Protein 9C13 (pdb70)

Structure (mmCIF, N/CA/C/O backbone):
data_9C13
#
_entry.id   9C13
#
_cell.length_a   1.00
_cell.length_b   1.00
_cell.length_c   1.00
_cell.angle_alpha   90.00
_cell.angle_beta   90.00
_cell.angle_gamma   90.00
#
_symmetry.space_group_name_H-M   'P 1'
#
loop_
_entity.id
_entity.type
_entity.pdbx_description
1 polymer 'Tubulin beta-2B chain'
2 polymer 'Tubulin alpha chain'
3 polymer 'Cytoskeleton-associated protein 5-A,Cytoskeleton-associated protein 5-A,Green fluorescent protein'
4 non-polymer 'PHOSPHOMETHYLPHOSPHONIC ACID GUANYLATE ESTER'
5 non-polymer 'MAGNESIUM ION'
6 non-polymer "GUANOSINE-5'-TRIPHOSPHATE"
#
loop_
_atom_site.group_PDB
_atom_site.id
_atom_site.type_symbol
_atom_site.label_atom_id
_atom_site.label_alt_id
_atom_site.label_comp_id
_atom_site.label_asym_id
_atom_site.label_entity_id
_atom_site.label_seq_id
_atom_site.pdbx_PDB_ins_code
_atom_site.Cartn_x
_atom_site.Cartn_y
_atom_site.Cartn_z
_atom_site.occupancy
_atom_site.B_iso_or_equiv
_atom_site.auth_seq_id
_atom_site.auth_comp_id
_atom_site.auth_asym_id
_atom_site.auth_atom_id
_atom_site.pdbx_PDB_model_num
ATOM 1 N N . MET A 1 1 ? 268.130 391.535 279.713 1.00 111.29 1 MET B N 1
ATOM 2 C CA . MET A 1 1 ? 268.926 392.258 280.694 1.00 109.34 1 MET B CA 1
ATOM 3 C C . MET A 1 1 ? 270.158 392.869 280.037 1.00 109.00 1 MET B C 1
ATOM 4 O O . MET A 1 1 ? 271.081 392.144 279.665 1.00 117.57 1 MET B O 1
ATOM 9 N N . ARG A 1 2 ? 270.150 394.199 279.912 1.00 103.64 2 ARG B N 1
ATOM 10 C CA . ARG A 1 2 ? 271.234 394.976 279.300 1.00 101.47 2 ARG B CA 1
ATOM 11 C C . ARG A 1 2 ? 271.537 394.496 277.883 1.00 99.95 2 ARG B C 1
ATOM 12 O O . ARG A 1 2 ? 272.684 394.247 277.517 1.00 100.10 2 ARG B O 1
ATOM 20 N N . GLU A 1 3 ? 270.483 394.379 277.080 1.00 99.29 3 GLU B N 1
ATOM 21 C CA . GLU A 1 3 ? 270.605 393.837 275.734 1.00 87.44 3 GLU B CA 1
ATOM 22 C C . GLU A 1 3 ? 271.341 394.799 274.810 1.00 86.04 3 GLU B C 1
ATOM 23 O O . GLU A 1 3 ? 271.302 396.019 274.982 1.00 95.27 3 GLU B O 1
ATOM 29 N N . ILE A 1 4 ? 272.020 394.229 273.817 1.00 81.31 4 ILE B N 1
ATOM 30 C CA . ILE A 1 4 ? 272.753 394.980 272.806 1.00 79.45 4 ILE B CA 1
ATOM 31 C C . ILE A 1 4 ? 272.164 394.641 271.445 1.00 79.61 4 ILE B C 1
ATOM 32 O O . ILE A 1 4 ? 272.050 393.463 271.091 1.00 81.33 4 ILE B O 1
ATOM 37 N N . VAL A 1 5 ? 271.788 395.667 270.691 1.00 77.59 5 VAL B N 1
ATOM 38 C CA . VAL A 1 5 ? 271.271 395.490 269.340 1.00 67.81 5 VAL B CA 1
ATOM 39 C C . VAL A 1 5 ? 272.422 395.707 268.367 1.00 72.51 5 VAL B C 1
ATOM 40 O O . VAL A 1 5 ? 273.094 396.742 268.409 1.00 85.07 5 VAL B O 1
ATOM 44 N N . HIS A 1 6 ? 272.661 394.731 267.499 1.00 72.90 6 HIS B N 1
ATOM 45 C CA . HIS A 1 6 ? 273.783 394.762 266.571 1.00 72.52 6 HIS B CA 1
ATOM 46 C C . HIS A 1 6 ? 273.281 395.093 265.173 1.00 74.21 6 HIS B C 1
ATOM 47 O O . HIS A 1 6 ? 272.279 394.534 264.722 1.00 82.19 6 HIS B O 1
ATOM 54 N N . ILE A 1 7 ? 273.960 396.017 264.499 1.00 71.61 7 ILE B N 1
ATOM 55 C CA . ILE A 1 7 ? 273.600 396.423 263.146 1.00 66.20 7 ILE B CA 1
ATOM 56 C C . ILE A 1 7 ? 274.830 396.294 262.259 1.00 67.54 7 ILE B C 1
ATOM 57 O O . ILE A 1 7 ? 275.934 396.677 262.656 1.00 77.28 7 ILE B O 1
ATOM 62 N N . GLN A 1 8 ? 274.641 395.738 261.066 1.00 68.37 8 GLN B N 1
ATOM 63 C CA . GLN A 1 8 ? 275.706 395.570 260.087 1.00 67.18 8 GLN B CA 1
ATOM 64 C C . GLN A 1 8 ? 275.353 396.346 258.830 1.00 74.29 8 GLN B C 1
ATOM 65 O O . GLN A 1 8 ? 274.260 396.176 258.284 1.00 89.73 8 GLN B O 1
ATOM 71 N N . ALA A 1 9 ? 276.274 397.182 258.364 1.00 66.63 9 ALA B N 1
ATOM 72 C CA . ALA A 1 9 ? 276.054 397.977 257.165 1.00 64.80 9 ALA B CA 1
ATOM 73 C C . ALA A 1 9 ? 277.222 397.802 256.210 1.00 74.01 9 ALA B C 1
ATOM 74 O O . ALA A 1 9 ? 278.382 397.798 256.628 1.00 86.76 9 ALA B O 1
ATOM 76 N N . GLY A 1 10 ? 276.913 397.657 254.926 1.00 76.06 10 GLY B N 1
ATOM 77 C CA . GLY A 1 10 ? 277.932 397.515 253.911 1.00 77.85 10 GLY B CA 1
ATOM 78 C C . GLY A 1 10 ? 278.515 396.116 253.866 1.00 78.45 10 GLY B C 1
ATOM 79 O O . GLY A 1 10 ? 278.228 395.254 254.696 1.00 85.09 10 GLY B O 1
ATOM 80 N N . GLN A 1 11 ? 279.369 395.894 252.866 1.00 76.73 11 GLN B N 1
ATOM 81 C CA . GLN A 1 11 ? 279.984 394.582 252.689 1.00 77.98 11 GLN B CA 1
ATOM 82 C C . GLN A 1 11 ? 280.988 394.285 253.795 1.00 80.78 11 GLN B C 1
ATOM 83 O O . GLN A 1 11 ? 280.992 393.186 254.363 1.00 88.95 11 GLN B O 1
ATOM 89 N N . CYS A 1 12 ? 281.857 395.251 254.103 1.00 72.37 12 CYS B N 1
ATOM 90 C CA . CYS A 1 12 ? 282.837 395.059 255.167 1.00 70.09 12 CYS B CA 1
ATOM 91 C C . CYS A 1 12 ? 282.157 394.898 256.517 1.00 73.02 12 CYS B C 1
ATOM 92 O O . CYS A 1 12 ? 282.547 394.043 257.320 1.00 81.43 12 CYS B O 1
ATOM 95 N N . GLY A 1 13 ? 281.129 395.707 256.775 1.00 69.42 13 GLY B N 1
ATOM 96 C CA . GLY A 1 13 ? 280.386 395.575 258.014 1.00 64.34 13 GLY B CA 1
ATOM 97 C C . GLY A 1 13 ? 279.672 394.244 258.128 1.00 70.68 13 GLY B C 1
ATOM 98 O O . GLY A 1 13 ? 279.655 393.633 259.195 1.00 79.70 13 GLY B O 1
ATOM 99 N N . ASN A 1 14 ? 279.105 393.761 257.021 1.00 69.48 14 ASN B N 1
ATOM 100 C CA . ASN A 1 14 ? 278.425 392.471 257.039 1.00 67.28 14 ASN B CA 1
ATOM 101 C C . ASN A 1 14 ? 279.404 391.324 257.248 1.00 70.30 14 ASN B C 1
ATOM 102 O O . ASN A 1 14 ? 279.097 390.368 257.965 1.00 77.00 14 ASN B O 1
ATOM 107 N N . GLN A 1 15 ? 280.594 391.406 256.650 1.00 68.46 15 GLN B N 1
ATOM 108 C CA . GLN A 1 15 ? 281.572 390.335 256.819 1.00 68.37 15 GLN B CA 1
ATOM 109 C C . GLN A 1 15 ? 282.146 390.316 258.233 1.00 68.06 15 GLN B C 1
ATOM 110 O O . GLN A 1 15 ? 282.290 389.242 258.839 1.00 73.87 15 GLN B O 1
ATOM 116 N N . ILE A 1 16 ? 282.465 391.494 258.781 1.00 60.50 16 ILE B N 1
ATOM 117 C CA . ILE A 1 16 ? 282.946 391.560 260.157 1.00 57.84 16 ILE B CA 1
ATOM 118 C C . ILE A 1 16 ? 281.849 391.126 261.120 1.00 68.05 16 ILE B C 1
ATOM 119 O O . ILE A 1 16 ? 282.116 390.452 262.118 1.00 80.51 16 ILE B O 1
ATOM 124 N N . GLY A 1 17 ? 280.594 391.464 260.815 1.00 64.98 17 GLY B N 1
ATOM 125 C CA . GLY A 1 17 ? 279.493 391.008 261.644 1.00 69.32 17 GLY B CA 1
ATOM 126 C C . GLY A 1 17 ? 279.292 389.507 261.591 1.00 75.15 17 GLY B C 1
ATOM 127 O O . GLY A 1 17 ? 278.961 388.887 262.602 1.00 81.12 17 GLY B O 1
ATOM 128 N N . ALA A 1 18 ? 279.484 388.904 260.416 1.00 69.84 18 ALA B N 1
ATOM 129 C CA . ALA A 1 18 ? 279.384 387.453 260.306 1.00 65.55 18 ALA B CA 1
ATOM 130 C C . ALA A 1 18 ? 280.464 386.765 261.129 1.00 70.22 18 ALA B C 1
ATOM 131 O O . ALA A 1 18 ? 280.182 385.811 261.866 1.00 80.40 18 ALA B O 1
ATOM 133 N N . LYS A 1 19 ? 281.700 387.263 261.042 1.00 64.96 19 LYS B N 1
ATOM 134 C CA . LYS A 1 19 ? 282.776 386.698 261.854 1.00 65.52 19 LYS B CA 1
ATOM 135 C C . LYS A 1 19 ? 282.533 386.931 263.343 1.00 68.95 19 LYS B C 1
ATOM 136 O O . LYS A 1 19 ? 282.826 386.059 264.172 1.00 79.92 19 LYS B O 1
ATOM 142 N N . PHE A 1 20 ? 281.986 388.097 263.695 1.00 65.86 20 PHE B N 1
ATOM 143 C CA . PHE A 1 20 ? 281.697 388.416 265.088 1.00 64.50 20 PHE B CA 1
ATOM 144 C C . PHE A 1 20 ? 280.622 387.505 265.655 1.00 70.86 20 PHE B C 1
ATOM 145 O O . PHE A 1 20 ? 280.739 387.029 266.788 1.00 74.22 20 PHE B O 1
ATOM 153 N N . TRP A 1 21 ? 279.567 387.250 264.887 1.00 70.75 21 TRP B N 1
ATOM 154 C CA . TRP A 1 21 ? 278.521 386.365 265.373 1.00 66.62 21 TRP B CA 1
ATOM 155 C C . TRP A 1 21 ? 279.004 384.927 265.433 1.00 71.57 21 TRP B C 1
ATOM 156 O O . TRP A 1 21 ? 278.589 384.178 266.323 1.00 80.71 21 TRP B O 1
ATOM 167 N N . GLU A 1 22 ? 279.910 384.541 264.531 1.00 70.15 22 GLU B N 1
ATOM 168 C CA . GLU A 1 22 ? 280.523 383.220 264.614 1.00 71.29 22 GLU B CA 1
ATOM 169 C C . GLU A 1 22 ? 281.325 383.057 265.901 1.00 75.60 22 GLU B C 1
ATOM 170 O O . GLU A 1 22 ? 281.175 382.058 266.615 1.00 85.75 22 GLU B O 1
ATOM 176 N N . VAL A 1 23 ? 282.161 384.045 266.234 1.00 74.86 23 VAL B N 1
ATOM 177 C CA . VAL A 1 23 ? 282.989 383.905 267.431 1.00 76.04 23 VAL B CA 1
ATOM 178 C C . VAL A 1 23 ? 282.150 384.053 268.702 1.00 76.80 23 VAL B C 1
ATOM 179 O O . VAL A 1 23 ? 282.449 383.424 269.727 1.00 82.82 23 VAL B O 1
ATOM 183 N N . ILE A 1 24 ? 281.066 384.835 268.655 1.00 72.27 24 ILE B N 1
ATOM 184 C CA . ILE A 1 24 ? 280.191 384.957 269.817 1.00 70.53 24 ILE B CA 1
ATOM 185 C C . ILE A 1 24 ? 279.431 383.658 270.052 1.00 77.91 24 ILE B C 1
ATOM 186 O O . ILE A 1 24 ? 279.318 383.189 271.191 1.00 86.72 24 ILE B O 1
ATOM 191 N N . SER A 1 25 ? 278.920 383.044 268.981 1.00 75.10 25 SER B N 1
ATOM 192 C CA . SER A 1 25 ? 278.250 381.757 269.107 1.00 78.96 25 SER B CA 1
ATOM 193 C C . SER A 1 25 ? 279.209 380.666 269.554 1.00 85.67 25 SER B C 1
ATOM 194 O O . SER A 1 25 ? 278.799 379.729 270.247 1.00 90.37 25 SER B O 1
ATOM 197 N N . ASP A 1 26 ? 280.480 380.760 269.160 1.00 87.36 26 ASP B N 1
ATOM 198 C CA . ASP A 1 26 ? 281.474 379.826 269.675 1.00 86.23 26 ASP B CA 1
ATOM 199 C C . ASP A 1 26 ? 281.720 380.045 271.163 1.00 86.25 26 ASP B C 1
ATOM 200 O O . ASP A 1 26 ? 281.948 379.084 271.905 1.00 87.09 26 ASP B O 1
ATOM 205 N N . GLU A 1 27 ? 281.686 381.302 271.617 1.00 88.86 27 GLU B N 1
ATOM 206 C CA . GLU A 1 27 ? 281.904 381.573 273.036 1.00 85.69 27 GLU B CA 1
ATOM 207 C C . GLU A 1 27 ? 280.728 381.111 273.888 1.00 83.33 27 GLU B C 1
ATOM 208 O O . GLU A 1 27 ? 280.923 380.602 274.996 1.00 92.07 27 GLU B O 1
ATOM 214 N N . HIS A 1 28 ? 279.505 381.289 273.399 1.00 80.58 28 HIS B N 1
ATOM 215 C CA . HIS A 1 28 ? 278.315 380.892 274.139 1.00 77.69 28 HIS B CA 1
ATOM 216 C C . HIS A 1 28 ? 277.839 379.488 273.802 1.00 81.87 28 HIS B C 1
ATOM 217 O O . HIS A 1 28 ? 276.780 379.080 274.285 1.00 89.22 28 HIS B O 1
ATOM 224 N N . GLY A 1 29 ? 278.588 378.743 272.997 1.00 82.24 29 GLY B N 1
ATOM 225 C CA . GLY A 1 29 ? 278.222 377.374 272.674 1.00 79.87 29 GLY B CA 1
ATOM 226 C C . GLY A 1 29 ? 276.961 377.233 271.850 1.00 83.03 29 GLY B C 1
ATOM 227 O O . GLY A 1 29 ? 276.131 376.364 272.140 1.00 92.38 29 GLY B O 1
ATOM 228 N N . ILE A 1 30 ? 276.796 378.068 270.831 1.00 85.82 30 ILE B N 1
ATOM 229 C CA . ILE A 1 30 ? 275.641 378.025 269.944 1.00 79.04 30 ILE B CA 1
ATOM 230 C C . ILE A 1 30 ? 276.098 377.428 268.621 1.00 83.83 30 ILE B C 1
ATOM 231 O O . ILE A 1 30 ? 277.041 377.930 267.998 1.00 90.79 30 ILE B O 1
ATOM 236 N N . ASP A 1 31 ? 275.438 376.358 268.198 1.00 88.75 31 ASP B N 1
ATOM 237 C CA . ASP A 1 31 ? 275.757 375.698 266.942 1.00 91.20 31 ASP B CA 1
ATOM 238 C C . ASP A 1 31 ? 275.193 376.510 265.779 1.00 91.35 31 ASP B C 1
ATOM 239 O O . ASP A 1 31 ? 274.392 377.423 265.982 1.00 95.82 31 ASP B O 1
ATOM 244 N N . PRO A 1 32 ? 275.603 376.217 264.538 1.00 84.43 32 PRO B N 1
ATOM 245 C CA . PRO A 1 32 ? 274.992 376.903 263.385 1.00 87.70 32 PRO B CA 1
ATOM 246 C C . PRO A 1 32 ? 273.498 376.651 263.202 1.00 96.71 32 PRO B C 1
ATOM 247 O O . PRO A 1 32 ? 272.883 377.330 262.372 1.00 100.13 32 PRO B O 1
ATOM 251 N N . THR A 1 33 ? 272.897 375.707 263.920 1.00 100.54 33 THR B N 1
ATOM 252 C CA . THR A 1 33 ? 271.449 375.559 263.917 1.00 98.96 33 THR B CA 1
ATOM 253 C C . THR A 1 33 ? 270.772 376.410 264.982 1.00 97.66 33 THR B C 1
ATOM 254 O O . THR A 1 33 ? 269.539 376.458 265.025 1.00 100.64 33 THR B O 1
ATOM 258 N N . GLY A 1 34 ? 271.542 377.080 265.835 1.00 92.70 34 GLY B N 1
ATOM 259 C CA . GLY A 1 34 ? 270.992 377.978 266.827 1.00 91.14 34 GLY B CA 1
ATOM 260 C C . GLY A 1 34 ? 270.634 377.360 268.159 1.00 93.53 34 GLY B C 1
ATOM 261 O O . GLY A 1 34 ? 269.993 378.030 268.975 1.00 98.11 34 GLY B O 1
ATOM 262 N N . SER A 1 35 ? 271.020 376.114 268.411 1.00 94.47 35 SER B N 1
ATOM 263 C CA . SER A 1 35 ? 270.686 375.433 269.654 1.00 98.01 35 SER B CA 1
ATOM 264 C C . SER A 1 35 ? 271.902 375.372 270.569 1.00 97.83 35 SER B C 1
ATOM 265 O O . SER A 1 35 ? 273.032 375.202 270.108 1.00 100.73 35 SER B O 1
ATOM 268 N N . TYR A 1 36 ? 271.664 375.514 271.868 1.00 93.34 36 TYR B N 1
ATOM 269 C CA . TYR A 1 36 ? 272.761 375.536 272.824 1.00 91.99 36 TYR B CA 1
ATOM 270 C C . TYR A 1 36 ? 273.328 374.136 273.018 1.00 99.96 36 TYR B C 1
ATOM 271 O O . TYR A 1 36 ? 272.602 373.203 273.369 1.00 104.96 36 TYR B O 1
ATOM 280 N N . HIS A 1 37 ? 274.635 373.992 272.787 1.00 101.69 37 HIS B N 1
ATOM 281 C CA . HIS A 1 37 ? 275.330 372.727 272.989 1.00 104.85 37 HIS B CA 1
ATOM 282 C C . HIS A 1 37 ? 276.585 372.911 273.830 1.00 104.77 37 HIS B C 1
ATOM 283 O O . HIS A 1 37 ? 277.556 372.163 273.674 1.00 112.44 37 HIS B O 1
ATOM 290 N N . GLY A 1 38 ? 276.586 373.896 274.720 1.00 101.69 38 GLY B N 1
ATOM 291 C CA . GLY A 1 38 ? 277.728 374.155 275.567 1.00 105.24 38 GLY B CA 1
ATOM 292 C C . GLY A 1 38 ? 277.741 373.264 276.792 1.00 114.25 38 GLY B C 1
ATOM 293 O O . GLY A 1 38 ? 276.936 372.346 276.951 1.00 117.68 38 GLY B O 1
ATOM 294 N N . ASP A 1 39 ? 278.689 373.553 277.678 1.00 116.71 39 ASP B N 1
ATOM 295 C CA . ASP A 1 39 ? 278.901 372.765 278.885 1.00 120.97 39 ASP B CA 1
ATOM 296 C C . ASP A 1 39 ? 278.700 373.546 280.173 1.00 121.10 39 ASP B C 1
ATOM 297 O O . ASP A 1 39 ? 278.182 372.995 281.145 1.00 124.05 39 ASP B O 1
ATOM 302 N N . SER A 1 40 ? 279.092 374.814 280.208 1.00 114.22 40 SER B N 1
ATOM 303 C CA . SER A 1 40 ? 278.997 375.609 281.421 1.00 113.04 40 SER B CA 1
ATOM 304 C C . SER A 1 40 ? 277.655 376.323 281.497 1.00 113.62 40 SER B C 1
ATOM 305 O O . SER A 1 40 ? 277.061 376.685 280.479 1.00 112.53 40 SER B O 1
ATOM 308 N N . ASP A 1 41 ? 277.177 376.520 282.727 1.00 114.82 41 ASP B N 1
ATOM 309 C CA . ASP A 1 41 ? 275.936 377.253 282.931 1.00 120.65 41 ASP B CA 1
ATOM 310 C C . ASP A 1 41 ? 276.119 378.752 282.757 1.00 116.27 41 ASP B C 1
ATOM 311 O O . ASP A 1 41 ? 275.127 379.469 282.588 1.00 116.29 41 ASP B O 1
ATOM 316 N N . LEU A 1 42 ? 277.360 379.239 282.795 1.00 112.27 42 LEU B N 1
ATOM 317 C CA . LEU A 1 42 ? 277.622 380.659 282.603 1.00 107.63 42 LEU B CA 1
ATOM 318 C C . LEU A 1 42 ? 277.345 381.108 281.177 1.00 107.10 42 LEU B C 1
ATOM 319 O O . LEU A 1 42 ? 277.123 382.301 280.947 1.00 111.59 42 LEU B O 1
ATOM 324 N N . GLN A 1 43 ? 277.356 380.179 280.220 1.00 97.21 43 GLN B N 1
ATOM 325 C CA . GLN A 1 43 ? 277.127 380.534 278.826 1.00 89.94 43 GLN B CA 1
ATOM 326 C C . GLN A 1 43 ? 275.674 380.910 278.568 1.00 92.39 43 GLN B C 1
ATOM 327 O O . GLN A 1 43 ? 275.393 381.686 277.649 1.00 93.56 43 GLN B O 1
ATOM 333 N N . LEU A 1 44 ? 274.743 380.378 279.357 1.00 94.53 44 LEU B N 1
ATOM 334 C CA . LEU A 1 44 ? 273.331 380.706 279.217 1.00 95.50 44 LEU B CA 1
ATOM 335 C C . LEU A 1 44 ? 272.864 381.794 280.168 1.00 96.12 44 LEU B C 1
ATOM 336 O O . LEU A 1 44 ? 271.750 382.298 279.998 1.00 99.00 44 LEU B O 1
ATOM 341 N N . GLU A 1 45 ? 273.674 382.149 281.167 1.00 95.87 45 GLU B N 1
ATOM 342 C CA . GLU A 1 45 ? 273.227 383.086 282.192 1.00 96.17 45 GLU B CA 1
ATOM 343 C C . GLU A 1 45 ? 273.011 384.479 281.617 1.00 96.71 45 GLU B C 1
ATOM 344 O O . GLU A 1 45 ? 272.049 385.164 281.978 1.00 94.97 45 GLU B O 1
ATOM 350 N N . ARG A 1 46 ? 273.884 384.907 280.710 1.00 92.12 46 ARG B N 1
ATOM 351 C CA . ARG A 1 46 ? 273.732 386.202 280.064 1.00 87.99 46 ARG B CA 1
ATOM 352 C C . ARG A 1 46 ? 273.617 386.027 278.558 1.00 89.80 46 ARG B C 1
ATOM 353 O O . ARG A 1 46 ? 274.243 386.761 277.792 1.00 93.95 46 ARG B O 1
ATOM 361 N N . ILE A 1 47 ? 272.825 385.047 278.125 1.00 88.54 47 ILE B N 1
ATOM 362 C CA . ILE A 1 47 ? 272.641 384.811 276.699 1.00 78.97 47 ILE B CA 1
ATOM 363 C C . ILE A 1 47 ? 271.773 385.887 276.057 1.00 76.45 47 ILE B C 1
ATOM 364 O O . ILE A 1 47 ? 271.861 386.105 274.843 1.00 77.09 47 ILE B O 1
ATOM 369 N N . ASN A 1 48 ? 270.970 386.602 276.844 1.00 78.50 48 ASN B N 1
ATOM 370 C CA . ASN A 1 48 ? 269.990 387.529 276.296 1.00 79.07 48 ASN B CA 1
ATOM 371 C C . ASN A 1 48 ? 270.602 388.818 275.771 1.00 87.69 48 ASN B C 1
ATOM 372 O O . ASN A 1 48 ? 269.921 389.541 275.040 1.00 96.95 48 ASN B O 1
ATOM 377 N N . VAL A 1 49 ? 271.857 389.119 276.117 1.00 81.25 49 VAL B N 1
ATOM 378 C CA . VAL A 1 49 ? 272.483 390.368 275.690 1.00 81.22 49 VAL B CA 1
ATOM 379 C C . VAL A 1 49 ? 272.655 390.412 274.173 1.00 83.83 49 VAL B C 1
ATOM 380 O O . VAL A 1 49 ? 272.593 391.487 273.565 1.00 91.61 49 VAL B O 1
ATOM 384 N N . TYR A 1 50 ? 272.826 389.257 273.531 1.00 74.22 50 TYR B N 1
ATOM 385 C CA . TYR A 1 50 ? 273.003 389.195 272.092 1.00 69.81 50 TYR B CA 1
ATOM 386 C C . TYR A 1 50 ? 271.989 388.315 271.385 1.00 76.52 50 TYR B C 1
ATOM 387 O O . TYR A 1 50 ? 271.853 388.426 270.163 1.00 82.16 50 TYR B O 1
ATOM 396 N N . TYR A 1 51 ? 271.268 387.462 272.106 1.00 78.18 51 TYR B N 1
ATOM 397 C CA . TYR A 1 51 ? 270.413 386.458 271.495 1.00 75.26 51 TYR B CA 1
ATOM 398 C C . TYR A 1 51 ? 268.992 386.578 272.018 1.00 77.55 51 TYR B C 1
ATOM 399 O O . TYR A 1 51 ? 268.774 386.916 273.184 1.00 80.69 51 TYR B O 1
ATOM 408 N N . ASN A 1 52 ? 268.029 386.299 271.146 1.00 77.05 52 ASN B N 1
ATOM 409 C CA . ASN A 1 52 ? 266.626 386.204 271.520 1.00 78.51 52 ASN B CA 1
ATOM 410 C C . ASN A 1 52 ? 266.225 384.738 271.587 1.00 86.33 52 ASN B C 1
ATOM 411 O O . ASN A 1 52 ? 266.616 383.943 270.727 1.00 90.94 52 ASN B O 1
ATOM 416 N N . GLU A 1 53 ? 265.464 384.383 272.616 1.00 93.02 53 GLU B N 1
ATOM 417 C CA . GLU A 1 53 ? 264.925 383.036 272.742 1.00 100.26 53 GLU B CA 1
ATOM 418 C C . GLU A 1 53 ? 263.899 382.776 271.647 1.00 102.19 53 GLU B C 1
ATOM 419 O O . GLU A 1 53 ? 263.083 383.646 271.330 1.00 97.56 53 GLU B O 1
ATOM 425 N N . ALA A 1 54 ? 263.951 381.586 271.060 1.00 105.81 54 ALA B N 1
ATOM 426 C CA . ALA A 1 54 ? 262.932 381.105 270.140 1.00 105.33 54 ALA B CA 1
ATOM 427 C C . ALA A 1 54 ? 262.346 379.802 270.674 1.00 115.59 54 ALA B C 1
ATOM 428 O O . ALA A 1 54 ? 262.734 379.306 271.734 1.00 119.11 54 ALA B O 1
ATOM 430 N N . THR A 1 55 ? 261.393 379.248 269.931 1.00 121.87 55 THR B N 1
ATOM 431 C CA . THR A 1 55 ? 260.764 378.003 270.344 1.00 129.56 55 THR B CA 1
ATOM 432 C C . THR A 1 55 ? 261.706 376.822 270.151 1.00 123.90 55 THR B C 1
ATOM 433 O O . THR A 1 55 ? 262.563 376.817 269.263 1.00 122.89 55 THR B O 1
ATOM 437 N N . GLY A 1 56 ? 261.528 375.810 270.995 1.00 121.57 56 GLY B N 1
ATOM 438 C CA . GLY A 1 56 ? 262.321 374.602 270.902 1.00 125.80 56 GLY B CA 1
ATOM 439 C C . GLY A 1 56 ? 263.784 374.771 271.229 1.00 128.62 56 GLY B C 1
ATOM 440 O O . GLY A 1 56 ? 264.620 374.091 270.623 1.00 129.68 56 GLY B O 1
ATOM 441 N N . ASN A 1 57 ? 264.110 375.659 272.177 1.00 123.27 57 ASN B N 1
ATOM 442 C CA . ASN A 1 57 ? 265.481 375.926 272.624 1.00 121.88 57 ASN B CA 1
ATOM 443 C C . ASN A 1 57 ? 266.360 376.350 271.444 1.00 114.68 57 ASN B C 1
ATOM 444 O O . ASN A 1 57 ? 267.271 375.639 271.018 1.00 113.47 57 ASN B O 1
ATOM 449 N N . LYS A 1 58 ? 266.030 377.501 270.870 1.00 107.85 58 LYS B N 1
ATOM 450 C CA . LYS A 1 58 ? 266.774 378.054 269.749 1.00 101.38 58 LYS B CA 1
ATOM 451 C C . LYS A 1 58 ? 267.057 379.519 270.031 1.00 101.44 58 LYS B C 1
ATOM 452 O O . LYS A 1 58 ? 266.174 380.245 270.495 1.00 107.69 58 LYS B O 1
ATOM 458 N N . TYR A 1 59 ? 268.286 379.945 269.769 1.00 90.37 59 TYR B N 1
ATOM 459 C CA . TYR A 1 59 ? 268.714 381.314 270.008 1.00 81.82 59 TYR B CA 1
ATOM 460 C C . TYR A 1 59 ? 269.011 381.991 268.681 1.00 83.63 59 TYR B C 1
ATOM 461 O O . TYR A 1 59 ? 269.786 381.470 267.874 1.00 91.32 59 TYR B O 1
ATOM 470 N N . VAL A 1 60 ? 268.397 383.147 268.460 1.00 79.78 60 VAL B N 1
ATOM 471 C CA . VAL A 1 60 ? 268.620 383.899 267.231 1.00 76.52 60 VAL B CA 1
ATOM 472 C C . VAL A 1 60 ? 269.361 385.181 267.588 1.00 75.88 60 VAL B C 1
ATOM 473 O O . VAL A 1 60 ? 269.077 385.789 268.628 1.00 83.23 60 VAL B O 1
ATOM 477 N N . PRO A 1 61 ? 270.350 385.591 266.798 1.00 69.38 61 PRO B N 1
ATOM 478 C CA . PRO A 1 61 ? 271.066 386.831 267.098 1.00 70.44 61 PRO B CA 1
ATOM 479 C C . PRO A 1 61 ? 270.162 388.046 267.000 1.00 74.57 61 PRO B C 1
ATOM 480 O O . PRO A 1 61 ? 269.260 388.117 266.164 1.00 83.77 61 PRO B O 1
ATOM 484 N N . ARG A 1 62 ? 270.417 389.014 267.876 1.00 70.96 62 ARG B N 1
ATOM 485 C CA . ARG A 1 62 ? 269.734 390.303 267.819 1.00 71.14 62 ARG B CA 1
ATOM 486 C C . ARG A 1 62 ? 270.469 391.231 266.852 1.00 76.26 62 ARG B C 1
ATOM 487 O O . ARG A 1 62 ? 270.999 392.278 267.215 1.00 87.72 62 ARG B O 1
ATOM 495 N N . ALA A 1 63 ? 270.494 390.813 265.591 1.00 72.13 63 ALA B N 1
ATOM 496 C CA . ALA A 1 63 ? 271.294 391.457 264.564 1.00 68.37 63 ALA B CA 1
ATOM 497 C C . ALA A 1 63 ? 270.408 391.931 263.425 1.00 73.06 63 ALA B C 1
ATOM 498 O O . ALA A 1 63 ? 269.457 391.248 263.040 1.00 85.97 63 ALA B O 1
ATOM 500 N N . ILE A 1 64 ? 270.730 393.103 262.892 1.00 66.25 64 ILE B N 1
ATOM 501 C CA . ILE A 1 64 ? 270.070 393.650 261.714 1.00 63.68 64 ILE B CA 1
ATOM 502 C C . ILE A 1 64 ? 271.125 393.772 260.628 1.00 71.00 64 ILE B C 1
ATOM 503 O O . ILE A 1 64 ? 272.137 394.457 260.815 1.00 77.87 64 ILE B O 1
ATOM 508 N N . LEU A 1 65 ? 270.892 393.112 259.501 1.00 73.85 65 LEU B N 1
ATOM 509 C CA . LEU A 1 65 ? 271.863 393.031 258.417 1.00 69.28 65 LEU B CA 1
ATOM 510 C C . LEU A 1 65 ? 271.380 393.924 257.285 1.00 76.40 65 LEU B C 1
ATOM 511 O O . LEU A 1 65 ? 270.330 393.667 256.689 1.00 87.20 65 LEU B O 1
ATOM 516 N N . VAL A 1 66 ? 272.148 394.967 256.986 1.00 75.48 66 VAL B N 1
ATOM 517 C CA . VAL A 1 66 ? 271.731 396.023 256.074 1.00 72.79 66 VAL B CA 1
ATOM 518 C C . VAL A 1 66 ? 272.771 396.163 254.975 1.00 78.04 66 VAL B C 1
ATOM 519 O O . VAL A 1 66 ? 273.969 396.267 255.257 1.00 86.55 66 VAL B O 1
ATOM 523 N N . ASP A 1 67 ? 272.312 396.163 253.727 1.00 80.26 67 ASP B N 1
ATOM 524 C CA . ASP A 1 67 ? 273.161 396.491 252.593 1.00 85.23 67 ASP B CA 1
ATOM 525 C C . ASP A 1 67 ? 272.278 396.999 251.467 1.00 87.50 67 ASP B C 1
ATOM 526 O O . ASP A 1 67 ? 271.064 396.798 251.467 1.00 93.92 67 ASP B O 1
ATOM 531 N N . LEU A 1 68 ? 272.900 397.679 250.514 1.00 84.22 68 LEU B N 1
ATOM 532 C CA . LEU A 1 68 ? 272.213 398.083 249.299 1.00 84.16 68 LEU B CA 1
ATOM 533 C C . LEU A 1 68 ? 272.465 397.120 248.147 1.00 97.37 68 LEU B C 1
ATOM 534 O O . LEU A 1 68 ? 271.997 397.368 247.032 1.00 107.34 68 LEU B O 1
ATOM 539 N N . GLU A 1 69 ? 273.190 396.033 248.396 1.00 97.13 69 GLU B N 1
ATOM 540 C CA . GLU A 1 69 ? 273.422 394.948 247.458 1.00 97.51 69 GLU B CA 1
ATOM 541 C C . GLU A 1 69 ? 272.865 393.655 248.026 1.00 105.29 69 GLU B C 1
ATOM 542 O O . GLU A 1 69 ? 273.244 393.267 249.139 1.00 117.16 69 GLU B O 1
ATOM 548 N N . PRO A 1 70 ? 271.976 392.959 247.312 1.00 101.73 70 PRO B N 1
ATOM 549 C CA . PRO A 1 70 ? 271.511 391.649 247.794 1.00 103.34 70 PRO B CA 1
ATOM 550 C C . PRO A 1 70 ? 272.570 390.560 247.724 1.00 102.42 70 PRO B C 1
ATOM 551 O O . PRO A 1 70 ? 272.389 389.505 248.353 1.00 108.69 70 PRO B O 1
ATOM 555 N N . GLY A 1 71 ? 273.657 390.780 246.983 1.00 95.29 71 GLY B N 1
ATOM 556 C CA . GLY A 1 71 ? 274.699 389.772 246.886 1.00 98.17 71 GLY B CA 1
ATOM 557 C C . GLY A 1 71 ? 275.405 389.522 248.203 1.00 99.64 71 GLY B C 1
ATOM 558 O O . GLY A 1 71 ? 275.750 388.383 248.523 1.00 102.55 71 GLY B O 1
ATOM 559 N N . THR A 1 72 ? 275.625 390.579 248.988 1.00 99.25 72 THR B N 1
ATOM 560 C CA . THR A 1 72 ? 276.223 390.399 250.307 1.00 101.90 72 THR B CA 1
ATOM 561 C C . THR A 1 72 ? 275.286 389.654 251.245 1.00 98.23 72 THR B C 1
ATOM 562 O O . THR A 1 72 ? 275.745 388.843 252.055 1.00 103.44 72 THR B O 1
ATOM 566 N N . MET A 1 73 ? 273.980 389.911 251.146 1.00 96.79 73 MET B N 1
ATOM 567 C CA . MET A 1 73 ? 273.008 389.158 251.930 1.00 101.76 73 MET B CA 1
ATOM 568 C C . MET A 1 73 ? 273.025 387.681 251.567 1.00 102.12 73 MET B C 1
ATOM 569 O O . MET A 1 73 ? 273.001 386.823 252.459 1.00 103.87 73 MET B O 1
ATOM 574 N N . ASP A 1 74 ? 273.090 387.370 250.269 1.00 103.53 74 ASP B N 1
ATOM 575 C CA . ASP A 1 74 ? 273.188 385.979 249.839 1.00 99.68 74 ASP B CA 1
ATOM 576 C C . ASP A 1 74 ? 274.490 385.335 250.299 1.00 97.70 74 ASP B C 1
ATOM 577 O O . ASP A 1 74 ? 274.493 384.163 250.689 1.00 103.67 74 ASP B O 1
ATOM 582 N N . SER A 1 75 ? 275.596 386.082 250.260 1.00 96.27 75 SER B N 1
ATOM 583 C CA . SER A 1 75 ? 276.883 385.545 250.691 1.00 97.26 75 SER B CA 1
ATOM 584 C C . SER A 1 75 ? 276.904 385.267 252.189 1.00 97.80 75 SER B C 1
ATOM 585 O O . SER A 1 75 ? 277.494 384.276 252.631 1.00 101.02 75 SER B O 1
ATOM 588 N N . VAL A 1 76 ? 276.288 386.142 252.987 1.00 99.34 76 VAL B N 1
ATOM 589 C CA . VAL A 1 76 ? 276.222 385.907 254.427 1.00 95.82 76 VAL B CA 1
ATOM 590 C C . VAL A 1 76 ? 275.313 384.725 254.737 1.00 96.02 76 VAL B C 1
ATOM 591 O O . VAL A 1 76 ? 275.653 383.864 255.558 1.00 97.50 76 VAL B O 1
ATOM 595 N N . ARG A 1 77 ? 274.154 384.652 254.075 1.00 102.11 77 ARG B N 1
ATOM 596 C CA . ARG A 1 77 ? 273.211 383.573 254.347 1.00 101.61 77 ARG B CA 1
ATOM 597 C C . ARG A 1 77 ? 273.768 382.221 253.914 1.00 103.22 77 ARG B C 1
ATOM 598 O O . ARG A 1 77 ? 273.519 381.203 254.570 1.00 104.56 77 ARG B O 1
ATOM 606 N N . SER A 1 78 ? 274.532 382.188 252.824 1.00 104.59 78 SER B N 1
ATOM 607 C CA . SER A 1 78 ? 275.100 380.937 252.342 1.00 107.44 78 SER B CA 1
ATOM 608 C C . SER A 1 78 ? 276.342 380.504 253.109 1.00 110.09 78 SER B C 1
ATOM 609 O O . SER A 1 78 ? 276.776 379.358 252.952 1.00 121.63 78 SER B O 1
ATOM 612 N N . GLY A 1 79 ? 276.923 381.377 253.927 1.00 105.73 79 GLY B N 1
ATOM 613 C CA . GLY A 1 79 ? 278.128 381.041 254.645 1.00 107.35 79 GLY B CA 1
ATOM 614 C C . GLY A 1 79 ? 277.843 380.268 255.913 1.00 107.83 79 GLY B C 1
ATOM 615 O O . GLY A 1 79 ? 276.696 379.939 256.243 1.00 102.54 79 GLY B O 1
ATOM 616 N N . PRO A 1 80 ? 278.911 379.946 256.642 1.00 115.44 80 PRO B N 1
ATOM 617 C CA . PRO A 1 80 ? 278.742 379.291 257.943 1.00 113.28 80 PRO B CA 1
ATOM 618 C C . PRO A 1 80 ? 278.101 380.232 258.946 1.00 110.16 80 PRO B C 1
ATOM 619 O O . PRO A 1 80 ? 278.294 381.449 258.896 1.00 105.54 80 PRO B O 1
ATOM 623 N N . PHE A 1 81 ? 277.321 379.640 259.858 1.00 107.40 81 PHE B N 1
ATOM 624 C CA . PHE A 1 81 ? 276.528 380.362 260.859 1.00 98.89 81 PHE B CA 1
ATOM 625 C C . PHE A 1 81 ? 275.574 381.367 260.218 1.00 93.53 81 PHE B C 1
ATOM 626 O O . PHE A 1 81 ? 275.253 382.395 260.813 1.00 96.33 81 PHE B O 1
ATOM 634 N N . GLY A 1 82 ? 275.119 381.087 259.001 1.00 89.25 82 GLY B N 1
ATOM 635 C CA . GLY A 1 82 ? 274.225 381.996 258.318 1.00 90.85 82 GLY B CA 1
ATOM 636 C C . GLY A 1 82 ? 272.775 381.621 258.516 1.00 99.17 82 GLY B C 1
ATOM 637 O O . GLY A 1 82 ? 271.871 382.405 258.215 1.00 109.24 82 GLY B O 1
ATOM 638 N N . GLN A 1 83 ? 272.542 380.418 259.030 1.00 96.44 83 GLN B N 1
ATOM 639 C CA . GLN A 1 83 ? 271.189 379.933 259.245 1.00 95.84 83 GLN B CA 1
ATOM 640 C C . GLN A 1 83 ? 270.625 380.330 260.600 1.00 93.21 83 GLN B C 1
ATOM 641 O O . GLN A 1 83 ? 269.481 379.975 260.899 1.00 100.72 83 GLN B O 1
ATOM 647 N N . ILE A 1 84 ? 271.392 381.041 261.425 1.00 86.86 84 ILE B N 1
ATOM 648 C CA . ILE A 1 84 ? 270.878 381.493 262.711 1.00 87.73 84 ILE B CA 1
ATOM 649 C C . ILE A 1 84 ? 270.205 382.857 262.631 1.00 89.44 84 ILE B C 1
ATOM 650 O O . ILE A 1 84 ? 269.359 383.166 263.479 1.00 101.68 84 ILE B O 1
ATOM 655 N N . PHE A 1 85 ? 270.538 383.669 261.632 1.00 79.09 85 PHE B N 1
ATOM 656 C CA . PHE A 1 85 ? 269.985 385.012 261.545 1.00 81.53 85 PHE B CA 1
ATOM 657 C C . PHE A 1 85 ? 268.517 384.967 261.148 1.00 89.41 85 PHE B C 1
ATOM 658 O O . PHE A 1 85 ? 268.091 384.105 260.376 1.00 92.95 85 PHE B O 1
ATOM 666 N N . ARG A 1 86 ? 267.746 385.899 261.684 1.00 84.13 86 ARG B N 1
ATOM 667 C CA . ARG A 1 86 ? 266.331 385.977 261.359 1.00 87.45 86 ARG B CA 1
ATOM 668 C C . ARG A 1 86 ? 266.160 386.495 259.935 1.00 93.09 86 ARG B C 1
ATOM 669 O O . ARG A 1 86 ? 266.739 387.531 259.589 1.00 98.18 86 ARG B O 1
ATOM 677 N N . PRO A 1 87 ? 265.403 385.799 259.082 1.00 91.07 87 PRO B N 1
ATOM 678 C CA . PRO A 1 87 ? 265.230 386.265 257.696 1.00 90.79 87 PRO B CA 1
ATOM 679 C C . PRO A 1 87 ? 264.520 387.599 257.585 1.00 90.91 87 PRO B C 1
ATOM 680 O O . PRO A 1 87 ? 264.709 388.311 256.592 1.00 91.74 87 PRO B O 1
ATOM 684 N N . ASP A 1 88 ? 263.702 387.960 258.574 1.00 96.00 88 ASP B N 1
ATOM 685 C CA . ASP A 1 88 ? 263.065 389.269 258.569 1.00 100.36 88 ASP B CA 1
ATOM 686 C C . ASP A 1 88 ? 264.053 390.387 258.864 1.00 97.60 88 ASP B C 1
ATOM 687 O O . ASP A 1 88 ? 263.767 391.547 258.556 1.00 100.06 88 ASP B O 1
ATOM 692 N N . ASN A 1 89 ? 265.203 390.065 259.454 1.00 93.65 89 ASN B N 1
ATOM 693 C CA . ASN A 1 89 ? 266.216 391.064 259.757 1.00 86.77 89 ASN B CA 1
ATOM 694 C C . ASN A 1 89 ? 267.114 391.377 258.571 1.00 87.69 89 ASN B C 1
ATOM 695 O O . ASN A 1 89 ? 267.915 392.312 258.654 1.00 91.91 89 ASN B O 1
ATOM 700 N N . PHE A 1 90 ? 267.013 390.622 257.482 1.00 88.42 90 PHE B N 1
ATOM 701 C CA . PHE A 1 90 ? 267.783 390.907 256.275 1.00 81.41 90 PH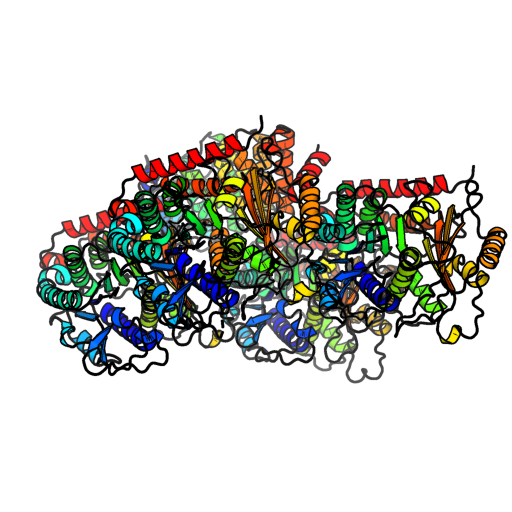E B CA 1
ATOM 702 C C . PHE A 1 90 ? 267.071 392.020 255.523 1.00 86.97 90 PHE B C 1
ATOM 703 O O . PHE A 1 90 ? 266.058 391.789 254.861 1.00 94.76 90 PHE B O 1
ATOM 711 N N . VAL A 1 91 ? 267.595 393.233 255.622 1.00 84.45 91 VAL B N 1
ATOM 712 C CA . VAL A 1 91 ? 267.031 394.390 254.940 1.00 83.01 91 VAL B CA 1
ATOM 713 C C . VAL A 1 91 ? 268.005 394.777 253.839 1.00 82.24 91 VAL B C 1
ATOM 714 O O . VAL A 1 91 ? 269.133 395.200 254.119 1.00 83.63 91 VAL B O 1
ATOM 718 N N . PHE A 1 92 ? 267.580 394.637 252.587 1.00 86.05 92 PHE B N 1
ATOM 719 C CA . PHE A 1 92 ? 268.472 394.851 251.459 1.00 86.99 92 PHE B CA 1
ATOM 720 C C . PHE A 1 92 ? 267.799 395.694 250.389 1.00 94.92 92 PHE B C 1
ATOM 721 O O . PHE A 1 92 ? 266.574 395.676 250.247 1.00 99.60 92 PHE B O 1
ATOM 729 N N . GLY A 1 93 ? 268.612 396.432 249.647 1.00 95.72 93 GLY B N 1
ATOM 730 C CA . GLY A 1 93 ? 268.174 397.115 248.451 1.00 95.90 93 GLY B CA 1
ATOM 731 C C . GLY A 1 93 ? 268.401 396.251 247.232 1.00 103.10 93 GLY B C 1
ATOM 732 O O . GLY A 1 93 ? 268.529 395.027 247.319 1.00 106.38 93 GLY B O 1
ATOM 733 N N . GLN A 1 94 ? 268.445 396.899 246.073 1.00 107.20 94 GLN B N 1
ATOM 734 C CA . GLN A 1 94 ? 268.710 396.196 244.825 1.00 108.35 94 GLN B CA 1
ATOM 735 C C . GLN A 1 94 ? 269.704 396.891 243.912 1.00 110.58 94 GLN B C 1
ATOM 736 O O . GLN A 1 94 ? 270.170 396.261 242.956 1.00 116.52 94 GLN B O 1
ATOM 742 N N . SER A 1 95 ? 270.051 398.151 244.165 1.00 107.89 95 SER B N 1
ATOM 743 C CA . SER A 1 95 ? 270.900 398.915 243.261 1.00 112.62 95 SER B CA 1
ATOM 744 C C . SER A 1 95 ? 272.350 398.986 243.724 1.00 117.00 95 SER B C 1
ATOM 745 O O . SER A 1 95 ? 273.263 398.719 242.938 1.00 120.13 95 SER B O 1
ATOM 748 N N . GLY A 1 96 ? 272.579 399.340 244.981 1.00 107.51 96 GLY B N 1
ATOM 749 C CA . GLY A 1 96 ? 273.912 399.583 245.489 1.00 95.23 96 GLY B CA 1
ATOM 750 C C . GLY A 1 96 ? 274.258 401.061 245.488 1.00 101.24 96 GLY B C 1
ATOM 751 O O . GLY A 1 96 ? 273.817 401.844 244.644 1.00 105.56 96 GLY B O 1
ATOM 752 N N . ALA A 1 97 ? 275.074 401.443 246.465 1.00 97.34 97 ALA B N 1
ATOM 753 C CA . ALA A 1 97 ? 275.419 402.843 246.656 1.00 89.77 97 ALA B CA 1
ATOM 754 C C . ALA A 1 97 ? 276.449 403.348 245.659 1.00 89.99 97 ALA B C 1
ATOM 755 O O . ALA A 1 97 ? 276.550 404.562 245.464 1.00 93.18 97 ALA B O 1
ATOM 757 N N . GLY A 1 98 ? 277.204 402.457 245.024 1.00 85.23 98 GLY B N 1
ATOM 758 C CA . GLY A 1 98 ? 278.161 402.869 244.017 1.00 81.15 98 GLY B CA 1
ATOM 759 C C . GLY A 1 98 ? 279.332 403.677 244.526 1.00 78.74 98 GLY B C 1
ATOM 760 O O . GLY A 1 98 ? 279.816 404.556 243.809 1.00 87.47 98 GLY B O 1
ATOM 761 N N . ASN A 1 99 ? 279.807 403.390 245.744 1.00 78.83 99 ASN B N 1
ATOM 762 C CA . ASN A 1 99 ? 280.832 404.178 246.443 1.00 84.23 99 ASN B CA 1
ATOM 763 C C . ASN A 1 99 ? 280.484 405.661 246.499 1.00 83.56 99 ASN B C 1
ATOM 764 O O . ASN A 1 99 ? 281.365 406.518 246.427 1.00 84.93 99 ASN B O 1
ATOM 769 N N . ASN A 1 100 ? 279.202 405.975 246.631 1.00 82.34 100 ASN B N 1
ATOM 770 C CA . ASN A 1 100 ? 278.728 407.349 246.679 1.00 78.78 100 ASN B CA 1
ATOM 771 C C . ASN A 1 100 ? 278.114 407.585 248.047 1.00 83.48 100 ASN B C 1
ATOM 772 O O . ASN A 1 100 ? 277.180 406.879 248.439 1.00 89.11 100 ASN B O 1
ATOM 777 N N . TRP A 1 101 ? 278.642 408.569 248.773 1.00 83.82 101 TRP B N 1
ATOM 778 C CA . TRP A 1 101 ? 278.062 408.916 250.063 1.00 81.78 101 TRP B CA 1
ATOM 779 C C . TRP A 1 101 ? 276.688 409.542 249.884 1.00 88.78 101 TRP B C 1
ATOM 780 O O . TRP A 1 101 ? 275.809 409.368 250.735 1.00 92.69 101 TRP B O 1
ATOM 791 N N . ALA A 1 102 ? 276.489 410.260 248.775 1.00 88.06 102 ALA B N 1
ATOM 792 C CA . ALA A 1 102 ? 275.199 410.875 248.484 1.00 82.37 102 ALA B CA 1
ATOM 793 C C . ALA A 1 102 ? 274.119 409.831 248.246 1.00 87.43 102 ALA B C 1
ATOM 794 O O . ALA A 1 102 ? 272.996 409.977 248.736 1.00 94.26 102 ALA B O 1
ATOM 796 N N . LYS A 1 103 ? 274.433 408.781 247.485 1.00 86.64 103 LYS B N 1
ATOM 797 C CA . LYS A 1 103 ? 273.440 407.749 247.206 1.00 90.00 103 LYS B CA 1
ATOM 798 C C . LYS A 1 103 ? 273.094 406.962 248.461 1.00 93.19 103 LYS B C 1
ATOM 799 O O . LYS A 1 103 ? 271.949 406.534 248.638 1.00 102.23 103 LYS B O 1
ATOM 805 N N . GLY A 1 104 ? 274.072 406.756 249.340 1.00 87.27 104 GLY B N 1
ATOM 806 C CA . GLY A 1 104 ? 273.792 406.063 250.584 1.00 89.85 104 GLY B CA 1
ATOM 807 C C . GLY A 1 104 ? 272.999 406.907 251.562 1.00 91.37 104 GLY B C 1
ATOM 808 O O . GLY A 1 104 ? 272.110 406.402 252.250 1.00 91.16 104 GLY B O 1
ATOM 809 N N . HIS A 1 105 ? 273.296 408.202 251.632 1.00 91.85 105 HIS B N 1
ATOM 810 C CA . HIS A 1 105 ? 272.737 409.038 252.686 1.00 87.28 105 HIS B CA 1
ATOM 811 C C . HIS A 1 105 ? 271.444 409.736 252.285 1.00 94.86 105 HIS B C 1
ATOM 812 O O . HIS A 1 105 ? 270.632 410.060 253.158 1.00 101.41 105 HIS B O 1
ATOM 819 N N . TYR A 1 106 ? 271.226 409.972 250.996 1.00 93.89 106 TYR B N 1
ATOM 820 C CA . TYR A 1 106 ? 270.151 410.844 250.542 1.00 95.90 106 TYR B CA 1
ATOM 821 C C . TYR A 1 106 ? 269.224 410.207 249.521 1.00 101.36 106 TYR B C 1
ATOM 822 O O . TYR A 1 106 ? 268.050 410.577 249.453 1.00 111.95 106 TYR B O 1
ATOM 831 N N . THR A 1 107 ? 269.717 409.281 248.700 1.00 97.83 107 THR B N 1
ATOM 832 C CA . THR A 1 107 ? 268.987 408.850 247.512 1.00 104.30 107 THR B CA 1
ATOM 833 C C . THR A 1 107 ? 268.337 407.479 247.666 1.00 110.55 107 THR B C 1
ATOM 834 O O . THR A 1 107 ? 267.178 407.303 247.289 1.00 120.70 107 THR B O 1
ATOM 838 N N . GLU A 1 108 ? 269.076 406.495 248.176 1.00 106.12 108 GLU B N 1
ATOM 839 C CA . GLU A 1 108 ? 268.593 405.118 248.244 1.00 105.47 108 GLU B CA 1
ATOM 840 C C . GLU A 1 108 ? 268.487 404.614 249.679 1.00 105.61 108 GLU B C 1
ATOM 841 O O . GLU A 1 108 ? 267.493 403.969 250.061 1.00 114.06 108 GLU B O 1
ATOM 847 N N . GLY A 1 109 ? 269.502 404.917 250.485 1.00 100.76 109 GLY B N 1
ATOM 848 C CA . GLY A 1 109 ? 269.402 404.659 251.904 1.00 103.07 109 GLY B CA 1
ATOM 849 C C . GLY A 1 109 ? 268.290 405.443 252.563 1.00 111.52 109 GLY B C 1
ATOM 850 O O . GLY A 1 109 ? 267.775 405.023 253.596 1.00 118.13 109 GLY B O 1
ATOM 851 N N . ALA A 1 110 ? 267.873 406.558 251.952 1.00 107.20 110 ALA B N 1
ATOM 852 C CA . ALA A 1 110 ? 266.769 407.347 252.486 1.00 108.46 110 ALA B CA 1
ATOM 853 C C . ALA A 1 110 ? 265.454 406.578 252.489 1.00 112.77 110 ALA B C 1
ATOM 854 O O . ALA A 1 110 ? 264.695 406.675 253.457 1.00 122.15 110 ALA B O 1
ATOM 856 N N . GLU A 1 111 ? 265.149 405.818 251.435 1.00 107.07 111 GLU B N 1
ATOM 857 C CA . GLU A 1 111 ? 263.932 405.017 251.512 1.00 113.32 111 GLU B CA 1
ATOM 858 C C . GLU A 1 111 ? 264.169 403.673 252.180 1.00 117.09 111 GLU B C 1
ATOM 859 O O . GLU A 1 111 ? 263.230 403.104 252.745 1.00 121.91 111 GLU B O 1
ATOM 865 N N . LEU A 1 112 ? 265.385 403.125 252.117 1.00 113.60 112 LEU B N 1
ATOM 866 C CA . LEU A 1 112 ? 265.567 401.826 252.760 1.00 110.30 112 LEU B CA 1
ATOM 867 C C . LEU A 1 112 ? 265.698 401.937 254.285 1.00 107.69 112 LEU B C 1
ATOM 868 O O . LEU A 1 112 ? 265.418 400.964 255.011 1.00 108.35 112 LEU B O 1
ATOM 873 N N . VAL A 1 113 ? 266.047 403.124 254.795 1.00 104.64 113 VAL B N 1
ATOM 874 C CA . VAL A 1 113 ? 266.266 403.301 256.223 1.00 103.62 113 VAL B CA 1
ATOM 875 C C . VAL A 1 113 ? 264.958 403.236 256.994 1.00 105.31 113 VAL B C 1
ATOM 876 O O . VAL A 1 113 ? 264.971 402.976 258.195 1.00 108.44 113 VAL B O 1
ATOM 880 N N . ASP A 1 114 ? 263.816 403.429 256.331 1.00 104.18 114 ASP B N 1
ATOM 881 C CA . ASP A 1 114 ? 262.538 403.273 257.018 1.00 109.67 114 ASP B CA 1
ATOM 882 C C . ASP A 1 114 ? 262.287 401.815 257.385 1.00 106.69 114 ASP B C 1
ATOM 883 O O . ASP A 1 114 ? 261.878 401.513 258.513 1.00 112.79 114 ASP B O 1
ATOM 888 N N . SER A 1 115 ? 262.549 400.897 256.452 1.00 99.61 115 SER B N 1
ATOM 889 C CA . SER A 1 115 ? 262.448 399.476 256.762 1.00 102.40 115 SER B CA 1
ATOM 890 C C . SER A 1 115 ? 263.492 399.055 257.785 1.00 102.74 115 SER B C 1
ATOM 891 O O . SER A 1 115 ? 263.193 398.249 258.684 1.00 106.32 115 SER B O 1
ATOM 894 N N . VAL A 1 116 ? 264.710 399.599 257.674 1.00 100.70 116 VAL B N 1
ATOM 895 C CA . VAL A 1 116 ? 265.728 399.317 258.685 1.00 97.24 116 VAL B CA 1
ATOM 896 C C . VAL A 1 116 ? 265.271 399.783 260.064 1.00 98.92 116 VAL B C 1
ATOM 897 O O . VAL A 1 116 ? 265.408 399.053 261.050 1.00 100.71 116 VAL B O 1
ATOM 901 N N . LEU A 1 117 ? 264.701 400.987 260.148 1.00 99.49 117 LEU B N 1
ATOM 902 C CA . LEU A 1 117 ? 264.227 401.521 261.419 1.00 92.94 117 LEU B CA 1
ATOM 903 C C . LEU A 1 117 ? 263.074 400.708 261.977 1.00 98.78 117 LEU B C 1
ATOM 904 O O . LEU A 1 117 ? 262.953 400.568 263.197 1.00 103.06 117 LEU B O 1
ATOM 909 N N . ASP A 1 118 ? 262.211 400.182 261.106 1.00 101.84 118 ASP B N 1
ATOM 910 C CA . ASP A 1 118 ? 261.146 399.300 261.572 1.00 104.58 118 ASP B CA 1
ATOM 911 C C . ASP A 1 118 ? 261.715 398.039 262.209 1.00 101.43 118 ASP B C 1
ATOM 912 O O . ASP A 1 118 ? 261.259 397.617 263.281 1.00 103.15 118 ASP B O 1
ATOM 917 N N . VAL A 1 119 ? 262.735 397.445 261.583 1.00 100.95 119 VAL B N 1
ATOM 918 C CA . VAL A 1 119 ? 263.342 396.243 262.154 1.00 92.80 119 VAL B CA 1
ATOM 919 C C . VAL A 1 119 ? 264.060 396.564 263.467 1.00 94.42 119 VAL B C 1
ATOM 920 O O . VAL A 1 119 ? 263.994 395.791 264.434 1.00 100.91 119 VAL B O 1
ATOM 924 N N . VAL A 1 120 ? 264.737 397.715 263.530 1.00 92.63 120 VAL B N 1
ATOM 925 C CA . VAL A 1 120 ? 265.414 398.125 264.761 1.00 85.99 120 VAL B CA 1
ATOM 926 C C . VAL A 1 120 ? 264.414 398.392 265.881 1.00 94.23 120 VAL B C 1
ATOM 927 O O . VAL A 1 120 ? 264.665 398.030 267.033 1.00 100.97 120 VAL B O 1
ATOM 931 N N . ARG A 1 121 ? 263.270 399.006 265.573 1.00 97.04 121 ARG B N 1
ATOM 932 C CA . ARG A 1 121 ? 262.241 399.220 266.587 1.00 94.39 121 ARG B CA 1
ATOM 933 C C . ARG A 1 121 ? 261.668 397.895 267.074 1.00 101.07 121 ARG B C 1
ATOM 934 O O . ARG A 1 121 ? 261.367 397.737 268.266 1.00 108.89 121 ARG B O 1
ATOM 942 N N . LYS A 1 122 ? 261.508 396.934 266.156 1.00 101.51 122 LYS B N 1
ATOM 943 C CA . LYS A 1 122 ? 261.065 395.596 266.533 1.00 100.76 122 LYS B CA 1
ATOM 944 C C . LYS A 1 122 ? 262.034 394.942 267.510 1.00 104.81 122 LYS B C 1
ATOM 945 O O . LYS A 1 122 ? 261.618 394.408 268.545 1.00 110.58 122 LYS B O 1
ATOM 951 N N . GLU A 1 123 ? 263.334 394.996 267.210 1.00 101.85 123 GLU B N 1
ATOM 952 C CA . GLU A 1 123 ? 264.321 394.433 268.129 1.00 102.00 123 GLU B CA 1
ATOM 953 C C . GLU A 1 123 ? 264.467 395.246 269.408 1.00 104.08 123 GLU B C 1
ATOM 954 O O . GLU A 1 123 ? 264.880 394.695 270.433 1.00 109.52 123 GLU B O 1
ATOM 960 N N . SER A 1 124 ? 264.150 396.540 269.371 1.00 104.01 124 SER B N 1
ATOM 961 C CA . SER A 1 124 ? 264.288 397.375 270.556 1.00 105.69 124 SER B CA 1
ATOM 962 C C . SER A 1 124 ? 263.172 397.107 271.555 1.00 113.08 124 SER B C 1
ATOM 963 O O . SER A 1 124 ? 263.420 397.028 272.762 1.00 114.03 124 SER B O 1
ATOM 966 N N . GLU A 1 125 ? 261.935 396.983 271.080 1.00 113.75 125 GLU B N 1
ATOM 967 C CA . GLU A 1 125 ? 260.856 396.645 271.998 1.00 118.70 125 GLU B CA 1
ATOM 968 C C . GLU A 1 125 ? 260.654 395.146 272.153 1.00 122.76 125 GLU B C 1
ATOM 969 O O . GLU A 1 125 ? 259.776 394.730 272.916 1.00 130.60 125 GLU B O 1
ATOM 975 N N . SER A 1 126 ? 261.443 394.326 271.458 1.00 123.11 126 SER B N 1
ATOM 976 C CA . SER A 1 126 ? 261.441 392.900 271.756 1.00 124.28 126 SER B CA 1
ATOM 977 C C . SER A 1 126 ? 262.236 392.594 273.017 1.00 126.40 126 SER B C 1
ATOM 978 O O . SER A 1 126 ? 261.968 391.593 273.690 1.00 127.48 126 SER B O 1
ATOM 981 N N . CYS A 1 127 ? 263.207 393.438 273.353 1.00 128.00 127 CYS B N 1
ATOM 982 C CA . CYS A 1 127 ? 264.106 393.176 274.466 1.00 124.32 127 CYS B CA 1
ATOM 983 C C . CYS A 1 127 ? 263.635 393.887 275.728 1.00 125.03 127 CYS B C 1
ATOM 984 O O . CYS A 1 127 ? 262.852 394.839 275.677 1.00 126.64 127 CYS B O 1
ATOM 987 N N . ASP A 1 128 ? 264.133 393.413 276.871 1.00 124.10 128 ASP B N 1
ATOM 988 C CA . ASP A 1 128 ? 263.627 393.880 278.157 1.00 125.24 128 ASP B CA 1
ATOM 989 C C . ASP A 1 128 ? 264.201 395.248 278.508 1.00 118.81 128 ASP B C 1
ATOM 990 O O . ASP A 1 128 ? 263.461 396.231 278.625 1.00 123.21 128 ASP B O 1
ATOM 995 N N . CYS A 1 129 ? 265.519 395.330 278.683 1.00 110.87 129 CYS B N 1
ATOM 996 C CA . CYS A 1 129 ? 266.181 396.567 279.105 1.00 110.12 129 CYS B CA 1
ATOM 997 C C . CYS A 1 129 ? 267.347 396.819 278.154 1.00 105.59 129 CYS B C 1
ATOM 998 O O . CYS A 1 129 ? 268.454 396.324 278.369 1.00 105.51 129 CYS B O 1
ATOM 1001 N N . LEU A 1 130 ? 267.085 397.583 277.101 1.00 104.80 130 LEU B N 1
ATOM 1002 C CA . LEU A 1 130 ? 268.124 397.923 276.142 1.00 100.08 130 LEU B CA 1
ATOM 1003 C C . LEU A 1 130 ? 269.137 398.868 276.774 1.00 104.70 130 LEU B C 1
ATOM 1004 O O . LEU A 1 130 ? 268.789 399.703 277.610 1.00 118.34 130 LEU B O 1
ATOM 1009 N N . GLN A 1 131 ? 270.405 398.723 276.386 1.00 96.89 131 GLN B N 1
ATOM 1010 C CA . GLN A 1 131 ? 271.435 399.642 276.842 1.00 105.70 131 GLN B CA 1
ATOM 1011 C C . GLN A 1 131 ? 272.171 400.357 275.722 1.00 107.45 131 GLN B C 1
ATOM 1012 O O . GLN A 1 131 ? 272.735 401.427 275.969 1.00 114.37 131 GLN B O 1
ATOM 1018 N N . GLY A 1 132 ? 272.192 399.810 274.513 1.00 95.98 132 GLY B N 1
ATOM 1019 C CA . GLY A 1 132 ? 272.932 400.452 273.450 1.00 90.98 132 GLY B CA 1
ATOM 1020 C C . GLY A 1 132 ? 272.879 399.652 272.166 1.00 82.07 132 GLY B C 1
ATOM 1021 O O . GLY A 1 132 ? 272.207 398.624 272.071 1.00 80.72 132 GLY B O 1
ATOM 1022 N N . PHE A 1 133 ? 273.621 400.153 271.182 1.00 82.04 133 PHE B N 1
ATOM 1023 C CA . PHE A 1 133 ? 273.635 399.619 269.831 1.00 75.13 133 PHE B CA 1
ATOM 1024 C C . PHE A 1 133 ? 275.071 399.451 269.364 1.00 74.73 133 PHE B C 1
ATOM 1025 O O . PHE A 1 133 ? 275.976 400.142 269.833 1.00 80.43 133 PHE B O 1
ATOM 1033 N N . GLN A 1 134 ? 275.268 398.531 268.426 1.00 71.88 134 GLN B N 1
ATOM 1034 C CA . GLN A 1 134 ? 276.569 398.302 267.811 1.00 68.05 134 GLN B CA 1
ATOM 1035 C C . GLN A 1 134 ? 276.403 398.361 266.303 1.00 75.02 134 GLN B C 1
ATOM 1036 O O . GLN A 1 134 ? 275.591 397.622 265.739 1.00 83.03 134 GLN B O 1
ATOM 1042 N N . LEU A 1 135 ? 277.167 399.230 265.654 1.00 70.85 135 LEU B N 1
ATOM 1043 C CA . LEU A 1 135 ? 277.207 399.303 264.201 1.00 66.04 135 LEU B CA 1
ATOM 1044 C C . LEU A 1 135 ? 278.602 398.956 263.716 1.00 70.02 135 LEU B C 1
ATOM 1045 O O . LEU A 1 135 ? 279.590 399.515 264.199 1.00 76.19 135 LEU B O 1
ATOM 1050 N N . THR A 1 136 ? 278.677 398.032 262.767 1.00 67.34 136 THR B N 1
ATOM 1051 C CA . THR A 1 136 ? 279.917 397.712 262.080 1.00 67.39 136 THR B CA 1
ATOM 1052 C C . THR A 1 136 ? 279.782 398.126 260.625 1.00 71.43 136 THR B C 1
ATOM 1053 O O . THR A 1 136 ? 278.845 397.702 259.944 1.00 81.57 136 THR B O 1
ATOM 1057 N N . HIS A 1 137 ? 280.712 398.952 260.157 1.00 62.30 137 HIS B N 1
ATOM 1058 C CA . HIS A 1 137 ? 280.677 399.459 258.793 1.00 66.37 137 HIS B CA 1
ATOM 1059 C C . HIS A 1 137 ? 282.063 399.973 258.435 1.00 75.38 137 HIS B C 1
ATOM 1060 O O . HIS A 1 137 ? 282.989 399.941 259.247 1.00 82.64 137 HIS B O 1
ATOM 1067 N N . SER A 1 138 ? 282.196 400.444 257.202 1.00 72.78 138 SER B N 1
ATOM 1068 C CA . SER A 1 138 ? 283.408 401.082 256.722 1.00 70.95 138 SER B CA 1
ATOM 1069 C C . SER A 1 138 ? 283.073 402.484 256.236 1.00 79.30 138 SER B C 1
ATOM 1070 O O . SER A 1 138 ? 281.929 402.796 255.904 1.00 88.91 138 SER B O 1
ATOM 1073 N N . LEU A 1 139 ? 284.093 403.333 256.190 1.00 79.24 139 LEU B N 1
ATOM 1074 C CA . LEU A 1 139 ? 283.919 404.726 255.813 1.00 77.02 139 LEU B CA 1
ATOM 1075 C C . LEU A 1 139 ? 284.361 405.030 254.392 1.00 82.31 139 LEU B C 1
ATOM 1076 O O . LEU A 1 139 ? 284.204 406.170 253.944 1.00 92.59 139 LEU B O 1
ATOM 1081 N N . GLY A 1 140 ? 284.902 404.056 253.671 1.00 81.22 140 GLY B N 1
ATOM 1082 C CA . GLY A 1 140 ? 285.366 404.305 252.322 1.00 85.42 140 GLY B CA 1
ATOM 1083 C C . GLY A 1 140 ? 284.307 404.105 251.259 1.00 87.13 140 GLY B C 1
ATOM 1084 O O . GLY A 1 140 ? 284.443 404.608 250.141 1.00 89.86 140 GLY B O 1
ATOM 1085 N N . GLY A 1 141 ? 283.248 403.380 251.591 1.00 87.82 141 GLY B N 1
ATOM 1086 C CA . GLY A 1 141 ? 282.207 403.050 250.642 1.00 91.92 141 GLY B CA 1
ATOM 1087 C C . GLY A 1 141 ? 281.074 404.049 250.639 1.00 87.59 141 GLY B C 1
ATOM 1088 O O . GLY A 1 141 ? 281.226 405.208 251.029 1.00 84.13 141 GLY B O 1
ATOM 1089 N N . GLY A 1 142 ? 279.918 403.590 250.173 1.00 85.93 142 GLY B N 1
ATOM 1090 C CA . GLY A 1 142 ? 278.744 404.435 250.143 1.00 81.95 142 GLY B CA 1
ATOM 1091 C C . GLY A 1 142 ? 277.623 403.925 251.021 1.00 82.17 142 GLY B C 1
ATOM 1092 O O . GLY A 1 142 ? 276.838 404.713 251.553 1.00 80.52 142 GLY B O 1
ATOM 1093 N N . THR A 1 143 ? 277.532 402.605 251.179 1.00 86.47 143 THR B N 1
ATOM 1094 C CA . THR A 1 143 ? 276.463 402.029 251.988 1.00 82.30 143 THR B CA 1
ATOM 1095 C C . THR A 1 143 ? 276.762 402.170 253.474 1.00 83.12 143 THR B C 1
ATOM 1096 O O . THR A 1 143 ? 276.004 402.807 254.208 1.00 92.07 143 THR B O 1
ATOM 1100 N N . GLY A 1 144 ? 277.872 401.589 253.930 1.00 82.51 144 GLY B N 1
ATOM 1101 C CA . GLY A 1 144 ? 278.223 401.698 255.336 1.00 74.04 144 GLY B CA 1
ATOM 1102 C C . GLY A 1 144 ? 278.586 403.112 255.739 1.00 79.98 144 GLY B C 1
ATOM 1103 O O . GLY A 1 144 ? 278.243 403.563 256.834 1.00 85.42 144 GLY B O 1
ATOM 1104 N N . SER A 1 145 ? 279.274 403.834 254.858 1.00 83.27 145 SER B N 1
ATOM 1105 C CA . SER A 1 145 ? 279.690 405.195 255.169 1.00 85.93 145 SER B CA 1
ATOM 1106 C C . SER A 1 145 ? 278.525 406.172 255.116 1.00 84.51 145 SER B C 1
ATOM 1107 O O . SER A 1 145 ? 278.399 407.035 255.989 1.00 86.12 145 SER B O 1
ATOM 1110 N N . GLY A 1 146 ? 277.671 406.060 254.106 1.00 83.58 146 GLY B N 1
ATOM 1111 C CA . GLY A 1 146 ? 276.607 407.023 253.926 1.00 80.95 146 GLY B CA 1
ATOM 1112 C C . GLY A 1 146 ? 275.319 406.643 254.615 1.00 85.39 146 GLY B C 1
ATOM 1113 O O . GLY A 1 146 ? 274.764 407.429 255.387 1.00 92.11 146 GLY B O 1
ATOM 1114 N N . MET A 1 147 ? 274.826 405.437 254.339 1.00 84.54 147 MET B N 1
ATOM 1115 C CA . MET A 1 147 ? 273.582 404.999 254.952 1.00 74.89 147 MET B CA 1
ATOM 1116 C C . MET A 1 147 ? 273.774 404.657 256.422 1.00 82.20 147 MET B C 1
ATOM 1117 O O . MET A 1 147 ? 272.894 404.935 257.244 1.00 97.42 147 MET B O 1
ATOM 1122 N N . GLY A 1 148 ? 274.909 404.046 256.770 1.00 75.59 148 GLY B N 1
ATOM 1123 C CA . GLY A 1 148 ? 275.170 403.714 258.161 1.00 73.40 148 GLY B CA 1
ATOM 1124 C C . GLY A 1 148 ? 275.250 404.934 259.054 1.00 75.56 148 GLY B C 1
ATOM 1125 O O . GLY A 1 148 ? 274.811 404.896 260.204 1.00 82.17 148 GLY B O 1
ATOM 1126 N N . THR A 1 149 ? 275.783 406.034 258.530 1.00 75.08 149 THR B N 1
ATOM 1127 C CA . THR A 1 149 ? 275.807 407.288 259.273 1.00 75.03 149 THR B CA 1
ATOM 1128 C C . THR A 1 149 ? 274.407 407.878 259.412 1.00 76.74 149 THR B C 1
ATOM 1129 O O . THR A 1 149 ? 274.022 408.351 260.493 1.00 85.00 149 THR B O 1
ATOM 1133 N N . LEU A 1 150 ? 273.628 407.849 258.328 1.00 76.55 150 LEU B N 1
ATOM 1134 C CA . LEU A 1 150 ? 272.231 408.267 258.393 1.00 82.31 150 LEU B CA 1
ATOM 1135 C C . LEU A 1 150 ? 271.447 407.394 259.358 1.00 86.83 150 LEU B C 1
ATOM 1136 O O . LEU A 1 150 ? 270.620 407.895 260.129 1.00 95.50 150 LEU B O 1
ATOM 1141 N N . LEU A 1 151 ? 271.716 406.090 259.339 1.00 83.42 151 LEU B N 1
ATOM 1142 C CA . LEU A 1 151 ? 271.096 405.175 260.285 1.00 77.58 151 LEU B CA 1
ATOM 1143 C C . LEU A 1 151 ? 271.453 405.533 261.720 1.00 80.40 151 LEU B C 1
ATOM 1144 O O . LEU A 1 151 ? 270.574 405.536 262.588 1.00 90.04 151 LEU B O 1
ATOM 1149 N N . ILE A 1 152 ? 272.726 405.856 261.971 1.00 82.78 152 ILE B N 1
ATOM 1150 C CA . ILE A 1 152 ? 273.172 406.292 263.291 1.00 82.73 152 ILE B CA 1
ATOM 1151 C C . ILE A 1 152 ? 272.383 407.511 263.741 1.00 90.71 152 ILE B C 1
ATOM 1152 O O . ILE A 1 152 ? 271.931 407.587 264.891 1.00 101.68 152 ILE B O 1
ATOM 1157 N N . SER A 1 153 ? 272.177 408.464 262.828 1.00 88.52 153 SER B N 1
ATOM 1158 C CA . SER A 1 153 ? 271.375 409.645 263.141 1.00 86.68 153 SER B CA 1
ATOM 1159 C C . SER A 1 153 ? 269.936 409.275 263.493 1.00 90.60 153 SER B C 1
ATOM 1160 O O . SER A 1 153 ? 269.366 409.826 264.442 1.00 100.02 153 SER B O 1
ATOM 1163 N N . LYS A 1 154 ? 269.335 408.342 262.749 1.00 91.70 154 LYS B N 1
ATOM 1164 C CA . LYS A 1 154 ? 267.937 408.004 263.013 1.00 92.19 154 LYS B CA 1
ATOM 1165 C C . LYS A 1 154 ? 267.744 407.255 264.330 1.00 95.00 154 LYS B C 1
ATOM 1166 O O . LYS A 1 154 ? 266.738 407.484 265.010 1.00 105.63 154 LYS B O 1
ATOM 1172 N N . ILE A 1 155 ? 268.656 406.350 264.705 1.00 93.09 155 ILE B N 1
ATOM 1173 C CA . ILE A 1 155 ? 268.583 405.810 266.068 1.00 92.36 155 ILE B CA 1
ATOM 1174 C C . ILE A 1 155 ? 268.828 406.893 267.117 1.00 98.88 155 ILE B C 1
ATOM 1175 O O . ILE A 1 155 ? 268.066 407.002 268.086 1.00 107.88 155 ILE B O 1
ATOM 1180 N N . ARG A 1 156 ? 269.859 407.723 266.943 1.00 96.99 156 ARG B N 1
ATOM 1181 C CA . ARG A 1 156 ? 270.193 408.683 267.993 1.00 97.62 156 ARG B CA 1
ATOM 1182 C C . ARG A 1 156 ? 269.142 409.766 268.179 1.00 108.17 156 ARG B C 1
ATOM 1183 O O . ARG A 1 156 ? 269.091 410.379 269.249 1.00 112.48 156 ARG B O 1
ATOM 1191 N N . GLU A 1 157 ? 268.304 410.019 267.175 1.00 115.29 157 GLU B N 1
ATOM 1192 C CA . GLU A 1 157 ? 267.173 410.902 267.420 1.00 122.84 157 GLU B CA 1
ATOM 1193 C C . GLU A 1 157 ? 266.076 410.191 268.204 1.00 121.65 157 GLU B C 1
ATOM 1194 O O . GLU A 1 157 ? 265.276 410.847 268.877 1.00 136.02 157 GLU B O 1
ATOM 1200 N N . GLU A 1 158 ? 266.040 408.859 268.154 1.00 111.43 158 GLU B N 1
ATOM 1201 C CA . GLU A 1 158 ? 264.974 408.094 268.791 1.00 113.69 158 GLU B CA 1
ATOM 1202 C C . GLU A 1 158 ? 265.397 407.472 270.116 1.00 112.08 158 GLU B C 1
ATOM 1203 O O . GLU A 1 158 ? 264.628 407.499 271.081 1.00 114.02 158 GLU B O 1
ATOM 1209 N N . TYR A 1 159 ? 266.601 406.907 270.186 1.00 112.03 159 TYR B N 1
ATOM 1210 C CA . TYR A 1 159 ? 267.128 406.296 271.406 1.00 104.03 159 TYR B CA 1
ATOM 1211 C C . TYR A 1 159 ? 268.405 407.032 271.779 1.00 112.04 159 TYR B C 1
ATOM 1212 O O . TYR A 1 159 ? 269.515 406.569 271.485 1.00 117.66 159 TYR B O 1
ATOM 1221 N N . PRO A 1 160 ? 268.285 408.182 272.435 1.00 112.41 160 PRO B N 1
ATOM 1222 C CA . PRO A 1 160 ? 269.456 409.041 272.646 1.00 116.37 160 PRO B CA 1
ATOM 1223 C C . PRO A 1 160 ? 270.225 408.736 273.920 1.00 116.92 160 PRO B C 1
ATOM 1224 O O . PRO A 1 160 ? 271.390 409.121 274.053 1.00 113.38 160 PRO B O 1
ATOM 1228 N N . ASP A 1 161 ? 269.587 408.053 274.864 1.00 116.73 161 ASP B N 1
ATOM 1229 C CA . ASP A 1 161 ? 270.200 407.740 276.144 1.00 117.79 161 ASP B CA 1
ATOM 1230 C C . ASP A 1 161 ? 270.999 406.448 276.116 1.00 122.46 161 ASP B C 1
ATOM 1231 O O . ASP A 1 161 ? 271.590 406.082 277.135 1.00 130.35 161 ASP B O 1
ATOM 1236 N N . ARG A 1 162 ? 271.031 405.754 274.986 1.00 115.76 162 ARG B N 1
ATOM 1237 C CA . ARG A 1 162 ? 271.726 404.484 274.867 1.00 104.09 162 ARG B CA 1
ATOM 1238 C C . ARG A 1 162 ? 273.112 404.693 274.270 1.00 101.64 162 ARG B C 1
ATOM 1239 O O . ARG A 1 162 ? 273.438 405.764 273.755 1.00 105.76 162 ARG B O 1
ATOM 1247 N N . ILE A 1 163 ? 273.930 403.652 274.351 1.00 93.46 163 ILE B N 1
ATOM 1248 C CA . ILE A 1 163 ? 275.325 403.750 273.943 1.00 92.34 163 ILE B CA 1
ATOM 1249 C C . ILE A 1 163 ? 275.445 403.442 272.457 1.00 91.07 163 ILE B C 1
ATOM 1250 O O . ILE A 1 163 ? 275.093 402.349 272.003 1.00 90.12 163 ILE B O 1
ATOM 1255 N N . MET A 1 164 ? 275.952 404.406 271.698 1.00 90.69 164 MET B N 1
ATOM 1256 C CA . MET A 1 164 ? 276.199 404.246 270.270 1.00 81.43 164 MET B CA 1
ATOM 1257 C C . MET A 1 164 ? 277.629 403.756 270.081 1.00 87.37 164 MET B C 1
ATOM 1258 O O . MET A 1 164 ? 278.580 404.531 270.219 1.00 100.84 164 MET B O 1
ATOM 1263 N N . ASN A 1 165 ? 277.782 402.475 269.767 1.00 79.52 165 ASN B N 1
ATOM 1264 C CA . ASN A 1 165 ? 279.084 401.866 269.538 1.00 75.93 165 ASN B CA 1
ATOM 1265 C C . ASN A 1 165 ? 279.284 401.688 268.044 1.00 78.57 165 ASN B C 1
ATOM 1266 O O . ASN A 1 165 ? 278.399 401.168 267.357 1.00 90.81 165 ASN B O 1
ATOM 1271 N N . THR A 1 166 ? 280.435 402.116 267.540 1.00 69.39 166 THR B N 1
ATOM 1272 C CA . THR A 1 166 ? 280.766 401.934 266.135 1.00 70.33 166 THR B CA 1
ATOM 1273 C C . THR A 1 166 ? 282.167 401.365 266.017 1.00 73.82 166 THR B C 1
ATOM 1274 O O . THR A 1 166 ? 283.114 401.909 266.591 1.00 76.51 166 THR B O 1
ATOM 1278 N N . PHE A 1 167 ? 282.288 400.269 265.280 1.00 70.99 167 PHE B N 1
ATOM 1279 C CA . PHE A 1 167 ? 283.571 399.673 264.930 1.00 66.50 167 PHE B CA 1
ATOM 1280 C C . PHE A 1 167 ? 283.806 400.040 263.471 1.00 72.17 167 PHE B C 1
ATOM 1281 O O . PHE A 1 167 ? 283.514 399.266 262.560 1.00 81.48 167 PHE B O 1
ATOM 1289 N N . SER A 1 168 ? 284.337 401.236 263.261 1.00 74.27 168 SER B N 1
ATOM 1290 C CA . SER A 1 168 ? 284.403 401.855 261.947 1.00 73.41 168 SER B CA 1
ATOM 1291 C C . SER A 1 168 ? 285.753 401.563 261.312 1.00 75.77 168 SER B C 1
ATOM 1292 O O . SER A 1 168 ? 286.796 401.865 261.899 1.00 83.66 168 SER B O 1
ATOM 1295 N N . VAL A 1 169 ? 285.731 400.988 260.116 1.00 71.33 169 VAL B N 1
ATOM 1296 C CA . VAL A 1 169 ? 286.953 400.680 259.386 1.00 70.08 169 VAL B CA 1
ATOM 1297 C C . VAL A 1 169 ? 287.330 401.909 258.570 1.00 79.15 169 VAL B C 1
ATOM 1298 O O . VAL A 1 169 ? 286.729 402.188 257.530 1.00 87.24 169 VAL B O 1
ATOM 1302 N N . MET A 1 170 ? 288.322 402.646 259.046 1.00 80.66 170 MET B N 1
ATOM 1303 C CA . MET A 1 170 ? 288.769 403.871 258.402 1.00 82.98 170 MET B CA 1
ATOM 1304 C C . MET A 1 170 ? 289.642 403.544 257.193 1.00 89.40 170 MET B C 1
ATOM 1305 O O . MET A 1 170 ? 290.327 402.519 257.183 1.00 92.81 170 MET B O 1
ATOM 1310 N N . PRO A 1 171 ? 289.636 404.385 256.164 1.00 87.63 171 PRO B N 1
ATOM 1311 C CA . PRO A 1 171 ? 290.555 404.178 255.044 1.00 93.40 171 PRO B CA 1
ATOM 1312 C C . PRO A 1 171 ? 291.941 404.721 255.344 1.00 98.22 171 PRO B C 1
ATOM 1313 O O . PRO A 1 171 ? 292.118 405.648 256.136 1.00 98.40 171 PRO B O 1
ATOM 1317 N N . SER A 1 172 ? 292.931 404.124 254.693 1.00 103.27 172 SER B N 1
ATOM 1318 C CA . SER A 1 172 ? 294.319 404.531 254.827 1.00 106.61 172 SER B CA 1
ATOM 1319 C C . SER A 1 172 ? 294.945 404.676 253.449 1.00 116.13 172 SER B C 1
ATOM 1320 O O . SER A 1 172 ? 294.559 403.970 252.513 1.00 115.13 172 SER B O 1
ATOM 1323 N N . PRO A 1 173 ? 295.906 405.594 253.290 1.00 119.30 173 PRO B N 1
ATOM 1324 C CA . PRO A 1 173 ? 296.510 405.796 251.963 1.00 117.84 173 PRO B CA 1
ATOM 1325 C C . PRO A 1 173 ? 297.371 404.640 251.488 1.00 113.49 173 PRO B C 1
ATOM 1326 O O . PRO A 1 173 ? 297.585 404.516 250.276 1.00 115.29 173 PRO B O 1
ATOM 1330 N N . LYS A 1 174 ? 297.876 403.795 252.388 1.00 111.97 174 LYS B N 1
ATOM 1331 C CA . LYS A 1 174 ? 298.718 402.683 251.957 1.00 118.44 174 LYS B CA 1
ATOM 1332 C C . LYS A 1 174 ? 297.893 401.596 251.279 1.00 115.52 174 LYS B C 1
ATOM 1333 O O . LYS A 1 174 ? 298.086 401.306 250.094 1.00 120.53 174 LYS B O 1
ATOM 1339 N N . VAL A 1 175 ? 296.968 400.982 252.009 1.00 109.60 175 VAL B N 1
ATOM 1340 C CA . VAL A 1 175 ? 295.994 400.067 251.390 1.00 106.82 175 VAL B CA 1
ATOM 1341 C C . VAL A 1 175 ? 294.776 400.914 251.027 1.00 110.93 175 VAL B C 1
ATOM 1342 O O . VAL A 1 175 ? 293.730 400.918 251.681 1.00 113.94 175 VAL B O 1
ATOM 1346 N N . SER A 1 176 ? 294.903 401.623 249.914 1.00 114.24 176 SER B N 1
ATOM 1347 C CA . SER A 1 176 ? 293.847 402.488 249.408 1.00 115.76 176 SER B CA 1
ATOM 1348 C C . SER A 1 176 ? 293.177 401.759 248.255 1.00 107.33 176 SER B C 1
ATOM 1349 O O . SER A 1 176 ? 293.810 401.491 247.230 1.00 106.78 176 SER B O 1
ATOM 1352 N N . ASP A 1 177 ? 291.899 401.439 248.422 1.00 100.56 177 ASP B N 1
ATOM 1353 C CA . ASP A 1 177 ? 291.245 400.498 247.528 1.00 96.18 177 ASP B CA 1
ATOM 1354 C C . ASP A 1 177 ? 290.337 401.157 246.504 1.00 94.95 177 ASP B C 1
ATOM 1355 O O . ASP A 1 177 ? 290.189 400.626 245.400 1.00 97.31 177 ASP B O 1
ATOM 1360 N N . THR A 1 178 ? 289.715 402.283 246.833 1.00 96.27 178 THR B N 1
ATOM 1361 C CA . THR A 1 178 ? 288.907 403.024 245.876 1.00 99.29 178 THR B CA 1
ATOM 1362 C C . THR A 1 178 ? 289.476 404.431 245.725 1.00 93.66 178 THR B C 1
ATOM 1363 O O . THR A 1 178 ? 290.472 404.794 246.352 1.00 96.43 178 THR B O 1
ATOM 1367 N N . VAL A 1 179 ? 288.829 405.225 244.880 1.00 87.57 179 VAL B N 1
ATOM 1368 C CA . VAL A 1 179 ? 289.297 406.565 244.560 1.00 83.43 179 VAL B CA 1
ATOM 1369 C C . VAL A 1 179 ? 288.633 407.618 245.438 1.00 86.61 179 VAL B C 1
ATOM 1370 O O . VAL A 1 179 ? 289.270 408.599 245.823 1.00 91.85 179 VAL B O 1
ATOM 1374 N N . VAL A 1 180 ? 287.368 407.421 245.787 1.00 84.02 180 VAL B N 1
ATOM 1375 C CA . VAL A 1 180 ? 286.604 408.423 246.511 1.00 76.70 180 VAL B CA 1
ATOM 1376 C C . VAL A 1 180 ? 286.538 408.109 248.007 1.00 81.55 180 VAL B C 1
ATOM 1377 O O . VAL A 1 180 ? 285.584 408.501 248.675 1.00 85.90 180 VAL B O 1
ATOM 1381 N N . GLU A 1 181 ? 287.518 407.375 248.531 1.00 84.03 181 GLU B N 1
ATOM 1382 C CA . GLU A 1 181 ? 287.662 407.230 249.979 1.00 82.64 181 GLU B CA 1
ATOM 1383 C C . GLU A 1 181 ? 287.729 408.545 250.759 1.00 80.74 181 GLU B C 1
ATOM 1384 O O . GLU A 1 181 ? 287.079 408.615 251.817 1.00 85.03 181 GLU B O 1
ATOM 1390 N N . PRO A 1 182 ? 288.487 409.584 250.356 1.00 74.50 182 PRO B N 1
ATOM 1391 C CA . PRO A 1 182 ? 288.494 410.812 251.170 1.00 75.98 182 PRO B CA 1
ATOM 1392 C C . PRO A 1 182 ? 287.146 411.497 251.279 1.00 80.37 182 PRO B C 1
ATOM 1393 O O . PRO A 1 182 ? 286.799 411.962 252.370 1.00 90.49 182 PRO B O 1
ATOM 1397 N N . TYR A 1 183 ? 286.367 411.542 250.193 1.00 77.81 183 TYR B N 1
ATOM 1398 C CA . TYR A 1 183 ? 285.060 412.189 250.236 1.00 77.76 183 TYR B CA 1
ATOM 1399 C C . TYR A 1 183 ? 284.124 411.484 251.206 1.00 76.82 183 TYR B C 1
ATOM 1400 O O . TYR A 1 183 ? 283.534 412.123 252.085 1.00 79.56 183 TYR B O 1
ATOM 1409 N N . ASN A 1 184 ? 283.999 410.163 251.072 1.00 74.74 184 ASN B N 1
ATOM 1410 C CA . ASN A 1 184 ? 283.104 409.396 251.928 1.00 73.82 184 ASN B CA 1
ATOM 1411 C C . ASN A 1 184 ? 283.564 409.402 253.377 1.00 77.48 184 ASN B C 1
ATOM 1412 O O . ASN A 1 184 ? 282.737 409.545 254.285 1.00 85.01 184 ASN B O 1
ATOM 1417 N N . ALA A 1 185 ? 284.873 409.274 253.612 1.00 75.08 185 ALA B N 1
ATOM 1418 C CA . ALA A 1 185 ? 285.390 409.292 254.975 1.00 74.02 185 ALA B CA 1
ATOM 1419 C C . ALA A 1 185 ? 285.159 410.642 255.640 1.00 79.48 185 ALA B C 1
ATOM 1420 O O . ALA A 1 185 ? 284.743 410.704 256.801 1.00 85.71 185 ALA B O 1
ATOM 1422 N N . THR A 1 186 ? 285.406 411.737 254.915 1.00 74.82 186 THR B N 1
ATOM 1423 C CA . THR A 1 186 ? 285.216 413.063 255.492 1.00 73.45 186 THR B CA 1
ATOM 1424 C C . THR A 1 186 ? 283.744 413.350 255.748 1.00 80.37 186 THR B C 1
ATOM 1425 O O . THR A 1 186 ? 283.390 413.919 256.787 1.00 92.29 186 THR B O 1
ATOM 1429 N N . LEU A 1 187 ? 282.867 412.953 254.825 1.00 77.76 187 LEU B N 1
ATOM 1430 C CA . LEU A 1 187 ? 281.445 413.183 255.043 1.00 78.21 187 LEU B CA 1
ATOM 1431 C C . LEU A 1 187 ? 280.873 412.263 256.111 1.00 81.01 187 LEU B C 1
ATOM 1432 O O . LEU A 1 187 ? 279.810 412.555 256.662 1.00 86.91 187 LEU B O 1
ATOM 1437 N N . SER A 1 188 ? 281.545 411.153 256.420 1.00 82.90 188 SER B N 1
ATOM 1438 C CA . SER A 1 188 ? 281.032 410.284 257.472 1.00 83.66 188 SER B CA 1
ATOM 1439 C C . SER A 1 188 ? 281.574 410.641 258.848 1.00 85.86 188 SER B C 1
ATOM 1440 O O . SER A 1 188 ? 280.877 410.430 259.844 1.00 87.71 188 SER B O 1
ATOM 1443 N N . VAL A 1 189 ? 282.800 411.169 258.926 1.00 84.70 189 VAL B N 1
ATOM 1444 C CA . VAL A 1 189 ? 283.407 411.493 260.218 1.00 81.84 189 VAL B CA 1
ATOM 1445 C C . VAL A 1 189 ? 282.617 412.585 260.934 1.00 86.83 189 VAL B C 1
ATOM 1446 O O . VAL A 1 189 ? 282.471 412.558 262.163 1.00 97.25 189 VAL B O 1
ATOM 1450 N N . HIS A 1 190 ? 282.044 413.524 260.173 1.00 90.15 190 HIS B N 1
ATOM 1451 C CA . HIS A 1 190 ? 281.394 414.683 260.782 1.00 98.38 190 HIS B CA 1
ATOM 1452 C C . HIS A 1 190 ? 280.175 414.298 261.614 1.00 100.07 190 HIS B C 1
ATOM 1453 O O . HIS A 1 190 ? 279.958 414.871 262.685 1.00 105.79 190 HIS B O 1
ATOM 1460 N N . GLN A 1 191 ? 279.359 413.348 261.159 1.00 94.86 191 GLN B N 1
ATOM 1461 C CA . GLN A 1 191 ? 278.218 412.986 261.994 1.00 97.13 191 GLN B CA 1
ATOM 1462 C C . GLN A 1 191 ? 278.564 411.892 262.995 1.00 95.30 191 GLN B C 1
ATOM 1463 O O . GLN A 1 191 ? 277.717 411.527 263.815 1.00 102.27 191 GLN B O 1
ATOM 1469 N N . LEU A 1 192 ? 279.780 411.346 262.950 1.00 91.60 192 LEU B N 1
ATOM 1470 C CA . LEU A 1 192 ? 280.173 410.411 263.999 1.00 83.80 192 LEU B CA 1
ATOM 1471 C C . LEU A 1 192 ? 280.508 411.128 265.298 1.00 89.84 192 LEU B C 1
ATOM 1472 O O . LEU A 1 192 ? 280.334 410.556 266.379 1.00 95.94 192 LEU B O 1
ATOM 1477 N N . VAL A 1 193 ? 280.988 412.370 265.222 1.00 89.71 193 VAL B N 1
ATOM 1478 C CA . VAL A 1 193 ? 281.507 413.025 266.416 1.00 88.42 193 VAL B CA 1
ATOM 1479 C C . VAL A 1 193 ? 280.388 413.540 267.321 1.00 94.21 193 VAL B C 1
ATOM 1480 O O . VAL A 1 193 ? 280.597 413.684 268.531 1.00 99.25 193 VAL B O 1
ATOM 1484 N N . GLU A 1 194 ? 279.190 413.793 266.792 1.00 88.67 194 GLU B N 1
ATOM 1485 C CA . GLU A 1 194 ? 278.082 414.199 267.644 1.00 98.59 194 GLU B CA 1
ATOM 1486 C C . GLU A 1 194 ? 277.034 413.118 267.853 1.00 96.29 194 GLU B C 1
ATOM 1487 O O . GLU A 1 194 ? 276.106 413.332 268.640 1.00 105.17 194 GLU B O 1
ATOM 1493 N N . ASN A 1 195 ? 277.144 411.973 267.187 1.00 88.00 195 ASN B N 1
ATOM 1494 C CA . ASN A 1 195 ? 276.121 410.948 267.303 1.00 90.70 195 ASN B CA 1
ATOM 1495 C C . ASN A 1 195 ? 276.624 409.612 267.829 1.00 93.28 195 ASN B C 1
ATOM 1496 O O . ASN A 1 195 ? 275.809 408.716 268.048 1.00 98.91 195 ASN B O 1
ATOM 1501 N N . THR A 1 196 ? 277.921 409.439 268.040 1.00 93.54 196 THR B N 1
ATOM 1502 C CA . THR A 1 196 ? 278.439 408.194 268.588 1.00 85.26 196 THR B CA 1
ATOM 1503 C C . THR A 1 196 ? 279.013 408.451 269.970 1.00 85.16 196 THR B C 1
ATOM 1504 O O . THR A 1 196 ? 279.817 409.371 270.152 1.00 90.01 196 THR B O 1
ATOM 1508 N N . ASP A 1 197 ? 278.588 407.642 270.943 1.00 84.35 197 ASP B N 1
ATOM 1509 C CA . ASP A 1 197 ? 279.150 407.749 272.283 1.00 87.85 197 ASP B CA 1
ATOM 1510 C C . ASP A 1 197 ? 280.604 407.308 272.311 1.00 89.04 197 ASP B C 1
ATOM 1511 O O . ASP A 1 197 ? 281.397 407.854 273.085 1.00 98.59 197 ASP B O 1
ATOM 1516 N N . GLU A 1 198 ? 280.969 406.332 271.483 1.00 83.09 198 GLU B N 1
ATOM 1517 C CA . GLU A 1 198 ? 282.360 405.940 271.321 1.00 77.59 198 GLU B CA 1
ATOM 1518 C C . GLU A 1 198 ? 282.525 405.250 269.975 1.00 73.47 198 GLU B C 1
ATOM 1519 O O . GLU A 1 198 ? 281.610 404.584 269.486 1.00 81.75 198 GLU B O 1
ATOM 1525 N N . THR A 1 199 ? 283.697 405.439 269.375 1.00 68.19 199 THR B N 1
ATOM 1526 C CA . THR A 1 199 ? 283.987 404.964 268.030 1.00 67.26 199 THR B CA 1
ATOM 1527 C C . THR A 1 199 ? 285.343 404.280 268.026 1.00 72.41 199 THR B C 1
ATOM 1528 O O . THR A 1 199 ? 286.328 404.855 268.496 1.00 78.81 199 THR B O 1
ATOM 1532 N N . TYR A 1 200 ? 285.396 403.064 267.491 1.00 70.32 200 TYR B N 1
ATOM 1533 C CA . TYR A 1 200 ? 286.627 402.285 267.439 1.00 69.01 200 TYR B CA 1
ATOM 1534 C C . TYR A 1 200 ? 287.180 402.378 266.024 1.00 74.53 200 TYR B C 1
ATOM 1535 O O . TYR A 1 200 ? 286.545 401.916 265.072 1.00 77.61 200 TYR B O 1
ATOM 1544 N N . CYS A 1 201 ? 288.359 402.975 265.885 1.00 75.66 201 CYS B N 1
ATOM 1545 C CA . CYS A 1 201 ? 288.942 403.230 264.572 1.00 71.94 201 CYS B CA 1
ATOM 1546 C C . CYS A 1 201 ? 289.742 402.011 264.137 1.00 74.63 201 CYS B C 1
ATOM 1547 O O . CYS A 1 201 ? 290.877 401.807 264.571 1.00 78.05 201 CYS B O 1
ATOM 1550 N N . ILE A 1 202 ? 289.152 401.207 263.276 1.00 77.22 202 ILE B N 1
ATOM 1551 C CA . ILE A 1 202 ? 289.818 400.063 262.668 1.00 75.62 202 ILE B CA 1
ATOM 1552 C C . ILE A 1 202 ? 290.465 400.531 261.374 1.00 79.17 202 ILE B C 1
ATOM 1553 O O . ILE A 1 202 ? 289.881 401.321 260.628 1.00 88.08 202 ILE B O 1
ATOM 1558 N N . ASP A 1 203 ? 291.685 400.077 261.113 1.00 75.08 203 ASP B N 1
ATOM 1559 C CA . ASP A 1 203 ? 292.367 400.389 259.865 1.00 79.04 203 ASP B CA 1
ATOM 1560 C C . ASP A 1 203 ? 292.884 399.102 259.247 1.00 84.45 203 ASP B C 1
ATOM 1561 O O . ASP A 1 203 ? 293.529 398.302 259.931 1.00 93.50 203 ASP B O 1
ATOM 1566 N N . ASN A 1 204 ? 292.602 398.903 257.955 1.00 78.04 204 ASN B N 1
ATOM 1567 C CA . ASN A 1 204 ? 293.070 397.699 257.274 1.00 74.45 204 ASN B CA 1
ATOM 1568 C C . ASN A 1 204 ? 294.585 397.661 257.159 1.00 84.45 204 ASN B C 1
ATOM 1569 O O . ASN A 1 204 ? 295.167 396.573 257.102 1.00 94.92 204 ASN B O 1
ATOM 1574 N N . GLU A 1 205 ? 295.236 398.825 257.108 1.00 87.14 205 GLU B N 1
ATOM 1575 C CA . GLU A 1 205 ? 296.694 398.855 257.068 1.00 89.72 205 GLU B CA 1
ATOM 1576 C C . GLU A 1 205 ? 297.288 398.268 258.338 1.00 89.89 205 GLU B C 1
ATOM 1577 O O . GLU A 1 205 ? 298.204 397.439 258.278 1.00 96.97 205 GLU B O 1
ATOM 1583 N N . ALA A 1 206 ? 296.747 398.651 259.495 1.00 84.94 206 ALA B N 1
ATOM 1584 C CA . ALA A 1 206 ? 297.227 398.100 260.754 1.00 84.86 206 ALA B CA 1
ATOM 1585 C C . ALA A 1 206 ? 296.868 396.629 260.898 1.00 83.13 206 ALA B C 1
ATOM 1586 O O . ALA A 1 206 ? 297.641 395.864 261.479 1.00 94.66 206 ALA B O 1
ATOM 1588 N N . LEU A 1 207 ? 295.713 396.215 260.374 1.00 76.67 207 LEU B N 1
ATOM 1589 C CA . LEU A 1 207 ? 295.334 394.806 260.428 1.00 71.84 207 LEU B CA 1
ATOM 1590 C C . LEU A 1 207 ? 296.274 393.945 259.594 1.00 80.90 207 LEU B C 1
ATOM 1591 O O . LEU A 1 207 ? 296.709 392.875 260.040 1.00 90.15 207 LEU B O 1
ATOM 1596 N N . TYR A 1 208 ? 296.602 394.401 258.383 1.00 81.61 208 TYR B N 1
ATOM 1597 C CA . TYR A 1 208 ? 297.585 393.704 257.564 1.00 81.12 208 TYR B CA 1
ATOM 1598 C C . TYR A 1 208 ? 298.955 393.713 258.221 1.00 84.72 208 TYR B C 1
ATOM 1599 O O . TYR A 1 208 ? 299.680 392.719 258.139 1.00 90.78 208 TYR B O 1
ATOM 1608 N N . ASP A 1 209 ? 299.317 394.817 258.880 1.00 83.45 209 ASP B N 1
ATOM 1609 C CA . ASP A 1 209 ? 300.595 394.912 259.577 1.00 89.73 209 ASP B CA 1
ATOM 1610 C C . ASP A 1 209 ? 300.663 393.885 260.707 1.00 93.55 209 ASP B C 1
ATOM 1611 O O . ASP A 1 209 ? 301.697 393.226 260.880 1.00 102.30 209 ASP B O 1
ATOM 1616 N N . ILE A 1 210 ? 299.576 393.728 261.467 1.00 88.18 210 ILE B N 1
ATOM 1617 C CA . ILE A 1 210 ? 299.544 392.729 262.531 1.00 81.54 210 ILE B CA 1
ATOM 1618 C C . ILE A 1 210 ? 299.637 391.324 261.952 1.00 81.58 210 ILE B C 1
ATOM 1619 O O . ILE A 1 210 ? 300.422 390.498 262.432 1.00 91.62 210 ILE B O 1
ATOM 1624 N N . CYS A 1 211 ? 298.875 391.043 260.890 1.00 81.58 211 CYS B N 1
ATOM 1625 C CA . CYS A 1 211 ? 298.903 389.707 260.298 1.00 83.14 211 CYS B CA 1
ATOM 1626 C C . CYS A 1 211 ? 300.257 389.394 259.672 1.00 86.31 211 CYS B C 1
ATOM 1627 O O . CYS A 1 211 ? 300.655 388.228 259.595 1.00 99.18 211 CYS B O 1
ATOM 1630 N N . PHE A 1 212 ? 300.986 390.418 259.231 1.00 86.93 212 PHE B N 1
ATOM 1631 C CA . PHE A 1 212 ? 302.301 390.179 258.652 1.00 91.68 212 PHE B CA 1
ATOM 1632 C C . PHE A 1 212 ? 303.364 389.989 259.726 1.00 94.61 212 PHE B C 1
ATOM 1633 O O . PHE A 1 212 ? 304.018 388.943 259.775 1.00 97.41 212 PHE B O 1
ATOM 1641 N N . ARG A 1 213 ? 303.559 390.983 260.593 1.00 96.05 213 ARG B N 1
ATOM 1642 C CA . ARG A 1 213 ? 304.731 390.914 261.458 1.00 96.95 213 ARG B CA 1
ATOM 1643 C C . ARG A 1 213 ? 304.445 390.244 262.798 1.00 96.43 213 ARG B C 1
ATOM 1644 O O . ARG A 1 213 ? 305.366 389.724 263.434 1.00 101.55 213 ARG B O 1
ATOM 1652 N N . THR A 1 214 ? 303.191 390.241 263.250 1.00 95.13 214 THR B N 1
ATOM 1653 C CA . THR A 1 214 ? 302.892 389.632 264.541 1.00 90.05 214 THR B CA 1
ATOM 1654 C C . THR A 1 214 ? 302.516 388.163 264.394 1.00 91.10 214 THR B C 1
ATOM 1655 O O . THR A 1 214 ? 303.166 387.290 264.978 1.00 101.46 214 THR B O 1
ATOM 1659 N N . LEU A 1 215 ? 301.472 387.869 263.620 1.00 87.90 215 LEU B N 1
ATOM 1660 C CA . LEU A 1 215 ? 301.030 386.492 263.445 1.00 87.28 215 LEU B CA 1
ATOM 1661 C C . LEU A 1 215 ? 301.882 385.708 262.460 1.00 94.44 215 LEU B C 1
ATOM 1662 O O . LEU A 1 215 ? 301.722 384.484 262.385 1.00 99.29 215 LEU B O 1
ATOM 1667 N N . LYS A 1 216 ? 302.766 386.383 261.716 1.00 95.15 216 LYS B N 1
ATOM 1668 C CA . LYS A 1 216 ? 303.636 385.766 260.708 1.00 98.60 216 LYS B CA 1
ATOM 1669 C C . LYS A 1 216 ? 302.829 384.992 259.668 1.00 95.33 216 LYS B C 1
ATOM 1670 O O . LYS A 1 216 ? 303.225 383.915 259.221 1.00 98.59 216 LYS B O 1
ATOM 1676 N N . LEU A 1 217 ? 301.687 385.547 259.283 1.00 96.05 217 LEU B N 1
ATOM 1677 C CA . LEU A 1 217 ? 300.791 384.908 258.331 1.00 95.72 217 LEU B CA 1
ATOM 1678 C C . LEU A 1 217 ? 301.259 385.242 256.921 1.00 104.18 217 LEU B C 1
ATOM 1679 O O . LEU A 1 217 ? 301.333 386.418 256.550 1.00 108.27 217 LEU B O 1
ATOM 1684 N N . THR A 1 218 ? 301.577 384.210 256.139 1.00 109.54 218 THR B N 1
ATOM 1685 C CA . THR A 1 218 ? 302.196 384.438 254.838 1.00 116.43 218 THR B CA 1
ATOM 1686 C C . THR A 1 218 ? 301.188 384.893 253.789 1.00 115.96 218 THR B C 1
ATOM 1687 O O . THR A 1 218 ? 301.576 385.480 252.773 1.00 117.02 218 THR B O 1
ATOM 1691 N N . THR A 1 219 ? 299.898 384.644 254.011 1.00 113.81 219 THR B N 1
ATOM 1692 C CA . THR A 1 219 ? 298.846 385.011 253.060 1.00 111.78 219 THR B CA 1
ATOM 1693 C C . THR A 1 219 ? 297.526 385.302 253.774 1.00 108.31 219 THR B C 1
ATOM 1694 O O . THR A 1 219 ? 296.562 384.528 253.691 1.00 108.98 219 THR B O 1
ATOM 1698 N N . PRO A 1 220 ? 297.430 386.442 254.461 1.00 101.69 220 PRO B N 1
ATOM 1699 C CA . PRO A 1 220 ? 296.177 386.769 255.146 1.00 100.08 220 PRO B CA 1
ATOM 1700 C C . PRO A 1 220 ? 295.094 387.187 254.166 1.00 100.10 220 PRO B C 1
ATOM 1701 O O . PRO A 1 220 ? 295.323 387.985 253.255 1.00 104.85 220 PRO B O 1
ATOM 1705 N N . THR A 1 221 ? 293.906 386.630 254.359 1.00 97.67 221 THR B N 1
ATOM 1706 C CA . THR A 1 221 ? 292.734 387.008 253.592 1.00 95.61 221 THR B CA 1
ATOM 1707 C C . THR A 1 221 ? 291.900 387.988 254.406 1.00 93.77 221 THR B C 1
ATOM 1708 O O . THR A 1 221 ? 292.305 388.450 255.474 1.00 92.25 221 THR B O 1
ATOM 1712 N N . TYR A 1 222 ? 290.713 388.311 253.892 1.00 92.93 222 TYR B N 1
ATOM 1713 C CA . TYR A 1 222 ? 289.817 389.186 254.637 1.00 83.77 222 TYR B CA 1
ATOM 1714 C C . TYR A 1 222 ? 289.241 388.488 255.859 1.00 82.92 222 TYR B C 1
ATOM 1715 O O . TYR A 1 222 ? 288.866 389.156 256.827 1.00 84.76 222 TYR B O 1
ATOM 1724 N N . GLY A 1 223 ? 289.163 387.157 255.838 1.00 79.10 223 GLY B N 1
ATOM 1725 C CA . GLY A 1 223 ? 288.689 386.435 257.007 1.00 73.84 223 GLY B CA 1
ATOM 1726 C C . GLY A 1 223 ? 289.635 386.544 258.187 1.00 88.16 223 GLY B C 1
ATOM 1727 O O . GLY A 1 223 ? 289.201 386.723 259.328 1.00 92.75 223 GLY B O 1
ATOM 1728 N N . ASP A 1 224 ? 290.942 386.453 257.928 1.00 91.88 224 ASP B N 1
ATOM 1729 C CA . ASP A 1 224 ? 291.924 386.620 258.992 1.00 89.49 224 ASP B CA 1
ATOM 1730 C C . ASP A 1 224 ? 291.936 388.045 259.522 1.00 87.55 224 ASP B C 1
ATOM 1731 O O . ASP A 1 224 ? 292.197 388.261 260.710 1.00 91.94 224 ASP B O 1
ATOM 1736 N N . LEU A 1 225 ? 291.668 389.023 258.658 1.00 85.08 225 LEU B N 1
ATOM 1737 C CA . LEU A 1 225 ? 291.561 390.405 259.109 1.00 76.18 225 LEU B CA 1
ATOM 1738 C C . LEU A 1 225 ? 290.326 390.609 259.976 1.00 77.88 225 LEU B C 1
ATOM 1739 O O . LEU A 1 225 ? 290.391 391.281 261.010 1.00 81.82 225 LEU B O 1
ATOM 1744 N N . ASN A 1 226 ? 289.193 390.033 259.571 1.00 75.99 226 ASN B N 1
ATOM 1745 C CA . ASN A 1 226 ? 287.961 390.194 260.330 1.00 68.44 226 ASN B CA 1
ATOM 1746 C C . ASN A 1 226 ? 287.966 389.397 261.625 1.00 78.93 226 ASN B C 1
ATOM 1747 O O . ASN A 1 226 ? 287.213 389.735 262.541 1.00 87.66 226 ASN B O 1
ATOM 1752 N N . HIS A 1 227 ? 288.783 388.345 261.717 1.00 79.05 227 HIS B N 1
ATOM 1753 C CA . HIS A 1 227 ? 288.890 387.598 262.966 1.00 79.61 227 HIS B CA 1
ATOM 1754 C C . HIS A 1 227 ? 289.453 388.452 264.094 1.00 80.53 227 HIS B C 1
ATOM 1755 O O . HIS A 1 227 ? 288.981 388.362 265.233 1.00 90.94 227 HIS B O 1
ATOM 1762 N N . LEU A 1 228 ? 290.448 389.287 263.792 1.00 74.55 228 LEU B N 1
ATOM 1763 C CA . LEU A 1 228 ? 291.014 390.190 264.788 1.00 74.23 228 LEU B CA 1
ATOM 1764 C C . LEU A 1 228 ? 289.982 391.201 265.267 1.00 74.30 228 LEU B C 1
ATOM 1765 O O . LEU A 1 228 ? 289.861 391.459 266.474 1.00 81.59 228 LEU B O 1
ATOM 1770 N N . VAL A 1 229 ? 289.216 391.766 264.333 1.00 71.37 229 VAL B N 1
ATOM 1771 C CA . VAL A 1 229 ? 288.190 392.736 264.691 1.00 71.86 229 VAL B CA 1
ATOM 1772 C C . VAL A 1 229 ? 287.094 392.075 265.512 1.00 72.32 229 VAL B C 1
ATOM 1773 O O . VAL A 1 229 ? 286.592 392.658 266.475 1.00 73.90 229 VAL B O 1
ATOM 1777 N N . SER A 1 230 ? 286.710 390.849 265.149 1.00 68.07 230 SER B N 1
ATOM 1778 C CA . SER A 1 230 ? 285.694 390.123 265.902 1.00 67.80 230 SER B CA 1
ATOM 1779 C C . SER A 1 230 ? 286.161 389.804 267.313 1.00 71.04 230 SER B C 1
ATOM 1780 O O . SER A 1 230 ? 285.369 389.893 268.258 1.00 78.87 230 SER B O 1
ATOM 1783 N N . ALA A 1 231 ? 287.436 389.437 267.473 1.00 71.81 231 ALA B N 1
ATOM 1784 C CA . ALA A 1 231 ? 287.996 389.249 268.806 1.00 74.09 231 ALA B CA 1
ATOM 1785 C C . ALA A 1 231 ? 287.971 390.540 269.610 1.00 73.94 231 ALA B C 1
ATOM 1786 O O . ALA A 1 231 ? 287.723 390.510 270.821 1.00 76.53 231 ALA B O 1
ATOM 1788 N N . THR A 1 232 ? 288.215 391.677 268.956 1.00 74.61 232 THR B N 1
ATOM 1789 C CA . THR A 1 232 ? 288.141 392.957 269.656 1.00 69.27 232 THR B CA 1
ATOM 1790 C C . THR A 1 232 ? 286.716 393.284 270.101 1.00 71.63 232 THR B C 1
ATOM 1791 O O . THR A 1 232 ? 286.502 393.675 271.253 1.00 73.98 232 THR B O 1
ATOM 1795 N N . MET A 1 233 ? 285.731 393.129 269.207 1.00 72.01 233 MET B N 1
ATOM 1796 C CA . MET A 1 233 ? 284.341 393.419 269.570 1.00 65.06 233 MET B CA 1
ATOM 1797 C C . MET A 1 233 ? 283.837 392.477 270.654 1.00 74.59 233 MET B C 1
ATOM 1798 O O . MET A 1 233 ? 283.053 392.882 271.519 1.00 85.54 233 MET B O 1
ATOM 1803 N N . SER A 1 234 ? 284.250 391.210 270.611 1.00 71.47 234 SER B N 1
ATOM 1804 C CA . SER A 1 234 ? 283.887 390.297 271.685 1.00 74.07 234 SER B CA 1
ATOM 1805 C C . SER A 1 234 ? 284.593 390.656 272.985 1.00 75.84 234 SER B C 1
ATOM 1806 O O . SER A 1 234 ? 284.052 390.415 274.069 1.00 77.97 234 SER B O 1
ATOM 1809 N N . GLY A 1 235 ? 285.796 391.227 272.896 1.00 75.91 235 GLY B N 1
ATOM 1810 C CA . GLY A 1 235 ? 286.522 391.606 274.095 1.00 71.59 235 GLY B CA 1
ATOM 1811 C C . GLY A 1 235 ? 285.888 392.747 274.865 1.00 68.55 235 GLY B C 1
ATOM 1812 O O . GLY A 1 235 ? 285.989 392.796 276.093 1.00 69.14 235 GLY B O 1
ATOM 1813 N N . VAL A 1 236 ? 285.240 393.679 274.164 1.00 65.47 236 VAL B N 1
ATOM 1814 C CA . VAL A 1 236 ? 284.713 394.876 274.815 1.00 62.01 236 VAL B CA 1
ATOM 1815 C C . VAL A 1 236 ? 283.525 394.532 275.705 1.00 69.66 236 VAL B C 1
ATOM 1816 O O . VAL A 1 236 ? 283.440 394.977 276.855 1.00 86.34 236 VAL B O 1
ATOM 1820 N N . THR A 1 237 ? 282.599 393.720 275.197 1.00 66.27 237 THR B N 1
ATOM 1821 C CA . THR A 1 237 ? 281.362 393.410 275.902 1.00 73.28 237 THR B CA 1
ATOM 1822 C C . THR A 1 237 ? 281.463 392.146 276.742 1.00 78.49 237 THR B C 1
ATOM 1823 O O . THR A 1 237 ? 280.453 391.461 276.941 1.00 85.80 237 THR B O 1
ATOM 1827 N N . THR A 1 238 ? 282.655 391.814 277.238 1.00 81.24 238 THR B N 1
ATOM 1828 C CA . THR A 1 238 ? 282.825 390.561 277.965 1.00 74.28 238 THR B CA 1
ATOM 1829 C C . THR A 1 238 ? 282.213 390.629 279.356 1.00 78.70 238 THR B C 1
ATOM 1830 O O . THR A 1 238 ? 281.592 389.662 279.811 1.00 82.75 238 THR B O 1
ATOM 1834 N N . CYS A 1 239 ? 282.372 391.759 280.045 1.00 81.23 239 CYS B N 1
ATOM 1835 C CA . CYS A 1 239 ? 281.853 391.881 281.402 1.00 86.83 239 CYS B CA 1
ATOM 1836 C C . CYS A 1 239 ? 280.333 391.925 281.440 1.00 83.24 239 CYS B C 1
ATOM 1837 O O . CYS A 1 239 ? 279.745 391.733 282.508 1.00 85.51 239 CYS B O 1
ATOM 1840 N N . LEU A 1 240 ? 279.688 392.186 280.306 1.00 79.55 240 LEU B N 1
ATOM 1841 C CA . LEU A 1 240 ? 278.239 392.078 280.223 1.00 78.26 240 LEU B CA 1
ATOM 1842 C C . LEU A 1 240 ? 277.781 390.632 280.109 1.00 80.72 240 LEU B C 1
ATOM 1843 O O . LEU A 1 240 ? 276.700 390.289 280.599 1.00 83.74 240 LEU B O 1
ATOM 1848 N N . ARG A 1 241 ? 278.580 389.779 279.471 1.00 74.66 241 ARG B N 1
ATOM 1849 C CA . ARG A 1 241 ? 278.178 388.412 279.184 1.00 71.08 241 ARG B CA 1
ATOM 1850 C C . ARG A 1 241 ? 278.686 387.401 280.197 1.00 78.90 241 ARG B C 1
ATOM 1851 O O . ARG A 1 241 ? 278.091 386.327 280.326 1.00 90.05 241 ARG B O 1
ATOM 1859 N N . PHE A 1 242 ? 279.763 387.705 280.908 1.00 77.78 242 PHE B N 1
ATOM 1860 C CA . PHE A 1 242 ? 280.367 386.746 281.813 1.00 73.50 242 PHE B CA 1
ATOM 1861 C C . PHE A 1 242 ? 280.733 387.442 283.112 1.00 76.75 242 PHE B C 1
ATOM 1862 O O . PHE A 1 242 ? 281.057 388.635 283.110 1.00 84.43 242 PHE B O 1
ATOM 1870 N N . PRO A 1 243 ? 280.682 386.731 284.234 1.00 74.82 243 PRO B N 1
ATOM 1871 C CA . PRO A 1 243 ? 281.069 387.340 285.507 1.00 75.96 243 PRO B CA 1
ATOM 1872 C C . PRO A 1 243 ? 282.572 387.540 285.593 1.00 87.02 243 PRO B C 1
ATOM 1873 O O . PRO A 1 243 ? 283.358 386.891 284.902 1.00 93.87 243 PRO B O 1
ATOM 1877 N N . GLY A 1 244 ? 282.966 388.456 286.470 1.00 82.21 244 GLY B N 1
ATOM 1878 C CA . GLY A 1 244 ? 284.376 388.739 286.642 1.00 77.96 244 GLY B CA 1
ATOM 1879 C C . GLY A 1 244 ? 284.644 389.333 288.004 1.00 80.53 244 GLY B C 1
ATOM 1880 O O . GLY A 1 244 ? 283.729 389.664 288.759 1.00 87.24 244 GLY B O 1
ATOM 1881 N N . GLN A 1 245 ? 285.935 389.453 288.311 1.00 84.18 245 GLN B N 1
ATOM 1882 C CA . GLN A 1 245 ? 286.341 390.076 289.563 1.00 80.14 245 GLN B CA 1
ATOM 1883 C C . GLN A 1 245 ? 286.059 391.570 289.562 1.00 80.62 245 GLN B C 1
ATOM 1884 O O . GLN A 1 245 ? 285.739 392.140 290.610 1.00 83.18 245 GLN B O 1
ATOM 1890 N N . LEU A 1 246 ? 286.172 392.217 288.407 1.00 78.39 246 LEU B N 1
ATOM 1891 C CA . LEU A 1 246 ? 285.894 393.643 288.278 1.00 72.34 246 LEU B CA 1
ATOM 1892 C C . LEU A 1 246 ? 285.138 393.852 286.975 1.00 80.34 246 LEU B C 1
ATOM 1893 O O . LEU A 1 246 ? 285.720 393.740 285.894 1.00 90.15 246 LEU B O 1
ATOM 1898 N N . ASN A 1 247 ? 283.848 394.154 287.078 1.00 78.97 247 ASN B N 1
ATOM 1899 C CA . ASN A 1 247 ? 282.971 394.257 285.923 1.00 82.79 247 ASN B CA 1
ATOM 1900 C C . ASN A 1 247 ? 282.972 395.677 285.379 1.00 87.25 247 ASN B C 1
ATOM 1901 O O . ASN A 1 247 ? 283.136 396.642 286.131 1.00 94.08 247 ASN B O 1
ATOM 1906 N N . ALA A 1 248 ? 282.785 395.798 284.067 1.00 83.71 248 ALA B N 1
ATOM 1907 C CA . ALA A 1 248 ? 282.702 397.100 283.417 1.00 87.66 248 ALA B CA 1
ATOM 1908 C C . ALA A 1 248 ? 281.926 396.955 282.121 1.00 93.17 248 ALA B C 1
ATOM 1909 O O . ALA A 1 248 ? 282.394 396.296 281.189 1.00 90.17 248 ALA B O 1
ATOM 1911 N N . ASP A 1 249 ? 280.759 397.582 282.058 1.00 94.91 249 ASP B N 1
ATOM 1912 C CA . ASP A 1 249 ? 279.914 397.511 280.879 1.00 87.38 249 ASP B CA 1
ATOM 1913 C C . ASP A 1 249 ? 280.344 398.579 279.875 1.00 86.90 249 ASP B C 1
ATOM 1914 O O . ASP A 1 249 ? 281.421 399.171 279.981 1.00 90.67 249 ASP B O 1
ATOM 1919 N N . LEU A 1 250 ? 279.503 398.815 278.868 1.00 85.15 250 LEU B N 1
ATOM 1920 C CA . LEU A 1 250 ? 279.821 399.790 277.832 1.00 85.21 250 LEU B CA 1
ATOM 1921 C C . LEU A 1 250 ? 279.805 401.211 278.382 1.00 88.85 250 LEU B C 1
ATOM 1922 O O . LEU A 1 250 ? 280.664 402.031 278.032 1.00 90.05 250 LEU B O 1
ATOM 1927 N N . ARG A 1 251 ? 278.841 401.515 279.253 1.00 87.70 251 ARG B N 1
ATOM 1928 C CA . ARG A 1 251 ? 278.745 402.853 279.823 1.00 81.67 251 ARG B CA 1
ATOM 1929 C C . ARG A 1 251 ? 279.900 403.143 280.768 1.00 78.70 251 ARG B C 1
ATOM 1930 O O . ARG A 1 251 ? 280.330 404.294 280.877 1.00 82.16 251 ARG B O 1
ATOM 1938 N N . LYS A 1 252 ? 280.411 402.120 281.455 1.00 78.53 252 LYS B N 1
ATOM 1939 C CA . LYS A 1 252 ? 281.545 402.314 282.352 1.00 76.39 252 LYS B CA 1
ATOM 1940 C C . LYS A 1 252 ? 282.801 402.682 281.573 1.00 74.48 252 LYS B C 1
ATOM 1941 O O . LYS A 1 252 ? 283.538 403.596 281.964 1.00 79.17 252 LYS B O 1
ATOM 1947 N N . LEU A 1 253 ? 283.042 401.995 280.454 1.00 72.82 253 LEU B N 1
ATOM 1948 C CA . LEU A 1 253 ? 284.152 402.350 279.577 1.00 71.17 253 LEU B CA 1
ATOM 1949 C C . LEU A 1 253 ? 283.956 403.727 278.959 1.00 74.09 253 LEU B C 1
ATOM 1950 O O . LEU A 1 253 ? 284.919 404.489 278.820 1.00 81.45 253 LEU B O 1
ATOM 1955 N N . ALA A 1 254 ? 282.721 404.062 278.576 1.00 76.15 254 ALA B N 1
ATOM 1956 C CA . ALA A 1 254 ? 282.461 405.385 278.020 1.00 76.92 254 ALA B CA 1
ATOM 1957 C C . ALA A 1 254 ? 282.705 406.488 279.041 1.00 77.48 254 ALA B C 1
ATOM 1958 O O . ALA A 1 254 ? 283.245 407.542 278.691 1.00 82.71 254 ALA B O 1
ATOM 1960 N N . VAL A 1 255 ? 282.323 406.266 280.299 1.00 73.29 255 VAL B N 1
ATOM 1961 C CA . VAL A 1 255 ? 282.541 407.268 281.337 1.00 69.44 255 VAL B CA 1
ATOM 1962 C C . VAL A 1 255 ? 284.028 407.414 281.633 1.00 70.98 255 VAL B C 1
ATOM 1963 O O . VAL A 1 255 ? 284.560 408.528 281.683 1.00 79.56 255 VAL B O 1
ATOM 1967 N N . ASN A 1 256 ? 284.730 406.293 281.804 1.00 64.37 256 ASN B N 1
ATOM 1968 C CA . ASN A 1 256 ? 286.138 406.365 282.167 1.00 61.14 256 ASN B CA 1
ATOM 1969 C C . ASN A 1 256 ? 287.046 406.714 280.999 1.00 70.49 256 ASN B C 1
ATOM 1970 O O . ASN A 1 256 ? 288.228 406.991 281.221 1.00 80.72 256 ASN B O 1
ATOM 1975 N N . MET A 1 257 ? 286.541 406.704 279.768 1.00 68.03 257 MET B N 1
ATOM 1976 C CA . MET A 1 257 ? 287.424 406.858 278.624 1.00 70.24 257 MET B CA 1
ATOM 1977 C C . MET A 1 257 ? 287.197 408.139 277.834 1.00 75.36 257 MET B C 1
ATOM 1978 O O . MET A 1 257 ? 288.046 408.494 277.011 1.00 79.63 257 MET B O 1
ATOM 1983 N N . VAL A 1 258 ? 286.092 408.837 278.056 1.00 74.38 258 VAL B N 1
ATOM 1984 C CA . VAL A 1 258 ? 285.738 410.028 277.298 1.00 65.94 258 VAL B CA 1
ATOM 1985 C C . VAL A 1 258 ? 285.735 411.218 278.249 1.00 71.29 258 VAL B C 1
ATOM 1986 O O . VAL A 1 258 ? 284.754 411.464 278.950 1.00 78.36 258 VAL B O 1
ATOM 1990 N N . PRO A 1 259 ? 286.825 411.985 278.302 1.00 69.65 259 PRO B N 1
ATOM 1991 C CA . PRO A 1 259 ? 286.874 413.128 279.223 1.00 71.32 259 PRO B CA 1
ATOM 1992 C C . PRO A 1 259 ? 286.080 414.323 278.725 1.00 73.84 259 PRO B C 1
ATOM 1993 O O . PRO A 1 259 ? 285.510 415.073 279.523 1.00 80.42 259 PRO B O 1
ATOM 1997 N N . PHE A 1 260 ? 286.038 414.509 277.409 1.00 75.38 260 PHE B N 1
ATOM 1998 C CA . PHE A 1 260 ? 285.273 415.561 276.765 1.00 76.50 260 PHE B CA 1
ATOM 1999 C C . PHE A 1 260 ? 284.490 414.945 275.615 1.00 78.33 260 PHE B C 1
ATOM 2000 O O . PHE A 1 260 ? 285.009 414.058 274.932 1.00 85.27 260 PHE B O 1
ATOM 2008 N N . PRO A 1 261 ? 283.256 415.403 275.367 1.00 71.92 261 PRO B N 1
ATOM 2009 C CA . PRO A 1 261 ? 282.309 414.600 274.567 1.00 71.83 261 PRO B CA 1
ATOM 2010 C C . PRO A 1 261 ? 282.718 414.358 273.125 1.00 85.32 261 PRO B C 1
ATOM 2011 O O . PRO A 1 261 ? 282.213 413.411 272.512 1.00 95.32 261 PRO B O 1
ATOM 2015 N N . ARG A 1 262 ? 283.608 415.165 272.560 1.00 78.58 262 ARG B N 1
ATOM 2016 C CA . ARG A 1 262 ? 284.029 414.960 271.183 1.00 78.60 262 ARG B CA 1
ATOM 2017 C C . ARG A 1 262 ? 285.255 414.067 271.056 1.00 78.43 262 ARG B C 1
ATOM 2018 O O . ARG A 1 262 ? 285.661 413.762 269.931 1.00 90.76 262 ARG B O 1
ATOM 2026 N N . LEU A 1 263 ? 285.850 413.641 272.168 1.00 76.28 263 LEU B N 1
ATOM 2027 C CA . LEU A 1 263 ? 287.021 412.767 272.142 1.00 75.41 263 LEU B CA 1
ATOM 2028 C C . LEU A 1 263 ? 286.581 411.350 272.491 1.00 75.30 263 LEU B C 1
ATOM 2029 O O . LEU A 1 263 ? 286.681 410.900 273.631 1.00 79.86 263 LEU B O 1
ATOM 2034 N N . HIS A 1 264 ? 286.089 410.634 271.484 1.00 76.41 264 HIS B N 1
ATOM 2035 C CA . HIS A 1 264 ? 285.644 409.259 271.680 1.00 74.79 264 HIS B CA 1
ATOM 2036 C C . HIS A 1 264 ? 286.059 408.389 270.507 1.00 74.68 264 HIS B C 1
ATOM 2037 O O . HIS A 1 264 ? 285.364 407.436 270.142 1.00 85.84 264 HIS B O 1
ATOM 2044 N N . PHE A 1 265 ? 287.191 408.703 269.895 1.00 69.83 265 PHE B N 1
ATOM 2045 C CA . PHE A 1 265 ? 287.749 407.899 268.816 1.00 70.63 265 PHE B CA 1
ATOM 2046 C C . PHE A 1 265 ? 288.894 407.086 269.399 1.00 78.05 265 PHE B C 1
ATOM 2047 O O . PHE A 1 265 ? 289.930 407.643 269.775 1.00 88.55 265 PHE B O 1
ATOM 2055 N N . PHE A 1 266 ? 288.705 405.774 269.481 1.00 74.67 266 PHE B N 1
ATOM 2056 C CA . PHE A 1 266 ? 289.628 404.897 270.181 1.00 70.33 266 PHE B CA 1
ATOM 2057 C C . PHE A 1 266 ? 290.343 403.987 269.197 1.00 76.88 266 PHE B C 1
ATOM 2058 O O . PHE A 1 266 ? 289.723 403.437 268.283 1.00 86.99 266 PHE B O 1
ATOM 2066 N N . MET A 1 267 ? 291.647 403.826 269.389 1.00 72.65 267 MET B N 1
ATOM 2067 C CA . MET A 1 267 ? 292.375 402.780 268.691 1.00 72.99 267 MET B CA 1
ATOM 2068 C C . MET A 1 267 ? 292.361 401.513 269.538 1.00 74.99 267 MET B C 1
ATOM 2069 O O . MET A 1 267 ? 292.711 401.567 270.724 1.00 82.40 267 MET B O 1
ATOM 2074 N N . PRO A 1 268 ? 291.871 400.397 269.018 1.00 69.81 268 PRO B N 1
ATOM 2075 C CA . PRO A 1 268 ? 291.785 399.173 269.812 1.00 69.03 268 PRO B CA 1
ATOM 2076 C C . PRO A 1 268 ? 292.978 398.249 269.595 1.00 77.82 268 PRO B C 1
ATOM 2077 O O . PRO A 1 268 ? 293.824 398.466 268.727 1.00 86.56 268 PRO B O 1
ATOM 2081 N N . GLY A 1 269 ? 293.023 397.202 270.412 1.00 72.86 269 GLY B N 1
ATOM 2082 C CA . GLY A 1 269 ? 294.077 396.211 270.317 1.00 66.92 269 GLY B CA 1
ATOM 2083 C C . GLY A 1 269 ? 293.681 394.949 271.044 1.00 69.92 269 GLY B C 1
ATOM 2084 O O . GLY A 1 269 ? 292.792 394.955 271.900 1.00 74.97 269 GLY B O 1
ATOM 2085 N N . PHE A 1 270 ? 294.349 393.857 270.689 1.00 69.74 270 PHE B N 1
ATOM 2086 C CA . PHE A 1 270 ? 294.063 392.551 271.260 1.00 73.67 270 PHE B CA 1
ATOM 2087 C C . PHE A 1 270 ? 295.365 391.881 271.663 1.00 77.47 270 PHE B C 1
ATOM 2088 O O . PHE A 1 270 ? 296.399 392.079 271.021 1.00 84.04 270 PHE B O 1
ATOM 2096 N N . ALA A 1 271 ? 295.310 391.090 272.728 1.00 78.22 271 ALA B N 1
ATOM 2097 C CA . ALA A 1 271 ? 296.453 390.342 273.221 1.00 76.67 271 ALA B CA 1
ATOM 2098 C C . ALA A 1 271 ? 295.955 389.076 273.898 1.00 82.24 271 ALA B C 1
ATOM 2099 O O . ALA A 1 271 ? 294.913 389.098 274.563 1.00 90.23 271 ALA B O 1
ATOM 2101 N N . PRO A 1 272 ? 296.672 387.956 273.749 1.00 80.40 272 PRO B N 1
ATOM 2102 C CA . PRO A 1 272 ? 297.903 387.754 272.979 1.00 79.54 272 PRO B CA 1
ATOM 2103 C C . PRO A 1 272 ? 297.646 387.468 271.507 1.00 86.96 272 PRO B C 1
ATOM 2104 O O . PRO A 1 272 ? 296.594 386.962 271.130 1.00 88.66 272 PRO B O 1
ATOM 2108 N N . LEU A 1 273 ? 298.609 387.785 270.649 1.00 88.22 273 LEU B N 1
ATOM 2109 C CA . LEU A 1 273 ? 298.561 387.429 269.237 1.00 85.28 273 LEU B CA 1
ATOM 2110 C C . LEU A 1 273 ? 299.890 386.774 268.898 1.00 92.73 273 LEU B C 1
ATOM 2111 O O . LEU A 1 273 ? 300.911 387.457 268.784 1.00 101.20 273 LEU B O 1
ATOM 2116 N N . THR A 1 274 ? 299.882 385.453 268.757 1.00 98.46 274 THR B N 1
ATOM 2117 C CA . THR A 1 274 ? 301.103 384.679 268.607 1.00 101.90 274 THR B CA 1
ATOM 2118 C C . THR A 1 274 ? 301.085 383.922 267.290 1.00 107.07 274 THR B C 1
ATOM 2119 O O . THR A 1 274 ? 300.033 383.481 266.821 1.00 110.74 274 THR B O 1
ATOM 2123 N N . SER A 1 275 ? 302.264 383.774 266.699 1.00 102.43 275 SER B N 1
ATOM 2124 C CA . SER A 1 275 ? 302.413 382.915 265.540 1.00 108.41 275 SER B CA 1
ATOM 2125 C C . SER A 1 275 ? 302.359 381.453 265.967 1.00 116.79 275 SER B C 1
ATOM 2126 O O . SER A 1 275 ? 302.512 381.115 267.143 1.00 121.63 275 SER B O 1
ATOM 2129 N N . ARG A 1 276 ? 302.121 380.575 264.992 1.00 115.40 276 ARG B N 1
ATOM 2130 C CA . ARG A 1 276 ? 302.093 379.146 265.284 1.00 122.89 276 ARG B CA 1
ATOM 2131 C C . ARG A 1 276 ? 303.476 378.627 265.656 1.00 120.94 276 ARG B C 1
ATOM 2132 O O . ARG A 1 276 ? 303.611 377.807 266.571 1.00 122.30 276 ARG B O 1
ATOM 2140 N N . GLY A 1 277 ? 304.512 379.091 264.958 1.00 114.15 277 GLY B N 1
ATOM 2141 C CA . GLY A 1 277 ? 305.862 378.666 265.287 1.00 111.20 277 GLY B CA 1
ATOM 2142 C C . GLY A 1 277 ? 306.342 379.199 266.623 1.00 116.55 277 GLY B C 1
ATOM 2143 O O . GLY A 1 277 ? 307.045 378.506 267.362 1.00 122.26 277 GLY B O 1
ATOM 2144 N N . SER A 1 278 ? 305.965 380.429 266.955 1.00 114.56 278 SER B N 1
ATOM 2145 C CA . SER A 1 278 ? 306.460 381.111 268.140 1.00 117.28 278 SER B CA 1
ATOM 2146 C C . SER A 1 278 ? 305.546 380.958 269.347 1.00 117.48 278 SER B C 1
ATOM 2147 O O . SER A 1 278 ? 305.758 381.637 270.354 1.00 124.03 278 SER B O 1
ATOM 2150 N N . GLN A 1 279 ? 304.535 380.093 269.270 1.00 115.05 279 GLN B N 1
ATOM 2151 C CA . GLN A 1 279 ? 303.574 379.994 270.364 1.00 116.33 279 GLN B CA 1
ATOM 2152 C C . GLN A 1 279 ? 304.165 379.277 271.571 1.00 115.15 279 GLN B C 1
ATOM 2153 O O . GLN A 1 279 ? 303.942 379.691 272.714 1.00 121.49 279 GLN B O 1
ATOM 2159 N N . GLN A 1 280 ? 304.925 378.207 271.343 1.00 113.65 280 GLN B N 1
ATOM 2160 C CA . GLN A 1 280 ? 305.429 377.398 272.445 1.00 111.38 280 GLN B CA 1
ATOM 2161 C C . GLN A 1 280 ? 306.605 378.035 273.172 1.00 107.73 280 GLN B C 1
ATOM 2162 O O . GLN A 1 280 ? 306.993 377.536 274.233 1.00 113.35 280 GLN B O 1
ATOM 2168 N N . TYR A 1 281 ? 307.177 379.114 272.641 1.00 101.59 281 TYR B N 1
ATOM 2169 C CA . TYR A 1 281 ? 308.299 379.799 273.269 1.00 98.91 281 TYR B CA 1
ATOM 2170 C C . TYR A 1 281 ? 307.868 381.048 274.024 1.00 107.39 281 TYR B C 1
ATOM 2171 O O . TYR A 1 281 ? 308.667 381.973 274.198 1.00 115.63 281 TYR B O 1
ATOM 2180 N N . ARG A 1 282 ? 306.621 381.096 274.478 1.00 109.48 282 ARG B N 1
ATOM 2181 C CA . ARG A 1 282 ? 306.089 382.269 275.150 1.00 112.64 282 ARG B CA 1
ATOM 2182 C C . ARG A 1 282 ? 305.426 381.863 276.455 1.00 113.94 282 ARG B C 1
ATOM 2183 O O . ARG A 1 282 ? 304.863 380.773 276.574 1.00 117.46 282 ARG B O 1
ATOM 2191 N N . ALA A 1 283 ? 305.503 382.756 277.433 1.00 111.29 283 ALA B N 1
ATOM 2192 C CA . ALA A 1 283 ? 304.909 382.539 278.742 1.00 109.82 283 ALA B CA 1
ATOM 2193 C C . ALA A 1 283 ? 303.543 383.206 278.790 1.00 113.30 283 ALA B C 1
ATOM 2194 O O . ALA A 1 283 ? 303.408 384.381 278.434 1.00 117.33 283 ALA B O 1
ATOM 2196 N N . LEU A 1 284 ? 302.535 382.453 279.222 1.00 111.73 284 LEU B N 1
ATOM 2197 C CA . LEU A 1 284 ? 301.177 382.980 279.354 1.00 112.96 284 LEU B CA 1
ATOM 2198 C C . LEU A 1 284 ? 301.025 383.645 280.721 1.00 116.54 284 LEU B C 1
ATOM 2199 O O . LEU A 1 284 ? 300.389 383.132 281.643 1.00 122.89 284 LEU B O 1
ATOM 2204 N N . THR A 1 285 ? 301.639 384.818 280.837 1.00 112.66 285 THR B N 1
ATOM 2205 C CA . THR A 1 285 ? 301.632 385.590 282.067 1.00 107.04 285 THR B CA 1
ATOM 2206 C C . THR A 1 285 ? 301.038 386.966 281.812 1.00 100.15 285 THR B C 1
ATOM 2207 O O . THR A 1 285 ? 300.987 387.444 280.677 1.00 102.92 285 THR B O 1
ATOM 2211 N N . VAL A 1 286 ? 300.578 387.590 282.900 1.00 91.66 286 VAL B N 1
ATOM 2212 C CA . VAL A 1 286 ? 300.058 388.958 282.811 1.00 86.17 286 VAL B CA 1
ATOM 2213 C C . VAL A 1 286 ? 301.081 389.964 282.295 1.00 89.93 286 VAL B C 1
ATOM 2214 O O . VAL A 1 286 ? 300.698 390.831 281.496 1.00 98.64 286 VAL B O 1
ATOM 2218 N N . PRO A 1 287 ? 302.362 389.958 282.716 1.00 91.96 287 PRO B N 1
ATOM 2219 C CA . PRO A 1 287 ? 303.308 390.912 282.108 1.00 92.47 287 PRO B CA 1
ATOM 2220 C C . PRO A 1 287 ? 303.495 390.747 280.610 1.00 95.35 287 PRO B C 1
ATOM 2221 O O . PRO A 1 287 ? 303.707 391.749 279.921 1.00 93.45 287 PRO B O 1
ATOM 2225 N N . GLU A 1 288 ? 303.400 389.525 280.081 1.00 97.94 288 GLU B N 1
ATOM 2226 C CA . GLU A 1 288 ? 303.545 389.337 278.640 1.00 99.85 288 GLU B CA 1
ATOM 2227 C C . GLU A 1 288 ? 302.383 389.965 277.881 1.00 95.14 288 GLU B C 1
ATOM 2228 O O . GLU A 1 288 ? 302.592 390.678 276.889 1.00 100.85 288 GLU B O 1
ATOM 2234 N N . LEU A 1 289 ? 301.154 389.724 278.345 1.00 88.46 289 LEU B N 1
ATOM 2235 C CA . LEU A 1 289 ? 299.983 390.361 277.749 1.00 86.30 289 LEU B CA 1
ATOM 2236 C C . LEU A 1 289 ? 300.042 391.875 277.882 1.00 90.30 289 LEU B C 1
ATOM 2237 O O . LEU A 1 289 ? 299.687 392.596 276.945 1.00 95.01 289 LEU B O 1
ATOM 2242 N N . THR A 1 290 ? 300.488 392.370 279.038 1.00 92.34 290 THR B N 1
ATOM 2243 C CA . THR A 1 290 ? 300.587 393.809 279.255 1.00 85.38 290 THR B CA 1
ATOM 2244 C C . THR A 1 290 ? 301.617 394.445 278.328 1.00 88.18 290 THR B C 1
ATOM 2245 O O . THR A 1 290 ? 301.385 395.532 277.786 1.00 86.13 290 THR B O 1
ATOM 2249 N N . GLN A 1 291 ? 302.752 393.776 278.123 1.00 93.09 291 GLN B N 1
ATOM 2250 C CA . GLN A 1 291 ? 303.770 394.297 277.221 1.00 92.68 291 GLN B CA 1
ATOM 2251 C C . GLN A 1 291 ? 303.291 394.261 275.777 1.00 94.54 291 GLN B C 1
ATOM 2252 O O . GLN A 1 291 ? 303.618 395.152 274.986 1.00 94.04 291 GLN B O 1
ATOM 2258 N N . GLN A 1 292 ? 302.514 393.239 275.413 1.00 93.86 292 GLN B N 1
ATOM 2259 C CA . GLN A 1 292 ? 302.032 393.149 274.039 1.00 85.13 292 GLN B CA 1
ATOM 2260 C C . GLN A 1 292 ? 300.957 394.190 273.746 1.00 85.93 292 GLN B C 1
ATOM 2261 O O . GLN A 1 292 ? 301.008 394.863 272.711 1.00 92.16 292 GLN B O 1
ATOM 2267 N N . MET A 1 293 ? 299.985 394.352 274.648 1.00 88.59 293 MET B N 1
ATOM 2268 C CA . MET A 1 293 ? 298.820 395.177 274.345 1.00 86.88 293 MET B CA 1
ATOM 2269 C C . MET A 1 293 ? 299.136 396.666 274.342 1.00 88.07 293 MET B C 1
ATOM 2270 O O . MET A 1 293 ? 298.361 397.447 273.785 1.00 89.56 293 MET B O 1
ATOM 2275 N N . PHE A 1 294 ? 300.243 397.080 274.951 1.00 86.70 294 PHE B N 1
ATOM 2276 C CA . PHE A 1 294 ? 300.652 398.476 274.941 1.00 86.26 294 PHE B CA 1
ATOM 2277 C C . PHE A 1 294 ? 301.684 398.779 273.868 1.00 93.46 294 PHE B C 1
ATOM 2278 O O . PHE A 1 294 ? 302.145 399.920 273.776 1.00 95.95 294 PHE B O 1
ATOM 2286 N N . ASP A 1 295 ? 302.060 397.792 273.064 1.00 93.77 295 ASP B N 1
ATOM 2287 C CA . ASP A 1 295 ? 302.997 398.026 271.978 1.00 95.20 295 ASP B CA 1
ATOM 2288 C C . ASP A 1 295 ? 302.299 398.705 270.807 1.00 97.23 295 ASP B C 1
ATOM 2289 O O . ASP A 1 295 ? 301.124 398.460 270.528 1.00 100.24 295 ASP B O 1
ATOM 2294 N N . SER A 1 296 ? 303.044 399.569 270.113 1.00 98.00 296 SER B N 1
ATOM 2295 C CA . SER A 1 296 ? 302.512 400.225 268.924 1.00 100.35 296 SER B CA 1
ATOM 2296 C C . SER A 1 296 ? 302.313 399.252 267.771 1.00 101.89 296 SER B C 1
ATOM 2297 O O . SER A 1 296 ? 301.552 399.553 266.846 1.00 97.88 296 SER B O 1
ATOM 2300 N N . LYS A 1 297 ? 302.991 398.104 267.804 1.00 101.27 297 LYS B N 1
ATOM 2301 C CA . LYS A 1 297 ? 302.774 397.061 266.810 1.00 97.41 297 LYS B CA 1
ATOM 2302 C C . LYS A 1 297 ? 301.369 396.484 266.892 1.00 98.63 297 LYS B C 1
ATOM 2303 O O . LYS A 1 297 ? 300.780 396.138 265.863 1.00 103.38 297 LYS B O 1
ATOM 2309 N N . ASN A 1 298 ? 300.820 396.373 268.097 1.00 92.59 298 ASN B N 1
ATOM 2310 C CA . ASN A 1 298 ? 299.555 395.688 268.317 1.00 89.78 298 ASN B CA 1
ATOM 2311 C C . ASN A 1 298 ? 298.341 396.571 268.066 1.00 94.70 298 ASN B C 1
ATOM 2312 O O . ASN A 1 298 ? 297.212 396.085 268.186 1.00 96.85 298 ASN B O 1
ATOM 2317 N N . MET A 1 299 ? 298.535 397.842 267.731 1.00 90.70 299 MET B N 1
ATOM 2318 C CA . MET A 1 299 ? 297.407 398.735 267.510 1.00 85.12 299 MET B CA 1
ATOM 2319 C C . MET A 1 299 ? 296.682 398.370 266.221 1.00 87.52 299 MET B C 1
ATOM 2320 O O . MET A 1 299 ? 297.304 397.990 265.226 1.00 96.17 299 MET B O 1
ATOM 2325 N N . MET A 1 300 ? 295.357 398.486 266.242 1.00 82.35 300 MET B N 1
ATOM 2326 C CA . MET A 1 300 ? 294.533 398.192 265.079 1.00 74.06 300 MET B CA 1
ATOM 2327 C C . MET A 1 300 ? 294.156 399.440 264.294 1.00 78.95 300 MET B C 1
ATOM 2328 O O . MET A 1 300 ? 293.276 399.375 263.433 1.00 86.71 300 MET B O 1
ATOM 2333 N N . ALA A 1 301 ? 294.800 400.567 264.572 1.00 82.10 301 ALA B N 1
ATOM 2334 C CA . ALA A 1 301 ? 294.690 401.764 263.757 1.00 84.37 301 ALA B CA 1
ATOM 2335 C C . ALA A 1 301 ? 296.081 402.170 263.294 1.00 94.56 301 ALA B C 1
ATOM 2336 O O . ALA A 1 301 ? 297.075 401.916 263.978 1.00 101.25 301 ALA B O 1
ATOM 2338 N N . ALA A 1 302 ? 296.150 402.807 262.124 1.00 99.63 302 ALA B N 1
ATOM 2339 C CA . ALA A 1 302 ? 297.432 403.203 261.538 1.00 103.14 302 ALA B CA 1
ATOM 2340 C C . ALA A 1 302 ? 297.884 404.533 262.142 1.00 107.58 302 ALA B C 1
ATOM 2341 O O . ALA A 1 302 ? 298.006 405.561 261.473 1.00 114.90 302 ALA B O 1
ATOM 2343 N N . CYS A 1 303 ? 298.138 404.493 263.446 1.00 104.07 303 CYS B N 1
ATOM 2344 C CA . CYS A 1 303 ? 298.616 405.644 264.192 1.00 108.34 303 CYS B CA 1
ATOM 2345 C C . CYS A 1 303 ? 299.692 405.179 265.157 1.00 110.48 303 CYS B C 1
ATOM 2346 O O . CYS A 1 303 ? 299.554 404.129 265.789 1.00 113.75 303 CYS B O 1
ATOM 2349 N N . ASP A 1 304 ? 300.762 405.960 265.266 1.00 108.76 304 ASP B N 1
ATOM 2350 C CA . ASP A 1 304 ? 301.827 405.650 266.205 1.00 106.62 304 ASP B CA 1
ATOM 2351 C C . ASP A 1 304 ? 301.549 406.383 267.507 1.00 101.51 304 ASP B C 1
ATOM 2352 O O . ASP A 1 304 ? 301.589 407.622 267.525 1.00 104.38 304 ASP B O 1
ATOM 2357 N N . PRO A 1 305 ? 301.260 405.679 268.606 1.00 98.82 305 PRO B N 1
ATOM 2358 C CA . PRO A 1 305 ? 300.976 406.368 269.874 1.00 98.98 305 PRO B CA 1
ATOM 2359 C C . PRO A 1 305 ? 302.159 407.128 270.441 1.00 104.23 305 PRO B C 1
ATOM 2360 O O . PRO A 1 305 ? 301.958 408.000 271.294 1.00 103.15 305 PRO B O 1
ATOM 2364 N N . ARG A 1 306 ? 303.382 406.827 270.002 1.00 107.43 306 ARG B N 1
ATOM 2365 C CA . ARG A 1 306 ? 304.540 407.605 270.420 1.00 103.83 306 ARG B CA 1
ATOM 2366 C C . ARG A 1 306 ? 304.530 409.010 269.835 1.00 102.93 306 ARG B C 1
ATOM 2367 O O . ARG A 1 306 ? 305.267 409.874 270.320 1.00 110.64 306 ARG B O 1
ATOM 2375 N N . HIS A 1 307 ? 303.720 409.256 268.811 1.00 97.59 307 HIS B N 1
ATOM 2376 C CA . HIS A 1 307 ? 303.582 410.576 268.218 1.00 99.17 307 HIS B CA 1
ATOM 2377 C C . HIS A 1 307 ? 302.536 411.429 268.920 1.00 97.72 307 HIS B C 1
ATOM 2378 O O . HIS A 1 307 ? 302.325 412.578 268.521 1.00 107.57 307 HIS B O 1
ATOM 2385 N N . GLY A 1 308 ? 301.877 410.897 269.944 1.00 92.47 308 GLY B N 1
ATOM 2386 C CA . GLY A 1 308 ? 300.904 411.654 270.702 1.00 89.19 308 GLY B CA 1
ATOM 2387 C C . GLY A 1 308 ? 300.901 411.264 272.164 1.00 94.34 308 GLY B C 1
ATOM 2388 O O . GLY A 1 308 ? 301.858 410.656 272.648 1.00 102.36 308 GLY B O 1
ATOM 2389 N N . ARG A 1 309 ? 299.832 411.603 272.877 1.00 89.27 309 ARG B N 1
ATOM 2390 C CA . ARG A 1 309 ? 299.696 411.267 274.285 1.00 82.21 309 ARG B CA 1
ATOM 2391 C C . ARG A 1 309 ? 298.403 410.503 274.506 1.00 79.80 309 ARG B C 1
ATOM 2392 O O . ARG A 1 309 ? 297.368 410.838 273.927 1.00 82.72 309 ARG B O 1
ATOM 2400 N N . TYR A 1 310 ? 298.469 409.476 275.347 1.00 77.30 310 TYR B N 1
ATOM 2401 C CA . TYR A 1 310 ? 297.267 408.761 275.750 1.00 70.90 310 TYR B CA 1
ATOM 2402 C C . TYR A 1 310 ? 296.462 409.623 276.709 1.00 70.57 310 TYR B C 1
ATOM 2403 O O . TYR A 1 310 ? 296.960 410.008 277.771 1.00 79.78 310 TYR B O 1
ATOM 2412 N N . LEU A 1 311 ? 295.220 409.930 276.345 1.00 69.53 311 LEU B N 1
ATOM 2413 C CA . LEU A 1 311 ? 294.330 410.577 277.300 1.00 69.08 311 LEU B CA 1
ATOM 2414 C C . LEU A 1 311 ? 293.825 409.568 278.322 1.00 73.97 311 LEU B C 1
ATOM 2415 O O . LEU A 1 311 ? 294.056 409.716 279.525 1.00 84.90 311 LEU B O 1
ATOM 2420 N N . THR A 1 312 ? 293.134 408.534 277.855 1.00 74.93 312 THR B N 1
ATOM 2421 C CA . THR A 1 312 ? 292.666 407.450 278.702 1.00 73.28 312 THR B CA 1
ATOM 2422 C C . THR A 1 312 ? 292.900 406.130 277.985 1.00 75.50 312 THR B C 1
ATOM 2423 O O . THR A 1 312 ? 292.951 406.076 276.755 1.00 84.79 312 THR B O 1
ATOM 2427 N N . VAL A 1 313 ? 293.044 405.066 278.767 1.00 70.51 313 VAL B N 1
ATOM 2428 C CA . VAL A 1 313 ? 293.301 403.727 278.252 1.00 68.00 313 VAL B CA 1
ATOM 2429 C C . VAL A 1 313 ? 292.392 402.755 278.991 1.00 67.72 313 VAL B C 1
ATOM 2430 O O . VAL A 1 313 ? 292.303 402.800 280.221 1.00 78.00 313 VAL B O 1
ATOM 2434 N N . ALA A 1 314 ? 291.704 401.893 278.250 1.00 65.28 314 ALA B N 1
ATOM 2435 C CA . ALA A 1 314 ? 290.883 400.845 278.839 1.00 67.86 314 ALA B CA 1
ATOM 2436 C C . ALA A 1 314 ? 291.548 399.497 278.609 1.00 70.25 314 ALA B C 1
ATOM 2437 O O . ALA A 1 314 ? 291.929 399.173 277.480 1.00 79.85 314 ALA B O 1
ATOM 2439 N N . ALA A 1 315 ? 291.693 398.722 279.678 1.00 66.86 315 ALA B N 1
ATOM 2440 C CA . ALA A 1 315 ? 292.310 397.402 279.624 1.00 61.72 315 ALA B CA 1
ATOM 2441 C C . ALA A 1 315 ? 291.306 396.381 280.138 1.00 72.91 315 ALA B C 1
ATOM 2442 O O . ALA A 1 315 ? 291.037 396.321 281.342 1.00 86.75 315 ALA B O 1
ATOM 2444 N N . ILE A 1 316 ? 290.761 395.577 279.233 1.00 64.70 316 ILE B N 1
ATOM 2445 C CA . ILE A 1 316 ? 289.779 394.554 279.566 1.00 66.44 316 ILE B CA 1
ATOM 2446 C C . ILE A 1 316 ? 290.519 393.229 279.628 1.00 69.44 316 ILE B C 1
ATOM 2447 O O . ILE A 1 316 ? 291.079 392.783 278.621 1.00 78.78 316 ILE B O 1
ATOM 2452 N N . PHE A 1 317 ? 290.515 392.590 280.790 1.00 63.84 317 PHE B N 1
ATOM 2453 C CA . PHE A 1 317 ? 291.234 391.340 280.983 1.00 64.98 317 PHE B CA 1
ATOM 2454 C C . PHE A 1 317 ? 290.251 390.191 281.148 1.00 77.81 317 PHE B C 1
ATOM 2455 O O . PHE A 1 317 ? 289.181 390.357 281.740 1.00 88.95 317 PHE B O 1
ATOM 2463 N N . ARG A 1 318 ? 290.612 389.031 280.606 1.00 73.72 318 ARG B N 1
ATOM 2464 C CA . ARG A 1 318 ? 289.784 387.836 280.680 1.00 70.56 318 ARG B CA 1
ATOM 2465 C C . ARG A 1 318 ? 290.620 386.688 281.222 1.00 79.78 318 ARG B C 1
ATOM 2466 O O . ARG A 1 318 ? 291.788 386.543 280.855 1.00 91.81 318 ARG B O 1
ATOM 2474 N N . GLY A 1 319 ? 290.027 385.883 282.091 1.00 82.38 319 GLY B N 1
ATOM 2475 C CA . GLY A 1 319 ? 290.684 384.717 282.644 1.00 86.90 319 GLY B CA 1
ATOM 2476 C C . GLY A 1 319 ? 290.896 384.837 284.142 1.00 96.44 319 GLY B C 1
ATOM 2477 O O . GLY A 1 319 ? 290.774 385.904 284.739 1.00 100.43 319 GLY B O 1
ATOM 2478 N N . ARG A 1 320 ? 291.219 383.693 284.741 1.00 99.64 320 ARG B N 1
ATOM 2479 C CA . ARG A 1 320 ? 291.521 383.629 286.167 1.00 99.82 320 ARG B CA 1
ATOM 2480 C C . ARG A 1 320 ? 292.848 384.333 286.405 1.00 103.52 320 ARG B C 1
ATOM 2481 O O . ARG A 1 320 ? 293.915 383.780 286.122 1.00 107.82 320 ARG B O 1
ATOM 2489 N N . MET A 1 321 ? 292.782 385.556 286.920 1.00 99.69 321 MET B N 1
ATOM 2490 C CA . MET A 1 321 ? 293.933 386.437 286.989 1.00 85.22 321 MET B CA 1
ATOM 2491 C C . MET A 1 321 ? 294.021 387.059 288.373 1.00 88.48 321 MET B C 1
ATOM 2492 O O . MET A 1 321 ? 293.019 387.216 289.074 1.00 96.58 321 MET B O 1
ATOM 2497 N N . SER A 1 322 ? 295.241 387.412 288.761 1.00 82.37 322 SER B N 1
ATOM 2498 C CA . SER A 1 322 ? 295.471 388.066 290.038 1.00 80.96 322 SER B CA 1
ATOM 2499 C C . SER A 1 322 ? 295.342 389.572 289.891 1.00 82.46 322 SER B C 1
ATOM 2500 O O . SER A 1 322 ? 295.893 390.165 288.963 1.00 91.42 322 SER B O 1
ATOM 2503 N N . MET A 1 323 ? 294.608 390.192 290.817 1.00 89.48 323 MET B N 1
ATOM 2504 C CA . MET A 1 323 ? 294.370 391.627 290.723 1.00 89.86 323 MET B CA 1
ATOM 2505 C C . MET A 1 323 ? 295.636 392.435 290.972 1.00 87.04 323 MET B C 1
ATOM 2506 O O . MET A 1 323 ? 295.848 393.459 290.312 1.00 94.35 323 MET B O 1
ATOM 2511 N N . LYS A 1 324 ? 296.481 391.995 291.909 1.00 82.93 324 LYS B N 1
ATOM 2512 C CA . LYS A 1 324 ? 297.705 392.733 292.206 1.00 83.49 324 LYS B CA 1
ATOM 2513 C C . LYS A 1 324 ? 298.646 392.770 291.014 1.00 94.57 324 LYS B C 1
ATOM 2514 O O . LYS A 1 324 ? 299.239 393.814 290.723 1.00 101.80 324 LYS B O 1
ATOM 2520 N N . GLU A 1 325 ? 298.808 391.639 290.326 1.00 90.69 325 GLU B N 1
ATOM 2521 C CA . GLU A 1 325 ? 299.713 391.591 289.184 1.00 90.42 325 GLU B CA 1
ATOM 2522 C C . GLU A 1 325 ? 299.235 392.507 288.068 1.00 85.81 325 GLU B C 1
ATOM 2523 O O . GLU A 1 325 ? 300.033 393.239 287.471 1.00 97.33 325 GLU B O 1
ATOM 2529 N N . VAL A 1 326 ? 297.926 392.516 287.812 1.00 78.36 326 VAL B N 1
ATOM 2530 C CA . VAL A 1 326 ? 297.357 393.394 286.796 1.00 82.41 326 VAL B CA 1
ATOM 2531 C C . VAL A 1 326 ? 297.565 394.857 287.163 1.00 85.19 326 VAL B C 1
ATOM 2532 O O . VAL A 1 326 ? 298.006 395.664 286.331 1.00 90.84 326 VAL B O 1
ATOM 2536 N N . ASP A 1 327 ? 297.270 395.219 288.414 1.00 87.59 327 ASP B N 1
ATOM 2537 C CA . ASP A 1 327 ? 297.396 396.612 288.829 1.00 85.87 327 ASP B CA 1
ATOM 2538 C C . ASP A 1 327 ? 298.847 397.077 288.831 1.00 91.58 327 ASP B C 1
ATOM 2539 O O . ASP A 1 327 ? 299.137 398.210 288.429 1.00 99.39 327 ASP B O 1
ATOM 2544 N N . GLU A 1 328 ? 299.773 396.223 289.269 1.00 89.43 328 GLU B N 1
ATOM 2545 C CA . GLU A 1 328 ? 301.174 396.621 289.266 1.00 94.54 328 GLU B CA 1
ATOM 2546 C C . GLU A 1 328 ? 301.724 396.701 287.849 1.00 98.17 328 GLU B C 1
ATOM 2547 O O . GLU A 1 328 ? 302.583 397.544 287.577 1.00 99.25 328 GLU B O 1
ATOM 2553 N N . GLN A 1 329 ? 301.217 395.878 286.922 1.00 93.67 329 GLN B N 1
ATOM 2554 C CA . GLN A 1 329 ? 301.612 396.031 285.527 1.00 85.15 329 GLN B CA 1
ATOM 2555 C C . GLN A 1 329 ? 301.098 397.334 284.932 1.00 86.10 329 GLN B C 1
ATOM 2556 O O . GLN A 1 329 ? 301.836 398.005 284.199 1.00 93.39 329 GLN B O 1
ATOM 2562 N N . MET A 1 330 ? 299.854 397.710 285.246 1.00 82.52 330 MET B N 1
ATOM 2563 C CA . MET A 1 330 ? 299.322 398.982 284.761 1.00 80.94 330 MET B CA 1
ATOM 2564 C C . MET A 1 330 ? 300.111 400.158 285.329 1.00 92.28 330 MET B C 1
ATOM 2565 O O . MET A 1 330 ? 300.431 401.116 284.608 1.00 102.15 330 MET B O 1
ATOM 2570 N N . LEU A 1 331 ? 300.449 400.087 286.619 1.00 92.18 331 LEU B N 1
ATOM 2571 C CA . LEU A 1 331 ? 301.241 401.132 287.253 1.00 92.39 331 LEU B CA 1
ATOM 2572 C C . LEU A 1 331 ? 302.644 401.219 286.665 1.00 98.01 331 LEU B C 1
ATOM 2573 O O . LEU A 1 331 ? 303.155 402.325 286.466 1.00 104.97 331 LEU B O 1
ATOM 2578 N N . ASN A 1 332 ? 303.276 400.077 286.378 1.00 91.99 332 ASN B N 1
ATOM 2579 C CA . ASN A 1 332 ? 304.597 400.092 285.755 1.00 92.87 332 ASN B CA 1
ATOM 2580 C C . ASN A 1 332 ? 304.546 400.678 284.352 1.00 97.31 332 ASN B C 1
ATOM 2581 O O . ASN A 1 332 ? 305.463 401.402 283.946 1.00 102.72 332 ASN B O 1
ATOM 2586 N N . VAL A 1 333 ? 303.490 400.366 283.595 1.00 93.12 333 VAL B N 1
ATOM 2587 C CA . VAL A 1 333 ? 303.328 400.942 282.263 1.00 92.24 333 VAL B CA 1
ATOM 2588 C C . VAL A 1 333 ? 303.192 402.456 282.345 1.00 93.25 333 VAL B C 1
ATOM 2589 O O . VAL A 1 333 ? 303.826 403.190 281.577 1.00 101.07 333 VAL B O 1
ATOM 2593 N N . GLN A 1 334 ? 302.395 402.952 283.291 1.00 93.43 334 GLN B N 1
ATOM 2594 C CA . GLN A 1 334 ? 302.228 404.399 283.384 1.00 93.69 334 GLN B CA 1
ATOM 2595 C C . GLN A 1 334 ? 303.467 405.089 283.945 1.00 95.57 334 GLN B C 1
ATOM 2596 O O . GLN A 1 334 ? 303.734 406.245 283.600 1.00 102.24 334 GLN B O 1
ATOM 2602 N N . ASN A 1 335 ? 304.224 404.415 284.810 1.00 95.35 335 ASN B N 1
ATOM 2603 C CA . ASN A 1 335 ? 305.419 405.030 285.377 1.00 97.83 335 ASN B CA 1
ATOM 2604 C C . ASN A 1 335 ? 306.567 405.072 284.378 1.00 102.45 335 ASN B C 1
ATOM 2605 O O . ASN A 1 335 ? 307.256 406.092 284.268 1.00 105.92 335 ASN B O 1
ATOM 2610 N N . LYS A 1 336 ? 306.792 403.982 283.646 1.00 100.00 336 LYS B N 1
ATOM 2611 C CA . LYS A 1 336 ? 307.921 403.927 282.728 1.00 105.23 336 LYS B CA 1
ATOM 2612 C C . LYS A 1 336 ? 307.689 404.759 281.474 1.00 106.09 336 LYS B C 1
ATOM 2613 O O . LYS A 1 336 ? 308.648 405.304 280.916 1.00 105.04 336 LYS B O 1
ATOM 2619 N N . ASN A 1 337 ? 306.440 404.909 281.047 1.00 105.96 337 ASN B N 1
ATOM 2620 C CA . ASN A 1 337 ? 306.088 405.645 279.839 1.00 105.52 337 ASN B CA 1
ATOM 2621 C C . ASN A 1 337 ? 305.295 406.903 280.173 1.00 102.73 337 ASN B C 1
ATOM 2622 O O . ASN A 1 337 ? 304.279 407.200 279.543 1.00 102.03 337 ASN B O 1
ATOM 2627 N N . SER A 1 338 ? 305.751 407.647 281.183 1.00 100.96 338 SER B N 1
ATOM 2628 C CA . SER A 1 338 ? 305.035 408.831 281.643 1.00 103.26 338 SER B CA 1
ATOM 2629 C C . SER A 1 338 ? 305.022 409.950 280.611 1.00 103.82 338 SER B C 1
ATOM 2630 O O . SER A 1 338 ? 304.143 410.816 280.669 1.00 101.55 338 SER B O 1
ATOM 2633 N N . SER A 1 339 ? 305.972 409.959 279.676 1.00 109.41 339 SER B N 1
ATOM 2634 C CA . SER A 1 339 ? 305.962 410.962 278.620 1.00 104.03 339 SER B CA 1
ATOM 2635 C C . SER A 1 339 ? 304.866 410.709 277.596 1.00 100.36 339 SER B C 1
ATOM 2636 O O . SER A 1 339 ? 304.471 411.640 276.888 1.00 99.57 339 SER B O 1
ATOM 2639 N N . TYR A 1 340 ? 304.369 409.478 277.500 1.00 99.72 340 TYR B N 1
ATOM 2640 C CA . TYR A 1 340 ? 303.316 409.128 276.558 1.00 95.55 340 TYR B CA 1
ATOM 2641 C C . TYR A 1 340 ? 301.927 409.195 277.172 1.00 90.54 340 TYR B C 1
ATOM 2642 O O . TYR A 1 340 ? 300.943 408.929 276.478 1.00 92.02 340 TYR B O 1
ATOM 2651 N N . PHE A 1 341 ? 301.822 409.546 278.448 1.00 90.03 341 PHE B N 1
ATOM 2652 C CA . PHE A 1 341 ? 300.544 409.705 279.122 1.00 80.30 341 PHE B CA 1
ATOM 2653 C C . PHE A 1 341 ? 300.361 411.161 279.515 1.00 85.14 341 PHE B C 1
ATOM 2654 O O . PHE A 1 341 ? 301.320 411.836 279.899 1.00 101.22 341 PHE B O 1
ATOM 2662 N N . VAL A 1 342 ? 299.124 411.643 279.413 1.00 80.71 342 VAL B N 1
ATOM 2663 C CA . VAL A 1 342 ? 298.859 413.050 279.667 1.00 90.78 342 VAL B CA 1
ATOM 2664 C C . VAL A 1 342 ? 298.867 413.299 281.174 1.00 95.39 342 VAL B C 1
ATOM 2665 O O . VAL A 1 342 ? 298.492 412.433 281.977 1.00 95.05 342 VAL B O 1
ATOM 2669 N N . GLU A 1 343 ? 299.344 414.479 281.570 1.00 97.37 343 GLU B N 1
ATOM 2670 C CA . GLU A 1 343 ? 299.731 414.710 282.956 1.00 98.77 343 GLU B CA 1
ATOM 2671 C C . GLU A 1 343 ? 298.602 415.204 283.850 1.00 94.27 343 GLU B C 1
ATOM 2672 O O . GLU A 1 343 ? 298.700 415.052 285.072 1.00 97.88 343 GLU B O 1
ATOM 2678 N N . TRP A 1 344 ? 297.539 415.784 283.297 1.00 87.75 344 TRP B N 1
ATOM 2679 C CA . TRP A 1 344 ? 296.454 416.285 284.129 1.00 84.80 344 TRP B CA 1
ATOM 2680 C C . TRP A 1 344 ? 295.362 415.251 284.369 1.00 84.97 344 TRP B C 1
ATOM 2681 O O . TRP A 1 344 ? 294.338 415.582 284.972 1.00 88.54 344 TRP B O 1
ATOM 2692 N N . ILE A 1 345 ? 295.549 414.022 283.911 1.00 87.40 345 ILE B N 1
ATOM 2693 C CA . ILE A 1 345 ? 294.735 412.887 284.323 1.00 82.73 345 ILE B CA 1
ATOM 2694 C C . ILE A 1 345 ? 295.633 411.909 285.067 1.00 90.51 345 ILE B C 1
ATOM 2695 O O . ILE A 1 345 ? 296.444 411.209 284.461 1.00 93.71 345 ILE B O 1
ATOM 2700 N N . PRO A 1 346 ? 295.540 411.855 286.392 1.00 85.28 346 PRO B N 1
ATOM 2701 C CA . PRO A 1 346 ? 296.314 410.858 287.135 1.00 81.14 346 PRO B CA 1
ATOM 2702 C C . PRO A 1 346 ? 295.711 409.472 286.975 1.00 88.46 346 PRO B C 1
ATOM 2703 O O . PRO A 1 346 ? 294.503 409.279 287.134 1.00 83.32 346 PRO B O 1
ATOM 2707 N N . ASN A 1 347 ? 296.579 408.506 286.666 1.00 89.54 347 ASN B N 1
ATOM 2708 C CA . ASN A 1 347 ? 296.216 407.117 286.374 1.00 94.18 347 ASN B CA 1
ATOM 2709 C C . ASN A 1 347 ? 295.184 407.059 285.241 1.00 88.63 347 ASN B C 1
ATOM 2710 O O . ASN A 1 347 ? 293.998 406.794 285.434 1.00 83.45 347 ASN B O 1
ATOM 2715 N N . ASN A 1 348 ? 295.692 407.356 284.045 1.00 84.43 348 ASN B N 1
ATOM 2716 C CA . ASN A 1 348 ? 294.926 407.375 282.806 1.00 77.68 348 ASN B CA 1
ATOM 2717 C C . ASN A 1 348 ? 294.266 406.041 282.473 1.00 80.29 348 ASN B C 1
ATOM 2718 O O . ASN A 1 348 ? 293.306 406.028 281.697 1.00 86.86 348 ASN B O 1
ATOM 2723 N N . VAL A 1 349 ? 294.741 404.932 283.033 1.00 75.12 349 VAL B N 1
ATOM 2724 C CA . VAL A 1 349 ? 294.349 403.595 282.602 1.00 72.63 349 VAL B CA 1
ATOM 2725 C C . VAL A 1 349 ? 293.214 403.078 283.475 1.00 69.80 349 VAL B C 1
ATOM 2726 O O . VAL A 1 349 ? 293.281 403.156 284.707 1.00 77.90 349 VAL B O 1
ATOM 2730 N N . LYS A 1 350 ? 292.169 402.553 282.834 1.00 67.09 350 LYS B N 1
ATOM 2731 C CA . LYS A 1 350 ? 291.107 401.817 283.503 1.00 60.46 350 LYS B CA 1
ATOM 2732 C C . LYS A 1 350 ? 291.336 400.320 283.339 1.00 67.71 350 LYS B C 1
ATOM 2733 O O . LYS A 1 350 ? 291.718 399.855 282.263 1.00 77.04 350 LYS B O 1
ATOM 2739 N N . THR A 1 351 ? 291.093 399.569 284.409 1.00 75.08 351 THR B N 1
ATOM 2740 C CA . THR A 1 351 ? 291.226 398.121 284.418 1.00 69.39 351 THR B CA 1
ATOM 2741 C C . THR A 1 351 ? 289.869 397.466 284.638 1.00 68.13 351 THR B C 1
ATOM 2742 O O . THR A 1 351 ? 289.083 397.917 285.475 1.00 76.73 351 THR B O 1
ATOM 2746 N N . ALA A 1 352 ? 289.587 396.413 283.871 1.00 71.95 352 ALA B N 1
ATOM 2747 C CA . ALA A 1 352 ? 288.470 395.522 284.145 1.00 71.12 352 ALA B CA 1
ATOM 2748 C C . ALA A 1 352 ? 288.909 394.089 283.889 1.00 75.81 352 ALA B C 1
ATOM 2749 O O . ALA A 1 352 ? 289.596 393.813 282.904 1.00 83.74 352 ALA B O 1
ATOM 2751 N N . VAL A 1 353 ? 288.514 393.183 284.780 1.00 71.01 353 VAL B N 1
ATOM 2752 C CA . VAL A 1 353 ? 288.947 391.791 284.740 1.00 69.65 353 VAL B CA 1
ATOM 2753 C C . VAL A 1 353 ? 287.718 390.895 284.719 1.00 71.64 353 VAL B C 1
ATOM 2754 O O . VAL A 1 353 ? 286.828 391.034 285.564 1.00 80.95 353 VAL B O 1
ATOM 2758 N N . CYS A 1 354 ? 287.671 389.979 283.756 1.00 74.44 354 CYS B N 1
ATOM 2759 C CA . CYS A 1 354 ? 286.593 389.010 283.634 1.00 79.50 354 CYS B CA 1
ATOM 2760 C C . CYS A 1 354 ? 287.126 387.606 283.889 1.00 84.74 354 CYS B C 1
ATOM 2761 O O . CYS A 1 354 ? 288.280 387.303 283.576 1.00 91.85 354 CYS B O 1
ATOM 2764 N N . ASP A 1 355 ? 286.281 386.751 284.467 1.00 83.79 355 ASP B N 1
ATOM 2765 C CA . ASP A 1 355 ? 286.725 385.417 284.854 1.00 85.60 355 ASP B CA 1
ATOM 2766 C C . ASP A 1 355 ? 286.844 384.466 283.673 1.00 88.13 355 ASP B C 1
ATOM 2767 O O . ASP A 1 355 ? 287.692 383.568 283.694 1.00 95.60 355 ASP B O 1
ATOM 2772 N N . ILE A 1 356 ? 286.017 384.630 282.648 1.00 85.46 356 ILE B N 1
ATOM 2773 C CA . ILE A 1 356 ? 285.909 383.658 281.565 1.00 86.27 356 ILE B CA 1
ATOM 2774 C C . ILE A 1 356 ? 286.841 384.087 280.436 1.00 89.30 356 ILE B C 1
ATOM 2775 O O . ILE A 1 356 ? 286.638 385.167 279.861 1.00 91.95 356 ILE B O 1
ATOM 2780 N N . PRO A 1 357 ? 287.848 383.292 280.092 1.00 88.94 357 PRO B N 1
ATOM 2781 C CA . PRO A 1 357 ? 288.719 383.630 278.974 1.00 84.37 357 PRO B CA 1
ATOM 2782 C C . PRO A 1 357 ? 288.098 383.195 277.659 1.00 87.72 357 PRO B C 1
ATOM 2783 O O . PRO A 1 357 ? 287.100 382.459 277.655 1.00 92.29 357 PRO B O 1
ATOM 2787 N N . PRO A 1 358 ? 288.642 383.633 276.525 1.00 90.03 358 PRO B N 1
ATOM 2788 C CA . PRO A 1 358 ? 288.174 383.121 275.232 1.00 95.58 358 PRO B CA 1
ATOM 2789 C C . PRO A 1 358 ? 288.504 381.646 275.064 1.00 109.21 358 PRO B C 1
ATOM 2790 O O . PRO A 1 358 ? 289.278 381.052 275.818 1.00 111.46 358 PRO B O 1
ATOM 2794 N N . ARG A 1 359 ? 287.894 381.054 274.041 1.00 112.32 359 ARG B N 1
ATOM 2795 C CA . ARG A 1 359 ? 288.044 379.626 273.799 1.00 113.93 359 ARG B CA 1
ATOM 2796 C C . ARG A 1 359 ? 289.458 379.308 273.334 1.00 111.39 359 ARG B C 1
ATOM 2797 O O . ARG A 1 359 ? 289.996 379.970 272.442 1.00 114.25 359 ARG B O 1
ATOM 2805 N N . GLY A 1 360 ? 290.059 378.290 273.943 1.00 108.62 360 GLY B N 1
ATOM 2806 C CA . GLY A 1 360 ? 291.406 377.895 273.582 1.00 112.18 360 GLY B CA 1
ATOM 2807 C C . GLY A 1 360 ? 292.487 378.825 274.079 1.00 111.09 360 GLY B C 1
ATOM 2808 O O . GLY A 1 360 ? 293.607 378.794 273.561 1.00 112.00 360 GLY B O 1
ATOM 2809 N N . LEU A 1 361 ? 292.185 379.656 275.074 1.00 106.42 361 LEU B N 1
ATOM 2810 C CA . LEU A 1 361 ? 293.158 380.586 275.629 1.00 96.80 361 LEU B CA 1
ATOM 2811 C C . LEU A 1 361 ? 293.010 380.621 277.139 1.00 97.98 361 LEU B C 1
ATOM 2812 O O . LEU A 1 361 ? 291.890 380.680 277.652 1.00 103.75 361 LEU B O 1
ATOM 2817 N N . LYS A 1 362 ? 294.140 380.575 277.847 1.00 99.74 362 LYS B N 1
ATOM 2818 C CA . LYS A 1 362 ? 294.098 380.658 279.303 1.00 101.54 362 LYS B CA 1
ATOM 2819 C C . LYS A 1 362 ? 293.713 382.055 279.766 1.00 100.65 362 LYS B C 1
ATOM 2820 O O . LYS A 1 362 ? 292.953 382.208 280.729 1.00 105.11 362 LYS B O 1
ATOM 2826 N N . MET A 1 363 ? 294.228 383.084 279.101 1.00 92.04 363 MET B N 1
ATOM 2827 C CA . MET A 1 363 ? 293.908 384.456 279.453 1.00 88.96 363 MET B CA 1
ATOM 2828 C C . MET A 1 363 ? 294.054 385.328 278.218 1.00 85.21 363 MET B C 1
ATOM 2829 O O . MET A 1 363 ? 294.764 384.983 277.271 1.00 93.35 363 MET B O 1
ATOM 2834 N N . SER A 1 364 ? 293.372 386.469 278.238 1.00 78.55 364 SER B N 1
ATOM 2835 C CA . SER A 1 364 ? 293.399 387.384 277.109 1.00 74.78 364 SER B CA 1
ATOM 2836 C C . SER A 1 364 ? 293.169 388.802 277.603 1.00 76.19 364 SER B C 1
ATOM 2837 O O . SER A 1 364 ? 292.607 389.024 278.678 1.00 78.79 364 SER B O 1
ATOM 2840 N N . ALA A 1 365 ? 293.610 389.763 276.797 1.00 74.26 365 ALA B N 1
ATOM 2841 C CA . ALA A 1 365 ? 293.475 391.173 277.118 1.00 66.79 365 ALA B CA 1
ATOM 2842 C C . ALA A 1 365 ? 292.971 391.936 275.904 1.00 67.43 365 ALA B C 1
ATOM 2843 O O . ALA A 1 365 ? 293.287 391.596 274.762 1.00 78.91 365 ALA B O 1
ATOM 2845 N N . THR A 1 366 ? 292.184 392.973 276.163 1.00 67.86 366 THR B N 1
ATOM 2846 C CA . THR A 1 366 ? 291.679 393.861 275.127 1.00 66.94 366 THR B CA 1
ATOM 2847 C C . THR A 1 366 ? 292.113 395.283 275.440 1.00 67.48 366 THR B C 1
ATOM 2848 O O . THR A 1 366 ? 291.821 395.801 276.521 1.00 76.04 366 THR B O 1
ATOM 2852 N N . PHE A 1 367 ? 292.802 395.909 274.496 1.00 66.77 367 PHE B N 1
ATOM 2853 C CA . PHE A 1 367 ? 293.269 397.278 274.644 1.00 65.14 367 PHE B CA 1
ATOM 2854 C C . PHE A 1 367 ? 292.282 398.212 273.968 1.00 73.07 367 PHE B C 1
ATOM 2855 O O . PHE A 1 367 ? 291.878 397.972 272.828 1.00 84.01 367 PHE B O 1
ATOM 2863 N N . ILE A 1 368 ? 291.879 399.261 274.676 1.00 66.30 368 ILE B N 1
ATOM 2864 C CA . ILE A 1 368 ? 291.100 400.349 274.103 1.00 65.86 368 ILE B CA 1
ATOM 2865 C C . ILE A 1 368 ? 291.767 401.641 274.542 1.00 74.97 368 ILE B C 1
ATOM 2866 O O . ILE A 1 368 ? 291.786 401.956 275.737 1.00 78.83 368 ILE B O 1
ATOM 2871 N N . GLY A 1 369 ? 292.315 402.384 273.589 1.00 71.59 369 GLY B N 1
ATOM 2872 C CA . GLY A 1 369 ? 293.085 403.558 273.940 1.00 67.05 369 GLY B CA 1
ATOM 2873 C C . GLY A 1 369 ? 292.587 404.832 273.299 1.00 72.92 369 GLY B C 1
ATOM 2874 O O . GLY A 1 369 ? 292.313 404.868 272.098 1.00 79.30 369 GLY B O 1
ATOM 2875 N N . ASN A 1 370 ? 292.466 405.887 274.097 1.00 72.49 370 ASN B N 1
ATOM 2876 C CA . ASN A 1 370 ? 292.059 407.202 273.612 1.00 69.71 370 ASN B CA 1
ATOM 2877 C C . ASN A 1 370 ? 293.316 408.057 273.535 1.00 70.17 370 ASN B C 1
ATOM 2878 O O . ASN A 1 370 ? 293.691 408.733 274.491 1.00 79.48 370 ASN B O 1
ATOM 2883 N N . SER A 1 371 ? 293.970 408.025 272.382 1.00 68.76 371 SER B N 1
ATOM 2884 C CA . SER A 1 371 ? 295.228 408.720 272.177 1.00 72.02 371 SER B CA 1
ATOM 2885 C C . SER A 1 371 ? 295.019 409.951 271.310 1.00 77.80 371 SER B C 1
ATOM 2886 O O . SER A 1 371 ? 294.123 409.990 270.464 1.00 84.14 371 SER B O 1
ATOM 2889 N N . THR A 1 372 ? 295.859 410.960 271.531 1.00 80.28 372 THR B N 1
ATOM 2890 C CA . THR A 1 372 ? 295.870 412.133 270.672 1.00 76.80 372 THR B CA 1
ATOM 2891 C C . THR A 1 372 ? 296.568 411.874 269.348 1.00 85.85 372 THR B C 1
ATOM 2892 O O . THR A 1 372 ? 296.527 412.735 268.465 1.00 93.71 372 THR B O 1
ATOM 2896 N N . ALA A 1 373 ? 297.206 410.714 269.193 1.00 86.83 373 ALA B N 1
ATOM 2897 C CA . ALA A 1 373 ? 297.809 410.323 267.928 1.00 85.68 373 ALA B CA 1
ATOM 2898 C C . ALA A 1 373 ? 296.779 409.933 266.881 1.00 84.69 373 ALA B C 1
ATOM 2899 O O . ALA A 1 373 ? 297.150 409.731 265.721 1.00 96.28 373 ALA B O 1
ATOM 2901 N N . ILE A 1 374 ? 295.502 409.818 267.256 1.00 82.44 374 ILE B N 1
ATOM 2902 C CA . ILE A 1 374 ? 294.445 409.522 266.297 1.00 83.60 374 ILE B CA 1
ATOM 2903 C C . ILE A 1 374 ? 294.187 410.675 265.339 1.00 87.04 374 ILE B C 1
ATOM 2904 O O . ILE A 1 374 ? 293.503 410.487 264.328 1.00 95.55 374 ILE B O 1
ATOM 2909 N N . GLN A 1 375 ? 294.726 411.865 265.621 1.00 82.49 375 GLN B N 1
ATOM 2910 C CA . GLN A 1 375 ? 294.588 412.986 264.704 1.00 86.30 375 GLN B CA 1
ATOM 2911 C C . GLN A 1 375 ? 295.352 412.772 263.404 1.00 95.81 375 GLN B C 1
ATOM 2912 O O . GLN A 1 375 ? 294.979 413.359 262.386 1.00 103.68 375 GLN B O 1
ATOM 2918 N N . GLU A 1 376 ? 296.402 411.941 263.415 1.00 91.27 376 GLU B N 1
ATOM 2919 C CA . GLU A 1 376 ? 297.169 411.677 262.202 1.00 92.59 376 GLU B CA 1
ATOM 2920 C C . GLU A 1 376 ? 296.325 410.976 261.150 1.00 95.27 376 GLU B C 1
ATOM 2921 O O . GLU A 1 376 ? 296.420 411.300 259.957 1.00 104.63 376 GLU B O 1
ATOM 2927 N N . LEU A 1 377 ? 295.495 410.023 261.581 1.00 91.16 377 LEU B N 1
ATOM 2928 C CA . LEU A 1 377 ? 294.551 409.370 260.683 1.00 93.28 377 LEU B CA 1
ATOM 2929 C C . LEU A 1 377 ? 293.578 410.377 260.090 1.00 93.41 377 LEU B C 1
ATOM 2930 O O . LEU A 1 377 ? 293.190 410.261 258.923 1.00 96.16 377 LEU B O 1
ATOM 2935 N N . PHE A 1 378 ? 293.174 411.374 260.874 1.00 89.96 378 PHE B N 1
ATOM 2936 C CA . PHE A 1 378 ? 292.296 412.405 260.342 1.00 85.82 378 PHE B CA 1
ATOM 2937 C C . PHE A 1 378 ? 293.042 413.419 259.487 1.00 91.33 378 PHE B C 1
ATOM 2938 O O . PHE A 1 378 ? 292.472 413.926 258.521 1.00 95.24 378 PHE B O 1
ATOM 2946 N N . LYS A 1 379 ? 294.303 413.729 259.808 1.00 92.12 379 LYS B N 1
ATOM 2947 C CA . LYS A 1 379 ? 295.057 414.660 258.969 1.00 91.42 379 LYS B CA 1
ATOM 2948 C C . LYS A 1 379 ? 295.342 414.075 257.593 1.00 96.26 379 LYS B C 1
ATOM 2949 O O . LYS A 1 379 ? 295.349 414.808 256.596 1.00 101.14 379 LYS B O 1
ATOM 2955 N N . ARG A 1 380 ? 295.597 412.766 257.518 1.00 94.22 380 ARG B N 1
ATOM 2956 C CA . ARG A 1 380 ? 295.814 412.135 256.219 1.00 92.07 380 ARG B CA 1
ATOM 2957 C C . ARG A 1 380 ? 294.566 412.205 255.344 1.00 93.04 380 ARG B C 1
ATOM 2958 O O . ARG A 1 380 ? 294.653 412.571 254.161 1.00 98.16 380 ARG B O 1
ATOM 2966 N N . ILE A 1 381 ? 293.399 411.904 255.918 1.00 85.74 381 ILE B N 1
ATOM 2967 C CA . ILE A 1 381 ? 292.144 412.030 255.186 1.00 82.20 381 ILE B CA 1
ATOM 2968 C C . ILE A 1 381 ? 291.868 413.489 254.842 1.00 85.85 381 ILE B C 1
ATOM 2969 O O . ILE A 1 381 ? 291.329 413.792 253.776 1.00 92.29 381 ILE B O 1
ATOM 2974 N N . SER A 1 382 ? 292.260 414.416 255.719 1.00 86.69 382 SER B N 1
ATOM 2975 C CA . SER A 1 382 ? 292.023 415.835 255.467 1.00 89.50 382 SER B CA 1
ATOM 2976 C C . SER A 1 382 ? 292.839 416.338 254.284 1.00 90.86 382 SER B C 1
ATOM 2977 O O . SER A 1 382 ? 292.319 417.058 253.425 1.00 97.57 382 SER B O 1
ATOM 2980 N N . GLU A 1 383 ? 294.120 415.968 254.216 1.00 88.34 383 GLU B N 1
ATOM 2981 C CA . GLU A 1 383 ? 294.930 416.418 253.087 1.00 91.87 383 GLU B CA 1
ATOM 2982 C C . GLU A 1 383 ? 294.520 415.720 251.795 1.00 88.99 383 GLU B C 1
ATOM 2983 O O . GLU A 1 383 ? 294.526 416.350 250.725 1.00 90.18 383 GLU B O 1
ATOM 2989 N N . GLN A 1 384 ? 294.113 414.447 251.874 1.00 88.95 384 GLN B N 1
ATOM 2990 C CA . GLN A 1 384 ? 293.616 413.764 250.685 1.00 84.59 384 GLN B CA 1
ATOM 2991 C C . GLN A 1 384 ? 292.303 414.376 250.206 1.00 85.01 384 GLN B C 1
ATOM 2992 O O . GLN A 1 384 ? 292.062 414.469 248.998 1.00 95.21 384 GLN B O 1
ATOM 2998 N N . PHE A 1 385 ? 291.446 414.794 251.140 1.00 80.12 385 PHE B N 1
ATOM 2999 C CA . PHE A 1 385 ? 290.214 415.492 250.788 1.00 77.47 385 PHE B CA 1
ATOM 3000 C C . PHE A 1 385 ? 290.509 416.835 250.145 1.00 82.78 385 PHE B C 1
ATOM 3001 O O . PHE A 1 385 ? 289.843 417.223 249.182 1.00 92.27 385 PHE B O 1
ATOM 3009 N N . THR A 1 386 ? 291.465 417.582 250.701 1.00 82.90 386 THR B N 1
ATOM 3010 C CA . THR A 1 386 ? 291.754 418.916 250.188 1.00 83.00 386 THR B CA 1
ATOM 3011 C C . THR A 1 386 ? 292.346 418.857 248.790 1.00 88.62 386 THR B C 1
ATOM 3012 O O . THR A 1 386 ? 292.036 419.715 247.954 1.00 96.74 386 THR B O 1
ATOM 3016 N N . ALA A 1 387 ? 293.179 417.849 248.517 1.00 87.54 387 ALA B N 1
ATOM 3017 C CA . ALA A 1 387 ? 293.718 417.682 247.171 1.00 89.10 387 ALA B CA 1
ATOM 3018 C C . ALA A 1 387 ? 292.614 417.404 246.156 1.00 84.18 387 ALA B C 1
ATOM 3019 O O . ALA A 1 387 ? 292.638 417.941 245.044 1.00 87.90 387 ALA B O 1
ATOM 3021 N N . MET A 1 388 ? 291.628 416.585 246.526 1.00 82.45 388 MET B N 1
ATOM 3022 C CA . MET A 1 388 ? 290.549 416.256 245.600 1.00 80.53 388 MET B CA 1
ATOM 3023 C C . MET A 1 388 ? 289.568 417.413 245.455 1.00 86.82 388 MET B C 1
ATOM 3024 O O . MET A 1 388 ? 289.023 417.640 244.370 1.00 92.96 388 MET B O 1
ATOM 3029 N N . PHE A 1 389 ? 289.335 418.156 246.537 1.00 87.52 389 PHE B N 1
ATOM 3030 C CA . PHE A 1 389 ? 288.297 419.175 246.576 1.00 82.99 389 PHE B CA 1
ATOM 3031 C C . PHE A 1 389 ? 288.765 420.519 246.045 1.00 90.34 389 PHE B C 1
ATOM 3032 O O . PHE A 1 389 ? 287.927 421.334 245.645 1.00 92.96 389 PHE B O 1
ATOM 3040 N N . ARG A 1 390 ? 290.077 420.775 246.044 1.00 92.54 390 ARG B N 1
ATOM 3041 C CA . ARG A 1 390 ? 290.582 422.037 245.514 1.00 89.73 390 ARG B CA 1
ATOM 3042 C C . ARG A 1 390 ? 290.307 422.155 244.020 1.00 95.06 390 ARG B C 1
ATOM 3043 O O . ARG A 1 390 ? 290.038 423.251 243.516 1.00 97.25 390 ARG B O 1
ATOM 3051 N N . ARG A 1 391 ? 290.352 421.036 243.302 1.00 92.62 391 ARG B N 1
ATOM 3052 C CA . ARG A 1 391 ? 290.098 421.004 241.870 1.00 85.72 391 ARG B CA 1
ATOM 3053 C C . ARG A 1 391 ? 288.702 420.496 241.531 1.00 86.08 391 ARG B C 1
ATOM 3054 O O . ARG A 1 391 ? 288.442 420.184 240.366 1.00 93.61 391 ARG B O 1
ATOM 3062 N N . LYS A 1 392 ? 287.814 420.395 242.528 1.00 83.20 392 LYS B N 1
ATOM 3063 C CA . LYS A 1 392 ? 286.403 420.028 242.354 1.00 84.92 392 LYS B CA 1
ATOM 3064 C C . LYS A 1 392 ? 286.233 418.653 241.712 1.00 87.33 392 LYS B C 1
ATOM 3065 O O . LYS A 1 392 ? 285.276 418.419 240.973 1.00 90.50 392 LYS B O 1
ATOM 3071 N N . ALA A 1 393 ? 287.151 417.736 241.998 1.00 86.69 393 ALA B N 1
ATOM 3072 C CA . ALA A 1 393 ? 287.141 416.430 241.355 1.00 79.15 393 ALA B CA 1
ATOM 3073 C C . ALA A 1 393 ? 286.015 415.557 241.888 1.00 76.24 393 ALA B C 1
ATOM 3074 O O . ALA A 1 393 ? 285.684 415.604 243.075 1.00 85.47 393 ALA B O 1
ATOM 3076 N N . PHE A 1 394 ? 285.415 414.772 240.989 1.00 72.56 394 PHE B N 1
ATOM 3077 C CA . PHE A 1 394 ? 284.392 413.767 241.290 1.00 74.52 394 PHE B CA 1
ATOM 3078 C C . PHE A 1 394 ? 283.169 414.346 241.992 1.00 83.27 394 PHE B C 1
ATOM 3079 O O . PHE A 1 394 ? 282.419 413.610 242.635 1.00 89.21 394 PHE B O 1
ATOM 3087 N N . LEU A 1 395 ? 282.943 415.654 241.890 1.00 85.65 395 LEU B N 1
ATOM 3088 C CA . LEU A 1 395 ? 281.861 416.274 242.639 1.00 83.64 395 LEU B CA 1
ATOM 3089 C C . LEU A 1 395 ? 280.521 416.176 241.935 1.00 88.18 395 LEU B C 1
ATOM 3090 O O . LEU A 1 395 ? 279.485 416.271 242.600 1.00 98.09 395 LEU B O 1
ATOM 3095 N N . HIS A 1 396 ? 280.516 415.992 240.616 1.00 82.82 396 HIS B N 1
ATOM 3096 C CA . HIS A 1 396 ? 279.259 415.905 239.887 1.00 86.04 396 HIS B CA 1
ATOM 3097 C C . HIS A 1 396 ? 278.486 414.640 240.224 1.00 89.52 396 HIS B C 1
ATOM 3098 O O . HIS A 1 396 ? 277.267 414.605 240.030 1.00 100.19 396 HIS B O 1
ATOM 3105 N N . TRP A 1 397 ? 279.163 413.601 240.716 1.00 84.60 397 TRP B N 1
ATOM 3106 C CA . TRP A 1 397 ? 278.449 412.441 241.234 1.00 82.10 397 TRP B CA 1
ATOM 3107 C C . TRP A 1 397 ? 277.713 412.783 242.520 1.00 91.03 397 TRP B C 1
ATOM 3108 O O . TRP A 1 397 ? 276.563 412.374 242.712 1.00 105.59 397 TRP B O 1
ATOM 3119 N N . TYR A 1 398 ? 278.362 413.525 243.416 1.00 88.19 398 TYR B N 1
ATOM 3120 C CA . TYR A 1 398 ? 277.731 413.901 244.674 1.00 91.37 398 TYR B CA 1
ATOM 3121 C C . TYR A 1 398 ? 276.703 415.008 244.481 1.00 100.93 398 TYR B C 1
ATOM 3122 O O . TYR A 1 398 ? 275.616 414.954 245.065 1.00 106.03 398 TYR B O 1
ATOM 3131 N N . THR A 1 399 ? 277.034 416.019 243.674 1.00 101.04 399 THR B N 1
ATOM 3132 C CA . THR A 1 399 ? 276.113 417.127 243.445 1.00 97.58 399 THR B CA 1
ATOM 3133 C C . THR A 1 399 ? 274.877 416.679 242.679 1.00 102.35 399 THR B C 1
ATOM 3134 O O . THR A 1 399 ? 273.771 417.154 242.957 1.00 113.81 399 THR B O 1
ATOM 3138 N N . GLY A 1 400 ? 275.039 415.759 241.729 1.00 98.29 400 GLY B N 1
ATOM 3139 C CA . GLY A 1 400 ? 273.918 415.283 240.943 1.00 107.37 400 GLY B CA 1
ATOM 3140 C C . GLY A 1 400 ? 272.943 414.407 241.698 1.00 112.47 400 GLY B C 1
ATOM 3141 O O . GLY A 1 400 ? 271.841 414.165 241.193 1.00 122.15 400 GLY B O 1
ATOM 3142 N N . GLU A 1 401 ? 273.312 413.929 242.882 1.00 108.56 401 GLU B N 1
ATOM 3143 C CA . GLU A 1 401 ? 272.418 413.129 243.705 1.00 114.27 401 GLU B CA 1
ATOM 3144 C C . GLU A 1 401 ? 271.761 413.936 244.813 1.00 118.77 401 GLU B C 1
ATOM 3145 O O . GLU A 1 401 ? 271.081 413.355 245.663 1.00 119.41 401 GLU B O 1
ATOM 3151 N N . GLY A 1 402 ? 271.943 415.251 244.827 1.00 121.04 402 GLY B N 1
ATOM 3152 C CA . GLY A 1 402 ? 271.296 416.112 245.798 1.00 126.57 402 GLY B CA 1
ATOM 3153 C C . GLY A 1 402 ? 272.228 416.919 246.672 1.00 120.00 402 GLY B C 1
ATOM 3154 O O . GLY A 1 402 ? 271.749 417.797 247.403 1.00 132.95 402 GLY B O 1
ATOM 3155 N N . MET A 1 403 ? 273.534 416.685 246.644 1.00 112.69 403 MET B N 1
ATOM 3156 C CA . MET A 1 403 ? 274.392 417.421 247.554 1.00 107.93 403 MET B CA 1
ATOM 3157 C C . MET A 1 403 ? 274.876 418.728 246.930 1.00 113.48 403 MET B C 1
ATOM 3158 O O . MET A 1 403 ? 274.531 419.083 245.800 1.00 118.63 403 MET B O 1
ATOM 3163 N N . ASP A 1 404 ? 275.690 419.446 247.697 1.00 117.72 404 ASP B N 1
ATOM 3164 C CA . ASP A 1 404 ? 276.193 420.766 247.353 1.00 124.32 404 ASP B CA 1
ATOM 3165 C C . ASP A 1 404 ? 277.614 420.892 247.897 1.00 126.23 404 ASP B C 1
ATOM 3166 O O . ASP A 1 404 ? 278.050 420.103 248.734 1.00 130.09 404 ASP B O 1
ATOM 3171 N N . GLU A 1 405 ? 278.349 421.893 247.404 1.00 126.78 405 GLU B N 1
ATOM 3172 C CA . GLU A 1 405 ? 279.715 422.123 247.869 1.00 127.21 405 GLU B CA 1
ATOM 3173 C C . GLU A 1 405 ? 279.762 422.569 249.326 1.00 127.08 405 GLU B C 1
ATOM 3174 O O . GLU A 1 405 ? 280.797 422.410 249.997 1.00 129.25 405 GLU B O 1
ATOM 3180 N N . MET A 1 406 ? 278.660 423.131 249.828 1.00 125.22 406 MET B N 1
ATOM 3181 C CA . MET A 1 406 ? 278.687 423.790 251.127 1.00 127.54 406 MET B CA 1
ATOM 3182 C C . MET A 1 406 ? 278.934 422.790 252.247 1.00 128.08 406 MET B C 1
ATOM 3183 O O . MET A 1 406 ? 279.839 422.985 253.062 1.00 129.69 406 MET B O 1
ATOM 3188 N N . GLU A 1 407 ? 278.181 421.689 252.273 1.00 123.30 407 GLU B N 1
ATOM 3189 C CA . GLU A 1 407 ? 278.368 420.700 253.330 1.00 121.07 407 GLU B CA 1
ATOM 3190 C C . GLU A 1 407 ? 279.694 419.957 253.211 1.00 114.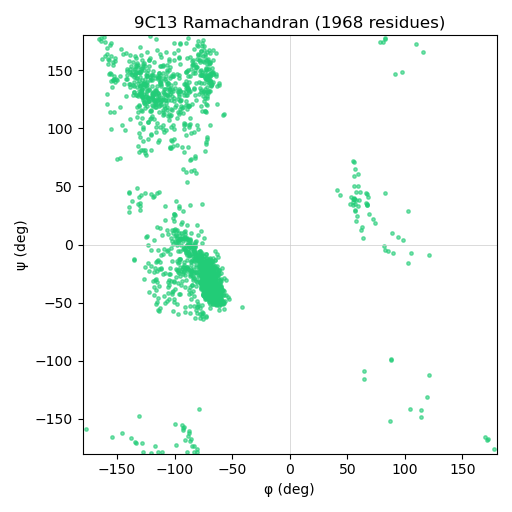44 407 GLU B C 1
ATOM 3191 O O . GLU A 1 407 ? 280.210 419.479 254.225 1.00 120.25 407 GLU B O 1
ATOM 3197 N N . PHE A 1 408 ? 280.294 419.903 252.017 1.00 105.06 408 PHE B N 1
ATOM 3198 C CA . PHE A 1 408 ? 281.705 419.531 251.946 1.00 104.26 408 PHE B CA 1
ATOM 3199 C C . PHE A 1 408 ? 282.575 420.523 252.705 1.00 109.03 408 PHE B C 1
ATOM 3200 O O . PHE A 1 408 ? 283.506 420.121 253.420 1.00 115.93 408 PHE B O 1
ATOM 3208 N N . THR A 1 409 ? 282.286 421.823 252.564 1.00 108.99 409 THR B N 1
ATOM 3209 C CA . THR A 1 409 ? 283.078 422.820 253.281 1.00 109.86 409 THR B CA 1
ATOM 3210 C C . THR A 1 409 ? 282.910 422.697 254.796 1.00 111.86 409 THR B C 1
ATOM 3211 O O . THR A 1 409 ? 283.906 422.743 255.529 1.00 113.76 409 THR B O 1
ATOM 3215 N N . GLU A 1 410 ? 281.673 422.515 255.290 1.00 107.28 410 GLU B N 1
ATOM 3216 C CA . GLU A 1 410 ? 281.530 422.310 256.737 1.00 112.29 410 GLU B CA 1
ATOM 3217 C C . GLU A 1 410 ? 282.157 420.997 257.192 1.00 115.37 410 GLU B C 1
ATOM 3218 O O . GLU A 1 410 ? 282.690 420.930 258.301 1.00 119.14 410 GLU B O 1
ATOM 3224 N N . ALA A 1 411 ? 282.085 419.937 256.377 1.00 111.31 411 ALA B N 1
ATOM 3225 C CA . ALA A 1 411 ? 282.687 418.670 256.784 1.00 104.37 411 ALA B CA 1
ATOM 3226 C C . ALA A 1 411 ? 284.195 418.792 256.958 1.00 106.75 411 ALA B C 1
ATOM 3227 O O . ALA A 1 411 ? 284.734 418.365 257.990 1.00 110.39 411 ALA B O 1
ATOM 3229 N N . GLU A 1 412 ? 284.876 419.421 255.995 1.00 104.00 412 GLU B N 1
ATOM 3230 C CA . GLU A 1 412 ? 286.301 419.691 256.164 1.00 103.39 412 GLU B CA 1
ATOM 3231 C C . GLU A 1 412 ? 286.564 420.612 257.349 1.00 112.46 412 GLU B C 1
ATOM 3232 O O . GLU A 1 412 ? 287.516 420.388 258.110 1.00 115.56 412 GLU B O 1
ATOM 3238 N N . SER A 1 413 ? 285.711 421.625 257.546 1.00 112.38 413 SER B N 1
ATOM 3239 C CA . SER A 1 413 ? 285.923 422.587 258.623 1.00 110.19 413 SER B CA 1
ATOM 3240 C C . SER A 1 413 ? 285.849 421.926 259.995 1.00 109.73 413 SER B C 1
ATOM 3241 O O . SER A 1 413 ? 286.756 422.087 260.818 1.00 115.29 413 SER B O 1
ATOM 3244 N N . ASN A 1 414 ? 284.800 421.146 260.254 1.00 106.69 414 ASN B N 1
ATOM 3245 C CA . ASN A 1 414 ? 284.684 420.583 261.595 1.00 114.23 414 ASN B CA 1
ATOM 3246 C C . ASN A 1 414 ? 285.550 419.346 261.779 1.00 110.98 414 ASN B C 1
ATOM 3247 O O . ASN A 1 414 ? 285.887 419.005 262.917 1.00 111.82 414 ASN B O 1
ATOM 3252 N N . MET A 1 415 ? 285.972 418.683 260.700 1.00 103.92 415 MET B N 1
ATOM 3253 C CA . MET A 1 415 ? 286.936 417.608 260.894 1.00 99.66 415 MET B CA 1
ATOM 3254 C C . MET A 1 415 ? 288.320 418.175 261.206 1.00 103.81 415 MET B C 1
ATOM 3255 O O . MET A 1 415 ? 289.049 417.631 262.049 1.00 109.51 415 MET B O 1
ATOM 3260 N N . ASN A 1 416 ? 288.672 419.308 260.587 1.00 103.62 416 ASN B N 1
ATOM 3261 C CA . ASN A 1 416 ? 289.856 420.044 261.021 1.00 104.84 416 ASN B CA 1
ATOM 3262 C C . ASN A 1 416 ? 289.700 420.570 262.442 1.00 106.44 416 ASN B C 1
ATOM 3263 O O . ASN A 1 416 ? 290.687 420.658 263.179 1.00 105.09 416 ASN B O 1
ATOM 3268 N N . ASP A 1 417 ? 288.478 420.929 262.840 1.00 105.87 417 ASP B N 1
ATOM 3269 C CA . ASP A 1 417 ? 288.232 421.332 264.222 1.00 107.20 417 ASP B CA 1
ATOM 3270 C C . ASP A 1 417 ? 288.460 420.184 265.197 1.00 105.05 417 ASP B C 1
ATOM 3271 O O . ASP A 1 417 ? 288.981 420.400 266.295 1.00 105.31 417 ASP B O 1
ATOM 3276 N N . LEU A 1 418 ? 288.064 418.968 264.819 1.00 97.36 418 LEU B N 1
ATOM 3277 C CA . LEU A 1 418 ? 288.348 417.793 265.639 1.00 93.20 418 LEU B CA 1
ATOM 3278 C C . LEU A 1 418 ? 289.847 417.542 265.750 1.00 94.52 418 LEU B C 1
ATOM 3279 O O . LEU A 1 418 ? 290.351 417.199 266.832 1.00 104.14 418 LEU B O 1
ATOM 3284 N N . VAL A 1 419 ? 290.570 417.710 264.638 1.00 91.90 419 VAL B N 1
ATOM 3285 C CA . VAL A 1 419 ? 292.029 417.614 264.667 1.00 88.43 419 VAL B CA 1
ATOM 3286 C C . VAL A 1 419 ? 292.619 418.655 265.614 1.00 94.69 419 VAL B C 1
ATOM 3287 O O . VAL A 1 419 ? 293.518 418.353 266.409 1.00 97.78 419 VAL B O 1
ATOM 3291 N N . SER A 1 420 ? 292.106 419.886 265.564 1.00 96.97 420 SER B N 1
ATOM 3292 C CA . SER A 1 420 ? 292.598 420.945 266.439 1.00 100.06 420 SER B CA 1
ATOM 3293 C C . SER A 1 420 ? 292.274 420.676 267.903 1.00 101.27 420 SER B C 1
ATOM 3294 O O . SER A 1 420 ? 293.060 421.038 268.783 1.00 106.85 420 SER B O 1
ATOM 3297 N N . GLU A 1 421 ? 291.125 420.058 268.182 1.00 98.35 421 GLU B N 1
ATOM 3298 C CA . GLU A 1 421 ? 290.781 419.698 269.555 1.00 100.47 421 GLU B CA 1
ATOM 3299 C C . GLU A 1 421 ? 291.728 418.637 270.104 1.00 97.21 421 GLU B C 1
ATOM 3300 O O . GLU A 1 421 ? 292.222 418.753 271.237 1.00 98.50 421 GLU B O 1
ATOM 3306 N N . TYR A 1 422 ? 292.004 417.601 269.308 1.00 91.33 422 TYR B N 1
ATOM 3307 C CA . TYR A 1 422 ? 292.976 416.602 269.738 1.00 79.71 422 TYR B CA 1
ATOM 3308 C C . TYR A 1 422 ? 294.368 417.205 269.885 1.00 89.00 422 TYR B C 1
ATOM 3309 O O . TYR A 1 422 ? 295.123 416.807 270.779 1.00 98.48 422 TYR B O 1
ATOM 3318 N N . GLN A 1 423 ? 294.708 418.187 269.048 1.00 92.82 423 GLN B N 1
ATOM 3319 C CA . GLN A 1 423 ? 296.005 418.842 269.165 1.00 95.07 423 GLN B CA 1
ATOM 3320 C C . GLN A 1 423 ? 296.108 419.697 270.421 1.00 98.76 423 GLN B C 1
ATOM 3321 O O . GLN A 1 423 ? 297.149 419.681 271.087 1.00 104.43 423 GLN B O 1
ATOM 3327 N N . GLN A 1 424 ? 295.056 420.448 270.762 1.00 100.42 424 GLN B N 1
ATOM 3328 C CA . GLN A 1 424 ? 295.131 421.303 271.942 1.00 102.08 424 GLN B CA 1
ATOM 3329 C C . GLN A 1 424 ? 295.129 420.464 273.210 1.00 101.02 424 GLN B C 1
ATOM 3330 O O . GLN A 1 424 ? 295.693 420.868 274.232 1.00 106.84 424 GLN B O 1
ATOM 3336 N N . TYR A 1 425 ? 294.495 419.290 273.171 1.00 101.47 425 TYR B N 1
ATOM 3337 C CA . TYR A 1 425 ? 294.569 418.444 274.353 1.00 97.55 425 TYR B CA 1
ATOM 3338 C C . TYR A 1 425 ? 295.793 417.539 274.350 1.00 96.02 425 TYR B C 1
ATOM 3339 O O . TYR A 1 425 ? 296.057 416.879 275.359 1.00 90.89 425 TYR B O 1
ATOM 3348 N N . GLN A 1 426 ? 296.546 417.501 273.248 1.00 100.09 426 GLN B N 1
ATOM 3349 C CA . GLN A 1 426 ? 297.844 416.835 273.263 1.00 98.24 426 GLN B CA 1
ATOM 3350 C C . GLN A 1 426 ? 298.878 417.650 274.028 1.00 112.94 426 GLN B C 1
ATOM 3351 O O . GLN A 1 426 ? 299.672 417.088 274.791 1.00 118.49 426 GLN B O 1
ATOM 3357 N N . ASP A 1 427 ? 298.868 418.971 273.838 1.00 117.87 427 ASP B N 1
ATOM 3358 C CA . ASP A 1 427 ? 299.876 419.906 274.357 1.00 126.33 427 ASP B CA 1
ATOM 3359 C C . ASP A 1 427 ? 301.296 419.491 273.977 1.00 127.28 427 ASP B C 1
ATOM 3360 O O . ASP A 1 427 ? 302.064 419.027 274.819 1.00 126.56 427 ASP B O 1
ATOM 3365 N N . MET B 1 1 ? 221.019 375.488 271.155 1.00 110.24 1 MET D N 1
ATOM 3366 C CA . MET B 1 1 ? 221.808 376.330 272.040 1.00 106.23 1 MET D CA 1
ATOM 3367 C C . MET B 1 1 ? 222.756 377.232 271.258 1.00 102.97 1 MET D C 1
ATOM 3368 O O . MET B 1 1 ? 223.852 376.808 270.891 1.00 103.20 1 MET D O 1
ATOM 3373 N N . ARG B 1 2 ? 222.311 378.471 271.021 1.00 99.65 2 ARG D N 1
ATOM 3374 C CA . ARG B 1 2 ? 223.102 379.522 270.371 1.00 92.01 2 ARG D CA 1
ATOM 3375 C C . ARG B 1 2 ? 223.587 379.103 268.984 1.00 86.70 2 ARG D C 1
ATOM 3376 O O . ARG B 1 2 ? 224.743 379.313 268.619 1.00 88.99 2 ARG D O 1
ATOM 3384 N N . GLU B 1 3 ? 222.683 378.521 268.201 1.00 88.35 3 GLU D N 1
ATOM 3385 C CA . GLU B 1 3 ? 223.022 378.055 266.865 1.00 80.83 3 GLU D CA 1
ATOM 3386 C C . GLU B 1 3 ? 223.247 379.221 265.911 1.00 79.35 3 GLU D C 1
ATOM 3387 O O . GLU B 1 3 ? 222.670 380.300 266.063 1.00 87.37 3 GLU D O 1
ATOM 3393 N N . ILE B 1 4 ? 224.097 378.988 264.915 1.00 68.99 4 ILE D N 1
ATOM 3394 C CA . ILE B 1 4 ? 224.420 379.974 263.893 1.00 67.40 4 ILE D CA 1
ATOM 3395 C C . ILE B 1 4 ? 224.016 379.407 262.542 1.00 70.10 4 ILE D C 1
ATOM 3396 O O . ILE B 1 4 ? 224.432 378.302 262.180 1.00 76.06 4 ILE D O 1
ATOM 3401 N N . VAL B 1 5 ? 223.209 380.159 261.805 1.00 66.47 5 VAL D N 1
ATOM 3402 C CA . VAL B 1 5 ? 222.812 379.787 260.454 1.00 59.55 5 VAL D CA 1
ATOM 3403 C C . VAL B 1 5 ? 223.751 380.487 259.481 1.00 65.78 5 VAL D C 1
ATOM 3404 O O . VAL B 1 5 ? 223.880 381.714 259.507 1.00 76.48 5 VAL D O 1
ATOM 3408 N N . HIS B 1 6 ? 224.408 379.712 258.627 1.00 63.57 6 HIS D N 1
ATOM 3409 C CA . HIS B 1 6 ? 225.418 380.227 257.714 1.00 60.56 6 HIS D CA 1
ATOM 3410 C C . HIS B 1 6 ? 224.848 380.289 256.305 1.00 62.49 6 HIS D C 1
ATOM 3411 O O . HIS B 1 6 ? 224.233 379.327 255.839 1.00 75.39 6 HIS D O 1
ATOM 3418 N N . ILE B 1 7 ? 225.034 381.425 255.637 1.00 62.78 7 ILE D N 1
ATOM 3419 C CA . ILE B 1 7 ? 224.514 381.645 254.293 1.00 62.26 7 ILE D CA 1
ATOM 3420 C C . ILE B 1 7 ? 225.671 382.067 253.398 1.00 65.36 7 ILE D C 1
ATOM 3421 O O . ILE B 1 7 ? 226.573 382.787 253.837 1.00 70.79 7 ILE D O 1
ATOM 3426 N N . GLN B 1 8 ? 225.661 381.600 252.152 1.00 67.42 8 GLN D N 1
ATOM 3427 C CA . GLN B 1 8 ? 226.767 381.801 251.227 1.00 65.16 8 GLN D CA 1
ATOM 3428 C C . GLN B 1 8 ? 226.207 382.318 249.913 1.00 76.43 8 GLN D C 1
ATOM 3429 O O . GLN B 1 8 ? 225.404 381.635 249.273 1.00 86.70 8 GLN D O 1
ATOM 3435 N N . ALA B 1 9 ? 226.635 383.507 249.498 1.00 70.83 9 ALA D N 1
ATOM 3436 C CA . ALA B 1 9 ? 226.075 384.151 248.319 1.00 66.38 9 ALA D CA 1
ATOM 3437 C C . ALA B 1 9 ? 227.178 384.483 247.328 1.00 77.48 9 ALA D C 1
ATOM 3438 O O . ALA B 1 9 ? 228.205 385.053 247.705 1.00 86.12 9 ALA D O 1
ATOM 3440 N N . GLY B 1 10 ? 226.959 384.134 246.064 1.00 77.43 10 GLY D N 1
ATOM 3441 C CA . GLY B 1 10 ? 227.903 384.441 245.011 1.00 79.93 10 GLY D CA 1
ATOM 3442 C C . GLY B 1 10 ? 229.046 383.449 244.958 1.00 79.12 10 GLY D C 1
ATOM 3443 O O . GLY B 1 10 ? 229.188 382.565 245.799 1.00 80.55 10 GLY D O 1
ATOM 3444 N N . GLN B 1 11 ? 229.882 383.604 243.929 1.00 77.53 11 GLN D N 1
ATOM 3445 C CA . GLN B 1 11 ? 231.023 382.708 243.760 1.00 71.57 11 GLN D CA 1
ATOM 3446 C C . GLN B 1 11 ? 232.054 382.915 244.859 1.00 71.94 11 GLN D C 1
ATOM 3447 O O . GLN B 1 11 ? 232.571 381.947 245.431 1.00 82.30 11 GLN D O 1
ATOM 3453 N N . CYS B 1 12 ? 232.367 384.177 245.162 1.00 72.38 12 CYS D N 1
ATOM 3454 C CA . CYS B 1 12 ? 233.324 384.479 246.219 1.00 75.18 12 CYS D CA 1
ATOM 3455 C C . CYS B 1 12 ? 232.814 384.013 247.573 1.00 78.63 12 CYS D C 1
ATOM 3456 O O . CYS B 1 12 ? 233.563 383.413 248.354 1.00 84.04 12 CYS D O 1
ATOM 3459 N N . GLY B 1 13 ? 231.534 384.261 247.855 1.00 75.03 13 GLY D N 1
ATOM 3460 C CA . GLY B 1 13 ? 230.959 383.805 249.107 1.00 67.80 13 GLY D CA 1
ATOM 3461 C C . GLY B 1 13 ? 230.929 382.295 249.218 1.00 73.50 13 GLY D C 1
ATOM 3462 O O . GLY B 1 13 ? 231.215 381.740 250.278 1.00 80.31 13 GLY D O 1
ATOM 3463 N N . ASN B 1 14 ? 230.617 381.612 248.114 1.00 72.78 14 ASN D N 1
ATOM 3464 C CA . ASN B 1 14 ? 230.589 380.154 248.113 1.00 68.92 14 ASN D CA 1
ATOM 3465 C C . ASN B 1 14 ? 231.973 379.564 248.342 1.00 74.58 14 ASN D C 1
ATOM 3466 O O . ASN B 1 14 ? 232.120 378.614 249.115 1.00 83.28 14 ASN D O 1
ATOM 3471 N N . GLN B 1 15 ? 233.002 380.119 247.697 1.00 67.64 15 GLN D N 1
ATOM 3472 C CA . GLN B 1 15 ? 234.347 379.578 247.876 1.00 68.52 15 GLN D CA 1
ATOM 3473 C C . GLN B 1 15 ? 234.889 379.862 249.275 1.00 74.41 15 GLN D C 1
ATOM 3474 O O . GLN B 1 15 ? 235.484 378.973 249.907 1.00 83.62 15 GLN D O 1
ATOM 3480 N N . ILE B 1 16 ? 234.684 381.086 249.779 1.00 70.17 16 ILE D N 1
ATOM 3481 C CA . ILE B 1 16 ? 235.120 381.413 251.135 1.00 64.50 16 ILE D CA 1
ATOM 3482 C C . ILE B 1 16 ? 234.394 380.547 252.152 1.00 71.63 16 ILE D C 1
ATOM 3483 O O . ILE B 1 16 ? 235.007 380.017 253.084 1.00 83.20 16 ILE D O 1
ATOM 3488 N N . GLY B 1 17 ? 233.087 380.361 251.975 1.00 66.69 17 GLY D N 1
ATOM 3489 C CA . GLY B 1 17 ? 232.345 379.525 252.893 1.00 71.81 17 GLY D CA 1
ATOM 3490 C C . GLY B 1 17 ? 232.697 378.056 252.799 1.00 75.09 17 GLY D C 1
ATOM 3491 O O . GLY B 1 17 ? 232.623 377.341 253.797 1.00 79.67 17 GLY D O 1
ATOM 3492 N N . ALA B 1 18 ? 233.081 377.582 251.612 1.00 64.80 18 ALA D N 1
ATOM 3493 C CA . ALA B 1 18 ? 233.547 376.206 251.490 1.00 71.62 18 ALA D CA 1
ATOM 3494 C C . ALA B 1 18 ? 234.842 375.997 252.261 1.00 76.33 18 ALA D C 1
ATOM 3495 O O . ALA B 1 18 ? 234.991 375.003 252.986 1.00 85.48 18 ALA D O 1
ATOM 3497 N N . LYS B 1 19 ? 235.779 376.941 252.141 1.00 65.46 19 LYS D N 1
ATOM 3498 C CA . LYS B 1 19 ? 237.011 376.849 252.921 1.00 65.62 19 LYS D CA 1
ATOM 3499 C C . LYS B 1 19 ? 236.725 376.985 254.416 1.00 69.36 19 LYS D C 1
ATOM 3500 O O . LYS B 1 19 ? 237.360 376.319 255.247 1.00 80.03 19 LYS D O 1
ATOM 3506 N N . PHE B 1 20 ? 235.750 377.825 254.770 1.00 66.82 20 PHE D N 1
ATOM 3507 C CA . PHE B 1 20 ? 235.356 377.994 256.165 1.00 66.45 20 PHE D CA 1
ATOM 3508 C C . PHE B 1 20 ? 234.762 376.716 256.737 1.00 70.55 20 PHE D C 1
ATOM 3509 O O . PHE B 1 20 ? 235.063 376.337 257.872 1.00 78.25 20 PHE D O 1
ATOM 3517 N N . TRP B 1 21 ? 233.910 376.042 255.972 1.00 67.23 21 TRP D N 1
ATOM 3518 C CA . TRP B 1 21 ? 233.336 374.798 256.461 1.00 63.16 21 TRP D CA 1
ATOM 3519 C C . TRP B 1 21 ? 234.381 373.703 256.530 1.00 72.41 21 TRP D C 1
ATOM 3520 O O . TRP B 1 21 ? 234.314 372.846 257.417 1.00 82.28 21 TRP D O 1
ATOM 3531 N N . GLU B 1 22 ? 235.372 373.740 255.638 1.00 73.80 22 GLU D N 1
ATOM 3532 C CA . GLU B 1 22 ? 236.487 372.806 255.739 1.00 77.22 22 GLU D CA 1
ATOM 3533 C C . GLU B 1 22 ? 237.271 373.020 257.031 1.00 74.26 22 GLU D C 1
ATOM 3534 O O . GLU B 1 22 ? 237.611 372.058 257.728 1.00 82.38 22 GLU D O 1
ATOM 3540 N N . VAL B 1 23 ? 237.526 374.280 257.396 1.00 72.66 23 VAL D N 1
ATOM 3541 C CA . VAL B 1 23 ? 238.336 374.506 258.594 1.00 74.13 23 VAL D CA 1
ATOM 3542 C C . VAL B 1 23 ? 237.521 374.269 259.870 1.00 75.88 23 VAL D C 1
ATOM 3543 O O . VAL B 1 23 ? 238.075 373.836 260.888 1.00 79.34 23 VAL D O 1
ATOM 3547 N N . ILE B 1 24 ? 236.204 374.498 259.841 1.00 75.71 24 ILE D N 1
ATOM 3548 C CA . ILE B 1 24 ? 235.377 374.148 260.997 1.00 73.13 24 ILE D CA 1
ATOM 3549 C C . ILE B 1 24 ? 235.273 372.636 261.152 1.00 81.04 24 ILE D C 1
ATOM 3550 O O . ILE B 1 24 ? 235.339 372.112 262.271 1.00 88.44 24 ILE D O 1
ATOM 3555 N N . SER B 1 25 ? 235.126 371.908 260.042 1.00 75.39 25 SER D N 1
ATOM 3556 C CA . SER B 1 25 ? 235.087 370.453 260.120 1.00 77.23 25 SER D CA 1
ATOM 3557 C C . SER B 1 25 ? 236.422 369.881 260.573 1.00 85.45 25 SER D C 1
ATOM 3558 O O . SER B 1 25 ? 236.454 368.843 261.241 1.00 89.03 25 SER D O 1
ATOM 3561 N N . ASP B 1 26 ? 237.526 370.542 260.226 1.00 85.35 26 ASP D N 1
ATOM 3562 C CA . ASP B 1 26 ? 238.817 370.152 260.777 1.00 86.67 26 ASP D CA 1
ATOM 3563 C C . ASP B 1 26 ? 238.892 370.458 262.268 1.00 86.86 26 ASP D C 1
ATOM 3564 O O . ASP B 1 26 ? 239.511 369.708 263.031 1.00 94.56 26 ASP D O 1
ATOM 3569 N N . GLU B 1 27 ? 238.267 371.556 262.701 1.00 83.98 27 GLU D N 1
ATOM 3570 C CA . GLU B 1 27 ? 238.330 371.942 264.107 1.00 85.99 27 GLU D CA 1
ATOM 3571 C C . GLU B 1 27 ? 237.495 371.019 264.986 1.00 82.68 27 GLU D C 1
ATOM 3572 O O . GLU B 1 27 ? 237.910 370.673 266.097 1.00 86.67 27 GLU D O 1
ATOM 3578 N N . HIS B 1 28 ? 236.318 370.621 264.519 1.00 82.18 28 HIS D N 1
ATOM 3579 C CA . HIS B 1 28 ? 235.442 369.743 265.281 1.00 78.21 28 HIS D CA 1
ATOM 3580 C C . HIS B 1 28 ? 235.668 368.270 264.983 1.00 87.17 28 HIS D C 1
ATOM 3581 O O . HIS B 1 28 ? 234.926 367.431 265.501 1.00 94.84 28 HIS D O 1
ATOM 3588 N N . GLY B 1 29 ? 236.665 367.938 264.172 1.00 87.64 29 GLY D N 1
ATOM 3589 C CA . GLY B 1 29 ? 236.944 366.551 263.849 1.00 84.98 29 GLY D CA 1
ATOM 3590 C C . GLY B 1 29 ? 235.889 365.873 263.003 1.00 87.01 29 GLY D C 1
ATOM 3591 O O . GLY B 1 29 ? 235.552 364.711 263.257 1.00 95.03 29 GLY D O 1
ATOM 3592 N N . ILE B 1 30 ? 235.358 366.569 262.005 1.00 85.92 30 ILE D N 1
ATOM 3593 C CA . ILE B 1 30 ? 234.365 366.015 261.093 1.00 82.61 30 ILE D CA 1
ATOM 3594 C C . ILE B 1 30 ? 235.066 365.616 259.803 1.00 85.69 30 ILE D C 1
ATOM 3595 O O . ILE B 1 30 ? 235.764 366.431 259.188 1.00 90.22 30 ILE D O 1
ATOM 3600 N N . ASP B 1 31 ? 234.888 364.365 259.395 1.00 88.75 31 ASP D N 1
ATOM 3601 C CA . ASP B 1 31 ? 235.504 363.852 258.181 1.00 93.14 31 ASP D CA 1
ATOM 3602 C C . ASP B 1 31 ? 234.742 364.365 256.962 1.00 93.07 31 ASP D C 1
ATOM 3603 O O . ASP B 1 31 ? 233.643 364.905 257.090 1.00 97.08 31 ASP D O 1
ATOM 3608 N N . PRO B 1 32 ? 235.305 364.234 255.754 1.00 89.07 32 PRO D N 1
ATOM 3609 C CA . PRO B 1 32 ? 234.545 364.603 254.548 1.00 90.88 32 PRO D CA 1
ATOM 3610 C C . PRO B 1 32 ? 233.294 363.771 254.295 1.00 99.32 32 PRO D C 1
ATOM 3611 O O . PRO B 1 32 ? 232.531 364.111 253.384 1.00 104.03 32 PRO D O 1
ATOM 3615 N N . THR B 1 33 ? 233.053 362.692 255.037 1.00 96.72 33 THR D N 1
ATOM 3616 C CA . THR B 1 33 ? 231.793 361.969 254.954 1.00 96.19 33 THR D CA 1
ATOM 3617 C C . THR B 1 33 ? 230.776 362.445 255.981 1.00 95.17 33 THR D C 1
ATOM 3618 O O . THR B 1 33 ? 229.639 361.966 255.973 1.00 99.20 33 THR D O 1
ATOM 3622 N N . GLY B 1 34 ? 231.154 363.371 256.861 1.00 92.29 34 GLY D N 1
ATOM 3623 C CA . GLY B 1 34 ? 230.228 363.974 257.796 1.00 88.31 34 GLY D CA 1
ATOM 3624 C C . GLY B 1 34 ? 230.138 363.332 259.164 1.00 91.75 34 GLY D C 1
ATOM 3625 O O . GLY B 1 34 ? 229.281 363.738 259.958 1.00 96.41 34 GLY D O 1
ATOM 3626 N N . SER B 1 35 ? 230.983 362.356 259.476 1.00 92.35 35 SER D N 1
ATOM 3627 C CA . SER B 1 35 ? 230.935 361.674 260.761 1.00 93.24 35 SER D CA 1
ATOM 3628 C C . SER B 1 35 ? 232.057 362.159 261.671 1.00 94.44 35 SER D C 1
ATOM 3629 O O . SER B 1 35 ? 233.114 362.592 261.210 1.00 96.64 35 SER D O 1
ATOM 3632 N N . TYR B 1 36 ? 231.817 362.080 262.975 1.00 93.90 36 TYR D N 1
ATOM 3633 C CA . TYR B 1 36 ? 232.784 362.562 263.950 1.00 91.65 36 TYR D CA 1
ATOM 3634 C C . TYR B 1 36 ? 233.940 361.580 264.076 1.00 96.05 36 TYR D C 1
ATOM 3635 O O . TYR B 1 36 ? 233.729 360.373 264.224 1.00 97.70 36 TYR D O 1
ATOM 3644 N N . HIS B 1 37 ? 235.166 362.100 264.013 1.00 100.06 37 HIS D N 1
ATOM 3645 C CA . HIS B 1 37 ? 236.370 361.292 264.161 1.00 100.06 37 HIS D CA 1
ATOM 3646 C C . HIS B 1 37 ? 237.423 362.014 264.991 1.00 104.14 37 HIS D C 1
ATOM 3647 O O . HIS B 1 37 ? 238.622 361.782 264.820 1.00 104.48 37 HIS D O 1
ATOM 3654 N N . GLY B 1 38 ? 236.993 362.891 265.890 1.00 105.26 38 GLY D N 1
ATOM 3655 C CA . GLY B 1 38 ? 237.908 363.622 266.735 1.00 104.55 38 GLY D CA 1
ATOM 3656 C C . GLY B 1 38 ? 238.366 362.797 267.920 1.00 117.05 38 GLY D C 1
ATOM 3657 O O . GLY B 1 38 ? 238.042 361.618 268.070 1.00 116.40 38 GLY D O 1
ATOM 3658 N N . ASP B 1 39 ? 239.141 363.446 268.784 1.00 125.16 39 ASP D N 1
ATOM 3659 C CA . ASP B 1 39 ? 239.696 362.810 269.969 1.00 128.67 39 ASP D CA 1
ATOM 3660 C C . ASP B 1 39 ? 239.186 363.408 271.273 1.00 125.86 39 ASP D C 1
ATOM 3661 O O . ASP B 1 39 ? 238.940 362.673 272.233 1.00 122.11 39 ASP D O 1
ATOM 3666 N N . SER B 1 40 ? 239.019 364.725 271.333 1.00 123.08 40 SER D N 1
ATOM 3667 C CA . SER B 1 40 ? 238.576 365.374 272.556 1.00 121.02 40 SER D CA 1
ATOM 3668 C C . SER B 1 40 ? 237.057 365.374 272.653 1.00 119.61 40 SER D C 1
ATOM 3669 O O . SER B 1 40 ? 236.347 365.377 271.645 1.00 121.43 40 SER D O 1
ATOM 3672 N N . ASP B 1 41 ? 236.560 365.367 273.891 1.00 121.17 41 ASP D N 1
ATOM 3673 C CA . ASP B 1 41 ? 235.123 365.454 274.112 1.00 124.13 41 ASP D CA 1
ATOM 3674 C C . ASP B 1 41 ? 234.608 366.880 273.988 1.00 116.03 41 ASP D C 1
ATOM 3675 O O . ASP B 1 41 ? 233.394 367.081 273.889 1.00 114.17 41 ASP D O 1
ATOM 3680 N N . LEU B 1 42 ? 235.500 367.872 273.994 1.00 112.20 42 LEU D N 1
ATOM 3681 C CA . LEU B 1 42 ? 235.082 369.252 273.795 1.00 109.13 42 LEU D CA 1
ATOM 3682 C C . LEU B 1 42 ? 234.677 369.532 272.356 1.00 107.46 42 LEU D C 1
ATOM 3683 O O . LEU B 1 42 ? 234.023 370.545 272.095 1.00 111.34 42 LEU D O 1
ATOM 3688 N N . GLN B 1 43 ? 235.050 368.660 271.419 1.00 103.37 43 GLN D N 1
ATOM 3689 C CA . GLN B 1 43 ? 234.688 368.860 270.024 1.00 95.43 43 GLN D CA 1
ATOM 3690 C C . GLN B 1 43 ? 233.232 368.518 269.747 1.00 96.48 43 GLN D C 1
ATOM 3691 O O . GLN B 1 43 ? 232.716 368.884 268.688 1.00 101.90 43 GLN D O 1
ATOM 3697 N N . LEU B 1 44 ? 232.561 367.826 270.665 1.00 95.57 44 LEU D N 1
ATOM 3698 C CA . LEU B 1 44 ? 231.177 367.427 270.470 1.00 96.19 44 LEU D CA 1
ATOM 3699 C C . LEU B 1 44 ? 230.200 368.131 271.398 1.00 100.93 44 LEU D C 1
ATOM 3700 O O . LEU B 1 44 ? 228.988 367.976 271.216 1.00 101.16 44 LEU D O 1
ATOM 3705 N N . GLU B 1 45 ? 230.686 368.874 272.396 1.00 101.48 45 GLU D N 1
ATOM 3706 C CA . GLU B 1 45 ? 229.785 369.552 273.322 1.00 99.27 45 GLU D CA 1
ATOM 3707 C C . GLU B 1 45 ? 228.997 370.650 272.625 1.00 94.77 45 GLU D C 1
ATOM 3708 O O . GLU B 1 45 ? 227.796 370.809 272.865 1.00 97.37 45 GLU D O 1
ATOM 3714 N N . ARG B 1 46 ? 229.652 371.410 271.759 1.00 86.96 46 ARG D N 1
ATOM 3715 C CA . ARG B 1 46 ? 229.027 372.501 271.029 1.00 87.11 46 ARG D CA 1
ATOM 3716 C C . ARG B 1 46 ? 229.081 372.246 269.532 1.00 86.26 46 ARG D C 1
ATOM 3717 O O . ARG B 1 46 ? 229.365 373.141 268.741 1.00 87.13 46 ARG D O 1
ATOM 3725 N N . ILE B 1 47 ? 228.824 371.002 269.126 1.00 84.01 47 ILE D N 1
ATOM 3726 C CA . ILE B 1 47 ? 228.759 370.682 267.708 1.00 79.27 47 ILE D CA 1
ATOM 3727 C C . ILE B 1 47 ? 227.509 371.276 267.069 1.00 76.71 47 ILE D C 1
ATOM 3728 O O . ILE B 1 47 ? 227.483 371.505 265.856 1.00 78.44 47 ILE D O 1
ATOM 3733 N N . ASN B 1 48 ? 226.485 371.581 267.866 1.00 74.10 48 ASN D N 1
ATOM 3734 C CA . ASN B 1 48 ? 225.198 372.000 267.333 1.00 69.18 48 ASN D CA 1
ATOM 3735 C C . ASN B 1 48 ? 225.173 373.449 266.872 1.00 77.06 48 ASN D C 1
ATOM 3736 O O . ASN B 1 48 ? 224.211 373.841 266.208 1.00 90.23 48 ASN D O 1
ATOM 3741 N N . VAL B 1 49 ? 226.197 374.243 267.193 1.00 74.86 49 VAL D N 1
ATOM 3742 C CA . VAL B 1 49 ? 226.210 375.649 266.796 1.00 77.43 49 VAL D CA 1
ATOM 3743 C C . VAL B 1 49 ? 226.309 375.794 265.279 1.00 78.53 49 VAL D C 1
ATOM 3744 O O . VAL B 1 49 ? 225.733 376.723 264.699 1.00 85.25 49 VAL D O 1
ATOM 3748 N N . TYR B 1 50 ? 226.997 374.873 264.606 1.00 68.14 50 TYR D N 1
ATOM 3749 C CA . TYR B 1 50 ? 227.154 374.918 263.165 1.00 63.12 50 TYR D CA 1
ATOM 3750 C C . TYR B 1 50 ? 226.605 373.694 262.456 1.00 70.71 50 TYR D C 1
ATOM 3751 O O . TYR B 1 50 ? 226.351 373.768 261.250 1.00 78.13 50 TYR D O 1
ATOM 3760 N N . TYR B 1 51 ? 226.403 372.588 263.161 1.00 67.88 51 TYR D N 1
ATOM 3761 C CA . TYR B 1 51 ? 226.028 371.325 262.550 1.00 64.88 51 TYR D CA 1
ATOM 3762 C C . TYR B 1 51 ? 224.699 370.838 263.100 1.00 70.64 51 TYR D C 1
ATOM 3763 O O . TYR B 1 51 ? 224.407 370.998 264.287 1.00 80.89 51 TYR D O 1
ATOM 3772 N N . ASN B 1 52 ? 223.899 370.243 262.227 1.00 72.01 52 ASN D N 1
ATOM 3773 C CA . ASN B 1 52 ? 222.688 369.544 262.617 1.00 74.41 52 ASN D CA 1
ATOM 3774 C C . ASN B 1 52 ? 222.985 368.060 262.774 1.00 87.26 52 ASN D C 1
ATOM 3775 O O . ASN B 1 52 ? 223.922 367.526 262.181 1.00 89.54 52 ASN D O 1
ATOM 3780 N N . GLU B 1 53 ? 222.170 367.395 263.581 1.00 98.01 53 GLU D N 1
ATOM 3781 C CA . GLU B 1 53 ? 222.323 365.967 263.817 1.00 96.11 53 GLU D CA 1
ATOM 3782 C C . GLU B 1 53 ? 221.498 365.200 262.794 1.00 101.70 53 GLU D C 1
ATOM 3783 O O . GLU B 1 53 ? 220.308 365.474 262.617 1.00 107.19 53 GLU D O 1
ATOM 3789 N N . ALA B 1 54 ? 222.131 364.251 262.118 1.00 105.43 54 ALA D N 1
ATOM 3790 C CA . ALA B 1 54 ? 221.448 363.338 261.218 1.00 107.89 54 ALA D CA 1
ATOM 3791 C C . ALA B 1 54 ? 221.556 361.918 261.754 1.00 114.62 54 ALA D C 1
ATOM 3792 O O . ALA B 1 54 ? 222.331 361.629 262.669 1.00 116.45 54 ALA D O 1
ATOM 3794 N N . THR B 1 55 ? 220.754 361.028 261.178 1.00 119.18 55 THR D N 1
ATOM 3795 C CA . THR B 1 55 ? 220.750 359.640 261.614 1.00 123.91 55 THR D CA 1
ATOM 3796 C C . THR B 1 55 ? 222.042 358.953 261.195 1.00 119.25 55 THR D C 1
ATOM 3797 O O . THR B 1 55 ? 222.453 359.033 260.034 1.00 121.20 55 THR D O 1
ATOM 3801 N N . GLY B 1 56 ? 222.683 358.282 262.142 1.00 115.33 56 GLY D N 1
ATOM 3802 C CA . GLY B 1 56 ? 223.915 357.578 261.887 1.00 122.87 56 GLY D CA 1
ATOM 3803 C C . GLY B 1 56 ? 225.169 358.269 262.363 1.00 126.33 56 GLY D C 1
ATOM 3804 O O . GLY B 1 56 ? 226.229 358.058 261.760 1.00 127.45 56 GLY D O 1
ATOM 3805 N N . ASN B 1 57 ? 225.081 359.080 263.425 1.00 128.22 57 ASN D N 1
ATOM 3806 C CA . ASN B 1 57 ? 226.207 359.841 263.983 1.00 129.49 57 ASN D CA 1
ATOM 3807 C C . ASN B 1 57 ? 226.861 360.728 262.927 1.00 117.54 57 ASN D C 1
ATOM 3808 O O . ASN B 1 57 ? 228.083 360.875 262.879 1.00 116.88 57 ASN D O 1
ATOM 3813 N N . LYS B 1 58 ? 226.036 361.324 262.073 1.00 108.54 58 LYS D N 1
ATOM 3814 C CA . LYS B 1 58 ? 226.498 362.142 260.964 1.00 98.91 58 LYS D CA 1
ATOM 3815 C C . LYS B 1 58 ? 226.014 363.572 261.151 1.00 98.54 58 LYS D C 1
ATOM 3816 O O . LYS B 1 58 ? 224.840 363.804 261.454 1.00 109.19 58 LYS D O 1
ATOM 3822 N N . TYR B 1 59 ? 226.920 364.527 260.974 1.00 84.56 59 TYR D N 1
ATOM 3823 C CA . TYR B 1 59 ? 226.633 365.936 261.198 1.00 78.30 59 TYR D CA 1
ATOM 3824 C C . TYR B 1 59 ? 226.639 366.679 259.872 1.00 80.22 59 TYR D C 1
ATOM 3825 O O . TYR B 1 59 ? 227.627 366.630 259.134 1.00 87.54 59 TYR D O 1
ATOM 3834 N N . VAL B 1 60 ? 225.546 367.364 259.576 1.00 78.50 60 VAL D N 1
ATOM 3835 C CA . VAL B 1 60 ? 225.407 368.155 258.357 1.00 68.19 60 VAL D CA 1
ATOM 3836 C C . VAL B 1 60 ? 225.490 369.628 258.732 1.00 70.11 60 VAL D C 1
ATOM 3837 O O . VAL B 1 60 ? 224.965 370.018 259.781 1.00 81.12 60 VAL D O 1
ATOM 3841 N N . PRO B 1 61 ? 226.188 370.453 257.959 1.00 66.93 61 PRO D N 1
ATOM 3842 C CA . PRO B 1 61 ? 226.290 371.874 258.297 1.00 67.31 61 PRO D CA 1
ATOM 3843 C C . PRO B 1 61 ? 224.959 372.591 258.167 1.00 75.83 61 PRO D C 1
ATOM 3844 O O . PRO B 1 61 ? 224.091 372.210 257.379 1.00 82.51 61 PRO D O 1
ATOM 3848 N N . ARG B 1 62 ? 224.808 373.650 258.956 1.00 70.67 62 ARG D N 1
ATOM 3849 C CA . ARG B 1 62 ? 223.633 374.515 258.877 1.00 68.36 62 ARG D CA 1
ATOM 3850 C C . ARG B 1 62 ? 223.881 375.637 257.869 1.00 70.01 62 ARG D C 1
ATOM 3851 O O . ARG B 1 62 ? 223.732 376.824 258.151 1.00 76.14 62 ARG D O 1
ATOM 3859 N N . ALA B 1 63 ? 224.266 375.229 256.664 1.00 65.77 63 ALA D N 1
ATOM 3860 C CA . ALA B 1 63 ? 224.695 376.140 255.618 1.00 60.53 63 ALA D CA 1
ATOM 3861 C C . ALA B 1 63 ? 223.661 376.186 254.506 1.00 72.40 63 ALA D C 1
ATOM 3862 O O . ALA B 1 63 ? 222.988 375.193 254.227 1.00 84.40 63 ALA D O 1
ATOM 3864 N N . ILE B 1 64 ? 223.540 377.350 253.874 1.00 64.16 64 ILE D N 1
ATOM 3865 C CA . ILE B 1 64 ? 222.665 377.541 252.725 1.00 57.87 64 ILE D CA 1
ATOM 3866 C C . ILE B 1 64 ? 223.512 378.026 251.559 1.00 66.08 64 ILE D C 1
ATOM 3867 O O . ILE B 1 64 ? 224.196 379.049 251.662 1.00 71.12 64 ILE D O 1
ATOM 3872 N N . LEU B 1 65 ? 223.459 377.291 250.455 1.00 75.46 65 LEU D N 1
ATOM 3873 C CA . LEU B 1 65 ? 224.264 377.552 249.267 1.00 76.50 65 LEU D CA 1
ATOM 3874 C C . LEU B 1 65 ? 223.420 378.336 248.270 1.00 81.13 65 LEU D C 1
ATOM 3875 O O . LEU B 1 65 ? 222.490 377.787 247.673 1.00 90.60 65 LEU D O 1
ATOM 3880 N N . VAL B 1 66 ? 223.744 379.612 248.083 1.00 75.84 66 VAL D N 1
ATOM 3881 C CA . VAL B 1 66 ? 222.986 380.492 247.201 1.00 67.07 66 VAL D CA 1
ATOM 3882 C C . VAL B 1 66 ? 223.901 380.984 246.093 1.00 72.66 66 VAL D C 1
ATOM 3883 O O . VAL B 1 66 ? 225.001 381.477 246.363 1.00 81.45 66 VAL D O 1
ATOM 3887 N N . ASP B 1 67 ? 223.443 380.848 244.852 1.00 76.87 67 ASP D N 1
ATOM 3888 C CA . ASP B 1 67 ? 224.073 381.495 243.711 1.00 81.41 67 ASP D CA 1
ATOM 3889 C C . ASP B 1 67 ? 223.049 381.582 242.594 1.00 86.01 67 ASP D C 1
ATOM 3890 O O . ASP B 1 67 ? 222.009 380.924 242.632 1.00 95.27 67 ASP D O 1
ATOM 3895 N N . LEU B 1 68 ? 223.343 382.420 241.609 1.00 81.63 68 LEU D N 1
ATOM 3896 C CA . LEU B 1 68 ? 222.546 382.479 240.395 1.00 85.30 68 LEU D CA 1
ATOM 3897 C C . LEU B 1 68 ? 223.179 381.705 239.249 1.00 101.12 68 LEU D C 1
ATOM 3898 O O . LEU B 1 68 ? 222.643 381.716 238.138 1.00 112.08 68 LEU D O 1
ATOM 3903 N N . GLU B 1 69 ? 224.302 381.038 239.496 1.00 99.83 69 GLU D N 1
ATOM 3904 C CA . GLU B 1 69 ? 224.973 380.188 238.530 1.00 102.00 69 GLU D CA 1
ATOM 3905 C C . GLU B 1 69 ? 225.122 378.788 239.096 1.00 108.76 69 GLU D C 1
ATOM 3906 O O . GLU B 1 69 ? 225.707 378.626 240.175 1.00 116.90 69 GLU D O 1
ATOM 3912 N N . PRO B 1 70 ? 224.616 377.757 238.415 1.00 102.31 70 PRO D N 1
ATOM 3913 C CA . PRO B 1 70 ? 224.783 376.385 238.922 1.00 105.55 70 PRO D CA 1
ATOM 3914 C C . PRO B 1 70 ? 226.207 375.858 238.830 1.00 110.14 70 PRO D C 1
ATOM 3915 O O . PRO B 1 70 ? 226.504 374.821 239.446 1.00 116.31 70 PRO D O 1
ATOM 3919 N N . GLY B 1 71 ? 227.089 376.528 238.085 1.00 102.15 71 GLY D N 1
ATOM 3920 C CA . GLY B 1 71 ? 228.470 376.082 238.004 1.00 97.78 71 GLY D CA 1
ATOM 3921 C C . GLY B 1 71 ? 229.193 376.174 239.333 1.00 103.45 71 GLY D C 1
ATOM 3922 O O . GLY B 1 71 ? 230.007 375.309 239.668 1.00 107.20 71 GLY D O 1
ATOM 3923 N N . THR B 1 72 ? 228.898 377.216 240.112 1.00 103.79 72 THR D N 1
ATOM 3924 C CA . THR B 1 72 ? 229.463 377.320 241.452 1.00 101.89 72 THR D CA 1
ATOM 3925 C C . THR B 1 72 ? 228.936 376.225 242.368 1.00 97.03 72 THR D C 1
ATOM 3926 O O . THR B 1 72 ? 229.681 375.719 243.212 1.00 100.37 72 THR D O 1
ATOM 3930 N N . MET B 1 73 ? 227.662 375.851 242.215 1.00 93.57 73 MET D N 1
ATOM 3931 C CA . MET B 1 73 ? 227.117 374.732 242.977 1.00 96.95 73 MET D CA 1
ATOM 3932 C C . MET B 1 73 ? 227.834 373.436 242.636 1.00 101.20 73 MET D C 1
ATOM 3933 O O . MET B 1 73 ? 228.166 372.648 243.530 1.00 106.45 73 MET D O 1
ATOM 3938 N N . ASP B 1 74 ? 228.091 373.205 241.345 1.00 102.85 74 ASP D N 1
ATOM 3939 C CA . ASP B 1 74 ? 228.825 372.011 240.936 1.00 100.13 74 ASP D CA 1
ATOM 3940 C C . ASP B 1 74 ? 230.255 372.024 241.464 1.00 96.56 74 ASP D C 1
ATOM 3941 O O . ASP B 1 74 ? 230.773 370.985 241.888 1.00 101.09 74 ASP D O 1
ATOM 3946 N N . SER B 1 75 ? 230.904 373.190 241.443 1.00 91.53 75 SER D N 1
ATOM 3947 C CA . SER B 1 75 ? 232.274 373.291 241.936 1.00 90.41 75 SER D CA 1
ATOM 3948 C C . SER B 1 75 ? 232.346 373.066 243.441 1.00 96.00 75 SER D C 1
ATOM 3949 O O . SER B 1 75 ? 233.294 372.445 243.935 1.00 102.57 75 SER D O 1
ATOM 3952 N N . VAL B 1 76 ? 231.364 373.577 244.186 1.00 96.77 76 VAL D N 1
ATOM 3953 C CA . VAL B 1 76 ? 231.336 373.371 245.630 1.00 94.41 76 VAL D CA 1
ATOM 3954 C C . VAL B 1 76 ? 231.057 371.910 245.958 1.00 93.55 76 VAL D C 1
ATOM 3955 O O . VAL B 1 76 ? 231.712 371.319 246.826 1.00 97.54 76 VAL D O 1
ATOM 3959 N N . ARG B 1 77 ? 230.096 371.299 245.260 1.00 96.39 77 ARG D N 1
ATOM 3960 C CA . ARG B 1 77 ? 229.740 369.910 245.532 1.00 97.08 77 ARG D CA 1
ATOM 3961 C C . ARG B 1 77 ? 230.870 368.954 245.167 1.00 102.48 77 ARG D C 1
ATOM 3962 O O . ARG B 1 77 ? 231.138 367.996 245.900 1.00 106.42 77 ARG D O 1
ATOM 3970 N N . SER B 1 78 ? 231.552 369.199 244.049 1.00 103.96 78 SER D N 1
ATOM 3971 C CA . SER B 1 78 ? 232.604 368.297 243.603 1.00 106.57 78 SER D CA 1
ATOM 3972 C C . SER B 1 78 ? 233.925 368.501 244.332 1.00 106.41 78 SER D C 1
ATOM 3973 O O . SER B 1 78 ? 234.828 367.673 244.180 1.00 117.64 78 SER D O 1
ATOM 3976 N N . GLY B 1 79 ? 234.065 369.569 245.112 1.00 103.09 79 GLY D N 1
ATOM 3977 C CA . GLY B 1 79 ? 235.294 369.815 245.824 1.00 106.74 79 GLY D CA 1
ATOM 3978 C C . GLY B 1 79 ? 235.390 368.999 247.094 1.00 111.33 79 GLY D C 1
ATOM 3979 O O . GLY B 1 79 ? 234.516 368.187 247.424 1.00 104.32 79 GLY D O 1
ATOM 3980 N N . PRO B 1 80 ? 236.490 369.193 247.820 1.00 116.80 80 PRO D N 1
ATOM 3981 C CA . PRO B 1 80 ? 236.624 368.548 249.130 1.00 110.40 80 PRO D CA 1
ATOM 3982 C C . PRO B 1 80 ? 235.619 369.111 250.118 1.00 108.30 80 PRO D C 1
ATOM 3983 O O . PRO B 1 80 ? 235.257 370.289 250.061 1.00 114.00 80 PRO D O 1
ATOM 3987 N N . PHE B 1 81 ? 235.162 368.236 251.020 1.00 99.83 81 PHE D N 1
ATOM 3988 C CA . PHE B 1 81 ? 234.115 368.534 252.004 1.00 96.23 81 PHE D CA 1
ATOM 3989 C C . PHE B 1 81 ? 232.823 369.005 251.341 1.00 93.57 81 PHE D C 1
ATOM 3990 O O . PHE B 1 81 ? 232.053 369.763 251.931 1.00 95.12 81 PHE D O 1
ATOM 3998 N N . GLY B 1 82 ? 232.573 368.561 250.114 1.00 90.12 82 GLY D N 1
ATOM 3999 C CA . GLY B 1 82 ? 231.392 368.983 249.392 1.00 94.16 82 GLY D CA 1
ATOM 4000 C C . GLY B 1 82 ? 230.254 368.000 249.537 1.00 100.75 82 GLY D C 1
ATOM 4001 O O . GLY B 1 82 ? 229.111 368.300 249.182 1.00 107.78 82 GLY D O 1
ATOM 4002 N N . GLN B 1 83 ? 230.557 366.819 250.059 1.00 96.97 83 GLN D N 1
ATOM 4003 C CA . GLN B 1 83 ? 229.555 365.784 250.253 1.00 95.50 83 GLN D CA 1
ATOM 4004 C C . GLN B 1 83 ? 228.882 365.865 251.613 1.00 91.79 83 GLN D C 1
ATOM 4005 O O . GLN B 1 83 ? 227.998 365.053 251.897 1.00 97.28 83 GLN D O 1
ATOM 4011 N N . ILE B 1 84 ? 229.276 366.817 252.459 1.00 86.75 84 ILE D N 1
ATOM 4012 C CA . ILE B 1 84 ? 228.636 366.970 253.759 1.00 86.25 84 ILE D CA 1
ATOM 4013 C C . ILE B 1 84 ? 227.449 367.924 253.725 1.00 87.94 84 ILE D C 1
ATOM 4014 O O . ILE B 1 84 ? 226.586 367.850 254.610 1.00 98.41 84 ILE D O 1
ATOM 4019 N N . PHE B 1 85 ? 227.368 368.799 252.729 1.00 79.17 85 PHE D N 1
ATOM 4020 C CA . PHE B 1 85 ? 226.291 369.772 252.667 1.00 73.50 85 PHE D CA 1
ATOM 4021 C C . PHE B 1 85 ? 224.986 369.107 252.250 1.00 81.74 85 PHE D C 1
ATOM 4022 O O . PHE B 1 85 ? 224.968 368.173 251.445 1.00 87.21 85 PHE D O 1
ATOM 4030 N N . ARG B 1 86 ? 223.893 369.600 252.808 1.00 80.71 86 ARG D N 1
ATOM 4031 C CA . ARG B 1 86 ? 222.579 369.067 252.478 1.00 86.07 86 ARG D CA 1
ATOM 4032 C C . ARG B 1 86 ? 222.190 369.485 251.065 1.00 89.36 86 ARG D C 1
ATOM 4033 O O . ARG B 1 86 ? 222.228 370.679 250.749 1.00 97.95 86 ARG D O 1
ATOM 4041 N N . PRO B 1 87 ? 221.833 368.541 250.188 1.00 85.45 87 PRO D N 1
ATOM 4042 C CA . PRO B 1 87 ? 221.479 368.905 248.805 1.00 83.57 87 PRO D CA 1
ATOM 4043 C C . PRO B 1 87 ? 220.246 369.776 248.697 1.00 83.64 87 PRO D C 1
ATOM 4044 O O . PRO B 1 87 ? 220.093 370.496 247.704 1.00 87.70 87 PRO D O 1
ATOM 4048 N N . ASP B 1 88 ? 219.357 369.736 249.688 1.00 82.82 88 ASP D N 1
ATOM 4049 C CA . ASP B 1 88 ? 218.213 370.634 249.694 1.00 90.10 88 ASP D CA 1
ATOM 4050 C C . ASP B 1 88 ? 218.603 372.074 249.991 1.00 91.22 88 ASP D C 1
ATOM 4051 O O . ASP B 1 88 ? 217.790 372.975 249.762 1.00 94.46 88 ASP D O 1
ATOM 4056 N N . ASN B 1 89 ? 219.812 372.311 250.493 1.00 87.72 89 ASN D N 1
ATOM 4057 C CA . ASN B 1 89 ? 220.278 373.657 250.785 1.00 80.94 89 ASN D CA 1
ATOM 4058 C C . ASN B 1 89 ? 220.980 374.314 249.606 1.00 83.06 89 ASN D C 1
ATOM 4059 O O . ASN B 1 89 ? 221.275 375.511 249.674 1.00 87.57 89 ASN D O 1
ATOM 4064 N N . PHE B 1 90 ? 221.256 373.573 248.538 1.00 83.98 90 PHE D N 1
ATOM 4065 C CA . PHE B 1 90 ? 221.851 374.144 247.333 1.00 78.09 90 PHE D CA 1
ATOM 4066 C C . PHE B 1 90 ? 220.737 374.811 246.544 1.00 82.78 90 PHE D C 1
ATOM 4067 O O . PHE B 1 90 ? 219.984 374.149 245.828 1.00 88.61 90 PHE D O 1
ATOM 4075 N N . VAL B 1 91 ? 220.621 376.127 246.673 1.00 81.84 91 VAL D N 1
ATOM 4076 C CA . VAL B 1 91 ? 219.595 376.894 245.981 1.00 78.50 91 VAL D CA 1
ATOM 4077 C C . VAL B 1 91 ? 220.280 377.696 244.888 1.00 85.80 91 VAL D C 1
ATOM 4078 O O . VAL B 1 91 ? 221.125 378.551 245.174 1.00 92.47 91 VAL D O 1
ATOM 4082 N N . PHE B 1 92 ? 219.921 377.423 243.637 1.00 87.16 92 PHE D N 1
ATOM 4083 C CA . PHE B 1 92 ? 220.604 378.026 242.506 1.00 87.47 92 PHE D CA 1
ATOM 4084 C C . PHE B 1 92 ? 219.604 378.444 241.443 1.00 92.12 92 PHE D C 1
ATOM 4085 O O . PHE B 1 92 ? 218.533 377.850 241.302 1.00 98.65 92 PHE D O 1
ATOM 4093 N N . GLY B 1 93 ? 219.969 379.479 240.699 1.00 91.05 93 GLY D N 1
ATOM 4094 C CA . GLY B 1 93 ? 219.270 379.859 239.493 1.00 95.03 93 GLY D CA 1
ATOM 4095 C C . GLY B 1 93 ? 219.909 379.212 238.287 1.00 107.29 93 GLY D C 1
ATOM 4096 O O . GLY B 1 93 ? 220.608 378.200 238.388 1.00 111.82 93 GLY D O 1
ATOM 4097 N N . GLN B 1 94 ? 219.673 379.810 237.123 1.00 111.33 94 GLN D N 1
ATOM 4098 C CA . GLN B 1 94 ? 220.230 379.287 235.884 1.00 115.80 94 GLN D CA 1
ATOM 4099 C C . GLN B 1 94 ? 220.840 380.338 234.973 1.00 117.64 94 GLN D C 1
ATOM 4100 O O . GLN B 1 94 ? 221.561 379.965 234.042 1.00 127.10 94 GLN D O 1
ATOM 4106 N N . SER B 1 95 ? 220.593 381.625 235.203 1.00 120.31 95 SER D N 1
ATOM 4107 C CA . SER B 1 95 ? 221.040 382.667 234.288 1.00 128.34 95 SER D CA 1
ATOM 4108 C C . SER B 1 95 ? 222.291 383.388 234.773 1.00 124.67 95 SER D C 1
ATOM 4109 O O . SER B 1 95 ? 223.175 383.697 233.971 1.00 130.29 95 SER D O 1
ATOM 4112 N N . GLY B 1 96 ? 222.382 383.668 236.062 1.00 107.76 96 GLY D N 1
ATOM 4113 C CA . GLY B 1 96 ? 223.480 384.496 236.530 1.00 96.04 96 GLY D CA 1
ATOM 4114 C C . GLY B 1 96 ? 223.108 385.964 236.557 1.00 99.05 96 GLY D C 1
ATOM 4115 O O . GLY B 1 96 ? 222.336 386.460 235.738 1.00 106.57 96 GLY D O 1
ATOM 4116 N N . ALA B 1 97 ? 223.675 386.677 237.530 1.00 89.90 97 ALA D N 1
ATOM 4117 C CA . ALA B 1 97 ? 223.327 388.077 237.725 1.00 86.94 97 ALA D CA 1
ATOM 4118 C C . ALA B 1 97 ? 223.943 388.993 236.682 1.00 88.24 97 ALA D C 1
ATOM 4119 O O . ALA B 1 97 ? 223.437 390.100 236.476 1.00 93.18 97 ALA D O 1
ATOM 4121 N N . GLY B 1 98 ? 225.008 388.558 236.017 1.00 84.34 98 GLY D N 1
ATOM 4122 C CA . GLY B 1 98 ? 225.645 389.377 235.006 1.00 82.93 98 GLY D CA 1
ATOM 4123 C C . GLY B 1 98 ? 226.325 390.619 235.531 1.00 80.58 98 GLY D C 1
ATOM 4124 O O . GLY B 1 98 ? 226.324 391.645 234.845 1.00 90.33 98 GLY D O 1
ATOM 4125 N N . ASN B 1 99 ? 226.913 390.544 236.732 1.00 79.46 99 ASN D N 1
ATOM 4126 C CA . ASN B 1 99 ? 227.566 391.674 237.410 1.00 82.21 99 ASN D CA 1
ATOM 4127 C C . ASN B 1 99 ? 226.635 392.872 237.550 1.00 82.02 99 ASN D C 1
ATOM 4128 O O . ASN B 1 99 ? 227.068 394.022 237.495 1.00 79.88 99 ASN D O 1
ATOM 4133 N N . ASN B 1 100 ? 225.349 392.613 237.742 1.00 81.30 100 ASN D N 1
ATOM 4134 C CA . ASN B 1 100 ? 224.339 393.656 237.812 1.00 71.97 100 ASN D CA 1
ATOM 4135 C C . ASN B 1 100 ? 223.670 393.600 239.177 1.00 76.62 100 ASN D C 1
ATOM 4136 O O . ASN B 1 100 ? 223.089 392.574 239.544 1.00 88.92 100 ASN D O 1
ATOM 4141 N N . TRP B 1 101 ? 223.763 394.700 239.928 1.00 72.59 101 TRP D N 1
ATOM 4142 C CA . TRP B 1 101 ? 223.085 394.782 241.215 1.00 74.29 101 TRP D CA 1
ATOM 4143 C C . TRP B 1 101 ? 221.576 394.780 241.039 1.00 81.02 101 TRP D C 1
ATOM 4144 O O . TRP B 1 101 ? 220.856 394.201 241.859 1.00 92.68 101 TRP D O 1
ATOM 4155 N N . ALA B 1 102 ? 221.089 395.419 239.973 1.00 75.46 102 ALA D N 1
ATOM 4156 C CA . ALA B 1 102 ? 219.656 395.467 239.712 1.00 79.52 102 ALA D CA 1
ATOM 4157 C C . ALA B 1 102 ? 219.096 394.084 239.419 1.00 83.35 102 ALA D C 1
ATOM 4158 O O . ALA B 1 102 ? 218.027 393.729 239.922 1.00 86.62 102 ALA D O 1
ATOM 4160 N N . LYS B 1 103 ? 219.800 393.287 238.613 1.00 84.68 103 LYS D N 1
ATOM 4161 C CA . LYS B 1 103 ? 219.331 391.935 238.332 1.00 85.93 103 LYS D CA 1
ATOM 4162 C C . LYS B 1 103 ? 219.391 391.060 239.575 1.00 89.76 103 LYS D C 1
ATOM 4163 O O . LYS B 1 103 ? 218.477 390.270 239.828 1.00 100.04 103 LYS D O 1
ATOM 4169 N N . GLY B 1 104 ? 220.446 391.203 240.375 1.00 86.43 104 GLY D N 1
ATOM 4170 C CA . GLY B 1 104 ? 220.559 390.401 241.577 1.00 89.07 104 GLY D CA 1
ATOM 4171 C C . GLY B 1 104 ? 219.569 390.788 242.655 1.00 90.75 104 GLY D C 1
ATOM 4172 O O . GLY B 1 104 ? 219.250 389.976 243.526 1.00 93.40 104 GLY D O 1
ATOM 4173 N N . HIS B 1 105 ? 219.060 392.017 242.611 1.00 87.31 105 HIS D N 1
ATOM 4174 C CA . HIS B 1 105 ? 218.211 392.519 243.682 1.00 82.71 105 HIS D CA 1
ATOM 4175 C C . HIS B 1 105 ? 216.730 392.569 243.333 1.00 85.92 105 HIS D C 1
ATOM 4176 O O . HIS B 1 105 ? 215.895 392.339 244.211 1.00 90.06 105 HIS D O 1
ATOM 4183 N N . TYR B 1 106 ? 216.367 392.860 242.085 1.00 81.98 106 TYR D N 1
ATOM 4184 C CA . TYR B 1 106 ? 214.989 393.187 241.748 1.00 85.32 106 TYR D CA 1
ATOM 4185 C C . TYR B 1 106 ? 214.335 392.155 240.838 1.00 90.76 106 TYR D C 1
ATOM 4186 O O . TYR B 1 106 ? 213.284 391.610 241.184 1.00 97.49 106 TYR D O 1
ATOM 4195 N N . THR B 1 107 ? 214.919 391.873 239.676 1.00 90.80 107 THR D N 1
ATOM 4196 C CA . THR B 1 107 ? 214.205 391.139 238.639 1.00 103.21 107 THR D CA 1
ATOM 4197 C C . THR B 1 107 ? 214.576 389.663 238.565 1.00 105.19 107 THR D C 1
ATOM 4198 O O . THR B 1 107 ? 213.730 388.837 238.215 1.00 116.87 107 THR D O 1
ATOM 4202 N N . GLU B 1 108 ? 215.818 389.304 238.878 1.00 97.94 108 GLU D N 1
ATOM 4203 C CA . GLU B 1 108 ? 216.215 387.903 238.833 1.00 100.33 108 GLU D CA 1
ATOM 4204 C C . GLU B 1 108 ? 216.336 387.297 240.222 1.00 100.76 108 GLU D C 1
ATOM 4205 O O . GLU B 1 108 ? 216.078 386.101 240.398 1.00 107.18 108 GLU D O 1
ATOM 4211 N N . GLY B 1 109 ? 216.691 388.103 241.219 1.00 99.76 109 GLY D N 1
ATOM 4212 C CA . GLY B 1 109 ? 216.796 387.614 242.576 1.00 91.51 109 GLY D CA 1
ATOM 4213 C C . GLY B 1 109 ? 215.488 387.436 243.309 1.00 100.21 109 GLY D C 1
ATOM 4214 O O . GLY B 1 109 ? 215.457 386.728 244.320 1.00 107.58 109 GLY D O 1
ATOM 4215 N N . ALA B 1 110 ? 214.408 388.049 242.821 1.00 99.30 110 ALA D N 1
ATOM 4216 C CA . ALA B 1 110 ? 213.135 387.995 243.532 1.00 99.70 110 ALA D CA 1
ATOM 4217 C C . ALA B 1 110 ? 212.518 386.604 243.467 1.00 106.67 110 ALA D C 1
ATOM 4218 O O . ALA B 1 110 ? 211.860 386.162 244.415 1.00 114.92 110 ALA D O 1
ATOM 4220 N N . GLU B 1 111 ? 212.708 385.901 242.351 1.00 100.63 111 GLU D N 1
ATOM 4221 C CA . GLU B 1 111 ? 212.149 384.561 242.230 1.00 109.75 111 GLU D CA 1
ATOM 4222 C C . GLU B 1 111 ? 212.920 383.542 243.056 1.00 108.85 111 GLU D C 1
ATOM 4223 O O . GLU B 1 111 ? 212.340 382.545 243.498 1.00 116.32 111 GLU D O 1
ATOM 4229 N N . LEU B 1 112 ? 214.212 383.770 243.274 1.00 98.36 112 LEU D N 1
ATOM 4230 C CA . LEU B 1 112 ? 215.042 382.811 243.989 1.00 97.09 112 LEU D CA 1
ATOM 4231 C C . LEU B 1 112 ? 215.078 383.079 245.487 1.00 97.56 112 LEU D C 1
ATOM 4232 O O . LEU B 1 112 ? 215.281 382.144 246.281 1.00 103.27 112 LEU D O 1
ATOM 4237 N N . VAL B 1 113 ? 214.868 384.336 245.888 1.00 94.84 113 VAL D N 1
ATOM 4238 C CA . VAL B 1 113 ? 214.938 384.696 247.296 1.00 91.74 113 VAL D CA 1
ATOM 4239 C C . VAL B 1 113 ? 213.814 384.050 248.098 1.00 94.83 113 VAL D C 1
ATOM 4240 O O . VAL B 1 113 ? 213.982 383.812 249.294 1.00 99.22 113 VAL D O 1
ATOM 4244 N N . ASP B 1 114 ? 212.687 383.709 247.465 1.00 96.86 114 ASP D N 1
ATOM 4245 C CA . ASP B 1 114 ? 211.633 382.999 248.183 1.00 96.51 114 ASP D CA 1
ATOM 4246 C C . ASP B 1 114 ? 212.058 381.583 248.544 1.00 94.43 114 ASP D C 1
ATOM 4247 O O . ASP B 1 114 ? 211.788 381.120 249.659 1.00 99.71 114 ASP D O 1
ATOM 4252 N N . SER B 1 115 ? 212.729 380.888 247.623 1.00 90.62 115 SER D N 1
ATOM 4253 C CA . SER B 1 115 ? 213.268 379.570 247.933 1.00 89.61 115 SER D CA 1
ATOM 4254 C C . SER B 1 115 ? 214.353 379.647 248.997 1.00 89.89 115 SER D C 1
ATOM 4255 O O . SER B 1 115 ? 214.408 378.787 249.889 1.00 94.73 115 SER D O 1
ATOM 4258 N N . VAL B 1 116 ? 215.210 380.670 248.930 1.00 84.11 116 VAL D N 1
ATOM 4259 C CA . VAL B 1 116 ? 216.233 380.826 249.964 1.00 80.75 116 VAL D CA 1
ATOM 4260 C C . VAL B 1 116 ? 215.589 381.108 251.319 1.00 87.16 116 VAL D C 1
ATOM 4261 O O . VAL B 1 116 ? 216.042 380.602 252.352 1.00 92.04 116 VAL D O 1
ATOM 4265 N N . LEU B 1 117 ? 214.520 381.909 251.336 1.00 90.83 117 LEU D N 1
ATOM 4266 C CA . LEU B 1 117 ? 213.805 382.186 252.575 1.00 91.11 117 LEU D CA 1
ATOM 4267 C C . LEU B 1 117 ? 213.149 380.936 253.140 1.00 94.18 117 LEU D C 1
ATOM 4268 O O . LEU B 1 117 ? 213.151 380.741 254.358 1.00 97.53 117 LEU D O 1
ATOM 4273 N N . ASP B 1 118 ? 212.590 380.084 252.278 1.00 93.36 118 ASP D N 1
ATOM 4274 C CA . ASP B 1 118 ? 212.020 378.825 252.748 1.00 90.06 118 ASP D CA 1
ATOM 4275 C C . ASP B 1 118 ? 213.088 377.925 253.359 1.00 86.84 118 ASP D C 1
ATOM 4276 O O . ASP B 1 118 ? 212.867 377.322 254.419 1.00 95.17 118 ASP D O 1
ATOM 4281 N N . VAL B 1 119 ? 214.257 377.842 252.718 1.00 83.59 119 VAL D N 1
ATOM 4282 C CA . VAL B 1 119 ? 215.332 377.004 253.246 1.00 80.74 119 VAL D CA 1
ATOM 4283 C C . VAL B 1 119 ? 215.848 377.549 254.576 1.00 81.08 119 VAL D C 1
ATOM 4284 O O . VAL B 1 119 ? 216.058 376.792 255.533 1.00 90.67 119 VAL D O 1
ATOM 4288 N N . VAL B 1 120 ? 216.037 378.868 254.672 1.00 81.11 120 VAL D N 1
ATOM 4289 C CA . VAL B 1 120 ? 216.564 379.433 255.908 1.00 84.32 120 VAL D CA 1
ATOM 4290 C C . VAL B 1 120 ? 215.513 379.424 257.013 1.00 90.74 120 VAL D C 1
ATOM 4291 O O . VAL B 1 120 ? 215.868 379.418 258.194 1.00 96.76 120 VAL D O 1
ATOM 4295 N N . ARG B 1 121 ? 214.223 379.393 256.666 1.00 93.42 121 ARG D N 1
ATOM 4296 C CA . ARG B 1 121 ? 213.192 379.178 257.675 1.00 89.28 121 ARG D CA 1
ATOM 4297 C C . ARG B 1 121 ? 213.221 377.746 258.183 1.00 92.48 121 ARG D C 1
ATOM 4298 O O . ARG B 1 121 ? 213.051 377.500 259.384 1.00 104.48 121 ARG D O 1
ATOM 4306 N N . LYS B 1 122 ? 213.414 376.785 257.276 1.00 89.43 122 LYS D N 1
ATOM 4307 C CA . LYS B 1 122 ? 213.514 375.394 257.699 1.00 92.79 122 LYS D CA 1
ATOM 4308 C C . LYS B 1 122 ? 214.709 375.181 258.617 1.00 98.48 122 LYS D C 1
ATOM 4309 O O . LYS B 1 122 ? 214.593 374.485 259.631 1.00 110.08 122 LYS D O 1
ATOM 4315 N N . GLU B 1 123 ? 215.844 375.808 258.308 1.00 92.62 123 GLU D N 1
ATOM 4316 C CA . GLU B 1 123 ? 216.969 375.774 259.236 1.00 95.73 123 GLU D CA 1
ATOM 4317 C C . GLU B 1 123 ? 216.714 376.580 260.505 1.00 101.72 123 GLU D C 1
ATOM 4318 O O . GLU B 1 123 ? 217.286 376.254 261.549 1.00 106.29 123 GLU D O 1
ATOM 4324 N N . SER B 1 124 ? 215.880 377.622 260.446 1.00 99.29 124 SER D N 1
ATOM 4325 C CA . SER B 1 124 ? 215.647 378.442 261.633 1.00 99.74 124 SER D CA 1
ATOM 4326 C C . SER B 1 124 ? 214.803 377.716 262.672 1.00 111.16 124 SER D C 1
ATOM 4327 O O . SER B 1 124 ? 215.131 377.742 263.862 1.00 114.52 124 SER D O 1
ATOM 4330 N N . GLU B 1 125 ? 213.709 377.080 262.260 1.00 113.62 125 GLU D N 1
ATOM 4331 C CA . GLU B 1 125 ? 213.008 376.226 263.217 1.00 112.24 125 GLU D CA 1
ATOM 4332 C C . GLU B 1 125 ? 213.542 374.801 263.272 1.00 111.20 125 GLU D C 1
ATOM 4333 O O . GLU B 1 125 ? 212.971 373.977 263.994 1.00 113.25 125 GLU D O 1
ATOM 4339 N N . SER B 1 126 ? 214.615 374.482 262.547 1.00 114.19 126 SER D N 1
ATOM 4340 C CA . SER B 1 126 ? 215.299 373.220 262.805 1.00 121.00 126 SER D CA 1
ATOM 4341 C C . SER B 1 126 ? 216.138 373.284 264.075 1.00 120.57 126 SER D C 1
ATOM 4342 O O . SER B 1 126 ? 216.406 372.247 264.691 1.00 121.24 126 SER D O 1
ATOM 4345 N N . CYS B 1 127 ? 216.562 374.478 264.480 1.00 122.19 127 CYS D N 1
ATOM 4346 C CA . CYS B 1 127 ? 217.446 374.629 265.625 1.00 119.73 127 CYS D CA 1
ATOM 4347 C C . CYS B 1 127 ? 216.668 375.053 266.865 1.00 118.64 127 CYS D C 1
ATOM 4348 O O . CYS B 1 127 ? 215.517 375.490 266.783 1.00 119.02 127 CYS D O 1
ATOM 4351 N N . ASP B 1 128 ? 217.318 374.922 268.023 1.00 116.48 128 ASP D N 1
ATOM 4352 C CA . ASP B 1 128 ? 216.631 375.151 269.290 1.00 121.30 128 ASP D CA 1
ATOM 4353 C C . ASP B 1 128 ? 216.574 376.632 269.639 1.00 120.68 128 ASP D C 1
ATOM 4354 O O . ASP B 1 128 ? 215.489 377.218 269.727 1.00 129.38 128 ASP D O 1
ATOM 4359 N N . CYS B 1 129 ? 217.732 377.257 269.844 1.00 113.35 129 CYS D N 1
ATOM 4360 C CA . CYS B 1 129 ? 217.816 378.661 270.251 1.00 112.97 129 CYS D CA 1
ATOM 4361 C C . CYS B 1 129 ? 218.738 379.378 269.274 1.00 108.73 129 CYS D C 1
ATOM 4362 O O . CYS B 1 129 ? 219.948 379.451 269.492 1.00 108.04 129 CYS D O 1
ATOM 4365 N N . LEU B 1 130 ? 218.160 379.894 268.196 1.00 103.27 130 LEU D N 1
ATOM 4366 C CA . LEU B 1 130 ? 218.926 380.638 267.208 1.00 91.11 130 LEU D CA 1
ATOM 4367 C C . LEU B 1 130 ? 219.405 381.954 267.802 1.00 97.94 130 LEU D C 1
ATOM 4368 O O . LEU B 1 130 ? 218.649 382.642 268.492 1.00 112.15 130 LEU D O 1
ATOM 4373 N N . GLN B 1 131 ? 220.663 382.309 267.542 1.00 86.72 131 GLN D N 1
ATOM 4374 C CA . GLN B 1 131 ? 221.168 383.600 267.981 1.00 97.24 131 GLN D CA 1
ATOM 4375 C C . GLN B 1 131 ? 221.462 384.567 266.848 1.00 97.87 131 GLN D C 1
ATOM 4376 O O . GLN B 1 131 ? 221.544 385.772 267.102 1.00 105.46 131 GLN D O 1
ATOM 4382 N N . GLY B 1 132 ? 221.635 384.089 265.623 1.00 84.70 132 GLY D N 1
ATOM 4383 C CA . GLY B 1 132 ? 221.915 385.002 264.538 1.00 77.68 132 GLY D CA 1
ATOM 4384 C C . GLY B 1 132 ? 222.289 384.271 263.265 1.00 70.79 132 GLY D C 1
ATOM 4385 O O . GLY B 1 132 ? 222.126 383.057 263.145 1.00 69.72 132 GLY D O 1
ATOM 4386 N N . PHE B 1 133 ? 222.800 385.053 262.319 1.00 68.18 133 PHE D N 1
ATOM 4387 C CA . PHE B 1 133 ? 223.079 384.590 260.972 1.00 61.45 133 PHE D CA 1
ATOM 4388 C C . PHE B 1 133 ? 224.463 385.051 260.548 1.00 65.08 133 PHE D C 1
ATOM 4389 O O . PHE B 1 133 ? 224.979 386.056 261.040 1.00 72.64 133 PHE D O 1
ATOM 4397 N N . GLN B 1 134 ? 225.058 384.303 259.625 1.00 61.95 134 GLN D N 1
ATOM 4398 C CA . GLN B 1 134 ? 226.316 384.677 258.994 1.00 58.34 134 GLN D CA 1
ATOM 4399 C C . GLN B 1 134 ? 226.125 384.599 257.491 1.00 69.34 134 GLN D C 1
ATOM 4400 O O . GLN B 1 134 ? 225.681 383.569 256.977 1.00 78.01 134 GLN D O 1
ATOM 4406 N N . LEU B 1 135 ? 226.456 385.675 256.789 1.00 66.41 135 LEU D N 1
ATOM 4407 C CA . LEU B 1 135 ? 226.395 385.693 255.337 1.00 60.98 135 LEU D CA 1
ATOM 4408 C C . LEU B 1 135 ? 227.758 386.068 254.782 1.00 66.66 135 LEU D C 1
ATOM 4409 O O . LEU B 1 135 ? 228.328 387.092 255.164 1.00 73.57 135 LEU D O 1
ATOM 4414 N N . THR B 1 136 ? 228.278 385.236 253.889 1.00 67.31 136 THR D N 1
ATOM 4415 C CA . THR B 1 136 ? 229.541 385.490 253.217 1.00 66.85 136 THR D CA 1
ATOM 4416 C C . THR B 1 136 ? 229.271 385.796 251.754 1.00 75.37 136 THR D C 1
ATOM 4417 O O . THR B 1 136 ? 228.605 385.015 251.069 1.00 83.03 136 THR D O 1
ATOM 4421 N N . HIS B 1 137 ? 229.794 386.922 251.282 1.00 69.46 137 HIS D N 1
ATOM 4422 C CA . HIS B 1 137 ? 229.585 387.356 249.908 1.00 68.95 137 HIS D CA 1
ATOM 4423 C C . HIS B 1 137 ? 230.615 388.423 249.576 1.00 74.91 137 HIS D C 1
ATOM 4424 O O . HIS B 1 137 ? 231.428 388.816 250.416 1.00 78.93 137 HIS D O 1
ATOM 4431 N N . SER B 1 138 ? 230.575 388.887 248.333 1.00 77.63 138 SER D N 1
ATOM 4432 C CA . SER B 1 138 ? 231.409 389.982 247.873 1.00 76.42 138 SER D CA 1
ATOM 4433 C C . SER B 1 138 ? 230.523 391.098 247.344 1.00 80.77 138 SER D C 1
ATOM 4434 O O . SER B 1 138 ? 229.397 390.868 246.898 1.00 85.57 138 SER D O 1
ATOM 4437 N N . LEU B 1 139 ? 231.043 392.319 247.407 1.00 81.85 139 LEU D N 1
ATOM 4438 C CA . LEU B 1 139 ? 230.283 393.495 247.022 1.00 81.33 139 LEU D CA 1
ATOM 4439 C C . LEU B 1 139 ? 230.633 394.008 245.634 1.00 87.01 139 LEU D C 1
ATOM 4440 O O . LEU B 1 139 ? 230.187 395.098 245.263 1.00 91.70 139 LEU D O 1
ATOM 4445 N N . GLY B 1 140 ? 231.408 393.262 244.857 1.00 86.20 140 GLY D N 1
ATOM 4446 C CA . GLY B 1 140 ? 231.762 393.705 243.526 1.00 86.29 140 GLY D CA 1
ATOM 4447 C C . GLY B 1 140 ? 230.908 393.098 242.433 1.00 88.48 140 GLY D C 1
ATOM 4448 O O . GLY B 1 140 ? 230.916 393.576 241.296 1.00 94.89 140 GLY D O 1
ATOM 4449 N N . GLY B 1 141 ? 230.160 392.054 242.762 1.00 82.95 141 GLY D N 1
ATOM 4450 C CA . GLY B 1 141 ? 229.395 391.310 241.784 1.00 84.39 141 GLY D CA 1
ATOM 4451 C C . GLY B 1 141 ? 227.934 391.697 241.745 1.00 81.77 141 GLY D C 1
ATOM 4452 O O . GLY B 1 141 ? 227.547 392.818 242.078 1.00 84.26 141 GLY D O 1
ATOM 4453 N N . GLY B 1 142 ? 227.113 390.749 241.301 1.00 85.53 142 GLY D N 1
ATOM 4454 C CA . GLY B 1 142 ? 225.680 390.945 241.269 1.00 82.35 142 GLY D CA 1
ATOM 4455 C C . GLY B 1 142 ? 224.928 389.955 242.130 1.00 85.94 142 GLY D C 1
ATOM 4456 O O . GLY B 1 142 ? 223.868 390.273 242.672 1.00 84.79 142 GLY D O 1
ATOM 4457 N N . THR B 1 143 ? 225.465 388.742 242.260 1.00 88.40 143 THR D N 1
ATOM 4458 C CA . THR B 1 143 ? 224.833 387.745 243.115 1.00 83.16 143 THR D CA 1
ATOM 4459 C C . THR B 1 143 ? 225.235 387.934 244.569 1.00 80.89 143 THR D C 1
ATOM 4460 O O . THR B 1 143 ? 224.389 387.862 245.463 1.00 85.55 143 THR D O 1
ATOM 4464 N N . GLY B 1 144 ? 226.519 388.173 244.829 1.00 84.23 144 GLY D N 1
ATOM 4465 C CA . GLY B 1 144 ? 226.924 388.523 246.178 1.00 83.95 144 GLY D CA 1
ATOM 4466 C C . GLY B 1 144 ? 226.331 389.844 246.624 1.00 84.74 144 GLY D C 1
ATOM 4467 O O . GLY B 1 144 ? 225.912 389.992 247.773 1.00 83.53 144 GLY D O 1
ATOM 4468 N N . SER B 1 145 ? 226.254 390.808 245.712 1.00 87.91 145 SER D N 1
ATOM 4469 C CA . SER B 1 145 ? 225.738 392.129 246.031 1.00 79.81 145 SER D CA 1
ATOM 4470 C C . SER B 1 145 ? 224.218 392.178 246.063 1.00 80.76 145 SER D C 1
ATOM 4471 O O . SER B 1 145 ? 223.643 392.639 247.049 1.00 81.55 145 SER D O 1
ATOM 4474 N N . GLY B 1 146 ? 223.552 391.719 245.009 1.00 86.32 146 GLY D N 1
ATOM 4475 C CA . GLY B 1 146 ? 222.114 391.871 244.908 1.00 83.15 146 GLY D CA 1
ATOM 4476 C C . GLY B 1 146 ? 221.309 390.867 245.707 1.00 87.50 146 GLY D C 1
ATOM 4477 O O . GLY B 1 146 ? 220.402 391.254 246.448 1.00 90.65 146 GLY D O 1
ATOM 4478 N N . MET B 1 147 ? 221.612 389.576 245.543 1.00 83.19 147 MET D N 1
ATOM 4479 C CA . MET B 1 147 ? 220.914 388.541 246.302 1.00 81.74 147 MET D CA 1
ATOM 4480 C C . MET B 1 147 ? 221.170 388.677 247.795 1.00 87.76 147 MET D C 1
ATOM 4481 O O . MET B 1 147 ? 220.247 388.528 248.602 1.00 97.76 147 MET D O 1
ATOM 4486 N N . GLY B 1 148 ? 222.421 388.941 248.179 1.00 80.44 148 GLY D N 1
ATOM 4487 C CA . GLY B 1 148 ? 222.752 389.024 249.591 1.00 81.50 148 GLY D CA 1
ATOM 4488 C C . GLY B 1 148 ? 222.078 390.190 250.283 1.00 84.80 148 GLY D C 1
ATOM 4489 O O . GLY B 1 148 ? 221.613 390.064 251.416 1.00 91.97 148 GLY D O 1
ATOM 4490 N N . THR B 1 149 ? 222.001 391.331 249.600 1.00 83.30 149 THR D N 1
ATOM 4491 C CA . THR B 1 149 ? 221.300 392.497 250.126 1.00 82.30 149 THR D CA 1
ATOM 4492 C C . THR B 1 149 ? 219.824 392.216 250.375 1.00 82.82 149 THR D C 1
ATOM 4493 O O . THR B 1 149 ? 219.305 392.488 251.468 1.00 85.72 149 THR D O 1
ATOM 4497 N N . LEU B 1 150 ? 219.135 391.685 249.367 1.00 80.87 150 LEU D N 1
ATOM 4498 C CA . LEU B 1 150 ? 217.708 391.416 249.486 1.00 78.87 150 LEU D CA 1
ATOM 4499 C C . LEU B 1 150 ? 217.446 390.341 250.530 1.00 83.14 150 LEU D C 1
ATOM 4500 O O . LEU B 1 150 ? 216.463 390.413 251.280 1.00 95.74 150 LEU D O 1
ATOM 4505 N N . LEU B 1 151 ? 218.339 389.355 250.605 1.00 76.99 151 LEU D N 1
ATOM 4506 C CA . LEU B 1 151 ? 218.253 388.317 251.622 1.00 79.01 151 LEU D CA 1
ATOM 4507 C C . LEU B 1 151 ? 218.405 388.886 253.024 1.00 84.52 151 LEU D C 1
ATOM 4508 O O . LEU B 1 151 ? 217.658 388.507 253.933 1.00 92.25 151 LEU D O 1
ATOM 4513 N N . ILE B 1 152 ? 219.371 389.788 253.215 1.00 80.51 152 ILE D N 1
ATOM 4514 C CA . ILE B 1 152 ? 219.570 390.427 254.512 1.00 77.19 152 ILE D CA 1
ATOM 4515 C C . ILE B 1 152 ? 218.332 391.221 254.902 1.00 83.72 152 ILE D C 1
ATOM 4516 O O . ILE B 1 152 ? 217.880 391.170 256.055 1.00 91.28 152 ILE D O 1
ATOM 4521 N N . SER B 1 153 ? 217.754 391.944 253.939 1.00 79.28 153 SER D N 1
ATOM 4522 C CA . SER B 1 153 ? 216.547 392.723 254.203 1.00 81.32 153 SER D CA 1
ATOM 4523 C C . SER B 1 153 ? 215.385 391.836 254.638 1.00 89.94 153 SER D C 1
ATOM 4524 O O . SER B 1 153 ? 214.737 392.115 255.654 1.00 99.29 153 SER D O 1
ATOM 4527 N N . LYS B 1 154 ? 215.130 390.745 253.906 1.00 86.73 154 LYS D N 1
ATOM 4528 C CA . LYS B 1 154 ? 214.043 389.840 254.281 1.00 87.82 154 LYS D CA 1
ATOM 4529 C C . LYS B 1 154 ? 214.281 389.161 255.625 1.00 87.43 154 LYS D C 1
ATOM 4530 O O . LYS B 1 154 ? 213.338 389.010 256.413 1.00 96.03 154 LYS D O 1
ATOM 4536 N N . ILE B 1 155 ? 215.519 388.753 255.909 1.00 81.01 155 ILE D N 1
ATOM 4537 C CA . ILE B 1 155 ? 215.801 388.084 257.175 1.00 83.87 155 ILE D CA 1
ATOM 4538 C C . ILE B 1 155 ? 215.630 389.047 258.344 1.00 89.71 155 ILE D C 1
ATOM 4539 O O . ILE B 1 155 ? 215.052 388.690 259.378 1.00 101.36 155 ILE D O 1
ATOM 4544 N N . ARG B 1 156 ? 216.092 390.291 258.190 1.00 84.15 156 ARG D N 1
ATOM 4545 C CA . ARG B 1 156 ? 215.909 391.271 259.255 1.00 82.06 156 ARG D CA 1
ATOM 4546 C C . ARG B 1 156 ? 214.449 391.669 259.419 1.00 91.53 156 ARG D C 1
ATOM 4547 O O . ARG B 1 156 ? 214.044 392.070 260.515 1.00 99.16 156 ARG D O 1
ATOM 4555 N N . GLU B 1 157 ? 213.650 391.589 258.352 1.00 92.77 157 GLU D N 1
ATOM 4556 C CA . GLU B 1 157 ? 212.206 391.704 258.533 1.00 98.54 157 GLU D CA 1
ATOM 4557 C C . GLU B 1 157 ? 211.655 390.539 259.344 1.00 97.52 157 GLU D C 1
ATOM 4558 O O . GLU B 1 157 ? 210.775 390.729 260.190 1.00 99.72 157 GLU D O 1
ATOM 4564 N N . GLU B 1 158 ? 212.154 389.327 259.105 1.00 97.05 158 GLU D N 1
ATOM 4565 C CA . GLU B 1 158 ? 211.613 388.170 259.809 1.00 91.43 158 GLU D CA 1
ATOM 4566 C C . GLU B 1 158 ? 212.238 387.941 261.179 1.00 93.00 158 GLU D C 1
ATOM 4567 O O . GLU B 1 158 ? 211.542 387.490 262.094 1.00 97.69 158 GLU D O 1
ATOM 4573 N N . TYR B 1 159 ? 213.524 388.233 261.350 1.00 93.20 159 TYR D N 1
ATOM 4574 C CA . TYR B 1 159 ? 214.231 387.995 262.609 1.00 89.74 159 TYR D CA 1
ATOM 4575 C C . TYR B 1 159 ? 214.947 389.272 263.019 1.00 97.17 159 TYR D C 1
ATOM 4576 O O . TYR B 1 159 ? 216.154 389.424 262.791 1.00 100.50 159 TYR D O 1
ATOM 4585 N N . PRO B 1 160 ? 214.232 390.216 263.637 1.00 98.15 160 PRO D N 1
ATOM 4586 C CA . PRO B 1 160 ? 214.859 391.497 263.982 1.00 102.91 160 PRO D CA 1
ATOM 4587 C C . PRO B 1 160 ? 215.732 391.447 265.221 1.00 106.07 160 PRO D C 1
ATOM 4588 O O . PRO B 1 160 ? 216.559 392.349 265.407 1.00 106.66 160 PRO D O 1
ATOM 4592 N N . ASP B 1 161 ? 215.580 390.437 266.071 1.00 102.89 161 ASP D N 1
ATOM 4593 C CA . ASP B 1 161 ? 216.301 390.366 267.333 1.00 105.81 161 ASP D CA 1
ATOM 4594 C C . ASP B 1 161 ? 217.544 389.491 267.274 1.00 106.18 161 ASP D C 1
ATOM 4595 O O . ASP B 1 161 ? 218.177 389.272 268.310 1.00 111.86 161 ASP D O 1
ATOM 4600 N N . ARG B 1 162 ? 217.911 388.986 266.102 1.00 100.47 162 ARG D N 1
ATOM 4601 C CA . ARG B 1 162 ? 219.072 388.120 265.966 1.00 96.63 162 ARG D CA 1
ATOM 4602 C C . ARG B 1 162 ? 220.257 388.905 265.422 1.00 98.34 162 ARG D C 1
ATOM 4603 O O . ARG B 1 162 ? 220.097 389.961 264.808 1.00 106.56 162 ARG D O 1
ATOM 4611 N N . ILE B 1 163 ? 221.452 388.375 265.655 1.00 88.62 163 ILE D N 1
ATOM 4612 C CA . ILE B 1 163 ? 222.681 389.085 265.322 1.00 86.02 163 ILE D CA 1
ATOM 4613 C C . ILE B 1 163 ? 223.064 388.792 263.879 1.00 86.27 163 ILE D C 1
ATOM 4614 O O . ILE B 1 163 ? 223.332 387.644 263.514 1.00 90.12 163 ILE D O 1
ATOM 4619 N N . MET B 1 164 ? 223.122 389.834 263.059 1.00 86.78 164 MET D N 1
ATOM 4620 C CA . MET B 1 164 ? 223.452 389.712 261.645 1.00 76.54 164 MET D CA 1
ATOM 4621 C C . MET B 1 164 ? 224.943 389.947 261.460 1.00 78.01 164 MET D C 1
ATOM 4622 O O . MET B 1 164 ? 225.448 391.027 261.781 1.00 95.30 164 MET D O 1
ATOM 4627 N N . ASN B 1 165 ? 225.642 388.942 260.946 1.00 68.39 165 ASN D N 1
ATOM 4628 C CA . ASN B 1 165 ? 227.059 389.043 260.636 1.00 71.87 165 ASN D CA 1
ATOM 4629 C C . ASN B 1 165 ? 227.266 388.892 259.139 1.00 79.13 165 ASN D C 1
ATOM 4630 O O . ASN B 1 165 ? 226.710 387.983 258.517 1.00 92.34 165 ASN D O 1
ATOM 4635 N N . THR B 1 166 ? 228.059 389.785 258.562 1.00 67.18 166 THR D N 1
ATOM 4636 C CA . THR B 1 166 ? 228.458 389.669 257.168 1.00 71.94 166 THR D CA 1
ATOM 4637 C C . THR B 1 166 ? 229.968 389.749 257.073 1.00 74.05 166 THR D C 1
ATOM 4638 O O . THR B 1 166 ? 230.577 390.698 257.576 1.00 75.02 166 THR D O 1
ATOM 4642 N N . PHE B 1 167 ? 230.565 388.764 256.425 1.00 73.71 167 PHE D N 1
ATOM 4643 C CA . PHE B 1 167 ? 231.975 388.796 256.068 1.00 69.08 167 PHE D CA 1
ATOM 4644 C C . PHE B 1 167 ? 232.004 389.177 254.591 1.00 80.21 167 PHE D C 1
ATOM 4645 O O . PHE B 1 167 ? 232.043 388.319 253.710 1.00 90.07 167 PHE D O 1
ATOM 4653 N N . SER B 1 168 ? 231.959 390.480 254.333 1.00 80.64 168 SER D N 1
ATOM 4654 C CA . SER B 1 168 ? 231.795 391.020 252.992 1.00 78.69 168 SER D CA 1
ATOM 4655 C C . SER B 1 168 ? 233.148 391.385 252.404 1.00 77.36 168 SER D C 1
ATOM 4656 O O . SER B 1 168 ? 233.957 392.046 253.062 1.00 86.34 168 SER D O 1
ATOM 4659 N N . VAL B 1 169 ? 233.387 390.957 251.172 1.00 75.14 169 VAL D N 1
ATOM 4660 C CA . VAL B 1 169 ? 234.614 391.286 250.460 1.00 77.25 169 VAL D CA 1
ATOM 4661 C C . VAL B 1 169 ? 234.403 392.589 249.702 1.00 85.50 169 VAL D C 1
ATOM 4662 O O . VAL B 1 169 ? 233.567 392.664 248.796 1.00 89.07 169 VAL D O 1
ATOM 4666 N N . MET B 1 170 ? 235.151 393.590 250.059 1.00 89.54 170 MET D N 1
ATOM 4667 C CA . MET B 1 170 ? 235.109 394.919 249.478 1.00 90.46 170 MET D CA 1
ATOM 4668 C C . MET B 1 170 ? 235.825 394.926 248.132 1.00 102.86 170 MET D C 1
ATOM 4669 O O . MET B 1 170 ? 236.748 394.138 247.912 1.00 114.10 170 MET D O 1
ATOM 4674 N N . PRO B 1 171 ? 235.426 395.788 247.197 1.00 97.18 171 PRO D N 1
ATOM 4675 C CA . PRO B 1 171 ? 236.236 395.982 245.988 1.00 105.65 171 PRO D CA 1
ATOM 4676 C C . PRO B 1 171 ? 237.289 397.058 246.214 1.00 110.13 171 PRO D C 1
ATOM 4677 O O . PRO B 1 171 ? 237.025 398.079 246.851 1.00 107.84 171 PRO D O 1
ATOM 4681 N N . SER B 1 172 ? 238.488 396.822 245.691 1.00 118.57 172 SER D N 1
ATOM 4682 C CA . SER B 1 172 ? 239.551 397.808 245.771 1.00 122.69 172 SER D CA 1
ATOM 4683 C C . SER B 1 172 ? 239.994 398.222 244.374 1.00 127.08 172 SER D C 1
ATOM 4684 O O . SER B 1 172 ? 240.052 397.380 243.472 1.00 124.31 172 SER D O 1
ATOM 4687 N N . PRO B 1 173 ? 240.304 399.505 244.163 1.00 134.27 173 PRO D N 1
ATOM 4688 C CA . PRO B 1 173 ? 240.652 399.961 242.808 1.00 136.51 173 PRO D CA 1
ATOM 4689 C C . PRO B 1 173 ? 241.982 399.435 242.301 1.00 130.83 173 PRO D C 1
ATOM 4690 O O . PRO B 1 173 ? 242.190 399.408 241.082 1.00 134.12 173 PRO D O 1
ATOM 4694 N N . LYS B 1 174 ? 242.884 399.013 243.186 1.00 124.93 174 LYS D N 1
ATOM 4695 C CA . LYS B 1 174 ? 244.184 398.519 242.746 1.00 126.50 174 LYS D CA 1
ATOM 4696 C C . LYS B 1 174 ? 244.080 397.118 242.150 1.00 125.86 174 LYS D C 1
ATOM 4697 O O . LYS B 1 174 ? 244.436 396.905 240.987 1.00 130.62 174 LYS D O 1
ATOM 4703 N N . VAL B 1 175 ? 243.600 396.148 242.922 1.00 121.38 175 VAL D N 1
ATOM 4704 C CA . VAL B 1 175 ? 243.302 394.813 242.368 1.00 117.83 175 VAL D CA 1
ATOM 4705 C C . VAL B 1 175 ? 241.827 394.824 241.974 1.00 119.04 175 VAL D C 1
ATOM 4706 O O . VAL B 1 175 ? 240.929 394.377 242.691 1.00 122.32 175 VAL D O 1
ATOM 4710 N N . SER B 1 176 ? 241.574 395.337 240.778 1.00 120.75 176 SER D N 1
ATOM 4711 C CA . SER B 1 176 ? 240.223 395.497 240.268 1.00 120.39 176 SER D CA 1
ATOM 4712 C C . SER B 1 176 ? 239.921 394.393 239.266 1.00 115.51 176 SER D C 1
ATOM 4713 O O . SER B 1 176 ? 240.684 394.181 238.319 1.00 114.99 176 SER D O 1
ATOM 4716 N N . ASP B 1 177 ? 238.810 393.694 239.479 1.00 107.32 177 ASP D N 1
ATOM 4717 C CA . ASP B 1 177 ? 238.427 392.571 238.635 1.00 102.61 177 ASP D CA 1
ATOM 4718 C C . ASP B 1 177 ? 237.413 392.990 237.579 1.00 99.68 177 ASP D C 1
ATOM 4719 O O . ASP B 1 177 ? 237.617 392.713 236.396 1.00 101.68 177 ASP D O 1
ATOM 4724 N N . THR B 1 178 ? 236.329 393.646 237.972 1.00 97.40 178 THR D N 1
ATOM 4725 C CA . THR B 1 178 ? 235.284 394.044 237.040 1.00 98.15 178 THR D CA 1
ATOM 4726 C C . THR B 1 178 ? 235.195 395.570 236.974 1.00 93.38 178 THR D C 1
ATOM 4727 O O . THR B 1 178 ? 235.905 396.288 237.680 1.00 99.44 178 THR D O 1
ATOM 4731 N N . VAL B 1 179 ? 234.319 396.062 236.100 1.00 86.54 179 VAL D N 1
ATOM 4732 C CA . VAL B 1 179 ? 234.236 397.485 235.787 1.00 80.99 179 VAL D CA 1
ATOM 4733 C C . VAL B 1 179 ? 233.195 398.147 236.680 1.00 86.74 179 VAL D C 1
ATOM 4734 O O . VAL B 1 179 ? 233.338 399.311 237.068 1.00 95.63 179 VAL D O 1
ATOM 4738 N N . VAL B 1 180 ? 232.164 397.395 237.047 1.00 86.41 180 VAL D N 1
ATOM 4739 C CA . VAL B 1 180 ? 230.996 397.957 237.712 1.00 79.90 180 VAL D CA 1
ATOM 4740 C C . VAL B 1 180 ? 231.046 397.717 239.216 1.00 88.69 180 VAL D C 1
ATOM 4741 O O . VAL B 1 180 ? 230.001 397.650 239.874 1.00 93.48 180 VAL D O 1
ATOM 4745 N N . GLU B 1 181 ? 232.254 397.573 239.766 1.00 86.19 181 GLU D N 1
ATOM 4746 C CA . GLU B 1 181 ? 232.432 397.565 241.220 1.00 82.98 181 GLU D CA 1
ATOM 4747 C C . GLU B 1 181 ? 231.818 398.759 241.951 1.00 87.42 181 GLU D C 1
ATOM 4748 O O . GLU B 1 181 ? 231.171 398.531 242.985 1.00 91.00 181 GLU D O 1
ATOM 4754 N N . PRO B 1 182 ? 231.995 400.027 241.525 1.00 82.11 182 PRO D N 1
ATOM 4755 C CA . PRO B 1 182 ? 231.454 401.127 242.343 1.00 80.50 182 PRO D CA 1
ATOM 4756 C C . PRO B 1 182 ? 229.943 401.137 242.461 1.00 83.94 182 PRO D C 1
ATOM 4757 O O . PRO B 1 182 ? 229.431 401.409 243.553 1.00 94.28 182 PRO D O 1
ATOM 4761 N N . TYR B 1 183 ? 229.218 400.819 241.386 1.00 75.39 183 TYR D N 1
ATOM 4762 C CA . TYR B 1 183 ? 227.759 400.834 241.436 1.00 79.95 183 TYR D CA 1
ATOM 4763 C C . TYR B 1 183 ? 227.223 399.785 242.399 1.00 83.53 183 TYR D C 1
ATOM 4764 O O . TYR B 1 183 ? 226.412 400.097 243.283 1.00 86.88 183 TYR D O 1
ATOM 4773 N N . ASN B 1 184 ? 227.678 398.541 242.242 1.00 81.92 184 ASN D N 1
ATOM 4774 C CA . ASN B 1 184 ? 227.241 397.453 243.104 1.00 81.42 184 ASN D CA 1
ATOM 4775 C C . ASN B 1 184 ? 227.657 397.687 244.546 1.00 86.85 184 ASN D C 1
ATOM 4776 O O . ASN B 1 184 ? 226.854 397.477 245.466 1.00 94.10 184 ASN D O 1
ATOM 4781 N N . ALA B 1 185 ? 228.892 398.148 244.754 1.00 83.30 185 ALA D N 1
ATOM 4782 C CA . ALA B 1 185 ? 229.387 398.404 246.100 1.00 82.01 185 ALA D CA 1
ATOM 4783 C C . ALA B 1 185 ? 228.587 399.501 246.787 1.00 84.09 185 ALA D C 1
ATOM 4784 O O . ALA B 1 185 ? 228.244 399.376 247.965 1.00 90.13 185 ALA D O 1
ATOM 4786 N N . THR B 1 186 ? 228.264 400.577 246.067 1.00 81.02 186 THR D N 1
ATOM 4787 C CA . THR B 1 186 ? 227.514 401.665 246.683 1.00 81.52 186 THR D CA 1
ATOM 4788 C C . THR B 1 186 ? 226.087 401.243 247.001 1.00 84.90 186 THR D C 1
ATOM 4789 O O . THR B 1 186 ? 225.599 401.466 248.122 1.00 98.21 186 THR D O 1
ATOM 4793 N N . LEU B 1 187 ? 225.416 400.600 246.039 1.00 75.30 187 LEU D N 1
ATOM 4794 C CA . LEU B 1 187 ? 224.045 400.167 246.259 1.00 78.85 187 LEU D CA 1
ATOM 4795 C C . LEU B 1 187 ? 223.947 399.085 247.326 1.00 82.04 187 LEU D C 1
ATOM 4796 O O . LEU B 1 187 ? 222.869 398.898 247.898 1.00 87.54 187 LEU D O 1
ATOM 4801 N N . SER B 1 188 ? 225.040 398.379 247.617 1.00 82.38 188 SER D N 1
ATOM 4802 C CA . SER B 1 188 ? 225.042 397.409 248.704 1.00 81.37 188 SER D CA 1
ATOM 4803 C C . SER B 1 188 ? 225.398 398.003 250.062 1.00 83.16 188 SER D C 1
ATOM 4804 O O . SER B 1 188 ? 224.750 397.648 251.050 1.00 90.91 188 SER D O 1
ATOM 4807 N N . VAL B 1 189 ? 226.404 398.889 250.134 1.00 86.10 189 VAL D N 1
ATOM 4808 C CA . VAL B 1 189 ? 226.761 399.535 251.399 1.00 84.67 189 VAL D CA 1
ATOM 4809 C C . VAL B 1 189 ? 225.588 400.347 251.930 1.00 88.09 189 VAL D C 1
ATOM 4810 O O . VAL B 1 189 ? 225.372 400.417 253.150 1.00 94.05 189 VAL D O 1
ATOM 4814 N N . HIS B 1 190 ? 224.795 400.939 251.017 1.00 91.60 190 HIS D N 1
ATOM 4815 C CA . HIS B 1 190 ? 223.476 401.474 251.366 1.00 93.05 190 HIS D CA 1
ATOM 4816 C C . HIS B 1 190 ? 222.687 400.581 252.309 1.00 93.71 190 HIS D C 1
ATOM 4817 O O . HIS B 1 190 ? 222.263 401.028 253.380 1.00 93.77 190 HIS D O 1
ATOM 4824 N N . GLN B 1 191 ? 222.520 399.315 251.961 1.00 97.77 191 GLN D N 1
ATOM 4825 C CA . GLN B 1 191 ? 221.616 398.490 252.740 1.00 94.83 191 GLN D CA 1
ATOM 4826 C C . GLN B 1 191 ? 222.334 397.746 253.857 1.00 90.82 191 GLN D C 1
ATOM 4827 O O . GLN B 1 191 ? 221.684 397.294 254.803 1.00 94.24 191 GLN D O 1
ATOM 4833 N N . LEU B 1 192 ? 223.657 397.592 253.769 1.00 92.26 192 LEU D N 1
ATOM 4834 C CA . LEU B 1 192 ? 224.382 397.088 254.932 1.00 82.26 192 LEU D CA 1
ATOM 4835 C C . LEU B 1 192 ? 224.576 398.128 256.025 1.00 90.00 192 LEU D C 1
ATOM 4836 O O . LEU B 1 192 ? 225.008 397.751 257.117 1.00 94.11 192 LEU D O 1
ATOM 4841 N N . VAL B 1 193 ? 224.299 399.413 255.775 1.00 92.43 193 VAL D N 1
ATOM 4842 C CA . VAL B 1 193 ? 224.290 400.360 256.892 1.00 87.26 193 VAL D CA 1
ATOM 4843 C C . VAL B 1 193 ? 223.186 400.024 257.893 1.00 90.62 193 VAL D C 1
ATOM 4844 O O . VAL B 1 193 ? 223.444 399.901 259.095 1.00 91.35 193 VAL D O 1
ATOM 4848 N N . GLU B 1 194 ? 221.948 399.860 257.432 1.00 90.04 194 GLU D N 1
ATOM 4849 C CA . GLU B 1 194 ? 220.857 399.770 258.397 1.00 97.23 194 GLU D CA 1
ATOM 4850 C C . GLU B 1 194 ? 220.363 398.354 258.658 1.00 95.60 194 GLU D C 1
ATOM 4851 O O . GLU B 1 194 ? 219.439 398.183 259.460 1.00 105.34 194 GLU D O 1
ATOM 4857 N N . ASN B 1 195 ? 220.936 397.336 258.026 1.00 89.07 195 ASN D N 1
ATOM 4858 C CA . ASN B 1 195 ? 220.392 395.995 258.154 1.00 86.74 195 ASN D CA 1
ATOM 4859 C C . ASN B 1 195 ? 221.379 394.948 258.650 1.00 86.92 195 ASN D C 1
ATOM 4860 O O . ASN B 1 195 ? 221.035 393.764 258.651 1.00 87.34 195 ASN D O 1
ATOM 4865 N N . THR B 1 196 ? 222.584 395.330 259.057 1.00 89.45 196 THR D N 1
ATOM 4866 C CA . THR B 1 196 ? 223.542 394.393 259.627 1.00 78.94 196 THR D CA 1
ATOM 4867 C C . THR B 1 196 ? 223.974 394.868 261.005 1.00 78.63 196 THR D C 1
ATOM 4868 O O . THR B 1 196 ? 224.217 396.060 261.214 1.00 84.58 196 THR D O 1
ATOM 4872 N N . ASP B 1 197 ? 224.061 393.929 261.946 1.00 80.80 197 ASP D N 1
ATOM 4873 C CA . ASP B 1 197 ? 224.509 394.269 263.290 1.00 84.71 197 ASP D CA 1
ATOM 4874 C C . ASP B 1 197 ? 226.019 394.434 263.367 1.00 84.28 197 ASP D C 1
ATOM 4875 O O . ASP B 1 197 ? 226.505 395.243 264.163 1.00 90.28 197 ASP D O 1
ATOM 4880 N N . GLU B 1 198 ? 226.773 393.683 262.569 1.00 83.60 198 GLU D N 1
ATOM 4881 C CA . GLU B 1 198 ? 228.206 393.903 262.451 1.00 78.76 198 GLU D CA 1
ATOM 4882 C C . GLU B 1 198 ? 228.675 393.424 261.086 1.00 77.53 198 GLU D C 1
ATOM 4883 O O . GLU B 1 198 ? 228.194 392.409 260.576 1.00 86.57 198 GLU D O 1
ATOM 4889 N N . THR B 1 199 ? 229.604 394.169 260.497 1.00 70.56 199 THR D N 1
ATOM 4890 C CA . THR B 1 199 ? 230.094 393.909 259.151 1.00 66.84 199 THR D CA 1
ATOM 4891 C C . THR B 1 199 ? 231.612 393.877 259.174 1.00 69.63 199 THR D C 1
ATOM 4892 O O . THR B 1 199 ? 232.245 394.801 259.691 1.00 78.25 199 THR D O 1
ATOM 4896 N N . TYR B 1 200 ? 232.190 392.820 258.616 1.00 71.29 200 TYR D N 1
ATOM 4897 C CA . TYR B 1 200 ? 233.634 392.635 258.590 1.00 70.68 200 TYR D CA 1
ATOM 4898 C C . TYR B 1 200 ? 234.131 392.976 257.192 1.00 79.76 200 TYR D C 1
ATOM 4899 O O . TYR B 1 200 ? 234.018 392.163 256.271 1.00 81.93 200 TYR D O 1
ATOM 4908 N N . CYS B 1 201 ? 234.680 394.177 257.040 1.00 78.57 201 CYS D N 1
ATOM 4909 C CA . CYS B 1 201 ? 235.116 394.668 255.739 1.00 74.95 201 CYS D CA 1
ATOM 4910 C C . CYS B 1 201 ? 236.432 393.998 255.371 1.00 78.32 201 CYS D C 1
ATOM 4911 O O . CYS B 1 201 ? 237.453 394.210 256.030 1.00 88.95 201 CYS D O 1
ATOM 4914 N N . ILE B 1 202 ? 236.410 393.198 254.317 1.00 79.19 202 ILE D N 1
ATOM 4915 C CA . ILE B 1 202 ? 237.561 392.421 253.879 1.00 82.59 202 ILE D CA 1
ATOM 4916 C C . ILE B 1 202 ? 237.919 392.859 252.468 1.00 90.62 202 ILE D C 1
ATOM 4917 O O . ILE B 1 202 ? 237.035 393.067 251.631 1.00 93.29 202 ILE D O 1
ATOM 4922 N N . ASP B 1 203 ? 239.207 393.038 252.206 1.00 92.76 203 ASP D N 1
ATOM 4923 C CA . ASP B 1 203 ? 239.670 393.480 250.902 1.00 91.58 203 ASP D CA 1
ATOM 4924 C C . ASP B 1 203 ? 240.692 392.495 250.359 1.00 92.81 203 ASP D C 1
ATOM 4925 O O . ASP B 1 203 ? 241.579 392.046 251.090 1.00 100.20 203 ASP D O 1
ATOM 4930 N N . ASN B 1 204 ? 240.561 392.159 249.073 1.00 89.30 204 ASN D N 1
ATOM 4931 C CA . ASN B 1 204 ? 241.498 391.227 248.453 1.00 85.18 204 ASN D CA 1
ATOM 4932 C C . ASN B 1 204 ? 242.896 391.814 248.346 1.00 91.55 204 ASN D C 1
ATOM 4933 O O . ASN B 1 204 ? 243.875 391.062 248.320 1.00 99.07 204 ASN D O 1
ATOM 4938 N N . GLU B 1 205 ? 243.009 393.141 248.264 1.00 95.59 205 GLU D N 1
ATOM 4939 C CA . GLU B 1 205 ? 244.322 393.774 248.208 1.00 103.10 205 GLU D CA 1
ATOM 4940 C C . GLU B 1 205 ? 245.106 393.530 249.487 1.00 102.25 205 GLU D C 1
ATOM 4941 O O . GLU B 1 205 ? 246.303 393.229 249.449 1.00 107.46 205 GLU D O 1
ATOM 4947 N N . ALA B 1 206 ? 244.438 393.647 250.633 1.00 92.75 206 ALA D N 1
ATOM 4948 C CA . ALA B 1 206 ? 245.106 393.400 251.902 1.00 87.43 206 ALA D CA 1
ATOM 4949 C C . ALA B 1 206 ? 245.467 391.930 252.057 1.00 94.39 206 ALA D C 1
ATOM 4950 O O . ALA B 1 206 ? 246.514 391.602 252.624 1.00 104.68 206 ALA D O 1
ATOM 4952 N N . LEU B 1 207 ? 244.620 391.032 251.550 1.00 86.79 207 LEU D N 1
ATOM 4953 C CA . LEU B 1 207 ? 244.930 389.607 251.605 1.00 81.63 207 LEU D CA 1
ATOM 4954 C C . LEU B 1 207 ? 246.132 389.268 250.733 1.00 86.53 207 LEU D C 1
ATOM 4955 O O . LEU B 1 207 ? 246.992 388.467 251.125 1.00 96.10 207 LEU D O 1
ATOM 4960 N N . TYR B 1 208 ? 246.210 389.875 249.547 1.00 85.62 208 TYR D N 1
ATOM 4961 C CA . TYR B 1 208 ? 247.384 389.707 248.701 1.00 91.58 208 TYR D CA 1
ATOM 4962 C C . TYR B 1 208 ? 248.624 390.297 249.357 1.00 94.46 208 TYR D C 1
ATOM 4963 O O . TYR B 1 208 ? 249.716 389.736 249.226 1.00 98.54 208 TYR D O 1
ATOM 4972 N N . ASP B 1 209 ? 248.472 391.416 250.072 1.00 96.46 209 ASP D N 1
ATOM 4973 C CA . ASP B 1 209 ? 249.584 391.977 250.831 1.00 98.84 209 ASP D CA 1
ATOM 4974 C C . ASP B 1 209 ? 250.060 391.030 251.921 1.00 100.70 209 ASP D C 1
ATOM 4975 O O . ASP B 1 209 ? 251.269 390.908 252.135 1.00 108.90 209 ASP D O 1
ATOM 4980 N N . ILE B 1 210 ? 249.135 390.364 252.618 1.00 93.98 210 ILE D N 1
ATOM 4981 C CA . ILE B 1 210 ? 249.525 389.356 253.604 1.00 89.98 210 ILE D CA 1
ATOM 4982 C C . ILE B 1 210 ? 250.300 388.231 252.936 1.00 97.50 210 ILE D C 1
ATOM 4983 O O . ILE B 1 210 ? 251.400 387.872 253.371 1.00 104.11 210 ILE D O 1
ATOM 4988 N N . CYS B 1 211 ? 249.751 387.691 251.845 1.00 96.58 211 CYS D N 1
ATOM 4989 C CA . CYS B 1 211 ? 250.356 386.530 251.198 1.00 98.19 211 CYS D CA 1
ATOM 4990 C C . CYS B 1 211 ? 251.705 386.868 250.571 1.00 103.51 211 CYS D C 1
ATOM 4991 O O . CYS B 1 211 ? 252.562 385.991 250.427 1.00 110.98 211 CYS D O 1
ATOM 4994 N N . PHE B 1 212 ? 251.916 388.128 250.196 1.00 102.10 212 PHE D N 1
ATOM 4995 C CA . PHE B 1 212 ? 253.200 388.505 249.618 1.00 101.75 212 PHE D CA 1
ATOM 4996 C C . PHE B 1 212 ? 254.215 388.874 250.693 1.00 101.74 212 PHE D C 1
ATOM 4997 O O . PHE B 1 212 ? 255.321 388.326 250.724 1.00 106.61 212 PHE D O 1
ATOM 5005 N N . ARG B 1 213 ? 253.858 389.796 251.584 1.00 100.26 213 ARG D N 1
ATOM 5006 C CA . ARG B 1 213 ? 254.801 390.376 252.527 1.00 104.49 213 ARG D CA 1
ATOM 5007 C C . ARG B 1 213 ? 254.943 389.540 253.794 1.00 105.92 213 ARG D C 1
ATOM 5008 O O . ARG B 1 213 ? 256.063 389.269 254.236 1.00 113.92 213 ARG D O 1
ATOM 5016 N N . THR B 1 214 ? 253.826 389.122 254.390 1.00 102.27 214 THR D N 1
ATOM 5017 C CA . THR B 1 214 ? 253.898 388.405 255.658 1.00 101.00 214 THR D CA 1
ATOM 5018 C C . THR B 1 214 ? 254.180 386.924 255.448 1.00 99.74 214 THR D C 1
ATOM 5019 O O . THR B 1 214 ? 255.115 386.374 256.039 1.00 113.08 214 THR D O 1
ATOM 5023 N N . LEU B 1 215 ? 253.383 386.263 254.613 1.00 95.03 215 LEU D N 1
ATOM 5024 C CA . LEU B 1 215 ? 253.525 384.828 254.416 1.00 97.39 215 LEU D CA 1
ATOM 5025 C C . LEU B 1 215 ? 254.666 384.459 253.480 1.00 103.89 215 LEU D C 1
ATOM 5026 O O . LEU B 1 215 ? 255.052 383.285 253.456 1.00 105.81 215 LEU D O 1
ATOM 5031 N N . LYS B 1 216 ? 255.199 385.426 252.723 1.00 105.11 216 LYS D N 1
ATOM 5032 C CA . LYS B 1 216 ? 256.260 385.206 251.731 1.00 106.39 216 LYS D CA 1
ATOM 5033 C C . LYS B 1 216 ? 255.873 384.127 250.725 1.00 109.73 216 LYS D C 1
ATOM 5034 O O . LYS B 1 216 ? 256.705 383.337 250.276 1.00 113.78 216 LYS D O 1
ATOM 5040 N N . LEU B 1 217 ? 254.596 384.094 250.366 1.00 108.50 217 LEU D N 1
ATOM 5041 C CA . LEU B 1 217 ? 254.071 383.063 249.484 1.00 110.80 217 LEU D CA 1
ATOM 5042 C C . LEU B 1 217 ? 254.249 383.520 248.043 1.00 117.58 217 LEU D C 1
ATOM 5043 O O . LEU B 1 217 ? 253.717 384.562 247.645 1.00 115.45 217 LEU D O 1
ATOM 5048 N N . THR B 1 218 ? 255.007 382.743 247.266 1.00 121.73 218 THR D N 1
ATOM 5049 C CA . THR B 1 218 ? 255.459 383.216 245.961 1.00 126.68 218 THR D CA 1
ATOM 5050 C C . THR B 1 218 ? 254.346 383.172 244.921 1.00 126.09 218 THR D C 1
ATOM 5051 O O . THR B 1 218 ? 254.428 383.857 243.895 1.00 123.58 218 THR D O 1
ATOM 5055 N N . THR B 1 219 ? 253.301 382.381 245.156 1.00 125.87 219 THR D N 1
ATOM 5056 C CA . THR B 1 219 ? 252.183 382.252 244.220 1.00 122.06 219 THR D CA 1
ATOM 5057 C C . THR B 1 219 ? 250.866 382.012 244.959 1.00 121.65 219 THR D C 1
ATOM 5058 O O . THR B 1 219 ? 250.317 380.901 244.957 1.00 121.96 219 THR D O 1
ATOM 5062 N N . PRO B 1 220 ? 250.311 383.050 245.587 1.00 114.49 220 PRO D N 1
ATOM 5063 C CA . PRO B 1 220 ? 249.008 382.893 246.238 1.00 106.85 220 PRO D CA 1
ATOM 5064 C C . PRO B 1 220 ? 247.893 382.712 245.224 1.00 103.95 220 PRO D C 1
ATOM 5065 O O . PRO B 1 220 ? 247.907 383.299 244.141 1.00 105.37 220 PRO D O 1
ATOM 5069 N N . THR B 1 221 ? 246.923 381.892 245.593 1.00 101.75 221 THR D N 1
ATOM 5070 C CA . THR B 1 221 ? 245.714 381.676 244.818 1.00 105.15 221 THR D CA 1
ATOM 5071 C C . THR B 1 221 ? 244.523 382.144 245.640 1.00 99.26 221 THR D C 1
ATOM 5072 O O . THR B 1 221 ? 244.675 382.723 246.717 1.00 100.51 221 THR D O 1
ATOM 5076 N N . TYR B 1 222 ? 243.321 381.893 245.124 1.00 91.95 222 TYR D N 1
ATOM 5077 C CA . TYR B 1 222 ? 242.134 382.242 245.891 1.00 80.65 222 TYR D CA 1
ATOM 5078 C C . TYR B 1 222 ? 241.948 381.319 247.086 1.00 85.13 222 TYR D C 1
ATOM 5079 O O . TYR B 1 222 ? 241.323 381.717 248.069 1.00 87.85 222 TYR D O 1
ATOM 5088 N N . GLY B 1 223 ? 242.484 380.099 247.030 1.00 86.23 223 GLY D N 1
ATOM 5089 C CA . GLY B 1 223 ? 242.414 379.223 248.189 1.00 87.20 223 GLY D CA 1
ATOM 5090 C C . GLY B 1 223 ? 243.225 379.741 249.362 1.00 93.47 223 GLY D C 1
ATOM 5091 O O . GLY B 1 223 ? 242.766 379.714 250.509 1.00 96.96 223 GLY D O 1
ATOM 5092 N N . ASP B 1 224 ? 244.434 380.238 249.089 1.00 96.45 224 ASP D N 1
ATOM 5093 C CA . ASP B 1 224 ? 245.259 380.815 250.143 1.00 94.90 224 ASP D CA 1
ATOM 5094 C C . ASP B 1 224 ? 244.643 382.098 250.683 1.00 92.95 224 ASP D C 1
ATOM 5095 O O . ASP B 1 224 ? 244.795 382.418 251.866 1.00 99.06 224 ASP D O 1
ATOM 5100 N N . LEU B 1 225 ? 243.952 382.848 249.825 1.00 87.40 225 LEU D N 1
ATOM 5101 C CA . LEU B 1 225 ? 243.266 384.051 250.277 1.00 80.83 225 LEU D CA 1
ATOM 5102 C C . LEU B 1 225 ? 242.063 383.705 251.144 1.00 84.43 225 LEU D C 1
ATOM 5103 O O . LEU B 1 225 ? 241.800 384.377 252.147 1.00 93.46 225 LEU D O 1
ATOM 5108 N N . ASN B 1 226 ? 241.321 382.661 250.774 1.00 79.62 226 ASN D N 1
ATOM 5109 C CA . ASN B 1 226 ? 240.144 382.275 251.537 1.00 72.53 226 ASN D CA 1
ATOM 5110 C C . ASN B 1 226 ? 240.501 381.581 252.838 1.00 79.32 226 ASN D C 1
ATOM 5111 O O . ASN B 1 226 ? 239.679 381.573 253.758 1.00 87.27 226 ASN D O 1
ATOM 5116 N N . HIS B 1 227 ? 241.695 380.991 252.931 1.00 80.21 227 HIS D N 1
ATOM 5117 C CA . HIS B 1 227 ? 242.112 380.377 254.187 1.00 82.07 227 HIS D CA 1
ATOM 5118 C C . HIS B 1 227 ? 242.243 381.404 255.304 1.00 81.85 227 HIS D C 1
ATOM 5119 O O . HIS B 1 227 ? 241.893 381.115 256.453 1.00 84.94 227 HIS D O 1
ATOM 5126 N N . LEU B 1 228 ? 242.726 382.606 254.982 1.00 79.84 228 LEU D N 1
ATOM 5127 C CA . LEU B 1 228 ? 242.838 383.674 255.972 1.00 79.86 228 LEU D CA 1
ATOM 5128 C C . LEU B 1 228 ? 241.471 384.109 256.482 1.00 80.12 228 LEU D C 1
ATOM 5129 O O . LEU B 1 228 ? 241.267 384.266 257.696 1.00 84.78 228 LEU D O 1
ATOM 5134 N N . VAL B 1 229 ? 240.524 384.306 255.565 1.00 71.68 229 VAL D N 1
ATOM 5135 C CA . VAL B 1 229 ? 239.175 384.704 255.944 1.00 74.26 229 VAL D CA 1
ATOM 5136 C C . VAL B 1 229 ? 238.502 383.600 256.745 1.00 78.83 229 VAL D C 1
ATOM 5137 O O . VAL B 1 229 ? 237.768 383.869 257.701 1.00 81.61 229 VAL D O 1
ATOM 5141 N N . SER B 1 230 ? 238.751 382.342 256.380 1.00 72.15 230 SER D N 1
ATOM 5142 C CA . SER B 1 230 ? 238.208 381.220 257.133 1.00 67.95 230 SER D CA 1
ATOM 5143 C C . SER B 1 230 ? 238.784 381.152 258.538 1.00 77.06 230 SER D C 1
ATOM 5144 O O . SER B 1 230 ? 238.056 380.844 259.488 1.00 87.76 230 SER D O 1
ATOM 5147 N N . ALA B 1 231 ? 240.079 381.439 258.685 1.00 76.44 231 ALA D N 1
ATOM 5148 C CA . ALA B 1 231 ? 240.684 381.504 260.010 1.00 79.24 231 ALA D CA 1
ATOM 5149 C C . ALA B 1 231 ? 240.052 382.605 260.848 1.00 79.04 231 ALA D C 1
ATOM 5150 O O . ALA B 1 231 ? 239.783 382.406 262.037 1.00 83.37 231 ALA D O 1
ATOM 5152 N N . THR B 1 232 ? 239.784 383.761 260.237 1.00 76.90 232 THR D N 1
ATOM 5153 C CA . THR B 1 232 ? 239.108 384.838 260.961 1.00 80.38 232 THR D CA 1
ATOM 5154 C C . THR B 1 232 ? 237.695 384.442 261.378 1.00 77.53 232 THR D C 1
ATOM 5155 O O . THR B 1 232 ? 237.311 384.633 262.538 1.00 82.55 232 THR D O 1
ATOM 5159 N N . MET B 1 233 ? 236.920 383.873 260.449 1.00 75.22 233 MET D N 1
ATOM 5160 C CA . MET B 1 233 ? 235.539 383.491 260.733 1.00 72.53 233 MET D CA 1
ATOM 5161 C C . MET B 1 233 ? 235.470 382.420 261.811 1.00 78.30 233 MET D C 1
ATOM 5162 O O . MET B 1 233 ? 234.550 382.418 262.637 1.00 83.79 233 MET D O 1
ATOM 5167 N N . SER B 1 234 ? 236.427 381.493 261.812 1.00 77.49 234 SER D N 1
ATOM 5168 C CA . SER B 1 234 ? 236.511 380.531 262.900 1.00 79.85 234 SER D CA 1
ATOM 5169 C C . SER B 1 234 ? 236.923 381.197 264.204 1.00 78.78 234 SER D C 1
ATOM 5170 O O . SER B 1 234 ? 236.447 380.804 265.274 1.00 81.09 234 SER D O 1
ATOM 5173 N N . GLY B 1 235 ? 237.797 382.203 264.136 1.00 79.24 235 GLY D N 1
ATOM 5174 C CA . GLY B 1 235 ? 238.269 382.848 265.346 1.00 78.15 235 GLY D CA 1
ATOM 5175 C C . GLY B 1 235 ? 237.229 383.709 266.029 1.00 73.06 235 GLY D C 1
ATOM 5176 O O . GLY B 1 235 ? 237.290 383.904 267.246 1.00 71.66 235 GLY D O 1
ATOM 5177 N N . VAL B 1 236 ? 236.274 384.248 265.267 1.00 74.50 236 VAL D N 1
ATOM 5178 C CA . VAL B 1 236 ? 235.260 385.116 265.860 1.00 70.37 236 VAL D CA 1
ATOM 5179 C C . VAL B 1 236 ? 234.327 384.321 266.766 1.00 75.41 236 VAL D C 1
ATOM 5180 O O . VAL B 1 236 ? 234.050 384.725 267.901 1.00 84.59 236 VAL D O 1
ATOM 5184 N N . THR B 1 237 ? 233.842 383.177 266.292 1.00 75.32 237 THR D N 1
ATOM 5185 C CA . THR B 1 237 ? 232.864 382.382 267.019 1.00 76.36 237 THR D CA 1
ATOM 5186 C C . THR B 1 237 ? 233.496 381.266 267.835 1.00 77.08 237 THR D C 1
ATOM 5187 O O . THR B 1 237 ? 232.873 380.214 268.009 1.00 77.76 237 THR D O 1
ATOM 5191 N N . THR B 1 238 ? 234.718 381.463 268.332 1.00 81.86 238 THR D N 1
ATOM 5192 C CA . THR B 1 238 ? 235.397 380.392 269.052 1.00 77.95 238 THR D CA 1
ATOM 5193 C C . THR B 1 238 ? 234.793 380.172 270.430 1.00 76.69 238 THR D C 1
ATOM 5194 O O . THR B 1 238 ? 234.589 379.026 270.846 1.00 81.54 238 THR D O 1
ATOM 5198 N N . CYS B 1 239 ? 234.503 381.255 271.154 1.00 76.43 239 CYS D N 1
ATOM 5199 C CA . CYS B 1 239 ? 233.976 381.137 272.509 1.00 83.73 239 CYS D CA 1
ATOM 5200 C C . CYS B 1 239 ? 232.572 380.551 272.539 1.00 82.21 239 CYS D C 1
ATOM 5201 O O . CYS B 1 239 ? 232.145 380.049 273.583 1.00 84.74 239 CYS D O 1
ATOM 5204 N N . LEU B 1 240 ? 231.846 380.612 271.424 1.00 79.81 240 LEU D N 1
ATOM 5205 C CA . LEU B 1 240 ? 230.578 379.903 271.324 1.00 75.38 240 LEU D CA 1
ATOM 5206 C C . LEU B 1 240 ? 230.782 378.400 271.243 1.00 76.03 240 LEU D C 1
ATOM 5207 O O . LEU B 1 240 ? 229.949 377.635 271.738 1.00 74.38 240 LEU D O 1
ATOM 5212 N N . ARG B 1 241 ? 231.879 377.961 270.631 1.00 78.16 241 ARG D N 1
ATOM 5213 C CA . ARG B 1 241 ? 232.092 376.551 270.351 1.00 71.01 241 ARG D CA 1
ATOM 5214 C C . ARG B 1 241 ? 232.953 375.845 271.385 1.00 77.67 241 ARG D C 1
ATOM 5215 O O . ARG B 1 241 ? 232.881 374.617 271.488 1.00 86.74 241 ARG D O 1
ATOM 5223 N N . PHE B 1 242 ? 233.765 376.573 272.142 1.00 76.79 242 PHE D N 1
ATOM 5224 C CA . PHE B 1 242 ? 234.716 375.943 273.040 1.00 75.26 242 PHE D CA 1
ATOM 5225 C C . PHE B 1 242 ? 234.797 376.731 274.338 1.00 82.78 242 PHE D C 1
ATOM 5226 O O . PHE B 1 242 ? 234.608 377.953 274.336 1.00 91.53 242 PHE D O 1
ATOM 5234 N N . PRO B 1 243 ? 235.069 376.063 275.456 1.00 81.40 243 PRO D N 1
ATOM 5235 C CA . PRO B 1 243 ? 235.178 376.773 276.733 1.00 75.04 243 PRO D CA 1
ATOM 5236 C C . PRO B 1 243 ? 236.436 377.622 276.806 1.00 86.36 243 PRO D C 1
ATOM 5237 O O . PRO B 1 243 ? 237.411 377.411 276.083 1.00 94.13 243 PRO D O 1
ATOM 5241 N N . GLY B 1 244 ? 236.403 378.598 277.706 1.00 85.52 244 GLY D N 1
ATOM 5242 C CA . GLY B 1 244 ? 237.539 379.485 277.875 1.00 84.30 244 GLY D CA 1
ATOM 5243 C C . GLY B 1 244 ? 237.485 380.179 279.216 1.00 83.39 244 GLY D C 1
ATOM 5244 O O . GLY B 1 244 ? 236.516 380.055 279.969 1.00 84.13 244 GLY D O 1
ATOM 5245 N N . GLN B 1 245 ? 238.559 380.917 279.506 1.00 85.27 245 GLN D N 1
ATOM 5246 C CA . GLN B 1 245 ? 238.636 381.650 280.764 1.00 86.54 245 GLN D CA 1
ATOM 5247 C C . GLN B 1 245 ? 237.760 382.895 280.748 1.00 85.60 245 GLN D C 1
ATOM 5248 O O . GLN B 1 245 ? 237.254 383.305 281.797 1.00 92.32 245 GLN D O 1
ATOM 5254 N N . LEU B 1 246 ? 237.574 383.508 279.582 1.00 77.96 246 LEU D N 1
ATOM 5255 C CA . LEU B 1 246 ? 236.750 384.709 279.464 1.00 73.33 246 LEU D CA 1
ATOM 5256 C C . LEU B 1 246 ? 236.006 384.618 278.136 1.00 77.42 246 LEU D C 1
ATOM 5257 O O . LEU B 1 246 ? 236.564 384.949 277.087 1.00 86.04 246 LEU D O 1
ATOM 5262 N N . ASN B 1 247 ? 234.755 384.181 278.193 1.00 72.44 247 ASN D N 1
ATOM 5263 C CA . ASN B 1 247 ? 233.976 383.889 277.000 1.00 75.61 247 ASN D CA 1
ATOM 5264 C C . ASN B 1 247 ? 233.369 385.159 276.424 1.00 84.71 247 ASN D C 1
ATOM 5265 O O . ASN B 1 247 ? 233.069 386.106 277.155 1.00 91.29 247 ASN D O 1
ATOM 5270 N N . ALA B 1 248 ? 233.193 385.172 275.105 1.00 84.58 248 ALA D N 1
ATOM 5271 C CA . ALA B 1 248 ? 232.553 386.295 274.426 1.00 84.31 248 ALA D CA 1
ATOM 5272 C C . ALA B 1 248 ? 231.892 385.775 273.159 1.00 85.72 248 ALA D C 1
ATOM 5273 O O . ALA B 1 248 ? 232.582 385.336 272.235 1.00 86.12 248 ALA D O 1
ATOM 5275 N N . ASP B 1 249 ? 230.567 385.834 273.113 1.00 89.12 249 ASP D N 1
ATOM 5276 C CA . ASP B 1 249 ? 229.820 385.393 271.948 1.00 87.86 249 ASP D CA 1
ATOM 5277 C C . ASP B 1 249 ? 229.705 386.544 270.949 1.00 84.73 249 ASP D C 1
ATOM 5278 O O . ASP B 1 249 ? 230.379 387.570 271.069 1.00 91.42 249 ASP D O 1
ATOM 5283 N N . LEU B 1 250 ? 228.858 386.368 269.933 1.00 79.24 250 LEU D N 1
ATOM 5284 C CA . LEU B 1 250 ? 228.690 387.391 268.905 1.00 80.52 250 LEU D CA 1
ATOM 5285 C C . LEU B 1 250 ? 228.033 388.643 269.466 1.00 80.09 250 LEU D C 1
ATOM 5286 O O . LEU B 1 250 ? 228.440 389.768 269.144 1.00 82.34 250 LEU D O 1
ATOM 5291 N N . ARG B 1 251 ? 227.014 388.465 270.307 1.00 79.65 251 ARG D N 1
ATOM 5292 C CA . ARG B 1 251 ? 226.282 389.603 270.845 1.00 78.15 251 ARG D CA 1
ATOM 5293 C C . ARG B 1 251 ? 227.140 390.421 271.796 1.00 75.18 251 ARG D C 1
ATOM 5294 O O . ARG B 1 251 ? 226.991 391.643 271.859 1.00 77.12 251 ARG D O 1
ATOM 5302 N N . LYS B 1 252 ? 228.046 389.772 272.530 1.00 74.97 252 LYS D N 1
ATOM 5303 C CA . LYS B 1 252 ? 228.956 390.504 273.404 1.00 70.59 252 LYS D CA 1
ATOM 5304 C C . LYS B 1 252 ? 229.926 391.370 272.613 1.00 72.44 252 LYS D C 1
ATOM 5305 O O . LYS B 1 252 ? 230.189 392.515 273.000 1.00 81.29 252 LYS D O 1
ATOM 5311 N N . LEU B 1 253 ? 230.452 390.848 271.504 1.00 72.38 253 LEU D N 1
ATOM 5312 C CA . LEU B 1 253 ? 231.299 391.646 270.624 1.00 72.69 253 LEU D CA 1
ATOM 5313 C C . LEU B 1 253 ? 230.527 392.809 270.019 1.00 75.06 253 LEU D C 1
ATOM 5314 O O . LEU B 1 253 ? 231.058 393.921 269.898 1.00 73.52 253 LEU D O 1
ATOM 5319 N N . ALA B 1 254 ? 229.273 392.568 269.627 1.00 78.11 254 ALA D N 1
ATOM 5320 C CA . ALA B 1 254 ? 228.446 393.642 269.090 1.00 73.40 254 ALA D CA 1
ATOM 5321 C C . ALA B 1 254 ? 228.167 394.719 270.130 1.00 73.41 254 ALA D C 1
ATOM 5322 O O . ALA B 1 254 ? 228.186 395.909 269.802 1.00 76.18 254 ALA D O 1
ATOM 5324 N N . VAL B 1 255 ? 227.899 394.328 271.377 1.00 73.54 255 VAL D N 1
ATOM 5325 C CA . VAL B 1 255 ? 227.680 395.306 272.439 1.00 69.73 255 VAL D CA 1
ATOM 5326 C C . VAL B 1 255 ? 228.946 396.113 272.686 1.00 73.03 255 VAL D C 1
ATOM 5327 O O . VAL B 1 255 ? 228.910 397.345 272.781 1.00 81.69 255 VAL D O 1
ATOM 5331 N N . ASN B 1 256 ? 230.089 395.440 272.753 1.00 70.10 256 ASN D N 1
ATOM 5332 C CA . ASN B 1 256 ? 231.318 396.130 273.110 1.00 65.81 256 ASN D CA 1
ATOM 5333 C C . ASN B 1 256 ? 231.966 396.877 271.955 1.00 75.04 256 ASN D C 1
ATOM 5334 O O . ASN B 1 256 ? 232.907 397.638 272.201 1.00 79.01 256 ASN D O 1
ATOM 5339 N N . MET B 1 257 ? 231.507 396.709 270.714 1.00 74.69 257 MET D N 1
ATOM 5340 C CA . MET B 1 257 ? 232.175 397.425 269.634 1.00 69.74 257 MET D CA 1
ATOM 5341 C C . MET B 1 257 ? 231.284 398.325 268.791 1.00 72.84 257 MET D C 1
ATOM 5342 O O . MET B 1 257 ? 231.793 398.942 267.852 1.00 78.97 257 MET D O 1
ATOM 5347 N N . VAL B 1 258 ? 229.992 398.415 269.064 1.00 72.90 258 VAL D N 1
ATOM 5348 C CA . VAL B 1 258 ? 229.105 399.311 268.338 1.00 67.30 258 VAL D CA 1
ATOM 5349 C C . VAL B 1 258 ? 228.605 400.378 269.303 1.00 73.44 258 VAL D C 1
ATOM 5350 O O . VAL B 1 258 ? 227.554 400.226 269.925 1.00 79.02 258 VAL D O 1
ATOM 5354 N N . PRO B 1 259 ? 229.339 401.486 269.450 1.00 71.79 259 PRO D N 1
ATOM 5355 C CA . PRO B 1 259 ? 228.903 402.544 270.367 1.00 74.81 259 PRO D CA 1
ATOM 5356 C C . PRO B 1 259 ? 227.730 403.333 269.816 1.00 80.46 259 PRO D C 1
ATOM 5357 O O . PRO B 1 259 ? 226.904 403.852 270.571 1.00 87.52 259 PRO D O 1
ATOM 5361 N N . PHE B 1 260 ? 227.650 403.420 268.493 1.00 75.69 260 PHE D N 1
ATOM 5362 C CA . PHE B 1 260 ? 226.551 404.062 267.801 1.00 76.27 260 PHE D CA 1
ATOM 5363 C C . PHE B 1 260 ? 226.135 403.165 266.645 1.00 77.82 260 PHE D C 1
ATOM 5364 O O . PHE B 1 260 ? 227.000 402.600 265.968 1.00 83.79 260 PHE D O 1
ATOM 5372 N N . PRO B 1 261 ? 224.829 403.030 266.388 1.00 72.14 261 PRO D N 1
ATOM 5373 C CA . PRO B 1 261 ? 224.337 401.892 265.587 1.00 74.05 261 PRO D CA 1
ATOM 5374 C C . PRO B 1 261 ? 224.834 401.843 264.152 1.00 85.72 261 PRO D C 1
ATOM 5375 O O . PRO B 1 261 ? 224.809 400.766 263.547 1.00 89.90 261 PRO D O 1
ATOM 5379 N N . ARG B 1 262 ? 225.285 402.958 263.586 1.00 81.79 262 ARG D N 1
ATOM 5380 C CA . ARG B 1 262 ? 225.776 402.942 262.216 1.00 78.93 262 ARG D CA 1
ATOM 5381 C C . ARG B 1 262 ? 227.244 402.555 262.107 1.00 75.30 262 ARG D C 1
ATOM 5382 O O . ARG B 1 262 ? 227.729 402.353 260.991 1.00 88.18 262 ARG D O 1
ATOM 5390 N N . LEU B 1 263 ? 227.961 402.446 263.224 1.00 71.65 263 LEU D N 1
ATOM 5391 C CA . LEU B 1 263 ? 229.396 402.168 263.199 1.00 76.11 263 LEU D CA 1
ATOM 5392 C C . LEU B 1 263 ? 229.623 400.703 263.557 1.00 78.86 263 LEU D C 1
ATOM 5393 O O . LEU B 1 263 ? 229.924 400.351 264.696 1.00 84.52 263 LEU D O 1
ATOM 5398 N N . HIS B 1 264 ? 229.488 399.838 262.557 1.00 78.64 264 HIS D N 1
ATOM 5399 C CA . HIS B 1 264 ? 229.708 398.410 262.751 1.00 74.22 264 HIS D CA 1
ATOM 5400 C C . HIS B 1 264 ? 230.496 397.827 261.591 1.00 73.31 264 HIS D C 1
ATOM 5401 O O . HIS B 1 264 ? 230.252 396.697 261.158 1.00 84.82 264 HIS D O 1
ATOM 5408 N N . PHE B 1 265 ? 231.452 398.585 261.070 1.00 68.48 265 PHE D N 1
ATOM 5409 C CA . PHE B 1 265 ? 232.303 398.133 259.979 1.00 69.72 265 PHE D CA 1
ATOM 5410 C C . PHE B 1 265 ? 233.704 397.933 260.533 1.00 70.99 265 PHE D C 1
ATOM 5411 O O . PHE B 1 265 ? 234.344 398.895 260.967 1.00 83.22 265 PHE D O 1
ATOM 5419 N N . PHE B 1 266 ? 234.176 396.692 260.522 1.00 67.85 266 PHE D N 1
ATOM 5420 C CA . PHE B 1 266 ? 235.381 396.322 261.245 1.00 68.74 266 PHE D CA 1
ATOM 5421 C C . PHE B 1 266 ? 236.510 395.953 260.295 1.00 71.46 266 PHE D C 1
ATOM 5422 O O . PHE B 1 266 ? 236.305 395.699 259.107 1.00 81.55 266 PHE D O 1
ATOM 5430 N N . MET B 1 267 ? 237.715 395.926 260.852 1.00 68.00 267 MET D N 1
ATOM 5431 C CA . MET B 1 267 ? 238.911 395.507 260.137 1.00 77.98 267 MET D CA 1
ATOM 5432 C C . MET B 1 267 ? 239.406 394.210 260.754 1.00 74.74 267 MET D C 1
ATOM 5433 O O . MET B 1 267 ? 240.042 394.244 261.818 1.00 83.79 267 MET D O 1
ATOM 5438 N N . PRO B 1 268 ? 239.142 393.057 260.151 1.00 67.87 268 PRO D N 1
ATOM 5439 C CA . PRO B 1 268 ? 239.587 391.798 260.750 1.00 71.78 268 PRO D CA 1
ATOM 5440 C C . PRO B 1 268 ? 241.084 391.592 260.586 1.00 81.16 268 PRO D C 1
ATOM 5441 O O . PRO B 1 268 ? 241.732 392.158 259.705 1.00 88.26 268 PRO D O 1
ATOM 5445 N N . GLY B 1 269 ? 241.630 390.763 261.468 1.00 81.98 269 GLY D N 1
ATOM 5446 C CA . GLY B 1 269 ? 243.037 390.418 261.416 1.00 79.27 269 GLY D CA 1
ATOM 5447 C C . GLY B 1 269 ? 243.276 389.114 262.135 1.00 80.67 269 GLY D C 1
ATOM 5448 O O . GLY B 1 269 ? 242.469 388.690 262.966 1.00 86.71 269 GLY D O 1
ATOM 5449 N N . PHE B 1 270 ? 244.394 388.471 261.813 1.00 83.10 270 PHE D N 1
ATOM 5450 C CA . PHE B 1 270 ? 244.723 387.176 262.388 1.00 79.12 270 PHE D CA 1
ATOM 5451 C C . PHE B 1 270 ? 246.180 387.168 262.815 1.00 85.13 270 PHE D C 1
ATOM 5452 O O . PHE B 1 270 ? 247.012 387.865 262.230 1.00 94.31 270 PHE D O 1
ATOM 5460 N N . ALA B 1 271 ? 246.480 386.379 263.842 1.00 83.20 271 ALA D N 1
ATOM 5461 C CA . ALA B 1 271 ? 247.836 386.202 264.334 1.00 84.09 271 ALA D CA 1
ATOM 5462 C C . ALA B 1 271 ? 247.921 384.836 264.992 1.00 90.56 271 ALA D C 1
ATOM 5463 O O . ALA B 1 271 ? 246.973 384.422 265.668 1.00 98.02 271 ALA D O 1
ATOM 5465 N N . PRO B 1 272 ? 249.034 384.116 264.824 1.00 90.20 272 PRO D N 1
ATOM 5466 C CA . PRO B 1 272 ? 250.239 384.459 264.064 1.00 88.12 272 PRO D CA 1
ATOM 5467 C C . PRO B 1 272 ? 250.126 384.116 262.586 1.00 95.03 272 PRO D C 1
ATOM 5468 O O . PRO B 1 272 ? 249.334 383.270 262.192 1.00 98.44 272 PRO D O 1
ATOM 5472 N N . LEU B 1 273 ? 250.921 384.765 261.742 1.00 96.11 273 LEU D N 1
ATOM 5473 C CA . LEU B 1 273 ? 251.017 384.422 260.328 1.00 93.94 273 LEU D CA 1
ATOM 5474 C C . LEU B 1 273 ? 252.491 384.243 260.005 1.00 102.02 273 LEU D C 1
ATOM 5475 O O . LEU B 1 273 ? 253.248 385.217 259.979 1.00 108.84 273 LEU D O 1
ATOM 5480 N N . THR B 1 274 ? 252.899 383.002 259.770 1.00 108.00 274 THR D N 1
ATOM 5481 C CA . THR B 1 274 ? 254.305 382.659 259.657 1.00 111.95 274 THR D CA 1
ATOM 5482 C C . THR B 1 274 ? 254.635 382.223 258.239 1.00 117.38 274 THR D C 1
ATOM 5483 O O . THR B 1 274 ? 253.806 381.633 257.542 1.00 120.84 274 THR D O 1
ATOM 5487 N N . SER B 1 275 ? 255.857 382.526 257.823 1.00 113.17 275 SER D N 1
ATOM 5488 C CA . SER B 1 275 ? 256.441 381.921 256.639 1.00 110.58 275 SER D CA 1
ATOM 5489 C C . SER B 1 275 ? 257.044 380.573 257.011 1.00 119.24 275 SER D C 1
ATOM 5490 O O . SER B 1 275 ? 257.342 380.304 258.176 1.00 121.63 275 SER D O 1
ATOM 5493 N N . ARG B 1 276 ? 257.214 379.716 256.002 1.00 120.75 276 ARG D N 1
ATOM 5494 C CA . ARG B 1 276 ? 257.796 378.401 256.256 1.00 124.61 276 ARG D CA 1
ATOM 5495 C C . ARG B 1 276 ? 259.254 378.510 256.682 1.00 121.67 276 ARG D C 1
ATOM 5496 O O . ARG B 1 276 ? 259.699 377.787 257.580 1.00 123.65 276 ARG D O 1
ATOM 5504 N N . GLY B 1 277 ? 260.011 379.413 256.059 1.00 120.02 277 GLY D N 1
ATOM 5505 C CA . GLY B 1 277 ? 261.394 379.600 256.456 1.00 120.63 277 GLY D CA 1
ATOM 5506 C C . GLY B 1 277 ? 261.551 380.428 257.714 1.00 118.56 277 GLY D C 1
ATOM 5507 O O . GLY B 1 277 ? 262.572 380.330 258.400 1.00 117.23 277 GLY D O 1
ATOM 5508 N N . SER B 1 278 ? 260.554 381.245 258.039 1.00 114.07 278 SER D N 1
ATOM 5509 C CA . SER B 1 278 ? 260.630 382.156 259.171 1.00 111.25 278 SER D CA 1
ATOM 5510 C C . SER B 1 278 ? 259.986 381.600 260.434 1.00 108.10 278 SER D C 1
ATOM 5511 O O . SER B 1 278 ? 259.906 382.316 261.436 1.00 112.29 278 SER D O 1
ATOM 5514 N N . GLN B 1 279 ? 259.528 380.349 260.414 1.00 111.13 279 GLN D N 1
ATOM 5515 C CA . GLN B 1 279 ? 258.806 379.812 261.561 1.00 115.56 279 GLN D CA 1
ATOM 5516 C C . GLN B 1 279 ? 259.742 379.423 262.700 1.00 114.84 279 GLN D C 1
ATOM 5517 O O . GLN B 1 279 ? 259.354 379.511 263.870 1.00 115.66 279 GLN D O 1
ATOM 5523 N N . GLN B 1 280 ? 260.969 379.001 262.388 1.00 113.32 280 GLN D N 1
ATOM 5524 C CA . GLN B 1 280 ? 261.902 378.565 263.423 1.00 108.06 280 GLN D CA 1
ATOM 5525 C C . GLN B 1 280 ? 262.464 379.716 264.244 1.00 99.87 280 GLN D C 1
ATOM 5526 O O . GLN B 1 280 ? 262.998 379.480 265.332 1.00 104.35 280 GLN D O 1
ATOM 5532 N N . TYR B 1 281 ? 262.356 380.948 263.755 1.00 97.27 281 TYR D N 1
ATOM 5533 C CA . TYR B 1 281 ? 263.008 382.103 264.355 1.00 95.40 281 TYR D CA 1
ATOM 5534 C C . TYR B 1 281 ? 262.038 382.933 265.189 1.00 103.82 281 TYR D C 1
ATOM 5535 O O . TYR B 1 281 ? 262.257 384.125 265.406 1.00 108.45 281 TYR D O 1
ATOM 5544 N N . ARG B 1 282 ? 260.955 382.313 265.652 1.00 110.18 282 ARG D N 1
ATOM 5545 C CA . ARG B 1 282 ? 259.907 383.003 266.387 1.00 112.98 282 ARG D CA 1
ATOM 5546 C C . ARG B 1 282 ? 259.503 382.189 267.611 1.00 119.00 282 ARG D C 1
ATOM 5547 O O . ARG B 1 282 ? 259.348 380.967 267.542 1.00 120.76 282 ARG D O 1
ATOM 5555 N N . ALA B 1 283 ? 259.341 382.890 268.741 1.00 118.31 283 ALA D N 1
ATOM 5556 C CA . ALA B 1 283 ? 258.994 382.295 270.031 1.00 124.59 283 ALA D CA 1
ATOM 5557 C C . ALA B 1 283 ? 257.537 382.602 270.333 1.00 129.03 283 ALA D C 1
ATOM 5558 O O . ALA B 1 283 ? 257.200 383.740 270.670 1.00 128.82 283 ALA D O 1
ATOM 5560 N N . LEU B 1 284 ? 256.694 381.570 270.295 1.00 133.13 284 LEU D N 1
ATOM 5561 C CA . LEU B 1 284 ? 255.239 381.720 270.269 1.00 128.84 284 LEU D CA 1
ATOM 5562 C C . LEU B 1 284 ? 254.736 382.164 271.640 1.00 125.69 284 LEU D C 1
ATOM 5563 O O . LEU B 1 284 ? 254.395 381.360 272.511 1.00 125.35 284 LEU D O 1
ATOM 5568 N N . THR B 1 285 ? 254.706 383.479 271.836 1.00 123.31 285 THR D N 1
ATOM 5569 C CA . THR B 1 285 ? 254.264 384.090 273.079 1.00 117.62 285 THR D CA 1
ATOM 5570 C C . THR B 1 285 ? 253.133 385.077 272.817 1.00 110.58 285 THR D C 1
ATOM 5571 O O . THR B 1 285 ? 252.859 385.467 271.680 1.00 109.93 285 THR D O 1
ATOM 5575 N N . VAL B 1 286 ? 252.469 385.463 273.909 1.00 105.37 286 VAL D N 1
ATOM 5576 C CA . VAL B 1 286 ? 251.365 386.429 273.838 1.00 102.07 286 VAL D CA 1
ATOM 5577 C C . VAL B 1 286 ? 251.794 387.809 273.309 1.00 104.17 286 VAL D C 1
ATOM 5578 O O . VAL B 1 286 ? 251.091 388.352 272.441 1.00 110.34 286 VAL D O 1
ATOM 5582 N N . PRO B 1 287 ? 252.888 388.434 273.799 1.00 101.99 287 PRO D N 1
ATOM 5583 C CA . PRO B 1 287 ? 253.205 389.793 273.311 1.00 99.04 287 PRO D CA 1
ATOM 5584 C C . PRO B 1 287 ? 253.464 389.898 271.820 1.00 98.59 287 PRO D C 1
ATOM 5585 O O . PRO B 1 287 ? 253.159 390.943 271.226 1.00 102.73 287 PRO D O 1
ATOM 5589 N N . GLU B 1 288 ? 253.995 388.858 271.180 1.00 95.98 288 GLU D N 1
ATOM 5590 C CA . GLU B 1 288 ? 254.183 388.992 269.746 1.00 100.05 288 GLU D CA 1
ATOM 5591 C C . GLU B 1 288 ? 252.871 388.855 268.985 1.00 100.07 288 GLU D C 1
ATOM 5592 O O . GLU B 1 288 ? 252.725 389.484 267.934 1.00 104.77 288 GLU D O 1
ATOM 5598 N N . LEU B 1 289 ? 251.905 388.087 269.503 1.00 95.61 289 LEU D N 1
ATOM 5599 C CA . LEU B 1 289 ? 250.567 388.109 268.924 1.00 93.07 289 LEU D CA 1
ATOM 5600 C C . LEU B 1 289 ? 249.947 389.487 269.079 1.00 95.88 289 LEU D C 1
ATOM 5601 O O . LEU B 1 289 ? 249.271 389.980 268.167 1.00 102.06 289 LEU D O 1
ATOM 5606 N N . THR B 1 290 ? 250.182 390.119 270.231 1.00 99.38 290 THR D N 1
ATOM 5607 C CA . THR B 1 290 ? 249.651 391.453 270.476 1.00 91.36 290 THR D CA 1
ATOM 5608 C C . THR B 1 290 ? 250.233 392.472 269.501 1.00 96.54 290 THR D C 1
ATOM 5609 O O . THR B 1 290 ? 249.501 393.307 268.957 1.00 103.95 290 THR D O 1
ATOM 5613 N N . GLN B 1 291 ? 251.543 392.408 269.245 1.00 96.43 291 GLN D N 1
ATOM 5614 C CA . GLN B 1 291 ? 252.128 393.381 268.325 1.00 100.53 291 GLN D CA 1
ATOM 5615 C C . GLN B 1 291 ? 251.813 393.053 266.869 1.00 106.96 291 GLN D C 1
ATOM 5616 O O . GLN B 1 291 ? 251.714 393.967 266.043 1.00 110.13 291 GLN D O 1
ATOM 5622 N N . GLN B 1 292 ? 251.667 391.769 266.528 1.00 104.08 292 GLN D N 1
ATOM 5623 C CA . GLN B 1 292 ? 251.301 391.400 265.165 1.00 98.86 292 GLN D CA 1
ATOM 5624 C C . GLN B 1 292 ? 249.878 391.828 264.841 1.00 99.40 292 GLN D C 1
ATOM 5625 O O . GLN B 1 292 ? 249.602 392.278 263.725 1.00 106.08 292 GLN D O 1
ATOM 5631 N N . MET B 1 293 ? 248.964 391.692 265.806 1.00 102.13 293 MET D N 1
ATOM 5632 C CA . MET B 1 293 ? 247.563 392.026 265.568 1.00 96.26 293 MET D CA 1
ATOM 5633 C C . MET B 1 293 ? 247.379 393.510 265.290 1.00 96.76 293 MET D C 1
ATOM 5634 O O . MET B 1 293 ? 246.607 393.892 264.404 1.00 97.31 293 MET D O 1
ATOM 5639 N N . PHE B 1 294 ? 248.081 394.358 266.029 1.00 97.61 294 PHE D N 1
ATOM 5640 C CA . PHE B 1 294 ? 247.934 395.797 265.892 1.00 103.14 294 PHE D CA 1
ATOM 5641 C C . PHE B 1 294 ? 248.829 396.379 264.812 1.00 111.45 294 PHE D C 1
ATOM 5642 O O . PHE B 1 294 ? 248.778 397.589 264.572 1.00 116.06 294 PHE D O 1
ATOM 5650 N N . ASP B 1 295 ? 249.643 395.555 264.162 1.00 107.27 295 ASP D N 1
ATOM 5651 C CA . ASP B 1 295 ? 250.435 396.016 263.037 1.00 104.93 295 ASP D CA 1
ATOM 5652 C C . ASP B 1 295 ? 249.535 396.315 261.847 1.00 109.79 295 ASP D C 1
ATOM 5653 O O . ASP B 1 295 ? 248.563 395.605 261.579 1.00 111.96 295 ASP D O 1
ATOM 5658 N N . SER B 1 296 ? 249.870 397.390 261.136 1.00 108.09 296 SER D N 1
ATOM 5659 C CA . SER B 1 296 ? 249.043 397.831 260.020 1.00 108.49 296 SER D CA 1
ATOM 5660 C C . SER B 1 296 ? 249.140 396.887 258.833 1.00 106.23 296 SER D C 1
ATOM 5661 O O . SER B 1 296 ? 248.171 396.735 258.081 1.00 101.21 296 SER D O 1
ATOM 5664 N N . LYS B 1 297 ? 250.293 396.244 258.652 1.00 105.13 297 LYS D N 1
ATOM 5665 C CA . LYS B 1 297 ? 250.486 395.297 257.564 1.00 103.16 297 LYS D CA 1
ATOM 5666 C C . LYS B 1 297 ? 249.680 394.019 257.737 1.00 102.07 297 LYS D C 1
ATOM 5667 O O . LYS B 1 297 ? 249.557 393.257 256.775 1.00 110.09 297 LYS D O 1
ATOM 5673 N N . ASN B 1 298 ? 249.134 393.766 258.925 1.00 95.65 298 ASN D N 1
ATOM 5674 C CA . ASN B 1 298 ? 248.388 392.548 259.202 1.00 99.16 298 ASN D CA 1
ATOM 5675 C C . ASN B 1 298 ? 246.900 392.678 258.904 1.00 103.95 298 ASN D C 1
ATOM 5676 O O . ASN B 1 298 ? 246.180 391.677 258.963 1.00 109.02 298 ASN D O 1
ATOM 5681 N N . MET B 1 299 ? 246.422 393.873 258.579 1.00 98.28 299 MET D N 1
ATOM 5682 C CA . MET B 1 299 ? 244.990 394.089 258.451 1.00 92.54 299 MET D CA 1
ATOM 5683 C C . MET B 1 299 ? 244.462 393.454 257.171 1.00 93.46 299 MET D C 1
ATOM 5684 O O . MET B 1 299 ? 245.164 393.366 256.161 1.00 99.08 299 MET D O 1
ATOM 5689 N N . MET B 1 300 ? 243.212 393.002 257.221 1.00 88.03 300 MET D N 1
ATOM 5690 C CA . MET B 1 300 ? 242.559 392.387 256.075 1.00 86.80 300 MET D CA 1
ATOM 5691 C C . MET B 1 300 ? 241.621 393.337 255.352 1.00 94.04 300 MET D C 1
ATOM 5692 O O . MET B 1 300 ? 240.831 392.897 254.513 1.00 98.65 300 MET D O 1
ATOM 5697 N N . ALA B 1 301 ? 241.692 394.624 255.657 1.00 91.44 301 ALA D N 1
ATOM 5698 C CA . ALA B 1 301 ? 241.097 395.665 254.840 1.00 89.95 301 ALA D CA 1
ATOM 5699 C C . ALA B 1 301 ? 242.213 396.593 254.393 1.00 102.71 301 ALA D C 1
ATOM 5700 O O . ALA B 1 301 ? 243.174 396.815 255.134 1.00 107.53 301 ALA D O 1
ATOM 5702 N N . ALA B 1 302 ? 242.097 397.135 253.180 1.00 109.81 302 ALA D N 1
ATOM 5703 C CA . ALA B 1 302 ? 243.142 398.001 252.632 1.00 110.34 302 ALA D CA 1
ATOM 5704 C C . ALA B 1 302 ? 242.975 399.418 253.183 1.00 113.26 302 ALA D C 1
ATOM 5705 O O . ALA B 1 302 ? 242.743 400.391 252.463 1.00 118.29 302 ALA D O 1
ATOM 5707 N N . CYS B 1 303 ? 243.095 399.514 254.502 1.00 113.83 303 CYS D N 1
ATOM 5708 C CA . CYS B 1 303 ? 243.067 400.774 255.221 1.00 116.66 303 CYS D CA 1
ATOM 5709 C C . CYS B 1 303 ? 244.215 400.783 256.212 1.00 116.22 303 CYS D C 1
ATOM 5710 O O . CYS B 1 303 ? 244.551 399.750 256.797 1.00 117.22 303 CYS D O 1
ATOM 5713 N N . ASP B 1 304 ? 244.818 401.950 256.392 1.00 114.87 304 ASP D N 1
ATOM 5714 C CA . ASP B 1 304 ? 245.864 402.114 257.387 1.00 116.27 304 ASP D CA 1
ATOM 5715 C C . ASP B 1 304 ? 245.226 402.650 258.658 1.00 111.78 304 ASP D C 1
ATOM 5716 O O . ASP B 1 304 ? 244.721 403.782 258.652 1.00 114.27 304 ASP D O 1
ATOM 5721 N N . PRO B 1 305 ? 245.206 401.886 259.753 1.00 104.82 305 PRO D N 1
ATOM 5722 C CA . PRO B 1 305 ? 244.559 402.374 260.980 1.00 103.84 305 PRO D CA 1
ATOM 5723 C C . PRO B 1 305 ? 245.265 403.552 261.618 1.00 111.30 305 PRO D C 1
ATOM 5724 O O . PRO B 1 305 ? 244.659 404.229 262.457 1.00 113.81 305 PRO D O 1
ATOM 5728 N N . ARG B 1 306 ? 246.523 403.817 261.259 1.00 115.02 306 ARG D N 1
ATOM 5729 C CA . ARG B 1 306 ? 247.210 404.992 261.776 1.00 113.67 306 ARG D CA 1
ATOM 5730 C C . ARG B 1 306 ? 246.680 406.291 261.188 1.00 110.41 306 ARG D C 1
ATOM 5731 O O . ARG B 1 306 ? 246.961 407.356 261.746 1.00 114.93 306 ARG D O 1
ATOM 5739 N N . HIS B 1 307 ? 245.927 406.239 260.088 1.00 106.83 307 HIS D N 1
ATOM 5740 C CA . HIS B 1 307 ? 245.352 407.456 259.533 1.00 106.38 307 HIS D CA 1
ATOM 5741 C C . HIS B 1 307 ? 244.200 407.991 260.367 1.00 106.05 307 HIS D C 1
ATOM 5742 O O . HIS B 1 307 ? 243.893 409.184 260.278 1.00 110.59 307 HIS D O 1
ATOM 5749 N N . GLY B 1 308 ? 243.561 407.144 261.167 1.00 100.99 308 GLY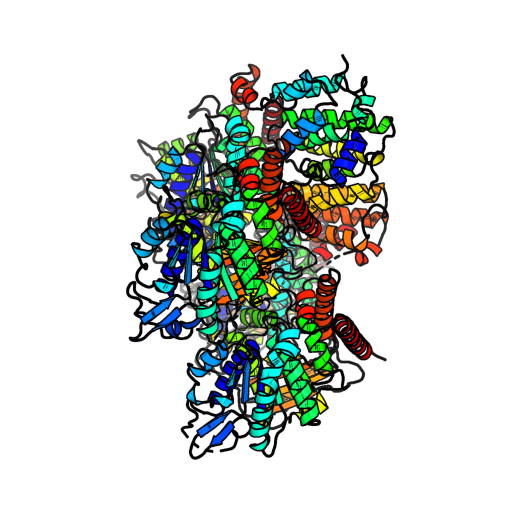 D N 1
ATOM 5750 C CA . GLY B 1 308 ? 242.443 407.566 261.983 1.00 102.12 308 GLY D CA 1
ATOM 5751 C C . GLY B 1 308 ? 242.573 407.128 263.426 1.00 109.97 308 GLY D C 1
ATOM 5752 O O . GLY B 1 308 ? 243.683 407.037 263.959 1.00 114.12 308 GLY D O 1
ATOM 5753 N N . ARG B 1 309 ? 241.444 406.854 264.068 1.00 106.46 309 ARG D N 1
ATOM 5754 C CA . ARG B 1 309 ? 241.410 406.457 265.467 1.00 99.85 309 ARG D CA 1
ATOM 5755 C C . ARG B 1 309 ? 240.644 405.154 265.614 1.00 97.45 309 ARG D C 1
ATOM 5756 O O . ARG B 1 309 ? 239.597 404.966 264.991 1.00 103.49 309 ARG D O 1
ATOM 5764 N N . TYR B 1 310 ? 241.170 404.259 266.445 1.00 89.91 310 TYR D N 1
ATOM 5765 C CA . TYR B 1 310 ? 240.429 403.074 266.853 1.00 81.51 310 TYR D CA 1
ATOM 5766 C C . TYR B 1 310 ? 239.317 403.493 267.800 1.00 83.27 310 TYR D C 1
ATOM 5767 O O . TYR B 1 310 ? 239.588 404.055 268.865 1.00 91.35 310 TYR D O 1
ATOM 5776 N N . LEU B 1 311 ? 238.069 403.222 267.429 1.00 81.78 311 LEU D N 1
ATOM 5777 C CA . LEU B 1 311 ? 236.987 403.385 268.391 1.00 76.58 311 LEU D CA 1
ATOM 5778 C C . LEU B 1 311 ? 237.030 402.273 269.429 1.00 83.87 311 LEU D C 1
ATOM 5779 O O . LEU B 1 311 ? 237.214 402.525 270.624 1.00 92.64 311 LEU D O 1
ATOM 5784 N N . THR B 1 312 ? 236.873 401.032 268.983 1.00 82.79 312 THR D N 1
ATOM 5785 C CA . THR B 1 312 ? 237.014 399.857 269.825 1.00 76.38 312 THR D CA 1
ATOM 5786 C C . THR B 1 312 ? 237.766 398.792 269.047 1.00 79.13 312 THR D C 1
ATOM 5787 O O . THR B 1 312 ? 237.657 398.708 267.822 1.00 90.25 312 THR D O 1
ATOM 5791 N N . VAL B 1 313 ? 238.534 397.979 269.763 1.00 75.56 313 VAL D N 1
ATOM 5792 C CA . VAL B 1 313 ? 239.240 396.851 269.173 1.00 80.10 313 VAL D CA 1
ATOM 5793 C C . VAL B 1 313 ? 238.926 395.607 269.990 1.00 77.15 313 VAL D C 1
ATOM 5794 O O . VAL B 1 313 ? 238.797 395.673 271.216 1.00 82.56 313 VAL D O 1
ATOM 5798 N N . ALA B 1 314 ? 238.760 394.481 269.308 1.00 76.95 314 ALA D N 1
ATOM 5799 C CA . ALA B 1 314 ? 238.493 393.208 269.957 1.00 72.16 314 ALA D CA 1
ATOM 5800 C C . ALA B 1 314 ? 239.705 392.304 269.818 1.00 77.86 314 ALA D C 1
ATOM 5801 O O . ALA B 1 314 ? 240.502 392.456 268.890 1.00 86.86 314 ALA D O 1
ATOM 5803 N N . ALA B 1 315 ? 239.844 391.371 270.749 1.00 70.23 315 ALA D N 1
ATOM 5804 C CA . ALA B 1 315 ? 240.952 390.427 270.752 1.00 66.49 315 ALA D CA 1
ATOM 5805 C C . ALA B 1 315 ? 240.452 389.099 271.297 1.00 75.89 315 ALA D C 1
ATOM 5806 O O . ALA B 1 315 ? 240.288 388.945 272.510 1.00 88.08 315 ALA D O 1
ATOM 5808 N N . ILE B 1 316 ? 240.213 388.144 270.408 1.00 65.84 316 ILE D N 1
ATOM 5809 C CA . ILE B 1 316 ? 239.751 386.818 270.791 1.00 64.60 316 ILE D CA 1
ATOM 5810 C C . ILE B 1 316 ? 240.952 385.886 270.770 1.00 69.49 316 ILE D C 1
ATOM 5811 O O . ILE B 1 316 ? 241.359 385.408 269.705 1.00 76.92 316 ILE D O 1
ATOM 5816 N N . PHE B 1 317 ? 241.517 385.626 271.942 1.00 69.22 317 PHE D N 1
ATOM 5817 C CA . PHE B 1 317 ? 242.690 384.780 272.084 1.00 70.87 317 PHE D CA 1
ATOM 5818 C C . PHE B 1 317 ? 242.271 383.323 272.201 1.00 77.87 317 PHE D C 1
ATOM 5819 O O . PHE B 1 317 ? 241.228 383.010 272.777 1.00 84.29 317 PHE D O 1
ATOM 5827 N N . ARG B 1 318 ? 243.087 382.435 271.643 1.00 74.44 318 ARG D N 1
ATOM 5828 C CA . ARG B 1 318 ? 242.841 381.003 271.703 1.00 71.02 318 ARG D CA 1
ATOM 5829 C C . ARG B 1 318 ? 244.075 380.304 272.245 1.00 80.95 318 ARG D C 1
ATOM 5830 O O . ARG B 1 318 ? 245.202 380.654 271.890 1.00 91.29 318 ARG D O 1
ATOM 5838 N N . GLY B 1 319 ? 243.859 379.321 273.104 1.00 80.79 319 GLY D N 1
ATOM 5839 C CA . GLY B 1 319 ? 244.932 378.543 273.685 1.00 90.16 319 GLY D CA 1
ATOM 5840 C C . GLY B 1 319 ? 245.123 378.847 275.161 1.00 99.65 319 GLY D C 1
ATOM 5841 O O . GLY B 1 319 ? 244.525 379.760 275.729 1.00 100.28 319 GLY D O 1
ATOM 5842 N N . ARG B 1 320 ? 245.987 378.046 275.778 1.00 103.36 320 ARG D N 1
ATOM 5843 C CA . ARG B 1 320 ? 246.291 378.186 277.198 1.00 99.63 320 ARG D CA 1
ATOM 5844 C C . ARG B 1 320 ? 247.170 379.415 277.385 1.00 99.32 320 ARG D C 1
ATOM 5845 O O . ARG B 1 320 ? 248.307 379.453 276.904 1.00 104.26 320 ARG D O 1
ATOM 5853 N N . MET B 1 321 ? 246.646 380.425 278.075 1.00 93.47 321 MET D N 1
ATOM 5854 C CA . MET B 1 321 ? 247.345 381.688 278.241 1.00 87.65 321 MET D CA 1
ATOM 5855 C C . MET B 1 321 ? 247.173 382.197 279.661 1.00 93.86 321 MET D C 1
ATOM 5856 O O . MET B 1 321 ? 246.288 381.763 280.401 1.00 97.44 321 MET D O 1
ATOM 5861 N N . SER B 1 322 ? 248.042 383.130 280.029 1.00 93.60 322 SER D N 1
ATOM 5862 C CA . SER B 1 322 ? 247.914 383.860 281.278 1.00 92.41 322 SER D CA 1
ATOM 5863 C C . SER B 1 322 ? 247.083 385.111 281.043 1.00 91.26 322 SER D C 1
ATOM 5864 O O . SER B 1 322 ? 247.327 385.852 280.087 1.00 97.11 322 SER D O 1
ATOM 5867 N N . MET B 1 323 ? 246.100 385.338 281.913 1.00 94.23 323 MET D N 1
ATOM 5868 C CA . MET B 1 323 ? 245.267 386.525 281.775 1.00 94.44 323 MET D CA 1
ATOM 5869 C C . MET B 1 323 ? 246.044 387.793 282.092 1.00 97.75 323 MET D C 1
ATOM 5870 O O . MET B 1 323 ? 245.780 388.843 281.496 1.00 106.83 323 MET D O 1
ATOM 5875 N N . LYS B 1 324 ? 247.001 387.713 283.020 1.00 93.98 324 LYS D N 1
ATOM 5876 C CA . LYS B 1 324 ? 247.789 388.884 283.389 1.00 99.38 324 LYS D CA 1
ATOM 5877 C C . LYS B 1 324 ? 248.641 389.361 282.220 1.00 105.50 324 LYS D C 1
ATOM 5878 O O . LYS B 1 324 ? 248.722 390.566 281.962 1.00 109.94 324 LYS D O 1
ATOM 5884 N N . GLU B 1 325 ? 249.275 388.428 281.504 1.00 100.98 325 GLU D N 1
ATOM 5885 C CA . GLU B 1 325 ? 250.119 388.794 280.370 1.00 102.63 325 GLU D CA 1
ATOM 5886 C C . GLU B 1 325 ? 249.300 389.413 279.246 1.00 97.47 325 GLU D C 1
ATOM 5887 O O . GLU B 1 325 ? 249.707 390.424 278.657 1.00 101.30 325 GLU D O 1
ATOM 5893 N N . VAL B 1 326 ? 248.134 388.831 278.955 1.00 93.17 326 VAL D N 1
ATOM 5894 C CA . VAL B 1 326 ? 247.244 389.378 277.937 1.00 95.45 326 VAL D CA 1
ATOM 5895 C C . VAL B 1 326 ? 246.793 390.780 278.319 1.00 97.25 326 VAL D C 1
ATOM 5896 O O . VAL B 1 326 ? 246.851 391.710 277.505 1.00 103.22 326 VAL D O 1
ATOM 5900 N N . ASP B 1 327 ? 246.379 390.963 279.574 1.00 99.25 327 ASP D N 1
ATOM 5901 C CA . ASP B 1 327 ? 245.871 392.258 280.007 1.00 98.33 327 ASP D CA 1
ATOM 5902 C C . ASP B 1 327 ? 246.960 393.323 280.021 1.00 100.98 327 ASP D C 1
ATOM 5903 O O . ASP B 1 327 ? 246.703 394.474 279.650 1.00 104.56 327 ASP D O 1
ATOM 5908 N N . GLU B 1 328 ? 248.186 392.969 280.418 1.00 102.41 328 GLU D N 1
ATOM 5909 C CA . GLU B 1 328 ? 249.239 393.979 280.400 1.00 104.43 328 GLU D CA 1
ATOM 5910 C C . GLU B 1 328 ? 249.670 394.300 278.975 1.00 108.48 328 GLU D C 1
ATOM 5911 O O . GLU B 1 328 ? 250.050 395.441 278.695 1.00 112.64 328 GLU D O 1
ATOM 5917 N N . GLN B 1 329 ? 249.590 393.330 278.056 1.00 102.07 329 GLN D N 1
ATOM 5918 C CA . GLN B 1 329 ? 249.867 393.631 276.655 1.00 98.33 329 GLN D CA 1
ATOM 5919 C C . GLN B 1 329 ? 248.835 394.585 276.062 1.00 97.78 329 GLN D C 1
ATOM 5920 O O . GLN B 1 329 ? 249.192 395.528 275.338 1.00 102.55 329 GLN D O 1
ATOM 5926 N N . MET B 1 330 ? 247.552 394.363 276.357 1.00 95.38 330 MET D N 1
ATOM 5927 C CA . MET B 1 330 ? 246.547 395.254 275.787 1.00 91.46 330 MET D CA 1
ATOM 5928 C C . MET B 1 330 ? 246.485 396.577 276.539 1.00 101.03 330 MET D C 1
ATOM 5929 O O . MET B 1 330 ? 245.912 397.547 276.033 1.00 107.23 330 MET D O 1
ATOM 5934 N N . LEU B 1 331 ? 247.057 396.639 277.742 1.00 103.32 331 LEU D N 1
ATOM 5935 C CA . LEU B 1 331 ? 247.317 397.933 278.364 1.00 100.28 331 LEU D CA 1
ATOM 5936 C C . LEU B 1 331 ? 248.466 398.652 277.669 1.00 108.26 331 LEU D C 1
ATOM 5937 O O . LEU B 1 331 ? 248.417 399.874 277.470 1.00 112.48 331 LEU D O 1
ATOM 5942 N N . ASN B 1 332 ? 249.511 397.905 277.301 1.00 108.52 332 ASN D N 1
ATOM 5943 C CA . ASN B 1 332 ? 250.696 398.503 276.699 1.00 110.70 332 ASN D CA 1
ATOM 5944 C C . ASN B 1 332 ? 250.397 399.086 275.326 1.00 112.06 332 ASN D C 1
ATOM 5945 O O . ASN B 1 332 ? 250.919 400.150 274.978 1.00 118.08 332 ASN D O 1
ATOM 5950 N N . VAL B 1 333 ? 249.581 398.398 274.523 1.00 103.63 333 VAL D N 1
ATOM 5951 C CA . VAL B 1 333 ? 249.291 398.943 273.195 1.00 103.12 333 VAL D CA 1
ATOM 5952 C C . VAL B 1 333 ? 248.411 400.184 273.290 1.00 109.03 333 VAL D C 1
ATOM 5953 O O . VAL B 1 333 ? 248.474 401.060 272.420 1.00 118.67 333 VAL D O 1
ATOM 5957 N N . GLN B 1 334 ? 247.579 400.286 274.327 1.00 104.37 334 GLN D N 1
ATOM 5958 C CA . GLN B 1 334 ? 246.791 401.500 274.506 1.00 104.35 334 GLN D CA 1
ATOM 5959 C C . GLN B 1 334 ? 247.654 402.649 275.007 1.00 108.16 334 GLN D C 1
ATOM 5960 O O . GLN B 1 334 ? 247.471 403.797 274.586 1.00 112.81 334 GLN D O 1
ATOM 5966 N N . ASN B 1 335 ? 248.592 402.366 275.911 1.00 110.08 335 ASN D N 1
ATOM 5967 C CA . ASN B 1 335 ? 249.412 403.437 276.466 1.00 114.21 335 ASN D CA 1
ATOM 5968 C C . ASN B 1 335 ? 250.460 403.929 275.475 1.00 115.77 335 ASN D C 1
ATOM 5969 O O . ASN B 1 335 ? 250.716 405.135 275.391 1.00 121.41 335 ASN D O 1
ATOM 5974 N N . LYS B 1 336 ? 251.076 403.019 274.720 1.00 111.33 336 LYS D N 1
ATOM 5975 C CA . LYS B 1 336 ? 252.133 403.418 273.797 1.00 111.90 336 LYS D CA 1
ATOM 5976 C C . LYS B 1 336 ? 251.566 404.106 272.563 1.00 113.85 336 LYS D C 1
ATOM 5977 O O . LYS B 1 336 ? 252.217 404.980 271.979 1.00 115.53 336 LYS D O 1
ATOM 5983 N N . ASN B 1 337 ? 250.361 403.731 272.151 1.00 115.06 337 ASN D N 1
ATOM 5984 C CA . ASN B 1 337 ? 249.730 404.266 270.951 1.00 114.09 337 ASN D CA 1
ATOM 5985 C C . ASN B 1 337 ? 248.469 405.050 271.294 1.00 113.44 337 ASN D C 1
ATOM 5986 O O . ASN B 1 337 ? 247.431 404.903 270.648 1.00 112.69 337 ASN D O 1
ATOM 5991 N N . SER B 1 338 ? 248.554 405.894 272.327 1.00 113.98 338 SER D N 1
ATOM 5992 C CA . SER B 1 338 ? 247.396 406.657 272.781 1.00 112.85 338 SER D CA 1
ATOM 5993 C C . SER B 1 338 ? 246.926 407.677 271.754 1.00 108.82 338 SER D C 1
ATOM 5994 O O . SER B 1 338 ? 245.779 408.128 271.828 1.00 108.58 338 SER D O 1
ATOM 5997 N N . SER B 1 339 ? 247.783 408.059 270.807 1.00 110.83 339 SER D N 1
ATOM 5998 C CA . SER B 1 339 ? 247.352 408.945 269.735 1.00 112.39 339 SER D CA 1
ATOM 5999 C C . SER B 1 339 ? 246.532 408.216 268.679 1.00 113.15 339 SER D C 1
ATOM 6000 O O . SER B 1 339 ? 245.949 408.871 267.809 1.00 112.79 339 SER D O 1
ATOM 6003 N N . TYR B 1 340 ? 246.497 406.885 268.718 1.00 113.00 340 TYR D N 1
ATOM 6004 C CA . TYR B 1 340 ? 245.718 406.091 267.777 1.00 106.90 340 TYR D CA 1
ATOM 6005 C C . TYR B 1 340 ? 244.417 405.557 268.361 1.00 101.20 340 TYR D C 1
ATOM 6006 O O . TYR B 1 340 ? 243.711 404.814 267.675 1.00 99.59 340 TYR D O 1
ATOM 6015 N N . PHE B 1 341 ? 244.084 405.905 269.598 1.00 101.15 341 PHE D N 1
ATOM 6016 C CA . PHE B 1 341 ? 242.847 405.472 270.229 1.00 91.88 341 PHE D CA 1
ATOM 6017 C C . PHE B 1 341 ? 242.000 406.684 270.578 1.00 91.66 341 PHE D C 1
ATOM 6018 O O . PHE B 1 341 ? 242.530 407.744 270.922 1.00 105.34 341 PHE D O 1
ATOM 6026 N N . VAL B 1 342 ? 240.682 406.523 270.485 1.00 86.61 342 VAL D N 1
ATOM 6027 C CA . VAL B 1 342 ? 239.779 407.625 270.777 1.00 98.05 342 VAL D CA 1
ATOM 6028 C C . VAL B 1 342 ? 239.779 407.894 272.281 1.00 106.45 342 VAL D C 1
ATOM 6029 O O . VAL B 1 342 ? 239.942 406.982 273.104 1.00 108.15 342 VAL D O 1
ATOM 6033 N N . GLU B 1 343 ? 239.649 409.169 272.649 1.00 109.05 343 GLU D N 1
ATOM 6034 C CA . GLU B 1 343 ? 239.905 409.582 274.022 1.00 105.72 343 GLU D CA 1
ATOM 6035 C C . GLU B 1 343 ? 238.698 409.456 274.943 1.00 106.86 343 GLU D C 1
ATOM 6036 O O . GLU B 1 343 ? 238.885 409.299 276.154 1.00 115.38 343 GLU D O 1
ATOM 6042 N N . TRP B 1 344 ? 237.475 409.509 274.419 1.00 100.38 344 TRP D N 1
ATOM 6043 C CA . TRP B 1 344 ? 236.295 409.427 275.269 1.00 96.49 344 TRP D CA 1
ATOM 6044 C C . TRP B 1 344 ? 235.798 408.001 275.446 1.00 94.78 344 TRP D C 1
ATOM 6045 O O . TRP B 1 344 ? 234.685 407.801 275.941 1.00 95.94 344 TRP D O 1
ATOM 6056 N N . ILE B 1 345 ? 236.588 407.012 275.044 1.00 96.45 345 ILE D N 1
ATOM 6057 C CA . ILE B 1 345 ? 236.328 405.617 275.383 1.00 88.45 345 ILE D CA 1
ATOM 6058 C C . ILE B 1 345 ? 237.536 405.101 276.152 1.00 91.51 345 ILE D C 1
ATOM 6059 O O . ILE B 1 345 ? 238.547 404.726 275.539 1.00 97.35 345 ILE D O 1
ATOM 6064 N N . PRO B 1 346 ? 237.507 405.116 277.481 1.00 83.73 346 PRO D N 1
ATOM 6065 C CA . PRO B 1 346 ? 238.564 404.444 278.240 1.00 80.18 346 PRO D CA 1
ATOM 6066 C C . PRO B 1 346 ? 238.454 402.939 278.071 1.00 89.31 346 PRO D C 1
ATOM 6067 O O . PRO B 1 346 ? 237.352 402.384 278.060 1.00 88.10 346 PRO D O 1
ATOM 6071 N N . ASN B 1 347 ? 239.613 402.286 277.943 1.00 88.59 347 ASN D N 1
ATOM 6072 C CA . ASN B 1 347 ? 239.722 400.850 277.676 1.00 93.31 347 ASN D CA 1
ATOM 6073 C C . ASN B 1 347 ? 238.955 400.473 276.403 1.00 94.28 347 ASN D C 1
ATOM 6074 O O . ASN B 1 347 ? 237.882 399.869 276.431 1.00 94.62 347 ASN D O 1
ATOM 6079 N N . ASN B 1 348 ? 239.516 400.910 275.275 1.00 90.76 348 ASN D N 1
ATOM 6080 C CA . ASN B 1 348 ? 238.948 400.603 273.967 1.00 88.26 348 ASN D CA 1
ATOM 6081 C C . ASN B 1 348 ? 238.981 399.117 273.628 1.00 90.41 348 ASN D C 1
ATOM 6082 O O . ASN B 1 348 ? 238.314 398.708 272.673 1.00 95.95 348 ASN D O 1
ATOM 6087 N N . VAL B 1 349 ? 239.731 398.308 274.369 1.00 83.72 349 VAL D N 1
ATOM 6088 C CA . VAL B 1 349 ? 239.967 396.910 274.032 1.00 76.85 349 VAL D CA 1
ATOM 6089 C C . VAL B 1 349 ? 238.944 396.023 274.726 1.00 78.84 349 VAL D C 1
ATOM 6090 O O . VAL B 1 349 ? 238.717 396.148 275.936 1.00 85.11 349 VAL D O 1
ATOM 6094 N N . LYS B 1 350 ? 238.334 395.123 273.960 1.00 77.22 350 LYS D N 1
ATOM 6095 C CA . LYS B 1 350 ? 237.604 393.978 274.487 1.00 72.78 350 LYS D CA 1
ATOM 6096 C C . LYS B 1 350 ? 238.478 392.739 274.373 1.00 74.83 350 LYS D C 1
ATOM 6097 O O . LYS B 1 350 ? 239.060 392.481 273.316 1.00 83.71 350 LYS D O 1
ATOM 6103 N N . THR B 1 351 ? 238.562 391.976 275.457 1.00 75.12 351 THR D N 1
ATOM 6104 C CA . THR B 1 351 ? 239.430 390.811 275.544 1.00 73.22 351 THR D CA 1
ATOM 6105 C C . THR B 1 351 ? 238.589 389.556 275.723 1.00 74.26 351 THR D C 1
ATOM 6106 O O . THR B 1 351 ? 237.683 389.525 276.560 1.00 76.87 351 THR D O 1
ATOM 6110 N N . ALA B 1 352 ? 238.882 388.534 274.926 1.00 79.21 352 ALA D N 1
ATOM 6111 C CA . ALA B 1 352 ? 238.283 387.217 275.074 1.00 72.73 352 ALA D CA 1
ATOM 6112 C C . ALA B 1 352 ? 239.373 386.170 274.936 1.00 77.44 352 ALA D C 1
ATOM 6113 O O . ALA B 1 352 ? 240.243 386.285 274.070 1.00 87.90 352 ALA D O 1
ATOM 6115 N N . VAL B 1 353 ? 239.334 385.156 275.795 1.00 72.82 353 VAL D N 1
ATOM 6116 C CA . VAL B 1 353 ? 240.331 384.093 275.795 1.00 73.58 353 VAL D CA 1
ATOM 6117 C C . VAL B 1 353 ? 239.613 382.753 275.754 1.00 78.09 353 VAL D C 1
ATOM 6118 O O . VAL B 1 353 ? 238.745 382.484 276.591 1.00 86.17 353 VAL D O 1
ATOM 6122 N N . CYS B 1 354 ? 239.977 381.915 274.789 1.00 79.31 354 CYS D N 1
ATOM 6123 C CA . CYS B 1 354 ? 239.447 380.566 274.673 1.00 79.61 354 CYS D CA 1
ATOM 6124 C C . CYS B 1 354 ? 240.551 379.556 274.947 1.00 89.00 354 CYS D C 1
ATOM 6125 O O . CYS B 1 354 ? 241.715 379.785 274.605 1.00 96.93 354 CYS D O 1
ATOM 6128 N N . ASP B 1 355 ? 240.180 378.436 275.564 1.00 87.74 355 ASP D N 1
ATOM 6129 C CA . ASP B 1 355 ? 241.172 377.447 275.965 1.00 92.01 355 ASP D CA 1
ATOM 6130 C C . ASP B 1 355 ? 241.685 376.620 274.795 1.00 92.03 355 ASP D C 1
ATOM 6131 O O . ASP B 1 355 ? 242.816 376.125 274.847 1.00 97.16 355 ASP D O 1
ATOM 6136 N N . ILE B 1 356 ? 240.890 376.453 273.745 1.00 87.60 356 ILE D N 1
ATOM 6137 C CA . ILE B 1 356 ? 241.205 375.527 272.662 1.00 88.62 356 ILE D CA 1
ATOM 6138 C C . ILE B 1 356 ? 241.861 376.314 271.531 1.00 88.72 356 ILE D C 1
ATOM 6139 O O . ILE B 1 356 ? 241.192 377.157 270.914 1.00 90.34 356 ILE D O 1
ATOM 6144 N N . PRO B 1 357 ? 243.129 376.068 271.222 1.00 88.29 357 PRO D N 1
ATOM 6145 C CA . PRO B 1 357 ? 243.761 376.725 270.083 1.00 83.03 357 PRO D CA 1
ATOM 6146 C C . PRO B 1 357 ? 243.335 376.066 268.785 1.00 91.35 357 PRO D C 1
ATOM 6147 O O . PRO B 1 357 ? 242.820 374.938 268.798 1.00 98.86 357 PRO D O 1
ATOM 6151 N N . PRO B 1 358 ? 243.524 376.728 267.645 1.00 94.38 358 PRO D N 1
ATOM 6152 C CA . PRO B 1 358 ? 243.251 376.075 266.361 1.00 95.36 358 PRO D CA 1
ATOM 6153 C C . PRO B 1 358 ? 244.278 374.992 266.068 1.00 107.60 358 PRO D C 1
ATOM 6154 O O . PRO B 1 358 ? 245.317 374.881 266.721 1.00 116.50 358 PRO D O 1
ATOM 6158 N N . ARG B 1 359 ? 243.960 374.176 265.067 1.00 111.30 359 ARG D N 1
ATOM 6159 C CA . ARG B 1 359 ? 244.786 373.021 264.743 1.00 119.37 359 ARG D CA 1
ATOM 6160 C C . ARG B 1 359 ? 246.136 373.448 264.183 1.00 121.21 359 ARG D C 1
ATOM 6161 O O . ARG B 1 359 ? 246.227 374.360 263.357 1.00 122.35 359 ARG D O 1
ATOM 6169 N N . GLY B 1 360 ? 247.191 372.781 264.643 1.00 117.22 360 GLY D N 1
ATOM 6170 C CA . GLY B 1 360 ? 248.539 373.079 264.214 1.00 120.80 360 GLY D CA 1
ATOM 6171 C C . GLY B 1 360 ? 249.225 374.188 264.977 1.00 121.02 360 GLY D C 1
ATOM 6172 O O . GLY B 1 360 ? 250.417 374.429 264.747 1.00 125.63 360 GLY D O 1
ATOM 6173 N N . LEU B 1 361 ? 248.522 374.865 265.879 1.00 115.36 361 LEU D N 1
ATOM 6174 C CA . LEU B 1 361 ? 249.086 375.943 266.672 1.00 110.18 361 LEU D CA 1
ATOM 6175 C C . LEU B 1 361 ? 248.736 375.718 268.133 1.00 110.69 361 LEU D C 1
ATOM 6176 O O . LEU B 1 361 ? 247.685 375.158 268.453 1.00 116.53 361 LEU D O 1
ATOM 6181 N N . LYS B 1 362 ? 249.625 376.153 269.024 1.00 106.80 362 LYS D N 1
ATOM 6182 C CA . LYS B 1 362 ? 249.348 376.023 270.446 1.00 109.83 362 LYS D CA 1
ATOM 6183 C C . LYS B 1 362 ? 248.762 377.292 271.047 1.00 108.59 362 LYS D C 1
ATOM 6184 O O . LYS B 1 362 ? 248.222 377.241 272.157 1.00 115.00 362 LYS D O 1
ATOM 6190 N N . MET B 1 363 ? 248.853 378.417 270.343 1.00 98.49 363 MET D N 1
ATOM 6191 C CA . MET B 1 363 ? 248.136 379.623 270.728 1.00 95.07 363 MET D CA 1
ATOM 6192 C C . MET B 1 363 ? 247.954 380.493 269.496 1.00 95.80 363 MET D C 1
ATOM 6193 O O . MET B 1 363 ? 248.798 380.505 268.597 1.00 103.13 363 MET D O 1
ATOM 6198 N N . SER B 1 364 ? 246.840 381.215 269.467 1.00 92.57 364 SER D N 1
ATOM 6199 C CA . SER B 1 364 ? 246.507 382.082 268.346 1.00 86.46 364 SER D CA 1
ATOM 6200 C C . SER B 1 364 ? 245.502 383.117 268.819 1.00 85.94 364 SER D C 1
ATOM 6201 O O . SER B 1 364 ? 244.941 383.014 269.911 1.00 91.55 364 SER D O 1
ATOM 6204 N N . ALA B 1 365 ? 245.276 384.120 267.975 1.00 83.63 365 ALA D N 1
ATOM 6205 C CA . ALA B 1 365 ? 244.339 385.178 268.307 1.00 82.13 365 ALA D CA 1
ATOM 6206 C C . ALA B 1 365 ? 243.772 385.790 267.038 1.00 80.68 365 ALA D C 1
ATOM 6207 O O . ALA B 1 365 ? 244.405 385.764 265.980 1.00 90.75 365 ALA D O 1
ATOM 6209 N N . THR B 1 366 ? 242.576 386.354 267.162 1.00 76.88 366 THR D N 1
ATOM 6210 C CA . THR B 1 366 ? 241.899 387.034 266.069 1.00 76.96 366 THR D CA 1
ATOM 6211 C C . THR B 1 366 ? 241.656 388.479 266.468 1.00 71.45 366 THR D C 1
ATOM 6212 O O . THR B 1 366 ? 241.131 388.747 267.551 1.00 77.15 366 THR D O 1
ATOM 6216 N N . PHE B 1 367 ? 242.026 389.400 265.589 1.00 76.21 367 PHE D N 1
ATOM 6217 C CA . PHE B 1 367 ? 241.861 390.825 265.824 1.00 75.72 367 PHE D CA 1
ATOM 6218 C C . PHE B 1 367 ? 240.654 391.326 265.051 1.00 80.06 367 PHE D C 1
ATOM 6219 O O . PHE B 1 367 ? 240.486 390.995 263.873 1.00 89.15 367 PHE D O 1
ATOM 6227 N N . ILE B 1 368 ? 239.814 392.111 265.717 1.00 74.10 368 ILE D N 1
ATOM 6228 C CA . ILE B 1 368 ? 238.676 392.769 265.091 1.00 70.25 368 ILE D CA 1
ATOM 6229 C C . ILE B 1 368 ? 238.721 394.230 265.509 1.00 76.97 368 ILE D C 1
ATOM 6230 O O . ILE B 1 368 ? 238.641 394.535 266.704 1.00 81.31 368 ILE D O 1
ATOM 6235 N N . GLY B 1 369 ? 238.837 395.130 264.537 1.00 79.92 369 GLY D N 1
ATOM 6236 C CA . GLY B 1 369 ? 239.055 396.527 264.857 1.00 76.28 369 GLY D CA 1
ATOM 6237 C C . GLY B 1 369 ? 238.066 397.503 264.257 1.00 77.83 369 GLY D C 1
ATOM 6238 O O . GLY B 1 369 ? 237.973 397.636 263.034 1.00 85.39 369 GLY D O 1
ATOM 6239 N N . ASN B 1 370 ? 237.326 398.202 265.114 1.00 77.45 370 ASN D N 1
ATOM 6240 C CA . ASN B 1 370 ? 236.402 399.249 264.681 1.00 75.73 370 ASN D CA 1
ATOM 6241 C C . ASN B 1 370 ? 237.165 400.564 264.668 1.00 76.60 370 ASN D C 1
ATOM 6242 O O . ASN B 1 370 ? 237.266 401.258 265.678 1.00 82.13 370 ASN D O 1
ATOM 6247 N N . SER B 1 371 ? 237.704 400.917 263.508 1.00 78.31 371 SER D N 1
ATOM 6248 C CA . SER B 1 371 ? 238.522 402.109 263.363 1.00 85.75 371 SER D CA 1
ATOM 6249 C C . SER B 1 371 ? 237.812 403.147 262.507 1.00 89.65 371 SER D C 1
ATOM 6250 O O . SER B 1 371 ? 236.879 402.842 261.762 1.00 94.87 371 SER D O 1
ATOM 6253 N N . THR B 1 372 ? 238.271 404.390 262.624 1.00 93.37 372 THR D N 1
ATOM 6254 C CA . THR B 1 372 ? 237.767 405.472 261.791 1.00 90.91 372 THR D CA 1
ATOM 6255 C C . THR B 1 372 ? 238.472 405.550 260.447 1.00 97.55 372 THR D C 1
ATOM 6256 O O . THR B 1 372 ? 238.145 406.427 259.644 1.00 102.98 372 THR D O 1
ATOM 6260 N N . ALA B 1 373 ? 239.429 404.663 260.186 1.00 93.20 373 ALA D N 1
ATOM 6261 C CA . ALA B 1 373 ? 240.056 404.554 258.877 1.00 94.32 373 ALA D CA 1
ATOM 6262 C C . ALA B 1 373 ? 239.220 403.749 257.893 1.00 95.81 373 ALA D C 1
ATOM 6263 O O . ALA B 1 373 ? 239.673 403.511 256.769 1.00 108.91 373 ALA D O 1
ATOM 6265 N N . ILE B 1 374 ? 238.028 403.309 258.301 1.00 95.96 374 ILE D N 1
ATOM 6266 C CA . ILE B 1 374 ? 237.085 402.669 257.391 1.00 97.09 374 ILE D CA 1
ATOM 6267 C C . ILE B 1 374 ? 236.648 403.638 256.303 1.00 106.24 374 ILE D C 1
ATOM 6268 O O . ILE B 1 374 ? 236.434 403.237 255.151 1.00 114.20 374 ILE D O 1
ATOM 6273 N N . GLN B 1 375 ? 236.546 404.930 256.634 1.00 102.15 375 GLN D N 1
ATOM 6274 C CA . GLN B 1 375 ? 236.107 405.932 255.670 1.00 104.66 375 GLN D CA 1
ATOM 6275 C C . GLN B 1 375 ? 237.044 406.052 254.475 1.00 111.67 375 GLN D C 1
ATOM 6276 O O . GLN B 1 375 ? 236.589 406.437 253.395 1.00 116.90 375 GLN D O 1
ATOM 6282 N N . GLU B 1 376 ? 238.329 405.715 254.637 1.00 107.85 376 GLU D N 1
ATOM 6283 C CA . GLU B 1 376 ? 239.249 405.702 253.504 1.00 110.51 376 GLU D CA 1
ATOM 6284 C C . GLU B 1 376 ? 238.822 404.678 252.465 1.00 110.21 376 GLU D C 1
ATOM 6285 O O . GLU B 1 376 ? 238.933 404.918 251.257 1.00 113.66 376 GLU D O 1
ATOM 6291 N N . LEU B 1 377 ? 238.325 403.528 252.920 1.00 106.19 377 LEU D N 1
ATOM 6292 C CA . LEU B 1 377 ? 237.796 402.527 252.003 1.00 104.06 377 LEU D CA 1
ATOM 6293 C C . LEU B 1 377 ? 236.542 403.031 251.301 1.00 104.05 377 LEU D C 1
ATOM 6294 O O . LEU B 1 377 ? 236.252 402.623 250.171 1.00 109.71 377 LEU D O 1
ATOM 6299 N N . PHE B 1 378 ? 235.793 403.926 251.941 1.00 101.83 378 PHE D N 1
ATOM 6300 C CA . PHE B 1 378 ? 234.584 404.439 251.316 1.00 99.32 378 PHE D CA 1
ATOM 6301 C C . PHE B 1 378 ? 234.816 405.709 250.508 1.00 102.70 378 PHE D C 1
ATOM 6302 O O . PHE B 1 378 ? 234.023 405.985 249.604 1.00 103.99 378 PHE D O 1
ATOM 6310 N N . LYS B 1 379 ? 235.878 406.476 250.793 1.00 104.23 379 LYS D N 1
ATOM 6311 C CA . LYS B 1 379 ? 236.260 407.568 249.897 1.00 105.65 379 LYS D CA 1
ATOM 6312 C C . LYS B 1 379 ? 236.547 407.063 248.493 1.00 108.23 379 LYS D C 1
ATOM 6313 O O . LYS B 1 379 ? 236.141 407.691 247.510 1.00 114.05 379 LYS D O 1
ATOM 6319 N N . ARG B 1 380 ? 237.260 405.942 248.387 1.00 103.53 380 ARG D N 1
ATOM 6320 C CA . ARG B 1 380 ? 237.638 405.408 247.085 1.00 105.67 380 ARG D CA 1
ATOM 6321 C C . ARG B 1 380 ? 236.416 404.966 246.291 1.00 102.49 380 ARG D C 1
ATOM 6322 O O . ARG B 1 380 ? 236.283 405.301 245.106 1.00 105.89 380 ARG D O 1
ATOM 6330 N N . ILE B 1 381 ? 235.495 404.254 246.942 1.00 95.68 381 ILE D N 1
ATOM 6331 C CA . ILE B 1 381 ? 234.270 403.823 246.280 1.00 95.43 381 ILE D CA 1
ATOM 6332 C C . ILE B 1 381 ? 233.399 405.024 245.933 1.00 97.77 381 ILE D C 1
ATOM 6333 O O . ILE B 1 381 ? 232.768 405.058 244.873 1.00 102.04 381 ILE D O 1
ATOM 6338 N N . SER B 1 382 ? 233.384 406.045 246.795 1.00 98.66 382 SER D N 1
ATOM 6339 C CA . SER B 1 382 ? 232.589 407.240 246.532 1.00 97.86 382 SER D CA 1
ATOM 6340 C C . SER B 1 382 ? 233.107 408.011 245.325 1.00 103.26 382 SER D C 1
ATOM 6341 O O . SER B 1 382 ? 232.321 408.422 244.463 1.00 106.53 382 SER D O 1
ATOM 6344 N N . GLU B 1 383 ? 234.424 408.212 245.236 1.00 103.85 383 GLU D N 1
ATOM 6345 C CA . GLU B 1 383 ? 234.960 408.965 244.107 1.00 101.27 383 GLU D CA 1
ATOM 6346 C C . GLU B 1 383 ? 234.869 408.164 242.816 1.00 97.52 383 GLU D C 1
ATOM 6347 O O . GLU B 1 383 ? 234.598 408.737 241.750 1.00 97.31 383 GLU D O 1
ATOM 6353 N N . GLN B 1 384 ? 235.044 406.840 242.894 1.00 97.13 384 GLN D N 1
ATOM 6354 C CA . GLN B 1 384 ? 234.849 406.012 241.713 1.00 87.53 384 GLN D CA 1
ATOM 6355 C C . GLN B 1 384 ? 233.392 406.001 241.274 1.00 87.52 384 GLN D C 1
ATOM 6356 O O . GLN B 1 384 ? 233.119 405.982 240.074 1.00 96.23 384 GLN D O 1
ATOM 6362 N N . PHE B 1 385 ? 232.452 406.030 242.220 1.00 86.28 385 PHE D N 1
ATOM 6363 C CA . PHE B 1 385 ? 231.037 406.134 241.883 1.00 84.66 385 PHE D CA 1
ATOM 6364 C C . PHE B 1 385 ? 230.736 407.462 241.207 1.00 93.04 385 PHE D C 1
ATOM 6365 O O . PHE B 1 385 ? 229.997 407.511 240.219 1.00 100.41 385 PHE D O 1
ATOM 6373 N N . THR B 1 386 ? 231.296 408.550 241.740 1.00 94.40 386 THR D N 1
ATOM 6374 C CA . THR B 1 386 ? 231.038 409.877 241.194 1.00 95.03 386 THR D CA 1
ATOM 6375 C C . THR B 1 386 ? 231.589 410.019 239.782 1.00 100.55 386 THR D C 1
ATOM 6376 O O . THR B 1 386 ? 230.946 410.648 238.930 1.00 106.27 386 THR D O 1
ATOM 6380 N N . ALA B 1 387 ? 232.763 409.433 239.518 1.00 96.12 387 ALA D N 1
ATOM 6381 C CA . ALA B 1 387 ? 233.344 409.503 238.180 1.00 96.81 387 ALA D CA 1
ATOM 6382 C C . ALA B 1 387 ? 232.455 408.825 237.143 1.00 99.78 387 ALA D C 1
ATOM 6383 O O . ALA B 1 387 ? 232.228 409.374 236.060 1.00 105.07 387 ALA D O 1
ATOM 6385 N N . MET B 1 388 ? 231.927 407.643 237.458 1.00 96.95 388 MET D N 1
ATOM 6386 C CA . MET B 1 388 ? 231.062 406.951 236.509 1.00 95.60 388 MET D CA 1
ATOM 6387 C C . MET B 1 388 ? 229.671 407.561 236.448 1.00 96.84 388 MET D C 1
ATOM 6388 O O . MET B 1 388 ? 229.010 407.481 235.408 1.00 105.19 388 MET D O 1
ATOM 6393 N N . PHE B 1 389 ? 229.212 408.181 237.535 1.00 91.90 389 PHE D N 1
ATOM 6394 C CA . PHE B 1 389 ? 227.838 408.650 237.601 1.00 90.15 389 PHE D CA 1
ATOM 6395 C C . PHE B 1 389 ? 227.667 410.062 237.062 1.00 98.17 389 PHE D C 1
ATOM 6396 O O . PHE B 1 389 ? 226.546 410.436 236.702 1.00 98.92 389 PHE D O 1
ATOM 6404 N N . ARG B 1 390 ? 228.740 410.857 237.000 1.00 100.29 390 ARG D N 1
ATOM 6405 C CA . ARG B 1 390 ? 228.608 412.198 236.440 1.00 100.15 390 ARG D CA 1
ATOM 6406 C C . ARG B 1 390 ? 228.349 412.159 234.939 1.00 104.56 390 ARG D C 1
ATOM 6407 O O . ARG B 1 390 ? 227.698 413.062 234.402 1.00 106.83 390 ARG D O 1
ATOM 6415 N N . ARG B 1 391 ? 228.835 411.128 234.250 1.00 100.57 391 ARG D N 1
ATOM 6416 C CA . ARG B 1 391 ? 228.621 410.973 232.820 1.00 98.17 391 ARG D CA 1
ATOM 6417 C C . ARG B 1 391 ? 227.601 409.894 232.490 1.00 96.36 391 ARG D C 1
ATOM 6418 O O . ARG B 1 391 ? 227.469 409.532 231.317 1.00 101.91 391 ARG D O 1
ATOM 6426 N N . LYS B 1 392 ? 226.899 409.372 233.502 1.00 91.65 392 LYS D N 1
ATOM 6427 C CA . LYS B 1 392 ? 225.776 408.442 233.340 1.00 86.27 392 LYS D CA 1
ATOM 6428 C C . LYS B 1 392 ? 226.198 407.156 232.632 1.00 88.89 392 LYS D C 1
ATOM 6429 O O . LYS B 1 392 ? 225.453 406.597 231.825 1.00 92.70 392 LYS D O 1
ATOM 6435 N N . ALA B 1 393 ? 227.399 406.677 232.940 1.00 90.11 393 ALA D N 1
ATOM 6436 C CA . ALA B 1 393 ? 227.919 405.488 232.279 1.00 86.73 393 ALA D CA 1
ATOM 6437 C C . ALA B 1 393 ? 227.358 404.225 232.915 1.00 83.85 393 ALA D C 1
ATOM 6438 O O . ALA B 1 393 ? 227.226 404.139 234.137 1.00 91.12 393 ALA D O 1
ATOM 6440 N N . PHE B 1 394 ? 227.013 403.250 232.066 1.00 77.85 394 PHE D N 1
ATOM 6441 C CA . PHE B 1 394 ? 226.503 401.931 232.453 1.00 77.41 394 PHE D CA 1
ATOM 6442 C C . PHE B 1 394 ? 225.175 401.994 233.203 1.00 84.23 394 PHE D C 1
ATOM 6443 O O . PHE B 1 394 ? 224.769 401.008 233.823 1.00 90.68 394 PHE D O 1
ATOM 6451 N N . LEU B 1 395 ? 224.472 403.126 233.158 1.00 82.38 395 LEU D N 1
ATOM 6452 C CA . LEU B 1 395 ? 223.163 403.206 233.794 1.00 80.33 395 LEU D CA 1
ATOM 6453 C C . LEU B 1 395 ? 222.100 402.424 233.041 1.00 87.47 395 LEU D C 1
ATOM 6454 O O . LEU B 1 395 ? 221.141 401.953 233.660 1.00 96.71 395 LEU D O 1
ATOM 6459 N N . HIS B 1 396 ? 222.244 402.276 231.722 1.00 82.33 396 HIS D N 1
ATOM 6460 C CA . HIS B 1 396 ? 221.210 401.620 230.932 1.00 79.30 396 HIS D CA 1
ATOM 6461 C C . HIS B 1 396 ? 221.082 400.140 231.258 1.00 82.99 396 HIS D C 1
ATOM 6462 O O . HIS B 1 396 ? 220.019 399.558 231.025 1.00 89.10 396 HIS D O 1
ATOM 6469 N N . TRP B 1 397 ? 222.136 399.520 231.790 1.00 82.83 397 TRP D N 1
ATOM 6470 C CA . TRP B 1 397 ? 222.011 398.152 232.277 1.00 79.58 397 TRP D CA 1
ATOM 6471 C C . TRP B 1 397 ? 221.182 398.100 233.551 1.00 87.21 397 TRP D C 1
ATOM 6472 O O . TRP B 1 397 ? 220.358 397.196 233.727 1.00 95.96 397 TRP D O 1
ATOM 6483 N N . TYR B 1 398 ? 221.392 399.056 234.454 1.00 81.46 398 TYR D N 1
ATOM 6484 C CA . TYR B 1 398 ? 220.635 399.088 235.699 1.00 77.52 398 TYR D CA 1
ATOM 6485 C C . TYR B 1 398 ? 219.227 399.624 235.487 1.00 90.40 398 TYR D C 1
ATOM 6486 O O . TYR B 1 398 ? 218.277 399.139 236.109 1.00 100.78 398 TYR D O 1
ATOM 6495 N N . THR B 1 399 ? 219.074 400.622 234.612 1.00 92.68 399 THR D N 1
ATOM 6496 C CA . THR B 1 399 ? 217.758 401.203 234.368 1.00 92.84 399 THR D CA 1
ATOM 6497 C C . THR B 1 399 ? 216.853 400.242 233.607 1.00 97.27 399 THR D C 1
ATOM 6498 O O . THR B 1 399 ? 215.629 400.286 233.767 1.00 101.37 399 THR D O 1
ATOM 6502 N N . GLY B 1 400 ? 217.432 399.355 232.800 1.00 94.74 400 GLY D N 1
ATOM 6503 C CA . GLY B 1 400 ? 216.640 398.404 232.044 1.00 98.05 400 GLY D CA 1
ATOM 6504 C C . GLY B 1 400 ? 216.014 397.305 232.873 1.00 101.60 400 GLY D C 1
ATOM 6505 O O . GLY B 1 400 ? 215.159 396.578 232.356 1.00 109.92 400 GLY D O 1
ATOM 6506 N N . GLU B 1 401 ? 216.412 397.166 234.135 1.00 101.39 401 GLU D N 1
ATOM 6507 C CA . GLU B 1 401 ? 215.832 396.179 235.032 1.00 105.40 401 GLU D CA 1
ATOM 6508 C C . GLU B 1 401 ? 214.793 396.779 235.967 1.00 108.92 401 GLU D C 1
ATOM 6509 O O . GLU B 1 401 ? 214.397 396.127 236.938 1.00 111.21 401 GLU D O 1
ATOM 6515 N N . GLY B 1 402 ? 214.347 398.004 235.702 1.00 109.26 402 GLY D N 1
ATOM 6516 C CA . GLY B 1 402 ? 213.318 398.637 236.496 1.00 109.33 402 GLY D CA 1
ATOM 6517 C C . GLY B 1 402 ? 213.814 399.606 237.543 1.00 111.81 402 GLY D C 1
ATOM 6518 O O . GLY B 1 402 ? 212.999 400.131 238.310 1.00 123.54 402 GLY D O 1
ATOM 6519 N N . MET B 1 403 ? 215.114 399.862 237.602 1.00 104.32 403 MET D N 1
ATOM 6520 C CA . MET B 1 403 ? 215.678 400.766 238.590 1.00 104.07 403 MET D CA 1
ATOM 6521 C C . MET B 1 403 ? 215.694 402.194 238.060 1.00 114.95 403 MET D C 1
ATOM 6522 O O . MET B 1 403 ? 216.038 402.444 236.903 1.00 118.51 403 MET D O 1
ATOM 6527 N N . ASP B 1 404 ? 215.320 403.133 238.920 1.00 115.11 404 ASP D N 1
ATOM 6528 C CA . ASP B 1 404 ? 215.296 404.543 238.566 1.00 127.27 404 ASP D CA 1
ATOM 6529 C C . ASP B 1 404 ? 216.640 405.187 238.895 1.00 125.21 404 ASP D C 1
ATOM 6530 O O . ASP B 1 404 ? 217.527 404.572 239.489 1.00 122.01 404 ASP D O 1
ATOM 6535 N N . GLU B 1 405 ? 216.788 406.448 238.482 1.00 129.51 405 GLU D N 1
ATOM 6536 C CA . GLU B 1 405 ? 218.035 407.166 238.717 1.00 127.97 405 GLU D CA 1
ATOM 6537 C C . GLU B 1 405 ? 218.190 407.578 240.174 1.00 124.87 405 GLU D C 1
ATOM 6538 O O . GLU B 1 405 ? 219.316 407.784 240.639 1.00 119.49 405 GLU D O 1
ATOM 6544 N N . MET B 1 406 ? 217.081 407.713 240.904 1.00 126.83 406 MET D N 1
ATOM 6545 C CA . MET B 1 406 ? 217.139 408.238 242.263 1.00 123.22 406 MET D CA 1
ATOM 6546 C C . MET B 1 406 ? 217.757 407.259 243.251 1.00 121.38 406 MET D C 1
ATOM 6547 O O . MET B 1 406 ? 218.190 407.684 244.325 1.00 121.24 406 MET D O 1
ATOM 6552 N N . GLU B 1 407 ? 217.805 405.968 242.920 1.00 119.83 407 GLU D N 1
ATOM 6553 C CA . GLU B 1 407 ? 218.418 404.998 243.822 1.00 114.42 407 GLU D CA 1
ATOM 6554 C C . GLU B 1 407 ? 219.924 405.201 243.922 1.00 106.98 407 GLU D C 1
ATOM 6555 O O . GLU B 1 407 ? 220.522 404.924 244.966 1.00 110.38 407 GLU D O 1
ATOM 6561 N N . PHE B 1 408 ? 220.557 405.667 242.845 1.00 100.76 408 PHE D N 1
ATOM 6562 C CA . PHE B 1 408 ? 221.997 405.900 242.880 1.00 97.55 408 PHE D CA 1
ATOM 6563 C C . PHE B 1 408 ? 222.342 407.143 243.692 1.00 106.51 408 PHE D C 1
ATOM 6564 O O . PHE B 1 408 ? 223.271 407.118 244.512 1.00 112.63 408 PHE D O 1
ATOM 6572 N N . THR B 1 409 ? 221.604 408.237 243.474 1.00 108.97 409 THR D N 1
ATOM 6573 C CA . THR B 1 409 ? 221.876 409.492 244.170 1.00 110.89 409 THR D CA 1
ATOM 6574 C C . THR B 1 409 ? 221.648 409.351 245.667 1.00 110.98 409 THR D C 1
ATOM 6575 O O . THR B 1 409 ? 222.461 409.812 246.475 1.00 115.23 409 THR D O 1
ATOM 6579 N N . GLU B 1 410 ? 220.558 408.687 246.043 1.00 104.52 410 GLU D N 1
ATOM 6580 C CA . GLU B 1 410 ? 220.242 408.428 247.443 1.00 104.12 410 GLU D CA 1
ATOM 6581 C C . GLU B 1 410 ? 221.293 407.549 248.121 1.00 110.44 410 GLU D C 1
ATOM 6582 O O . GLU B 1 410 ? 221.674 407.799 249.278 1.00 118.77 410 GLU D O 1
ATOM 6588 N N . ALA B 1 411 ? 221.771 406.515 247.423 1.00 104.86 411 ALA D N 1
ATOM 6589 C CA . ALA B 1 411 ? 222.765 405.624 248.013 1.00 101.49 411 ALA D CA 1
ATOM 6590 C C . ALA B 1 411 ? 224.106 406.322 248.182 1.00 105.10 411 ALA D C 1
ATOM 6591 O O . ALA B 1 411 ? 224.758 406.173 249.223 1.00 111.34 411 ALA D O 1
ATOM 6593 N N . GLU B 1 412 ? 224.527 407.098 247.178 1.00 101.23 412 GLU D N 1
ATOM 6594 C CA . GLU B 1 412 ? 225.732 407.913 247.322 1.00 104.01 412 GLU D CA 1
ATOM 6595 C C . GLU B 1 412 ? 225.585 408.938 248.437 1.00 108.68 412 GLU D C 1
ATOM 6596 O O . GLU B 1 412 ? 226.547 409.201 249.168 1.00 112.19 412 GLU D O 1
ATOM 6602 N N . SER B 1 413 ? 224.382 409.486 248.610 1.00 107.36 413 SER D N 1
ATOM 6603 C CA . SER B 1 413 ? 224.159 410.478 249.653 1.00 106.45 413 SER D CA 1
ATOM 6604 C C . SER B 1 413 ? 224.300 409.883 251.055 1.00 109.72 413 SER D C 1
ATOM 6605 O O . SER B 1 413 ? 225.030 410.442 251.885 1.00 116.47 413 SER D O 1
ATOM 6608 N N . ASN B 1 414 ? 223.654 408.749 251.358 1.00 108.45 414 ASN D N 1
ATOM 6609 C CA . ASN B 1 414 ? 223.842 408.285 252.735 1.00 116.81 414 ASN D CA 1
ATOM 6610 C C . ASN B 1 414 ? 225.148 407.504 252.896 1.00 110.92 414 ASN D C 1
ATOM 6611 O O . ASN B 1 414 ? 225.596 407.301 254.030 1.00 114.31 414 ASN D O 1
ATOM 6616 N N . MET B 1 415 ? 225.801 407.080 251.800 1.00 99.01 415 MET D N 1
ATOM 6617 C CA . MET B 1 415 ? 227.204 406.677 251.949 1.00 98.09 415 MET D CA 1
ATOM 6618 C C . MET B 1 415 ? 228.065 407.848 252.398 1.00 106.05 415 MET D C 1
ATOM 6619 O O . MET B 1 415 ? 228.909 407.694 253.290 1.00 113.58 415 MET D O 1
ATOM 6624 N N . ASN B 1 416 ? 227.858 409.025 251.803 1.00 102.98 416 ASN D N 1
ATOM 6625 C CA . ASN B 1 416 ? 228.565 410.214 252.265 1.00 104.58 416 ASN D CA 1
ATOM 6626 C C . ASN B 1 416 ? 228.189 410.549 253.705 1.00 106.19 416 ASN D C 1
ATOM 6627 O O . ASN B 1 416 ? 229.022 411.039 254.473 1.00 109.73 416 ASN D O 1
ATOM 6632 N N . ASP B 1 417 ? 226.940 410.276 254.089 1.00 104.13 417 ASP D N 1
ATOM 6633 C CA . ASP B 1 417 ? 226.526 410.481 255.477 1.00 107.08 417 ASP D CA 1
ATOM 6634 C C . ASP B 1 417 ? 227.259 409.553 256.442 1.00 106.91 417 ASP D C 1
ATOM 6635 O O . ASP B 1 417 ? 227.674 409.988 257.523 1.00 112.59 417 ASP D O 1
ATOM 6640 N N . LEU B 1 418 ? 227.420 408.279 256.072 1.00 102.18 418 LEU D N 1
ATOM 6641 C CA . LEU B 1 418 ? 228.171 407.337 256.900 1.00 99.57 418 LEU D CA 1
ATOM 6642 C C . LEU B 1 418 ? 229.633 407.753 257.009 1.00 100.60 418 LEU D C 1
ATOM 6643 O O . LEU B 1 418 ? 230.242 407.666 258.088 1.00 107.95 418 LEU D O 1
ATOM 6648 N N . VAL B 1 419 ? 230.200 408.221 255.895 1.00 97.44 419 VAL D N 1
ATOM 6649 C CA . VAL B 1 419 ? 231.568 408.724 255.885 1.00 98.24 419 VAL D CA 1
ATOM 6650 C C . VAL B 1 419 ? 231.708 409.926 256.811 1.00 108.34 419 VAL D C 1
ATOM 6651 O O . VAL B 1 419 ? 232.665 410.020 257.590 1.00 114.35 419 VAL D O 1
ATOM 6655 N N . SER B 1 420 ? 230.752 410.856 256.750 1.00 106.29 420 SER D N 1
ATOM 6656 C CA . SER B 1 420 ? 230.800 412.035 257.606 1.00 104.09 420 SER D CA 1
ATOM 6657 C C . SER B 1 420 ? 230.605 411.673 259.070 1.00 104.04 420 SER D C 1
ATOM 6658 O O . SER B 1 420 ? 231.163 412.339 259.943 1.00 107.55 420 SER D O 1
ATOM 6661 N N . GLU B 1 421 ? 229.833 410.624 259.358 1.00 102.96 421 GLU D N 1
ATOM 6662 C CA . GLU B 1 421 ? 229.687 410.174 260.740 1.00 104.15 421 GLU D CA 1
ATOM 6663 C C . GLU B 1 421 ? 230.993 409.604 261.283 1.00 99.70 421 GLU D C 1
ATOM 6664 O O . GLU B 1 421 ? 231.391 409.909 262.419 1.00 102.00 421 GLU D O 1
ATOM 6670 N N . TYR B 1 422 ? 231.678 408.781 260.482 1.00 96.76 422 TYR D N 1
ATOM 6671 C CA . TYR B 1 422 ? 232.991 408.287 260.894 1.00 95.26 422 TYR D CA 1
ATOM 6672 C C . TYR B 1 422 ? 234.005 409.417 261.042 1.00 101.09 422 TYR D C 1
ATOM 6673 O O . TYR B 1 422 ? 234.827 409.390 261.966 1.00 106.84 422 TYR D O 1
ATOM 6682 N N . GLN B 1 423 ? 233.964 410.409 260.150 1.00 101.17 423 GLN D N 1
ATOM 6683 C CA . GLN B 1 423 ? 234.840 411.569 260.280 1.00 106.01 423 GLN D CA 1
ATOM 6684 C C . GLN B 1 423 ? 234.517 412.382 261.528 1.00 111.59 423 GLN D C 1
ATOM 6685 O O . GLN B 1 423 ? 235.428 412.904 262.179 1.00 117.62 423 GLN D O 1
ATOM 6691 N N . GLN B 1 424 ? 233.230 412.500 261.863 1.00 107.31 424 GLN D N 1
ATOM 6692 C CA . GLN B 1 424 ? 232.812 413.212 263.063 1.00 103.88 424 GLN D CA 1
ATOM 6693 C C . GLN B 1 424 ? 233.349 412.545 264.317 1.00 102.08 424 GLN D C 1
ATOM 6694 O O . GLN B 1 424 ? 233.874 413.218 265.211 1.00 103.14 424 GLN D O 1
ATOM 6700 N N . TYR B 1 425 ? 233.239 411.222 264.398 1.00 105.48 425 TYR D N 1
ATOM 6701 C CA . TYR B 1 425 ? 233.772 410.545 265.574 1.00 101.32 425 TYR D CA 1
ATOM 6702 C C . TYR B 1 425 ? 235.281 410.351 265.520 1.00 102.88 425 TYR D C 1
ATOM 6703 O O . TYR B 1 425 ? 235.873 409.961 266.530 1.00 100.95 425 TYR D O 1
ATOM 6712 N N . GLN B 1 426 ? 235.918 410.620 264.379 1.00 106.50 426 GLN D N 1
ATOM 6713 C CA . GLN B 1 426 ? 237.376 410.624 264.345 1.00 107.38 426 GLN D CA 1
ATOM 6714 C C . GLN B 1 426 ? 237.940 411.863 265.027 1.00 116.43 426 GLN D C 1
ATOM 6715 O O . GLN B 1 426 ? 238.954 411.780 265.730 1.00 117.46 426 GLN D O 1
ATOM 6721 N N . ASP B 1 427 ? 237.286 413.011 264.834 1.00 122.47 427 ASP D N 1
ATOM 6722 C CA . ASP B 1 427 ? 237.728 414.327 265.317 1.00 128.91 427 ASP D CA 1
ATOM 6723 C C . ASP B 1 427 ? 239.157 414.656 264.893 1.00 129.14 427 ASP D C 1
ATOM 6724 O O . ASP B 1 427 ? 240.094 414.524 265.680 1.00 128.47 427 ASP D O 1
ATOM 6729 N N . MET C 2 1 ? 268.881 390.091 321.455 1.00 103.62 1 MET A N 1
ATOM 6730 C CA . MET C 2 1 ? 269.287 391.487 321.363 1.00 100.45 1 MET A CA 1
ATOM 6731 C C . MET C 2 1 ? 270.636 391.618 320.667 1.00 100.62 1 MET A C 1
ATOM 6732 O O . MET C 2 1 ? 271.073 390.688 319.988 1.00 96.93 1 MET A O 1
ATOM 6734 N N . ARG C 2 2 ? 271.272 392.773 320.884 1.00 103.76 2 ARG A N 1
ATOM 6735 C CA . ARG C 2 2 ? 272.573 393.177 320.321 1.00 102.27 2 ARG A CA 1
ATOM 6736 C C . ARG C 2 2 ? 272.743 392.782 318.847 1.00 91.70 2 ARG A C 1
ATOM 6737 O O . ARG C 2 2 ? 273.781 392.282 318.410 1.00 92.33 2 ARG A O 1
ATOM 6745 N N . GLU C 2 3 ? 271.714 393.069 318.056 1.00 88.39 3 GLU A N 1
ATOM 6746 C CA . GLU C 2 3 ? 271.753 392.831 316.621 1.00 85.37 3 GLU A CA 1
ATOM 6747 C C . GLU C 2 3 ? 272.461 393.969 315.898 1.00 85.83 3 GLU A C 1
ATOM 6748 O O . GLU C 2 3 ? 272.526 395.103 316.378 1.00 91.54 3 GLU A O 1
ATOM 6754 N N . CYS C 2 4 ? 272.992 393.647 314.722 1.00 79.60 4 CYS A N 1
ATOM 6755 C CA . CYS C 2 4 ? 273.460 394.647 313.777 1.00 72.39 4 CYS A CA 1
ATOM 6756 C C . CYS C 2 4 ? 273.092 394.187 312.376 1.00 73.01 4 CYS A C 1
ATOM 6757 O O . CYS C 2 4 ? 272.991 392.989 312.108 1.00 82.64 4 CYS A O 1
ATOM 6760 N N . ILE C 2 5 ? 272.889 395.151 311.485 1.00 67.58 5 ILE A N 1
ATOM 6761 C CA . ILE C 2 5 ? 272.442 394.889 310.124 1.00 63.13 5 ILE A CA 1
ATOM 6762 C C . ILE C 2 5 ? 273.567 395.259 309.170 1.00 72.86 5 ILE A C 1
ATOM 6763 O O . ILE C 2 5 ? 274.034 396.403 309.166 1.00 75.83 5 ILE A O 1
ATOM 6768 N N . SER C 2 6 ? 274.000 394.296 308.366 1.00 73.96 6 SER A N 1
ATOM 6769 C CA . SER C 2 6 ? 275.066 394.518 307.404 1.00 69.06 6 SER A CA 1
ATOM 6770 C C . SER C 2 6 ? 274.475 394.972 306.079 1.00 67.50 6 SER A C 1
ATOM 6771 O O . SER C 2 6 ? 273.490 394.401 305.604 1.00 73.95 6 SER A O 1
ATOM 6774 N N . ILE C 2 7 ? 275.071 396.002 305.488 1.00 65.62 7 ILE A N 1
ATOM 6775 C CA . ILE C 2 7 ? 274.646 396.526 304.199 1.00 58.59 7 ILE A CA 1
ATOM 6776 C C . ILE C 2 7 ? 275.839 396.470 303.260 1.00 61.36 7 ILE A C 1
ATOM 6777 O O . ILE C 2 7 ? 276.912 396.989 303.584 1.00 73.03 7 ILE A O 1
ATOM 6782 N N . HIS C 2 8 ? 275.658 395.845 302.103 1.00 59.11 8 HIS A N 1
ATOM 6783 C CA . HIS C 2 8 ? 276.725 395.696 301.122 1.00 63.18 8 HIS A CA 1
ATOM 6784 C C . HIS C 2 8 ? 276.287 396.351 299.824 1.00 68.23 8 HIS A C 1
ATOM 6785 O O . HIS C 2 8 ? 275.328 395.901 299.190 1.00 78.22 8 HIS A O 1
ATOM 6792 N N . VAL C 2 9 ? 276.989 397.410 299.432 1.00 63.84 9 VAL A N 1
ATOM 6793 C CA . VAL C 2 9 ? 276.637 398.211 298.268 1.00 60.09 9 VAL A CA 1
ATOM 6794 C C . VAL C 2 9 ? 277.749 398.084 297.239 1.00 66.37 9 VAL A C 1
ATOM 6795 O O . VAL C 2 9 ? 278.926 398.269 297.564 1.00 73.10 9 VAL A O 1
ATOM 6799 N N . GLY C 2 10 ? 277.375 397.765 296.005 1.00 69.58 10 GLY A N 1
ATOM 6800 C CA . GLY C 2 10 ? 278.331 397.702 294.922 1.00 68.11 10 GLY A CA 1
ATOM 6801 C C . GLY C 2 10 ? 279.072 396.385 294.877 1.00 68.82 10 GLY A C 1
ATOM 6802 O O . GLY C 2 10 ? 278.898 395.499 295.713 1.00 73.67 10 GLY A O 1
ATOM 6803 N N . GLN C 2 11 ? 279.925 396.263 293.856 1.00 70.34 11 GLN A N 1
ATOM 6804 C CA . GLN C 2 11 ? 280.695 395.038 293.668 1.00 67.24 11 GLN A CA 1
ATOM 6805 C C . GLN C 2 11 ? 281.666 394.809 294.815 1.00 71.23 11 GLN A C 1
ATOM 6806 O O . GLN C 2 11 ? 281.793 393.684 295.310 1.00 82.58 11 GLN A O 1
ATOM 6812 N N . ALA C 2 12 ? 282.353 395.865 295.256 1.00 70.34 12 ALA A N 1
ATOM 6813 C CA . ALA C 2 12 ? 283.291 395.728 296.364 1.00 67.32 12 ALA A CA 1
ATOM 6814 C C . ALA C 2 12 ? 282.576 395.348 297.651 1.00 66.89 12 ALA A C 1
ATOM 6815 O O . ALA C 2 12 ? 283.042 394.474 298.388 1.00 72.50 12 ALA A O 1
ATOM 6817 N N . GLY C 2 13 ? 281.431 395.975 297.922 1.00 63.73 13 GLY A N 1
ATOM 6818 C CA . GLY C 2 13 ? 280.676 395.636 299.116 1.00 61.40 13 GLY A CA 1
ATOM 6819 C C . GLY C 2 13 ? 280.145 394.216 299.095 1.00 65.52 13 GLY A C 1
ATOM 6820 O O . GLY C 2 13 ? 280.210 393.510 300.102 1.00 75.76 13 GLY A O 1
ATOM 6821 N N . VAL C 2 14 ? 279.644 393.768 297.943 1.00 62.38 14 VAL A N 1
ATOM 6822 C CA . VAL C 2 14 ? 279.105 392.415 297.841 1.00 65.57 14 VAL A CA 1
ATOM 6823 C C . VAL C 2 14 ? 280.219 391.378 297.948 1.00 69.32 14 VAL A C 1
ATOM 6824 O O . VAL C 2 14 ? 280.070 390.351 298.623 1.00 76.35 14 VAL A O 1
ATOM 6828 N N . GLN C 2 15 ? 281.364 391.638 297.316 1.00 63.29 15 GLN A N 1
ATOM 6829 C CA . GLN C 2 15 ? 282.455 390.674 297.363 1.00 66.85 15 GLN A CA 1
ATOM 6830 C C . GLN C 2 15 ? 283.135 390.653 298.725 1.00 69.29 15 GLN A C 1
ATOM 6831 O O . GLN C 2 15 ? 283.689 389.622 299.119 1.00 76.72 15 GLN A O 1
ATOM 6837 N N . ILE C 2 16 ? 283.122 391.772 299.453 1.00 65.33 16 ILE A N 1
ATOM 6838 C CA . ILE C 2 16 ? 283.581 391.746 300.836 1.00 60.98 16 ILE A CA 1
ATOM 6839 C C . ILE C 2 16 ? 282.584 390.990 301.705 1.00 67.83 16 ILE A C 1
ATOM 6840 O O . ILE C 2 16 ? 282.969 390.181 302.559 1.00 84.37 16 ILE A O 1
ATOM 6845 N N . GLY C 2 17 ? 281.287 391.213 301.475 1.00 61.66 17 GLY A N 1
ATOM 6846 C CA . GLY C 2 17 ? 280.250 390.540 302.231 1.00 70.41 17 GLY A CA 1
ATOM 6847 C C . GLY C 2 17 ? 280.204 389.044 302.033 1.00 72.56 17 GLY A C 1
ATOM 6848 O O . GLY C 2 17 ? 279.790 388.330 302.947 1.00 78.02 17 GLY A O 1
ATOM 6849 N N . ASN C 2 18 ? 280.619 388.554 300.864 1.00 67.75 18 ASN A N 1
ATOM 6850 C CA . ASN C 2 18 ? 280.702 387.110 300.656 1.00 75.46 18 ASN A CA 1
ATOM 6851 C C . ASN C 2 18 ? 281.692 386.470 301.625 1.00 76.35 18 ASN A C 1
ATOM 6852 O O . ASN C 2 18 ? 281.374 385.480 302.301 1.00 84.47 18 ASN A O 1
ATOM 6857 N N . ALA C 2 19 ? 282.891 387.049 301.727 1.00 63.54 19 ALA A N 1
ATOM 6858 C CA . ALA C 2 19 ? 283.886 386.555 302.670 1.00 68.35 19 ALA A CA 1
ATOM 6859 C C . ALA C 2 19 ? 283.442 386.774 304.109 1.00 74.53 19 ALA A C 1
ATOM 6860 O O . ALA C 2 19 ? 283.666 385.914 304.971 1.00 81.88 19 ALA A O 1
ATOM 6862 N N . CYS C 2 20 ? 282.790 387.910 304.378 1.00 70.61 20 CYS A N 1
ATOM 6863 C CA . CYS C 2 20 ? 282.293 388.192 305.721 1.00 67.44 20 CYS A CA 1
ATOM 6864 C C . CYS C 2 20 ? 281.282 387.145 306.162 1.00 70.19 20 CYS A C 1
ATOM 6865 O O . CYS C 2 20 ? 281.338 386.644 307.289 1.00 79.32 20 CYS A O 1
ATOM 6868 N N . TRP C 2 21 ? 280.374 386.766 305.269 1.00 66.28 21 TRP A N 1
ATOM 6869 C CA . TRP C 2 21 ? 279.320 385.850 305.666 1.00 67.69 21 TRP A CA 1
ATOM 6870 C C . TRP C 2 21 ? 279.777 384.402 305.677 1.00 72.94 21 TRP A C 1
ATOM 6871 O O . TRP C 2 21 ? 279.284 383.627 306.504 1.00 79.10 21 TRP A O 1
ATOM 6882 N N . GLU C 2 22 ? 280.742 384.014 304.833 1.00 68.47 22 GLU A N 1
ATOM 6883 C CA . GLU C 2 22 ? 281.306 382.679 305.013 1.00 64.89 22 GLU A CA 1
ATOM 6884 C C . GLU C 2 22 ? 282.092 382.602 306.317 1.00 67.37 22 GLU A C 1
ATOM 6885 O O . GLU C 2 22 ? 282.074 381.569 307.000 1.00 80.01 22 GLU A O 1
ATOM 6891 N N . LEU C 2 23 ? 282.729 383.707 306.718 1.00 66.94 23 LEU A N 1
ATOM 6892 C CA . LEU C 2 23 ? 283.436 383.717 307.992 1.00 70.84 23 LEU A CA 1
ATOM 6893 C C . LEU C 2 23 ? 282.473 383.647 309.170 1.00 74.62 23 LEU A C 1
ATOM 6894 O O . LEU C 2 23 ? 282.738 382.937 310.145 1.00 81.86 23 LEU A O 1
ATOM 6899 N N . TYR C 2 24 ? 281.357 384.378 309.108 1.00 74.57 24 TYR A N 1
ATOM 6900 C CA . TYR C 2 24 ? 280.374 384.309 310.189 1.00 72.26 24 TYR A CA 1
ATOM 6901 C C . TYR C 2 24 ? 279.734 382.931 310.271 1.00 77.63 24 TYR A C 1
ATOM 6902 O O . TYR C 2 24 ? 279.489 382.420 311.371 1.00 89.81 24 TYR A O 1
ATOM 6911 N N . CYS C 2 25 ? 279.456 382.314 309.118 1.00 68.66 25 CYS A N 1
ATOM 6912 C CA . CYS C 2 25 ? 278.889 380.971 309.111 1.00 67.97 25 CYS A CA 1
ATOM 6913 C C . CYS C 2 25 ? 279.863 379.955 309.694 1.00 76.84 25 CYS A C 1
ATOM 6914 O O . CYS C 2 25 ? 279.452 379.031 310.404 1.00 84.25 25 CYS A O 1
ATOM 6917 N N . LEU C 2 26 ? 281.158 380.106 309.407 1.00 76.46 26 LEU A N 1
ATOM 6918 C CA . LEU C 2 26 ? 282.141 379.212 310.012 1.00 74.09 26 LEU A CA 1
ATOM 6919 C C . LEU C 2 26 ? 282.306 379.481 311.502 1.00 78.39 26 LEU A C 1
ATOM 6920 O O . LEU C 2 26 ? 282.530 378.549 312.282 1.00 81.09 26 LEU A O 1
ATOM 6925 N N . GLU C 2 27 ? 282.211 380.747 311.915 1.00 78.51 27 GLU A N 1
ATOM 6926 C CA . GLU C 2 27 ? 282.377 381.086 313.325 1.00 79.26 27 GLU A CA 1
ATOM 6927 C C . GLU C 2 27 ? 281.228 380.558 314.168 1.00 78.39 27 GLU A C 1
ATOM 6928 O O . GLU C 2 27 ? 281.443 380.070 315.283 1.00 86.11 27 GLU A O 1
ATOM 6934 N N . HIS C 2 28 ? 280.004 380.648 313.662 1.00 76.51 28 HIS A N 1
ATOM 6935 C CA . HIS C 2 28 ? 278.840 380.203 314.412 1.00 73.60 28 HIS A CA 1
ATOM 6936 C C . HIS C 2 28 ? 278.414 378.785 314.067 1.00 77.93 28 HIS A C 1
ATOM 6937 O O . HIS C 2 28 ? 277.382 378.326 314.565 1.00 85.00 28 HIS A O 1
ATOM 6944 N N . GLY C 2 29 ? 279.178 378.082 313.237 1.00 79.23 29 GLY A N 1
ATOM 6945 C CA . GLY C 2 29 ? 278.861 376.705 312.920 1.00 77.21 29 GLY A CA 1
ATOM 6946 C C . GLY C 2 29 ? 277.663 376.521 312.023 1.00 77.64 29 GLY A C 1
ATOM 6947 O O . GLY C 2 29 ? 277.063 375.445 312.022 1.00 88.78 29 GLY A O 1
ATOM 6948 N N . ILE C 2 30 ? 277.295 377.537 311.258 1.00 78.20 30 ILE A N 1
ATOM 6949 C CA . ILE C 2 30 ? 276.128 377.471 310.391 1.00 79.19 30 ILE A CA 1
ATOM 6950 C C . ILE C 2 30 ? 276.551 376.925 309.037 1.00 83.99 30 ILE A C 1
ATOM 6951 O O . ILE C 2 30 ? 277.511 377.414 308.430 1.00 87.36 30 ILE A O 1
ATOM 6956 N N . GLN C 2 31 ? 275.842 375.905 308.568 1.00 86.94 31 GLN A N 1
ATOM 6957 C CA . GLN C 2 31 ? 276.085 375.353 307.252 1.00 87.40 31 GLN A CA 1
ATOM 6958 C C . GLN C 2 31 ? 275.630 376.345 306.182 1.00 94.38 31 GLN A C 1
ATOM 6959 O O . GLN C 2 31 ? 274.805 377.220 306.453 1.00 99.20 31 GLN A O 1
ATOM 6965 N N . PRO C 2 32 ? 276.175 376.248 304.962 1.00 93.61 32 PRO A N 1
ATOM 6966 C CA . PRO C 2 32 ? 275.794 377.208 303.909 1.00 90.17 32 PRO A CA 1
ATOM 6967 C C . PRO C 2 32 ? 274.329 377.165 303.502 1.00 95.81 32 PRO A C 1
ATOM 6968 O O . PRO C 2 32 ? 273.853 378.127 302.890 1.00 100.82 32 PRO A O 1
ATOM 6972 N N . ASP C 2 33 ? 273.599 376.096 303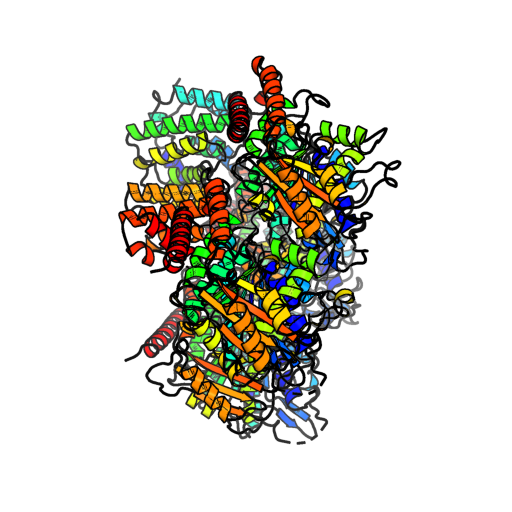.806 1.00 98.86 33 ASP A N 1
ATOM 6973 C CA . ASP C 2 33 ? 272.167 376.072 303.545 1.00 102.55 33 ASP A CA 1
ATOM 6974 C C . ASP C 2 33 ? 271.345 376.620 304.705 1.00 101.22 33 ASP A C 1
ATOM 6975 O O . ASP C 2 33 ? 270.113 376.615 304.630 1.00 107.22 33 ASP A O 1
ATOM 6980 N N . GLY C 2 34 ? 271.992 377.090 305.770 1.00 93.45 34 GLY A N 1
ATOM 6981 C CA . GLY C 2 34 ? 271.315 377.710 306.886 1.00 91.35 34 GLY A CA 1
ATOM 6982 C C . GLY C 2 34 ? 271.168 376.842 308.116 1.00 94.17 34 GLY A C 1
ATOM 6983 O O . GLY C 2 34 ? 270.876 377.372 309.193 1.00 95.79 34 GLY A O 1
ATOM 6984 N N . GLN C 2 35 ? 271.363 375.534 307.995 1.00 96.78 35 GLN A N 1
ATOM 6985 C CA . GLN C 2 35 ? 271.177 374.637 309.123 1.00 102.17 35 GLN A CA 1
ATOM 6986 C C . GLN C 2 35 ? 272.344 374.723 310.097 1.00 100.99 35 GLN A C 1
ATOM 6987 O O . GLN C 2 35 ? 273.488 374.972 309.713 1.00 106.19 35 GLN A O 1
ATOM 6993 N N . MET C 2 36 ? 272.036 374.516 311.374 1.00 99.22 36 MET A N 1
ATOM 6994 C CA . MET C 2 36 ? 273.043 374.443 312.431 1.00 100.33 36 MET A CA 1
ATOM 6995 C C . MET C 2 36 ? 273.019 373.051 313.042 1.00 109.47 36 MET A C 1
ATOM 6996 O O . MET C 2 36 ? 272.139 372.748 313.867 1.00 119.34 36 MET A O 1
ATOM 7001 N N . PRO C 2 37 ? 273.953 372.164 312.676 1.00 110.83 37 PRO A N 1
ATOM 7002 C CA . PRO C 2 37 ? 273.996 370.821 313.258 1.00 113.35 37 PRO A CA 1
ATOM 7003 C C . PRO C 2 37 ? 274.564 370.818 314.673 1.00 112.04 37 PRO A C 1
ATOM 7004 O O . PRO C 2 37 ? 273.818 371.068 315.620 1.00 107.02 37 PRO A O 1
ATOM 7008 N N . ASP C 2 47 ? 271.039 381.690 320.862 1.00 110.49 47 ASP A N 1
ATOM 7009 C CA . ASP C 2 47 ? 272.310 381.554 321.561 1.00 111.72 47 ASP A CA 1
ATOM 7010 C C . ASP C 2 47 ? 273.177 382.788 321.334 1.00 103.60 47 ASP A C 1
ATOM 7011 O O . ASP C 2 47 ? 272.854 383.877 321.804 1.00 97.41 47 ASP A O 1
ATOM 7016 N N . SER C 2 48 ? 274.278 382.610 320.605 1.00 100.27 48 SER A N 1
ATOM 7017 C CA . SER C 2 48 ? 275.216 383.686 320.330 1.00 95.88 48 SER A CA 1
ATOM 7018 C C . SER C 2 48 ? 275.205 384.128 318.876 1.00 95.83 48 SER A C 1
ATOM 7019 O O . SER C 2 48 ? 275.837 385.136 318.544 1.00 94.17 48 SER A O 1
ATOM 7022 N N . PHE C 2 49 ? 274.503 383.407 318.004 1.00 96.25 49 PHE A N 1
ATOM 7023 C CA . PHE C 2 49 ? 274.403 383.753 316.593 1.00 80.12 49 PHE A CA 1
ATOM 7024 C C . PHE C 2 49 ? 273.425 384.887 316.333 1.00 80.23 49 PHE A C 1
ATOM 7025 O O . PHE C 2 49 ? 273.326 385.343 315.191 1.00 84.16 49 PHE A O 1
ATOM 7033 N N . ASN C 2 50 ? 272.703 385.343 317.360 1.00 83.12 50 ASN A N 1
ATOM 7034 C CA . ASN C 2 50 ? 271.604 386.283 317.176 1.00 79.94 50 ASN A CA 1
ATOM 7035 C C . ASN C 2 50 ? 272.075 387.669 316.755 1.00 84.24 50 ASN A C 1
ATOM 7036 O O . ASN C 2 50 ? 271.248 388.497 316.366 1.00 93.70 50 ASN A O 1
ATOM 7041 N N . THR C 2 51 ? 273.376 387.945 316.839 1.00 83.10 51 THR A N 1
ATOM 7042 C CA . THR C 2 51 ? 273.892 389.233 316.392 1.00 77.92 51 THR A CA 1
ATOM 7043 C C . THR C 2 51 ? 273.739 389.398 314.885 1.00 76.45 51 THR A C 1
ATOM 7044 O O . THR C 2 51 ? 273.354 390.471 314.407 1.00 84.41 51 THR A O 1
ATOM 7048 N N . PHE C 2 52 ? 274.008 388.341 314.121 1.00 74.38 52 PHE A N 1
ATOM 7049 C CA . PHE C 2 52 ? 273.995 388.430 312.671 1.00 75.59 52 PHE A CA 1
ATOM 7050 C C . PHE C 2 52 ? 272.923 387.586 311.998 1.00 77.60 52 PHE A C 1
ATOM 7051 O O . PHE C 2 52 ? 272.659 387.796 310.810 1.00 81.22 52 PHE A O 1
ATOM 7059 N N . PHE C 2 53 ? 272.295 386.655 312.709 1.00 75.67 53 PHE A N 1
ATOM 7060 C CA . PHE C 2 53 ? 271.383 385.705 312.091 1.00 70.02 53 PHE A CA 1
ATOM 7061 C C . PHE C 2 53 ? 270.021 385.761 312.763 1.00 75.25 53 PHE A C 1
ATOM 7062 O O . PHE C 2 53 ? 269.920 386.021 313.964 1.00 81.94 53 PHE A O 1
ATOM 7070 N N . SER C 2 54 ? 268.977 385.523 311.977 1.00 78.94 54 SER A N 1
ATOM 7071 C CA . SER C 2 54 ? 267.622 385.371 312.483 1.00 80.87 54 SER A CA 1
ATOM 7072 C C . SER C 2 54 ? 267.196 383.918 312.351 1.00 84.96 54 SER A C 1
ATOM 7073 O O . SER C 2 54 ? 267.335 383.317 311.284 1.00 94.50 54 SER A O 1
ATOM 7076 N N . GLU C 2 55 ? 266.669 383.358 313.432 1.00 85.56 55 GLU A N 1
ATOM 7077 C CA . GLU C 2 55 ? 266.259 381.961 313.460 1.00 98.42 55 GLU A CA 1
ATOM 7078 C C . GLU C 2 55 ? 264.802 381.870 313.028 1.00 103.07 55 GLU A C 1
ATOM 7079 O O . GLU C 2 55 ? 263.924 382.456 313.668 1.00 105.48 55 GLU A O 1
ATOM 7085 N N . THR C 2 56 ? 264.549 381.140 311.944 1.00 103.04 56 THR A N 1
ATOM 7086 C CA . THR C 2 56 ? 263.221 381.031 311.357 1.00 102.77 56 THR A CA 1
ATOM 7087 C C . THR C 2 56 ? 262.763 379.583 311.387 1.00 112.02 56 THR A C 1
ATOM 7088 O O . THR C 2 56 ? 263.449 378.702 310.859 1.00 109.81 56 THR A O 1
ATOM 7092 N N . GLY C 2 57 ? 261.598 379.348 311.983 1.00 121.33 57 GLY A N 1
ATOM 7093 C CA . GLY C 2 57 ? 261.012 378.023 312.026 1.00 127.36 57 GLY A CA 1
ATOM 7094 C C . GLY C 2 57 ? 261.828 377.028 312.822 1.00 127.08 57 GLY A C 1
ATOM 7095 O O . GLY C 2 57 ? 262.006 377.187 314.033 1.00 125.22 57 GLY A O 1
ATOM 7096 N N . ALA C 2 58 ? 262.335 375.999 312.148 1.00 123.86 58 ALA A N 1
ATOM 7097 C CA . ALA C 2 58 ? 263.138 374.970 312.793 1.00 131.17 58 ALA A CA 1
ATOM 7098 C C . ALA C 2 58 ? 264.386 374.729 311.962 1.00 128.67 58 ALA A C 1
ATOM 7099 O O . ALA C 2 58 ? 264.288 374.308 310.805 1.00 123.37 58 ALA A O 1
ATOM 7101 N N . GLY C 2 59 ? 265.548 374.988 312.553 1.00 126.22 59 GLY A N 1
ATOM 7102 C CA . GLY C 2 59 ? 266.816 374.718 311.898 1.00 120.53 59 GLY A CA 1
ATOM 7103 C C . GLY C 2 59 ? 267.095 375.556 310.670 1.00 117.85 59 GLY A C 1
ATOM 7104 O O . GLY C 2 59 ? 267.533 375.018 309.647 1.00 118.87 59 GLY A O 1
ATOM 7105 N N . LYS C 2 60 ? 266.842 376.859 310.739 1.00 108.04 60 LYS A N 1
ATOM 7106 C CA . LYS C 2 60 ? 267.109 377.746 309.614 1.00 102.64 60 LYS A CA 1
ATOM 7107 C C . LYS C 2 60 ? 267.496 379.108 310.158 1.00 104.97 60 LYS A C 1
ATOM 7108 O O . LYS C 2 60 ? 266.696 379.752 310.842 1.00 110.06 60 LYS A O 1
ATOM 7114 N N . HIS C 2 61 ? 268.714 379.543 309.855 1.00 98.84 61 HIS A N 1
ATOM 7115 C CA . HIS C 2 61 ? 269.212 380.840 310.283 1.00 82.75 61 HIS A CA 1
ATOM 7116 C C . HIS C 2 61 ? 269.467 381.691 309.052 1.00 79.98 61 HIS A C 1
ATOM 7117 O O . HIS C 2 61 ? 270.255 381.308 308.183 1.00 94.01 61 HIS A O 1
ATOM 7124 N N . VAL C 2 62 ? 268.800 382.837 308.975 1.00 73.93 62 VAL A N 1
ATOM 7125 C CA . VAL C 2 62 ? 268.965 383.721 307.826 1.00 75.13 62 VAL A CA 1
ATOM 7126 C C . VAL C 2 62 ? 269.801 384.921 308.248 1.00 74.57 62 VAL A C 1
ATOM 7127 O O . VAL C 2 62 ? 269.599 385.468 309.341 1.00 80.03 62 VAL A O 1
ATOM 7131 N N . PRO C 2 63 ? 270.770 385.330 307.437 1.00 71.84 63 PRO A N 1
ATOM 7132 C CA . PRO C 2 63 ? 271.600 386.481 307.794 1.00 71.10 63 PRO A CA 1
ATOM 7133 C C . PRO C 2 63 ? 270.807 387.774 307.817 1.00 76.08 63 PRO A C 1
ATOM 7134 O O . PRO C 2 63 ? 269.866 387.973 307.047 1.00 87.23 63 PRO A O 1
ATOM 7138 N N . ARG C 2 64 ? 271.206 388.660 308.726 1.00 74.79 64 ARG A N 1
ATOM 7139 C CA . ARG C 2 64 ? 270.604 389.987 308.842 1.00 73.35 64 ARG A CA 1
ATOM 7140 C C . ARG C 2 64 ? 271.374 390.964 307.959 1.00 75.32 64 ARG A C 1
ATOM 7141 O O . ARG C 2 64 ? 271.977 391.937 308.411 1.00 84.31 64 ARG A O 1
ATOM 7149 N N . ALA C 2 65 ? 271.335 390.680 306.661 1.00 72.10 65 ALA A N 1
ATOM 7150 C CA . ALA C 2 65 ? 272.099 391.436 305.685 1.00 72.04 65 ALA A CA 1
ATOM 7151 C C . ALA C 2 65 ? 271.215 391.804 304.511 1.00 75.91 65 ALA A C 1
ATOM 7152 O O . ALA C 2 65 ? 270.206 391.155 304.231 1.00 86.70 65 ALA A O 1
ATOM 7154 N N . VAL C 2 66 ? 271.619 392.862 303.821 1.00 66.14 66 VAL A N 1
ATOM 7155 C CA . VAL C 2 66 ? 271.017 393.258 302.559 1.00 65.13 66 VAL A CA 1
ATOM 7156 C C . VAL C 2 66 ? 272.140 393.485 301.552 1.00 68.49 66 VAL A C 1
ATOM 7157 O O . VAL C 2 66 ? 273.138 394.147 301.858 1.00 75.59 66 VAL A O 1
ATOM 7161 N N . PHE C 2 67 ? 272.008 392.877 300.379 1.00 62.19 67 PHE A N 1
ATOM 7162 C CA . PHE C 2 67 ? 272.990 392.984 299.309 1.00 61.05 67 PHE A CA 1
ATOM 7163 C C . PHE C 2 67 ? 272.378 393.827 298.203 1.00 71.85 67 PHE A C 1
ATOM 7164 O O . PHE C 2 67 ? 271.342 393.457 297.644 1.00 83.79 67 PHE A O 1
ATOM 7172 N N . VAL C 2 68 ? 273.006 394.955 297.889 1.00 68.29 68 VAL A N 1
ATOM 7173 C CA . VAL C 2 68 ? 272.474 395.887 296.905 1.00 65.21 68 VAL A CA 1
ATOM 7174 C C . VAL C 2 68 ? 273.541 396.156 295.856 1.00 68.96 68 VAL A C 1
ATOM 7175 O O . VAL C 2 68 ? 274.686 396.473 296.195 1.00 79.63 68 VAL A O 1
ATOM 7179 N N . ASP C 2 69 ? 273.166 396.022 294.587 1.00 65.73 69 ASP A N 1
ATOM 7180 C CA . ASP C 2 69 ? 273.998 396.466 293.482 1.00 75.48 69 ASP A CA 1
ATOM 7181 C C . ASP C 2 69 ? 273.094 396.809 292.311 1.00 79.75 69 ASP A C 1
ATOM 7182 O O . ASP C 2 69 ? 272.086 396.142 292.075 1.00 89.63 69 ASP A O 1
ATOM 7187 N N . LEU C 2 70 ? 273.456 397.862 291.581 1.00 72.57 70 LEU A N 1
ATOM 7188 C CA . LEU C 2 70 ? 272.657 398.260 290.431 1.00 74.52 70 LEU A CA 1
ATOM 7189 C C . LEU C 2 70 ? 272.884 397.364 289.222 1.00 87.97 70 LEU A C 1
ATOM 7190 O O . LEU C 2 70 ? 272.032 397.324 288.330 1.00 101.23 70 LEU A O 1
ATOM 7195 N N . GLU C 2 71 ? 274.004 396.653 289.167 1.00 86.68 71 GLU A N 1
ATOM 7196 C CA . GLU C 2 71 ? 274.191 395.609 288.177 1.00 84.35 71 GLU A CA 1
ATOM 7197 C C . GLU C 2 71 ? 273.953 394.247 288.818 1.00 90.36 71 GLU A C 1
ATOM 7198 O O . GLU C 2 71 ? 274.253 394.051 290.000 1.00 95.17 71 GLU A O 1
ATOM 7204 N N . PRO C 2 72 ? 273.388 393.289 288.086 1.00 86.91 72 PRO A N 1
ATOM 7205 C CA . PRO C 2 72 ? 273.026 392.007 288.698 1.00 90.06 72 PRO A CA 1
ATOM 7206 C C . PRO C 2 72 ? 274.104 390.934 288.683 1.00 93.95 72 PRO A C 1
ATOM 7207 O O . PRO C 2 72 ? 273.812 389.817 289.117 1.00 97.23 72 PRO A O 1
ATOM 7211 N N . THR C 2 73 ? 275.324 391.226 288.225 1.00 93.83 73 THR A N 1
ATOM 7212 C CA . THR C 2 73 ? 276.308 390.167 287.996 1.00 90.03 73 THR A CA 1
ATOM 7213 C C . THR C 2 73 ? 276.801 389.544 289.300 1.00 95.96 73 THR A C 1
ATOM 7214 O O . THR C 2 73 ? 276.742 388.320 289.470 1.00 104.81 73 THR A O 1
ATOM 7218 N N . VAL C 2 74 ? 277.297 390.364 290.231 1.00 91.96 74 VAL A N 1
ATOM 7219 C CA . VAL C 2 74 ? 277.832 389.811 291.473 1.00 93.41 74 VAL A CA 1
ATOM 7220 C C . VAL C 2 74 ? 276.713 389.256 292.347 1.00 88.36 74 VAL A C 1
ATOM 7221 O O . VAL C 2 74 ? 276.897 388.250 293.050 1.00 96.43 74 VAL A O 1
ATOM 7225 N N . ILE C 2 75 ? 275.531 389.868 292.295 1.00 79.17 75 ILE A N 1
ATOM 7226 C CA . ILE C 2 75 ? 274.392 389.327 293.019 1.00 77.28 75 ILE A CA 1
ATOM 7227 C C . ILE C 2 75 ? 273.970 387.992 292.420 1.00 85.22 75 ILE A C 1
ATOM 7228 O O . ILE C 2 75 ? 273.560 387.080 293.141 1.00 83.71 75 ILE A O 1
ATOM 7233 N N . ASP C 2 76 ? 274.086 387.839 291.099 1.00 86.01 76 ASP A N 1
ATOM 7234 C CA . ASP C 2 76 ? 273.795 386.540 290.502 1.00 87.63 76 ASP A CA 1
ATOM 7235 C C . ASP C 2 76 ? 274.868 385.513 290.836 1.00 88.99 76 ASP A C 1
ATOM 7236 O O . ASP C 2 76 ? 274.580 384.313 290.860 1.00 95.82 76 ASP A O 1
ATOM 7241 N N . GLU C 2 77 ? 276.105 385.954 291.081 1.00 88.57 77 GLU A N 1
ATOM 7242 C CA . GLU C 2 77 ? 277.099 385.043 291.645 1.00 91.21 77 GLU A CA 1
ATOM 7243 C C . GLU C 2 77 ? 276.688 384.560 293.027 1.00 90.10 77 GLU A C 1
ATOM 7244 O O . GLU C 2 77 ? 276.874 383.385 293.360 1.00 95.20 77 GLU A O 1
ATOM 7250 N N . VAL C 2 78 ? 276.148 385.458 293.852 1.00 87.69 78 VAL A N 1
ATOM 7251 C CA . VAL C 2 78 ? 275.650 385.041 295.163 1.00 84.03 78 VAL A CA 1
ATOM 7252 C C . VAL C 2 78 ? 274.447 384.112 295.014 1.00 87.55 78 VAL A C 1
ATOM 7253 O O . VAL C 2 78 ? 274.312 383.124 295.745 1.00 90.50 78 VAL A O 1
ATOM 7257 N N . ARG C 2 79 ? 273.567 384.403 294.055 1.00 88.70 79 ARG A N 1
ATOM 7258 C CA . ARG C 2 79 ? 272.342 383.629 293.887 1.00 83.33 79 ARG A CA 1
ATOM 7259 C C . ARG C 2 79 ? 272.604 382.255 293.290 1.00 87.14 79 ARG A C 1
ATOM 7260 O O . ARG C 2 79 ? 271.846 381.320 293.550 1.00 89.23 79 ARG A O 1
ATOM 7268 N N . THR C 2 80 ? 273.633 382.112 292.464 1.00 91.13 80 THR A N 1
ATOM 7269 C CA . THR C 2 80 ? 273.960 380.822 291.875 1.00 92.11 80 THR A CA 1
ATOM 7270 C C . THR C 2 80 ? 275.155 380.160 292.539 1.00 97.92 80 THR A C 1
ATOM 7271 O O . THR C 2 80 ? 275.601 379.108 292.074 1.00 102.98 80 THR A O 1
ATOM 7275 N N . GLY C 2 81 ? 275.678 380.741 293.610 1.00 94.11 81 GLY A N 1
ATOM 7276 C CA . GLY C 2 81 ? 276.851 380.214 294.272 1.00 91.66 81 GLY A CA 1
ATOM 7277 C C . GLY C 2 81 ? 276.505 379.175 295.316 1.00 91.81 81 GLY A C 1
ATOM 7278 O O . GLY C 2 81 ? 275.426 378.579 295.316 1.00 96.13 81 GLY A O 1
ATOM 7279 N N . THR C 2 82 ? 277.459 378.955 296.222 1.00 90.70 82 THR A N 1
ATOM 7280 C CA . THR C 2 82 ? 277.267 377.979 297.288 1.00 92.75 82 THR A CA 1
ATOM 7281 C C . THR C 2 82 ? 276.243 378.459 298.308 1.00 89.58 82 THR A C 1
ATOM 7282 O O . THR C 2 82 ? 275.551 377.643 298.926 1.00 91.14 82 THR A O 1
ATOM 7286 N N . TYR C 2 83 ? 276.113 379.772 298.476 1.00 87.00 83 TYR A N 1
ATOM 7287 C CA . TYR C 2 83 ? 275.258 380.360 299.503 1.00 83.48 83 TYR A CA 1
ATOM 7288 C C . TYR C 2 83 ? 273.916 380.802 298.942 1.00 89.14 83 TYR A C 1
ATOM 7289 O O . TYR C 2 83 ? 273.376 381.840 299.329 1.00 93.42 83 TYR A O 1
ATOM 7298 N N . ARG C 2 84 ? 273.377 380.024 298.001 1.00 86.59 84 ARG A N 1
ATOM 7299 C CA . ARG C 2 84 ? 272.030 380.267 297.496 1.00 85.31 84 ARG A CA 1
ATOM 7300 C C . ARG C 2 84 ? 270.982 380.138 298.590 1.00 94.41 84 ARG A C 1
ATOM 7301 O O . ARG C 2 84 ? 270.099 380.994 298.718 1.00 100.80 84 ARG A O 1
ATOM 7309 N N . GLN C 2 85 ? 271.060 379.079 299.389 1.00 93.74 85 GLN A N 1
ATOM 7310 C CA . GLN C 2 85 ? 270.017 378.811 300.366 1.00 95.76 85 GLN A CA 1
ATOM 7311 C C . GLN C 2 85 ? 270.140 379.665 301.618 1.00 96.32 85 GLN A C 1
ATOM 7312 O O . GLN C 2 85 ? 269.194 379.708 302.410 1.00 103.50 85 GLN A O 1
ATOM 7318 N N . LEU C 2 86 ? 271.274 380.337 301.818 1.00 90.21 86 LEU A N 1
ATOM 7319 C CA . LEU C 2 86 ? 271.449 381.151 303.014 1.00 85.27 86 LEU A CA 1
ATOM 7320 C C . LEU C 2 86 ? 270.613 382.423 302.946 1.00 84.41 86 LEU A C 1
ATOM 7321 O O . LEU C 2 86 ? 269.911 382.768 303.902 1.00 90.30 86 LEU A O 1
ATOM 7326 N N . PHE C 2 87 ? 270.658 383.122 301.818 1.00 83.55 87 PHE A N 1
ATOM 7327 C CA . PHE C 2 87 ? 269.964 384.390 301.650 1.00 87.14 87 PHE A CA 1
ATOM 7328 C C . PHE C 2 87 ? 268.617 384.170 300.979 1.00 100.26 87 PHE A C 1
ATOM 7329 O O . PHE C 2 87 ? 268.484 383.316 300.098 1.00 107.96 87 PHE A O 1
ATOM 7337 N N . HIS C 2 88 ? 267.616 384.951 301.398 1.00 96.49 88 HIS A N 1
ATOM 7338 C CA . HIS C 2 88 ? 266.395 384.840 300.616 1.00 103.00 88 HIS A CA 1
ATOM 7339 C C . HIS C 2 88 ? 266.310 385.967 299.590 1.00 100.70 88 HIS A C 1
ATOM 7340 O O . HIS C 2 88 ? 266.782 387.078 299.851 1.00 99.93 88 HIS A O 1
ATOM 7347 N N . PRO C 2 89 ? 265.712 385.688 298.419 1.00 97.93 89 PRO A N 1
ATOM 7348 C CA . PRO C 2 89 ? 266.003 386.500 297.220 1.00 105.16 89 PRO A CA 1
ATOM 7349 C C . PRO C 2 89 ? 265.643 387.971 297.315 1.00 102.42 89 PRO A C 1
ATOM 7350 O O . PRO C 2 89 ? 266.214 388.770 296.563 1.00 110.97 89 PRO A O 1
ATOM 7354 N N . GLU C 2 90 ? 264.733 388.366 298.195 1.00 94.12 90 GLU A N 1
ATOM 7355 C CA . GLU C 2 90 ? 264.459 389.790 298.324 1.00 94.04 90 GLU A CA 1
ATOM 7356 C C . GLU C 2 90 ? 265.356 390.486 299.341 1.00 93.91 90 GLU A C 1
ATOM 7357 O O . GLU C 2 90 ? 265.158 391.678 299.597 1.00 102.04 90 GLU A O 1
ATOM 7363 N N . GLN C 2 91 ? 266.333 389.786 299.923 1.00 93.25 91 GLN A N 1
ATOM 7364 C CA . GLN C 2 91 ? 267.467 390.463 300.544 1.00 88.45 91 GLN A CA 1
ATOM 7365 C C . GLN C 2 91 ? 268.562 390.799 299.547 1.00 83.77 91 GLN A C 1
ATOM 7366 O O . GLN C 2 91 ? 269.467 391.570 299.879 1.00 85.90 91 GLN A O 1
ATOM 7372 N N . LEU C 2 92 ? 268.513 390.233 298.351 1.00 81.27 92 LEU A N 1
ATOM 7373 C CA . LEU C 2 92 ? 269.516 390.461 297.318 1.00 74.58 92 LEU A CA 1
ATOM 7374 C C . LEU C 2 92 ? 268.850 391.279 296.218 1.00 81.74 92 LEU A C 1
ATOM 7375 O O . LEU C 2 92 ? 268.142 390.732 295.369 1.00 90.13 92 LEU A O 1
ATOM 7380 N N . ILE C 2 93 ? 269.083 392.587 296.231 1.00 77.74 93 ILE A N 1
ATOM 7381 C CA . ILE C 2 93 ? 268.355 393.528 295.388 1.00 79.20 93 ILE A CA 1
ATOM 7382 C C . ILE C 2 93 ? 269.248 393.962 294.234 1.00 83.29 93 ILE A C 1
ATOM 7383 O O . ILE C 2 93 ? 270.395 394.373 294.446 1.00 87.72 93 ILE A O 1
ATOM 7388 N N . THR C 2 94 ? 268.723 393.867 293.013 1.00 82.68 94 THR A N 1
ATOM 7389 C CA . THR C 2 94 ? 269.432 394.249 291.802 1.00 82.43 94 THR A CA 1
ATOM 7390 C C . THR C 2 94 ? 268.701 395.370 291.083 1.00 88.95 94 THR A C 1
ATOM 7391 O O . THR C 2 94 ? 267.473 395.472 291.139 1.00 99.08 94 THR A O 1
ATOM 7395 N N . GLY C 2 95 ? 269.469 396.203 290.397 1.00 84.20 95 GLY A N 1
ATOM 7396 C CA . GLY C 2 95 ? 268.934 397.129 289.425 1.00 87.66 95 GLY A CA 1
ATOM 7397 C C . GLY C 2 95 ? 268.970 396.526 288.038 1.00 95.42 95 GLY A C 1
ATOM 7398 O O . GLY C 2 95 ? 268.971 395.306 287.860 1.00 94.94 95 GLY A O 1
ATOM 7399 N N . LYS C 2 96 ? 269.002 397.401 287.038 1.00 96.91 96 LYS A N 1
ATOM 7400 C CA . LYS C 2 96 ? 269.131 396.985 285.649 1.00 94.89 96 LYS A CA 1
ATOM 7401 C C . LYS C 2 96 ? 270.458 397.403 285.038 1.00 95.55 96 LYS A C 1
ATOM 7402 O O . LYS C 2 96 ? 271.197 396.560 284.524 1.00 97.64 96 LYS A O 1
ATOM 7408 N N . GLU C 2 97 ? 270.783 398.689 285.089 1.00 91.62 97 GLU A N 1
ATOM 7409 C CA . GLU C 2 97 ? 272.050 399.205 284.597 1.00 93.86 97 GLU A CA 1
ATOM 7410 C C . GLU C 2 97 ? 272.880 399.703 285.770 1.00 96.64 97 GLU A C 1
ATOM 7411 O O . GLU C 2 97 ? 272.353 400.342 286.685 1.00 99.02 97 GLU A O 1
ATOM 7417 N N . ASP C 2 98 ? 274.175 399.406 285.740 1.00 96.87 98 ASP A N 1
ATOM 7418 C CA . ASP C 2 98 ? 275.057 399.842 286.808 1.00 88.84 98 ASP A CA 1
ATOM 7419 C C . ASP C 2 98 ? 275.287 401.348 286.731 1.00 86.08 98 ASP A C 1
ATOM 7420 O O . ASP C 2 98 ? 274.984 402.006 285.733 1.00 87.68 98 ASP A O 1
ATOM 7425 N N . ALA C 2 99 ? 275.834 401.895 287.814 1.00 83.14 99 ALA A N 1
ATOM 7426 C CA . ALA C 2 99 ? 276.097 403.324 287.883 1.00 80.64 99 ALA A CA 1
ATOM 7427 C C . ALA C 2 99 ? 277.261 403.761 287.008 1.00 83.09 99 ALA A C 1
ATOM 7428 O O . ALA C 2 99 ? 277.416 404.965 286.794 1.00 84.66 99 ALA A O 1
ATOM 7430 N N . ALA C 2 100 ? 278.079 402.818 286.524 1.00 78.38 100 ALA A N 1
ATOM 7431 C CA . ALA C 2 100 ? 279.128 403.070 285.529 1.00 73.33 100 ALA A CA 1
ATOM 7432 C C . ALA C 2 100 ? 280.148 404.099 286.011 1.00 74.93 100 ALA A C 1
ATOM 7433 O O . ALA C 2 100 ? 280.446 405.069 285.313 1.00 84.40 100 ALA A O 1
ATOM 7435 N N . ASN C 2 101 ? 280.665 403.889 287.227 1.00 73.74 101 ASN A N 1
ATOM 7436 C CA . ASN C 2 101 ? 281.687 404.737 287.857 1.00 75.50 101 ASN A CA 1
ATOM 7437 C C . ASN C 2 101 ? 281.236 406.188 288.005 1.00 77.13 101 ASN A C 1
ATOM 7438 O O . ASN C 2 101 ? 282.062 407.097 288.086 1.00 79.15 101 ASN A O 1
ATOM 7443 N N . ASN C 2 102 ? 279.930 406.423 288.052 1.00 77.37 102 ASN A N 1
ATOM 7444 C CA . ASN C 2 102 ? 279.377 407.768 288.104 1.00 73.42 102 ASN A CA 1
ATOM 7445 C C . ASN C 2 102 ? 278.670 407.950 289.437 1.00 78.64 102 ASN A C 1
ATOM 7446 O O . ASN C 2 102 ? 277.787 407.160 289.785 1.00 89.03 102 ASN A O 1
ATOM 7451 N N . TYR C 2 103 ? 279.071 408.980 290.183 1.00 73.46 103 TYR A N 1
ATOM 7452 C CA . TYR C 2 103 ? 278.360 409.328 291.408 1.00 67.52 103 TYR A CA 1
ATOM 7453 C C . TYR C 2 103 ? 276.940 409.774 291.105 1.00 78.99 103 TYR A C 1
ATOM 7454 O O . TYR C 2 103 ? 276.005 409.435 291.840 1.00 86.44 103 TYR A O 1
ATOM 7463 N N . ALA C 2 104 ? 276.762 410.546 290.031 1.00 76.71 104 ALA A N 1
ATOM 7464 C CA . ALA C 2 104 ? 275.452 411.102 289.719 1.00 78.43 104 ALA A CA 1
ATOM 7465 C C . ALA C 2 104 ? 274.461 410.016 289.327 1.00 82.06 104 ALA A C 1
ATOM 7466 O O . ALA C 2 104 ? 273.294 410.073 289.719 1.00 92.56 104 ALA A O 1
ATOM 7468 N N . ARG C 2 105 ? 274.908 409.018 288.561 1.00 77.20 105 ARG A N 1
ATOM 7469 C CA . ARG C 2 105 ? 274.034 407.902 288.208 1.00 82.96 105 ARG A CA 1
ATOM 7470 C C . ARG C 2 105 ? 273.603 407.116 289.438 1.00 86.63 105 ARG A C 1
ATOM 7471 O O . ARG C 2 105 ? 272.427 406.766 289.577 1.00 94.92 105 ARG A O 1
ATOM 7479 N N . GLY C 2 106 ? 274.537 406.839 290.346 1.00 78.62 106 GLY A N 1
ATOM 7480 C CA . GLY C 2 106 ? 274.193 406.074 291.529 1.00 78.79 106 GLY A CA 1
ATOM 7481 C C . GLY C 2 106 ? 273.379 406.859 292.535 1.00 88.30 106 GLY A C 1
ATOM 7482 O O . GLY C 2 106 ? 272.657 406.272 293.345 1.00 99.04 106 GLY A O 1
ATOM 7483 N N . HIS C 2 107 ? 273.470 408.185 292.496 1.00 81.40 107 HIS A N 1
ATOM 7484 C CA . HIS C 2 107 ? 272.810 409.026 293.484 1.00 75.89 107 HIS A CA 1
ATOM 7485 C C . HIS C 2 107 ? 271.446 409.529 293.034 1.00 89.64 107 HIS A C 1
ATOM 7486 O O . HIS C 2 107 ? 270.506 409.536 293.833 1.00 100.67 107 HIS A O 1
ATOM 7493 N N . TYR C 2 108 ? 271.305 409.953 291.777 1.00 92.50 108 TYR A N 1
ATOM 7494 C CA . TYR C 2 108 ? 270.081 410.573 291.297 1.00 96.61 108 TYR A CA 1
ATOM 7495 C C . TYR C 2 108 ? 269.373 409.726 290.248 1.00 100.79 108 TYR A C 1
ATOM 7496 O O . TYR C 2 108 ? 268.214 409.355 290.432 1.00 112.77 108 TYR A O 1
ATOM 7505 N N . THR C 2 109 ? 270.052 409.400 289.148 1.00 96.70 109 THR A N 1
ATOM 7506 C CA . THR C 2 109 ? 269.363 408.871 287.976 1.00 103.17 109 THR A CA 1
ATOM 7507 C C . THR C 2 109 ? 268.925 407.422 288.153 1.00 106.18 109 THR A C 1
ATOM 7508 O O . THR C 2 109 ? 267.790 407.074 287.812 1.00 116.49 109 THR A O 1
ATOM 7512 N N . ILE C 2 110 ? 269.793 406.566 288.684 1.00 98.85 110 ILE A N 1
ATOM 7513 C CA . ILE C 2 110 ? 269.530 405.137 288.759 1.00 101.97 110 ILE A CA 1
ATOM 7514 C C . ILE C 2 110 ? 269.189 404.697 290.176 1.00 100.87 110 ILE A C 1
ATOM 7515 O O . ILE C 2 110 ? 268.335 403.830 290.370 1.00 107.99 110 ILE A O 1
ATOM 7520 N N . GLY C 2 111 ? 269.827 405.297 291.181 1.00 91.55 111 GLY A N 1
ATOM 7521 C CA . GLY C 2 111 ? 269.623 404.857 292.547 1.00 91.72 111 GLY A CA 1
ATOM 7522 C C . GLY C 2 111 ? 268.278 405.230 293.133 1.00 105.78 111 GLY A C 1
ATOM 7523 O O . GLY C 2 111 ? 267.896 404.681 294.170 1.00 113.87 111 GLY A O 1
ATOM 7524 N N . LYS C 2 112 ? 267.548 406.145 292.497 1.00 106.26 112 LYS A N 1
ATOM 7525 C CA . LYS C 2 112 ? 266.278 406.588 293.057 1.00 112.81 112 LYS A CA 1
ATOM 7526 C C . LYS C 2 112 ? 265.124 405.642 292.753 1.00 118.41 112 LYS A C 1
ATOM 7527 O O . LYS C 2 112 ? 264.094 405.713 293.431 1.00 126.09 112 LYS A O 1
ATOM 7533 N N . GLU C 2 113 ? 265.261 404.763 291.763 1.00 111.55 113 GLU A N 1
ATOM 7534 C CA . GLU C 2 113 ? 264.225 403.776 291.480 1.00 113.97 113 GLU A CA 1
ATOM 7535 C C . GLU C 2 113 ? 264.380 402.511 292.306 1.00 111.35 113 GLU A C 1
ATOM 7536 O O . GLU C 2 113 ? 263.552 401.602 292.187 1.00 121.56 113 GLU A O 1
ATOM 7542 N N . ILE C 2 114 ? 265.419 402.434 293.128 1.00 106.28 114 ILE A N 1
ATOM 7543 C CA . ILE C 2 114 ? 265.708 401.238 293.903 1.00 103.77 114 ILE A CA 1
ATOM 7544 C C . ILE C 2 114 ? 265.824 401.534 295.394 1.00 105.83 114 ILE A C 1
ATOM 7545 O O . ILE C 2 114 ? 265.637 400.616 296.216 1.00 107.30 114 ILE A O 1
ATOM 7550 N N . ILE C 2 115 ? 266.044 402.800 295.770 1.00 103.78 115 ILE A N 1
ATOM 7551 C CA . ILE C 2 115 ? 266.220 403.193 297.163 1.00 95.22 115 ILE A CA 1
ATOM 7552 C C . ILE C 2 115 ? 264.973 402.910 297.989 1.00 101.67 115 ILE A C 1
ATOM 7553 O O . ILE C 2 115 ? 265.083 402.531 299.157 1.00 108.98 115 ILE A O 1
ATOM 7558 N N . ASP C 2 116 ? 263.778 403.036 297.403 1.00 102.63 116 ASP A N 1
ATOM 7559 C CA . ASP C 2 116 ? 262.556 402.793 298.165 1.00 109.77 116 ASP A CA 1
ATOM 7560 C C . ASP C 2 116 ? 262.423 401.327 298.551 1.00 106.69 116 ASP A C 1
ATOM 7561 O O . ASP C 2 116 ? 262.074 401.008 299.693 1.00 107.63 116 ASP A O 1
ATOM 7566 N N . LEU C 2 117 ? 262.715 400.423 297.618 1.00 100.92 117 LEU A N 1
ATOM 7567 C CA . LEU C 2 117 ? 262.619 399.001 297.920 1.00 100.95 117 LEU A CA 1
ATOM 7568 C C . LEU C 2 117 ? 263.744 398.563 298.856 1.00 102.05 117 LEU A C 1
ATOM 7569 O O . LEU C 2 117 ? 263.540 397.691 299.713 1.00 107.84 117 LEU A O 1
ATOM 7574 N N . VAL C 2 118 ? 264.924 399.184 298.733 1.00 99.03 118 VAL A N 1
ATOM 7575 C CA . VAL C 2 118 ? 266.007 398.913 299.681 1.00 93.22 118 VAL A CA 1
ATOM 7576 C C . VAL C 2 118 ? 265.608 399.339 301.090 1.00 94.48 118 VAL A C 1
ATOM 7577 O O . VAL C 2 118 ? 265.832 398.606 302.062 1.00 94.36 118 VAL A O 1
ATOM 7581 N N . LEU C 2 119 ? 264.996 400.520 301.222 1.00 95.60 119 LEU A N 1
ATOM 7582 C CA . LEU C 2 119 ? 264.518 400.982 302.522 1.00 89.80 119 LEU A CA 1
ATOM 7583 C C . LEU C 2 119 ? 263.417 400.088 303.069 1.00 96.74 119 LEU A C 1
ATOM 7584 O O . LEU C 2 119 ? 263.352 399.854 304.279 1.00 100.76 119 LEU A O 1
ATOM 7589 N N . ASP C 2 120 ? 262.524 399.610 302.199 1.00 98.83 120 ASP A N 1
ATOM 7590 C CA . ASP C 2 120 ? 261.465 398.709 302.642 1.00 100.52 120 ASP A CA 1
ATOM 7591 C C . ASP C 2 120 ? 262.046 397.416 303.196 1.00 99.18 120 ASP A C 1
ATOM 7592 O O . ASP C 2 120 ? 261.609 396.926 304.246 1.00 103.01 120 ASP A O 1
ATOM 7597 N N . ARG C 2 121 ? 263.054 396.865 302.519 1.00 98.59 121 ARG A N 1
ATOM 7598 C CA . ARG C 2 121 ? 263.656 395.628 303.003 1.00 92.98 121 ARG A CA 1
ATOM 7599 C C . ARG C 2 121 ? 264.462 395.862 304.276 1.00 90.33 121 ARG A C 1
ATOM 7600 O O . ARG C 2 121 ? 264.463 395.015 305.176 1.00 95.70 121 ARG A O 1
ATOM 7608 N N . ILE C 2 122 ? 265.121 397.018 304.389 1.00 92.72 122 ILE A N 1
ATOM 7609 C CA . ILE C 2 122 ? 265.846 397.350 305.614 1.00 88.34 122 ILE A CA 1
ATOM 7610 C C . ILE C 2 122 ? 264.880 397.519 306.783 1.00 92.43 122 ILE A C 1
ATOM 7611 O O . ILE C 2 122 ? 265.157 397.072 307.902 1.00 94.25 122 ILE A O 1
ATOM 7616 N N . ARG C 2 123 ? 263.726 398.145 306.540 1.00 95.34 123 ARG A N 1
ATOM 7617 C CA . ARG C 2 123 ? 262.716 398.298 307.584 1.00 96.59 123 ARG A CA 1
ATOM 7618 C C . ARG C 2 123 ? 262.153 396.951 308.019 1.00 103.71 123 ARG A C 1
ATOM 7619 O O . ARG C 2 123 ? 261.981 396.707 309.220 1.00 108.76 123 ARG A O 1
ATOM 7627 N N . LYS C 2 124 ? 261.866 396.061 307.063 1.00 106.05 124 LYS A N 1
ATOM 7628 C CA . LYS C 2 124 ? 261.403 394.723 307.423 1.00 100.75 124 LYS A CA 1
ATOM 7629 C C . LYS C 2 124 ? 262.474 393.937 308.165 1.00 96.65 124 LYS A C 1
ATOM 7630 O O . LYS C 2 124 ? 262.152 393.116 309.031 1.00 98.93 124 LYS A O 1
ATOM 7636 N N . LEU C 2 125 ? 263.745 394.172 307.843 1.00 97.52 125 LEU A N 1
ATOM 7637 C CA . LEU C 2 125 ? 264.826 393.462 308.510 1.00 98.13 125 LEU A CA 1
ATOM 7638 C C . LEU C 2 125 ? 265.064 393.997 309.916 1.00 93.72 125 LEU A C 1
ATOM 7639 O O . LEU C 2 125 ? 265.443 393.236 310.812 1.00 96.47 125 LEU A O 1
ATOM 7644 N N . ALA C 2 126 ? 264.851 395.294 310.126 1.00 90.76 126 ALA A N 1
ATOM 7645 C CA . ALA C 2 126 ? 265.033 395.907 311.434 1.00 93.28 126 ALA A CA 1
ATOM 7646 C C . ALA C 2 126 ? 263.807 395.793 312.325 1.00 107.15 126 ALA A C 1
ATOM 7647 O O . ALA C 2 126 ? 263.913 396.038 313.532 1.00 112.22 126 ALA A O 1
ATOM 7649 N N . ASP C 2 127 ? 262.647 395.445 311.766 1.00 111.40 127 ASP A N 1
ATOM 7650 C CA . ASP C 2 127 ? 261.468 395.254 312.602 1.00 109.77 127 ASP A CA 1
ATOM 7651 C C . ASP C 2 127 ? 261.554 393.968 313.410 1.00 109.04 127 ASP A C 1
ATOM 7652 O O . ASP C 2 127 ? 261.060 393.915 314.541 1.00 110.94 127 ASP A O 1
ATOM 7657 N N . GLN C 2 128 ? 262.176 392.927 312.857 1.00 108.39 128 GLN A N 1
ATOM 7658 C CA . GLN C 2 128 ? 262.252 391.649 313.550 1.00 113.43 128 GLN A CA 1
ATOM 7659 C C . GLN C 2 128 ? 263.378 391.592 314.571 1.00 116.28 128 GLN A C 1
ATOM 7660 O O . GLN C 2 128 ? 263.467 390.609 315.313 1.00 123.39 128 GLN A O 1
ATOM 7666 N N . CYS C 2 129 ? 264.233 392.605 314.628 1.00 113.21 129 CYS A N 1
ATOM 7667 C CA . CYS C 2 129 ? 265.263 392.697 315.649 1.00 111.92 129 CYS A CA 1
ATOM 7668 C C . CYS C 2 129 ? 264.827 393.675 316.733 1.00 110.46 129 CYS A C 1
ATOM 7669 O O . CYS C 2 129 ? 264.123 394.652 316.469 1.00 114.80 129 CYS A O 1
ATOM 7672 N N . THR C 2 130 ? 265.236 393.388 317.968 1.00 110.51 130 THR A N 1
ATOM 7673 C CA . THR C 2 130 ? 264.772 394.136 319.125 1.00 115.07 130 THR A CA 1
ATOM 7674 C C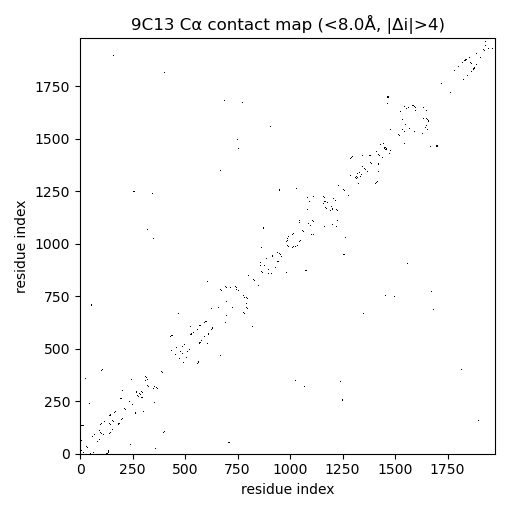 . THR C 2 130 ? 265.866 394.896 319.858 1.00 113.54 130 THR A C 1
ATOM 7675 O O . THR C 2 130 ? 265.545 395.769 320.672 1.00 111.95 130 THR A O 1
ATOM 7679 N N . GLY C 2 131 ? 267.133 394.597 319.602 1.00 112.44 131 GLY A N 1
ATOM 7680 C CA . GLY C 2 131 ? 268.228 395.244 320.293 1.00 107.74 131 GLY A CA 1
ATOM 7681 C C . GLY C 2 131 ? 269.269 395.779 319.335 1.00 106.36 131 GLY A C 1
ATOM 7682 O O . GLY C 2 131 ? 270.469 395.615 319.570 1.00 104.60 131 GLY A O 1
ATOM 7683 N N . LEU C 2 132 ? 268.812 396.391 318.239 1.00 99.68 132 LEU A N 1
ATOM 7684 C CA . LEU C 2 132 ? 269.664 396.825 317.135 1.00 92.20 132 LEU A CA 1
ATOM 7685 C C . LEU C 2 132 ? 270.768 397.779 317.569 1.00 93.24 132 LEU A C 1
ATOM 7686 O O . LEU C 2 132 ? 270.499 398.912 317.977 1.00 96.22 132 LEU A O 1
ATOM 7691 N N . GLN C 2 133 ? 272.018 397.319 317.483 1.00 90.52 133 GLN A N 1
ATOM 7692 C CA . GLN C 2 133 ? 273.148 398.168 317.840 1.00 87.81 133 GLN A CA 1
ATOM 7693 C C . GLN C 2 133 ? 273.407 399.219 316.772 1.00 93.59 133 GLN A C 1
ATOM 7694 O O . GLN C 2 133 ? 273.678 400.382 317.089 1.00 98.18 133 GLN A O 1
ATOM 7700 N N . GLY C 2 134 ? 273.331 398.830 315.504 1.00 92.68 134 GLY A N 1
ATOM 7701 C CA . GLY C 2 134 ? 273.575 399.771 314.430 1.00 87.01 134 GLY A CA 1
ATOM 7702 C C . GLY C 2 134 ? 273.690 399.058 313.099 1.00 73.47 134 GLY A C 1
ATOM 7703 O O . GLY C 2 134 ? 273.332 397.888 312.974 1.00 80.73 134 GLY A O 1
ATOM 7704 N N . PHE C 2 135 ? 274.197 399.789 312.112 1.00 70.25 135 PHE A N 1
ATOM 7705 C CA . PHE C 2 135 ? 274.339 399.296 310.753 1.00 69.16 135 PHE A CA 1
ATOM 7706 C C . PHE C 2 135 ? 275.811 399.173 310.392 1.00 72.13 135 PHE A C 1
ATOM 7707 O O . PHE C 2 135 ? 276.637 399.993 310.800 1.00 79.83 135 PHE A O 1
ATOM 7715 N N . LEU C 2 136 ? 276.131 398.144 309.618 1.00 65.50 136 LEU A N 1
ATOM 7716 C CA . LEU C 2 136 ? 277.451 397.982 309.024 1.00 66.55 136 LEU A CA 1
ATOM 7717 C C . LEU C 2 136 ? 277.309 398.150 307.520 1.00 71.42 136 LEU A C 1
ATOM 7718 O O . LEU C 2 136 ? 276.519 397.443 306.888 1.00 78.58 136 LEU A O 1
ATOM 7723 N N . VAL C 2 137 ? 278.064 399.083 306.949 1.00 67.69 137 VAL A N 1
ATOM 7724 C CA . VAL C 2 137 ? 277.943 399.433 305.541 1.00 64.94 137 VAL A CA 1
ATOM 7725 C C . VAL C 2 137 ? 279.251 399.096 304.845 1.00 64.54 137 VAL A C 1
ATOM 7726 O O . VAL C 2 137 ? 280.318 399.564 305.255 1.00 73.12 137 VAL A O 1
ATOM 7730 N N . PHE C 2 138 ? 279.170 398.287 303.795 1.00 61.70 138 PHE A N 1
ATOM 7731 C CA . PHE C 2 138 ? 280.341 397.862 303.042 1.00 62.12 138 PHE A CA 1
ATOM 7732 C C . PHE C 2 138 ? 280.202 398.359 301.614 1.00 67.79 138 PHE A C 1
ATOM 7733 O O . PHE C 2 138 ? 279.220 398.039 300.937 1.00 74.86 138 PHE A O 1
ATOM 7741 N N . HIS C 2 139 ? 281.186 399.125 301.159 1.00 58.41 139 HIS A N 1
ATOM 7742 C CA . HIS C 2 139 ? 281.154 399.745 299.843 1.00 59.11 139 HIS A CA 1
ATOM 7743 C C . HIS C 2 139 ? 282.555 400.240 299.525 1.00 67.34 139 HIS A C 1
ATOM 7744 O O . HIS C 2 139 ? 283.470 400.138 300.344 1.00 76.96 139 HIS A O 1
ATOM 7751 N N . SER C 2 140 ? 282.712 400.775 298.321 1.00 68.61 140 SER A N 1
ATOM 7752 C CA . SER C 2 140 ? 283.957 401.387 297.892 1.00 67.78 140 SER A CA 1
ATOM 7753 C C . SER C 2 140 ? 283.712 402.838 297.512 1.00 75.53 140 SER A C 1
ATOM 7754 O O . SER C 2 140 ? 282.666 403.182 296.959 1.00 83.50 140 SER A O 1
ATOM 7757 N N . PHE C 2 141 ? 284.689 403.691 297.817 1.00 72.66 141 PHE A N 1
ATOM 7758 C CA . PHE C 2 141 ? 284.563 405.098 297.459 1.00 70.17 141 PHE A CA 1
ATOM 7759 C C . PHE C 2 141 ? 284.678 405.313 295.956 1.00 79.14 141 PHE A C 1
ATOM 7760 O O . PHE C 2 141 ? 284.039 406.219 295.413 1.00 86.91 141 PHE A O 1
ATOM 7768 N N . GLY C 2 142 ? 285.476 404.493 295.270 1.00 81.85 142 GLY A N 1
ATOM 7769 C CA . GLY C 2 142 ? 285.766 404.747 293.870 1.00 79.62 142 GLY A CA 1
ATOM 7770 C C . GLY C 2 142 ? 284.663 404.368 292.906 1.00 77.74 142 GLY A C 1
ATOM 7771 O O . GLY C 2 142 ? 284.515 405.006 291.860 1.00 80.78 142 GLY A O 1
ATOM 7772 N N . GLY C 2 143 ? 283.890 403.334 293.223 1.00 75.97 143 GLY A N 1
ATOM 7773 C CA . GLY C 2 143 ? 282.861 402.884 292.306 1.00 80.92 143 GLY A CA 1
ATOM 7774 C C . GLY C 2 143 ? 281.694 403.849 292.240 1.00 77.83 143 GLY A C 1
ATOM 7775 O O . GLY C 2 143 ? 281.485 404.668 293.128 1.00 77.36 143 GLY A O 1
ATOM 7776 N N . GLY C 2 144 ? 280.936 403.767 291.147 1.00 73.98 144 GLY A N 1
ATOM 7777 C CA . GLY C 2 144 ? 279.782 404.640 291.003 1.00 74.22 144 GLY A CA 1
ATOM 7778 C C . GLY C 2 144 ? 278.660 404.287 291.959 1.00 75.39 144 GLY A C 1
ATOM 7779 O O . GLY C 2 144 ? 278.115 405.157 292.643 1.00 75.51 144 GLY A O 1
ATOM 7780 N N . THR C 2 145 ? 278.299 403.003 292.015 1.00 76.89 145 THR A N 1
ATOM 7781 C CA . THR C 2 145 ? 277.225 402.569 292.901 1.00 69.28 145 THR A CA 1
ATOM 7782 C C . THR C 2 145 ? 277.633 402.718 294.359 1.00 76.54 145 THR A C 1
ATOM 7783 O O . THR C 2 145 ? 276.942 403.383 295.137 1.00 85.14 145 THR A O 1
ATOM 7787 N N . GLY C 2 146 ? 278.800 402.184 294.720 1.00 78.66 146 GLY A N 1
ATOM 7788 C CA . GLY C 2 146 ? 279.275 402.193 296.091 1.00 69.32 146 GLY A CA 1
ATOM 7789 C C . GLY C 2 146 ? 279.599 403.563 296.643 1.00 70.77 146 GLY A C 1
ATOM 7790 O O . GLY C 2 146 ? 279.834 403.681 297.848 1.00 74.59 146 GLY A O 1
ATOM 7791 N N . SER C 2 147 ? 279.655 404.586 295.796 1.00 73.00 147 SER A N 1
ATOM 7792 C CA . SER C 2 147 ? 279.734 405.969 296.247 1.00 72.57 147 SER A CA 1
ATOM 7793 C C . SER C 2 147 ? 278.364 406.637 296.254 1.00 77.53 147 SER A C 1
ATOM 7794 O O . SER C 2 147 ? 277.883 407.065 297.308 1.00 83.48 147 SER A O 1
ATOM 7797 N N . GLY C 2 148 ? 277.709 406.700 295.092 1.00 73.84 148 GLY A N 1
ATOM 7798 C CA . GLY C 2 148 ? 276.483 407.475 294.983 1.00 72.49 148 GLY A CA 1
ATOM 7799 C C . GLY C 2 148 ? 275.315 406.861 295.730 1.00 78.14 148 GLY A C 1
ATOM 7800 O O . GLY C 2 148 ? 274.629 407.543 296.501 1.00 92.90 148 GLY A O 1
ATOM 7801 N N . PHE C 2 149 ? 275.065 405.567 295.511 1.00 74.04 149 PHE A N 1
ATOM 7802 C CA . PHE C 2 149 ? 273.935 404.947 296.180 1.00 68.43 149 PHE A CA 1
ATOM 7803 C C . PHE C 2 149 ? 274.191 404.804 297.668 1.00 75.24 149 PHE A C 1
ATOM 7804 O O . PHE C 2 149 ? 273.250 404.858 298.460 1.00 88.01 149 PHE A O 1
ATOM 7812 N N . THR C 2 150 ? 275.451 404.624 298.066 1.00 72.06 150 THR A N 1
ATOM 7813 C CA . THR C 2 150 ? 275.776 404.607 299.486 1.00 71.69 150 THR A CA 1
ATOM 7814 C C . THR C 2 150 ? 275.516 405.961 300.124 1.00 78.70 150 THR A C 1
ATOM 7815 O O . THR C 2 150 ? 275.000 406.031 301.244 1.00 89.64 150 THR A O 1
ATOM 7819 N N . SER C 2 151 ? 275.855 407.046 299.424 1.00 75.57 151 SER A N 1
ATOM 7820 C CA . SER C 2 151 ? 275.578 408.381 299.943 1.00 76.41 151 SER A CA 1
ATOM 7821 C C . SER C 2 151 ? 274.081 408.616 300.087 1.00 81.63 151 SER A C 1
ATOM 7822 O O . SER C 2 151 ? 273.618 409.136 301.110 1.00 93.43 151 SER A O 1
ATOM 7825 N N . LEU C 2 152 ? 273.307 408.219 299.073 1.00 76.36 152 LEU A N 1
ATOM 7826 C CA . LEU C 2 152 ? 271.857 408.389 299.129 1.00 80.68 152 LEU A CA 1
ATOM 7827 C C . LEU C 2 152 ? 271.238 407.538 300.233 1.00 85.66 152 LEU A C 1
ATOM 7828 O O . LEU C 2 152 ? 270.388 408.015 300.999 1.00 95.25 152 LEU A O 1
ATOM 7833 N N . LEU C 2 153 ? 271.682 406.286 300.351 1.00 83.25 153 LEU A N 1
ATOM 7834 C CA . LEU C 2 153 ? 271.174 405.389 301.378 1.00 82.08 153 LEU A CA 1
ATOM 7835 C C . LEU C 2 153 ? 271.518 405.889 302.771 1.00 83.76 153 LEU A C 1
ATOM 7836 O O . LEU C 2 153 ? 270.693 405.803 303.682 1.00 87.62 153 LEU A O 1
ATOM 7841 N N . MET C 2 154 ? 272.721 406.436 302.954 1.00 83.26 154 MET A N 1
ATOM 7842 C CA . MET C 2 154 ? 273.106 406.914 304.275 1.00 85.71 154 MET A CA 1
ATOM 7843 C C . MET C 2 154 ? 272.367 408.191 304.646 1.00 92.43 154 MET A C 1
ATOM 7844 O O . MET C 2 154 ? 271.921 408.338 305.790 1.00 100.96 154 MET A O 1
ATOM 7849 N N . GLU C 2 155 ? 272.203 409.122 303.697 1.00 94.30 155 GLU A N 1
ATOM 7850 C CA . GLU C 2 155 ? 271.471 410.339 304.032 1.00 97.45 155 GLU A CA 1
ATOM 7851 C C . GLU C 2 155 ? 269.985 410.074 304.217 1.00 97.40 155 GLU A C 1
ATOM 7852 O O . GLU C 2 155 ? 269.305 410.874 304.865 1.00 102.86 155 GLU A O 1
ATOM 7858 N N . ARG C 2 156 ? 269.465 408.974 303.671 1.00 94.19 156 ARG A N 1
ATOM 7859 C CA . ARG C 2 156 ? 268.084 408.623 303.967 1.00 96.90 156 ARG A CA 1
ATOM 7860 C C . ARG C 2 156 ? 267.953 407.835 305.268 1.00 97.74 156 ARG A C 1
ATOM 7861 O O . ARG C 2 156 ? 266.972 408.001 306.002 1.00 106.73 156 ARG A O 1
ATOM 7869 N N . LEU C 2 157 ? 268.932 406.982 305.574 1.00 94.03 157 LEU A N 1
ATOM 7870 C CA . LEU C 2 157 ? 268.914 406.230 306.822 1.00 91.27 157 LEU A CA 1
ATOM 7871 C C . LEU C 2 157 ? 269.099 407.142 308.024 1.00 98.27 157 LEU A C 1
ATOM 7872 O O . LEU C 2 157 ? 268.572 406.852 309.104 1.00 105.84 157 LEU A O 1
ATOM 7877 N N . SER C 2 158 ? 269.839 408.240 307.852 1.00 99.88 158 SER A N 1
ATOM 7878 C CA . SER C 2 158 ? 270.080 409.163 308.956 1.00 103.00 158 SER A CA 1
ATOM 7879 C C . SER C 2 158 ? 268.791 409.839 309.407 1.00 106.46 158 SER A C 1
ATOM 7880 O O . SER C 2 158 ? 268.630 410.165 310.588 1.00 110.23 158 SER A O 1
ATOM 7883 N N . VAL C 2 159 ? 267.861 410.073 308.479 1.00 105.18 159 VAL A N 1
ATOM 7884 C CA . VAL C 2 159 ? 266.588 410.659 308.881 1.00 104.68 159 VAL A CA 1
ATOM 7885 C C . VAL C 2 159 ? 265.532 409.600 309.165 1.00 104.74 159 VAL A C 1
ATOM 7886 O O . VAL C 2 159 ? 264.564 409.885 309.878 1.00 108.63 159 VAL A O 1
ATOM 7890 N N . ASP C 2 160 ? 265.681 408.383 308.634 1.00 109.22 160 ASP A N 1
ATOM 7891 C CA . ASP C 2 160 ? 264.716 407.340 308.966 1.00 109.07 160 ASP A CA 1
ATOM 7892 C C . ASP C 2 160 ? 264.956 406.759 310.355 1.00 111.64 160 ASP A C 1
ATOM 7893 O O . ASP C 2 160 ? 264.001 406.370 311.035 1.00 113.79 160 ASP A O 1
ATOM 7898 N N . TYR C 2 161 ? 266.212 406.681 310.795 1.00 111.47 161 TYR A N 1
ATOM 7899 C CA . TYR C 2 161 ? 266.528 406.055 312.071 1.00 106.90 161 TYR A CA 1
ATOM 7900 C C . TYR C 2 161 ? 267.106 407.004 313.106 1.00 109.30 161 TYR A C 1
ATOM 7901 O O . TYR C 2 161 ? 266.868 406.810 314.299 1.00 113.17 161 TYR A O 1
ATOM 7910 N N . GLY C 2 162 ? 267.861 408.014 312.691 1.00 108.27 162 GLY A N 1
ATOM 7911 C CA . GLY C 2 162 ? 268.303 409.029 313.624 1.00 119.36 162 GLY A CA 1
ATOM 7912 C C . GLY C 2 162 ? 269.602 408.720 314.336 1.00 125.78 162 GLY A C 1
ATOM 7913 O O . GLY C 2 162 ? 270.686 408.920 313.782 1.00 126.21 162 GLY A O 1
ATOM 7914 N N . LYS C 2 163 ? 269.504 408.230 315.569 1.00 123.58 163 LYS A N 1
ATOM 7915 C CA . LYS C 2 163 ? 270.658 408.075 316.442 1.00 120.78 163 LYS A CA 1
ATOM 7916 C C . LYS C 2 163 ? 271.246 406.671 316.414 1.00 122.21 163 LYS A C 1
ATOM 7917 O O . LYS C 2 163 ? 272.100 406.356 317.248 1.00 128.85 163 LYS A O 1
ATOM 7923 N N . LYS C 2 164 ? 270.805 405.821 315.493 1.00 118.19 164 LYS A N 1
ATOM 7924 C CA . LYS C 2 164 ? 271.444 404.525 315.317 1.00 110.96 164 LYS A CA 1
ATOM 7925 C C . LYS C 2 164 ? 272.849 404.711 314.760 1.00 109.58 164 LYS A C 1
ATOM 7926 O O . LYS C 2 164 ? 273.084 405.561 313.897 1.00 112.97 164 LYS A O 1
ATOM 7932 N N . SER C 2 165 ? 273.788 403.917 315.265 1.00 98.98 165 SER A N 1
ATOM 7933 C CA . SER C 2 165 ? 275.175 404.045 314.844 1.00 96.58 165 SER A CA 1
ATOM 7934 C C . SER C 2 165 ? 275.356 403.491 313.438 1.00 92.87 165 SER A C 1
ATOM 7935 O O . SER C 2 165 ? 274.924 402.377 313.138 1.00 97.11 165 SER A O 1
ATOM 7938 N N . LYS C 2 166 ? 275.996 404.270 312.575 1.00 94.05 166 LYS A N 1
ATOM 7939 C CA . LYS C 2 166 ? 276.239 403.878 311.193 1.00 89.58 166 LYS A CA 1
ATOM 7940 C C . LYS C 2 166 ? 277.739 403.712 310.998 1.00 90.46 166 LYS A C 1
ATOM 7941 O O . LYS C 2 166 ? 278.432 404.667 310.636 1.00 97.88 166 LYS A O 1
ATOM 7947 N N . LEU C 2 167 ? 278.233 402.504 311.234 1.00 80.77 167 LEU A N 1
ATOM 7948 C CA . LEU C 2 167 ? 279.630 402.168 311.005 1.00 78.73 167 LEU A CA 1
ATOM 7949 C C . LEU C 2 167 ? 279.776 401.688 309.572 1.00 80.96 167 LEU A C 1
ATOM 7950 O O . LEU C 2 167 ? 278.955 400.902 309.094 1.00 87.83 167 LEU A O 1
ATOM 7955 N N . GLU C 2 168 ? 280.808 402.161 308.884 1.00 71.55 168 GLU A N 1
ATOM 7956 C CA . GLU C 2 168 ? 281.017 401.781 307.498 1.00 70.14 168 GLU A CA 1
ATOM 7957 C C . GLU C 2 168 ? 282.468 401.399 307.249 1.00 73.06 168 GLU A C 1
ATOM 7958 O O . GLU C 2 168 ? 283.384 401.914 307.897 1.00 73.50 168 GLU A O 1
ATOM 7964 N N . PHE C 2 169 ? 282.655 400.469 306.320 1.00 73.92 169 PHE A N 1
ATOM 7965 C CA . PHE C 2 169 ? 283.960 399.946 305.941 1.00 66.82 169 PHE A CA 1
ATOM 7966 C C . PHE C 2 169 ? 284.138 400.226 304.457 1.00 74.20 169 PHE A C 1
ATOM 7967 O O . PHE C 2 169 ? 283.484 399.596 303.621 1.00 88.37 169 PHE A O 1
ATOM 7975 N N . SER C 2 170 ? 285.022 401.159 304.129 1.00 66.55 170 SER A N 1
ATOM 7976 C CA . SER C 2 170 ? 285.140 401.674 302.776 1.00 68.43 170 SER A CA 1
ATOM 7977 C C . SER C 2 170 ? 286.481 401.298 302.165 1.00 73.13 170 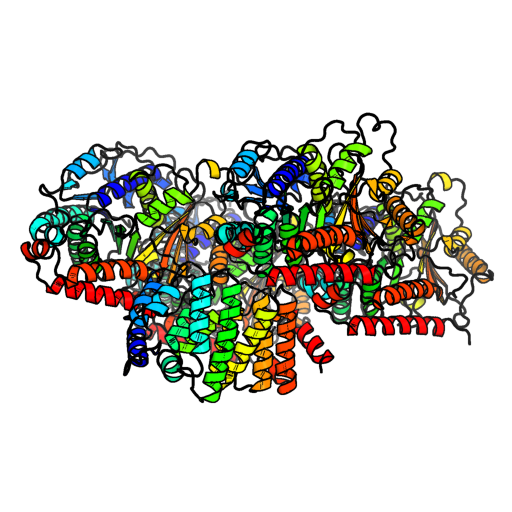SER A C 1
ATOM 7978 O O . SER C 2 170 ? 287.506 401.261 302.849 1.00 79.01 170 SER A O 1
ATOM 7981 N N . ILE C 2 171 ? 286.461 401.020 300.867 1.00 71.14 171 ILE A N 1
ATOM 7982 C CA . ILE C 2 171 ? 287.665 400.729 300.101 1.00 69.18 171 ILE A CA 1
ATOM 7983 C C . ILE C 2 171 ? 288.151 402.055 299.531 1.00 76.65 171 ILE A C 1
ATOM 7984 O O . ILE C 2 171 ? 287.634 402.547 298.525 1.00 84.37 171 ILE A O 1
ATOM 7989 N N . TYR C 2 172 ? 289.130 402.632 300.183 1.00 75.40 172 TYR A N 1
ATOM 7990 C CA . TYR C 2 172 ? 289.680 403.916 299.791 1.00 73.88 172 TYR A CA 1
ATOM 7991 C C . TYR C 2 172 ? 290.711 403.718 298.679 1.00 86.69 172 TYR A C 1
ATOM 7992 O O . TYR C 2 172 ? 291.551 402.820 298.769 1.00 94.01 172 TYR A O 1
ATOM 8001 N N . PRO C 2 173 ? 290.666 404.531 297.624 1.00 84.11 173 PRO A N 1
ATOM 8002 C CA . PRO C 2 173 ? 291.599 404.343 296.503 1.00 86.74 173 PRO A CA 1
ATOM 8003 C C . PRO C 2 173 ? 293.037 404.675 296.876 1.00 91.10 173 PRO A C 1
ATOM 8004 O O . PRO C 2 173 ? 293.302 405.565 297.686 1.00 92.30 173 PRO A O 1
ATOM 8008 N N . ALA C 2 174 ? 293.969 403.946 296.265 1.00 91.18 174 ALA A N 1
ATOM 8009 C CA . ALA C 2 174 ? 295.386 404.070 296.561 1.00 94.80 174 ALA A CA 1
ATOM 8010 C C . ALA C 2 174 ? 295.990 405.284 295.868 1.00 101.59 174 ALA A C 1
ATOM 8011 O O . ALA C 2 174 ? 295.420 405.809 294.908 1.00 107.59 174 ALA A O 1
ATOM 8013 N N . PRO C 2 175 ? 297.131 405.777 296.366 1.00 100.44 175 PRO A N 1
ATOM 8014 C CA . PRO C 2 175 ? 297.859 406.816 295.615 1.00 110.85 175 PRO A CA 1
ATOM 8015 C C . PRO C 2 175 ? 298.287 406.380 294.226 1.00 107.27 175 PRO A C 1
ATOM 8016 O O . PRO C 2 175 ? 298.291 407.195 293.297 1.00 106.79 175 PRO A O 1
ATOM 8020 N N . GLN C 2 176 ? 298.653 405.113 294.059 1.00 102.94 176 GLN A N 1
ATOM 8021 C CA . GLN C 2 176 ? 299.192 404.622 292.799 1.00 102.89 176 GLN A CA 1
ATOM 8022 C C . GLN C 2 176 ? 298.278 403.609 292.124 1.00 102.01 176 GLN A C 1
ATOM 8023 O O . GLN C 2 176 ? 298.021 403.705 290.922 1.00 112.59 176 GLN A O 1
ATOM 8029 N N . VAL C 2 177 ? 297.774 402.640 292.884 1.00 100.67 177 VAL A N 1
ATOM 8030 C CA . VAL C 2 177 ? 296.957 401.555 292.349 1.00 99.20 177 VAL A CA 1
ATOM 8031 C C . VAL C 2 177 ? 295.508 402.033 292.312 1.00 105.77 177 VAL A C 1
ATOM 8032 O O . VAL C 2 177 ? 294.833 402.097 293.339 1.00 112.02 177 VAL A O 1
ATOM 8036 N N . SER C 2 178 ? 295.015 402.370 291.130 1.00 97.94 178 SER A N 1
ATOM 8037 C CA . SER C 2 178 ? 293.613 402.720 290.982 1.00 103.38 178 SER A CA 1
ATOM 8038 C C . SER C 2 178 ? 293.100 402.164 289.665 1.00 97.32 178 SER A C 1
ATOM 8039 O O . SER C 2 178 ? 293.700 402.384 288.609 1.00 97.52 178 SER A O 1
ATOM 8042 N N . THR C 2 179 ? 291.991 401.436 289.741 1.00 92.69 179 THR A N 1
ATOM 8043 C CA . THR C 2 179 ? 291.471 400.687 288.610 1.00 85.25 179 THR A CA 1
ATOM 8044 C C . THR C 2 179 ? 290.572 401.504 287.698 1.00 89.73 179 THR A C 1
ATOM 8045 O O . THR C 2 179 ? 290.201 401.018 286.626 1.00 94.21 179 THR A O 1
ATOM 8049 N N . ALA C 2 180 ? 290.202 402.715 288.098 1.00 89.70 180 ALA A N 1
ATOM 8050 C CA . ALA C 2 180 ? 289.329 403.563 287.307 1.00 83.77 180 ALA A CA 1
ATOM 8051 C C . ALA C 2 180 ? 289.895 404.973 287.283 1.00 80.47 180 ALA A C 1
ATOM 8052 O O . ALA C 2 180 ? 290.735 405.345 288.104 1.00 87.43 180 ALA A O 1
ATOM 8054 N N . VAL C 2 181 ? 289.422 405.761 286.324 1.00 74.55 181 VAL A N 1
ATOM 8055 C CA . VAL C 2 181 ? 289.933 407.103 286.099 1.00 76.39 181 VAL A CA 1
ATOM 8056 C C . VAL C 2 181 ? 289.209 408.134 286.954 1.00 82.65 181 VAL A C 1
ATOM 8057 O O . VAL C 2 181 ? 289.834 409.044 287.499 1.00 86.51 181 VAL A O 1
ATOM 8061 N N . VAL C 2 182 ? 287.898 407.993 287.115 1.00 83.85 182 VAL A N 1
ATOM 8062 C CA . VAL C 2 182 ? 287.100 409.038 287.744 1.00 76.13 182 VAL A CA 1
ATOM 8063 C C . VAL C 2 182 ? 286.919 408.777 289.234 1.00 79.01 182 VAL A C 1
ATOM 8064 O O . VAL C 2 182 ? 286.020 409.345 289.861 1.00 90.23 182 VAL A O 1
ATOM 8068 N N . GLU C 2 183 ? 287.757 407.915 289.806 1.00 74.42 183 GLU A N 1
ATOM 8069 C CA . GLU C 2 183 ? 287.693 407.649 291.244 1.00 77.72 183 GLU A CA 1
ATOM 8070 C C . GLU C 2 183 ? 287.887 408.857 292.163 1.00 74.90 183 GLU A C 1
ATOM 8071 O O . GLU C 2 183 ? 287.230 408.880 293.218 1.00 84.00 183 GLU A O 1
ATOM 8077 N N . PRO C 2 184 ? 288.786 409.830 291.903 1.00 70.81 184 PRO A N 1
ATOM 8078 C CA . PRO C 2 184 ? 288.830 410.997 292.804 1.00 73.88 184 PRO A CA 1
ATOM 8079 C C . PRO C 2 184 ? 287.524 411.768 292.882 1.00 78.33 184 PRO A C 1
ATOM 8080 O O . PRO C 2 184 ? 287.149 412.216 293.976 1.00 89.79 184 PRO A O 1
ATOM 8084 N N . TYR C 2 185 ? 286.798 411.885 291.765 1.00 71.33 185 TYR A N 1
ATOM 8085 C CA . TYR C 2 185 ? 285.494 412.540 291.783 1.00 72.40 185 TYR A CA 1
ATOM 8086 C C . TYR C 2 185 ? 284.532 411.803 292.704 1.00 78.83 185 TYR A C 1
ATOM 8087 O O . TYR C 2 185 ? 283.889 412.409 293.570 1.00 88.62 185 TYR A O 1
ATOM 8096 N N . ASN C 2 186 ? 284.446 410.483 292.540 1.00 70.71 186 ASN A N 1
ATOM 8097 C CA . ASN C 2 186 ? 283.512 409.686 293.324 1.00 69.47 186 ASN A CA 1
ATOM 8098 C C . ASN C 2 186 ? 283.865 409.716 294.803 1.00 78.73 186 ASN A C 1
ATOM 8099 O O . ASN C 2 186 ? 282.980 409.861 295.654 1.00 92.61 186 ASN A O 1
ATOM 8104 N N . SER C 2 187 ? 285.156 409.615 295.126 1.00 75.02 187 SER A N 1
ATOM 8105 C CA . SER C 2 187 ? 285.569 409.601 296.525 1.00 81.71 187 SER A CA 1
ATOM 8106 C C . SER C 2 187 ? 285.326 410.947 297.200 1.00 87.02 187 SER A C 1
ATOM 8107 O O . SER C 2 187 ? 284.902 410.990 298.361 1.00 100.55 187 SER A O 1
ATOM 8110 N N . ILE C 2 188 ? 285.565 412.056 296.491 1.00 76.67 188 ILE A N 1
ATOM 8111 C CA . ILE C 2 188 ? 285.281 413.369 297.069 1.00 74.85 188 ILE A CA 1
ATOM 8112 C C . ILE C 2 188 ? 283.785 413.553 297.287 1.00 82.95 188 ILE A C 1
ATOM 8113 O O . ILE C 2 188 ? 283.338 414.010 298.352 1.00 94.60 188 ILE A O 1
ATOM 8118 N N . LEU C 2 189 ? 282.983 413.175 296.299 1.00 78.44 189 LEU A N 1
ATOM 8119 C CA . LEU C 2 189 ? 281.555 413.413 296.420 1.00 82.66 189 LEU A CA 1
ATOM 8120 C C . LEU C 2 189 ? 280.863 412.405 297.322 1.00 90.04 189 LEU A C 1
ATOM 8121 O O . LEU C 2 189 ? 279.693 412.606 297.660 1.00 98.15 189 LEU A O 1
ATOM 8126 N N . THR C 2 190 ? 281.547 411.343 297.741 1.00 87.67 190 THR A N 1
ATOM 8127 C CA . THR C 2 190 ? 280.975 410.546 298.816 1.00 90.22 190 THR A CA 1
ATOM 8128 C C . THR C 2 190 ? 281.525 410.917 300.186 1.00 93.82 190 THR A C 1
ATOM 8129 O O . THR C 2 190 ? 280.835 410.695 301.188 1.00 103.97 190 THR A O 1
ATOM 8133 N N . THR C 2 191 ? 282.735 411.485 300.276 1.00 95.69 191 THR A N 1
ATOM 8134 C CA . THR C 2 191 ? 283.194 411.901 301.595 1.00 103.28 191 THR A CA 1
ATOM 8135 C C . THR C 2 191 ? 282.471 413.162 302.039 1.00 97.21 191 THR A C 1
ATOM 8136 O O . THR C 2 191 ? 282.248 413.348 303.244 1.00 100.01 191 THR A O 1
ATOM 8140 N N . HIS C 2 192 ? 282.008 413.969 301.073 1.00 98.70 192 HIS A N 1
ATOM 8141 C CA . HIS C 2 192 ? 281.202 415.148 301.383 1.00 112.87 192 HIS A CA 1
ATOM 8142 C C . HIS C 2 192 ? 279.910 414.792 302.119 1.00 108.75 192 HIS A C 1
ATOM 8143 O O . HIS C 2 192 ? 279.370 415.624 302.855 1.00 109.19 192 HIS A O 1
ATOM 8150 N N . THR C 2 193 ? 279.411 413.568 301.956 1.00 106.17 193 THR A N 1
ATOM 8151 C CA . THR C 2 193 ? 278.209 413.133 302.657 1.00 106.76 193 THR A CA 1
ATOM 8152 C C . THR C 2 193 ? 278.486 412.177 303.808 1.00 100.29 193 THR A C 1
ATOM 8153 O O . THR C 2 193 ? 277.760 412.205 304.811 1.00 106.59 193 THR A O 1
ATOM 8157 N N . THR C 2 194 ? 279.522 411.339 303.711 1.00 98.74 194 THR A N 1
ATOM 8158 C CA . THR C 2 194 ? 279.810 410.449 304.827 1.00 99.19 194 THR A CA 1
ATOM 8159 C C . THR C 2 194 ? 280.529 411.171 305.955 1.00 100.79 194 THR A C 1
ATOM 8160 O O . THR C 2 194 ? 280.765 410.566 307.005 1.00 98.39 194 THR A O 1
ATOM 8164 N N . LEU C 2 195 ? 280.905 412.438 305.757 1.00 103.86 195 LEU A N 1
ATOM 8165 C CA . LEU C 2 195 ? 281.344 413.242 306.889 1.00 95.60 195 LEU A CA 1
ATOM 8166 C C . LEU C 2 195 ? 280.222 413.425 307.904 1.00 97.72 195 LEU A C 1
ATOM 8167 O O . LEU C 2 195 ? 280.432 413.274 309.111 1.00 101.95 195 LEU A O 1
ATOM 8172 N N . GLU C 2 196 ? 279.014 413.734 307.436 1.00 94.68 196 GLU A N 1
ATOM 8173 C CA . GLU C 2 196 ? 277.914 414.019 308.346 1.00 92.82 196 GLU A CA 1
ATOM 8174 C C . GLU C 2 196 ? 276.889 412.899 308.447 1.00 94.56 196 GLU A C 1
ATOM 8175 O O . GLU C 2 196 ? 275.964 413.010 309.257 1.00 100.89 196 GLU A O 1
ATOM 8181 N N . HIS C 2 197 ? 277.015 411.830 307.664 1.00 96.15 197 HIS A N 1
ATOM 8182 C CA . HIS C 2 197 ? 276.065 410.731 307.760 1.00 97.30 197 HIS A CA 1
ATOM 8183 C C . HIS C 2 197 ? 276.678 409.420 308.231 1.00 102.34 197 HIS A C 1
ATOM 8184 O O . HIS C 2 197 ? 276.039 408.373 308.090 1.00 108.70 197 HIS A O 1
ATOM 8191 N N . SER C 2 198 ? 277.884 409.439 308.789 1.00 100.25 198 SER A N 1
ATOM 8192 C CA . SER C 2 198 ? 278.516 408.242 309.329 1.00 89.91 198 SER A CA 1
ATOM 8193 C C . SER C 2 198 ? 278.993 408.510 310.746 1.00 89.91 198 SER A C 1
ATOM 8194 O O . SER C 2 198 ? 279.630 409.535 311.008 1.00 96.26 198 SER A O 1
ATOM 8197 N N . ASP C 2 199 ? 278.694 407.583 311.652 1.00 87.24 199 ASP A N 1
ATOM 8198 C CA . ASP C 2 199 ? 279.184 407.706 313.017 1.00 88.51 199 ASP A CA 1
ATOM 8199 C C . ASP C 2 199 ? 280.653 407.326 313.127 1.00 86.16 199 ASP A C 1
ATOM 8200 O O . ASP C 2 199 ? 281.374 407.896 313.951 1.00 89.30 199 ASP A O 1
ATOM 8205 N N . CYS C 2 200 ? 281.109 406.379 312.309 1.00 85.94 200 CYS A N 1
ATOM 8206 C CA . CYS C 2 200 ? 282.507 405.972 312.286 1.00 81.76 200 CYS A CA 1
ATOM 8207 C C . CYS C 2 200 ? 282.788 405.313 310.947 1.00 76.96 200 CYS A C 1
ATOM 8208 O O . CYS C 2 200 ? 282.054 404.411 310.539 1.00 90.55 200 CYS A O 1
ATOM 8211 N N . ALA C 2 201 ? 283.842 405.757 310.270 1.00 71.53 201 ALA A N 1
ATOM 8212 C CA . ALA C 2 201 ? 284.188 405.254 308.948 1.00 73.50 201 ALA A CA 1
ATOM 8213 C C . ALA C 2 201 ? 285.616 404.736 308.964 1.00 76.89 201 ALA A C 1
ATOM 8214 O O . ALA C 2 201 ? 286.545 405.486 309.276 1.00 83.99 201 ALA A O 1
ATOM 8216 N N . PHE C 2 202 ? 285.792 403.468 308.606 1.00 74.22 202 PHE A N 1
ATOM 8217 C CA . PHE C 2 202 ? 287.109 402.848 308.503 1.00 70.41 202 PHE A CA 1
ATOM 8218 C C . PHE C 2 202 ? 287.515 402.817 307.037 1.00 78.29 202 PHE A C 1
ATOM 8219 O O . PHE C 2 202 ? 286.796 402.263 306.201 1.00 84.23 202 PHE A O 1
ATOM 8227 N N . MET C 2 203 ? 288.668 403.401 306.731 1.00 74.64 203 MET A N 1
ATOM 8228 C CA . MET C 2 203 ? 289.201 403.349 305.381 1.00 70.68 203 MET A CA 1
ATOM 8229 C C . MET C 2 203 ? 290.064 402.109 305.204 1.00 77.91 203 MET A C 1
ATOM 8230 O O . MET C 2 203 ? 290.736 401.655 306.133 1.00 85.00 203 MET A O 1
ATOM 8235 N N . VAL C 2 204 ? 290.017 401.545 304.003 1.00 78.32 204 VAL A N 1
ATOM 8236 C CA . VAL C 2 204 ? 290.834 400.398 303.632 1.00 69.38 204 VAL A CA 1
ATOM 8237 C C . VAL C 2 204 ? 291.472 400.691 302.285 1.00 72.90 204 VAL A C 1
ATOM 8238 O O . VAL C 2 204 ? 290.779 401.070 301.335 1.00 80.51 204 VAL A O 1
ATOM 8242 N N . ASP C 2 205 ? 292.783 400.520 302.203 1.00 78.42 205 ASP A N 1
ATOM 8243 C CA . ASP C 2 205 ? 293.538 400.777 300.988 1.00 78.07 205 ASP A CA 1
ATOM 8244 C C . ASP C 2 205 ? 293.999 399.461 300.385 1.00 77.01 205 ASP A C 1
ATOM 8245 O O . ASP C 2 205 ? 294.699 398.691 301.046 1.00 85.20 205 ASP A O 1
ATOM 8250 N N . ASN C 2 206 ? 293.637 399.230 299.120 1.00 69.03 206 ASN A N 1
ATOM 8251 C CA . ASN C 2 206 ? 293.940 397.960 298.466 1.00 72.26 206 ASN A CA 1
ATOM 8252 C C . ASN C 2 206 ? 295.436 397.748 298.288 1.00 79.34 206 ASN A C 1
ATOM 8253 O O . ASN C 2 206 ? 295.911 396.611 298.389 1.00 88.87 206 ASN A O 1
ATOM 8258 N N . GLU C 2 207 ? 296.188 398.821 298.026 1.00 81.92 207 GLU A N 1
ATOM 8259 C CA . GLU C 2 207 ? 297.639 398.710 297.904 1.00 87.02 207 GLU A CA 1
ATOM 8260 C C . GLU C 2 207 ? 298.271 398.245 299.208 1.00 92.10 207 GLU A C 1
ATOM 8261 O O . GLU C 2 207 ? 299.205 397.433 299.202 1.00 102.58 207 GLU A O 1
ATOM 8267 N N . ALA C 2 208 ? 297.771 398.751 300.336 1.00 81.33 208 ALA A N 1
ATOM 8268 C CA . ALA C 2 208 ? 298.286 398.330 301.632 1.00 77.75 208 ALA A CA 1
ATOM 8269 C C . ALA C 2 208 ? 297.984 396.862 301.903 1.00 84.13 208 ALA A C 1
ATOM 8270 O O . ALA C 2 208 ? 298.829 396.148 302.455 1.00 93.66 208 ALA A O 1
ATOM 8272 N N . ILE C 2 209 ? 296.796 396.388 301.514 1.00 77.56 209 ILE A N 1
ATOM 8273 C CA . ILE C 2 209 ? 296.484 394.975 301.700 1.00 74.19 209 ILE A CA 1
ATOM 8274 C C . ILE C 2 209 ? 297.372 394.124 300.803 1.00 75.70 209 ILE A C 1
ATOM 8275 O O . ILE C 2 209 ? 297.776 393.020 301.179 1.00 86.09 209 ILE A O 1
ATOM 8280 N N . TYR C 2 210 ? 297.674 394.618 299.598 1.00 71.81 210 TYR A N 1
ATOM 8281 C CA . TYR C 2 210 ? 298.569 393.902 298.692 1.00 75.96 210 TYR A CA 1
ATOM 8282 C C . TYR C 2 210 ? 299.961 393.756 299.292 1.00 86.43 210 TYR A C 1
ATOM 8283 O O . TYR C 2 210 ? 300.554 392.669 299.263 1.00 96.79 210 TYR A O 1
ATOM 8292 N N . ASP C 2 211 ? 300.501 394.854 299.831 1.00 85.50 211 ASP A N 1
ATOM 8293 C CA . ASP C 2 211 ? 301.823 394.804 300.450 1.00 89.74 211 ASP A CA 1
ATOM 8294 C C . ASP C 2 211 ? 301.825 393.901 301.675 1.00 92.24 211 ASP A C 1
ATOM 8295 O O . ASP C 2 211 ? 302.780 393.142 301.892 1.00 97.84 211 ASP A O 1
ATOM 8300 N N . ILE C 2 212 ? 300.757 393.960 302.476 1.00 89.50 212 ILE A N 1
ATOM 8301 C CA . ILE C 2 212 ? 300.645 393.101 303.651 1.00 84.99 212 ILE A CA 1
ATOM 8302 C C . ILE C 2 212 ? 300.605 391.637 303.240 1.00 86.43 212 ILE A C 1
ATOM 8303 O O . ILE C 2 212 ? 301.292 390.798 303.831 1.00 96.28 212 ILE A O 1
ATOM 8308 N N . CYS C 2 213 ? 299.837 391.317 302.195 1.00 83.22 213 CYS A N 1
ATOM 8309 C CA . CYS C 2 213 ? 299.751 389.943 301.714 1.00 82.07 213 CYS A CA 1
ATOM 8310 C C . CYS C 2 213 ? 301.101 389.441 301.223 1.00 88.52 213 CYS A C 1
ATOM 8311 O O . CYS C 2 213 ? 301.549 388.360 301.624 1.00 101.59 213 CYS A O 1
ATOM 8314 N N . ARG C 2 214 ? 301.791 390.240 300.399 1.00 87.44 214 ARG A N 1
ATOM 8315 C CA . ARG C 2 214 ? 303.036 389.769 299.796 1.00 95.88 214 ARG A CA 1
ATOM 8316 C C . ARG C 2 214 ? 304.135 389.628 300.843 1.00 95.96 214 ARG A C 1
ATOM 8317 O O . ARG C 2 214 ? 304.903 388.659 300.825 1.00 103.32 214 ARG A O 1
ATOM 8325 N N . ARG C 2 215 ? 304.201 390.560 301.796 1.00 89.48 215 ARG A N 1
ATOM 8326 C CA . ARG C 2 215 ? 305.250 390.489 302.807 1.00 92.69 215 ARG A CA 1
ATOM 8327 C C . ARG C 2 215 ? 304.950 389.415 303.842 1.00 93.56 215 ARG A C 1
ATOM 8328 O O . ARG C 2 215 ? 305.790 388.555 304.125 1.00 102.17 215 ARG A O 1
ATOM 8336 N N . ASN C 2 216 ? 303.754 389.454 304.428 1.00 90.16 216 ASN A N 1
ATOM 8337 C CA . ASN C 2 216 ? 303.451 388.595 305.561 1.00 84.37 216 ASN A CA 1
ATOM 8338 C C . ASN C 2 216 ? 303.086 387.186 305.112 1.00 95.42 216 ASN A C 1
ATOM 8339 O O . ASN C 2 216 ? 303.676 386.206 305.579 1.00 107.24 216 ASN A O 1
ATOM 8344 N N . LEU C 2 217 ? 302.117 387.061 304.209 1.00 88.60 217 LEU A N 1
ATOM 8345 C CA . LEU C 2 217 ? 301.622 385.751 303.816 1.00 91.17 217 LEU A CA 1
ATOM 8346 C C . LEU C 2 217 ? 302.479 385.094 302.747 1.00 100.00 217 LEU A C 1
ATOM 8347 O O . LEU C 2 217 ? 302.228 383.933 302.407 1.00 102.87 217 LEU A O 1
ATOM 8352 N N . ASP C 2 218 ? 303.476 385.814 302.223 1.00 101.22 218 ASP A N 1
ATOM 8353 C CA . ASP C 2 218 ? 304.358 385.348 301.152 1.00 108.00 218 ASP A CA 1
ATOM 8354 C C . ASP C 2 218 ? 303.574 384.898 299.923 1.00 112.43 218 ASP A C 1
ATOM 8355 O O . ASP C 2 218 ? 303.921 383.906 299.279 1.00 120.91 218 ASP A O 1
ATOM 8360 N N . ILE C 2 219 ? 302.507 385.618 299.597 1.00 108.03 219 ILE A N 1
ATOM 8361 C CA . ILE C 2 219 ? 301.708 385.334 298.413 1.00 110.11 219 ILE A CA 1
ATOM 8362 C C . ILE C 2 219 ? 302.238 386.184 297.268 1.00 115.99 219 ILE A C 1
ATOM 8363 O O . ILE C 2 219 ? 302.224 387.418 297.342 1.00 109.53 219 ILE A O 1
ATOM 8368 N N . GLU C 2 220 ? 302.711 385.523 296.212 1.00 122.80 220 GLU A N 1
ATOM 8369 C CA . GLU C 2 220 ? 303.248 386.244 295.065 1.00 127.39 220 GLU A CA 1
ATOM 8370 C C . GLU C 2 220 ? 302.148 386.967 294.299 1.00 118.35 220 GLU A C 1
ATOM 8371 O O . GLU C 2 220 ? 302.310 388.133 293.922 1.00 119.14 220 GLU A O 1
ATOM 8377 N N . ARG C 2 221 ? 301.022 386.296 294.064 1.00 113.16 221 ARG A N 1
ATOM 8378 C CA . ARG C 2 221 ? 299.927 386.831 293.255 1.00 104.79 221 ARG A CA 1
ATOM 8379 C C . ARG C 2 221 ? 298.629 386.774 294.048 1.00 100.48 221 ARG A C 1
ATOM 8380 O O . ARG C 2 221 ? 297.817 385.857 293.864 1.00 99.78 221 ARG A O 1
ATOM 8388 N N . PRO C 2 222 ? 298.394 387.736 294.934 1.00 97.37 222 PRO A N 1
ATOM 8389 C CA . PRO C 2 222 ? 297.109 387.800 295.632 1.00 89.10 222 PRO A CA 1
ATOM 8390 C C . PRO C 2 222 ? 296.044 388.431 294.747 1.00 92.86 222 PRO A C 1
ATOM 8391 O O . PRO C 2 222 ? 296.332 389.087 293.747 1.00 102.54 222 PRO A O 1
ATOM 8395 N N . THR C 2 223 ? 294.791 388.226 295.140 1.00 86.85 223 THR A N 1
ATOM 8396 C CA . THR C 2 223 ? 293.658 388.741 294.385 1.00 85.37 223 THR A CA 1
ATOM 8397 C C . THR C 2 223 ? 292.680 389.381 295.362 1.00 87.71 223 THR A C 1
ATOM 8398 O O . THR C 2 223 ? 292.992 389.580 296.539 1.00 94.55 223 THR A O 1
ATOM 8402 N N . TYR C 2 224 ? 291.487 389.715 294.862 1.00 83.27 224 TYR A N 1
ATOM 8403 C CA . TYR C 2 224 ? 290.482 390.369 295.695 1.00 74.29 224 TYR A CA 1
ATOM 8404 C C . TYR C 2 224 ? 289.951 389.444 296.779 1.00 80.78 224 TYR A C 1
ATOM 8405 O O . TYR C 2 224 ? 289.478 389.923 297.816 1.00 86.64 224 TYR A O 1
ATOM 8414 N N . THR C 2 225 ? 290.011 388.128 296.554 1.00 76.95 225 THR A N 1
ATOM 8415 C CA . THR C 2 225 ? 289.479 387.175 297.523 1.00 69.07 225 THR A CA 1
ATOM 8416 C C . THR C 2 225 ? 290.234 387.239 298.843 1.00 74.31 225 THR A C 1
ATOM 8417 O O . THR C 2 225 ? 289.617 387.295 299.911 1.00 82.45 225 THR A O 1
ATOM 8421 N N . ASN C 2 226 ? 291.568 387.264 298.787 1.00 76.28 226 ASN A N 1
ATOM 8422 C CA . ASN C 2 226 ? 292.370 387.353 300.004 1.00 81.77 226 ASN A CA 1
ATOM 8423 C C . ASN C 2 226 ? 292.137 388.676 300.720 1.00 78.89 226 ASN A C 1
ATOM 8424 O O . ASN C 2 226 ? 292.080 388.726 301.958 1.00 85.82 226 ASN A O 1
ATOM 8429 N N . LEU C 2 227 ? 291.997 389.755 299.947 1.00 70.25 227 LEU A N 1
ATOM 8430 C CA . LEU C 2 227 ? 291.681 391.065 300.502 1.00 68.97 227 LEU A CA 1
ATOM 8431 C C . LEU C 2 227 ? 290.382 391.020 301.292 1.00 72.17 227 LEU A C 1
ATOM 8432 O O . LEU C 2 227 ? 290.321 391.472 302.443 1.00 73.43 227 LEU A O 1
ATOM 8437 N N . ASN C 2 228 ? 289.340 390.436 300.698 1.00 63.41 228 ASN A N 1
ATOM 8438 C CA . ASN C 2 228 ? 288.062 390.327 301.386 1.00 60.87 228 ASN A CA 1
ATOM 8439 C C . ASN C 2 228 ? 288.140 389.396 302.589 1.00 71.11 228 ASN A C 1
ATOM 8440 O O . ASN C 2 228 ? 287.400 389.588 303.555 1.00 83.58 228 ASN A O 1
ATOM 8445 N N . ARG C 2 229 ? 289.028 388.397 302.559 1.00 64.76 229 ARG A N 1
ATOM 8446 C CA . ARG C 2 229 ? 289.200 387.539 303.731 1.00 66.99 229 ARG A CA 1
ATOM 8447 C C . ARG C 2 229 ? 289.772 388.320 304.908 1.00 67.83 229 ARG A C 1
ATOM 8448 O O . ARG C 2 229 ? 289.285 388.197 306.040 1.00 79.18 229 ARG A O 1
ATOM 8456 N N . LEU C 2 230 ? 290.799 389.140 304.658 1.00 61.20 230 LEU A N 1
ATOM 8457 C CA . LEU C 2 230 ? 291.335 389.984 305.730 1.00 64.08 230 LEU A CA 1
ATOM 8458 C C . LEU C 2 230 ? 290.317 391.012 306.218 1.00 69.28 230 LEU A C 1
ATOM 8459 O O . LEU C 2 230 ? 290.239 391.286 307.424 1.00 74.98 230 LEU A O 1
ATOM 8464 N N . ILE C 2 231 ? 289.525 391.588 305.310 1.00 69.78 231 ILE A N 1
ATOM 8465 C CA . ILE C 2 231 ? 288.515 392.553 305.744 1.00 65.06 231 ILE A CA 1
ATOM 8466 C C . ILE C 2 231 ? 287.434 391.873 306.577 1.00 63.38 231 ILE A C 1
ATOM 8467 O O . ILE C 2 231 ? 286.979 392.418 307.592 1.00 68.52 231 ILE A O 1
ATOM 8472 N N . GLY C 2 232 ? 287.017 390.671 306.174 1.00 63.53 232 GLY A N 1
ATOM 8473 C CA . GLY C 2 232 ? 286.064 389.920 306.969 1.00 64.04 232 GLY A CA 1
ATOM 8474 C C . GLY C 2 232 ? 286.605 389.567 308.338 1.00 71.31 232 GLY A C 1
ATOM 8475 O O . GLY C 2 232 ? 285.871 389.584 309.326 1.00 83.55 232 GLY A O 1
ATOM 8476 N N . GLN C 2 233 ? 287.903 389.264 308.416 1.00 71.56 233 GLN A N 1
ATOM 8477 C CA . GLN C 2 233 ? 288.523 389.012 309.713 1.00 69.74 233 GLN A CA 1
ATOM 8478 C C . GLN C 2 233 ? 288.507 390.260 310.586 1.00 72.67 233 GLN A C 1
ATOM 8479 O O . GLN C 2 233 ? 288.264 390.176 311.797 1.00 77.29 233 GLN A O 1
ATOM 8485 N N . ILE C 2 234 ? 288.747 391.428 309.985 1.00 72.87 234 ILE A N 1
ATOM 8486 C CA . ILE C 2 234 ? 288.720 392.677 310.745 1.00 68.79 234 ILE A CA 1
ATOM 8487 C C . ILE C 2 234 ? 287.323 392.942 311.299 1.00 71.23 234 ILE A C 1
ATOM 8488 O O . ILE C 2 234 ? 287.158 393.256 312.483 1.00 73.11 234 ILE A O 1
ATOM 8493 N N . VAL C 2 235 ? 286.292 392.782 310.463 1.00 68.67 235 VAL A N 1
ATOM 8494 C CA . VAL C 2 235 ? 284.925 393.040 310.927 1.00 66.34 235 VAL A CA 1
ATOM 8495 C C . VAL C 2 235 ? 284.476 391.992 311.946 1.00 75.56 235 VAL A C 1
ATOM 8496 O O . VAL C 2 235 ? 283.710 392.299 312.876 1.00 79.90 235 VAL A O 1
ATOM 8500 N N . SER C 2 236 ? 284.945 390.750 311.803 1.00 75.12 236 SER A N 1
ATOM 8501 C CA . SER C 2 236 ? 284.688 389.740 312.821 1.00 73.29 236 SER A CA 1
ATOM 8502 C C . SER C 2 236 ? 285.318 390.133 314.147 1.00 74.75 236 SER A C 1
ATOM 8503 O O . SER C 2 236 ? 284.723 389.929 315.209 1.00 80.84 236 SER A O 1
ATOM 8506 N N . SER C 2 237 ? 286.520 390.708 314.104 1.00 79.59 237 SER A N 1
ATOM 8507 C CA . SER C 2 237 ? 287.135 391.213 315.325 1.00 75.28 237 SER A CA 1
ATOM 8508 C C . SER C 2 237 ? 286.380 392.411 315.889 1.00 72.05 237 SER A C 1
ATOM 8509 O O . SER C 2 237 ? 286.415 392.641 317.101 1.00 75.21 237 SER A O 1
ATOM 8512 N N . ILE C 2 238 ? 285.721 393.194 315.029 1.00 72.75 238 ILE A N 1
ATOM 8513 C CA . ILE C 2 238 ? 284.875 394.286 315.518 1.00 68.07 238 ILE A CA 1
ATOM 8514 C C . ILE C 2 238 ? 283.707 393.732 316.318 1.00 74.03 238 ILE A C 1
ATOM 8515 O O . ILE C 2 238 ? 283.449 394.149 317.453 1.00 75.42 238 ILE A O 1
ATOM 8520 N N . THR C 2 239 ? 282.985 392.781 315.737 1.00 79.77 239 THR A N 1
ATOM 8521 C CA . THR C 2 239 ? 281.712 392.345 316.299 1.00 76.88 239 THR A CA 1
ATOM 8522 C C . THR C 2 239 ? 281.828 391.116 317.191 1.00 80.02 239 THR A C 1
ATOM 8523 O O . THR C 2 239 ? 280.800 390.604 317.652 1.00 86.46 239 THR A O 1
ATOM 8527 N N . ALA C 2 240 ? 283.045 390.632 317.447 1.00 82.62 240 ALA A N 1
ATOM 8528 C CA . ALA C 2 240 ? 283.213 389.463 318.301 1.00 79.04 240 ALA A CA 1
ATOM 8529 C C . ALA C 2 240 ? 282.826 389.746 319.744 1.00 76.65 240 ALA A C 1
ATOM 8530 O O . ALA C 2 240 ? 282.453 388.823 320.475 1.00 85.38 240 ALA A O 1
ATOM 8532 N N . SER C 2 241 ? 282.917 391.002 320.178 1.00 75.33 241 SER A N 1
ATOM 8533 C CA . SER C 2 241 ? 282.481 391.340 321.527 1.00 81.37 241 SER A CA 1
ATOM 8534 C C . SER C 2 241 ? 280.969 391.249 321.667 1.00 78.35 241 SER A C 1
ATOM 8535 O O . SER C 2 241 ? 280.468 390.875 322.733 1.00 80.12 241 SER A O 1
ATOM 8538 N N . LEU C 2 242 ? 280.229 391.599 320.616 1.00 79.98 242 LEU A N 1
ATOM 8539 C CA . LEU C 2 242 ? 278.791 391.364 320.622 1.00 72.63 242 LEU A CA 1
ATOM 8540 C C . LEU C 2 242 ? 278.480 389.880 320.521 1.00 74.97 242 LEU A C 1
ATOM 8541 O O . LEU C 2 242 ? 277.567 389.382 321.187 1.00 81.23 242 LEU A O 1
ATOM 8546 N N . ARG C 2 243 ? 279.230 389.157 319.690 1.00 81.26 243 ARG A N 1
ATOM 8547 C CA . ARG C 2 243 ? 278.889 387.772 319.404 1.00 77.77 243 ARG A CA 1
ATOM 8548 C C . ARG C 2 243 ? 279.325 386.800 320.491 1.00 77.41 243 ARG A C 1
ATOM 8549 O O . ARG C 2 243 ? 278.706 385.744 320.633 1.00 83.83 243 ARG A O 1
ATOM 8557 N N . PHE C 2 244 ? 280.357 387.122 321.264 1.00 76.59 244 PHE A N 1
ATOM 8558 C CA . PHE C 2 244 ? 280.860 386.203 322.276 1.00 78.87 244 PHE A CA 1
ATOM 8559 C C . PHE C 2 244 ? 281.060 386.982 323.568 1.00 85.35 244 PHE A C 1
ATOM 8560 O O . PHE C 2 244 ? 280.644 388.137 323.692 1.00 94.78 244 PHE A O 1
ATOM 8568 N N . ASP C 2 245 ? 281.697 386.345 324.545 1.00 78.49 245 ASP A N 1
ATOM 8569 C CA . ASP C 2 245 ? 281.982 386.987 325.817 1.00 90.64 245 ASP A CA 1
ATOM 8570 C C . ASP C 2 245 ? 283.437 386.774 326.210 1.00 94.53 245 ASP A C 1
ATOM 8571 O O . ASP C 2 245 ? 284.078 385.805 325.797 1.00 94.98 245 ASP A O 1
ATOM 8576 N N . GLY C 2 246 ? 283.957 387.714 326.990 1.00 88.36 246 GLY A N 1
ATOM 8577 C CA . GLY C 2 246 ? 285.340 387.663 327.409 1.00 86.28 246 GLY A CA 1
ATOM 8578 C C . GLY C 2 246 ? 285.567 388.397 328.709 1.00 86.70 246 GLY A C 1
ATOM 8579 O O . GLY C 2 246 ? 284.613 388.706 329.427 1.00 87.08 246 GLY A O 1
ATOM 8580 N N . ALA C 2 247 ? 286.833 388.671 329.028 1.00 88.33 247 ALA A N 1
ATOM 8581 C CA . ALA C 2 247 ? 287.140 389.411 330.246 1.00 87.28 247 ALA A CA 1
ATOM 8582 C C . ALA C 2 247 ? 286.652 390.849 330.153 1.00 88.97 247 ALA A C 1
ATOM 8583 O O . ALA C 2 247 ? 285.986 391.344 331.067 1.00 101.01 247 ALA A O 1
ATOM 8585 N N . LEU C 2 248 ? 286.955 391.524 329.048 1.00 81.34 248 LEU A N 1
ATOM 8586 C CA . LEU C 2 248 ? 286.557 392.906 328.827 1.00 76.22 248 LEU A CA 1
ATOM 8587 C C . LEU C 2 248 ? 285.834 392.996 327.494 1.00 87.82 248 LEU A C 1
ATOM 8588 O O . LEU C 2 248 ? 286.395 392.634 326.456 1.00 95.04 248 LEU A O 1
ATOM 8593 N N . ASN C 2 249 ? 284.598 393.479 327.523 1.00 88.42 249 ASN A N 1
ATOM 8594 C CA . ASN C 2 249 ? 283.747 393.530 326.346 1.00 88.47 249 ASN A CA 1
ATOM 8595 C C . ASN C 2 249 ? 283.602 394.967 325.871 1.00 87.60 249 ASN A C 1
ATOM 8596 O O . ASN C 2 249 ? 283.484 395.889 326.683 1.00 92.51 249 ASN A O 1
ATOM 8601 N N . VAL C 2 250 ? 283.614 395.154 324.555 1.00 86.13 250 VAL A N 1
ATOM 8602 C CA . VAL C 2 250 ? 283.519 396.473 323.941 1.00 88.99 250 VAL A CA 1
ATOM 8603 C C . VAL C 2 250 ? 282.321 396.474 323.003 1.00 96.01 250 VAL A C 1
ATOM 8604 O O . VAL C 2 250 ? 282.382 395.911 321.904 1.00 99.00 250 VAL A O 1
ATOM 8608 N N . ASP C 2 251 ? 281.240 397.126 323.420 1.00 99.54 251 ASP A N 1
ATOM 8609 C CA . ASP C 2 251 ? 280.096 397.323 322.546 1.00 100.61 251 ASP A CA 1
ATOM 8610 C C . ASP C 2 251 ? 280.412 398.409 321.520 1.00 100.46 251 ASP A C 1
ATOM 8611 O O . ASP C 2 251 ? 281.472 399.036 321.544 1.00 106.92 251 ASP A O 1
ATOM 8616 N N . LEU C 2 252 ? 279.473 398.633 320.600 1.00 92.57 252 LEU A N 1
ATOM 8617 C CA . LEU C 2 252 ? 279.670 399.666 319.587 1.00 92.21 252 LEU A CA 1
ATOM 8618 C C . LEU C 2 252 ? 279.611 401.064 320.192 1.00 100.31 252 LEU A C 1
ATOM 8619 O O . LEU C 2 252 ? 280.334 401.966 319.754 1.00 100.28 252 LEU A O 1
ATOM 8624 N N . THR C 2 253 ? 278.750 401.267 321.191 1.00 98.35 253 THR A N 1
ATOM 8625 C CA . THR C 2 253 ? 278.667 402.574 321.835 1.00 93.14 253 THR A CA 1
ATOM 8626 C C . THR C 2 253 ? 279.921 402.875 322.648 1.00 92.89 253 THR A C 1
ATOM 8627 O O . THR C 2 253 ? 280.417 404.008 322.627 1.00 96.01 253 THR A O 1
ATOM 8631 N N . GLU C 2 254 ? 280.448 401.873 323.362 1.00 91.25 254 GLU A N 1
ATOM 8632 C CA . GLU C 2 254 ? 281.717 402.032 324.071 1.00 92.24 254 GLU A CA 1
ATOM 8633 C C . GLU C 2 254 ? 282.836 402.339 323.092 1.00 89.22 254 GLU A C 1
ATOM 8634 O O . GLU C 2 254 ? 283.698 403.192 323.346 1.00 91.41 254 GLU A O 1
ATOM 8640 N N . PHE C 2 255 ? 282.819 401.642 321.958 1.00 86.65 255 PHE A N 1
ATOM 8641 C CA . PHE C 2 255 ? 283.786 401.844 320.889 1.00 86.17 255 PHE A CA 1
ATOM 8642 C C . PHE C 2 255 ? 283.769 403.279 320.377 1.00 87.55 255 PHE A C 1
ATOM 8643 O O . PHE C 2 255 ? 284.816 403.932 320.283 1.00 85.04 255 PHE A O 1
ATOM 8651 N N . GLN C 2 256 ? 282.580 403.788 320.057 1.00 89.94 256 GLN A N 1
ATOM 8652 C CA . GLN C 2 256 ? 282.470 405.134 319.509 1.00 84.60 256 GLN A CA 1
ATOM 8653 C C . GLN C 2 256 ? 282.803 406.186 320.556 1.00 82.19 256 GLN A C 1
ATOM 8654 O O . GLN C 2 256 ? 283.383 407.227 320.231 1.00 84.11 256 GLN A O 1
ATOM 8660 N N . THR C 2 257 ? 282.439 405.934 321.817 1.00 82.11 257 THR A N 1
ATOM 8661 C CA . THR C 2 257 ? 282.769 406.866 322.888 1.00 78.50 257 THR A CA 1
ATOM 8662 C C . THR C 2 257 ? 284.273 406.958 323.095 1.00 79.07 257 THR A C 1
ATOM 8663 O O . THR C 2 257 ? 284.811 408.047 323.322 1.00 87.00 257 THR A O 1
ATOM 8667 N N . ASN C 2 258 ? 284.971 405.830 323.006 1.00 76.00 258 ASN A N 1
ATOM 8668 C CA . ASN C 2 258 ? 286.401 405.822 323.269 1.00 70.95 258 ASN A CA 1
ATOM 8669 C C . ASN C 2 258 ? 287.256 406.080 322.040 1.00 78.21 258 ASN A C 1
ATOM 8670 O O . ASN C 2 258 ? 288.476 406.210 322.177 1.00 84.68 258 ASN A O 1
ATOM 8675 N N . LEU C 2 259 ? 286.667 406.151 320.848 1.00 75.88 259 LEU A N 1
ATOM 8676 C CA . LEU C 2 259 ? 287.475 406.381 319.660 1.00 76.04 259 LEU A CA 1
ATOM 8677 C C . LEU C 2 259 ? 287.241 407.734 319.003 1.00 83.04 259 LEU A C 1
ATOM 8678 O O . LEU C 2 259 ? 288.116 408.205 318.270 1.00 90.69 259 LEU A O 1
ATOM 8683 N N . VAL C 2 260 ? 286.104 408.375 319.247 1.00 81.53 260 VAL A N 1
ATOM 8684 C CA . VAL C 2 260 ? 285.712 409.583 318.534 1.00 71.30 260 VAL A CA 1
ATOM 8685 C C . VAL C 2 260 ? 285.790 410.754 319.513 1.00 77.72 260 VAL A C 1
ATOM 8686 O O . VAL C 2 260 ? 284.899 410.909 320.361 1.00 83.68 260 VAL A O 1
ATOM 8690 N N . PRO C 2 261 ? 286.828 411.594 319.447 1.00 73.96 261 PRO A N 1
ATOM 8691 C CA . PRO C 2 261 ? 286.928 412.716 320.390 1.00 74.87 261 PRO A CA 1
ATOM 8692 C C . PRO C 2 261 ? 286.089 413.917 319.986 1.00 80.48 261 PRO A C 1
ATOM 8693 O O . PRO C 2 261 ? 285.600 414.657 320.844 1.00 86.13 261 PRO A O 1
ATOM 8697 N N . TYR C 2 262 ? 285.918 414.119 318.686 1.00 78.28 262 TYR A N 1
ATOM 8698 C CA . TYR C 2 262 ? 285.137 415.217 318.146 1.00 76.52 262 TYR A CA 1
ATOM 8699 C C . TYR C 2 262 ? 284.238 414.656 317.058 1.00 79.53 262 TYR A C 1
ATOM 8700 O O . TYR C 2 262 ? 284.638 413.725 316.351 1.00 87.86 262 TYR A O 1
ATOM 8709 N N . PRO C 2 263 ? 283.027 415.203 316.894 1.00 77.08 263 PRO A N 1
ATOM 8710 C CA . PRO C 2 263 ? 282.048 414.570 315.989 1.00 82.96 263 PRO A CA 1
ATOM 8711 C C . PRO C 2 263 ? 282.475 414.515 314.531 1.00 93.31 263 PRO A C 1
ATOM 8712 O O . PRO C 2 263 ? 281.995 413.646 313.793 1.00 95.95 263 PRO A O 1
ATOM 8716 N N . ARG C 2 264 ? 283.361 415.405 314.091 1.00 87.85 264 ARG A N 1
ATOM 8717 C CA . ARG C 2 264 ? 283.892 415.307 312.739 1.00 89.43 264 ARG A CA 1
ATOM 8718 C C . ARG C 2 264 ? 285.090 414.374 312.641 1.00 87.61 264 ARG A C 1
ATOM 8719 O O . ARG C 2 264 ? 285.457 413.976 311.532 1.00 93.79 264 ARG A O 1
ATOM 8727 N N . ILE C 2 265 ? 285.705 414.018 313.766 1.00 84.02 265 ILE A N 1
ATOM 8728 C CA . ILE C 2 265 ? 286.916 413.195 313.763 1.00 82.13 265 ILE A CA 1
ATOM 8729 C C . ILE C 2 265 ? 286.474 411.760 314.032 1.00 83.75 265 ILE A C 1
ATOM 8730 O O . ILE C 2 265 ? 286.477 411.289 315.167 1.00 91.32 265 ILE A O 1
ATOM 8735 N N . HIS C 2 266 ? 286.096 411.051 312.971 1.00 82.92 266 HIS A N 1
ATOM 8736 C CA . HIS C 2 266 ? 285.633 409.675 313.106 1.00 82.54 266 HIS A CA 1
ATOM 8737 C C . HIS C 2 266 ? 286.165 408.806 311.976 1.00 83.01 266 HIS A C 1
ATOM 8738 O O . HIS C 2 266 ? 285.435 407.995 311.399 1.00 83.24 266 HIS A O 1
ATOM 8745 N N . PHE C 2 267 ? 287.446 408.948 311.649 1.00 81.23 267 PHE A N 1
ATOM 8746 C CA . PHE C 2 267 ? 288.083 408.163 310.590 1.00 77.55 267 PHE A CA 1
ATOM 8747 C C . PHE C 2 267 ? 289.313 407.464 311.150 1.00 84.21 267 PHE A C 1
ATOM 8748 O O . PHE C 2 267 ? 290.447 407.908 310.930 1.00 92.28 267 PHE A O 1
ATOM 8756 N N . PRO C 2 268 ? 289.130 406.364 311.873 1.00 83.49 268 PRO A N 1
ATOM 8757 C CA . PRO C 2 268 ? 290.277 405.638 312.419 1.00 83.13 268 PRO A CA 1
ATOM 8758 C C . PRO C 2 268 ? 290.936 404.754 311.369 1.00 80.04 268 PRO A C 1
ATOM 8759 O O . PRO C 2 268 ? 290.432 404.560 310.264 1.00 79.77 268 PRO A O 1
ATOM 8763 N N . LEU C 2 269 ? 292.094 404.221 311.742 1.00 80.59 269 LEU A N 1
ATOM 8764 C CA . LEU C 2 269 ? 292.855 403.310 310.900 1.00 77.05 269 LEU A CA 1
ATOM 8765 C C . LEU C 2 269 ? 292.684 401.892 311.415 1.00 85.88 269 LEU A C 1
ATOM 8766 O O . LEU C 2 269 ? 292.796 401.648 312.619 1.00 93.70 269 LEU A O 1
ATOM 8771 N N . ALA C 2 270 ? 292.422 400.963 310.506 1.00 82.34 270 ALA A N 1
ATOM 8772 C CA . ALA C 2 270 ? 292.320 399.559 310.861 1.00 78.44 270 ALA A CA 1
ATOM 8773 C C . ALA C 2 270 ? 293.684 398.894 310.754 1.00 86.17 270 ALA A C 1
ATOM 8774 O O . ALA C 2 270 ? 294.471 399.213 309.862 1.00 96.09 270 ALA A O 1
ATOM 8776 N N . THR C 2 271 ? 293.974 398.006 311.702 1.00 85.05 271 THR A N 1
ATOM 8777 C CA . THR C 2 271 ? 295.127 397.118 311.646 1.00 83.47 271 THR A CA 1
ATOM 8778 C C . THR C 2 271 ? 294.700 395.753 312.157 1.00 81.86 271 THR A C 1
ATOM 8779 O O . THR C 2 271 ? 293.713 395.624 312.883 1.00 86.37 271 THR A O 1
ATOM 8783 N N . TYR C 2 272 ? 295.451 394.729 311.769 1.00 81.01 272 TYR A N 1
ATOM 8784 C CA . TYR C 2 272 ? 295.216 393.381 312.260 1.00 73.91 272 TYR A CA 1
ATOM 8785 C C . TYR C 2 272 ? 296.550 392.688 312.475 1.00 82.31 272 TYR A C 1
ATOM 8786 O O . TYR C 2 272 ? 297.492 392.885 311.704 1.00 95.27 272 TYR A O 1
ATOM 8795 N N . ALA C 2 273 ? 296.626 391.883 313.533 1.00 78.17 273 ALA A N 1
ATOM 8796 C CA . ALA C 2 273 ? 297.826 391.145 313.862 1.00 79.42 273 ALA A CA 1
ATOM 8797 C C . ALA C 2 273 ? 297.416 389.930 314.676 1.00 88.83 273 ALA A C 1
ATOM 8798 O O . ALA C 2 273 ? 296.511 390.038 315.515 1.00 95.45 273 ALA A O 1
ATOM 8800 N N . PRO C 2 274 ? 298.044 388.772 314.458 1.00 85.68 274 PRO A N 1
ATOM 8801 C CA . PRO C 2 274 ? 299.104 388.497 313.487 1.00 81.76 274 PRO A CA 1
ATOM 8802 C C . PRO C 2 274 ? 298.577 388.088 312.119 1.00 89.25 274 PRO A C 1
ATOM 8803 O O . PRO C 2 274 ? 297.679 387.264 311.985 1.00 89.40 274 PRO A O 1
ATOM 8807 N N . VAL C 2 275 ? 299.132 388.687 311.076 1.00 93.40 275 VAL A N 1
ATOM 8808 C CA . VAL C 2 275 ? 298.908 388.270 309.700 1.00 88.35 275 VAL A CA 1
ATOM 8809 C C . VAL C 2 275 ? 300.149 387.484 309.306 1.00 94.21 275 VAL A C 1
ATOM 8810 O O . VAL C 2 275 ? 301.215 388.063 309.084 1.00 105.14 275 VAL A O 1
ATOM 8814 N N . ILE C 2 276 ? 300.041 386.156 309.286 1.00 87.92 276 ILE A N 1
ATOM 8815 C CA . ILE C 2 276 ? 301.170 385.264 309.047 1.00 86.63 276 ILE A CA 1
ATOM 8816 C C . ILE C 2 276 ? 300.707 384.083 308.204 1.00 98.82 276 ILE A C 1
ATOM 8817 O O . ILE C 2 276 ? 299.513 383.815 308.065 1.00 109.41 276 ILE A O 1
ATOM 8822 N N . SER C 2 277 ? 301.679 383.364 307.657 1.00 99.54 277 SER A N 1
ATOM 8823 C CA . SER C 2 277 ? 301.427 382.163 306.880 1.00 101.62 277 SER A CA 1
ATOM 8824 C C . SER C 2 277 ? 301.555 380.929 307.765 1.00 106.64 277 SER A C 1
ATOM 8825 O O . SER C 2 277 ? 301.946 381.005 308.932 1.00 108.15 277 SER A O 1
ATOM 8828 N N . ALA C 2 278 ? 301.214 379.775 307.190 1.00 108.27 278 ALA A N 1
ATOM 8829 C CA . ALA C 2 278 ? 301.239 378.532 307.953 1.00 111.32 278 ALA A CA 1
ATOM 8830 C C . ALA C 2 278 ? 302.664 378.089 308.260 1.00 114.85 278 ALA A C 1
ATOM 8831 O O . ALA C 2 278 ? 302.959 377.669 309.384 1.00 118.23 278 ALA A O 1
ATOM 8833 N N . GLU C 2 279 ? 303.563 378.175 307.278 1.00 112.77 279 GLU A N 1
ATOM 8834 C CA . GLU C 2 279 ? 304.932 377.721 307.495 1.00 117.71 279 GLU A CA 1
ATOM 8835 C C . GLU C 2 279 ? 305.728 378.702 308.347 1.00 114.40 279 GLU A C 1
ATOM 8836 O O . GLU C 2 279 ? 306.750 378.324 308.929 1.00 119.59 279 GLU A O 1
ATOM 8842 N N . LYS C 2 280 ? 305.288 379.953 308.428 1.00 104.78 280 LYS A N 1
ATOM 8843 C CA . LYS C 2 280 ? 305.925 380.927 309.300 1.00 107.13 280 LYS A CA 1
ATOM 8844 C C . LYS C 2 280 ? 305.298 380.966 310.685 1.00 105.99 280 LYS A C 1
ATOM 8845 O O . LYS C 2 280 ? 305.800 381.678 311.560 1.00 106.76 280 LYS A O 1
ATOM 8851 N N . ALA C 2 281 ? 304.219 380.213 310.901 1.00 106.94 281 ALA A N 1
ATOM 8852 C CA . ALA C 2 281 ? 303.546 380.224 312.193 1.00 102.88 281 ALA A CA 1
ATOM 8853 C C . ALA C 2 281 ? 304.325 379.437 313.236 1.00 102.57 281 ALA A C 1
ATOM 8854 O O . ALA C 2 281 ? 304.326 379.797 314.419 1.00 107.95 281 ALA A O 1
ATOM 8856 N N . TYR C 2 282 ? 304.983 378.355 312.817 1.00 102.68 282 TYR A N 1
ATOM 8857 C CA . TYR C 2 282 ? 305.606 377.443 313.769 1.00 104.51 282 TYR A CA 1
ATOM 8858 C C . TYR C 2 282 ? 306.823 378.070 314.431 1.00 107.46 282 TYR A C 1
ATOM 8859 O O . TYR C 2 282 ? 307.128 377.772 315.591 1.00 115.91 282 TYR A O 1
ATOM 8868 N N . HIS C 2 283 ? 307.530 378.937 313.713 1.00 97.04 283 HIS A N 1
ATOM 8869 C CA . HIS C 2 283 ? 308.764 379.495 314.244 1.00 96.67 283 HIS A CA 1
ATOM 8870 C C . HIS C 2 283 ? 308.522 380.679 315.168 1.00 98.69 283 HIS A C 1
ATOM 8871 O O . HIS C 2 283 ? 309.365 380.972 316.020 1.00 107.82 283 HIS A O 1
ATOM 8878 N N . GLU C 2 284 ? 307.401 381.374 315.014 1.00 97.89 284 GLU A N 1
ATOM 8879 C CA . GLU C 2 284 ? 307.158 382.606 315.749 1.00 98.08 284 GLU A CA 1
ATOM 8880 C C . GLU C 2 284 ? 306.427 382.325 317.054 1.00 100.40 284 GLU A C 1
ATOM 8881 O O . GLU C 2 284 ? 305.392 381.653 317.064 1.00 100.54 284 GLU A O 1
ATOM 8883 N N . GLN C 2 285 ? 306.974 382.842 318.153 1.00 102.61 285 GLN A N 1
ATOM 8884 C CA . GLN C 2 285 ? 306.294 382.849 319.448 1.00 99.82 285 GLN A CA 1
ATOM 8885 C C . GLN C 2 285 ? 305.412 384.086 319.489 1.00 102.06 285 GLN A C 1
ATOM 8886 O O . GLN C 2 285 ? 305.858 385.180 319.832 1.00 113.75 285 GLN A O 1
ATOM 8892 N N . LEU C 2 286 ? 304.138 383.915 319.147 1.00 96.99 286 LEU A N 1
ATOM 8893 C CA . LEU C 2 286 ? 303.223 385.047 319.020 1.00 96.18 286 LEU A CA 1
ATOM 8894 C C . LEU C 2 286 ? 302.692 385.419 320.399 1.00 98.65 286 LEU A C 1
ATOM 8895 O O . LEU C 2 286 ? 301.554 385.124 320.771 1.00 100.84 286 LEU A O 1
ATOM 8900 N N . SER C 2 287 ? 303.542 386.088 321.168 1.00 99.50 287 SER A N 1
ATOM 8901 C CA . SER C 2 287 ? 303.122 386.620 322.450 1.00 91.25 287 SER A CA 1
ATOM 8902 C C . SER C 2 287 ? 302.238 387.844 322.237 1.00 94.35 287 SER A C 1
ATOM 8903 O O . SER C 2 287 ? 302.137 388.387 321.136 1.00 100.93 287 SER A O 1
ATOM 8906 N N . VAL C 2 288 ? 301.582 388.270 323.319 1.00 85.95 288 VAL A N 1
ATOM 8907 C CA . VAL C 2 288 ? 300.687 389.423 323.259 1.00 81.94 288 VAL A CA 1
ATOM 8908 C C . VAL C 2 288 ? 301.467 390.691 322.931 1.00 88.50 288 VAL A C 1
ATOM 8909 O O . VAL C 2 288 ? 301.034 391.511 322.109 1.00 93.87 288 VAL A O 1
ATOM 8913 N N . ALA C 2 289 ? 302.642 390.853 323.544 1.00 84.08 289 ALA A N 1
ATOM 8914 C CA . ALA C 2 289 ? 303.448 392.048 323.318 1.00 82.96 289 ALA A CA 1
ATOM 8915 C C . ALA C 2 289 ? 303.942 392.128 321.880 1.00 88.88 289 ALA A C 1
ATOM 8916 O O . ALA C 2 289 ? 304.014 393.218 321.304 1.00 95.09 289 ALA A O 1
ATOM 8918 N N . GLU C 2 290 ? 304.270 390.983 321.277 1.00 88.63 290 GLU A N 1
ATOM 8919 C CA . GLU C 2 290 ? 304.802 390.992 319.918 1.00 95.61 290 GLU A CA 1
ATOM 8920 C C . GLU C 2 290 ? 303.744 391.413 318.904 1.00 94.87 290 GLU A C 1
ATOM 8921 O O . GLU C 2 290 ? 304.004 392.257 318.039 1.00 102.17 290 GLU A O 1
ATOM 8927 N N . ILE C 2 291 ? 302.537 390.853 319.003 1.00 86.12 291 ILE A N 1
ATOM 8928 C CA . ILE C 2 291 ? 301.487 391.245 318.067 1.00 88.58 291 ILE A CA 1
ATOM 8929 C C . ILE C 2 291 ? 300.986 392.654 318.365 1.00 87.80 291 ILE A C 1
ATOM 8930 O O . ILE C 2 291 ? 300.559 393.372 317.450 1.00 89.31 291 ILE A O 1
ATOM 8935 N N . THR C 2 292 ? 301.046 393.084 319.630 1.00 84.11 292 THR A N 1
ATOM 8936 C CA . THR C 2 292 ? 300.724 394.471 319.952 1.00 79.73 292 THR A CA 1
ATOM 8937 C C . THR C 2 292 ? 301.720 395.435 319.318 1.00 86.36 292 THR A C 1
ATOM 8938 O O . THR C 2 292 ? 301.330 396.490 318.806 1.00 92.91 292 THR A O 1
ATOM 8942 N N . ASN C 2 293 ? 303.010 395.092 319.346 1.00 85.79 293 ASN A N 1
ATOM 8943 C CA . ASN C 2 293 ? 304.011 395.916 318.676 1.00 85.55 293 ASN A CA 1
ATOM 8944 C C . ASN C 2 293 ? 303.822 395.892 317.167 1.00 88.86 293 ASN A C 1
ATOM 8945 O O . ASN C 2 293 ? 303.991 396.917 316.498 1.00 95.17 293 ASN A O 1
ATOM 8950 N N . ALA C 2 294 ? 303.476 394.728 316.616 1.00 86.11 294 ALA A N 1
ATOM 8951 C CA . ALA C 2 294 ? 303.249 394.612 315.182 1.00 80.32 294 ALA A CA 1
ATOM 8952 C C . ALA C 2 294 ? 302.010 395.367 314.727 1.00 84.70 294 ALA A C 1
ATOM 8953 O O . ALA C 2 294 ? 301.906 395.696 313.542 1.00 94.23 294 ALA A O 1
ATOM 8955 N N . CYS C 2 295 ? 301.065 395.632 315.632 1.00 86.80 295 CYS A N 1
ATOM 8956 C CA . CYS C 2 295 ? 299.921 396.466 315.277 1.00 86.98 295 CYS A CA 1
ATOM 8957 C C . CYS C 2 295 ? 300.344 397.901 314.983 1.00 88.47 295 CYS A C 1
ATOM 8958 O O . CYS C 2 295 ? 299.818 398.534 314.062 1.00 91.84 295 CYS A O 1
ATOM 8961 N N . PHE C 2 296 ? 301.286 398.431 315.755 1.00 89.56 296 PHE A N 1
ATOM 8962 C CA . PHE C 2 296 ? 301.722 399.813 315.615 1.00 89.09 296 PHE A CA 1
ATOM 8963 C C . PHE C 2 296 ? 302.799 399.998 314.558 1.00 94.49 296 PHE A C 1
ATOM 8964 O O . PHE C 2 296 ? 303.200 401.136 314.299 1.00 97.93 296 PHE A O 1
ATOM 8972 N N . GLU C 2 297 ? 303.281 398.924 313.955 1.00 98.42 297 GLU A N 1
ATOM 8973 C CA . GLU C 2 297 ? 304.335 399.043 312.959 1.00 99.47 297 GLU A CA 1
ATOM 8974 C C . GLU C 2 297 ? 303.723 399.536 311.649 1.00 104.66 297 GLU A C 1
ATOM 8975 O O . GLU C 2 297 ? 302.685 399.016 311.229 1.00 103.94 297 GLU A O 1
ATOM 8981 N N . PRO C 2 298 ? 304.320 400.540 310.996 1.00 105.06 298 PRO A N 1
ATOM 8982 C CA . PRO C 2 298 ? 303.638 401.212 309.873 1.00 106.82 298 PRO A CA 1
ATOM 8983 C C . PRO C 2 298 ? 303.396 400.347 308.650 1.00 104.39 298 PRO A C 1
ATOM 8984 O O . PRO C 2 298 ? 302.487 400.654 307.870 1.00 105.13 298 PRO A O 1
ATOM 8988 N N . ALA C 2 299 ? 304.175 399.290 308.437 1.00 99.45 299 ALA A N 1
ATOM 8989 C CA . ALA C 2 299 ? 303.958 398.482 307.246 1.00 101.00 299 ALA A CA 1
ATOM 8990 C C . ALA C 2 299 ? 302.792 397.514 307.393 1.00 106.21 299 ALA A C 1
ATOM 8991 O O . ALA C 2 299 ? 302.382 396.915 306.394 1.00 112.78 299 ALA A O 1
ATOM 8993 N N . ASN C 2 300 ? 302.253 397.343 308.598 1.00 97.98 300 ASN A N 1
ATOM 8994 C CA . ASN C 2 300 ? 301.061 396.536 308.816 1.00 94.04 300 ASN A CA 1
ATOM 8995 C C . ASN C 2 300 ? 299.785 397.362 308.812 1.00 97.56 300 ASN A C 1
ATOM 8996 O O . ASN C 2 300 ? 298.710 396.821 309.088 1.00 99.75 300 ASN A O 1
ATOM 9001 N N . GLN C 2 301 ? 299.878 398.656 308.521 1.00 93.58 301 GLN A N 1
ATOM 9002 C CA . GLN C 2 301 ? 298.688 399.485 308.415 1.00 91.74 301 GLN A CA 1
ATOM 9003 C C . GLN C 2 301 ? 297.882 399.096 307.185 1.00 91.94 301 GLN A C 1
ATOM 9004 O O . GLN C 2 301 ? 298.441 398.794 306.128 1.00 95.74 301 GLN A O 1
ATOM 9010 N N . MET C 2 302 ? 296.561 399.108 307.323 1.00 90.04 302 MET A N 1
ATOM 9011 C CA . MET C 2 302 ? 295.681 398.733 306.227 1.00 84.50 302 MET A CA 1
ATOM 9012 C C . MET C 2 302 ? 295.453 399.885 305.258 1.00 84.88 302 MET A C 1
ATOM 9013 O O . MET C 2 302 ? 294.757 399.705 304.255 1.00 91.38 302 MET A O 1
ATOM 9018 N N . VAL C 2 303 ? 296.016 401.059 305.540 1.00 85.82 303 VAL A N 1
ATOM 9019 C CA . VAL C 2 303 ? 295.963 402.221 304.662 1.00 84.50 303 VAL A CA 1
ATOM 9020 C C . VAL C 2 303 ? 297.391 402.690 304.422 1.00 93.47 303 VAL A C 1
ATOM 9021 O O . VAL C 2 303 ? 298.198 402.728 305.357 1.00 102.89 303 VAL A O 1
ATOM 9025 N N . LYS C 2 304 ? 297.707 403.043 303.174 1.00 92.58 304 LYS A N 1
ATOM 9026 C CA . LYS C 2 304 ? 299.052 403.493 302.836 1.00 92.63 304 LYS A CA 1
ATOM 9027 C C . LYS C 2 304 ? 299.306 404.890 303.383 1.00 99.30 304 LYS A C 1
ATOM 9028 O O . LYS C 2 304 ? 299.107 405.887 302.683 1.00 103.25 304 LYS A O 1
ATOM 9034 N N . CYS C 2 305 ? 299.757 404.965 304.631 1.00 106.79 305 CYS A N 1
ATOM 9035 C CA . CYS C 2 305 ? 300.093 406.232 305.262 1.00 114.24 305 CYS A CA 1
ATOM 9036 C C . CYS C 2 305 ? 301.079 405.956 306.385 1.00 116.14 305 CYS A C 1
ATOM 9037 O O . CYS C 2 305 ? 301.165 404.837 306.895 1.00 117.61 305 CYS A O 1
ATOM 9040 N N . ASP C 2 306 ? 301.821 406.991 306.765 1.00 116.28 306 ASP A N 1
ATOM 9041 C CA . ASP C 2 306 ? 302.856 406.847 307.783 1.00 116.61 306 ASP A CA 1
ATOM 9042 C C . ASP C 2 306 ? 302.442 407.424 309.135 1.00 121.62 306 ASP A C 1
ATOM 9043 O O . ASP C 2 306 ? 302.301 408.648 309.277 1.00 126.86 306 ASP A O 1
ATOM 9048 N N . PRO C 2 307 ? 302.221 406.585 310.150 1.00 115.64 307 PRO A N 1
ATOM 9049 C CA . PRO C 2 307 ? 301.855 407.108 311.474 1.00 112.27 307 PRO A CA 1
ATOM 9050 C C . PRO C 2 307 ? 302.979 407.845 312.185 1.00 116.72 307 PRO A C 1
ATOM 9051 O O . PRO C 2 307 ? 302.698 408.536 313.172 1.00 120.82 307 PRO A O 1
ATOM 9055 N N . ARG C 2 308 ? 304.232 407.710 311.739 1.00 114.07 308 ARG A N 1
ATOM 9056 C CA . ARG C 2 308 ? 305.319 408.471 312.349 1.00 117.17 308 ARG A CA 1
ATOM 9057 C C . ARG C 2 308 ? 305.150 409.965 312.124 1.00 123.53 308 ARG A C 1
ATOM 9058 O O . ARG C 2 308 ? 305.420 410.770 313.022 1.00 128.39 308 ARG A O 1
ATOM 9066 N N . HIS C 2 309 ? 304.710 410.358 310.935 1.00 121.73 309 HIS A N 1
ATOM 9067 C CA . HIS C 2 309 ? 304.491 411.765 310.640 1.00 128.98 309 HIS A CA 1
ATOM 9068 C C . HIS C 2 309 ? 303.103 412.237 311.042 1.00 123.30 309 HIS A C 1
ATOM 9069 O O . HIS C 2 309 ? 302.758 413.396 310.792 1.00 131.94 309 HIS A O 1
ATOM 9076 N N . GLY C 2 310 ? 302.303 411.368 311.658 1.00 116.22 310 GLY A N 1
ATOM 9077 C CA . GLY C 2 310 ? 301.078 411.759 312.312 1.00 111.60 310 GLY A CA 1
ATOM 9078 C C . GLY C 2 310 ? 301.202 411.603 313.818 1.00 110.76 310 GLY A C 1
ATOM 9079 O O . GLY C 2 310 ? 302.251 411.227 314.346 1.00 111.20 310 GLY A O 1
ATOM 9080 N N . LYS C 2 311 ? 300.106 411.910 314.502 1.00 104.84 311 LYS A N 1
ATOM 9081 C CA . LYS C 2 311 ? 300.033 411.767 315.947 1.00 97.85 311 LYS A CA 1
ATOM 9082 C C . LYS C 2 311 ? 298.780 410.994 316.317 1.00 94.96 311 LYS A C 1
ATOM 9083 O O . LYS C 2 311 ? 297.705 411.234 315.762 1.00 97.45 311 LYS A O 1
ATOM 9089 N N . TYR C 2 312 ? 298.926 410.064 317.253 1.00 95.64 312 TYR A N 1
ATOM 9090 C CA . TYR C 2 312 ? 297.804 409.256 317.698 1.00 86.48 312 TYR A CA 1
ATOM 9091 C C . TYR C 2 312 ? 296.920 410.056 318.642 1.00 88.27 312 TYR A C 1
ATOM 9092 O O . TYR C 2 312 ? 297.409 410.790 319.504 1.00 100.05 312 TYR A O 1
ATOM 9101 N N . MET C 2 313 ? 295.610 409.909 318.476 1.00 79.94 313 MET A N 1
ATOM 9102 C CA . MET C 2 313 ? 294.632 410.551 319.339 1.00 86.03 313 MET A CA 1
ATOM 9103 C C . MET C 2 313 ? 293.927 409.560 320.249 1.00 86.29 313 MET A C 1
ATOM 9104 O O . MET C 2 313 ? 293.843 409.778 321.458 1.00 92.19 313 MET A O 1
ATOM 9109 N N . ALA C 2 314 ? 293.415 408.471 319.689 1.00 85.57 314 ALA A N 1
ATOM 9110 C CA . ALA C 2 314 ? 292.825 407.401 320.475 1.00 79.97 314 ALA A CA 1
ATOM 9111 C C . ALA C 2 314 ? 292.941 406.119 319.672 1.00 82.50 314 ALA A C 1
ATOM 9112 O O . ALA C 2 314 ? 292.682 406.117 318.468 1.00 95.03 314 ALA A O 1
ATOM 9114 N N . CYS C 2 315 ? 293.344 405.040 320.333 1.00 74.27 315 CYS A N 1
ATOM 9115 C CA . CYS C 2 315 ? 293.469 403.748 319.676 1.00 77.86 315 CYS A CA 1
ATOM 9116 C C . CYS C 2 315 ? 292.778 402.680 320.508 1.00 76.63 315 CYS A C 1
ATOM 9117 O O . CYS C 2 315 ? 292.980 402.602 321.722 1.00 80.98 315 CYS A O 1
ATOM 9120 N N . CYS C 2 316 ? 291.962 401.865 319.852 1.00 74.74 316 CYS A N 1
ATOM 9121 C CA . CYS C 2 316 ? 291.178 400.835 320.514 1.00 72.10 316 CYS A CA 1
ATOM 9122 C C . CYS C 2 316 ? 291.777 399.471 320.208 1.00 69.96 316 CYS A C 1
ATOM 9123 O O . CYS C 2 316 ? 292.013 399.139 319.042 1.00 76.81 316 CYS A O 1
ATOM 9126 N N . LEU C 2 317 ? 292.022 398.688 321.251 1.00 65.02 317 LEU A N 1
ATOM 9127 C CA . LEU C 2 317 ? 292.730 397.417 321.147 1.00 62.58 317 LEU A CA 1
ATOM 9128 C C . LEU C 2 317 ? 291.727 396.295 321.374 1.00 70.86 317 LEU A C 1
ATOM 9129 O O . LEU C 2 317 ? 291.207 396.137 322.481 1.00 81.30 317 LEU A O 1
ATOM 9134 N N . LEU C 2 318 ? 291.454 395.517 320.335 1.00 65.68 318 LEU A N 1
ATOM 9135 C CA . LEU C 2 318 ? 290.498 394.415 320.407 1.00 60.90 318 LEU A CA 1
ATOM 9136 C C . LEU C 2 318 ? 291.264 393.098 320.397 1.00 71.75 318 LEU A C 1
ATOM 9137 O O . LEU C 2 318 ? 291.652 392.603 319.336 1.00 80.01 318 LEU A O 1
ATOM 9142 N N . TYR C 2 319 ? 291.468 392.532 321.579 1.00 68.66 319 TYR A N 1
ATOM 9143 C CA . TYR C 2 319 ? 292.145 391.255 321.724 1.00 61.35 319 TYR A CA 1
ATOM 9144 C C . TYR C 2 319 ? 291.133 390.120 321.678 1.00 72.74 319 TYR A C 1
ATOM 9145 O O . TYR C 2 319 ? 289.984 390.273 322.098 1.00 83.46 319 TYR A O 1
ATOM 9154 N N . ARG C 2 320 ? 291.567 388.976 321.158 1.00 69.39 320 ARG A N 1
ATOM 9155 C CA . ARG C 2 320 ? 290.732 387.786 321.168 1.00 70.01 320 ARG A CA 1
ATOM 9156 C C . ARG C 2 320 ? 291.617 386.553 321.230 1.00 80.64 320 ARG A C 1
ATOM 9157 O O . ARG C 2 320 ? 292.682 386.510 320.610 1.00 86.40 320 ARG A O 1
ATOM 9165 N N . GLY C 2 321 ? 291.175 385.558 321.993 1.00 83.17 321 GLY A N 1
ATOM 9166 C CA . GLY C 2 321 ? 291.916 384.319 322.112 1.00 85.70 321 GLY A CA 1
ATOM 9167 C C . GLY C 2 321 ? 292.467 384.063 323.498 1.00 87.81 321 GLY A C 1
ATOM 9168 O O . GLY C 2 321 ? 291.818 384.374 324.500 1.00 87.67 321 GLY A O 1
ATOM 9169 N N . ASP C 2 322 ? 293.670 383.492 323.569 1.00 92.59 322 ASP A N 1
ATOM 9170 C CA . ASP C 2 322 ? 294.309 383.164 324.843 1.00 99.50 322 ASP A CA 1
ATOM 9171 C C . ASP C 2 322 ? 295.087 384.382 325.347 1.00 97.33 322 ASP A C 1
ATOM 9172 O O . ASP C 2 322 ? 296.318 384.440 325.330 1.00 94.48 322 ASP A O 1
ATOM 9177 N N . VAL C 2 323 ? 294.331 385.375 325.805 1.00 93.21 323 VAL A N 1
ATOM 9178 C CA . VAL C 2 323 ? 294.870 386.672 326.194 1.00 81.54 323 VAL A CA 1
ATOM 9179 C C . VAL C 2 323 ? 294.494 386.940 327.646 1.00 86.04 323 VAL A C 1
ATOM 9180 O O . VAL C 2 323 ? 293.341 386.738 328.040 1.00 93.66 323 VAL A O 1
ATOM 9184 N N . VAL C 2 324 ? 295.468 387.383 328.436 1.00 85.93 324 VAL A N 1
ATOM 9185 C CA . VAL C 2 324 ? 295.248 387.770 329.829 1.00 89.18 324 VAL A CA 1
ATOM 9186 C C . VAL C 2 324 ? 295.466 389.275 329.941 1.00 93.62 324 VAL A C 1
ATOM 9187 O O . VAL C 2 324 ? 296.184 389.850 329.115 1.00 103.27 324 VAL A O 1
ATOM 9191 N N . PRO C 2 325 ? 294.853 389.962 330.908 1.00 90.88 325 PRO A N 1
ATOM 9192 C CA . PRO C 2 325 ? 295.033 391.421 330.988 1.00 90.71 325 PRO A CA 1
ATOM 9193 C C . PRO C 2 325 ? 296.413 391.873 331.450 1.00 97.27 325 PRO A C 1
ATOM 9194 O O . PRO C 2 325 ? 296.768 393.032 331.198 1.00 104.32 325 PRO A O 1
ATOM 9198 N N . LYS C 2 326 ? 297.204 391.016 332.104 1.00 95.82 326 LYS A N 1
ATOM 9199 C CA . LYS C 2 326 ? 298.466 391.480 332.678 1.00 102.67 326 LYS A CA 1
ATOM 9200 C C . LYS C 2 326 ? 299.497 391.804 331.594 1.00 109.31 326 LYS A C 1
ATOM 9201 O O . LYS C 2 326 ? 300.120 392.874 331.616 1.00 111.93 326 LYS A O 1
ATOM 9207 N N . ASP C 2 327 ? 299.671 390.915 330.613 1.00 103.21 327 ASP A N 1
ATOM 9208 C CA . ASP C 2 327 ? 300.629 391.185 329.555 1.00 102.69 327 ASP A CA 1
ATOM 9209 C C . ASP C 2 327 ? 300.073 392.161 328.536 1.00 98.45 327 ASP A C 1
ATOM 9210 O O . ASP C 2 327 ? 300.848 392.808 327.829 1.00 106.32 327 ASP A O 1
ATOM 9215 N N . VAL C 2 328 ? 298.750 392.320 328.494 1.00 88.15 328 VAL A N 1
ATOM 9216 C CA . VAL C 2 328 ? 298.160 393.448 327.785 1.00 84.01 328 VAL A CA 1
ATOM 9217 C C . VAL C 2 328 ? 298.622 394.760 328.402 1.00 88.21 328 VAL A C 1
ATOM 9218 O O . VAL C 2 328 ? 299.117 395.646 327.700 1.00 93.47 328 VAL A O 1
ATOM 9222 N N . ASN C 2 329 ? 298.492 394.890 329.726 1.00 87.84 329 ASN A N 1
ATOM 9223 C CA . ASN C 2 329 ? 298.913 396.119 330.394 1.00 89.91 329 ASN A CA 1
ATOM 9224 C C . ASN C 2 329 ? 300.412 396.342 330.243 1.00 93.96 329 ASN A C 1
ATOM 9225 O O . ASN C 2 329 ? 300.865 397.482 330.081 1.00 101.92 329 ASN A O 1
ATOM 9230 N N . ALA C 2 330 ? 301.190 395.258 330.246 1.00 88.06 330 ALA A N 1
ATOM 9231 C CA . ALA C 2 330 ? 302.612 395.366 329.934 1.00 88.76 330 ALA A CA 1
ATOM 9232 C C . ALA C 2 330 ? 302.836 395.847 328.502 1.00 94.82 330 ALA A C 1
ATOM 9233 O O . ALA C 2 330 ? 303.774 396.609 328.237 1.00 100.28 330 ALA A O 1
ATOM 9235 N N . ALA C 2 331 ? 301.982 395.422 327.567 1.00 87.51 331 ALA A N 1
ATOM 9236 C CA . ALA C 2 331 ? 302.129 395.837 326.175 1.00 81.68 331 ALA A CA 1
ATOM 9237 C C . ALA C 2 331 ? 301.833 397.321 325.990 1.00 88.62 331 ALA A C 1
ATOM 9238 O O . ALA C 2 331 ? 302.573 398.015 325.286 1.00 98.20 331 ALA A O 1
ATOM 9240 N N . ILE C 2 332 ? 300.756 397.826 326.600 1.00 84.59 332 ILE A N 1
ATOM 9241 C CA . ILE C 2 332 ? 300.522 399.276 326.582 1.00 83.87 332 ILE A CA 1
ATOM 9242 C C . ILE C 2 332 ? 301.634 400.033 327.306 1.00 90.64 332 ILE A C 1
ATOM 9243 O O . ILE C 2 332 ? 302.023 401.124 326.875 1.00 98.78 332 ILE A O 1
ATOM 9248 N N . ALA C 2 333 ? 302.201 399.465 328.375 1.00 86.20 333 ALA A N 1
ATOM 9249 C CA . ALA C 2 333 ? 303.341 400.121 329.017 1.00 88.07 333 ALA A CA 1
ATOM 9250 C C . ALA C 2 333 ? 304.532 400.240 328.065 1.00 95.82 333 ALA A C 1
ATOM 9251 O O . ALA C 2 333 ? 305.148 401.313 327.951 1.00 105.01 333 ALA A O 1
ATOM 9253 N N . THR C 2 334 ? 304.839 399.161 327.340 1.00 90.48 334 THR A N 1
ATOM 9254 C CA . THR C 2 334 ? 305.950 399.192 326.393 1.00 92.65 334 THR A CA 1
ATOM 9255 C C . THR C 2 334 ? 305.657 400.112 325.213 1.00 98.05 334 THR A C 1
ATOM 9256 O O . THR C 2 334 ? 306.574 400.720 324.656 1.00 107.32 334 THR A O 1
ATOM 9260 N N . ILE C 2 335 ? 304.394 400.205 324.797 1.00 98.05 335 ILE A N 1
ATOM 9261 C CA . ILE C 2 335 ? 304.040 401.134 323.726 1.00 94.11 335 ILE A CA 1
ATOM 9262 C C . ILE C 2 335 ? 304.208 402.574 324.194 1.00 95.66 335 ILE A C 1
ATOM 9263 O O . ILE C 2 335 ? 304.742 403.421 323.467 1.00 104.61 335 ILE A O 1
ATOM 9268 N N . LYS C 2 336 ? 303.778 402.869 325.425 1.00 96.71 336 LYS A N 1
ATOM 9269 C CA . LYS C 2 336 ? 303.915 404.217 325.964 1.00 97.38 336 LYS A CA 1
ATOM 9270 C C . LYS C 2 336 ? 305.372 404.614 326.144 1.00 103.96 336 LYS A C 1
ATOM 9271 O O . LYS C 2 336 ? 305.704 405.798 326.028 1.00 111.90 336 LYS A O 1
ATOM 9277 N N . THR C 2 337 ? 306.261 403.657 326.427 1.00 104.47 337 THR A N 1
ATOM 9278 C CA . THR C 2 337 ? 307.658 404.059 326.552 1.00 113.02 337 THR A CA 1
ATOM 9279 C C . THR C 2 337 ? 308.383 404.134 325.210 1.00 115.80 337 THR A C 1
ATOM 9280 O O . THR C 2 337 ? 309.542 404.562 325.179 1.00 121.21 337 THR A O 1
ATOM 9284 N N . LYS C 2 338 ? 307.747 403.735 324.108 1.00 116.04 338 LYS A N 1
ATOM 9285 C CA . LYS C 2 338 ? 308.318 403.991 322.789 1.00 117.30 338 LYS A CA 1
ATOM 9286 C C . LYS C 2 338 ? 308.220 405.472 322.455 1.00 116.65 338 LYS A C 1
ATOM 9287 O O . LYS C 2 338 ? 307.183 406.103 322.679 1.00 116.52 338 LYS A O 1
ATOM 9293 N N . ARG C 2 339 ? 309.304 406.029 321.916 1.00 118.97 339 ARG A N 1
ATOM 9294 C CA . ARG C 2 339 ? 309.312 407.440 321.558 1.00 120.99 339 ARG A CA 1
ATOM 9295 C C . ARG C 2 339 ? 308.884 407.685 320.119 1.00 118.37 339 ARG A C 1
ATOM 9296 O O . ARG C 2 339 ? 308.541 408.821 319.775 1.00 116.35 339 ARG A O 1
ATOM 9304 N N . THR C 2 340 ? 308.898 406.655 319.273 1.00 120.08 340 THR A N 1
ATOM 9305 C CA . THR C 2 340 ? 308.451 406.809 317.895 1.00 122.64 340 THR A CA 1
ATOM 9306 C C . THR C 2 340 ? 306.936 406.752 317.756 1.00 118.88 340 THR A C 1
ATOM 9307 O O . THR C 2 340 ? 306.418 407.094 316.688 1.00 119.91 340 THR A O 1
ATOM 9311 N N . ILE C 2 341 ? 306.221 406.331 318.793 1.00 115.52 341 ILE A N 1
ATOM 9312 C CA . ILE C 2 341 ? 304.764 406.305 318.803 1.00 105.99 341 ILE A CA 1
ATOM 9313 C C . ILE C 2 341 ? 304.315 407.398 319.762 1.00 108.18 341 ILE A C 1
ATOM 9314 O O . ILE C 2 341 ? 304.259 407.189 320.978 1.00 102.89 341 ILE A O 1
ATOM 9319 N N . GLN C 2 342 ? 303.989 408.567 319.222 1.00 104.20 342 GLN A N 1
ATOM 9320 C CA . GLN C 2 342 ? 303.651 409.730 320.027 1.00 103.06 342 GLN A CA 1
ATOM 9321 C C . GLN C 2 342 ? 302.152 409.990 319.987 1.00 95.57 342 GLN A C 1
ATOM 9322 O O . GLN C 2 342 ? 301.511 409.852 318.941 1.00 91.72 342 GLN A O 1
ATOM 9328 N N . PHE C 2 343 ? 301.600 410.346 321.140 1.00 94.39 343 PHE A N 1
ATOM 9329 C CA . PHE C 2 343 ? 300.191 410.666 321.288 1.00 89.26 343 PHE A CA 1
ATOM 9330 C C . PHE C 2 343 ? 300.020 412.165 321.474 1.00 97.63 343 PHE A C 1
ATOM 9331 O O . PHE C 2 343 ? 300.978 412.892 321.749 1.00 110.99 343 PHE A O 1
ATOM 9339 N N . VAL C 2 344 ? 298.778 412.624 321.316 1.00 92.28 344 VAL A N 1
ATOM 9340 C CA . VAL C 2 344 ? 298.488 414.033 321.531 1.00 96.93 344 VAL A CA 1
ATOM 9341 C C . VAL C 2 344 ? 298.586 414.362 323.017 1.00 101.61 344 VAL A C 1
ATOM 9342 O O . VAL C 2 344 ? 298.433 413.502 323.891 1.00 102.69 344 VAL A O 1
ATOM 9346 N N . ASP C 2 345 ? 298.850 415.638 323.303 1.00 104.88 345 ASP A N 1
ATOM 9347 C CA . ASP C 2 345 ? 299.056 416.053 324.685 1.00 104.53 345 ASP A CA 1
ATOM 9348 C C . ASP C 2 345 ? 297.758 416.058 325.481 1.00 99.51 345 ASP A C 1
ATOM 9349 O O . ASP C 2 345 ? 297.792 415.973 326.713 1.00 102.07 345 ASP A O 1
ATOM 9354 N N . TRP C 2 346 ? 296.615 416.149 324.810 1.00 95.24 346 TRP A N 1
ATOM 9355 C CA . TRP C 2 346 ? 295.335 416.243 325.495 1.00 94.93 346 TRP A CA 1
ATOM 9356 C C . TRP C 2 346 ? 294.692 414.892 325.748 1.00 99.19 346 TRP A C 1
ATOM 9357 O O . TRP C 2 346 ? 293.526 414.842 326.146 1.00 106.65 346 TRP A O 1
ATOM 9368 N N . CYS C 2 347 ? 295.410 413.799 325.513 1.00 98.03 347 CYS A N 1
ATOM 9369 C CA . CYS C 2 347 ? 294.889 412.457 325.751 1.00 97.34 347 CYS A CA 1
ATOM 9370 C C . CYS C 2 347 ? 295.941 411.683 326.534 1.00 99.62 347 CYS A C 1
ATOM 9371 O O . CYS C 2 347 ? 296.780 410.989 325.945 1.00 98.22 347 CYS A O 1
ATOM 9374 N N . PRO C 2 348 ? 295.950 411.814 327.866 1.00 94.99 348 PRO A N 1
ATOM 9375 C CA . PRO C 2 348 ? 296.966 411.117 328.675 1.00 94.35 348 PRO A CA 1
ATOM 9376 C C . PRO C 2 348 ? 296.899 409.605 328.577 1.00 101.17 348 PRO A C 1
ATOM 9377 O O . PRO C 2 348 ? 297.943 408.944 328.643 1.00 102.98 348 PRO A O 1
ATOM 9381 N N . THR C 2 349 ? 295.708 409.035 328.426 1.00 100.59 349 THR A N 1
ATOM 9382 C CA . THR C 2 349 ? 295.563 407.625 328.099 1.00 100.89 349 THR A CA 1
ATOM 9383 C C . THR C 2 349 ? 294.602 407.472 326.930 1.00 98.95 349 THR A C 1
ATOM 9384 O O . THR C 2 349 ? 293.512 408.054 326.927 1.00 104.75 349 THR A O 1
ATOM 9388 N N . GLY C 2 350 ? 295.025 406.717 325.923 1.00 88.38 350 GLY A N 1
ATOM 9389 C CA . GLY C 2 350 ? 294.244 406.596 324.711 1.00 90.42 350 GLY A CA 1
ATOM 9390 C C . GLY C 2 350 ? 294.070 405.169 324.253 1.00 91.46 350 GLY A C 1
ATOM 9391 O O . GLY C 2 350 ? 294.036 404.896 323.050 1.00 100.66 350 GLY A O 1
ATOM 9392 N N . PHE C 2 351 ? 293.959 404.248 325.203 1.00 81.72 351 PHE A N 1
ATOM 9393 C CA . PHE C 2 351 ? 293.871 402.826 324.909 1.00 73.21 351 PHE A CA 1
ATOM 9394 C C . PHE C 2 351 ? 292.566 402.291 325.471 1.00 75.74 351 PHE A C 1
ATOM 9395 O O . PHE C 2 351 ? 292.362 402.301 326.688 1.00 94.49 351 PHE A O 1
ATOM 9403 N N . LYS C 2 352 ? 291.688 401.830 324.589 1.00 69.32 352 LYS A N 1
ATOM 9404 C CA . LYS C 2 352 ? 290.487 401.106 324.975 1.00 68.01 352 LYS A CA 1
ATOM 9405 C C . LYS C 2 352 ? 290.711 399.645 324.624 1.00 72.10 352 LYS A C 1
ATOM 9406 O O . LYS C 2 352 ? 290.897 399.310 323.451 1.00 81.44 352 LYS A O 1
ATOM 9412 N N . VAL C 2 353 ? 290.698 398.781 325.632 1.00 72.77 353 VAL A N 1
ATOM 9413 C CA . VAL C 2 353 ? 291.109 397.393 325.473 1.00 67.46 353 VAL A CA 1
ATOM 9414 C C . VAL C 2 353 ? 289.909 396.485 325.684 1.00 71.50 353 VAL A C 1
ATOM 9415 O O . VAL C 2 353 ? 289.186 396.618 326.677 1.00 82.83 353 VAL A O 1
ATOM 9419 N N . GLY C 2 354 ? 289.700 395.566 324.746 1.00 64.74 354 GLY A N 1
ATOM 9420 C CA . GLY C 2 354 ? 288.720 394.515 324.914 1.00 70.93 354 GLY A CA 1
ATOM 9421 C C . GLY C 2 354 ? 289.325 393.147 324.691 1.00 73.93 354 GLY A C 1
ATOM 9422 O O . GLY C 2 354 ? 289.925 392.894 323.644 1.00 79.89 354 GLY A O 1
ATOM 9423 N N . ILE C 2 355 ? 289.180 392.254 325.665 1.00 71.70 355 ILE A N 1
ATOM 9424 C CA . ILE C 2 355 ? 289.691 390.893 325.574 1.00 68.92 355 ILE A CA 1
ATOM 9425 C C . ILE C 2 355 ? 288.507 389.962 325.379 1.00 75.38 355 ILE A C 1
ATOM 9426 O O . ILE C 2 355 ? 287.567 389.970 326.181 1.00 80.24 355 ILE A O 1
ATOM 9431 N N . ASN C 2 356 ? 288.551 389.165 324.318 1.00 74.16 356 ASN A N 1
ATOM 9432 C CA . ASN C 2 356 ? 287.509 388.196 324.031 1.00 72.79 356 ASN A CA 1
ATOM 9433 C C . ASN C 2 356 ? 288.074 386.786 324.126 1.00 77.69 356 ASN A C 1
ATOM 9434 O O . ASN C 2 356 ? 289.232 386.539 323.785 1.00 84.98 356 ASN A O 1
ATOM 9439 N N . TYR C 2 357 ? 287.245 385.862 324.606 1.00 74.98 357 TYR A N 1
ATOM 9440 C CA . TYR C 2 357 ? 287.700 384.491 324.805 1.00 75.49 357 TYR A CA 1
ATOM 9441 C C . TYR C 2 357 ? 287.761 383.700 323.506 1.00 82.23 357 TYR A C 1
ATOM 9442 O O . TYR C 2 357 ? 288.531 382.739 323.413 1.00 84.48 357 TYR A O 1
ATOM 9451 N N . GLN C 2 358 ? 286.971 384.075 322.510 1.00 83.48 358 GLN A N 1
ATOM 9452 C CA . GLN C 2 358 ? 286.860 383.283 321.291 1.00 83.28 358 GLN A CA 1
ATOM 9453 C C . GLN C 2 358 ? 288.076 383.511 320.403 1.00 84.41 358 GLN A C 1
ATOM 9454 O O . GLN C 2 358 ? 288.313 384.647 319.978 1.00 85.37 358 GLN A O 1
ATOM 9460 N N . PRO C 2 359 ? 288.866 382.478 320.098 1.00 87.10 359 PRO A N 1
ATOM 9461 C CA . PRO C 2 359 ? 289.970 382.659 319.164 1.00 83.90 359 PRO A CA 1
ATOM 9462 C C . PRO C 2 359 ? 289.446 382.839 317.748 1.00 85.00 359 PRO A C 1
ATOM 9463 O O . PRO C 2 359 ? 288.333 382.393 317.427 1.00 89.29 359 PRO A O 1
ATOM 9467 N N . PRO C 2 360 ? 290.209 383.496 316.875 1.00 84.91 360 PRO A N 1
ATOM 9468 C CA . PRO C 2 360 ? 289.740 383.690 315.496 1.00 85.29 360 PRO A CA 1
ATOM 9469 C C . PRO C 2 360 ? 289.753 382.383 314.719 1.00 94.83 360 PRO A C 1
ATOM 9470 O O . PRO C 2 360 ? 290.732 381.635 314.747 1.00 103.78 360 PRO A O 1
ATOM 9474 N N . THR C 2 361 ? 288.651 382.109 314.030 1.00 94.08 361 THR A N 1
ATOM 9475 C CA . THR C 2 361 ? 288.569 380.915 313.209 1.00 102.05 361 THR A CA 1
ATOM 9476 C C . THR C 2 361 ? 289.325 381.119 311.904 1.00 100.15 361 THR A C 1
ATOM 9477 O O . THR C 2 361 ? 289.563 382.245 311.462 1.00 103.86 361 THR A O 1
ATOM 9481 N N . VAL C 2 362 ? 289.700 380.008 311.281 1.00 96.09 362 VAL A N 1
ATOM 9482 C CA . VAL C 2 362 ? 290.382 380.024 309.995 1.00 99.83 362 VAL A CA 1
ATOM 9483 C C . VAL C 2 362 ? 289.477 379.390 308.948 1.00 97.77 362 VAL A C 1
ATOM 9484 O O . VAL C 2 362 ? 288.898 378.319 309.167 1.00 110.11 362 VAL A O 1
ATOM 9488 N N . VAL C 2 363 ? 289.318 380.081 307.832 1.00 91.19 363 VAL A N 1
ATOM 9489 C CA . VAL C 2 363 ? 288.512 379.560 306.728 1.00 100.04 363 VAL A CA 1
ATOM 9490 C C . VAL C 2 363 ? 289.333 378.514 305.981 1.00 104.55 363 VAL A C 1
ATOM 9491 O O . VAL C 2 363 ? 290.527 378.742 305.735 1.00 106.17 363 VAL A O 1
ATOM 9495 N N . PRO C 2 364 ? 288.759 377.356 305.651 1.00 104.41 364 PRO A N 1
ATOM 9496 C CA . PRO C 2 364 ? 289.461 376.414 304.774 1.00 111.02 364 PRO A CA 1
ATOM 9497 C C . PRO C 2 364 ? 289.736 377.035 303.414 1.00 114.07 364 PRO A C 1
ATOM 9498 O O . PRO C 2 364 ? 288.882 377.706 302.830 1.00 107.21 364 PRO A O 1
ATOM 9502 N N . GLY C 2 365 ? 290.946 376.808 302.914 1.00 118.36 365 GLY A N 1
ATOM 9503 C CA . GLY C 2 365 ? 291.402 377.457 301.707 1.00 119.16 365 GLY A CA 1
ATOM 9504 C C . GLY C 2 365 ? 291.933 378.859 301.899 1.00 119.38 365 GLY A C 1
ATOM 9505 O O . GLY C 2 365 ? 292.369 379.477 300.920 1.00 115.56 365 GLY A O 1
ATOM 9506 N N . GLY C 2 366 ? 291.917 379.383 303.124 1.00 120.89 366 GLY A N 1
ATOM 9507 C CA . GLY C 2 366 ? 292.439 380.706 303.377 1.00 107.74 366 GLY A CA 1
ATOM 9508 C C . GLY C 2 366 ? 293.948 380.719 303.500 1.00 111.86 366 GLY A C 1
ATOM 9509 O O . GLY C 2 366 ? 294.612 379.685 303.545 1.00 118.79 366 GLY A O 1
ATOM 9510 N N . ASP C 2 367 ? 294.498 381.930 303.555 1.00 106.92 367 ASP A N 1
ATOM 9511 C CA . ASP C 2 367 ? 295.938 382.109 303.656 1.00 105.49 367 ASP A CA 1
ATOM 9512 C C . ASP C 2 367 ? 296.425 382.296 305.085 1.00 105.44 367 ASP A C 1
ATOM 9513 O O . ASP C 2 367 ? 297.617 382.099 305.344 1.00 106.80 367 ASP A O 1
ATOM 9515 N N . LEU C 2 368 ? 295.545 382.664 306.008 1.00 103.77 368 LEU A N 1
ATOM 9516 C CA . LEU C 2 368 ? 295.947 382.912 307.384 1.00 101.46 368 LEU A CA 1
ATOM 9517 C C . LEU C 2 368 ? 296.130 381.605 308.140 1.00 105.14 368 LEU A C 1
ATOM 9518 O O . LEU C 2 368 ? 295.349 380.663 307.985 1.00 108.50 368 LEU A O 1
ATOM 9523 N N . ALA C 2 369 ? 297.172 381.554 308.963 1.00 105.69 369 ALA A N 1
ATOM 9524 C CA . ALA C 2 369 ? 297.409 380.402 309.813 1.00 107.21 369 ALA A CA 1
ATOM 9525 C C . ALA C 2 369 ? 296.518 380.458 311.048 1.00 110.16 369 ALA A C 1
ATOM 9526 O O . ALA C 2 369 ? 295.951 381.498 311.391 1.00 116.23 369 ALA A O 1
ATOM 9528 N N . LYS C 2 370 ? 296.399 379.318 311.720 1.00 107.29 370 LYS A N 1
ATOM 9529 C CA . LYS C 2 370 ? 295.635 379.253 312.956 1.00 105.39 370 LYS A CA 1
ATOM 9530 C C . LYS C 2 370 ? 296.493 379.741 314.112 1.00 107.46 370 LYS A C 1
ATOM 9531 O O . LYS C 2 370 ? 297.584 379.217 314.353 1.00 112.57 370 LYS A O 1
ATOM 9537 N N . VAL C 2 371 ? 295.996 380.743 314.829 1.00 101.70 371 VAL A N 1
ATOM 9538 C CA . VAL C 2 371 ? 296.752 381.390 315.890 1.00 95.42 371 VAL A CA 1
ATOM 9539 C C . VAL C 2 371 ? 295.941 381.356 317.174 1.00 91.15 371 VAL A C 1
ATOM 9540 O O . VAL C 2 371 ? 294.708 381.291 317.154 1.00 92.25 371 VAL A O 1
ATOM 9544 N N . GLN C 2 372 ? 296.649 381.384 318.302 1.00 87.16 372 GLN A N 1
ATOM 9545 C CA . GLN C 2 372 ? 295.982 381.395 319.597 1.00 88.72 372 GLN A CA 1
ATOM 9546 C C . GLN C 2 372 ? 295.428 382.773 319.933 1.00 88.57 372 GLN A C 1
ATOM 9547 O O . GLN C 2 372 ? 294.354 382.880 320.532 1.00 90.77 372 GLN A O 1
ATOM 9553 N N . ARG C 2 373 ? 296.140 383.832 319.559 1.00 83.34 373 ARG A N 1
ATOM 9554 C CA . ARG C 2 373 ? 295.758 385.196 319.888 1.00 73.60 373 ARG A CA 1
ATOM 9555 C C . ARG C 2 373 ? 295.711 386.042 318.627 1.00 81.02 373 ARG A C 1
ATOM 9556 O O . ARG C 2 373 ? 296.370 385.735 317.631 1.00 92.11 373 ARG A O 1
ATOM 9564 N N . ALA C 2 374 ? 294.927 387.116 318.681 1.00 73.00 374 ALA A N 1
ATOM 9565 C CA . ALA C 2 374 ? 294.833 388.055 317.574 1.00 75.06 374 ALA A CA 1
ATOM 9566 C C . ALA C 2 374 ? 294.410 389.415 318.104 1.00 79.79 374 ALA A C 1
ATOM 9567 O O . ALA C 2 374 ? 293.662 389.511 319.079 1.00 82.70 374 ALA A O 1
ATOM 9569 N N . VAL C 2 375 ? 294.906 390.469 317.456 1.00 76.69 375 VAL A N 1
ATOM 9570 C CA . VAL C 2 375 ? 294.605 391.848 317.824 1.00 68.09 375 VAL A CA 1
ATOM 9571 C C . VAL C 2 375 ? 294.102 392.587 316.594 1.00 75.29 375 VAL A C 1
ATOM 9572 O O . VAL C 2 375 ? 294.640 392.418 315.495 1.00 90.11 375 VAL A O 1
ATOM 9576 N N . CYS C 2 376 ? 293.068 393.402 316.778 1.00 65.87 376 CYS A N 1
ATOM 9577 C CA . CYS C 2 376 ? 292.630 394.373 315.780 1.00 64.72 376 CYS A CA 1
ATOM 9578 C C . CYS C 2 376 ? 292.728 395.753 316.418 1.00 72.87 376 CYS A C 1
ATOM 9579 O O . CYS C 2 376 ? 291.800 396.192 317.103 1.00 78.63 376 CYS A O 1
ATOM 9582 N N . MET C 2 377 ? 293.846 396.435 316.198 1.00 74.93 377 MET A N 1
ATOM 9583 C CA . MET C 2 377 ? 294.096 397.738 316.797 1.00 70.33 377 MET A CA 1
ATOM 9584 C C . MET C 2 377 ? 293.533 398.804 315.873 1.00 70.98 377 MET A C 1
ATOM 9585 O O . MET C 2 377 ? 293.727 398.744 314.655 1.00 79.02 377 MET A O 1
ATOM 9590 N N . LEU C 2 378 ? 292.825 399.769 316.453 1.00 76.01 378 LEU A N 1
ATOM 9591 C CA . LEU C 2 378 ? 291.995 400.714 315.707 1.00 72.37 378 LEU A CA 1
ATOM 9592 C C . LEU C 2 378 ? 292.316 402.120 316.191 1.00 76.92 378 LEU A C 1
ATOM 9593 O O . LEU C 2 378 ? 291.744 402.583 317.179 1.00 84.22 378 LEU A O 1
ATOM 9598 N N . SER C 2 379 ? 293.203 402.808 315.484 1.00 74.86 379 SER A N 1
ATOM 9599 C CA . SER C 2 379 ? 293.764 404.066 315.950 1.00 77.86 379 SER A CA 1
ATOM 9600 C C . SER C 2 379 ? 293.166 405.238 315.191 1.00 81.21 379 SER A C 1
ATOM 9601 O O . SER C 2 379 ? 293.165 405.251 313.957 1.00 84.74 379 SER A O 1
ATOM 9604 N N . ASN C 2 380 ? 292.666 406.220 315.935 1.00 80.02 380 ASN A N 1
ATOM 9605 C CA . ASN C 2 380 ? 292.313 407.521 315.385 1.00 76.27 380 ASN A CA 1
ATOM 9606 C C . ASN C 2 380 ? 293.570 408.379 315.397 1.00 85.36 380 ASN A C 1
ATOM 9607 O O . ASN C 2 380 ? 294.036 408.789 316.463 1.00 95.17 380 ASN A O 1
ATOM 9612 N N . THR C 2 381 ? 294.126 408.644 314.221 1.00 83.40 381 THR A N 1
ATOM 9613 C CA . THR C 2 381 ? 295.379 409.371 314.119 1.00 93.51 381 THR A CA 1
ATOM 9614 C C . THR C 2 381 ? 295.271 410.453 313.056 1.00 99.02 381 THR A C 1
ATOM 9615 O O . THR C 2 381 ? 294.402 410.418 312.183 1.00 97.70 381 THR A O 1
ATOM 9619 N N . THR C 2 382 ? 296.177 411.422 313.147 1.00 95.80 382 THR A N 1
ATOM 9620 C CA . THR C 2 382 ? 296.229 412.526 312.200 1.00 88.71 382 THR A CA 1
ATOM 9621 C C . THR C 2 382 ? 296.985 412.174 310.929 1.00 91.54 382 THR A C 1
ATOM 9622 O O . THR C 2 382 ? 297.049 413.003 310.016 1.00 96.81 382 THR A O 1
ATOM 9626 N N . ALA C 2 383 ? 297.553 410.973 310.847 1.00 91.18 383 ALA A N 1
ATOM 9627 C CA . ALA C 2 383 ? 298.286 410.548 309.663 1.00 99.40 383 ALA A CA 1
ATOM 9628 C C . ALA C 2 383 ? 297.378 410.198 308.494 1.00 100.61 383 ALA A C 1
ATOM 9629 O O . ALA C 2 383 ? 297.880 409.990 307.386 1.00 108.78 383 ALA A O 1
ATOM 9631 N N . ILE C 2 384 ? 296.063 410.122 308.710 1.00 95.09 384 ILE A N 1
ATOM 9632 C CA . ILE C 2 384 ? 295.140 409.788 307.628 1.00 88.86 384 ILE A CA 1
ATOM 9633 C C . ILE C 2 384 ? 294.925 410.946 306.667 1.00 92.49 384 ILE A C 1
ATOM 9634 O O . ILE C 2 384 ? 294.393 410.739 305.570 1.00 103.22 384 ILE A O 1
ATOM 9639 N N . ALA C 2 385 ? 295.346 412.157 307.030 1.00 88.03 385 ALA A N 1
ATOM 9640 C CA . ALA C 2 385 ? 295.118 413.314 306.177 1.00 97.43 385 ALA A CA 1
ATOM 9641 C C . ALA C 2 385 ? 296.049 413.360 304.973 1.00 109.17 385 ALA A C 1
ATOM 9642 O O . ALA C 2 385 ? 295.769 414.103 304.026 1.00 115.09 385 ALA A O 1
ATOM 9644 N N . GLU C 2 386 ? 297.144 412.595 304.985 1.00 106.00 386 GLU A N 1
ATOM 9645 C CA . GLU C 2 386 ? 298.063 412.599 303.849 1.00 108.80 386 GLU A CA 1
ATOM 9646 C C . GLU C 2 386 ? 297.434 411.948 302.625 1.00 104.60 386 GLU A C 1
ATOM 9647 O O . GLU C 2 386 ? 297.608 412.430 301.497 1.00 110.67 386 GLU A O 1
ATOM 9653 N N . ALA C 2 387 ? 296.711 410.845 302.831 1.00 95.83 387 ALA A N 1
ATOM 9654 C CA . ALA C 2 387 ? 295.982 410.214 301.738 1.00 102.89 387 ALA A CA 1
ATOM 9655 C C . ALA C 2 387 ? 294.907 411.142 301.194 1.00 105.03 387 ALA A C 1
ATOM 9656 O O . ALA C 2 387 ? 294.697 411.227 299.976 1.00 112.16 387 ALA A O 1
ATOM 9658 N N . TRP C 2 388 ? 294.224 411.854 302.089 1.00 93.53 388 TRP A N 1
ATOM 9659 C CA . TRP C 2 388 ? 293.276 412.872 301.663 1.00 93.13 388 TRP A CA 1
ATOM 9660 C C . TRP C 2 388 ? 293.962 413.983 300.882 1.00 96.95 388 TRP A C 1
ATOM 9661 O O . TRP C 2 388 ? 293.418 414.474 299.889 1.00 103.59 388 TRP A O 1
ATOM 9672 N N . ALA C 2 389 ? 295.159 414.386 301.313 1.00 91.56 389 ALA A N 1
ATOM 9673 C CA . ALA C 2 389 ? 295.880 415.449 300.622 1.00 91.43 389 ALA A CA 1
ATOM 9674 C C . ALA C 2 389 ? 296.270 415.037 299.208 1.00 97.79 389 ALA A C 1
ATOM 9675 O O . ALA C 2 389 ? 296.114 415.820 298.263 1.00 100.51 389 ALA A O 1
ATOM 9677 N N . ARG C 2 390 ? 296.754 413.804 299.032 1.00 92.16 390 ARG A N 1
ATOM 9678 C CA . ARG C 2 390 ? 297.147 413.389 297.689 1.00 90.63 390 ARG A CA 1
ATOM 9679 C C . ARG C 2 390 ? 295.936 413.136 296.797 1.00 88.54 390 ARG A C 1
ATOM 9680 O O . ARG C 2 390 ? 295.984 413.428 295.593 1.00 96.21 390 ARG A O 1
ATOM 9688 N N . LEU C 2 391 ? 294.829 412.638 297.359 1.00 85.09 391 LEU A N 1
ATOM 9689 C CA . LEU C 2 391 ? 293.635 412.478 296.537 1.00 85.68 391 LEU A CA 1
ATOM 9690 C C . LEU C 2 391 ? 293.038 413.829 296.162 1.00 87.50 391 LEU A C 1
ATOM 9691 O O . LEU C 2 391 ? 292.483 413.974 295.069 1.00 92.60 391 LEU A O 1
ATOM 9696 N N . ASP C 2 392 ? 293.163 414.831 297.032 1.00 88.53 392 ASP A N 1
ATOM 9697 C CA . ASP C 2 392 ? 292.745 416.178 296.667 1.00 89.43 392 ASP A CA 1
ATOM 9698 C C . ASP C 2 392 ? 293.657 416.788 295.615 1.00 92.17 392 ASP A C 1
ATOM 9699 O O . ASP C 2 392 ? 293.190 417.567 294.779 1.00 93.61 392 ASP A O 1
ATOM 9704 N N . HIS C 2 393 ? 294.950 416.459 295.646 1.00 93.36 393 HIS A N 1
ATOM 9705 C CA . HIS C 2 393 ? 295.837 416.872 294.562 1.00 94.65 393 HIS A CA 1
ATOM 9706 C C . HIS C 2 393 ? 295.388 416.282 293.231 1.00 88.21 393 HIS A C 1
ATOM 9707 O O . HIS C 2 393 ? 295.342 416.987 292.213 1.00 92.18 393 HIS A O 1
ATOM 9714 N N . LYS C 2 394 ? 295.035 414.994 293.230 1.00 80.06 394 LYS A N 1
ATOM 9715 C CA . LYS C 2 394 ? 294.528 414.361 292.014 1.00 76.68 394 LYS A CA 1
ATOM 9716 C C . LYS C 2 394 ? 293.218 414.995 291.554 1.00 79.03 394 LYS A C 1
ATOM 9717 O O . LYS C 2 394 ? 293.022 415.235 290.353 1.00 95.10 394 LYS A O 1
ATOM 9723 N N . PHE C 2 395 ? 292.317 415.284 292.498 1.00 76.39 395 PHE A N 1
ATOM 9724 C CA . PHE C 2 395 ? 291.043 415.909 292.155 1.00 75.19 395 PHE A CA 1
ATOM 9725 C C . PHE C 2 395 ? 291.243 417.303 291.580 1.00 83.88 395 PHE A C 1
ATOM 9726 O O . PHE C 2 395 ? 290.567 417.682 290.623 1.00 90.26 395 PHE A O 1
ATOM 9734 N N . ASP C 2 396 ? 292.163 418.082 292.151 1.00 81.98 396 ASP A N 1
ATOM 9735 C CA . ASP C 2 396 ? 292.413 419.426 291.643 1.00 81.39 396 ASP A CA 1
ATOM 9736 C C . ASP C 2 396 ? 293.044 419.387 290.258 1.00 86.70 396 ASP A C 1
ATOM 9737 O O . ASP C 2 396 ? 292.703 420.208 289.396 1.00 92.23 396 ASP A O 1
ATOM 9742 N N . LEU C 2 397 ? 293.960 418.440 290.027 1.00 87.54 397 LEU A N 1
ATOM 9743 C CA . LEU C 2 397 ? 294.554 418.287 288.702 1.00 82.54 397 LEU A CA 1
ATOM 9744 C C . LEU C 2 397 ? 293.505 417.933 287.659 1.00 80.69 397 LEU A C 1
ATOM 9745 O O . LEU C 2 397 ? 293.484 418.509 286.566 1.00 85.50 397 LEU A O 1
ATOM 9750 N N . MET C 2 398 ? 292.614 417.002 287.985 1.00 81.11 398 MET A N 1
ATOM 9751 C CA . MET C 2 398 ? 291.634 416.544 287.009 1.00 78.65 398 MET A CA 1
ATOM 9752 C C . MET C 2 398 ? 290.424 417.475 286.937 1.00 80.76 398 MET A C 1
ATOM 9753 O O . MET C 2 398 ? 289.632 417.393 285.993 1.00 85.74 398 MET A O 1
ATOM 9758 N N . TYR C 2 399 ? 290.294 418.397 287.892 1.00 82.82 399 TYR A N 1
ATOM 9759 C CA . TYR C 2 399 ? 289.226 419.387 287.877 1.00 85.24 399 TYR A CA 1
ATOM 9760 C C . TYR C 2 399 ? 289.634 420.703 287.232 1.00 88.10 399 TYR A C 1
ATOM 9761 O O . TYR C 2 399 ? 288.756 421.452 286.789 1.00 88.05 399 TYR A O 1
ATOM 9770 N N . ALA C 2 400 ? 290.934 421.011 287.187 1.00 92.21 400 ALA A N 1
ATOM 9771 C CA . ALA C 2 400 ? 291.379 422.260 286.575 1.00 88.98 400 ALA A CA 1
ATOM 9772 C C . ALA C 2 400 ? 291.051 422.299 285.088 1.00 94.13 400 ALA A C 1
ATOM 9773 O O . ALA C 2 400 ? 290.669 423.348 284.557 1.00 93.92 400 ALA A O 1
ATOM 9775 N N . LYS C 2 401 ? 291.188 421.168 284.403 1.00 94.49 401 LYS A N 1
ATOM 9776 C CA . LYS C 2 401 ? 290.855 421.071 282.989 1.00 89.61 401 LYS A CA 1
ATOM 9777 C C . LYS C 2 401 ? 289.398 420.708 282.749 1.00 83.17 401 LYS A C 1
ATOM 9778 O O . LYS C 2 401 ? 289.002 420.572 281.587 1.00 86.84 401 LYS A O 1
ATOM 9784 N N . ARG C 2 402 ? 288.609 420.542 283.818 1.00 78.03 402 ARG A N 1
ATOM 9785 C CA . ARG C 2 402 ? 287.191 420.168 283.749 1.00 81.71 402 ARG A CA 1
ATOM 9786 C C . ARG C 2 402 ? 286.982 418.857 282.996 1.00 84.48 402 ARG A C 1
ATOM 9787 O O . ARG C 2 402 ? 285.982 418.674 282.301 1.00 84.14 402 ARG A O 1
ATOM 9795 N N . ALA C 2 403 ? 287.930 417.935 283.138 1.00 83.38 403 ALA A N 1
ATOM 9796 C CA . ALA C 2 403 ? 287.807 416.638 282.492 1.00 74.68 403 ALA A CA 1
ATOM 9797 C C . ALA C 2 403 ? 286.757 415.797 283.202 1.00 68.32 403 ALA A C 1
ATOM 9798 O O . ALA C 2 403 ? 286.613 415.867 284.425 1.00 76.82 403 ALA A O 1
ATOM 9800 N N . PHE C 2 404 ? 285.992 415.038 282.415 1.00 69.10 404 PHE A N 1
ATOM 9801 C CA . PHE C 2 404 ? 284.957 414.102 282.854 1.00 69.54 404 PHE A CA 1
ATOM 9802 C C . PHE C 2 404 ? 283.792 414.769 283.574 1.00 76.20 404 PHE A C 1
ATOM 9803 O O . PHE C 2 404 ? 282.902 414.071 284.066 1.00 79.20 404 PHE A O 1
ATOM 9811 N N . VAL C 2 405 ? 283.761 416.101 283.641 1.00 77.69 405 VAL A N 1
ATOM 9812 C CA . VAL C 2 405 ? 282.699 416.793 284.362 1.00 76.95 405 VAL A CA 1
ATOM 9813 C C . VAL C 2 405 ? 281.378 416.682 283.614 1.00 78.58 405 VAL A C 1
ATOM 9814 O O . VAL C 2 405 ? 280.309 416.643 284.234 1.00 82.07 405 VAL A O 1
ATOM 9818 N N . HIS C 2 406 ? 281.425 416.594 282.281 1.00 77.91 406 HIS A N 1
ATOM 9819 C CA . HIS C 2 406 ? 280.200 416.585 281.487 1.00 79.23 406 HIS A CA 1
ATOM 9820 C C . HIS C 2 406 ? 279.362 415.334 281.729 1.00 77.22 406 HIS A C 1
ATOM 9821 O O . HIS C 2 406 ? 278.135 415.388 281.598 1.00 82.20 406 HIS A O 1
ATOM 9828 N N . TRP C 2 407 ? 279.993 414.214 282.090 1.00 78.70 407 TRP A N 1
ATOM 9829 C CA . TRP C 2 407 ? 279.239 413.014 282.448 1.00 79.92 407 TRP A CA 1
ATOM 9830 C C . TRP C 2 407 ? 278.429 413.235 283.715 1.00 83.51 407 TRP A C 1
ATOM 9831 O O . TRP C 2 407 ? 277.289 412.773 283.830 1.00 90.37 407 TRP A O 1
ATOM 9842 N N . TYR C 2 408 ? 279.017 413.927 284.688 1.00 81.76 408 TYR A N 1
ATOM 9843 C CA . TYR C 2 408 ? 278.330 414.175 285.948 1.00 81.22 408 TYR A CA 1
ATOM 9844 C C . TYR C 2 408 ? 277.262 415.248 285.789 1.00 92.22 408 TYR A C 1
ATOM 9845 O O . TYR C 2 408 ? 276.191 415.162 286.399 1.00 99.72 408 TYR A O 1
ATOM 9854 N N . VAL C 2 409 ? 277.547 416.272 284.985 1.00 92.39 409 VAL A N 1
ATOM 9855 C CA . VAL C 2 409 ? 276.584 417.342 284.751 1.00 88.51 409 VAL A CA 1
ATOM 9856 C C . VAL C 2 409 ? 275.396 416.824 283.952 1.00 95.19 409 VAL A C 1
ATOM 9857 O O . VAL C 2 409 ? 274.243 417.183 284.222 1.00 103.88 409 VAL A O 1
ATOM 9861 N N . GLY C 2 410 ? 275.645 415.937 282.991 1.00 96.02 410 GLY A N 1
ATOM 9862 C CA . GLY C 2 410 ? 274.566 415.395 282.191 1.00 105.53 410 GLY A CA 1
ATOM 9863 C C . GLY C 2 410 ? 273.664 414.403 282.892 1.00 107.17 410 GLY A C 1
ATOM 9864 O O . GLY C 2 410 ? 272.638 414.022 282.325 1.00 122.90 410 GLY A O 1
ATOM 9865 N N . GLU C 2 411 ? 274.006 413.974 284.106 1.00 101.63 411 GLU A N 1
ATOM 9866 C CA . GLU C 2 411 ? 273.195 413.021 284.852 1.00 111.16 411 GLU A CA 1
ATOM 9867 C C . GLU C 2 411 ? 272.474 413.650 286.040 1.00 113.21 411 GLU A C 1
ATOM 9868 O O . GLU C 2 411 ? 272.095 412.932 286.971 1.00 109.64 411 GLU A O 1
ATOM 9874 N N . GLY C 2 412 ? 272.279 414.968 286.034 1.00 116.60 412 GLY A N 1
ATOM 9875 C CA . GLY C 2 412 ? 271.412 415.619 286.994 1.00 125.11 412 GLY A CA 1
ATOM 9876 C C . GLY C 2 412 ? 272.107 416.383 288.101 1.00 119.01 412 GLY A C 1
ATOM 9877 O O . GLY C 2 412 ? 271.429 417.071 288.872 1.00 136.59 412 GLY A O 1
ATOM 9878 N N . MET C 2 413 ? 273.421 416.284 288.211 1.00 106.65 413 MET A N 1
ATOM 9879 C CA . MET C 2 413 ? 274.148 416.957 289.272 1.00 105.75 413 MET A CA 1
ATOM 9880 C C . MET C 2 413 ? 274.906 418.148 288.684 1.00 111.65 413 MET A C 1
ATOM 9881 O O . MET C 2 413 ? 275.218 418.181 287.496 1.00 116.15 413 MET A O 1
ATOM 9886 N N . GLU C 2 414 ? 275.186 419.145 289.520 1.00 110.53 414 GLU A N 1
ATOM 9887 C CA . GLU C 2 414 ? 275.709 420.411 289.032 1.00 114.19 414 GLU A CA 1
ATOM 9888 C C . GLU C 2 414 ? 277.058 420.729 289.670 1.00 116.17 414 GLU A C 1
ATOM 9889 O O . GLU C 2 414 ? 277.429 420.181 290.710 1.00 122.02 414 GLU A O 1
ATOM 9895 N N . GLU C 2 415 ? 277.789 421.631 289.002 1.00 112.91 415 GLU A N 1
ATOM 9896 C CA . GLU C 2 415 ? 279.196 421.913 289.293 1.00 115.57 415 GLU A CA 1
ATOM 9897 C C . GLU C 2 415 ? 279.406 422.484 290.696 1.00 113.84 415 GLU A C 1
ATOM 9898 O O . GLU C 2 415 ? 280.486 422.316 291.292 1.00 115.44 415 GLU A O 1
ATOM 9904 N N . GLY C 2 416 ? 278.389 423.158 291.236 1.00 113.97 416 GLY A N 1
ATOM 9905 C CA . GLY C 2 416 ? 278.462 423.651 292.596 1.00 117.35 416 GLY A CA 1
ATOM 9906 C C . GLY C 2 416 ? 278.657 422.562 293.625 1.00 118.97 416 GLY A C 1
ATOM 9907 O O . GLY C 2 416 ? 279.279 422.812 294.660 1.00 122.41 416 GLY A O 1
ATOM 9908 N N . GLU C 2 417 ? 278.161 421.352 293.349 1.00 112.77 417 GLU A N 1
ATOM 9909 C CA . GLU C 2 417 ? 278.396 420.237 294.258 1.00 112.01 417 GLU A CA 1
ATOM 9910 C C . GLU C 2 417 ? 279.863 419.827 294.260 1.00 109.47 417 GLU A C 1
ATOM 9911 O O . GLU C 2 417 ? 280.421 419.533 295.324 1.00 118.00 417 GLU A O 1
ATOM 9917 N N . PHE C 2 418 ? 280.504 419.826 293.083 1.00 99.68 418 PHE A N 1
ATOM 9918 C CA . PHE C 2 418 ? 281.948 419.605 292.995 1.00 94.58 418 PHE A CA 1
ATOM 9919 C C . PHE C 2 418 ? 282.706 420.617 293.838 1.00 100.55 418 PHE A C 1
ATOM 9920 O O . PHE C 2 418 ? 283.571 420.250 294.652 1.00 107.46 418 PHE A O 1
ATOM 9928 N N . SER C 2 419 ? 282.362 421.900 293.677 1.00 101.70 419 SER A N 1
ATOM 9929 C CA . SER C 2 419 ? 283.046 422.938 294.441 1.00 104.44 419 SER A CA 1
ATOM 9930 C C . SER C 2 419 ? 282.852 422.746 295.941 1.00 107.09 419 SER A C 1
ATOM 9931 O O . SER C 2 419 ? 283.832 422.524 296.665 1.00 109.80 419 SER A O 1
ATOM 9934 N N . GLU C 2 420 ? 281.593 422.693 296.400 1.00 105.12 420 GLU A N 1
ATOM 9935 C CA . GLU C 2 420 ? 281.323 422.644 297.835 1.00 109.29 420 GLU A CA 1
ATOM 9936 C C . GLU C 2 420 ? 281.862 421.369 298.469 1.00 112.46 420 GLU A C 1
ATOM 9937 O O . GLU C 2 420 ? 282.279 421.398 299.630 1.00 115.77 420 GLU A O 1
ATOM 9943 N N . ALA C 2 421 ? 281.925 420.267 297.712 1.00 110.95 421 ALA A N 1
ATOM 9944 C CA . ALA C 2 421 ? 282.601 419.078 298.206 1.00 107.01 421 ALA A CA 1
ATOM 9945 C C . ALA C 2 421 ? 284.089 419.332 298.387 1.00 104.94 421 ALA A C 1
ATOM 9946 O O . ALA C 2 421 ? 284.688 418.856 299.359 1.00 111.33 421 ALA A O 1
ATOM 9948 N N . ARG C 2 422 ? 284.701 420.108 297.483 1.00 100.47 422 ARG A N 1
ATOM 9949 C CA . ARG C 2 422 ? 286.127 420.388 297.646 1.00 99.09 422 ARG A CA 1
ATOM 9950 C C . ARG C 2 422 ? 286.406 421.261 298.872 1.00 105.79 422 ARG A C 1
ATOM 9951 O O . ARG C 2 422 ? 287.323 420.954 299.649 1.00 109.38 422 ARG A O 1
ATOM 9959 N N . GLU C 2 423 ? 285.645 422.350 299.073 1.00 107.38 423 GLU A N 1
ATOM 9960 C CA . GLU C 2 423 ? 285.894 423.136 300.293 1.00 109.04 423 GLU A CA 1
ATOM 9961 C C . GLU C 2 423 ? 285.503 422.374 301.556 1.00 108.07 423 GLU A C 1
ATOM 9962 O O . GLU C 2 423 ? 286.118 422.572 302.609 1.00 108.60 423 GLU A O 1
ATOM 9968 N N . ASP C 2 424 ? 284.504 421.490 301.475 1.00 105.94 424 ASP A N 1
ATOM 9969 C CA . ASP C 2 424 ? 284.148 420.664 302.625 1.00 107.66 424 ASP A CA 1
ATOM 9970 C C . ASP C 2 424 ? 285.308 419.745 302.995 1.00 103.81 424 ASP A C 1
ATOM 9971 O O . ASP C 2 424 ? 285.663 419.608 304.175 1.00 109.60 424 ASP A O 1
ATOM 9976 N N . MET C 2 425 ? 285.943 419.151 301.989 1.00 100.49 425 MET A N 1
ATOM 9977 C CA . MET C 2 425 ? 287.006 418.192 302.242 1.00 98.81 425 MET A CA 1
ATOM 9978 C C . MET C 2 425 ? 288.256 418.906 302.751 1.00 102.07 425 MET A C 1
ATOM 9979 O O . MET C 2 425 ? 288.957 418.406 303.647 1.00 105.98 425 MET A O 1
ATOM 9984 N N . ALA C 2 426 ? 288.522 420.103 302.217 1.00 101.45 426 ALA A N 1
ATOM 9985 C CA . ALA C 2 426 ? 289.619 420.927 302.719 1.00 99.14 426 ALA A CA 1
ATOM 9986 C C . ALA C 2 426 ? 289.377 421.368 304.158 1.00 99.22 426 ALA A C 1
ATOM 9987 O O . ALA C 2 426 ? 290.317 421.432 304.960 1.00 100.77 426 ALA A O 1
ATOM 9989 N N . ALA C 2 427 ? 288.126 421.688 304.501 1.00 98.53 427 ALA A N 1
ATOM 9990 C CA . ALA C 2 427 ? 287.803 422.052 305.877 1.00 97.88 427 ALA A CA 1
ATOM 9991 C C . ALA C 2 427 ? 287.999 420.873 306.818 1.00 101.30 427 ALA A C 1
ATOM 9992 O O . ALA C 2 427 ? 288.429 421.052 307.964 1.00 103.84 427 ALA A O 1
ATOM 9994 N N . LEU C 2 428 ? 287.682 419.663 306.351 1.00 98.64 428 LEU A N 1
ATOM 9995 C CA . LEU C 2 428 ? 287.954 418.468 307.148 1.00 99.22 428 LEU A CA 1
ATOM 9996 C C . LEU C 2 428 ? 289.448 418.292 307.402 1.00 102.39 428 LEU A C 1
ATOM 9997 O O . LEU C 2 428 ? 289.865 417.991 308.533 1.00 112.00 428 LEU A O 1
ATOM 10002 N N . GLU C 2 429 ? 290.272 418.492 306.366 1.00 98.40 429 GLU A N 1
ATOM 10003 C CA . GLU C 2 429 ? 291.718 418.420 306.576 1.00 98.88 429 GLU A CA 1
ATOM 10004 C C . GLU C 2 429 ? 292.186 419.467 307.578 1.00 107.24 429 GLU A C 1
ATOM 10005 O O . GLU C 2 429 ? 292.963 419.152 308.489 1.00 113.58 429 GLU A O 1
ATOM 10011 N N . LYS C 2 430 ? 291.696 420.705 307.427 1.00 105.76 430 LYS A N 1
ATOM 10012 C CA . LYS C 2 430 ? 292.059 421.800 308.323 1.00 106.48 430 LYS A CA 1
ATOM 10013 C C . LYS C 2 430 ? 291.694 421.483 309.766 1.00 111.75 430 LYS A C 1
ATOM 10014 O O . LYS C 2 430 ? 292.469 421.772 310.686 1.00 118.48 430 LYS A O 1
ATOM 10020 N N . ASP C 2 431 ? 290.528 420.866 309.978 1.00 107.25 431 ASP A N 1
ATOM 10021 C CA . ASP C 2 431 ? 290.165 420.396 311.311 1.00 112.35 431 ASP A CA 1
ATOM 10022 C C . ASP C 2 431 ? 291.150 419.349 311.815 1.00 105.04 431 ASP A C 1
ATOM 10023 O O . ASP C 2 431 ? 291.465 419.308 313.012 1.00 109.81 431 ASP A O 1
ATOM 10028 N N . TYR C 2 432 ? 291.660 418.504 310.916 1.00 97.12 432 TYR A N 1
ATOM 10029 C CA . TYR C 2 432 ? 292.619 417.492 311.356 1.00 93.70 432 TYR A CA 1
ATOM 10030 C C . TYR C 2 432 ? 293.955 418.096 311.793 1.00 104.10 432 TYR A C 1
ATOM 10031 O O . TYR C 2 432 ? 294.504 417.687 312.825 1.00 113.15 432 TYR A O 1
ATOM 10040 N N . GLU C 2 433 ? 294.500 419.076 311.056 1.00 105.67 433 GLU A N 1
ATOM 10041 C CA . GLU C 2 433 ? 295.747 419.641 311.591 1.00 109.09 433 GLU A CA 1
ATOM 10042 C C . GLU C 2 433 ? 295.464 420.590 312.750 1.00 110.98 433 GLU A C 1
ATOM 10043 O O . GLU C 2 433 ? 296.374 420.916 313.521 1.00 109.59 433 GLU A O 1
ATOM 10049 N N . GLU C 2 434 ? 294.219 421.050 312.894 1.00 112.34 434 GLU A N 1
ATOM 10050 C CA . GLU C 2 434 ? 293.881 421.857 314.061 1.00 113.08 434 GLU A CA 1
ATOM 10051 C C . GLU C 2 434 ? 293.857 421.002 315.322 1.00 114.66 434 GLU A C 1
ATOM 10052 O O . GLU C 2 434 ? 294.300 421.445 316.387 1.00 116.34 434 GLU A O 1
ATOM 10058 N N . VAL C 2 435 ? 293.334 419.776 315.226 1.00 113.78 435 VAL A N 1
ATOM 10059 C CA . VAL C 2 435 ? 293.332 418.888 316.389 1.00 107.28 435 VAL A CA 1
ATOM 10060 C C . VAL C 2 435 ? 294.637 418.130 316.555 1.00 102.10 435 VAL A C 1
ATOM 10061 O O . VAL C 2 435 ? 294.839 417.490 317.594 1.00 99.07 435 VAL A O 1
ATOM 10065 N N . GLY C 2 436 ? 295.529 418.175 315.564 1.00 108.32 436 GLY A N 1
ATOM 10066 C CA . GLY C 2 436 ? 296.797 417.478 315.707 1.00 109.94 436 GLY A CA 1
ATOM 10067 C C . GLY C 2 436 ? 297.850 418.281 316.449 1.00 121.53 436 GLY A C 1
ATOM 10068 O O . GLY C 2 436 ? 298.809 417.716 316.980 1.00 126.59 436 GLY A O 1
ATOM 10069 N N . VAL C 2 437 ? 297.692 419.604 316.500 1.00 124.70 437 VAL A N 1
ATOM 10070 C CA . VAL C 2 437 ? 298.737 420.478 317.026 1.00 127.34 437 VAL A CA 1
ATOM 10071 C C . VAL C 2 437 ? 298.660 420.510 318.550 1.00 127.45 437 VAL A C 1
ATOM 10072 O O . VAL C 2 437 ? 297.579 420.371 319.134 1.00 125.13 437 VAL A O 1
ATOM 10076 N N . ASP C 2 438 ? 299.810 420.653 319.204 1.00 132.22 438 ASP A N 1
ATOM 10077 C CA . ASP C 2 438 ? 299.898 420.759 320.652 1.00 135.99 438 ASP A CA 1
ATOM 10078 C C . ASP C 2 438 ? 299.438 422.135 321.114 1.00 136.47 438 ASP A C 1
ATOM 10079 O O . ASP C 2 438 ? 299.223 423.043 320.308 1.00 139.80 438 ASP A O 1
ATOM 10084 N N . SER C 2 439 ? 299.292 422.280 322.427 1.00 138.99 439 SER A N 1
ATOM 10085 C CA . SER C 2 439 ? 298.890 423.553 323.014 1.00 143.02 439 SER A CA 1
ATOM 10086 C C . SER C 2 439 ? 299.939 424.065 323.996 1.00 139.31 439 SER A C 1
ATOM 10087 O O . SER C 2 439 ? 301.118 424.170 323.661 1.00 141.21 439 SER A O 1
ATOM 10090 N N . MET D 2 1 ? 223.107 373.783 312.554 1.00 105.79 1 MET C N 1
ATOM 10091 C CA . MET D 2 1 ? 222.736 375.162 312.263 1.00 104.45 1 MET C CA 1
ATOM 10092 C C . MET D 2 1 ? 223.907 375.917 311.646 1.00 103.21 1 MET C C 1
ATOM 10093 O O . MET D 2 1 ? 224.722 375.319 310.946 1.00 101.39 1 MET C O 1
ATOM 10095 N N . ARG D 2 2 ? 223.958 377.223 311.931 1.00 102.87 2 ARG C N 1
ATOM 10096 C CA . ARG D 2 2 ? 224.986 378.179 311.479 1.00 95.97 2 ARG C CA 1
ATOM 10097 C C . ARG D 2 2 ? 225.341 378.010 309.997 1.00 86.19 2 ARG C C 1
ATOM 10098 O O . ARG D 2 2 ? 226.497 378.095 309.581 1.00 89.38 2 ARG C O 1
ATOM 10106 N N . GLU D 2 3 ? 224.309 377.819 309.183 1.00 82.43 3 GLU C N 1
ATOM 10107 C CA . GLU D 2 3 ? 224.479 377.522 307.770 1.00 78.56 3 GLU C CA 1
ATOM 10108 C C . GLU D 2 3 ? 224.551 378.795 306.937 1.00 77.06 3 GLU C C 1
ATOM 10109 O O . GLU D 2 3 ? 223.960 379.822 307.279 1.00 85.26 3 GLU C O 1
ATOM 10111 N N . CYS D 2 4 ? 225.286 378.714 305.830 1.00 70.54 4 CYS C N 1
ATOM 10112 C CA . CYS D 2 4 ? 225.382 379.791 304.856 1.00 68.47 4 CYS C CA 1
ATOM 10113 C C . CYS D 2 4 ? 225.127 379.235 303.466 1.00 68.04 4 CYS C C 1
ATOM 10114 O O . CYS D 2 4 ? 225.524 378.109 303.157 1.00 79.02 4 CYS C O 1
ATOM 10117 N N . ILE D 2 5 ? 224.468 380.029 302.629 1.00 60.41 5 ILE C N 1
ATOM 10118 C CA . ILE D 2 5 ? 224.148 379.645 301.260 1.00 56.05 5 ILE C CA 1
ATOM 10119 C C . ILE D 2 5 ? 224.964 380.520 300.323 1.00 65.59 5 ILE C C 1
ATOM 10120 O O . ILE D 2 5 ? 224.848 381.750 300.352 1.00 73.73 5 ILE C O 1
ATOM 10125 N N . SER D 2 6 ? 225.786 379.888 299.492 1.00 62.98 6 SER C N 1
ATOM 10126 C CA . SER D 2 6 ? 226.618 380.603 298.539 1.00 58.73 6 SER C CA 1
ATOM 10127 C C . SER D 2 6 ? 225.878 380.768 297.222 1.00 61.61 6 SER C C 1
ATOM 10128 O O . SER D 2 6 ? 225.211 379.846 296.751 1.00 70.23 6 SER C O 1
ATOM 10131 N N . ILE D 2 7 ? 225.983 381.954 296.637 1.00 62.38 7 ILE C N 1
ATOM 10132 C CA . ILE D 2 7 ? 225.401 382.242 295.335 1.00 53.11 7 ILE C CA 1
ATOM 10133 C C . ILE D 2 7 ? 226.515 382.710 294.416 1.00 59.65 7 ILE C C 1
ATOM 10134 O O . ILE D 2 7 ? 227.259 383.636 294.756 1.00 70.83 7 ILE C O 1
ATOM 10139 N N . HIS D 2 8 ? 226.630 382.072 293.258 1.00 58.06 8 HIS C N 1
ATOM 10140 C CA . HIS D 2 8 ? 227.676 382.375 292.291 1.00 57.77 8 HIS C CA 1
ATOM 10141 C C . HIS D 2 8 ? 227.009 382.767 290.982 1.00 62.41 8 HIS C C 1
ATOM 10142 O O . HIS D 2 8 ? 226.329 381.948 290.356 1.00 70.08 8 HIS C O 1
ATOM 10149 N N . VAL D 2 9 ? 227.196 384.020 290.576 1.00 59.15 9 VAL C N 1
ATOM 10150 C CA . VAL D 2 9 ? 226.516 384.595 289.423 1.00 57.34 9 VAL C CA 1
ATOM 10151 C C . VAL D 2 9 ? 227.565 385.005 288.401 1.00 64.77 9 VAL C C 1
ATOM 10152 O O . VAL D 2 9 ? 228.552 385.663 288.747 1.00 73.38 9 VAL C O 1
ATOM 10156 N N . GLY D 2 10 ? 227.356 384.611 287.151 1.00 66.69 10 GLY C N 1
ATOM 10157 C CA . GLY D 2 10 ? 228.261 384.982 286.086 1.00 69.50 10 GLY C CA 1
ATOM 10158 C C . GLY D 2 10 ? 229.470 384.075 286.025 1.00 68.92 10 GLY C C 1
ATOM 10159 O O . GLY D 2 10 ? 229.660 383.175 286.840 1.00 72.02 10 GLY C O 1
ATOM 10160 N N . GLN D 2 11 ? 230.308 384.333 285.019 1.00 70.26 11 GLN C N 1
ATOM 10161 C CA . GLN D 2 11 ? 231.518 383.541 284.829 1.00 67.57 11 GLN C CA 1
ATOM 10162 C C . GLN D 2 11 ? 232.486 383.713 285.989 1.00 70.81 11 GLN C C 1
ATOM 10163 O O . GLN D 2 11 ? 233.053 382.730 286.485 1.00 77.48 11 GLN C O 1
ATOM 10169 N N . ALA D 2 12 ? 232.685 384.955 286.434 1.00 71.61 12 ALA C N 1
ATOM 10170 C CA . ALA D 2 12 ? 233.583 385.216 287.554 1.00 65.38 12 ALA C CA 1
ATOM 10171 C C . ALA D 2 12 ? 233.077 384.556 288.825 1.00 65.27 12 ALA C C 1
ATOM 10172 O O . ALA D 2 12 ? 233.845 383.921 289.554 1.00 72.19 12 ALA C O 1
ATOM 10174 N N . GLY D 2 13 ? 231.776 384.678 289.088 1.00 63.16 13 GLY C N 1
ATOM 10175 C CA . GLY D 2 13 ? 231.203 384.050 290.263 1.00 58.83 13 GLY C CA 1
ATOM 10176 C C . GLY D 2 13 ? 231.306 382.540 290.228 1.00 63.75 13 GLY C C 1
ATOM 10177 O O . GLY D 2 13 ? 231.639 381.914 291.232 1.00 75.86 13 GLY C O 1
ATOM 10178 N N . VAL D 2 14 ? 231.066 381.940 289.062 1.00 62.64 14 VAL C N 1
ATOM 10179 C CA . VAL D 2 14 ? 231.104 380.485 288.946 1.00 63.93 14 VAL C CA 1
ATOM 10180 C C . VAL D 2 14 ? 232.530 379.961 289.099 1.00 68.24 14 VAL C C 1
ATOM 10181 O O . VAL D 2 14 ? 232.761 378.950 289.770 1.00 72.67 14 VAL C O 1
ATOM 10185 N N . GLN D 2 15 ? 233.514 380.647 288.512 1.00 61.45 15 GLN C N 1
ATOM 10186 C CA . GLN D 2 15 ? 234.893 380.177 288.635 1.00 60.84 15 GLN C CA 1
ATOM 10187 C C . GLN D 2 15 ? 235.436 380.387 290.048 1.00 65.25 15 GLN C C 1
ATOM 10188 O O . GLN D 2 15 ? 236.152 379.523 290.586 1.00 77.22 15 GLN C O 1
ATOM 10194 N N . ILE D 2 16 ? 235.088 381.516 290.675 1.00 60.49 16 ILE C N 1
ATOM 10195 C CA . ILE D 2 16 ? 235.440 381.728 292.075 1.00 53.22 16 ILE C CA 1
ATOM 10196 C C . ILE D 2 16 ? 234.772 380.677 292.949 1.00 62.01 16 ILE C C 1
ATOM 10197 O O . ILE D 2 16 ? 235.377 380.166 293.896 1.00 77.80 16 ILE C O 1
ATOM 10202 N N . GLY D 2 17 ? 233.536 380.303 292.619 1.00 60.06 17 GLY C N 1
ATOM 10203 C CA . GLY D 2 17 ? 232.870 379.238 293.343 1.00 66.13 17 GLY C CA 1
ATOM 10204 C C . GLY D 2 17 ? 233.514 377.883 293.153 1.00 65.72 17 GLY C C 1
ATOM 10205 O O . GLY D 2 17 ? 233.518 377.067 294.075 1.00 74.64 17 GLY C O 1
ATOM 10206 N N . ASN D 2 18 ? 234.051 377.621 291.961 1.00 58.62 18 ASN C N 1
ATOM 10207 C CA . ASN D 2 18 ? 234.804 376.392 291.733 1.00 65.13 18 ASN C CA 1
ATOM 10208 C C . ASN D 2 18 ? 236.008 376.315 292.659 1.00 71.18 18 ASN C C 1
ATOM 10209 O O . ASN D 2 18 ? 236.215 375.305 293.348 1.00 86.97 18 ASN C O 1
ATOM 10214 N N . ALA D 2 19 ? 236.791 377.396 292.715 1.00 60.38 19 ALA C N 1
ATOM 10215 C CA . ALA D 2 19 ? 237.945 377.418 293.614 1.00 61.49 19 ALA C CA 1
ATOM 10216 C C . ALA D 2 19 ? 237.519 377.337 295.078 1.00 69.08 19 ALA C C 1
ATOM 10217 O O . ALA D 2 19 ? 238.141 376.620 295.877 1.00 80.70 19 ALA C O 1
ATOM 10219 N N . CYS D 2 20 ? 236.445 378.046 295.435 1.00 68.57 20 CYS C N 1
ATOM 10220 C CA . CYS D 2 20 ? 235.950 378.060 296.807 1.00 69.41 20 CYS C CA 1
ATOM 10221 C C . CYS D 2 20 ? 235.528 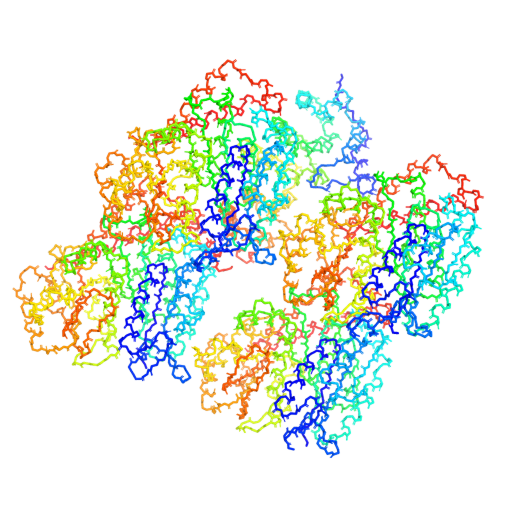376.671 297.255 1.00 68.60 20 CYS C C 1
ATOM 10222 O O . CYS D 2 20 ? 235.926 376.207 298.327 1.00 81.39 20 CYS C O 1
ATOM 10225 N N . TRP D 2 21 ? 234.733 375.986 296.438 1.00 64.24 21 TRP C N 1
ATOM 10226 C CA . TRP D 2 21 ? 234.214 374.689 296.833 1.00 67.43 21 TRP C CA 1
ATOM 10227 C C . TRP D 2 21 ? 235.277 373.609 296.772 1.00 73.05 21 TRP C C 1
ATOM 10228 O O . TRP D 2 21 ? 235.211 372.652 297.552 1.00 77.97 21 TRP C O 1
ATOM 10239 N N . GLU D 2 22 ? 236.289 373.766 295.913 1.00 72.49 22 GLU C N 1
ATOM 10240 C CA . GLU D 2 22 ? 237.471 372.919 296.034 1.00 75.11 22 GLU C CA 1
ATOM 10241 C C . GLU D 2 22 ? 238.137 373.107 297.392 1.00 75.86 22 GLU C C 1
ATOM 10242 O O . GLU D 2 22 ? 238.481 372.125 298.069 1.00 80.61 22 GLU C O 1
ATOM 10248 N N . LEU D 2 23 ? 238.288 374.364 297.823 1.00 75.40 23 LEU C N 1
ATOM 10249 C CA . LEU D 2 23 ? 238.906 374.632 299.118 1.00 67.17 23 LEU C CA 1
ATOM 10250 C C . LEU D 2 23 ? 238.086 374.058 300.266 1.00 72.52 23 LEU C C 1
ATOM 10251 O O . LEU D 2 23 ? 238.650 373.499 301.209 1.00 80.16 23 LEU C O 1
ATOM 10256 N N . TYR D 2 24 ? 236.758 374.177 300.205 1.00 71.67 24 TYR C N 1
ATOM 10257 C CA . TYR D 2 24 ? 235.934 373.634 301.284 1.00 73.30 24 TYR C CA 1
ATOM 10258 C C . TYR D 2 24 ? 235.968 372.112 301.298 1.00 82.07 24 TYR C C 1
ATOM 10259 O O . TYR D 2 24 ? 235.940 371.499 302.374 1.00 91.12 24 TYR C O 1
ATOM 10268 N N . CYS D 2 25 ? 236.022 371.484 300.118 1.00 73.12 25 CYS C N 1
ATOM 10269 C CA . CYS D 2 25 ? 236.119 370.030 300.060 1.00 73.32 25 CYS C CA 1
ATOM 10270 C C . CYS D 2 25 ? 237.413 369.532 300.688 1.00 83.29 25 CYS C C 1
ATOM 10271 O O . CYS D 2 25 ? 237.410 368.528 301.409 1.00 88.80 25 CYS C O 1
ATOM 10274 N N . LEU D 2 26 ? 238.531 370.213 300.430 1.00 81.63 26 LEU C N 1
ATOM 10275 C CA . LEU D 2 26 ? 239.764 369.813 301.109 1.00 73.94 26 LEU C CA 1
ATOM 10276 C C . LEU D 2 26 ? 239.769 370.190 302.587 1.00 81.55 26 LEU C C 1
ATOM 10277 O O . LEU D 2 26 ? 240.396 369.498 303.397 1.00 89.79 26 LEU C O 1
ATOM 10282 N N . GLU D 2 27 ? 239.099 371.281 302.966 1.00 79.25 27 GLU C N 1
ATOM 10283 C CA . GLU D 2 27 ? 239.111 371.679 304.371 1.00 77.56 27 GLU C CA 1
ATOM 10284 C C . GLU D 2 27 ? 238.302 370.720 305.230 1.00 73.53 27 GLU C C 1
ATOM 10285 O O . GLU D 2 27 ? 238.678 370.436 306.372 1.00 77.02 27 GLU C O 1
ATOM 10291 N N . HIS D 2 28 ? 237.194 370.213 304.706 1.00 74.33 28 HIS C N 1
ATOM 10292 C CA . HIS D 2 28 ? 236.358 369.297 305.464 1.00 76.46 28 HIS C CA 1
ATOM 10293 C C . HIS D 2 28 ? 236.597 367.837 305.113 1.00 82.75 28 HIS C C 1
ATOM 10294 O O . HIS D 2 28 ? 235.848 366.975 305.580 1.00 85.46 28 HIS C O 1
ATOM 10301 N N . GLY D 2 29 ? 237.622 367.539 304.319 1.00 84.56 29 GLY C N 1
ATOM 10302 C CA . GLY D 2 29 ? 237.935 366.162 303.998 1.00 80.89 29 GLY C CA 1
ATOM 10303 C C . GLY D 2 29 ? 236.924 365.477 303.115 1.00 81.20 29 GLY C C 1
ATOM 10304 O O . GLY D 2 29 ? 236.801 364.252 303.166 1.00 95.78 29 GLY C O 1
ATOM 10305 N N . ILE D 2 30 ? 236.191 366.234 302.310 1.00 79.25 30 ILE C N 1
ATOM 10306 C CA . ILE D 2 30 ? 235.147 365.682 301.457 1.00 78.78 30 ILE C CA 1
ATOM 10307 C C . ILE D 2 30 ? 235.735 365.428 300.077 1.00 84.49 30 ILE C C 1
ATOM 10308 O O . ILE D 2 30 ? 236.295 366.335 299.453 1.00 85.96 30 ILE C O 1
ATOM 10313 N N . GLN D 2 31 ? 235.618 364.190 299.608 1.00 90.13 31 GLN C N 1
ATOM 10314 C CA . GLN D 2 31 ? 236.083 363.829 298.284 1.00 90.10 31 GLN C CA 1
ATOM 10315 C C . GLN D 2 31 ? 235.191 364.480 297.226 1.00 93.93 31 GLN C C 1
ATOM 10316 O O . GLN D 2 31 ? 234.044 364.832 297.507 1.00 98.25 31 GLN C O 1
ATOM 10322 N N . PRO D 2 32 ? 235.699 364.666 296.001 1.00 94.78 32 PRO C N 1
ATOM 10323 C CA . PRO D 2 32 ? 234.902 365.353 294.968 1.00 94.95 32 PRO C CA 1
ATOM 10324 C C . PRO D 2 32 ? 233.636 364.625 294.528 1.00 95.69 32 PRO C C 1
ATOM 10325 O O . PRO D 2 32 ? 232.877 365.195 293.735 1.00 96.98 32 PRO C O 1
ATOM 10329 N N . ASP D 2 33 ? 233.382 363.403 294.988 1.00 97.38 33 ASP C N 1
ATOM 10330 C CA . ASP D 2 33 ? 232.123 362.729 294.707 1.00 95.98 33 ASP C CA 1
ATOM 10331 C C . ASP D 2 33 ? 231.131 362.828 295.860 1.00 98.40 33 ASP C C 1
ATOM 10332 O O . ASP D 2 33 ? 230.117 362.124 295.851 1.00 99.21 33 ASP C O 1
ATOM 10337 N N . GLY D 2 34 ? 231.402 363.680 296.849 1.00 95.97 34 GLY C N 1
ATOM 10338 C CA . GLY D 2 34 ? 230.523 363.856 297.983 1.00 93.32 34 GLY C CA 1
ATOM 10339 C C . GLY D 2 34 ? 230.800 362.938 299.152 1.00 97.85 34 GLY C C 1
ATOM 10340 O O . GLY D 2 34 ? 230.194 363.114 300.215 1.00 101.43 34 GLY C O 1
ATOM 10341 N N . GLN D 2 35 ? 231.693 361.971 298.990 1.00 101.78 35 GLN C N 1
ATOM 10342 C CA . GLN D 2 35 ? 232.019 361.033 300.050 1.00 107.77 35 GLN C CA 1
ATOM 10343 C C . GLN D 2 35 ? 233.084 361.620 300.968 1.00 107.67 35 GLN C C 1
ATOM 10344 O O . GLN D 2 35 ? 233.868 362.485 300.570 1.00 107.40 35 GLN C O 1
ATOM 10350 N N . MET D 2 36 ? 233.100 361.152 302.213 1.00 105.10 36 MET C N 1
ATOM 10351 C CA . MET D 2 36 ? 234.209 361.417 303.127 1.00 107.17 36 MET C CA 1
ATOM 10352 C C . MET D 2 36 ? 234.578 360.117 303.833 1.00 114.16 36 MET C C 1
ATOM 10353 O O . MET D 2 36 ? 233.691 359.377 304.294 1.00 118.50 36 MET C O 1
ATOM 10358 N N . PRO D 2 37 ? 235.868 359.764 303.878 1.00 113.32 37 PRO C N 1
ATOM 10359 C CA . PRO D 2 37 ? 236.305 358.531 304.537 1.00 114.68 37 PRO C CA 1
ATOM 10360 C C . PRO D 2 37 ? 236.556 358.715 306.030 1.00 110.88 37 PRO C C 1
ATOM 10361 O O . PRO D 2 37 ? 235.681 359.223 306.730 1.00 106.56 37 PRO C O 1
ATOM 10365 N N . ASP D 2 47 ? 228.736 367.088 311.933 1.00 115.48 47 ASP C N 1
ATOM 10366 C CA . ASP D 2 47 ? 229.899 367.680 312.580 1.00 117.69 47 ASP C CA 1
ATOM 10367 C C . ASP D 2 47 ? 230.050 369.148 312.204 1.00 107.90 47 ASP C C 1
ATOM 10368 O O . ASP D 2 47 ? 229.091 369.915 312.260 1.00 97.06 47 ASP C O 1
ATOM 10373 N N . SER D 2 48 ? 231.264 369.527 311.815 1.00 108.43 48 SER C N 1
ATOM 10374 C CA . SER D 2 48 ? 231.604 370.907 311.505 1.00 103.67 48 SER C CA 1
ATOM 10375 C C . SER D 2 48 ? 231.421 371.253 310.035 1.00 97.87 48 SER C C 1
ATOM 10376 O O . SER D 2 48 ? 231.630 372.407 309.655 1.00 91.73 48 SER C O 1
ATOM 10379 N N . PHE D 2 49 ? 231.041 370.286 309.204 1.00 100.80 49 PHE C N 1
ATOM 10380 C CA . PHE D 2 49 ? 230.823 370.523 307.784 1.00 85.45 49 PHE C CA 1
ATOM 10381 C C . PHE D 2 49 ? 229.453 371.107 307.485 1.00 82.59 49 PHE C C 1
ATOM 10382 O O . PHE D 2 49 ? 229.208 371.506 306.343 1.00 84.90 49 PHE C O 1
ATOM 10390 N N . ASN D 2 50 ? 228.561 371.150 308.475 1.00 81.98 50 ASN C N 1
ATOM 10391 C CA . ASN D 2 50 ? 227.156 371.473 308.264 1.00 78.44 50 ASN C CA 1
ATOM 10392 C C . ASN D 2 50 ? 226.945 372.916 307.818 1.00 79.58 50 ASN C C 1
ATOM 10393 O O . ASN D 2 50 ? 225.894 373.223 307.247 1.00 86.79 50 ASN C O 1
ATOM 10398 N N . THR D 2 51 ? 227.933 373.788 308.028 1.00 81.33 51 THR C N 1
ATOM 10399 C CA . THR D 2 51 ? 227.827 375.180 307.600 1.00 79.29 51 THR C CA 1
ATOM 10400 C C . THR D 2 51 ? 227.677 375.293 306.088 1.00 76.30 51 THR C C 1
ATOM 10401 O O . THR D 2 51 ? 226.841 376.059 305.595 1.00 85.48 51 THR C O 1
ATOM 10405 N N . PHE D 2 52 ? 228.455 374.521 305.335 1.00 74.47 52 PHE C N 1
ATOM 10406 C CA . PHE D 2 52 ? 228.442 374.615 303.885 1.00 75.88 52 PHE C CA 1
ATOM 10407 C C . PHE D 2 52 ? 227.884 373.382 303.191 1.00 76.15 52 PHE C C 1
ATOM 10408 O O . PHE D 2 52 ? 227.558 373.462 302.003 1.00 75.65 52 PHE C O 1
ATOM 10416 N N . PHE D 2 53 ? 227.759 372.256 303.886 1.00 77.52 53 PHE C N 1
ATOM 10417 C CA . PHE D 2 53 ? 227.376 370.999 303.265 1.00 67.78 53 PHE C CA 1
ATOM 10418 C C . PHE D 2 53 ? 226.150 370.428 303.955 1.00 73.89 53 PHE C C 1
ATOM 10419 O O . PHE D 2 53 ? 225.985 370.575 305.168 1.00 83.00 53 PHE C O 1
ATOM 10427 N N . SER D 2 54 ? 225.292 369.781 303.177 1.00 78.51 54 SER C N 1
ATOM 10428 C CA . SER D 2 54 ? 224.135 369.076 303.702 1.00 81.30 54 SER C CA 1
ATOM 10429 C C . SER D 2 54 ? 224.349 367.573 303.596 1.00 89.37 54 SER C C 1
ATOM 10430 O O . SER D 2 54 ? 224.916 367.077 302.622 1.00 97.09 54 SER C O 1
ATOM 10433 N N . GLU D 2 55 ? 223.879 366.850 304.605 1.00 89.24 55 GLU C N 1
ATOM 10434 C CA . GLU D 2 55 ? 223.988 365.399 304.642 1.00 91.74 55 GLU C CA 1
ATOM 10435 C C . GLU D 2 55 ? 222.792 364.783 303.931 1.00 102.34 55 GLU C C 1
ATOM 10436 O O . GLU D 2 55 ? 221.647 365.158 304.196 1.00 105.92 55 GLU C O 1
ATOM 10442 N N . THR D 2 56 ? 223.061 363.843 303.028 1.00 106.56 56 THR C N 1
ATOM 10443 C CA . THR D 2 56 ? 222.018 363.182 302.255 1.00 104.79 56 THR C CA 1
ATOM 10444 C C . THR D 2 56 ? 222.194 361.678 302.361 1.00 111.55 56 THR C C 1
ATOM 10445 O O . THR D 2 56 ? 223.192 361.134 301.878 1.00 112.99 56 THR C O 1
ATOM 10447 N N . GLY D 2 57 ? 221.222 361.010 302.975 1.00 116.23 57 GLY C N 1
ATOM 10448 C CA . GLY D 2 57 ? 221.243 359.565 303.083 1.00 119.40 57 GLY C CA 1
ATOM 10449 C C . GLY D 2 57 ? 222.390 359.032 303.913 1.00 122.22 57 GLY C C 1
ATOM 10450 O O . GLY D 2 57 ? 222.406 359.183 305.138 1.00 123.59 57 GLY C O 1
ATOM 10451 N N . ALA D 2 58 ? 223.362 358.406 303.252 1.00 121.28 58 ALA C N 1
ATOM 10452 C CA . ALA D 2 58 ? 224.510 357.817 303.934 1.00 129.13 58 ALA C CA 1
ATOM 10453 C C . ALA D 2 58 ? 225.780 358.249 303.215 1.00 125.24 58 ALA C C 1
ATOM 10454 O O . ALA D 2 58 ? 226.042 357.803 302.093 1.00 122.88 58 ALA C O 1
ATOM 10456 N N . GLY D 2 59 ? 226.563 359.104 303.862 1.00 121.88 59 GLY C N 1
ATOM 10457 C CA . GLY D 2 59 ? 227.864 359.499 303.352 1.00 122.77 59 GLY C CA 1
ATOM 10458 C C . GLY D 2 59 ? 227.848 360.307 302.074 1.00 120.36 59 GLY C C 1
ATOM 10459 O O . GLY D 2 59 ? 228.739 360.144 301.233 1.00 123.20 59 GLY C O 1
ATOM 10460 N N . LYS D 2 60 ? 226.860 361.181 301.905 1.00 111.31 60 LYS C N 1
ATOM 10461 C CA . LYS D 2 60 ? 226.800 362.077 300.757 1.00 100.06 60 LYS C CA 1
ATOM 10462 C C . LYS D 2 60 ? 226.661 363.498 301.270 1.00 98.60 60 LYS C C 1
ATOM 10463 O O . LYS D 2 60 ? 225.705 363.810 301.986 1.00 103.65 60 LYS C O 1
ATOM 10469 N N . HIS D 2 61 ? 227.612 364.351 300.912 1.00 93.46 61 HIS C N 1
ATOM 10470 C CA . HIS D 2 61 ? 227.604 365.750 301.308 1.00 81.82 61 HIS C CA 1
ATOM 10471 C C . HIS D 2 61 ? 227.408 366.602 300.066 1.00 86.97 61 HIS C C 1
ATOM 10472 O O . HIS D 2 61 ? 228.227 366.558 299.143 1.00 102.31 61 HIS C O 1
ATOM 10479 N N . VAL D 2 62 ? 226.333 367.371 300.045 1.00 80.56 62 VAL C N 1
ATOM 10480 C CA . VAL D 2 62 ? 225.996 368.235 298.919 1.00 75.36 62 VAL C CA 1
ATOM 10481 C C . VAL D 2 62 ? 226.201 369.679 299.350 1.00 74.30 62 VAL C C 1
ATOM 10482 O O . VAL D 2 62 ? 225.813 370.042 300.466 1.00 79.88 62 VAL C O 1
ATOM 10486 N N . PRO D 2 63 ? 226.846 370.504 298.537 1.00 67.30 63 PRO C N 1
ATOM 10487 C CA . PRO D 2 63 ? 227.045 371.906 298.907 1.00 66.96 63 PRO C CA 1
ATOM 10488 C C . PRO D 2 63 ? 225.738 372.676 298.949 1.00 72.46 63 PRO C C 1
ATOM 10489 O O . PRO D 2 63 ? 224.800 372.404 298.199 1.00 78.48 63 PRO C O 1
ATOM 10493 N N . ARG D 2 64 ? 225.691 373.657 299.847 1.00 68.79 64 ARG C N 1
ATOM 10494 C CA . ARG D 2 64 ? 224.550 374.564 299.941 1.00 64.58 64 ARG C CA 1
ATOM 10495 C C . ARG D 2 64 ? 224.827 375.795 299.083 1.00 65.34 64 ARG C C 1
ATOM 10496 O O . ARG D 2 64 ? 224.959 376.921 299.560 1.00 75.61 64 ARG C O 1
ATOM 10504 N N . ALA D 2 65 ? 224.912 375.554 297.779 1.00 57.55 65 ALA C N 1
ATOM 10505 C CA . ALA D 2 65 ? 225.287 376.593 296.836 1.00 56.93 65 ALA C CA 1
ATOM 10506 C C . ALA D 2 65 ? 224.379 376.545 295.622 1.00 63.09 65 ALA C C 1
ATOM 10507 O O . ALA D 2 65 ? 223.772 375.519 295.309 1.00 78.33 65 ALA C O 1
ATOM 10509 N N . VAL D 2 66 ? 224.299 377.679 294.938 1.00 59.87 66 VAL C N 1
ATOM 10510 C CA . VAL D 2 66 ? 223.604 377.790 293.666 1.00 56.23 66 VAL C CA 1
ATOM 10511 C C . VAL D 2 66 ? 224.549 378.442 292.663 1.00 61.71 66 VAL C C 1
ATOM 10512 O O . VAL D 2 66 ? 225.262 379.396 292.996 1.00 72.11 66 VAL C O 1
ATOM 10516 N N . PHE D 2 67 ? 224.624 377.870 291.467 1.00 58.76 67 PHE C N 1
ATOM 10517 C CA . PHE D 2 67 ? 225.473 378.373 290.396 1.00 62.30 67 PHE C CA 1
ATOM 10518 C C . PHE D 2 67 ? 224.567 378.869 289.282 1.00 70.57 67 PHE C C 1
ATOM 10519 O O . PHE D 2 67 ? 223.862 378.072 288.656 1.00 81.22 67 PHE C O 1
ATOM 10527 N N . VAL D 2 68 ? 224.581 380.174 289.033 1.00 62.21 68 VAL C N 1
ATOM 10528 C CA . VAL D 2 68 ? 223.696 380.784 288.052 1.00 54.63 68 VAL C CA 1
ATOM 10529 C C . VAL D 2 68 ? 224.536 381.455 286.979 1.00 60.32 68 VAL C C 1
ATOM 10530 O O . VAL D 2 68 ? 225.436 382.242 287.289 1.00 73.12 68 VAL C O 1
ATOM 10534 N N . ASP D 2 69 ? 224.237 381.145 285.722 1.00 57.23 69 ASP C N 1
ATOM 10535 C CA . ASP D 2 69 ? 224.793 381.872 284.594 1.00 65.18 69 ASP C CA 1
ATOM 10536 C C . ASP D 2 69 ? 223.821 381.770 283.432 1.00 73.27 69 ASP C C 1
ATOM 10537 O O . ASP D 2 69 ? 223.156 380.748 283.250 1.00 80.12 69 ASP C O 1
ATOM 10542 N N . LEU D 2 70 ? 223.739 382.843 282.650 1.00 72.62 70 LEU C N 1
ATOM 10543 C CA . LEU D 2 70 ? 222.860 382.859 281.491 1.00 75.43 70 LEU C CA 1
ATOM 10544 C C . LEU D 2 70 ? 223.474 382.191 280.269 1.00 89.11 70 LEU C C 1
ATOM 10545 O O . LEU D 2 70 ? 222.752 381.928 279.302 1.00 97.57 70 LEU C O 1
ATOM 10550 N N . GLU D 2 71 ? 224.774 381.908 280.283 1.00 86.96 71 GLU C N 1
ATOM 10551 C CA . GLU D 2 71 ? 225.383 381.119 279.229 1.00 85.85 71 GLU C CA 1
ATOM 10552 C C . GLU D 2 71 ? 225.718 379.723 279.744 1.00 93.46 71 GLU C C 1
ATOM 10553 O O . GLU D 2 71 ? 226.013 379.546 280.929 1.00 95.96 71 GLU C O 1
ATOM 10559 N N . PRO D 2 72 ? 225.660 378.702 278.886 1.00 93.80 72 PRO C N 1
ATOM 10560 C CA . PRO D 2 72 ? 225.917 377.333 279.345 1.00 89.72 72 PRO C CA 1
ATOM 10561 C C . PRO D 2 72 ? 227.369 376.889 279.373 1.00 96.21 72 PRO C C 1
ATOM 10562 O O . PRO D 2 72 ? 227.609 375.696 279.590 1.00 102.65 72 PRO C O 1
ATOM 10566 N N . THR D 2 73 ? 228.339 377.780 279.183 1.00 93.49 73 THR C N 1
ATOM 10567 C CA . THR D 2 73 ? 229.713 377.327 278.992 1.00 89.20 73 THR C CA 1
ATOM 10568 C C . THR D 2 73 ? 230.351 376.889 280.307 1.00 94.35 73 THR C C 1
ATOM 10569 O O . THR D 2 73 ? 230.742 375.724 280.464 1.00 105.87 73 THR C O 1
ATOM 10573 N N . VAL D 2 74 ? 230.466 377.810 281.267 1.00 88.26 74 VAL C N 1
ATOM 10574 C CA . VAL D 2 74 ? 231.160 377.497 282.514 1.00 87.14 74 VAL C CA 1
ATOM 10575 C C . VAL D 2 74 ? 230.364 376.509 283.359 1.00 82.32 74 VAL C C 1
ATOM 10576 O O . VAL D 2 74 ? 230.946 375.687 284.081 1.00 90.26 74 VAL C O 1
ATOM 10580 N N . ILE D 2 75 ? 229.034 376.542 283.267 1.00 75.52 75 ILE C N 1
ATOM 10581 C CA . ILE D 2 75 ? 228.229 375.590 284.020 1.00 76.30 75 ILE C CA 1
ATOM 10582 C C . ILE D 2 75 ? 228.418 374.181 283.476 1.00 86.21 75 ILE C C 1
ATOM 10583 O O . ILE D 2 75 ? 228.505 373.219 284.242 1.00 85.14 75 ILE C O 1
ATOM 10588 N N . ASP D 2 76 ? 228.512 374.028 282.152 1.00 87.26 76 ASP C N 1
ATOM 10589 C CA . ASP D 2 76 ? 228.835 372.710 281.616 1.00 84.89 76 ASP C CA 1
ATOM 10590 C C . ASP D 2 76 ? 230.277 372.310 281.889 1.00 86.15 76 ASP C C 1
ATOM 10591 O O . ASP D 2 76 ? 230.566 371.111 281.947 1.00 94.38 76 ASP C O 1
ATOM 10596 N N . GLU D 2 77 ? 231.182 373.276 282.063 1.00 83.81 77 GLU C N 1
ATOM 10597 C CA . GLU D 2 77 ? 232.518 372.937 282.546 1.00 82.95 77 GLU C CA 1
ATOM 10598 C C . GLU D 2 77 ? 232.457 372.328 283.940 1.00 82.62 77 GLU C C 1
ATOM 10599 O O . GLU D 2 77 ? 233.196 371.386 284.248 1.00 91.27 77 GLU C O 1
ATOM 10605 N N . VAL D 2 78 ? 231.595 372.869 284.803 1.00 80.44 78 VAL C N 1
ATOM 10606 C CA . VAL D 2 78 ? 231.375 372.255 286.113 1.00 77.47 78 VAL C CA 1
ATOM 10607 C C . VAL D 2 78 ? 230.702 370.892 285.968 1.00 83.41 78 VAL C C 1
ATOM 10608 O O . VAL D 2 78 ? 231.057 369.932 286.661 1.00 88.97 78 VAL C O 1
ATOM 10612 N N . ARG D 2 79 ? 229.729 370.785 285.062 1.00 83.45 79 ARG C N 1
ATOM 10613 C CA . ARG D 2 79 ? 228.940 369.563 284.932 1.00 79.66 79 ARG C CA 1
ATOM 10614 C C . ARG D 2 79 ? 229.738 368.416 284.328 1.00 87.92 79 ARG C C 1
ATOM 10615 O O . ARG D 2 79 ? 229.354 367.253 284.483 1.00 93.28 79 ARG C O 1
ATOM 10623 N N . THR D 2 80 ? 230.813 368.713 283.604 1.00 90.82 80 THR C N 1
ATOM 10624 C CA . THR D 2 80 ? 231.682 367.675 283.069 1.00 96.25 80 THR C CA 1
ATOM 10625 C C . THR D 2 80 ? 233.052 367.652 283.726 1.00 101.24 80 THR C C 1
ATOM 10626 O O . THR D 2 80 ? 233.930 366.915 283.268 1.00 110.64 80 THR C O 1
ATOM 10630 N N . GLY D 2 81 ? 233.259 368.427 284.782 1.00 94.67 81 GLY C N 1
ATOM 10631 C CA . GLY D 2 81 ? 234.550 368.514 285.427 1.00 92.02 81 GLY C CA 1
ATOM 10632 C C . GLY D 2 81 ? 234.745 367.449 286.485 1.00 99.37 81 GLY C C 1
ATOM 10633 O O . GLY D 2 81 ? 234.048 366.432 286.528 1.00 105.75 81 GLY C O 1
ATOM 10634 N N . THR D 2 82 ? 235.729 367.696 287.351 1.00 98.88 82 THR C N 1
ATOM 10635 C CA . THR D 2 82 ? 236.044 366.753 288.420 1.00 96.57 82 THR C CA 1
ATOM 10636 C C . THR D 2 82 ? 234.929 366.700 289.456 1.00 94.10 82 THR C C 1
ATOM 10637 O O . THR D 2 82 ? 234.639 365.635 290.013 1.00 98.94 82 THR C O 1
ATOM 10641 N N . TYR D 2 83 ? 234.276 367.832 289.709 1.00 89.57 83 TYR C N 1
ATOM 10642 C CA . TYR D 2 83 ? 233.271 367.948 290.755 1.00 90.12 83 TYR C CA 1
ATOM 10643 C C . TYR D 2 83 ? 231.857 367.769 290.219 1.00 92.90 83 TYR C C 1
ATOM 10644 O O . TYR D 2 83 ? 230.919 368.392 290.724 1.00 95.85 83 TYR C O 1
ATOM 10653 N N . ARG D 2 84 ? 231.686 366.923 289.202 1.00 90.27 84 ARG C N 1
ATOM 10654 C CA . ARG D 2 84 ? 230.372 366.740 288.600 1.00 85.07 84 ARG C CA 1
ATOM 10655 C C . ARG D 2 84 ? 229.428 365.950 289.495 1.00 85.07 84 ARG C C 1
ATOM 10656 O O . ARG D 2 84 ? 228.208 366.081 289.353 1.00 86.54 84 ARG C O 1
ATOM 10664 N N . GLN D 2 85 ? 229.956 365.143 290.412 1.00 84.63 85 GLN C N 1
ATOM 10665 C CA . GLN D 2 85 ? 229.130 364.379 291.332 1.00 85.87 85 GLN C CA 1
ATOM 10666 C C . GLN D 2 85 ? 228.814 365.143 292.606 1.00 89.06 85 GLN C C 1
ATOM 10667 O O . GLN D 2 85 ? 227.928 364.726 293.359 1.00 94.22 85 GLN C O 1
ATOM 10673 N N . LEU D 2 86 ? 229.519 366.244 292.862 1.00 83.38 86 LEU C N 1
ATOM 10674 C CA . LEU D 2 86 ? 229.314 366.995 294.094 1.00 77.58 86 LEU C CA 1
ATOM 10675 C C . LEU D 2 86 ? 228.002 367.767 294.060 1.00 80.30 86 LEU C C 1
ATOM 10676 O O . LEU D 2 86 ? 227.240 367.760 295.031 1.00 88.17 86 LEU C O 1
ATOM 10681 N N . PHE D 2 87 ? 227.720 368.432 292.947 1.00 76.59 87 PHE C N 1
ATOM 10682 C CA . PHE D 2 87 ? 226.537 369.266 292.806 1.00 75.93 87 PHE C CA 1
ATOM 10683 C C . PHE D 2 87 ? 225.423 368.477 292.135 1.00 92.52 87 PHE C C 1
ATOM 10684 O O . PHE D 2 87 ? 225.680 367.630 291.276 1.00 101.86 87 PHE C O 1
ATOM 10692 N N . HIS D 2 88 ? 224.206 368.753 292.528 1.00 89.45 88 HIS C N 1
ATOM 10693 C CA . HIS D 2 88 ? 223.133 368.121 291.779 1.00 95.64 88 HIS C CA 1
ATOM 10694 C C . HIS D 2 88 ? 222.513 369.107 290.792 1.00 93.70 88 HIS C C 1
ATOM 10695 O O . HIS D 2 88 ? 222.405 370.300 291.093 1.00 95.01 88 HIS C O 1
ATOM 10702 N N . PRO D 2 89 ? 222.097 368.609 289.616 1.00 90.20 89 PRO C N 1
ATOM 10703 C CA . PRO D 2 89 ? 222.011 369.477 288.425 1.00 97.26 89 PRO C CA 1
ATOM 10704 C C . PRO D 2 89 ? 221.056 370.651 288.527 1.00 98.73 89 PRO C C 1
ATOM 10705 O O . PRO D 2 89 ? 221.222 371.616 287.771 1.00 108.42 89 PRO C O 1
ATOM 10709 N N . GLU D 2 90 ? 220.070 370.620 289.414 1.00 88.81 90 GLU C N 1
ATOM 10710 C CA . GLU D 2 90 ? 219.193 371.771 289.559 1.00 87.07 90 GLU C CA 1
ATOM 10711 C C . GLU D 2 90 ? 219.681 372.768 290.603 1.00 88.77 90 GLU C C 1
ATOM 10712 O O . GLU D 2 90 ? 218.965 373.727 290.897 1.00 96.90 90 GLU C O 1
ATOM 10718 N N . GLN D 2 91 ? 220.875 372.574 291.166 1.00 87.24 91 GLN C N 1
ATOM 10719 C CA . GLN D 2 91 ? 221.568 373.700 291.784 1.00 76.92 91 GLN C CA 1
ATOM 10720 C C . GLN D 2 91 ? 222.301 374.537 290.752 1.00 78.27 91 GLN C C 1
ATOM 10721 O O . GLN D 2 91 ? 222.578 375.715 290.996 1.00 81.35 91 GLN C O 1
ATOM 10727 N N . LEU D 2 92 ? 222.634 373.949 289.609 1.00 75.97 92 LEU C N 1
ATOM 10728 C CA . LEU D 2 92 ? 223.367 374.636 288.551 1.00 72.00 92 LEU C CA 1
ATOM 10729 C C . LEU D 2 92 ? 222.347 375.057 287.499 1.00 75.09 92 LEU C C 1
ATOM 10730 O O . LEU D 2 92 ? 222.042 374.312 286.569 1.00 79.48 92 LEU C O 1
ATOM 10735 N N . ILE D 2 93 ? 221.812 376.262 287.654 1.00 75.52 93 ILE C N 1
ATOM 10736 C CA . ILE D 2 93 ? 220.781 376.776 286.760 1.00 73.99 93 ILE C CA 1
ATOM 10737 C C . ILE D 2 93 ? 221.447 377.482 285.589 1.00 74.02 93 ILE C C 1
ATOM 10738 O O . ILE D 2 93 ? 222.369 378.284 285.772 1.00 74.21 93 ILE C O 1
ATOM 10743 N N . THR D 2 94 ? 220.979 377.174 284.382 1.00 78.77 94 THR C N 1
ATOM 10744 C CA . THR D 2 94 ? 221.636 377.559 283.144 1.00 80.39 94 THR C CA 1
ATOM 10745 C C . THR D 2 94 ? 220.641 378.246 282.221 1.00 84.29 94 THR C C 1
ATOM 10746 O O . THR D 2 94 ? 219.527 377.750 282.029 1.00 93.73 94 THR C O 1
ATOM 10750 N N . GLY D 2 95 ? 221.040 379.380 281.656 1.00 76.83 95 GLY C N 1
ATOM 10751 C CA . GLY D 2 95 ? 220.270 380.051 280.631 1.00 79.87 95 GLY C CA 1
ATOM 10752 C C . GLY D 2 95 ? 220.627 379.558 279.244 1.00 91.99 95 GLY C C 1
ATOM 10753 O O . GLY D 2 95 ? 221.259 378.515 279.067 1.00 96.83 95 GLY C O 1
ATOM 10754 N N . LYS D 2 96 ? 220.203 380.322 278.241 1.00 93.77 96 LYS C N 1
ATOM 10755 C CA . LYS D 2 96 ? 220.523 380.015 276.853 1.00 95.64 96 LYS C CA 1
ATOM 10756 C C . LYS D 2 96 ? 221.374 381.092 276.202 1.00 99.97 96 LYS C C 1
ATOM 10757 O O . LYS D 2 96 ? 222.416 380.782 275.616 1.00 102.71 96 LYS C O 1
ATOM 10763 N N . GLU D 2 97 ? 220.959 382.351 276.287 1.00 100.65 97 GLU C N 1
ATOM 10764 C CA . GLU D 2 97 ? 221.730 383.476 275.783 1.00 95.97 97 GLU C CA 1
ATOM 10765 C C . GLU D 2 97 ? 222.280 384.248 276.971 1.00 94.90 97 GLU C C 1
ATOM 10766 O O . GLU D 2 97 ? 221.549 384.516 277.929 1.00 91.89 97 GLU C O 1
ATOM 10772 N N . ASP D 2 98 ? 223.560 384.599 276.914 1.00 94.12 98 ASP C N 1
ATOM 10773 C CA . ASP D 2 98 ? 224.163 385.357 277.997 1.00 88.90 98 ASP C CA 1
ATOM 10774 C C . ASP D 2 98 ? 223.734 386.820 277.921 1.00 84.25 98 ASP C C 1
ATOM 10775 O O . ASP D 2 98 ? 223.127 387.270 276.947 1.00 89.42 98 ASP C O 1
ATOM 10780 N N . ALA D 2 99 ? 224.059 387.578 278.965 1.00 78.72 99 ALA C N 1
ATOM 10781 C CA . ALA D 2 99 ? 223.687 388.983 279.007 1.00 79.20 99 ALA C CA 1
ATOM 10782 C C . ALA D 2 99 ? 224.576 389.859 278.139 1.00 78.33 99 ALA C C 1
ATOM 10783 O O . ALA D 2 99 ? 224.213 391.014 277.902 1.00 85.64 99 ALA C O 1
ATOM 10785 N N . ALA D 2 100 ? 225.724 389.344 277.686 1.00 71.56 100 ALA C N 1
ATOM 10786 C CA . ALA D 2 100 ? 226.571 389.985 276.673 1.00 69.70 100 ALA C CA 1
ATOM 10787 C C . ALA D 2 100 ? 227.078 391.358 277.113 1.00 70.50 100 ALA C C 1
ATOM 10788 O O . ALA D 2 100 ? 227.066 392.313 276.335 1.00 82.09 100 ALA C O 1
ATOM 10790 N N . ASN D 2 101 ? 227.542 391.442 278.364 1.00 69.90 101 ASN C N 1
ATOM 10791 C CA . ASN D 2 101 ? 228.001 392.688 278.995 1.00 67.05 101 ASN C CA 1
ATOM 10792 C C . ASN D 2 101 ? 226.959 393.797 278.903 1.00 70.54 101 ASN C C 1
ATOM 10793 O O . ASN D 2 101 ? 227.278 394.958 278.651 1.00 78.20 101 ASN C O 1
ATOM 10798 N N . ASN D 2 102 ? 225.700 393.440 279.110 1.00 70.74 102 ASN C N 1
ATOM 10799 C CA . ASN D 2 102 ? 224.611 394.404 279.128 1.00 68.17 102 ASN C CA 1
ATOM 10800 C C . ASN D 2 102 ? 223.890 394.271 280.458 1.00 71.23 102 ASN C C 1
ATOM 10801 O O . ASN D 2 102 ? 223.368 393.199 280.778 1.00 81.06 102 ASN C O 1
ATOM 10806 N N . TYR D 2 103 ? 223.882 395.354 281.235 1.00 70.67 103 TYR C N 1
ATOM 10807 C CA . TYR D 2 103 ? 223.142 395.364 282.490 1.00 64.19 103 TYR C CA 1
ATOM 10808 C C . TYR D 2 103 ? 221.649 395.216 282.239 1.00 74.87 103 TYR C C 1
ATOM 10809 O O . TYR D 2 103 ? 220.948 394.537 282.998 1.00 86.19 103 TYR C O 1
ATOM 10818 N N . ALA D 2 104 ? 221.148 395.856 281.179 1.00 71.08 104 ALA C N 1
ATOM 10819 C CA . ALA D 2 104 ? 219.726 395.796 280.865 1.00 71.32 104 ALA C CA 1
ATOM 10820 C C . ALA D 2 104 ? 219.294 394.385 280.493 1.00 77.47 104 ALA C C 1
ATOM 10821 O O . ALA D 2 104 ? 218.216 393.940 280.895 1.00 89.80 104 ALA C O 1
ATOM 10823 N N . ARG D 2 105 ? 220.121 393.669 279.727 1.00 73.72 105 ARG C N 1
ATOM 10824 C CA . ARG D 2 105 ? 219.799 392.290 279.371 1.00 74.39 105 ARG C CA 1
ATOM 10825 C C . ARG D 2 105 ? 219.763 391.390 280.598 1.00 77.52 105 ARG C C 1
ATOM 10826 O O . ARG D 2 105 ? 218.858 390.561 280.739 1.00 87.20 105 ARG C O 1
ATOM 10834 N N . GLY D 2 106 ? 220.730 391.543 281.500 1.00 73.40 106 GLY C N 1
ATOM 10835 C CA . GLY D 2 106 ? 220.754 390.709 282.686 1.00 76.70 106 GLY C CA 1
ATOM 10836 C C . GLY D 2 106 ? 219.693 391.080 283.700 1.00 80.63 106 GLY C C 1
ATOM 10837 O O . GLY D 2 106 ? 219.339 390.265 284.554 1.00 85.23 106 GLY C O 1
ATOM 10838 N N . HIS D 2 107 ? 219.170 392.303 283.625 1.00 82.01 107 HIS C N 1
ATOM 10839 C CA . HIS D 2 107 ? 218.194 392.743 284.613 1.00 79.05 107 HIS C CA 1
ATOM 10840 C C . HIS D 2 107 ? 216.754 392.565 284.147 1.00 86.56 107 HIS C C 1
ATOM 10841 O O . HIS D 2 107 ? 215.908 392.121 284.930 1.00 95.71 107 HIS C O 1
ATOM 10848 N N . TYR D 2 108 ? 216.445 392.898 282.894 1.00 83.01 108 TYR C N 1
ATOM 10849 C CA . TYR D 2 108 ? 215.072 392.927 282.409 1.00 87.44 108 TYR C CA 1
ATOM 10850 C C . TYR D 2 108 ? 214.796 391.905 281.318 1.00 90.55 108 TYR C C 1
ATOM 10851 O O . TYR D 2 108 ? 213.809 391.171 281.395 1.00 99.71 108 TYR C O 1
ATOM 10860 N N . THR D 2 109 ? 215.635 391.846 280.285 1.00 84.40 109 THR C N 1
ATOM 10861 C CA . THR D 2 109 ? 215.297 391.042 279.116 1.00 89.14 109 THR C CA 1
ATOM 10862 C C . THR D 2 109 ? 215.531 389.559 279.368 1.00 89.05 109 THR C C 1
ATOM 10863 O O . THR D 2 109 ? 214.620 388.740 279.203 1.00 93.58 109 THR C O 1
ATOM 10867 N N . ILE D 2 110 ? 216.742 389.192 279.779 1.00 87.24 110 ILE C N 1
ATOM 10868 C CA . ILE D 2 110 ? 217.110 387.794 279.918 1.00 88.04 110 ILE C CA 1
ATOM 10869 C C . ILE D 2 110 ? 216.970 387.294 281.352 1.00 87.63 110 ILE C C 1
ATOM 10870 O O . ILE D 2 110 ? 216.601 386.132 281.556 1.00 96.38 110 ILE C O 1
ATOM 10875 N N . GLY D 2 111 ? 217.215 388.144 282.350 1.00 84.79 111 GLY C N 1
ATOM 10876 C CA . GLY D 2 111 ? 217.190 387.706 283.734 1.00 84.71 111 GLY C CA 1
ATOM 10877 C C . GLY D 2 111 ? 215.818 387.337 284.255 1.00 93.32 111 GLY C C 1
ATOM 10878 O O . GLY D 2 111 ? 215.725 386.579 285.224 1.00 99.63 111 GLY C O 1
ATOM 10879 N N . LYS D 2 112 ? 214.752 387.846 283.634 1.00 92.24 112 LYS C N 1
ATOM 10880 C CA . LYS D 2 112 ? 213.410 387.568 284.135 1.00 94.91 112 LYS C CA 1
ATOM 10881 C C . LYS D 2 112 ? 212.983 386.130 283.870 1.00 99.58 112 LYS C C 1
ATOM 10882 O O . LYS D 2 112 ? 212.120 385.605 284.581 1.00 105.04 112 LYS C O 1
ATOM 10888 N N . GLU D 2 113 ? 213.563 385.479 282.865 1.00 96.07 113 GLU C N 1
ATOM 10889 C CA . GLU D 2 113 ? 213.195 384.103 282.563 1.00 104.89 113 GLU C CA 1
ATOM 10890 C C . GLU D 2 113 ? 213.905 383.090 283.450 1.00 104.28 113 GLU C C 1
ATOM 10891 O O . GLU D 2 113 ? 213.581 381.899 283.387 1.00 113.61 113 GLU C O 1
ATOM 10897 N N . ILE D 2 114 ? 214.855 383.532 284.267 1.00 99.14 114 ILE C N 1
ATOM 10898 C CA . ILE D 2 114 ? 215.634 382.642 285.116 1.00 96.60 114 ILE C CA 1
ATOM 10899 C C . ILE D 2 114 ? 215.434 382.933 286.601 1.00 92.39 114 ILE C C 1
ATOM 10900 O O . ILE D 2 114 ? 215.563 382.009 287.428 1.00 94.99 114 ILE C O 1
ATOM 10905 N N . ILE D 2 115 ? 215.035 384.158 286.957 1.00 88.54 115 ILE C N 1
ATOM 10906 C CA . ILE D 2 115 ? 215.048 384.605 288.346 1.00 84.02 115 ILE C CA 1
ATOM 10907 C C . ILE D 2 115 ? 214.034 383.833 289.184 1.00 85.86 115 ILE C C 1
ATOM 10908 O O . ILE D 2 115 ? 214.294 383.520 290.350 1.00 93.44 115 ILE C O 1
ATOM 10913 N N . ASP D 2 116 ? 212.886 383.479 288.602 1.00 87.23 116 ASP C N 1
ATOM 10914 C CA . ASP D 2 116 ? 211.898 382.698 289.339 1.00 94.16 116 ASP C CA 1
ATOM 10915 C C . ASP D 2 116 ? 212.419 381.300 289.644 1.00 92.18 116 ASP C C 1
ATOM 10916 O O . ASP D 2 116 ? 212.216 380.783 290.749 1.00 97.31 116 ASP C O 1
ATOM 10921 N N . LEU D 2 117 ? 213.122 380.692 288.688 1.00 84.26 117 LEU C N 1
ATOM 10922 C CA . LEU D 2 117 ? 213.694 379.369 288.910 1.00 85.71 117 LEU C CA 1
ATOM 10923 C C . LEU D 2 117 ? 214.786 379.401 289.972 1.00 87.45 117 LEU C C 1
ATOM 10924 O O . LEU D 2 117 ? 214.836 378.523 290.845 1.00 92.77 117 LEU C O 1
ATOM 10929 N N . VAL D 2 118 ? 215.663 380.409 289.931 1.00 86.13 118 VAL C N 1
ATOM 10930 C CA . VAL D 2 118 ? 216.724 380.445 290.934 1.00 80.93 118 VAL C CA 1
ATOM 10931 C C . VAL D 2 118 ? 216.173 380.828 292.303 1.00 82.35 118 VAL C C 1
ATOM 10932 O O . VAL D 2 118 ? 216.703 380.388 293.325 1.00 84.62 118 VAL C O 1
ATOM 10936 N N . LEU D 2 119 ? 215.084 381.601 292.361 1.00 82.46 119 LEU C N 1
ATOM 10937 C CA . LEU D 2 119 ? 214.470 381.888 293.652 1.00 82.68 119 LEU C CA 1
ATOM 10938 C C . LEU D 2 119 ? 213.778 380.658 294.215 1.00 86.92 119 LEU C C 1
ATOM 10939 O O . LEU D 2 119 ? 213.781 380.444 295.430 1.00 90.88 119 LEU C O 1
ATOM 10944 N N . ASP D 2 120 ? 213.183 379.840 293.346 1.00 87.58 120 ASP C N 1
ATOM 10945 C CA . ASP D 2 120 ? 212.586 378.587 293.791 1.00 89.62 120 ASP C CA 1
ATOM 10946 C C . ASP D 2 120 ? 213.658 377.650 294.341 1.00 86.24 120 ASP C C 1
ATOM 10947 O O . ASP D 2 120 ? 213.476 377.029 295.400 1.00 94.04 120 ASP C O 1
ATOM 10952 N N . ARG D 2 121 ? 214.797 377.563 293.649 1.00 85.67 121 ARG C N 1
ATOM 10953 C CA . ARG D 2 121 ? 215.893 376.726 294.128 1.00 78.52 121 ARG C CA 1
ATOM 10954 C C . ARG D 2 121 ? 216.479 377.255 295.432 1.00 77.33 121 ARG C C 1
ATOM 10955 O O . ARG D 2 121 ? 216.811 376.472 296.327 1.00 85.62 121 ARG C O 1
ATOM 10963 N N . ILE D 2 122 ? 216.608 378.578 295.560 1.00 79.12 122 ILE C N 1
ATOM 10964 C CA . ILE D 2 122 ? 217.130 379.169 296.788 1.00 79.38 122 ILE C CA 1
ATOM 10965 C C . ILE D 2 122 ? 216.158 378.952 297.943 1.00 86.30 122 ILE C C 1
ATOM 10966 O O . ILE D 2 122 ? 216.573 378.704 299.079 1.00 92.90 122 ILE C O 1
ATOM 10971 N N . ARG D 2 123 ? 214.851 379.008 297.669 1.00 87.25 123 ARG C N 1
ATOM 10972 C CA . ARG D 2 123 ? 213.856 378.732 298.702 1.00 85.57 123 ARG C CA 1
ATOM 10973 C C . ARG D 2 123 ? 213.931 377.285 299.179 1.00 85.51 123 ARG C C 1
ATOM 10974 O O . ARG D 2 123 ? 213.887 377.022 300.388 1.00 89.84 123 ARG C O 1
ATOM 10982 N N . LYS D 2 124 ? 214.063 376.333 298.247 1.00 84.51 124 LYS C N 1
ATOM 10983 C CA . LYS D 2 124 ? 214.237 374.942 298.664 1.00 86.30 124 LYS C CA 1
ATOM 10984 C C . LYS D 2 124 ? 215.547 374.723 299.411 1.00 85.43 124 LYS C C 1
ATOM 10985 O O . LYS D 2 124 ? 215.593 373.915 300.344 1.00 92.10 124 LYS C O 1
ATOM 10991 N N . LEU D 2 125 ? 216.614 375.417 299.018 1.00 80.50 125 LEU C N 1
ATOM 10992 C CA . LEU D 2 125 ? 217.885 375.290 299.720 1.00 83.06 125 LEU C CA 1
ATOM 10993 C C . LEU D 2 125 ? 217.828 375.891 301.118 1.00 86.53 125 LEU C C 1
ATOM 10994 O O . LEU D 2 125 ? 218.443 375.355 302.044 1.00 94.05 125 LEU C O 1
ATOM 10999 N N . ALA D 2 126 ? 217.103 376.996 301.285 1.00 86.77 126 ALA C N 1
ATOM 11000 C CA . ALA D 2 126 ? 216.962 377.629 302.589 1.00 83.88 126 ALA C CA 1
ATOM 11001 C C . ALA D 2 126 ? 216.025 376.852 303.498 1.00 93.59 126 ALA C C 1
ATOM 11002 O O . ALA D 2 126 ? 216.148 376.937 304.724 1.00 101.04 126 ALA C O 1
ATOM 11004 N N . ASP D 2 127 ? 215.081 376.102 302.926 1.00 96.82 127 ASP C N 1
ATOM 11005 C CA . ASP D 2 127 ? 214.241 375.240 303.747 1.00 97.59 127 ASP C CA 1
ATOM 11006 C C . ASP D 2 127 ? 215.012 374.059 304.320 1.00 100.24 127 ASP C C 1
ATOM 11007 O O . ASP D 2 127 ? 214.559 373.457 305.298 1.00 99.79 127 ASP C O 1
ATOM 11012 N N . GLN D 2 128 ? 216.162 373.716 303.735 1.00 106.83 128 GLN C N 1
ATOM 11013 C CA . GLN D 2 128 ? 216.954 372.601 304.241 1.00 106.23 128 GLN C CA 1
ATOM 11014 C C . GLN D 2 128 ? 217.621 372.936 305.567 1.00 100.76 128 GLN C C 1
ATOM 11015 O O . GLN D 2 128 ? 217.827 372.045 306.398 1.00 108.27 128 GLN C O 1
ATOM 11021 N N . CYS D 2 129 ? 217.966 374.200 305.784 1.00 102.59 129 CYS C N 1
ATOM 11022 C CA . CYS D 2 129 ? 218.741 374.618 306.941 1.00 107.67 129 CYS C CA 1
ATOM 11023 C C . CYS D 2 129 ? 217.841 375.281 307.972 1.00 106.60 129 CYS C C 1
ATOM 11024 O O . CYS D 2 129 ? 216.879 375.972 307.623 1.00 108.70 129 CYS C O 1
ATOM 11027 N N . THR D 2 130 ? 218.160 375.063 309.246 1.00 103.97 130 THR C N 1
ATOM 11028 C CA . THR D 2 130 ? 217.414 375.643 310.352 1.00 108.82 130 THR C CA 1
ATOM 11029 C C . THR D 2 130 ? 218.135 376.809 311.011 1.00 112.27 130 THR C C 1
ATOM 11030 O O . THR D 2 130 ? 217.543 377.482 311.861 1.00 115.91 130 THR C O 1
ATOM 11034 N N . GLY D 2 131 ? 219.388 377.060 310.649 1.00 109.06 131 GLY C N 1
ATOM 11035 C CA . GLY D 2 131 ? 220.184 378.081 311.297 1.00 99.74 131 GLY C CA 1
ATOM 11036 C C . GLY D 2 131 ? 220.872 379.018 310.329 1.00 98.23 131 GLY C C 1
ATOM 11037 O O . GLY D 2 131 ? 222.044 379.352 310.524 1.00 99.99 131 GLY C O 1
ATOM 11038 N N . LEU D 2 132 ? 220.164 379.421 309.270 1.00 93.06 132 LEU C N 1
ATOM 11039 C CA . LEU D 2 132 ? 220.727 380.212 308.180 1.00 84.20 132 LEU C CA 1
ATOM 11040 C C . LEU D 2 132 ? 221.320 381.532 308.656 1.00 87.68 132 LEU C C 1
ATOM 11041 O O . LEU D 2 132 ? 220.594 382.425 309.101 1.00 90.15 132 LEU C O 1
ATOM 11046 N N . GLN D 2 133 ? 222.646 381.653 308.573 1.00 85.70 133 GLN C N 1
ATOM 11047 C CA . GLN D 2 133 ? 223.307 382.896 308.952 1.00 82.68 133 GLN C CA 1
ATOM 11048 C C . GLN D 2 133 ? 223.118 383.976 307.897 1.00 89.36 133 GLN C C 1
ATOM 11049 O O . GLN D 2 133 ? 222.867 385.138 308.235 1.00 92.76 133 GLN C O 1
ATOM 11055 N N . GLY D 2 134 ? 223.236 383.619 306.624 1.00 89.19 134 GLY C N 1
ATOM 11056 C CA . GLY D 2 134 ? 223.074 384.600 305.570 1.00 81.79 134 GLY C CA 1
ATOM 11057 C C . GLY D 2 134 ? 223.444 384.018 304.222 1.00 70.21 134 GLY C C 1
ATOM 11058 O O . GLY D 2 134 ? 223.601 382.806 304.075 1.00 77.40 134 GLY C O 1
ATOM 11059 N N . PHE D 2 135 ? 223.580 384.907 303.245 1.00 64.78 135 PHE C N 1
ATOM 11060 C CA . PHE D 2 135 ? 223.907 384.540 301.877 1.00 61.45 135 PHE C CA 1
ATOM 11061 C C . PHE D 2 135 ? 225.281 385.079 301.515 1.00 64.44 135 PHE C C 1
ATOM 11062 O O . PHE D 2 135 ? 225.660 386.172 301.941 1.00 73.75 135 PHE C O 1
ATOM 11070 N N . LEU D 2 136 ? 226.025 384.306 300.734 1.00 55.79 136 LEU C N 1
ATOM 11071 C CA . LEU D 2 136 ? 227.293 384.741 300.164 1.00 54.14 136 LEU C CA 1
ATOM 11072 C C . LEU D 2 136 ? 227.116 384.860 298.658 1.00 64.22 136 LEU C C 1
ATOM 11073 O O . LEU D 2 136 ? 226.788 383.875 297.990 1.00 72.62 136 LEU C O 1
ATOM 11078 N N . VAL D 2 137 ? 227.326 386.059 298.126 1.00 65.81 137 VAL C N 1
ATOM 11079 C CA . VAL D 2 137 ? 227.104 386.348 296.715 1.00 55.99 137 VAL C CA 1
ATOM 11080 C C . VAL D 2 137 ? 228.452 386.558 296.046 1.00 61.98 137 VAL C C 1
ATOM 11081 O O . VAL D 2 137 ? 229.295 387.307 296.551 1.00 71.72 137 VAL C O 1
ATOM 11085 N N . PHE D 2 138 ? 228.660 385.894 294.915 1.00 57.89 138 PHE C N 1
ATOM 11086 C CA . PHE D 2 138 ? 229.902 385.994 294.163 1.00 58.73 138 PHE C CA 1
ATOM 11087 C C . PHE D 2 138 ? 229.567 386.373 292.731 1.00 65.01 138 PHE C C 1
ATOM 11088 O O . PHE D 2 138 ? 228.833 385.648 292.052 1.00 66.53 138 PHE C O 1
ATOM 11096 N N . HIS D 2 139 ? 230.115 387.493 292.275 1.00 64.21 139 HIS C N 1
ATOM 11097 C CA . HIS D 2 139 ? 229.821 388.012 290.948 1.00 62.81 139 HIS C CA 1
ATOM 11098 C C . HIS D 2 139 ? 230.877 389.044 290.593 1.00 70.41 139 HIS C C 1
ATOM 11099 O O . HIS D 2 139 ? 231.752 389.369 291.397 1.00 78.60 139 HIS C O 1
ATOM 11106 N N . SER D 2 140 ? 230.797 389.542 289.367 1.00 70.13 140 SER C N 1
ATOM 11107 C CA . SER D 2 140 ? 231.653 390.620 288.904 1.00 69.45 140 SER C CA 1
ATOM 11108 C C . SER D 2 140 ? 230.802 391.825 288.541 1.00 76.00 140 SER C C 1
ATOM 11109 O O . SER D 2 140 ? 229.614 391.707 288.239 1.00 83.12 140 SER C O 1
ATOM 11112 N N . PHE D 2 141 ? 231.425 392.997 288.567 1.00 75.33 141 PHE C N 1
ATOM 11113 C CA . PHE D 2 141 ? 230.686 394.215 288.276 1.00 69.00 141 PHE C CA 1
ATOM 11114 C C . PHE D 2 141 ? 230.637 394.519 286.786 1.00 76.14 141 PHE C C 1
ATOM 11115 O O . PHE D 2 141 ? 229.617 395.001 286.289 1.00 82.88 141 PHE C O 1
ATOM 11123 N N . GLY D 2 142 ? 231.721 394.241 286.062 1.00 79.51 142 GLY C N 1
ATOM 11124 C CA . GLY D 2 142 ? 231.764 394.554 284.646 1.00 78.23 142 GLY C CA 1
ATOM 11125 C C . GLY D 2 142 ? 230.922 393.645 283.779 1.00 77.57 142 GLY C C 1
ATOM 11126 O O . GLY D 2 142 ? 230.535 394.045 282.677 1.00 81.48 142 GLY C O 1
ATOM 11127 N N . GLY D 2 143 ? 230.631 392.435 284.246 1.00 75.67 143 GLY C N 1
ATOM 11128 C CA . GLY D 2 143 ? 229.843 391.513 283.458 1.00 78.55 143 GLY C CA 1
ATOM 11129 C C . GLY D 2 143 ? 228.382 391.910 283.399 1.00 72.70 143 GLY C C 1
ATOM 11130 O O . GLY D 2 143 ? 227.851 392.562 284.294 1.00 73.55 143 GLY C O 1
ATOM 11131 N N . GLY D 2 144 ? 227.729 391.518 282.306 1.00 70.68 144 GLY C N 1
ATOM 11132 C CA . GLY D 2 144 ? 226.306 391.783 282.178 1.00 73.95 144 GLY C CA 1
ATOM 11133 C C . GLY D 2 144 ? 225.472 390.954 283.134 1.00 75.88 144 GLY C C 1
ATOM 11134 O O . GLY D 2 144 ? 224.591 391.476 283.821 1.00 80.24 144 GLY C O 1
ATOM 11135 N N . THR D 2 145 ? 225.741 389.648 283.191 1.00 76.66 145 THR C N 1
ATOM 11136 C CA . THR D 2 145 ? 225.017 388.783 284.117 1.00 73.07 145 THR C CA 1
ATOM 11137 C C . THR D 2 145 ? 225.353 389.130 285.557 1.00 75.74 145 THR C C 1
ATOM 11138 O O . THR D 2 145 ? 224.456 389.405 286.359 1.00 82.61 145 THR C O 1
ATOM 11142 N N . GLY D 2 146 ? 226.644 389.209 285.876 1.00 70.81 146 GLY C N 1
ATOM 11143 C CA . GLY D 2 146 ? 227.102 389.460 287.229 1.00 70.03 146 GLY C CA 1
ATOM 11144 C C . GLY D 2 146 ? 226.733 390.817 287.787 1.00 78.42 146 GLY C C 1
ATOM 11145 O O . GLY D 2 146 ? 226.886 391.026 288.994 1.00 83.32 146 GLY C O 1
ATOM 11146 N N . SER D 2 147 ? 226.281 391.746 286.949 1.00 78.64 147 SER C N 1
ATOM 11147 C CA . SER D 2 147 ? 225.738 393.002 287.449 1.00 70.73 147 SER C CA 1
ATOM 11148 C C . SER D 2 147 ? 224.214 392.986 287.424 1.00 75.89 147 SER C C 1
ATOM 11149 O O . SER D 2 147 ? 223.573 393.159 288.464 1.00 86.47 147 SER C O 1
ATOM 11152 N N . GLY D 2 148 ? 223.626 392.748 286.250 1.00 73.68 148 GLY C N 1
ATOM 11153 C CA . GLY D 2 148 ? 222.181 392.856 286.118 1.00 74.51 148 GLY C CA 1
ATOM 11154 C C . GLY D 2 148 ? 221.427 391.772 286.863 1.00 78.52 148 GLY C C 1
ATOM 11155 O O . GLY D 2 148 ? 220.501 392.061 287.631 1.00 87.69 148 GLY C O 1
ATOM 11156 N N . PHE D 2 149 ? 221.804 390.509 286.647 1.00 71.69 149 PHE C N 1
ATOM 11157 C CA . PHE D 2 149 ? 221.090 389.433 287.313 1.00 72.19 149 PHE C CA 1
ATOM 11158 C C . PHE D 2 149 ? 221.387 389.416 288.801 1.00 77.76 149 PHE C C 1
ATOM 11159 O O . PHE D 2 149 ? 220.521 389.040 289.590 1.00 88.30 149 PHE C O 1
ATOM 11167 N N . THR D 2 150 ? 222.593 389.818 289.204 1.00 71.50 150 THR C N 1
ATOM 11168 C CA . THR D 2 150 ? 222.883 389.934 290.629 1.00 68.96 150 THR C CA 1
ATOM 11169 C C . THR D 2 150 ? 222.052 391.032 291.276 1.00 78.06 150 THR C C 1
ATOM 11170 O O . THR D 2 150 ? 221.569 390.862 292.398 1.00 88.30 150 THR C O 1
ATOM 11174 N N . SER D 2 151 ? 221.870 392.160 290.584 1.00 77.37 151 SER C N 1
ATOM 11175 C CA . SER D 2 151 ? 221.018 393.224 291.102 1.00 80.26 151 SER C CA 1
ATOM 11176 C C . SER D 2 151 ? 219.577 392.754 291.248 1.00 85.01 151 SER C C 1
ATOM 11177 O O . SER D 2 151 ? 218.939 392.978 292.286 1.00 93.99 151 SER C O 1
ATOM 11180 N N . LEU D 2 152 ? 219.062 392.070 290.223 1.00 75.96 152 LEU C N 1
ATOM 11181 C CA . LEU D 2 152 ? 217.703 391.540 290.280 1.00 77.77 152 LEU C CA 1
ATOM 11182 C C . LEU D 2 152 ? 217.554 390.506 291.389 1.00 80.85 152 LEU C C 1
ATOM 11183 O O . LEU D 2 152 ? 216.574 390.525 292.147 1.00 91.11 152 LEU C O 1
ATOM 11188 N N . LEU D 2 153 ? 218.537 389.615 291.518 1.00 75.76 153 LEU C N 1
ATOM 11189 C CA . LEU D 2 153 ? 218.482 388.553 292.510 1.00 70.87 153 LEU C CA 1
ATOM 11190 C C . LEU D 2 153 ? 218.573 389.102 293.923 1.00 78.73 153 LEU C C 1
ATOM 11191 O O . LEU D 2 153 ? 217.880 388.618 294.818 1.00 87.80 153 LEU C O 1
ATOM 11196 N N . MET D 2 154 ? 219.413 390.112 294.149 1.00 79.49 154 MET C N 1
ATOM 11197 C CA . MET D 2 154 ? 219.513 390.670 295.490 1.00 80.97 154 MET C CA 1
ATOM 11198 C C . MET D 2 154 ? 218.299 391.520 295.835 1.00 85.48 154 MET C C 1
ATOM 11199 O O . MET D 2 154 ? 217.904 391.568 297.004 1.00 93.44 154 MET C O 1
ATOM 11204 N N . GLU D 2 155 ? 217.672 392.157 294.840 1.00 84.49 155 GLU C N 1
ATOM 11205 C CA . GLU D 2 155 ? 216.384 392.806 295.074 1.00 86.38 155 GLU C CA 1
ATOM 11206 C C . GLU D 2 155 ? 215.336 391.793 295.519 1.00 89.45 155 GLU C C 1
ATOM 11207 O O . GLU D 2 155 ? 214.619 392.006 296.510 1.00 97.71 155 GLU C O 1
ATOM 11213 N N . ARG D 2 156 ? 215.254 390.668 294.805 1.00 84.46 156 ARG C N 1
ATOM 11214 C CA . ARG D 2 156 ? 214.271 389.645 295.141 1.00 82.61 156 ARG C CA 1
ATOM 11215 C C . ARG D 2 156 ? 214.582 388.995 296.484 1.00 86.09 156 ARG C C 1
ATOM 11216 O O . ARG D 2 156 ? 213.671 388.682 297.255 1.00 96.35 156 ARG C O 1
ATOM 11224 N N . LEU D 2 157 ? 215.865 388.797 296.785 1.00 81.82 157 LEU C N 1
ATOM 11225 C CA . LEU D 2 157 ? 216.258 388.224 298.066 1.00 80.14 157 LEU C CA 1
ATOM 11226 C C . LEU D 2 157 ? 215.923 389.163 299.213 1.00 90.88 157 LEU C C 1
ATOM 11227 O O . LEU D 2 157 ? 215.483 388.717 300.277 1.00 101.25 157 LEU C O 1
ATOM 11232 N N . SER D 2 158 ? 216.129 390.467 299.015 1.00 90.46 158 SER C N 1
ATOM 11233 C CA . SER D 2 158 ? 215.803 391.436 300.052 1.00 92.16 158 SER C CA 1
ATOM 11234 C C . SER D 2 158 ? 214.303 391.507 300.295 1.00 97.83 158 SER C C 1
ATOM 11235 O O . SER D 2 158 ? 213.864 391.649 301.441 1.00 104.52 158 SER C O 1
ATOM 11238 N N . VAL D 2 159 ? 213.495 391.413 299.236 1.00 98.51 159 VAL C N 1
ATOM 11239 C CA . VAL D 2 159 ? 212.054 391.524 299.452 1.00 103.48 159 VAL C CA 1
ATOM 11240 C C . VAL D 2 159 ? 211.485 390.207 299.984 1.00 102.57 159 VAL C C 1
ATOM 11241 O O . VAL D 2 159 ? 210.476 390.197 300.699 1.00 103.53 159 VAL C O 1
ATOM 11245 N N . ASP D 2 160 ? 212.140 389.078 299.690 1.00 103.41 160 ASP C N 1
ATOM 11246 C CA . ASP D 2 160 ? 211.609 387.798 300.149 1.00 103.24 160 ASP C CA 1
ATOM 11247 C C . ASP D 2 160 ? 212.055 387.456 301.566 1.00 104.80 160 ASP C C 1
ATOM 11248 O O . ASP D 2 160 ? 211.254 386.957 302.363 1.00 113.59 160 ASP C O 1
ATOM 11253 N N . TYR D 2 161 ? 213.318 387.702 301.901 1.00 103.31 161 TYR C N 1
ATOM 11254 C CA . TYR D 2 161 ? 213.867 387.296 303.189 1.00 101.59 161 TYR C CA 1
ATOM 11255 C C . TYR D 2 161 ? 213.984 388.434 304.186 1.00 107.86 161 TYR C C 1
ATOM 11256 O O . TYR D 2 161 ? 213.690 388.242 305.367 1.00 111.32 161 TYR C O 1
ATOM 11265 N N . GLY D 2 162 ? 214.411 389.613 303.749 1.00 107.30 162 GLY C N 1
ATOM 11266 C CA . GLY D 2 162 ? 214.395 390.772 304.618 1.00 111.11 162 GLY C CA 1
ATOM 11267 C C . GLY D 2 162 ? 215.635 390.942 305.466 1.00 116.50 162 GLY C C 1
ATOM 11268 O O . GLY D 2 162 ? 216.657 391.448 304.995 1.00 121.57 162 GLY C O 1
ATOM 11269 N N . LYS D 2 163 ? 215.558 390.517 306.723 1.00 116.14 163 LYS C N 1
ATOM 11270 C CA . LYS D 2 163 ? 216.604 390.779 307.701 1.00 118.58 163 LYS C CA 1
ATOM 11271 C C . LYS D 2 163 ? 217.765 389.798 307.624 1.00 115.60 163 LYS C C 1
ATOM 11272 O O . LYS D 2 163 ? 218.702 389.912 308.420 1.00 117.48 163 LYS C O 1
ATOM 11278 N N . LYS D 2 164 ? 217.725 388.835 306.707 1.00 109.11 164 LYS C N 1
ATOM 11279 C CA . LYS D 2 164 ? 218.862 387.948 306.513 1.00 104.03 164 LYS C CA 1
ATOM 11280 C C . LYS D 2 164 ? 220.033 388.722 305.924 1.00 107.27 164 LYS C C 1
ATOM 11281 O O . LYS D 2 164 ? 219.862 389.551 305.027 1.00 113.87 164 LYS C O 1
ATOM 11287 N N . SER D 2 165 ? 221.227 388.455 306.443 1.00 97.71 165 SER C N 1
ATOM 11288 C CA . SER D 2 165 ? 222.412 389.164 305.987 1.00 90.60 165 SER C CA 1
ATOM 11289 C C . SER D 2 165 ? 222.808 388.703 304.592 1.00 87.67 165 SER C C 1
ATOM 11290 O O . SER D 2 165 ? 222.685 387.525 304.251 1.00 93.28 165 SER C O 1
ATOM 11293 N N . LYS D 2 166 ? 223.277 389.642 303.778 1.00 82.80 166 LYS C N 1
ATOM 11294 C CA . LYS D 2 166 ? 223.701 389.363 302.411 1.00 78.96 166 LYS C CA 1
ATOM 11295 C C . LYS D 2 166 ? 225.109 389.908 302.232 1.00 80.89 166 LYS C C 1
ATOM 11296 O O . LYS D 2 166 ? 225.293 391.114 302.046 1.00 94.74 166 LYS C O 1
ATOM 11302 N N . LEU D 2 167 ? 226.096 389.026 302.297 1.00 70.03 167 LEU C N 1
ATOM 11303 C CA . LEU D 2 167 ? 227.487 389.383 302.065 1.00 66.38 167 LEU C CA 1
ATOM 11304 C C . LEU D 2 167 ? 227.815 389.083 300.614 1.00 70.16 167 LEU C C 1
ATOM 11305 O O . LEU D 2 167 ? 227.499 387.998 300.119 1.00 84.56 167 LEU C O 1
ATOM 11310 N N . GLU D 2 168 ? 228.433 390.034 299.928 1.00 61.38 168 GLU C N 1
ATOM 11311 C CA . GLU D 2 168 ? 228.785 389.834 298.534 1.00 64.34 168 GLU C CA 1
ATOM 11312 C C . GLU D 2 168 ? 230.277 390.041 298.327 1.00 70.77 168 GLU C C 1
ATOM 11313 O O . GLU D 2 168 ? 230.906 390.861 299.001 1.00 76.22 168 GLU C O 1
ATOM 11319 N N . PHE D 2 169 ? 230.838 389.256 297.415 1.00 69.90 169 PHE C N 1
ATOM 11320 C CA . PHE D 2 169 ? 232.241 389.336 297.031 1.00 64.46 169 PHE C CA 1
ATOM 11321 C C . PHE D 2 169 ? 232.264 389.667 295.548 1.00 75.88 169 PHE C C 1
ATOM 11322 O O . PHE D 2 169 ? 231.893 388.832 294.718 1.00 85.83 169 PHE C O 1
ATOM 11330 N N . SER D 2 170 ? 232.689 390.878 295.213 1.00 74.52 170 SER C N 1
ATOM 11331 C CA . SER D 2 170 ? 232.576 391.390 293.858 1.00 72.97 170 SER C CA 1
ATOM 11332 C C . SER D 2 170 ? 233.952 391.648 293.267 1.00 73.44 170 SER C C 1
ATOM 11333 O O . SER D 2 170 ? 234.870 392.078 293.969 1.00 81.54 170 SER C O 1
ATOM 11336 N N . ILE D 2 171 ? 234.086 391.377 291.972 1.00 70.95 171 ILE C N 1
ATOM 11337 C CA . ILE D 2 171 ? 235.312 391.661 291.238 1.00 74.22 171 ILE C CA 1
ATOM 11338 C C . ILE D 2 171 ? 235.163 393.059 290.650 1.00 79.72 171 ILE C C 1
ATOM 11339 O O . ILE D 2 171 ? 234.471 393.261 289.653 1.00 83.96 171 ILE C O 1
ATOM 11344 N N . TYR D 2 172 ? 235.808 394.022 291.275 1.00 81.16 172 TYR C N 1
ATOM 11345 C CA . TYR D 2 172 ? 235.749 395.403 290.829 1.00 80.87 172 TYR C CA 1
ATOM 11346 C C . TYR D 2 172 ? 236.633 395.610 289.602 1.00 89.39 172 TYR C C 1
ATOM 11347 O O . TYR D 2 172 ? 237.670 394.956 289.467 1.00 94.35 172 TYR C O 1
ATOM 11356 N N . PRO D 2 173 ? 236.235 396.488 288.683 1.00 85.15 173 PRO C N 1
ATOM 11357 C CA . PRO D 2 173 ? 237.132 396.852 287.582 1.00 90.24 173 PRO C CA 1
ATOM 11358 C C . PRO D 2 173 ? 238.332 397.642 288.082 1.00 99.22 173 PRO C C 1
ATOM 11359 O O . PRO D 2 173 ? 238.242 398.404 289.046 1.00 99.63 173 PRO C O 1
ATOM 11363 N N . ALA D 2 174 ? 239.462 397.451 287.412 1.00 102.83 174 ALA C N 1
ATOM 11364 C CA . ALA D 2 174 ? 240.706 398.099 287.787 1.00 104.18 174 ALA C CA 1
ATOM 11365 C C . ALA D 2 174 ? 240.817 399.478 287.146 1.00 107.48 174 ALA C C 1
ATOM 11366 O O . ALA D 2 174 ? 240.079 399.794 286.209 1.00 111.33 174 ALA C O 1
ATOM 11368 N N . PRO D 2 175 ? 241.695 400.341 287.674 1.00 111.77 175 PRO C N 1
ATOM 11369 C CA . PRO D 2 175 ? 241.964 401.619 286.987 1.00 118.33 175 PRO C CA 1
ATOM 11370 C C . PRO D 2 175 ? 242.447 401.467 285.556 1.00 115.60 175 PRO C C 1
ATOM 11371 O O . PRO D 2 175 ? 242.039 402.238 284.679 1.00 115.10 175 PRO C O 1
ATOM 11375 N N . GLN D 2 176 ? 243.305 400.488 285.294 1.00 110.31 176 GLN C N 1
ATOM 11376 C CA . GLN D 2 176 ? 243.927 400.326 283.988 1.00 111.92 176 GLN C CA 1
ATOM 11377 C C . GLN D 2 176 ? 243.656 398.973 283.356 1.00 107.96 176 GLN C C 1
ATOM 11378 O O . GLN D 2 176 ? 243.407 398.896 282.153 1.00 118.35 176 GLN C O 1
ATOM 11384 N N . VAL D 2 177 ? 243.690 397.902 284.146 1.00 105.78 177 VAL C N 1
ATOM 11385 C CA . VAL D 2 177 ? 243.511 396.543 283.643 1.00 101.69 177 VAL C CA 1
ATOM 11386 C C . VAL D 2 177 ? 242.011 396.290 283.526 1.00 108.36 177 VAL C C 1
ATOM 11387 O O . VAL D 2 177 ? 241.343 395.946 284.501 1.00 122.23 177 VAL C O 1
ATOM 11391 N N . SER D 2 178 ? 241.470 396.474 282.331 1.00 101.59 178 SER C N 1
ATOM 11392 C CA . SER D 2 178 ? 240.057 396.239 282.085 1.00 106.05 178 SER C CA 1
ATOM 11393 C C . SER D 2 178 ? 239.901 395.399 280.829 1.00 101.23 178 SER C C 1
ATOM 11394 O O . SER D 2 178 ? 240.606 395.611 279.839 1.00 105.49 178 SER C O 1
ATOM 11397 N N . THR D 2 179 ? 238.979 394.439 280.877 1.00 94.17 179 THR C N 1
ATOM 11398 C CA . THR D 2 179 ? 238.799 393.497 279.782 1.00 91.45 179 THR C CA 1
ATOM 11399 C C . THR D 2 179 ? 237.606 393.813 278.895 1.00 94.73 179 THR C C 1
ATOM 11400 O O . THR D 2 179 ? 237.507 393.252 277.800 1.00 98.76 179 THR C O 1
ATOM 11404 N N . ALA D 2 180 ? 236.704 394.684 279.331 1.00 95.56 180 ALA C N 1
ATOM 11405 C CA . ALA D 2 180 ? 235.527 395.033 278.555 1.00 86.11 180 ALA C CA 1
ATOM 11406 C C . ALA D 2 180 ? 235.424 396.545 278.443 1.00 82.39 180 ALA C C 1
ATOM 11407 O O . ALA D 2 180 ? 236.001 397.290 279.238 1.00 93.16 180 ALA C O 1
ATOM 11409 N N . VAL D 2 181 ? 234.685 396.991 277.435 1.00 73.59 181 VAL C N 1
ATOM 11410 C CA . VAL D 2 181 ? 234.539 398.418 277.182 1.00 73.52 181 VAL C CA 1
ATOM 11411 C C . VAL D 2 181 ? 233.441 399.027 278.042 1.00 78.36 181 VAL C C 1
ATOM 11412 O O . VAL D 2 181 ? 233.608 400.118 278.588 1.00 86.51 181 VAL C O 1
ATOM 11416 N N . VAL D 2 182 ? 232.325 398.326 278.220 1.00 75.81 182 VAL C N 1
ATOM 11417 C CA . VAL D 2 182 ? 231.157 398.896 278.881 1.00 68.68 182 VAL C CA 1
ATOM 11418 C C . VAL D 2 182 ? 231.177 398.565 280.366 1.00 70.74 182 VAL C C 1
ATOM 11419 O O . VAL D 2 182 ? 230.134 398.590 281.028 1.00 83.55 182 VAL C O 1
ATOM 11423 N N . GLU D 2 183 ? 232.352 398.216 280.883 1.00 68.77 183 GLU C N 1
ATOM 11424 C CA . GLU D 2 183 ? 232.519 397.986 282.317 1.00 71.76 183 GLU C CA 1
ATOM 11425 C C . GLU D 2 183 ? 232.093 399.147 283.221 1.00 74.04 183 GLU C C 1
ATOM 11426 O O . GLU D 2 183 ? 231.472 398.865 284.261 1.00 79.25 183 GLU C O 1
ATOM 11432 N N . PRO D 2 184 ? 232.408 400.431 282.943 1.00 70.45 184 PRO C N 1
ATOM 11433 C CA . PRO D 2 184 ? 231.919 401.489 283.849 1.00 71.18 184 PRO C CA 1
ATOM 11434 C C . PRO D 2 184 ? 230.408 401.589 283.935 1.00 75.43 184 PRO C C 1
ATOM 11435 O O . PRO D 2 184 ? 229.878 401.825 285.028 1.00 90.87 184 PRO C O 1
ATOM 11439 N N . TYR D 2 185 ? 229.703 401.383 282.818 1.00 61.14 185 TYR C N 1
ATOM 11440 C CA . TYR D 2 185 ? 228.243 401.420 282.831 1.00 68.90 185 TYR C CA 1
ATOM 11441 C C . TYR D 2 185 ? 227.678 400.346 283.749 1.00 73.54 185 TYR C C 1
ATOM 11442 O O . TYR D 2 185 ? 226.895 400.639 284.662 1.00 82.05 185 TYR C O 1
ATOM 11451 N N . ASN D 2 186 ? 228.104 399.099 283.536 1.00 64.83 186 ASN C N 1
ATOM 11452 C CA . ASN D 2 186 ? 227.602 397.978 284.318 1.00 63.94 186 ASN C CA 1
ATOM 11453 C C . ASN D 2 186 ? 227.956 398.134 285.786 1.00 72.32 186 ASN C C 1
ATOM 11454 O O . ASN D 2 186 ? 227.124 397.871 286.663 1.00 83.46 186 ASN C O 1
ATOM 11459 N N . SER D 2 187 ? 229.178 398.592 286.069 1.00 69.75 187 SER C N 1
ATOM 11460 C CA . SER D 2 187 ? 229.616 398.726 287.451 1.00 74.10 187 SER C CA 1
ATOM 11461 C C . SER D 2 187 ? 228.837 399.812 288.183 1.00 80.53 187 SER C C 1
ATOM 11462 O O . SER D 2 187 ? 228.442 399.619 289.338 1.00 92.66 187 SER C O 1
ATOM 11465 N N . ILE D 2 188 ? 228.589 400.951 287.530 1.00 73.97 188 ILE C N 1
ATOM 11466 C CA . ILE D 2 188 ? 227.804 402.011 288.159 1.00 74.37 188 ILE C CA 1
ATOM 11467 C C . ILE D 2 188 ? 226.382 401.533 288.427 1.00 75.39 188 ILE C C 1
ATOM 11468 O O . ILE D 2 188 ? 225.828 401.739 289.523 1.00 86.63 188 ILE C O 1
ATOM 11473 N N . LEU D 2 189 ? 225.788 400.844 287.450 1.00 66.79 189 LEU C N 1
ATOM 11474 C CA . LEU D 2 189 ? 224.411 400.394 287.601 1.00 71.54 189 LEU C CA 1
ATOM 11475 C C . LEU D 2 189 ? 224.266 399.315 288.666 1.00 79.40 189 LEU C C 1
ATOM 11476 O O . LEU D 2 189 ? 223.199 399.204 289.279 1.00 82.62 189 LEU C O 1
ATOM 11481 N N . THR D 2 190 ? 225.305 398.511 288.912 1.00 81.46 190 THR C N 1
ATOM 11482 C CA . THR D 2 190 ? 225.152 397.542 289.993 1.00 85.73 190 THR C CA 1
ATOM 11483 C C . THR D 2 190 ? 225.500 398.137 291.354 1.00 89.29 190 THR C C 1
ATOM 11484 O O . THR D 2 190 ? 224.974 397.664 292.370 1.00 103.19 190 THR C O 1
ATOM 11488 N N . THR D 2 191 ? 226.364 399.163 291.410 1.00 87.89 191 THR C N 1
ATOM 11489 C CA . THR D 2 191 ? 226.544 399.876 292.677 1.00 94.34 191 THR C CA 1
ATOM 11490 C C . THR D 2 191 ? 225.258 400.549 293.125 1.00 92.25 191 THR C C 1
ATOM 11491 O O . THR D 2 191 ? 224.955 400.561 294.329 1.00 97.40 191 THR C O 1
ATOM 11495 N N . HIS D 2 192 ? 224.485 401.070 292.162 1.00 92.15 192 HIS C N 1
ATOM 11496 C CA . HIS D 2 192 ? 223.239 401.774 292.468 1.00 101.68 192 HIS C CA 1
ATOM 11497 C C . HIS D 2 192 ? 222.267 400.905 293.267 1.00 100.21 192 HIS C C 1
ATOM 11498 O O . HIS D 2 192 ? 221.470 401.421 294.057 1.00 95.75 192 HIS C O 1
ATOM 11505 N N . THR D 2 193 ? 222.329 399.587 293.096 1.00 104.14 193 THR C N 1
ATOM 11506 C CA . THR D 2 193 ? 221.442 398.705 293.842 1.00 107.16 193 THR C CA 1
ATOM 11507 C C . THR D 2 193 ? 222.140 397.962 294.974 1.00 98.82 193 THR C C 1
ATOM 11508 O O . THR D 2 193 ? 221.478 397.578 295.949 1.00 104.15 193 THR C O 1
ATOM 11512 N N . THR D 2 194 ? 223.458 397.751 294.891 1.00 99.55 194 THR C N 1
ATOM 11513 C CA . THR D 2 194 ? 224.119 397.086 296.006 1.00 99.74 194 THR C CA 1
ATOM 11514 C C . THR D 2 194 ? 224.385 398.041 297.161 1.00 100.05 194 THR C C 1
ATOM 11515 O O . THR D 2 194 ? 224.848 397.593 298.215 1.00 100.48 194 THR C O 1
ATOM 11519 N N . LEU D 2 195 ? 224.134 399.343 296.988 1.00 101.08 195 LEU C N 1
ATOM 11520 C CA . LEU D 2 195 ? 224.058 400.210 298.162 1.00 94.59 195 LEU C CA 1
ATOM 11521 C C . LEU D 2 195 ? 222.930 399.784 299.093 1.00 99.80 195 LEU C C 1
ATOM 11522 O O . LEU D 2 195 ? 223.132 399.634 300.302 1.00 102.24 195 LEU C O 1
ATOM 11527 N N . GLU D 2 196 ? 221.734 399.579 298.549 1.00 98.99 196 GLU C N 1
ATOM 11528 C CA . GLU D 2 196 ? 220.561 399.360 299.381 1.00 98.21 196 GLU C CA 1
ATOM 11529 C C . GLU D 2 196 ? 220.204 397.894 299.571 1.00 94.01 196 GLU C C 1
ATOM 11530 O O . GLU D 2 196 ? 219.424 397.584 300.476 1.00 99.74 196 GLU C O 1
ATOM 11536 N N . HIS D 2 197 ? 220.739 396.985 298.760 1.00 94.00 197 HIS C N 1
ATOM 11537 C CA . HIS D 2 197 ? 220.341 395.589 298.861 1.00 88.69 197 HIS C CA 1
ATOM 11538 C C . HIS D 2 197 ? 221.458 394.679 299.350 1.00 88.97 197 HIS C C 1
ATOM 11539 O O . HIS D 2 197 ? 221.333 393.456 299.252 1.00 96.03 197 HIS C O 1
ATOM 11546 N N . SER D 2 198 ? 222.533 395.239 299.891 1.00 91.24 198 SER C N 1
ATOM 11547 C CA . SER D 2 198 ? 223.631 394.460 300.444 1.00 85.56 198 SER C CA 1
ATOM 11548 C C . SER D 2 198 ? 223.933 394.929 301.858 1.00 86.93 198 SER C C 1
ATOM 11549 O O . SER D 2 198 ? 223.698 396.091 302.201 1.00 93.51 198 SER C O 1
ATOM 11552 N N . ASP D 2 199 ? 224.449 394.018 302.679 1.00 85.81 199 ASP C N 1
ATOM 11553 C CA . ASP D 2 199 ? 224.811 394.343 304.050 1.00 87.32 199 ASP C CA 1
ATOM 11554 C C . ASP D 2 199 ? 226.309 394.486 304.257 1.00 90.03 199 ASP C C 1
ATOM 11555 O O . ASP D 2 199 ? 226.729 395.184 305.183 1.00 93.50 199 ASP C O 1
ATOM 11560 N N . CYS D 2 200 ? 227.118 393.842 303.420 1.00 85.97 200 CYS C N 1
ATOM 11561 C CA . CYS D 2 200 ? 228.565 393.998 303.466 1.00 78.74 200 CYS C CA 1
ATOM 11562 C C . CYS D 2 200 ? 229.122 393.580 302.117 1.00 76.89 200 CYS C C 1
ATOM 11563 O O . CYS D 2 200 ? 228.921 392.441 301.692 1.00 88.62 200 CYS C O 1
ATOM 11566 N N . ALA D 2 201 ? 229.815 394.497 301.449 1.00 71.36 201 ALA C N 1
ATOM 11567 C CA . ALA D 2 201 ? 230.345 394.258 300.114 1.00 74.71 201 ALA C CA 1
ATOM 11568 C C . ALA D 2 201 ? 231.862 394.319 300.161 1.00 73.38 201 ALA C C 1
ATOM 11569 O O . ALA D 2 201 ? 232.433 395.365 300.478 1.00 77.86 201 ALA C O 1
ATOM 11571 N N . PHE D 2 202 ? 232.510 393.208 299.831 1.00 74.86 202 PHE C N 1
ATOM 11572 C CA . PHE D 2 202 ? 233.964 393.138 299.774 1.00 73.10 202 PHE C CA 1
ATOM 11573 C C . PHE D 2 202 ? 234.388 393.350 298.332 1.00 82.22 202 PHE C C 1
ATOM 11574 O O . PHE D 2 202 ? 233.899 392.670 297.426 1.00 85.28 202 PHE C O 1
ATOM 11582 N N . MET D 2 203 ? 235.294 394.292 298.121 1.00 81.93 203 MET C N 1
ATOM 11583 C CA . MET D 2 203 ? 235.708 394.662 296.783 1.00 76.98 203 MET C CA 1
ATOM 11584 C C . MET D 2 203 ? 237.028 393.969 296.484 1.00 84.09 203 MET C C 1
ATOM 11585 O O . MET D 2 203 ? 237.923 393.928 297.331 1.00 96.66 203 MET C O 1
ATOM 11590 N N . VAL D 2 204 ? 237.133 393.389 295.295 1.00 78.70 204 VAL C N 1
ATOM 11591 C CA . VAL D 2 204 ? 238.347 392.710 294.862 1.00 70.62 204 VAL C CA 1
ATOM 11592 C C . VAL D 2 204 ? 238.718 393.253 293.492 1.00 80.29 204 VAL C C 1
ATOM 11593 O O . VAL D 2 204 ? 237.866 393.330 292.601 1.00 91.55 204 VAL C O 1
ATOM 11597 N N . ASP D 2 205 ? 239.975 393.644 293.328 1.00 87.89 205 ASP C N 1
ATOM 11598 C CA . ASP D 2 205 ? 240.454 394.237 292.089 1.00 90.13 205 ASP C CA 1
ATOM 11599 C C . ASP D 2 205 ? 241.492 393.314 291.470 1.00 85.92 205 ASP C C 1
ATOM 11600 O O . ASP D 2 205 ? 242.475 392.963 292.127 1.00 93.79 205 ASP C O 1
ATOM 11605 N N . ASN D 2 206 ? 241.282 392.949 290.200 1.00 76.58 206 ASN C N 1
ATOM 11606 C CA . ASN D 2 206 ? 242.109 391.932 289.553 1.00 79.80 206 ASN C CA 1
ATOM 11607 C C . ASN D 2 206 ? 243.555 392.386 289.395 1.00 91.08 206 ASN C C 1
ATOM 11608 O O . ASN D 2 206 ? 244.478 391.569 289.492 1.00 99.90 206 ASN C O 1
ATOM 11613 N N . GLU D 2 207 ? 243.769 393.677 289.135 1.00 93.28 207 GLU C N 1
ATOM 11614 C CA . GLU D 2 207 ? 245.126 394.193 288.986 1.00 96.81 207 GLU C CA 1
ATOM 11615 C C . GLU D 2 207 ? 245.902 394.080 290.291 1.00 99.37 207 GLU C C 1
ATOM 11616 O O . GLU D 2 207 ? 247.103 393.778 290.288 1.00 107.19 207 GLU C O 1
ATOM 11622 N N . ALA D 2 208 ? 245.225 394.307 291.417 1.00 89.30 208 ALA C N 1
ATOM 11623 C CA . ALA D 2 208 ? 245.866 394.151 292.716 1.00 88.71 208 ALA C CA 1
ATOM 11624 C C . ALA D 2 208 ? 246.248 392.701 292.978 1.00 92.03 208 ALA C C 1
ATOM 11625 O O . ALA D 2 208 ? 247.318 392.433 293.536 1.00 101.82 208 ALA C O 1
ATOM 11627 N N . ILE D 2 209 ? 245.395 391.751 292.580 1.00 84.74 209 ILE C N 1
ATOM 11628 C CA . ILE D 2 209 ? 245.747 390.346 292.764 1.00 84.99 209 ILE C CA 1
ATOM 11629 C C . ILE D 2 209 ? 246.902 389.970 291.851 1.00 92.52 209 ILE C C 1
ATOM 11630 O O . ILE D 2 209 ? 247.746 389.147 292.221 1.00 102.15 209 ILE C O 1
ATOM 11635 N N . TYR D 2 210 ? 246.951 390.543 290.644 1.00 88.49 210 TYR C N 1
ATOM 11636 C CA . TYR D 2 210 ? 248.078 390.307 289.745 1.00 90.46 210 TYR C CA 1
ATOM 11637 C C . TYR D 2 210 ? 249.380 390.794 290.361 1.00 96.38 210 TYR C C 1
ATOM 11638 O O . TYR D 2 210 ? 250.398 390.090 290.331 1.00 103.43 210 TYR C O 1
ATOM 11647 N N . ASP D 2 211 ? 249.359 392.004 290.927 1.00 94.19 211 ASP C N 1
ATOM 11648 C CA . ASP D 2 211 ? 250.546 392.548 291.579 1.00 101.52 211 ASP C CA 1
ATOM 11649 C C . ASP D 2 211 ? 250.957 391.702 292.776 1.00 103.94 211 ASP C C 1
ATOM 11650 O O . ASP D 2 211 ? 252.148 391.425 292.969 1.00 112.66 211 ASP C O 1
ATOM 11655 N N . ILE D 2 212 ? 249.978 391.269 293.575 1.00 95.09 212 ILE C N 1
ATOM 11656 C CA . ILE D 2 212 ? 250.256 390.453 294.753 1.00 90.99 212 ILE C CA 1
ATOM 11657 C C . ILE D 2 212 ? 250.877 389.124 294.345 1.00 96.53 212 ILE C C 1
ATOM 11658 O O . ILE D 2 212 ? 251.887 388.696 294.914 1.00 108.64 212 ILE C O 1
ATOM 11663 N N . CYS D 2 213 ? 250.310 388.474 293.324 1.00 94.96 213 CYS C N 1
ATOM 11664 C CA . CYS D 2 213 ? 250.838 387.195 292.861 1.00 97.61 213 CYS C CA 1
ATOM 11665 C C . CYS D 2 213 ? 252.253 387.345 292.320 1.00 101.98 213 CYS C C 1
ATOM 11666 O O . CYS D 2 213 ? 253.157 386.600 292.717 1.00 107.52 213 CYS C O 1
ATOM 11669 N N . ARG D 2 214 ? 252.471 388.346 291.461 1.00 105.15 214 ARG C N 1
ATOM 11670 C CA . ARG D 2 214 ? 253.774 388.542 290.832 1.00 114.08 214 ARG C CA 1
ATOM 11671 C C . ARG D 2 214 ? 254.854 388.852 291.860 1.00 112.92 214 ARG C C 1
ATOM 11672 O O . ARG D 2 214 ? 255.963 388.312 291.798 1.00 118.92 214 ARG C O 1
ATOM 11680 N N . ARG D 2 215 ? 254.546 389.718 292.825 1.00 104.93 215 ARG C N 1
ATOM 11681 C CA . ARG D 2 215 ? 255.572 390.133 293.772 1.00 104.61 215 ARG C CA 1
ATOM 11682 C C . ARG D 2 215 ? 255.752 389.108 294.885 1.00 105.96 215 ARG C C 1
ATOM 11683 O O . ARG D 2 215 ? 256.863 388.617 295.113 1.00 114.21 215 ARG C O 1
ATOM 11691 N N . ASN D 2 216 ? 254.673 388.778 295.600 1.00 99.79 216 ASN C N 1
ATOM 11692 C CA . ASN D 2 216 ? 254.781 387.889 296.748 1.00 97.62 216 ASN C CA 1
ATOM 11693 C C . ASN D 2 216 ? 255.028 386.442 296.340 1.00 104.33 216 ASN C C 1
ATOM 11694 O O . ASN D 2 216 ? 255.895 385.777 296.915 1.00 112.74 216 ASN C O 1
ATOM 11699 N N . LEU D 2 217 ? 254.285 385.933 295.358 1.00 101.39 217 LEU C N 1
ATOM 11700 C CA . LEU D 2 217 ? 254.289 384.509 295.058 1.00 98.62 217 LEU C CA 1
ATOM 11701 C C . LEU D 2 217 ? 255.308 384.128 293.998 1.00 107.95 217 LEU C C 1
ATOM 11702 O O . LEU D 2 217 ? 255.452 382.936 293.707 1.00 112.60 217 LEU C O 1
ATOM 11707 N N . ASP D 2 218 ? 256.014 385.112 293.429 1.00 110.06 218 ASP C N 1
ATOM 11708 C CA . ASP D 2 218 ? 257.038 384.905 292.398 1.00 115.78 218 ASP C CA 1
ATOM 11709 C C . ASP D 2 218 ? 256.490 384.144 291.193 1.00 118.50 218 ASP C C 1
ATOM 11710 O O . ASP D 2 218 ? 257.156 383.274 290.630 1.00 121.16 218 ASP C O 1
ATOM 11715 N N . ILE D 2 219 ? 255.264 384.470 290.795 1.00 116.37 219 ILE C N 1
ATOM 11716 C CA . ILE D 2 219 ? 254.656 383.916 289.593 1.00 115.31 219 ILE C CA 1
ATOM 11717 C C . ILE D 2 219 ? 254.821 384.931 288.474 1.00 119.26 219 ILE C C 1
ATOM 11718 O O . ILE D 2 219 ? 254.343 386.067 288.580 1.00 112.49 219 ILE C O 1
ATOM 11723 N N . GLU D 2 220 ? 255.513 384.525 287.409 1.00 124.07 220 GLU C N 1
ATOM 11724 C CA . GLU D 2 220 ? 255.706 385.411 286.269 1.00 127.48 220 GLU C CA 1
ATOM 11725 C C . GLU D 2 220 ? 254.393 385.674 285.545 1.00 124.08 220 GLU C C 1
ATOM 11726 O O . GLU D 2 220 ? 254.097 386.817 285.178 1.00 126.62 220 GLU C O 1
ATOM 11732 N N . ARG D 2 221 ? 253.590 384.633 285.342 1.00 117.96 221 ARG C N 1
ATOM 11733 C CA . ARG D 2 221 ? 252.387 384.706 284.517 1.00 113.00 221 ARG C CA 1
ATOM 11734 C C . ARG D 2 221 ? 251.204 384.104 285.264 1.00 111.38 221 ARG C C 1
ATOM 11735 O O . ARG D 2 221 ? 250.824 382.950 285.021 1.00 106.60 221 ARG C O 1
ATOM 11743 N N . PRO D 2 222 ? 250.597 384.852 286.180 1.00 107.13 222 PRO C N 1
ATOM 11744 C CA . PRO D 2 222 ? 249.399 384.357 286.859 1.00 94.45 222 PRO C CA 1
ATOM 11745 C C . PRO D 2 222 ? 248.181 384.418 285.950 1.00 100.73 222 PRO C C 1
ATOM 11746 O O . PRO D 2 222 ? 248.124 385.180 284.985 1.00 108.98 222 PRO C O 1
ATOM 11750 N N . THR D 2 223 ? 247.191 383.597 286.286 1.00 96.39 223 THR C N 1
ATOM 11751 C CA . THR D 2 223 ? 245.954 383.525 285.522 1.00 92.94 223 THR C CA 1
ATOM 11752 C C . THR D 2 223 ? 244.787 383.686 286.489 1.00 93.59 223 THR C C 1
ATOM 11753 O O . THR D 2 223 ? 244.972 384.015 287.664 1.00 100.82 223 THR C O 1
ATOM 11757 N N . TYR D 2 224 ? 243.571 383.461 285.984 1.00 89.92 224 TYR C N 1
ATOM 11758 C CA . TYR D 2 224 ? 242.379 383.616 286.811 1.00 80.27 224 TYR C CA 1
ATOM 11759 C C . TYR D 2 224 ? 242.299 382.562 287.905 1.00 83.34 224 TYR C C 1
ATOM 11760 O O . TYR D 2 224 ? 241.663 382.800 288.938 1.00 88.46 224 TYR C O 1
ATOM 11769 N N . THR D 2 225 ? 242.928 381.402 287.697 1.00 82.79 225 THR C N 1
ATOM 11770 C CA . THR D 2 225 ? 242.849 380.322 288.676 1.00 74.59 225 THR C CA 1
ATOM 11771 C C . THR D 2 225 ? 243.488 380.720 289.999 1.00 79.87 225 THR C C 1
ATOM 11772 O O . THR D 2 225 ? 242.900 380.510 291.063 1.00 85.28 225 THR C O 1
ATOM 11776 N N . ASN D 2 226 ? 244.675 381.329 289.947 1.00 81.85 226 ASN C N 1
ATOM 11777 C CA . ASN D 2 226 ? 245.349 381.771 291.166 1.00 81.32 226 ASN C CA 1
ATOM 11778 C C . ASN D 2 226 ? 244.559 382.871 291.865 1.00 83.78 226 ASN C C 1
ATOM 11779 O O . ASN D 2 226 ? 244.489 382.909 293.102 1.00 92.15 226 ASN C O 1
ATOM 11784 N N . LEU D 2 227 ? 243.958 383.765 291.077 1.00 77.04 227 LEU C N 1
ATOM 11785 C CA . LEU D 2 227 ? 243.117 384.827 291.618 1.00 75.10 227 LEU C CA 1
ATOM 11786 C C . LEU D 2 227 ? 241.949 384.244 292.401 1.00 78.60 227 LEU C C 1
ATOM 11787 O O . LEU D 2 227 ? 241.668 384.656 293.536 1.00 83.32 227 LEU C O 1
ATOM 11792 N N . ASN D 2 228 ? 241.278 383.253 291.813 1.00 70.61 228 ASN C N 1
ATOM 11793 C CA . ASN D 2 228 ? 240.153 382.627 292.489 1.00 62.89 228 ASN C CA 1
ATOM 11794 C C . ASN D 2 228 ? 240.597 381.821 293.701 1.00 73.00 228 ASN C C 1
ATOM 11795 O O . ASN D 2 228 ? 239.844 381.718 294.670 1.00 86.67 228 ASN C O 1
ATOM 11800 N N . ARG D 2 229 ? 241.807 381.251 293.675 1.00 68.74 229 ARG C N 1
ATOM 11801 C CA . ARG D 2 229 ? 242.301 380.537 294.851 1.00 69.46 229 ARG C CA 1
ATOM 11802 C C . ARG D 2 229 ? 242.533 381.491 296.018 1.00 71.55 229 ARG C C 1
ATOM 11803 O O . ARG D 2 229 ? 242.188 381.174 297.164 1.00 77.77 229 ARG C O 1
ATOM 11811 N N . LEU D 2 230 ? 243.103 382.670 295.744 1.00 66.94 230 LEU C N 1
ATOM 11812 C CA . LEU D 2 230 ? 243.270 383.669 296.800 1.00 67.79 230 LEU C CA 1
ATOM 11813 C C . LEU D 2 230 ? 241.927 384.163 297.332 1.00 71.16 230 LEU C C 1
ATOM 11814 O O . LEU D 2 230 ? 241.758 384.341 298.548 1.00 75.70 230 LEU C O 1
ATOM 11819 N N . ILE D 2 231 ? 240.959 384.389 296.439 1.00 69.91 231 ILE C N 1
ATOM 11820 C CA . ILE D 2 231 ? 239.636 384.823 296.887 1.00 66.11 231 ILE C CA 1
ATOM 11821 C C . ILE D 2 231 ? 238.968 383.738 297.730 1.00 71.99 231 ILE C C 1
ATOM 11822 O O . ILE D 2 231 ? 238.332 384.028 298.753 1.00 75.65 231 ILE C O 1
ATOM 11827 N N . GLY D 2 232 ? 239.127 382.474 297.330 1.00 68.43 232 GLY C N 1
ATOM 11828 C CA . GLY D 2 232 ? 238.587 381.379 298.115 1.00 63.56 232 GLY C CA 1
ATOM 11829 C C . GLY D 2 232 ? 239.230 381.267 299.481 1.00 74.10 232 GLY C C 1
ATOM 11830 O O . GLY D 2 232 ? 238.563 380.936 300.463 1.00 81.91 232 GLY C O 1
ATOM 11831 N N . GLN D 2 233 ? 240.531 381.557 299.566 1.00 74.37 233 GLN C N 1
ATOM 11832 C CA . GLN D 2 233 ? 241.191 381.592 300.868 1.00 73.18 233 GLN C CA 1
ATOM 11833 C C . GLN D 2 233 ? 240.631 382.708 301.739 1.00 71.69 233 GLN C C 1
ATOM 11834 O O . GLN D 2 233 ? 240.461 382.533 302.953 1.00 78.97 233 GLN C O 1
ATOM 11840 N N . ILE D 2 234 ? 240.328 383.858 301.133 1.00 69.53 234 ILE C N 1
ATOM 11841 C CA . ILE D 2 234 ? 239.743 384.969 301.885 1.00 70.75 234 ILE C CA 1
ATOM 11842 C C . ILE D 2 234 ? 238.376 384.580 302.445 1.00 70.02 234 ILE C C 1
ATOM 11843 O O . ILE D 2 234 ? 238.085 384.797 303.628 1.00 72.16 234 ILE C O 1
ATOM 11848 N N . VAL D 2 235 ? 237.530 383.968 301.611 1.00 71.22 235 VAL C N 1
ATOM 11849 C CA . VAL D 2 235 ? 236.196 383.566 302.070 1.00 68.80 235 VAL C CA 1
ATOM 11850 C C . VAL D 2 235 ? 236.279 382.444 303.106 1.00 71.46 235 VAL C C 1
ATOM 11851 O O . VAL D 2 235 ? 235.463 382.383 304.040 1.00 70.43 235 VAL C O 1
ATOM 11855 N N . SER D 2 236 ? 237.256 381.545 302.966 1.00 70.72 236 SER C N 1
ATOM 11856 C CA . SER D 2 236 ? 237.473 380.526 303.985 1.00 69.09 236 SER C CA 1
ATOM 11857 C C . SER D 2 236 ? 237.865 381.153 305.313 1.00 70.31 236 SER C C 1
ATOM 11858 O O . SER D 2 236 ? 237.432 380.694 306.373 1.00 76.34 236 SER C O 1
ATOM 11861 N N . SER D 2 237 ? 238.686 382.204 305.276 1.00 74.32 237 SER C N 1
ATOM 11862 C CA . SER D 2 237 ? 239.009 382.915 306.508 1.00 69.90 237 SER C CA 1
ATOM 11863 C C . SER D 2 237 ? 237.799 383.647 307.074 1.00 68.90 237 SER C C 1
ATOM 11864 O O . SER D 2 237 ? 237.715 383.842 308.291 1.00 67.18 237 SER C O 1
ATOM 11867 N N . ILE D 2 238 ? 236.874 384.082 306.214 1.00 73.16 238 ILE C N 1
ATOM 11868 C CA . ILE D 2 238 ? 235.623 384.668 306.702 1.00 68.28 238 ILE C CA 1
ATOM 11869 C C . ILE D 2 238 ? 234.824 383.638 307.489 1.00 73.48 238 ILE C C 1
ATOM 11870 O O . ILE D 2 238 ? 234.396 383.886 308.622 1.00 70.88 238 ILE C O 1
ATOM 11875 N N . THR D 2 239 ? 234.618 382.465 306.901 1.00 77.19 239 THR C N 1
ATOM 11876 C CA . THR D 2 239 ? 233.659 381.507 307.440 1.00 74.45 239 THR C CA 1
ATOM 11877 C C . THR D 2 239 ? 234.282 380.437 308.328 1.00 78.42 239 THR C C 1
ATOM 11878 O O . THR D 2 239 ? 233.561 379.548 308.801 1.00 84.77 239 THR C O 1
ATOM 11882 N N . ALA D 2 240 ? 235.592 380.496 308.577 1.00 77.16 240 ALA C N 1
ATOM 11883 C CA . ALA D 2 240 ? 236.207 379.515 309.464 1.00 75.07 240 ALA C CA 1
ATOM 11884 C C . ALA D 2 240 ? 235.761 379.696 310.905 1.00 72.02 240 ALA C C 1
ATOM 11885 O O . ALA D 2 240 ? 235.864 378.759 311.702 1.00 83.16 240 ALA C O 1
ATOM 11887 N N . SER D 2 241 ? 235.277 380.886 311.261 1.00 72.54 241 SER C N 1
ATOM 11888 C CA . SER D 2 241 ? 234.785 381.102 312.616 1.00 77.33 241 SER C CA 1
ATOM 11889 C C . SER D 2 241 ? 233.495 380.334 312.862 1.00 75.63 241 SER C C 1
ATOM 11890 O O . SER D 2 241 ? 233.261 379.843 313.971 1.00 78.58 241 SER C O 1
ATOM 11893 N N . LEU D 2 242 ? 232.641 380.228 311.844 1.00 78.11 242 LEU C N 1
ATOM 11894 C CA . LEU D 2 242 ? 231.487 379.344 311.951 1.00 81.31 242 LEU C CA 1
ATOM 11895 C C . LEU D 2 242 ? 231.895 377.887 311.828 1.00 80.76 242 LEU C C 1
ATOM 11896 O O . LEU D 2 242 ? 231.397 377.033 312.568 1.00 82.50 242 LEU C O 1
ATOM 11901 N N . ARG D 2 243 ? 232.788 377.583 310.884 1.00 85.01 243 ARG C N 1
ATOM 11902 C CA . ARG D 2 243 ? 233.085 376.186 310.591 1.00 80.82 243 ARG C CA 1
ATOM 11903 C C . ARG D 2 243 ? 233.891 375.521 311.698 1.00 80.88 243 ARG C C 1
ATOM 11904 O O . ARG D 2 243 ? 233.655 374.350 312.007 1.00 79.75 243 ARG C O 1
ATOM 11912 N N . PHE D 2 244 ? 234.826 376.235 312.316 1.00 80.08 244 PHE C N 1
ATOM 11913 C CA . PHE D 2 244 ? 235.667 375.652 313.351 1.00 76.85 244 PHE C CA 1
ATOM 11914 C C . PHE D 2 244 ? 235.662 376.565 314.569 1.00 83.60 244 PHE C C 1
ATOM 11915 O O . PHE D 2 244 ? 235.168 377.695 314.524 1.00 94.27 244 PHE C O 1
ATOM 11923 N N . ASP D 2 245 ? 236.217 376.071 315.671 1.00 81.09 245 ASP C N 1
ATOM 11924 C CA . ASP D 2 245 ? 236.166 376.774 316.944 1.00 95.07 245 ASP C CA 1
ATOM 11925 C C . ASP D 2 245 ? 237.558 377.237 317.337 1.00 95.45 245 ASP C C 1
ATOM 11926 O O . ASP D 2 245 ? 238.539 376.515 317.148 1.00 94.23 245 ASP C O 1
ATOM 11931 N N . GLY D 2 246 ? 237.634 378.449 317.879 1.00 94.79 246 GLY C N 1
ATOM 11932 C CA . GLY D 2 246 ? 238.895 379.000 318.330 1.00 90.57 246 GLY C CA 1
ATOM 11933 C C . GLY D 2 246 ? 238.778 379.722 319.654 1.00 91.08 246 GLY C C 1
ATOM 11934 O O . GLY D 2 246 ? 237.775 379.576 320.357 1.00 92.74 246 GLY C O 1
ATOM 11935 N N . ALA D 2 247 ? 239.805 380.497 320.008 1.00 91.03 247 ALA C N 1
ATOM 11936 C CA . ALA D 2 247 ? 239.766 381.260 321.251 1.00 93.18 247 ALA C CA 1
ATOM 11937 C C . ALA D 2 247 ? 238.725 382.368 321.188 1.00 93.30 247 ALA C C 1
ATOM 11938 O O . ALA D 2 247 ? 237.999 382.602 322.161 1.00 100.68 247 ALA C O 1
ATOM 11940 N N . LEU D 2 248 ? 238.637 383.061 320.056 1.00 89.59 248 LEU C N 1
ATOM 11941 C CA . LEU D 2 248 ? 237.646 384.108 319.843 1.00 86.39 248 LEU C CA 1
ATOM 11942 C C . LEU D 2 248 ? 236.929 383.825 318.534 1.00 92.52 248 LEU C C 1
ATOM 11943 O O . LEU D 2 248 ? 237.576 383.647 317.499 1.00 98.54 248 LEU C O 1
ATOM 11948 N N . ASN D 2 249 ? 235.602 383.794 318.576 1.00 92.15 249 ASN C N 1
ATOM 11949 C CA . ASN D 2 249 ? 234.791 383.458 317.417 1.00 93.14 249 ASN C CA 1
ATOM 11950 C C . ASN D 2 249 ? 234.016 384.679 316.945 1.00 94.21 249 ASN C C 1
ATOM 11951 O O . ASN D 2 249 ? 233.521 385.465 317.758 1.00 100.00 249 ASN C O 1
ATOM 11956 N N . VAL D 2 250 ? 233.913 384.834 315.627 1.00 88.66 250 VAL C N 1
ATOM 11957 C CA . VAL D 2 250 ? 233.281 385.995 315.013 1.00 82.69 250 VAL C CA 1
ATOM 11958 C C . VAL D 2 250 ? 232.153 385.501 314.119 1.00 89.08 250 VAL C C 1
ATOM 11959 O O . VAL D 2 250 ? 232.401 384.986 313.023 1.00 89.08 250 VAL C O 1
ATOM 11963 N N . ASP D 2 251 ? 230.916 385.678 314.569 1.00 93.41 251 ASP C N 1
ATOM 11964 C CA . ASP D 2 251 ? 229.768 385.417 313.719 1.00 92.21 251 ASP C CA 1
ATOM 11965 C C . ASP D 2 251 ? 229.646 386.529 312.675 1.00 91.98 251 ASP C C 1
ATOM 11966 O O . ASP D 2 251 ? 230.251 387.596 312.795 1.00 100.60 251 ASP C O 1
ATOM 11971 N N . LEU D 2 252 ? 228.862 386.264 311.627 1.00 85.08 252 LEU C N 1
ATOM 11972 C CA . LEU D 2 252 ? 228.668 387.260 310.574 1.00 83.19 252 LEU C CA 1
ATOM 11973 C C . LEU D 2 252 ? 227.901 388.476 311.078 1.00 91.39 252 LEU C C 1
ATOM 11974 O O . LEU D 2 252 ? 228.189 389.606 310.668 1.00 96.80 252 LEU C O 1
ATOM 11979 N N . THR D 2 253 ? 226.914 388.270 311.953 1.00 88.78 253 THR C N 1
ATOM 11980 C CA . THR D 2 253 ? 226.248 389.407 312.579 1.00 92.01 253 THR C CA 1
ATOM 11981 C C . THR D 2 253 ? 227.210 390.178 313.471 1.00 90.43 253 THR C C 1
ATOM 11982 O O . THR D 2 253 ? 227.196 391.414 313.488 1.00 93.49 253 THR C O 1
ATOM 11986 N N . GLU D 2 254 ? 228.058 389.458 314.209 1.00 87.69 254 GLU C N 1
ATOM 11987 C CA . GLU D 2 254 ? 229.097 390.086 315.018 1.00 84.68 254 GLU C CA 1
ATOM 11988 C C . GLU D 2 254 ? 230.090 390.841 314.146 1.00 80.53 254 GLU C C 1
ATOM 11989 O O . GLU D 2 254 ? 230.515 391.955 314.484 1.00 88.18 254 GLU C O 1
ATOM 11995 N N . PHE D 2 255 ? 230.452 390.242 313.014 1.00 81.06 255 PHE C N 1
ATOM 11996 C CA . PHE D 2 255 ? 231.315 390.875 312.025 1.00 81.32 255 PHE C CA 1
ATOM 11997 C C . PHE D 2 255 ? 230.736 392.192 311.524 1.00 82.68 255 PHE C C 1
ATOM 11998 O O . PHE D 2 255 ? 231.428 393.220 311.504 1.00 85.10 255 PHE C O 1
ATOM 12006 N N . GLN D 2 256 ? 229.462 392.184 311.133 1.00 86.19 256 GLN C N 1
ATOM 12007 C CA . GLN D 2 256 ? 228.829 393.394 310.622 1.00 83.32 256 GLN C CA 1
ATOM 12008 C C . GLN D 2 256 ? 228.665 394.441 311.713 1.00 80.31 256 GLN C C 1
ATOM 12009 O O . GLN D 2 256 ? 228.789 395.641 311.448 1.00 84.42 256 GLN C O 1
ATOM 12015 N N . THR D 2 257 ? 228.367 394.006 312.940 1.00 80.24 257 THR C N 1
ATOM 12016 C CA . THR D 2 257 ? 228.218 394.944 314.046 1.00 77.61 257 THR C CA 1
ATOM 12017 C C . THR D 2 257 ? 229.535 395.639 314.359 1.00 79.82 257 THR C C 1
ATOM 12018 O O . THR D 2 257 ? 229.557 396.838 314.657 1.00 82.63 257 THR C O 1
ATOM 12022 N N . ASN D 2 258 ? 230.644 394.911 314.283 1.00 82.11 258 ASN C N 1
ATOM 12023 C CA . ASN D 2 258 ? 231.932 395.513 314.590 1.00 74.52 258 ASN C CA 1
ATOM 12024 C C . ASN D 2 258 ? 232.609 396.167 313.394 1.00 83.04 258 ASN C C 1
ATOM 12025 O O . ASN D 2 258 ? 233.647 396.811 313.576 1.00 88.65 258 ASN C O 1
ATOM 12030 N N . LEU D 2 259 ? 232.071 396.027 312.182 1.00 80.62 259 LEU C N 1
ATOM 12031 C CA . LEU D 2 259 ? 232.743 396.621 311.031 1.00 79.15 259 LEU C CA 1
ATOM 12032 C C . LEU D 2 259 ? 231.955 397.728 310.341 1.00 83.04 259 LEU C C 1
ATOM 12033 O O . LEU D 2 259 ? 232.565 398.569 309.674 1.00 85.43 259 LEU C O 1
ATOM 12038 N N . VAL D 2 260 ? 230.633 397.764 310.479 1.00 84.26 260 VAL C N 1
ATOM 12039 C CA . VAL D 2 260 ? 229.791 398.693 309.731 1.00 72.87 260 VAL C CA 1
ATOM 12040 C C . VAL D 2 260 ? 229.343 399.798 310.685 1.00 79.51 260 VAL C C 1
ATOM 12041 O O . VAL D 2 260 ? 228.493 399.543 311.553 1.00 87.94 260 VAL C O 1
ATOM 12045 N N . PRO D 2 261 ? 229.877 401.021 310.572 1.00 79.00 261 PRO C N 1
ATOM 12046 C CA . PRO D 2 261 ? 229.477 402.088 311.497 1.00 79.94 261 PRO C CA 1
ATOM 12047 C C . PRO D 2 261 ? 228.200 402.802 311.088 1.00 86.62 261 PRO C C 1
ATOM 12048 O O . PRO D 2 261 ? 227.465 403.306 311.942 1.00 93.76 261 PRO C O 1
ATOM 12052 N N . TYR D 2 262 ? 227.931 402.857 309.789 1.00 86.62 262 TYR C N 1
ATOM 12053 C CA . TYR D 2 262 ? 226.751 403.508 309.248 1.00 83.20 262 TYR C CA 1
ATOM 12054 C C . TYR D 2 262 ? 226.193 402.630 308.140 1.00 82.62 262 TYR C C 1
ATOM 12055 O O . TYR D 2 262 ? 226.961 401.959 307.441 1.00 88.50 262 TYR C O 1
ATOM 12064 N N . PRO D 2 263 ? 224.866 402.608 307.961 1.00 81.52 263 PRO C N 1
ATOM 12065 C CA . PRO D 2 263 ? 224.260 401.640 307.026 1.00 86.18 263 PRO C CA 1
ATOM 12066 C C . PRO D 2 263 ? 224.708 401.784 305.580 1.00 95.20 263 PRO C C 1
ATOM 12067 O O . PRO D 2 263 ? 224.759 400.780 304.861 1.00 99.99 263 PRO C O 1
ATOM 12071 N N . ARG D 2 264 ? 225.037 402.993 305.128 1.00 93.00 264 ARG C N 1
ATOM 12072 C CA . ARG D 2 264 ? 225.549 403.151 303.774 1.00 90.18 264 ARG C CA 1
ATOM 12073 C C . ARG D 2 264 ? 227.034 402.840 303.665 1.00 87.08 264 ARG C C 1
ATOM 12074 O O . ARG D 2 264 ? 227.547 402.722 302.548 1.00 98.72 264 ARG C O 1
ATOM 12082 N N . ILE D 2 265 ? 227.736 402.715 304.788 1.00 81.38 265 ILE C N 1
ATOM 12083 C CA . ILE D 2 265 ? 229.174 402.446 304.781 1.00 83.09 265 ILE C CA 1
ATOM 12084 C C . ILE D 2 265 ? 229.354 400.964 305.094 1.00 90.41 265 ILE C C 1
ATOM 12085 O O . ILE D 2 265 ? 229.512 400.565 306.245 1.00 101.81 265 ILE C O 1
ATOM 12090 N N . HIS D 2 266 ? 229.352 400.140 304.052 1.00 88.76 266 HIS C N 1
ATOM 12091 C CA . HIS D 2 266 ? 229.537 398.702 304.209 1.00 83.25 266 HIS C CA 1
ATOM 12092 C C . HIS D 2 266 ? 230.433 398.161 303.105 1.00 80.18 266 HIS C C 1
ATOM 12093 O O . HIS D 2 266 ? 230.161 397.123 302.502 1.00 84.38 266 HIS C O 1
ATOM 12100 N N . PHE D 2 267 ? 231.533 398.855 302.831 1.00 77.91 267 PHE C N 1
ATOM 12101 C CA . PHE D 2 267 ? 232.482 398.444 301.796 1.00 73.42 267 PHE C CA 1
ATOM 12102 C C . PHE D 2 267 ? 233.871 398.320 302.401 1.00 76.76 267 PHE C C 1
ATOM 12103 O O . PHE D 2 267 ? 234.725 399.194 302.203 1.00 87.42 267 PHE C O 1
ATOM 12111 N N . PRO D 2 268 ? 234.141 397.245 303.135 1.00 71.84 268 PRO C N 1
ATOM 12112 C CA . PRO D 2 268 ? 235.481 397.046 303.682 1.00 78.63 268 PRO C CA 1
ATOM 12113 C C . PRO D 2 268 ? 236.446 396.565 302.608 1.00 80.02 268 PRO C C 1
ATOM 12114 O O . PRO D 2 268 ? 236.072 396.269 301.475 1.00 82.44 268 PRO C O 1
ATOM 12118 N N . LEU D 2 269 ? 237.714 396.501 302.992 1.00 79.71 269 LEU C N 1
ATOM 12119 C CA . LEU D 2 269 ? 238.794 396.123 302.093 1.00 74.83 269 LEU C CA 1
ATOM 12120 C C . LEU D 2 269 ? 239.455 394.865 302.626 1.00 80.95 269 LEU C C 1
ATOM 12121 O O . LEU D 2 269 ? 239.991 394.866 303.738 1.00 89.48 269 LEU C O 1
ATOM 12126 N N . ALA D 2 270 ? 239.426 393.805 301.834 1.00 80.21 270 ALA C N 1
ATOM 12127 C CA . ALA D 2 270 ? 240.046 392.554 302.224 1.00 81.99 270 ALA C CA 1
ATOM 12128 C C . ALA D 2 270 ? 241.545 392.606 301.973 1.00 87.09 270 ALA C C 1
ATOM 12129 O O . ALA D 2 270 ? 242.025 393.354 301.118 1.00 96.36 270 ALA C O 1
ATOM 12131 N N . THR D 2 271 ? 242.282 391.832 302.763 1.00 80.27 271 THR C N 1
ATOM 12132 C CA . THR D 2 271 ? 243.675 391.515 302.491 1.00 84.37 271 THR C CA 1
ATOM 12133 C C . THR D 2 271 ? 244.002 390.231 303.232 1.00 81.45 271 THR C C 1
ATOM 12134 O O . THR D 2 271 ? 243.350 389.892 304.221 1.00 85.66 271 THR C O 1
ATOM 12138 N N . TYR D 2 272 ? 245.001 389.515 302.737 1.00 83.30 272 TYR C N 1
ATOM 12139 C CA . TYR D 2 272 ? 245.376 388.227 303.296 1.00 76.93 272 TYR C CA 1
ATOM 12140 C C . TYR D 2 272 ? 246.874 388.205 303.539 1.00 85.36 272 TYR C C 1
ATOM 12141 O O . TYR D 2 272 ? 247.654 388.664 302.701 1.00 100.39 272 TYR C O 1
ATOM 12150 N N . ALA D 2 273 ? 247.271 387.678 304.693 1.00 78.98 273 ALA C N 1
ATOM 12151 C CA . ALA D 2 273 ? 248.669 387.542 305.032 1.00 78.81 273 ALA C CA 1
ATOM 12152 C C . ALA D 2 273 ? 248.852 386.246 305.806 1.00 86.57 273 ALA C C 1
ATOM 12153 O O . ALA D 2 273 ? 248.030 385.923 306.675 1.00 90.96 273 ALA C O 1
ATOM 12155 N N . PRO D 2 274 ? 249.910 385.486 305.518 1.00 88.35 274 PRO C N 1
ATOM 12156 C CA . PRO D 2 274 ? 250.936 385.739 304.506 1.00 85.33 274 PRO C CA 1
ATOM 12157 C C . PRO D 2 274 ? 250.622 385.108 303.154 1.00 92.80 274 PRO C C 1
ATOM 12158 O O . PRO D 2 274 ? 250.144 383.982 303.071 1.00 94.95 274 PRO C O 1
ATOM 12162 N N . VAL D 2 275 ? 250.874 385.825 302.066 1.00 95.20 275 VAL C N 1
ATOM 12163 C CA . VAL D 2 275 ? 250.906 385.238 300.734 1.00 90.55 275 VAL C CA 1
ATOM 12164 C C . VAL D 2 275 ? 252.374 385.127 300.331 1.00 100.39 275 VAL C C 1
ATOM 12165 O O . VAL D 2 275 ? 253.091 386.128 300.210 1.00 112.75 275 VAL C O 1
ATOM 12169 N N . ILE D 2 276 ? 252.850 383.890 300.220 1.00 96.76 276 ILE C N 1
ATOM 12170 C CA . ILE D 2 276 ? 254.262 383.571 300.036 1.00 98.58 276 ILE C CA 1
ATOM 12171 C C . ILE D 2 276 ? 254.367 382.327 299.166 1.00 106.57 276 ILE C C 1
ATOM 12172 O O . ILE D 2 276 ? 253.384 381.626 298.922 1.00 109.32 276 ILE C O 1
ATOM 12177 N N . SER D 2 277 ? 255.578 382.047 298.704 1.00 108.57 277 SER C N 1
ATOM 12178 C CA . SER D 2 277 ? 255.876 380.827 297.974 1.00 108.83 277 SER C CA 1
ATOM 12179 C C . SER D 2 277 ? 256.545 379.820 298.903 1.00 109.86 277 SER C C 1
ATOM 12180 O O . SER D 2 277 ? 256.871 380.118 300.053 1.00 114.68 277 SER C O 1
ATOM 12183 N N . ALA D 2 278 ? 256.738 378.605 298.385 1.00 115.17 278 ALA C N 1
ATOM 12184 C CA . ALA D 2 278 ? 257.334 377.545 299.192 1.00 126.22 278 ALA C CA 1
ATOM 12185 C C . ALA D 2 278 ? 258.803 377.821 299.486 1.00 124.01 278 ALA C C 1
ATOM 12186 O O . ALA D 2 278 ? 259.266 377.607 300.612 1.00 123.17 278 ALA C O 1
ATOM 12188 N N . GLU D 2 279 ? 259.554 378.295 298.489 1.00 122.10 279 GLU C N 1
ATOM 12189 C CA . GLU D 2 279 ? 260.972 378.559 298.703 1.00 129.83 279 GLU C CA 1
ATOM 12190 C C . GLU D 2 279 ? 261.196 379.822 299.524 1.00 124.06 279 GLU C C 1
ATOM 12191 O O . GLU D 2 279 ? 262.246 379.967 300.158 1.00 127.15 279 GLU C O 1
ATOM 12197 N N . LYS D 2 280 ? 260.233 380.741 299.528 1.00 113.43 280 LYS C N 1
ATOM 12198 C CA . LYS D 2 280 ? 260.329 381.921 300.375 1.00 110.20 280 LYS C CA 1
ATOM 12199 C C . LYS D 2 280 ? 259.769 381.681 301.770 1.00 113.58 280 LYS C C 1
ATOM 12200 O O . LYS D 2 280 ? 259.934 382.538 302.644 1.00 110.63 280 LYS C O 1
ATOM 12206 N N . ALA D 2 281 ? 259.116 380.539 301.993 1.00 118.16 281 ALA C N 1
ATOM 12207 C CA . ALA D 2 281 ? 258.556 380.232 303.303 1.00 110.83 281 ALA C CA 1
ATOM 12208 C C . ALA D 2 281 ? 259.637 379.933 304.328 1.00 110.29 281 ALA C C 1
ATOM 12209 O O . ALA D 2 281 ? 259.505 380.314 305.496 1.00 108.18 281 ALA C O 1
ATOM 12211 N N . TYR D 2 282 ? 260.705 379.254 303.910 1.00 109.04 282 TYR C N 1
ATOM 12212 C CA . TYR D 2 282 ? 261.682 378.727 304.851 1.00 104.49 282 TYR C CA 1
ATOM 12213 C C . TYR D 2 282 ? 262.528 379.815 305.489 1.00 105.24 282 TYR C C 1
ATOM 12214 O O . TYR D 2 282 ? 263.098 379.590 306.560 1.00 116.23 282 TYR C O 1
ATOM 12223 N N . HIS D 2 283 ? 262.616 380.983 304.868 1.00 98.36 283 HIS C N 1
ATOM 12224 C CA . HIS D 2 283 ? 263.495 382.040 305.338 1.00 92.01 283 HIS C CA 1
ATOM 12225 C C . HIS D 2 283 ? 262.789 383.087 306.185 1.00 99.04 283 HIS C C 1
ATOM 12226 O O . HIS D 2 283 ? 263.439 384.036 306.632 1.00 106.57 283 HIS C O 1
ATOM 12233 N N . GLU D 2 284 ? 261.487 382.957 306.407 1.00 101.30 284 GLU C N 1
ATOM 12234 C CA . GLU D 2 284 ? 260.726 383.950 307.151 1.00 101.58 284 GLU C CA 1
ATOM 12235 C C . GLU D 2 284 ? 260.115 383.308 308.385 1.00 102.52 284 GLU C C 1
ATOM 12236 O O . GLU D 2 284 ? 259.442 382.278 308.286 1.00 108.97 284 GLU C O 1
ATOM 12238 N N . GLN D 2 285 ? 260.361 383.915 309.547 1.00 101.00 285 GLN C N 1
ATOM 12239 C CA . GLN D 2 285 ? 259.708 383.510 310.791 1.00 104.88 285 GLN C CA 1
ATOM 12240 C C . GLN D 2 285 ? 258.400 384.290 310.910 1.00 107.91 285 GLN C C 1
ATOM 12241 O O . GLN D 2 285 ? 258.293 385.328 311.562 1.00 116.65 285 GLN C O 1
ATOM 12247 N N . LEU D 2 286 ? 257.375 383.754 310.253 1.00 103.56 286 LEU C N 1
ATOM 12248 C CA . LEU D 2 286 ? 256.115 384.463 310.037 1.00 99.38 286 LEU C CA 1
ATOM 12249 C C . LEU D 2 286 ? 255.338 384.511 311.344 1.00 105.76 286 LEU C C 1
ATOM 12250 O O . LEU D 2 286 ? 254.418 383.727 311.581 1.00 107.05 286 LEU C O 1
ATOM 12255 N N . SER D 2 287 ? 255.711 385.453 312.200 1.00 105.33 287 SER C N 1
ATOM 12256 C CA . SER D 2 287 ? 255.049 385.641 313.477 1.00 101.09 287 SER C CA 1
ATOM 12257 C C . SER D 2 287 ? 253.750 386.415 313.289 1.00 102.76 287 SER C C 1
ATOM 12258 O O . SER D 2 287 ? 253.412 386.859 312.190 1.00 104.36 287 SER C O 1
ATOM 12261 N N . VAL D 2 288 ? 253.011 386.563 314.390 1.00 93.86 288 VAL C N 1
ATOM 12262 C CA . VAL D 2 288 ? 251.749 387.296 314.364 1.00 87.96 288 VAL C CA 1
ATOM 12263 C C . VAL D 2 288 ? 251.991 388.767 314.049 1.00 93.83 288 VAL C C 1
ATOM 12264 O O . VAL D 2 288 ? 251.256 389.381 313.263 1.00 100.94 288 VAL C O 1
ATOM 12268 N N . ALA D 2 289 ? 253.040 389.345 314.640 1.00 90.56 289 ALA C N 1
ATOM 12269 C CA . ALA D 2 289 ? 253.336 390.759 314.437 1.00 88.81 289 ALA C CA 1
ATOM 12270 C C . ALA D 2 289 ? 253.703 391.055 312.988 1.00 97.86 289 ALA C C 1
ATOM 12271 O O . ALA D 2 289 ? 253.275 392.074 312.433 1.00 102.25 289 ALA C O 1
ATOM 12273 N N . GLU D 2 290 ? 254.481 390.171 312.356 1.00 95.21 290 GLU C N 1
ATOM 12274 C CA . GLU D 2 290 ? 254.909 390.418 310.983 1.00 97.64 290 GLU C CA 1
ATOM 12275 C C . GLU D 2 290 ? 253.741 390.368 310.008 1.00 98.26 290 GLU C C 1
ATOM 12276 O O . GLU D 2 290 ? 253.621 391.237 309.140 1.00 105.27 290 GLU C O 1
ATOM 12282 N N . ILE D 2 291 ? 252.866 389.367 310.134 1.00 94.55 291 ILE C N 1
ATOM 12283 C CA . ILE D 2 291 ? 251.736 389.288 309.214 1.00 95.36 291 ILE C CA 1
ATOM 12284 C C . ILE D 2 291 ? 250.724 390.391 309.504 1.00 93.83 291 ILE C C 1
ATOM 12285 O O . ILE D 2 291 ? 250.079 390.902 308.579 1.00 99.21 291 ILE C O 1
ATOM 12290 N N . THR D 2 292 ? 250.581 390.796 310.772 1.00 87.70 292 THR C N 1
ATOM 12291 C CA . THR D 2 292 ? 249.705 391.919 311.092 1.00 85.79 292 THR C CA 1
ATOM 12292 C C . THR D 2 292 ? 250.225 393.217 310.489 1.00 96.18 292 THR C C 1
ATOM 12293 O O . THR D 2 292 ? 249.442 394.029 309.982 1.00 103.38 292 THR C O 1
ATOM 12297 N N . ASN D 2 293 ? 251.543 393.428 310.525 1.00 94.43 293 ASN C N 1
ATOM 12298 C CA . ASN D 2 293 ? 252.123 394.590 309.862 1.00 96.84 293 ASN C CA 1
ATOM 12299 C C . ASN D 2 293 ? 251.981 394.488 308.349 1.00 101.66 293 ASN C C 1
ATOM 12300 O O . ASN D 2 293 ? 251.775 395.500 307.669 1.00 104.59 293 ASN C O 1
ATOM 12305 N N . ALA D 2 294 ? 252.087 393.274 307.807 1.00 101.54 294 ALA C N 1
ATOM 12306 C CA . ALA D 2 294 ? 251.979 393.073 306.368 1.00 96.56 294 ALA C CA 1
ATOM 12307 C C . ALA D 2 294 ? 250.563 393.279 305.853 1.00 93.33 294 ALA C C 1
ATOM 12308 O O . ALA D 2 294 ? 250.392 393.581 304.669 1.00 99.90 294 ALA C O 1
ATOM 12310 N N . CYS D 2 295 ? 249.549 393.098 306.702 1.00 93.94 295 CYS C N 1
ATOM 12311 C CA . CYS D 2 295 ? 248.185 393.406 306.284 1.00 94.28 295 CYS C CA 1
ATOM 12312 C C . CYS D 2 295 ? 247.999 394.890 306.001 1.00 98.14 295 CYS C C 1
ATOM 12313 O O . CYS D 2 295 ? 247.291 395.254 305.056 1.00 100.06 295 CYS C O 1
ATOM 12316 N N . PHE D 2 296 ? 248.628 395.755 306.787 1.00 96.72 296 PHE C N 1
ATOM 12317 C CA . PHE D 2 296 ? 248.457 397.192 306.641 1.00 101.08 296 PHE C CA 1
ATOM 12318 C C . PHE D 2 296 ? 249.372 397.796 305.587 1.00 108.21 296 PHE C C 1
ATOM 12319 O O . PHE D 2 296 ? 249.303 399.006 305.348 1.00 112.38 296 PHE C O 1
ATOM 12327 N N . GLU D 2 297 ? 250.218 396.996 304.961 1.00 106.31 297 GLU C N 1
ATOM 12328 C CA . GLU D 2 297 ? 251.033 397.477 303.855 1.00 107.65 297 GLU C CA 1
ATOM 12329 C C . GLU D 2 297 ? 250.153 397.700 302.630 1.00 109.99 297 GLU C C 1
ATOM 12330 O O . GLU D 2 297 ? 249.351 396.826 302.288 1.00 112.03 297 GLU C O 1
ATOM 12336 N N . PRO D 2 298 ? 250.249 398.858 301.971 1.00 108.77 298 PRO C N 1
ATOM 12337 C CA . PRO D 2 298 ? 249.416 399.108 300.782 1.00 112.22 298 PRO C CA 1
ATOM 12338 C C . PRO D 2 298 ? 249.689 398.170 299.624 1.00 113.17 298 PRO C C 1
ATOM 12339 O O . PRO D 2 298 ? 248.798 397.964 298.792 1.00 113.26 298 PRO C O 1
ATOM 12343 N N . ALA D 2 299 ? 250.891 397.601 299.538 1.00 111.61 299 ALA C N 1
ATOM 12344 C CA . ALA D 2 299 ? 251.219 396.707 298.438 1.00 111.21 299 ALA C CA 1
ATOM 12345 C C . ALA D 2 299 ? 250.455 395.393 298.504 1.00 110.74 299 ALA C C 1
ATOM 12346 O O . ALA D 2 299 ? 250.295 394.734 297.472 1.00 117.58 299 ALA C O 1
ATOM 12348 N N . ASN D 2 300 ? 249.983 394.994 299.683 1.00 104.45 300 ASN C N 1
ATOM 12349 C CA . ASN D 2 300 ? 249.276 393.734 299.854 1.00 103.02 300 ASN C CA 1
ATOM 12350 C C . ASN D 2 300 ? 247.765 393.899 299.837 1.00 106.38 300 ASN C C 1
ATOM 12351 O O . ASN D 2 300 ? 247.045 392.937 300.121 1.00 108.10 300 ASN C O 1
ATOM 12356 N N . GLN D 2 301 ? 247.269 395.091 299.524 1.00 100.69 301 GLN C N 1
ATOM 12357 C CA . GLN D 2 301 ? 245.835 395.322 299.476 1.00 98.31 301 GLN C CA 1
ATOM 12358 C C . GLN D 2 301 ? 245.221 394.642 298.261 1.00 102.30 301 GLN C C 1
ATOM 12359 O O . GLN D 2 301 ? 245.829 394.565 297.191 1.00 104.26 301 GLN C O 1
ATOM 12365 N N . MET D 2 302 ? 243.998 394.144 298.437 1.00 97.93 302 MET C N 1
ATOM 12366 C CA . MET D 2 302 ? 243.315 393.438 297.363 1.00 89.31 302 MET C CA 1
ATOM 12367 C C . MET D 2 302 ? 242.629 394.385 296.389 1.00 92.99 302 MET C C 1
ATOM 12368 O O . MET D 2 302 ? 242.075 393.923 295.387 1.00 97.89 302 MET C O 1
ATOM 12373 N N . VAL D 2 303 ? 242.639 395.689 296.666 1.00 97.17 303 VAL C N 1
ATOM 12374 C CA . VAL D 2 303 ? 242.123 396.716 295.770 1.00 96.23 303 VAL C CA 1
ATOM 12375 C C . VAL D 2 303 ? 243.245 397.710 295.507 1.00 107.35 303 VAL C C 1
ATOM 12376 O O . VAL D 2 303 ? 244.004 398.050 296.421 1.00 112.50 303 VAL C O 1
ATOM 12380 N N . LYS D 2 304 ? 243.355 398.173 294.264 1.00 107.60 304 LYS C N 1
ATOM 12381 C CA . LYS D 2 304 ? 244.369 399.163 293.907 1.00 107.03 304 LYS C CA 1
ATOM 12382 C C . LYS D 2 304 ? 243.981 400.510 294.499 1.00 112.55 304 LYS C C 1
ATOM 12383 O O . LYS D 2 304 ? 243.251 401.289 293.882 1.00 114.46 304 LYS C O 1
ATOM 12389 N N . CYS D 2 305 ? 244.480 400.787 295.700 1.00 117.65 305 CYS C N 1
ATOM 12390 C CA . CYS D 2 305 ? 244.245 402.054 296.378 1.00 121.75 305 CYS C CA 1
ATOM 12391 C C . CYS D 2 305 ? 245.314 402.227 297.446 1.00 123.56 305 CYS C C 1
ATOM 12392 O O . CYS D 2 305 ? 245.970 401.267 297.857 1.00 118.72 305 CYS C O 1
ATOM 12395 N N . ASP D 2 306 ? 245.480 403.466 297.897 1.00 126.37 306 ASP C N 1
ATOM 12396 C CA . ASP D 2 306 ? 246.490 403.784 298.899 1.00 127.61 306 ASP C CA 1
ATOM 12397 C C . ASP D 2 306 ? 245.818 404.136 300.216 1.00 128.19 306 ASP C C 1
ATOM 12398 O O . ASP D 2 306 ? 245.152 405.180 300.306 1.00 128.85 306 ASP C O 1
ATOM 12403 N N . PRO D 2 307 ? 245.949 403.304 301.253 1.00 125.65 307 PRO C N 1
ATOM 12404 C CA . PRO D 2 307 ? 245.305 403.619 302.538 1.00 123.35 307 PRO C CA 1
ATOM 12405 C C . PRO D 2 307 ? 245.904 404.811 303.266 1.00 127.52 307 PRO C C 1
ATOM 12406 O O . PRO D 2 307 ? 245.266 405.313 304.200 1.00 131.76 307 PRO C O 1
ATOM 12410 N N . ARG D 2 308 ? 247.105 405.267 302.894 1.00 123.60 308 ARG C N 1
ATOM 12411 C CA . ARG D 2 308 ? 247.671 406.458 303.525 1.00 123.04 308 ARG C CA 1
ATOM 12412 C C . ARG D 2 308 ? 246.843 407.694 303.208 1.00 119.83 308 ARG C C 1
ATOM 12413 O O . ARG D 2 308 ? 246.706 408.591 304.048 1.00 121.49 308 ARG C O 1
ATOM 12421 N N . HIS D 2 309 ? 246.283 407.760 302.005 1.00 120.39 309 HIS C N 1
ATOM 12422 C CA . HIS D 2 309 ? 245.429 408.876 301.624 1.00 126.82 309 HIS C CA 1
ATOM 12423 C C . HIS D 2 309 ? 244.043 408.795 302.246 1.00 121.68 309 HIS C C 1
ATOM 12424 O O . HIS D 2 309 ? 243.277 409.758 302.139 1.00 123.74 309 HIS C O 1
ATOM 12431 N N . GLY D 2 310 ? 243.704 407.678 302.889 1.00 115.36 310 GLY C N 1
ATOM 12432 C CA . GLY D 2 310 ? 242.453 407.534 303.594 1.00 112.41 310 GLY C CA 1
ATOM 12433 C C . GLY D 2 310 ? 242.671 407.373 305.089 1.00 115.30 310 GLY C C 1
ATOM 12434 O O . GLY D 2 310 ? 243.797 407.414 305.591 1.00 117.81 310 GLY C O 1
ATOM 12435 N N . LYS D 2 311 ? 241.559 407.196 305.794 1.00 108.29 311 LYS C N 1
ATOM 12436 C CA . LYS D 2 311 ? 241.568 407.001 307.235 1.00 102.98 311 LYS C CA 1
ATOM 12437 C C . LYS D 2 311 ? 240.750 405.768 307.581 1.00 105.08 311 LYS C C 1
ATOM 12438 O O . LYS D 2 311 ? 239.626 405.604 307.100 1.00 106.97 311 LYS C O 1
ATOM 12444 N N . TYR D 2 312 ? 241.319 404.902 308.417 1.00 101.24 312 TYR C N 1
ATOM 12445 C CA . TYR D 2 312 ? 240.645 403.675 308.815 1.00 91.79 312 TYR C CA 1
ATOM 12446 C C . TYR D 2 312 ? 239.527 403.987 309.797 1.00 93.47 312 TYR C C 1
ATOM 12447 O O . TYR D 2 312 ? 239.758 404.626 310.826 1.00 105.14 312 TYR C O 1
ATOM 12456 N N . MET D 2 313 ? 238.317 403.526 309.489 1.00 83.22 313 MET C N 1
ATOM 12457 C CA . MET D 2 313 ? 237.231 403.650 310.451 1.00 90.43 313 MET C CA 1
ATOM 12458 C C . MET D 2 313 ? 237.206 402.468 311.409 1.00 97.03 313 MET C C 1
ATOM 12459 O O . MET D 2 313 ? 237.325 402.646 312.624 1.00 109.69 313 MET C O 1
ATOM 12464 N N . ALA D 2 314 ? 237.062 401.260 310.877 1.00 91.67 314 ALA C N 1
ATOM 12465 C CA . ALA D 2 314 ? 237.110 400.055 311.688 1.00 83.95 314 ALA C CA 1
ATOM 12466 C C . ALA D 2 314 ? 237.711 398.946 310.844 1.00 83.89 314 ALA C C 1
ATOM 12467 O O . ALA D 2 314 ? 237.490 398.897 309.633 1.00 97.25 314 ALA C O 1
ATOM 12469 N N . CYS D 2 315 ? 238.479 398.071 311.483 1.00 78.24 315 CYS C N 1
ATOM 12470 C CA . CYS D 2 315 ? 239.101 396.949 310.798 1.00 85.53 315 CYS C CA 1
ATOM 12471 C C . CYS D 2 315 ? 238.931 395.691 311.633 1.00 86.73 315 CYS C C 1
ATOM 12472 O O . CYS D 2 315 ? 238.963 395.749 312.865 1.00 88.48 315 CYS C O 1
ATOM 12475 N N . CYS D 2 316 ? 238.733 394.562 310.961 1.00 85.41 316 CYS C N 1
ATOM 12476 C CA . CYS D 2 316 ? 238.492 393.282 311.610 1.00 81.32 316 CYS C CA 1
ATOM 12477 C C . CYS D 2 316 ? 239.647 392.337 311.318 1.00 78.78 316 CYS C C 1
ATOM 12478 O O . CYS D 2 316 ? 239.961 392.079 310.153 1.00 83.77 316 CYS C O 1
ATOM 12481 N N . LEU D 2 317 ? 240.263 391.812 312.371 1.00 69.54 317 LEU C N 1
ATOM 12482 C CA . LEU D 2 317 ? 241.400 390.908 312.260 1.00 68.93 317 LEU C CA 1
ATOM 12483 C C . LEU D 2 317 ? 240.905 389.493 312.522 1.00 75.99 317 LEU C C 1
ATOM 12484 O O . LEU D 2 317 ? 240.306 389.229 313.569 1.00 87.11 317 LEU C O 1
ATOM 12489 N N . LEU D 2 318 ? 241.155 388.588 311.582 1.00 69.31 318 LEU C N 1
ATOM 12490 C CA . LEU D 2 318 ? 240.690 387.206 311.679 1.00 69.01 318 LEU C CA 1
ATOM 12491 C C . LEU D 2 318 ? 241.897 386.282 311.573 1.00 73.62 318 LEU C C 1
ATOM 12492 O O . LEU D 2 318 ? 242.278 385.869 310.476 1.00 75.30 318 LEU C O 1
ATOM 12497 N N . TYR D 2 319 ? 242.491 385.953 312.714 1.00 73.76 319 TYR C N 1
ATOM 12498 C CA . TYR D 2 319 ? 243.638 385.062 312.754 1.00 66.98 319 TYR C CA 1
ATOM 12499 C C . TYR D 2 319 ? 243.189 383.609 312.743 1.00 74.24 319 TYR C C 1
ATOM 12500 O O . TYR D 2 319 ? 242.139 383.259 313.286 1.00 81.13 319 TYR C O 1
ATOM 12509 N N . ARG D 2 320 ? 244.002 382.759 312.123 1.00 76.33 320 ARG C N 1
ATOM 12510 C CA . ARG D 2 320 ? 243.781 381.323 312.173 1.00 74.70 320 ARG C CA 1
ATOM 12511 C C . ARG D 2 320 ? 245.120 380.613 312.286 1.00 80.88 320 ARG C C 1
ATOM 12512 O O . ARG D 2 320 ? 246.115 381.049 311.702 1.00 91.99 320 ARG C O 1
ATOM 12520 N N . GLY D 2 321 ? 245.146 379.528 313.062 1.00 79.65 321 GLY C N 1
ATOM 12521 C CA . GLY D 2 321 ? 246.338 378.724 313.225 1.00 85.85 321 GLY C CA 1
ATOM 12522 C C . GLY D 2 321 ? 246.866 378.783 314.648 1.00 93.26 321 GLY C C 1
ATOM 12523 O O . GLY D 2 321 ? 246.100 378.926 315.608 1.00 96.49 321 GLY C O 1
ATOM 12524 N N . ASP D 2 322 ? 248.190 378.671 314.769 1.00 98.38 322 ASP C N 1
ATOM 12525 C CA . ASP D 2 322 ? 248.866 378.702 316.066 1.00 107.69 322 ASP C CA 1
ATOM 12526 C C . ASP D 2 322 ? 249.049 380.155 316.503 1.00 108.22 322 ASP C C 1
ATOM 12527 O O . ASP D 2 322 ? 250.135 380.734 316.453 1.00 105.46 322 ASP C O 1
ATOM 12532 N N . VAL D 2 323 ? 247.940 380.749 316.936 1.00 106.04 323 VAL C N 1
ATOM 12533 C CA . VAL D 2 323 ? 247.878 382.159 317.296 1.00 95.82 323 VAL C CA 1
ATOM 12534 C C . VAL D 2 323 ? 247.414 382.270 318.742 1.00 99.74 323 VAL C C 1
ATOM 12535 O O . VAL D 2 323 ? 246.445 381.615 319.140 1.00 100.08 323 VAL C O 1
ATOM 12539 N N . VAL D 2 324 ? 248.109 383.091 319.524 1.00 101.47 324 VAL C N 1
ATOM 12540 C CA . VAL D 2 324 ? 247.749 383.346 320.917 1.00 95.72 324 VAL C CA 1
ATOM 12541 C C . VAL D 2 324 ? 247.270 384.789 321.027 1.00 102.45 324 VAL C C 1
ATOM 12542 O O . VAL D 2 324 ? 247.652 385.623 320.198 1.00 114.31 324 VAL C O 1
ATOM 12546 N N . PRO D 2 325 ? 246.415 385.127 321.996 1.00 98.00 325 PRO C N 1
ATOM 12547 C CA . PRO D 2 325 ? 245.938 386.516 322.093 1.00 98.17 325 PRO C CA 1
ATOM 12548 C C . PRO D 2 325 ? 246.998 387.527 322.510 1.00 105.37 325 PRO C C 1
ATOM 12549 O O . PRO D 2 325 ? 246.827 388.714 322.208 1.00 112.83 325 PRO C O 1
ATOM 12553 N N . LYS D 2 326 ? 248.081 387.112 323.177 1.00 101.29 326 LYS C N 1
ATOM 12554 C CA . LYS D 2 326 ? 249.011 388.088 323.743 1.00 107.69 326 LYS C CA 1
ATOM 12555 C C . LYS D 2 326 ? 249.800 388.820 322.655 1.00 109.35 326 LYS C C 1
ATOM 12556 O O . LYS D 2 326 ? 249.900 390.054 322.672 1.00 110.17 326 LYS C O 1
ATOM 12562 N N . ASP D 2 327 ? 250.343 388.090 321.678 1.00 103.89 327 ASP C N 1
ATOM 12563 C CA . ASP D 2 327 ? 251.098 388.747 320.624 1.00 107.79 327 ASP C CA 1
ATOM 12564 C C . ASP D 2 327 ? 250.187 389.382 319.590 1.00 102.99 327 ASP C C 1
ATOM 12565 O O . ASP D 2 327 ? 250.606 390.318 318.905 1.00 109.40 327 ASP C O 1
ATOM 12570 N N . VAL D 2 328 ? 248.937 388.925 319.509 1.00 94.39 328 VAL C N 1
ATOM 12571 C CA . VAL D 2 328 ? 247.918 389.674 318.784 1.00 91.67 328 VAL C CA 1
ATOM 12572 C C . VAL D 2 328 ? 247.756 391.058 319.393 1.00 94.94 328 VAL C C 1
ATOM 12573 O O . VAL D 2 328 ? 247.837 392.073 318.692 1.00 102.70 328 VAL C O 1
ATOM 12577 N N . ASN D 2 329 ? 247.576 391.116 320.715 1.00 88.32 329 ASN C N 1
ATOM 12578 C CA . ASN D 2 329 ? 247.410 392.396 321.397 1.00 88.60 329 ASN C CA 1
ATOM 12579 C C . ASN D 2 329 ? 248.654 393.261 321.261 1.00 94.43 329 ASN C C 1
ATOM 12580 O O . ASN D 2 329 ? 248.556 394.485 321.118 1.00 97.95 329 ASN C O 1
ATOM 12585 N N . ALA D 2 330 ? 249.833 392.635 321.270 1.00 94.50 330 ALA C N 1
ATOM 12586 C CA . ALA D 2 330 ? 251.064 393.366 320.981 1.00 94.31 330 ALA C CA 1
ATOM 12587 C C . ALA D 2 330 ? 251.066 393.919 319.557 1.00 98.69 330 ALA C C 1
ATOM 12588 O O . ALA D 2 330 ? 251.588 395.012 319.310 1.00 103.80 330 ALA C O 1
ATOM 12590 N N . ALA D 2 331 ? 250.480 393.182 318.609 1.00 89.63 331 ALA C N 1
ATOM 12591 C CA . ALA D 2 331 ? 250.433 393.650 317.226 1.00 81.10 331 ALA C CA 1
ATOM 12592 C C . ALA D 2 331 ? 249.508 394.855 317.066 1.00 88.40 331 ALA C C 1
ATOM 12593 O O . ALA D 2 331 ? 249.870 395.825 316.391 1.00 98.45 331 ALA C O 1
ATOM 12595 N N . ILE D 2 332 ? 248.313 394.810 317.667 1.00 86.55 332 ILE C N 1
ATOM 12596 C CA . ILE D 2 332 ? 247.467 396.011 317.698 1.00 89.13 332 ILE C CA 1
ATOM 12597 C C . ILE D 2 332 ? 248.159 397.161 318.426 1.00 96.98 332 ILE C C 1
ATOM 12598 O O . ILE D 2 332 ? 248.044 398.320 318.010 1.00 103.35 332 ILE C O 1
ATOM 12603 N N . ALA D 2 333 ? 248.918 396.870 319.487 1.00 96.46 333 ALA C N 1
ATOM 12604 C CA . ALA D 2 333 ? 249.658 397.932 320.168 1.00 101.18 333 ALA C CA 1
ATOM 12605 C C . ALA D 2 333 ? 250.674 398.596 319.241 1.00 105.89 333 ALA C C 1
ATOM 12606 O O . ALA D 2 333 ? 250.758 399.830 319.179 1.00 110.35 333 ALA C O 1
ATOM 12608 N N . THR D 2 334 ? 251.425 397.794 318.482 1.00 103.93 334 THR C N 1
ATOM 12609 C CA . THR D 2 334 ? 252.419 398.352 317.569 1.00 102.59 334 THR C CA 1
ATOM 12610 C C . THR D 2 334 ? 251.763 399.091 316.407 1.00 102.91 334 THR C C 1
ATOM 12611 O O . THR D 2 334 ? 252.316 400.074 315.902 1.00 110.45 334 THR C O 1
ATOM 12615 N N . ILE D 2 335 ? 250.595 398.625 315.957 1.00 100.48 335 ILE C N 1
ATOM 12616 C CA . ILE D 2 335 ? 249.873 399.334 314.903 1.00 98.52 335 ILE C CA 1
ATOM 12617 C C . ILE D 2 335 ? 249.365 400.677 315.418 1.00 102.71 335 ILE C C 1
ATOM 12618 O O . ILE D 2 335 ? 249.421 401.692 314.711 1.00 112.32 335 ILE C O 1
ATOM 12623 N N . LYS D 2 336 ? 248.886 400.709 316.664 1.00 99.02 336 LYS C N 1
ATOM 12624 C CA . LYS D 2 336 ? 248.425 401.960 317.259 1.00 102.45 336 LYS C CA 1
ATOM 12625 C C . LYS D 2 336 ? 249.569 402.950 317.437 1.00 111.54 336 LYS C C 1
ATOM 12626 O O . LYS D 2 336 ? 249.387 404.157 317.241 1.00 110.92 336 LYS C O 1
ATOM 12632 N N . THR D 2 337 ? 250.754 402.465 317.815 1.00 116.54 337 THR C N 1
ATOM 12633 C CA . THR D 2 337 ? 251.892 403.372 317.935 1.00 117.09 337 THR C CA 1
ATOM 12634 C C . THR D 2 337 ? 252.405 403.852 316.584 1.00 117.00 337 THR C C 1
ATOM 12635 O O . THR D 2 337 ? 253.054 404.901 316.522 1.00 116.73 337 THR C O 1
ATOM 12639 N N . LYS D 2 338 ? 252.132 403.121 315.507 1.00 121.44 338 LYS C N 1
ATOM 12640 C CA . LYS D 2 338 ? 252.674 403.487 314.206 1.00 122.56 338 LYS C CA 1
ATOM 12641 C C . LYS D 2 338 ? 251.859 404.622 313.596 1.00 124.74 338 LYS C C 1
ATOM 12642 O O . LYS D 2 338 ? 250.630 404.550 313.517 1.00 125.11 338 LYS C O 1
ATOM 12648 N N . ARG D 2 339 ? 252.556 405.673 313.161 1.00 128.11 339 ARG C N 1
ATOM 12649 C CA . ARG D 2 339 ? 251.900 406.915 312.768 1.00 130.38 339 ARG C CA 1
ATOM 12650 C C . ARG D 2 339 ? 251.239 406.828 311.397 1.00 129.22 339 ARG C C 1
ATOM 12651 O O . ARG D 2 339 ? 250.165 407.409 311.197 1.00 129.84 339 ARG C O 1
ATOM 12659 N N . THR D 2 340 ? 251.844 406.102 310.452 1.00 126.73 340 THR C N 1
ATOM 12660 C CA . THR D 2 340 ? 251.378 406.124 309.068 1.00 129.26 340 THR C CA 1
ATOM 12661 C C . THR D 2 340 ? 250.015 405.461 308.879 1.00 128.10 340 THR C C 1
ATOM 12662 O O . THR D 2 340 ? 249.357 405.719 307.867 1.00 122.94 340 THR C O 1
ATOM 12666 N N . ILE D 2 341 ? 249.576 404.623 309.813 1.00 129.36 341 ILE C N 1
ATOM 12667 C CA . ILE D 2 341 ? 248.194 404.158 309.860 1.00 117.68 341 ILE C CA 1
ATOM 12668 C C . ILE D 2 341 ? 247.453 405.055 310.839 1.00 116.53 341 ILE C C 1
ATOM 12669 O O . ILE D 2 341 ? 247.717 405.025 312.045 1.00 121.01 341 ILE C O 1
ATOM 12674 N N . GLN D 2 342 ? 246.531 405.861 310.327 1.00 109.28 342 GLN C N 1
ATOM 12675 C CA . GLN D 2 342 ? 245.746 406.762 311.154 1.00 112.86 342 GLN C CA 1
ATOM 12676 C C . GLN D 2 342 ? 244.288 406.327 311.153 1.00 106.83 342 GLN C C 1
ATOM 12677 O O . GLN D 2 342 ? 243.749 405.914 310.123 1.00 105.36 342 GLN C O 1
ATOM 12683 N N . PHE D 2 343 ? 243.663 406.407 312.320 1.00 102.61 343 PHE C N 1
ATOM 12684 C CA . PHE D 2 343 ? 242.263 406.067 312.493 1.00 96.87 343 PHE C CA 1
ATOM 12685 C C . PHE D 2 343 ? 241.436 407.335 312.628 1.00 102.39 343 PHE C C 1
ATOM 12686 O O . PHE D 2 343 ? 241.945 408.401 312.982 1.00 112.07 343 PHE C O 1
ATOM 12694 N N . VAL D 2 344 ? 240.145 407.207 312.334 1.00 98.67 344 VAL C N 1
ATOM 12695 C CA . VAL D 2 344 ? 239.248 408.340 312.477 1.00 105.59 344 VAL C CA 1
ATOM 12696 C C . VAL D 2 344 ? 239.007 408.593 313.961 1.00 108.73 344 VAL C C 1
ATOM 12697 O O . VAL D 2 344 ? 238.976 407.662 314.777 1.00 110.40 344 VAL C O 1
ATOM 12701 N N . ASP D 2 345 ? 238.854 409.871 314.320 1.00 114.72 345 ASP C N 1
ATOM 12702 C CA . ASP D 2 345 ? 238.831 410.281 315.720 1.00 112.77 345 ASP C CA 1
ATOM 12703 C C . ASP D 2 345 ? 237.621 409.764 316.488 1.00 107.58 345 ASP C C 1
ATOM 12704 O O . ASP D 2 345 ? 237.666 409.730 317.722 1.00 107.71 345 ASP C O 1
ATOM 12709 N N . TRP D 2 346 ? 236.548 409.359 315.812 1.00 105.24 346 TRP C N 1
ATOM 12710 C CA . TRP D 2 346 ? 235.373 408.882 316.526 1.00 103.84 346 TRP C CA 1
ATOM 12711 C C . TRP D 2 346 ? 235.414 407.391 316.807 1.00 104.96 346 TRP C C 1
ATOM 12712 O O . TRP D 2 346 ? 234.431 406.842 317.311 1.00 108.72 346 TRP C O 1
ATOM 12723 N N . CYS D 2 347 ? 236.516 406.720 316.488 1.00 104.41 347 CYS C N 1
ATOM 12724 C CA . CYS D 2 347 ? 236.662 405.290 316.742 1.00 102.14 347 CYS C CA 1
ATOM 12725 C C . CYS D 2 347 ? 237.962 405.090 317.507 1.00 102.52 347 CYS C C 1
ATOM 12726 O O . CYS D 2 347 ? 239.002 404.781 316.910 1.00 102.51 347 CYS 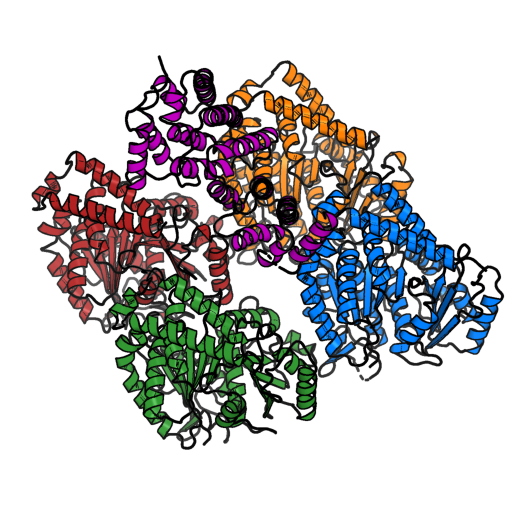C O 1
ATOM 12729 N N . PRO D 2 348 ? 237.948 405.300 318.830 1.00 99.63 348 PRO C N 1
ATOM 12730 C CA . PRO D 2 348 ? 239.182 405.148 319.620 1.00 101.89 348 PRO C CA 1
ATOM 12731 C C . PRO D 2 348 ? 239.759 403.749 319.583 1.00 104.99 348 PRO C C 1
ATOM 12732 O O . PRO D 2 348 ? 240.986 403.591 319.599 1.00 111.64 348 PRO C O 1
ATOM 12736 N N . THR D 2 349 ? 238.912 402.728 319.534 1.00 103.26 349 THR C N 1
ATOM 12737 C CA . THR D 2 349 ? 239.344 401.372 319.234 1.00 108.11 349 THR C CA 1
ATOM 12738 C C . THR D 2 349 ? 238.555 400.870 318.034 1.00 109.69 349 THR C C 1
ATOM 12739 O O . THR D 2 349 ? 237.324 400.956 318.008 1.00 113.02 349 THR C O 1
ATOM 12743 N N . GLY D 2 350 ? 239.270 400.409 317.015 1.00 103.50 350 GLY C N 1
ATOM 12744 C CA . GLY D 2 350 ? 238.628 399.988 315.790 1.00 100.49 350 GLY C CA 1
ATOM 12745 C C . GLY D 2 350 ? 239.095 398.623 315.348 1.00 98.32 350 GLY C C 1
ATOM 12746 O O . GLY D 2 350 ? 239.179 398.341 314.151 1.00 106.52 350 GLY C O 1
ATOM 12747 N N . PHE D 2 351 ? 239.403 397.766 316.314 1.00 90.42 351 PHE C N 1
ATOM 12748 C CA . PHE D 2 351 ? 239.948 396.444 316.050 1.00 81.31 351 PHE C CA 1
ATOM 12749 C C . PHE D 2 351 ? 238.978 395.390 316.559 1.00 84.74 351 PHE C C 1
ATOM 12750 O O . PHE D 2 351 ? 238.686 395.336 317.758 1.00 97.17 351 PHE C O 1
ATOM 12758 N N . LYS D 2 352 ? 238.483 394.563 315.648 1.00 79.70 352 LYS C N 1
ATOM 12759 C CA . LYS D 2 352 ? 237.711 393.374 315.976 1.00 74.99 352 LYS C CA 1
ATOM 12760 C C . LYS D 2 352 ? 238.582 392.159 315.700 1.00 78.09 352 LYS C C 1
ATOM 12761 O O . LYS D 2 352 ? 239.039 391.964 314.571 1.00 85.50 352 LYS C O 1
ATOM 12767 N N . VAL D 2 353 ? 238.810 391.349 316.728 1.00 75.72 353 VAL C N 1
ATOM 12768 C CA . VAL D 2 353 ? 239.792 390.274 316.679 1.00 71.05 353 VAL C CA 1
ATOM 12769 C C . VAL D 2 353 ? 239.086 388.943 316.883 1.00 77.84 353 VAL C C 1
ATOM 12770 O O . VAL D 2 353 ? 238.304 388.787 317.827 1.00 87.01 353 VAL C O 1
ATOM 12774 N N . GLY D 2 354 ? 239.360 387.991 315.997 1.00 73.19 354 GLY C N 1
ATOM 12775 C CA . GLY D 2 354 ? 238.925 386.623 316.180 1.00 76.87 354 GLY C CA 1
ATOM 12776 C C . GLY D 2 354 ? 240.024 385.638 315.842 1.00 79.32 354 GLY C C 1
ATOM 12777 O O . GLY D 2 354 ? 240.620 385.720 314.766 1.00 82.03 354 GLY C O 1
ATOM 12778 N N . ILE D 2 355 ? 240.306 384.707 316.747 1.00 80.15 355 ILE C N 1
ATOM 12779 C CA . ILE D 2 355 ? 241.349 383.706 316.559 1.00 76.84 355 ILE C CA 1
ATOM 12780 C C . ILE D 2 355 ? 240.682 382.354 316.363 1.00 78.81 355 ILE C C 1
ATOM 12781 O O . ILE D 2 355 ? 239.882 381.926 317.202 1.00 85.84 355 ILE C O 1
ATOM 12786 N N . ASN D 2 356 ? 241.014 381.686 315.266 1.00 75.69 356 ASN C N 1
ATOM 12787 C CA . ASN D 2 356 ? 240.568 380.327 315.012 1.00 73.50 356 ASN C CA 1
ATOM 12788 C C . ASN D 2 356 ? 241.738 379.368 315.168 1.00 83.61 356 ASN C C 1
ATOM 12789 O O . ASN D 2 356 ? 242.881 379.700 314.849 1.00 90.03 356 ASN C O 1
ATOM 12794 N N . TYR D 2 357 ? 241.447 378.172 315.676 1.00 82.52 357 TYR C N 1
ATOM 12795 C CA . TYR D 2 357 ? 242.519 377.243 316.006 1.00 85.76 357 TYR C CA 1
ATOM 12796 C C . TYR D 2 357 ? 243.118 376.574 314.777 1.00 86.84 357 TYR C C 1
ATOM 12797 O O . TYR D 2 357 ? 244.323 376.306 314.756 1.00 94.17 357 TYR C O 1
ATOM 12806 N N . GLN D 2 358 ? 242.320 376.298 313.762 1.00 81.61 358 GLN C N 1
ATOM 12807 C CA . GLN D 2 358 ? 242.813 375.485 312.656 1.00 87.74 358 GLN C CA 1
ATOM 12808 C C . GLN D 2 358 ? 243.603 376.334 311.667 1.00 87.92 358 GLN C C 1
ATOM 12809 O O . GLN D 2 358 ? 243.110 377.375 311.222 1.00 87.25 358 GLN C O 1
ATOM 12815 N N . PRO D 2 359 ? 244.815 375.925 311.302 1.00 87.35 359 PRO C N 1
ATOM 12816 C CA . PRO D 2 359 ? 245.562 376.627 310.260 1.00 82.75 359 PRO C CA 1
ATOM 12817 C C . PRO D 2 359 ? 244.912 376.427 308.905 1.00 81.92 359 PRO C C 1
ATOM 12818 O O . PRO D 2 359 ? 244.185 375.444 308.702 1.00 85.34 359 PRO C O 1
ATOM 12822 N N . PRO D 2 360 ? 245.130 377.339 307.957 1.00 85.02 360 PRO C N 1
ATOM 12823 C CA . PRO D 2 360 ? 244.514 377.179 306.637 1.00 89.46 360 PRO C CA 1
ATOM 12824 C C . PRO D 2 360 ? 245.133 376.027 305.865 1.00 98.12 360 PRO C C 1
ATOM 12825 O O . PRO D 2 360 ? 246.349 375.825 305.877 1.00 104.82 360 PRO C O 1
ATOM 12829 N N . THR D 2 361 ? 244.277 375.266 305.195 1.00 101.18 361 THR C N 1
ATOM 12830 C CA . THR D 2 361 ? 244.737 374.156 304.381 1.00 107.97 361 THR C CA 1
ATOM 12831 C C . THR D 2 361 ? 245.213 374.652 303.024 1.00 105.88 361 THR C C 1
ATOM 12832 O O . THR D 2 361 ? 244.769 375.689 302.525 1.00 106.42 361 THR C O 1
ATOM 12836 N N . VAL D 2 362 ? 246.128 373.898 302.432 1.00 102.22 362 VAL C N 1
ATOM 12837 C CA . VAL D 2 362 ? 246.683 374.226 301.128 1.00 99.79 362 VAL C CA 1
ATOM 12838 C C . VAL D 2 362 ? 246.167 373.220 300.114 1.00 102.94 362 VAL C C 1
ATOM 12839 O O . VAL D 2 362 ? 245.811 372.085 300.451 1.00 112.62 362 VAL C O 1
ATOM 12843 N N . VAL D 2 363 ? 246.118 373.650 298.860 1.00 101.41 363 VAL C N 1
ATOM 12844 C CA . VAL D 2 363 ? 245.603 372.826 297.773 1.00 108.90 363 VAL C CA 1
ATOM 12845 C C . VAL D 2 363 ? 246.766 372.328 296.922 1.00 113.34 363 VAL C C 1
ATOM 12846 O O . VAL D 2 363 ? 247.730 373.076 296.697 1.00 119.31 363 VAL C O 1
ATOM 12850 N N . PRO D 2 364 ? 246.753 371.069 296.484 1.00 111.66 364 PRO C N 1
ATOM 12851 C CA . PRO D 2 364 ? 247.784 370.601 295.550 1.00 117.82 364 PRO C CA 1
ATOM 12852 C C . PRO D 2 364 ? 247.700 371.353 294.233 1.00 117.68 364 PRO C C 1
ATOM 12853 O O . PRO D 2 364 ? 246.616 371.570 293.688 1.00 113.50 364 PRO C O 1
ATOM 12857 N N . GLY D 2 365 ? 248.860 371.751 293.722 1.00 122.35 365 GLY C N 1
ATOM 12858 C CA . GLY D 2 365 ? 248.912 372.613 292.567 1.00 128.38 365 GLY C CA 1
ATOM 12859 C C . GLY D 2 365 ? 248.742 374.082 292.876 1.00 126.33 365 GLY C C 1
ATOM 12860 O O . GLY D 2 365 ? 248.861 374.907 291.962 1.00 128.00 365 GLY C O 1
ATOM 12861 N N . GLY D 2 366 ? 248.462 374.436 294.130 1.00 120.33 366 GLY C N 1
ATOM 12862 C CA . GLY D 2 366 ? 248.379 375.827 294.503 1.00 114.66 366 GLY C CA 1
ATOM 12863 C C . GLY D 2 366 ? 249.743 376.439 294.741 1.00 121.53 366 GLY C C 1
ATOM 12864 O O . GLY D 2 366 ? 250.735 375.751 294.973 1.00 125.68 366 GLY C O 1
ATOM 12865 N N . ASP D 2 367 ? 249.787 377.766 294.677 1.00 122.42 367 ASP C N 1
ATOM 12866 C CA . ASP D 2 367 ? 251.039 378.493 294.818 1.00 119.96 367 ASP C CA 1
ATOM 12867 C C . ASP D 2 367 ? 251.277 379.022 296.226 1.00 119.38 367 ASP C C 1
ATOM 12868 O O . ASP D 2 367 ? 252.357 379.560 296.489 1.00 121.23 367 ASP C O 1
ATOM 12870 N N . LEU D 2 368 ? 250.312 378.887 297.130 1.00 114.42 368 LEU C N 1
ATOM 12871 C CA . LEU D 2 368 ? 250.509 379.311 298.508 1.00 108.51 368 LEU C CA 1
ATOM 12872 C C . LEU D 2 368 ? 251.226 378.228 299.299 1.00 112.06 368 LEU C C 1
ATOM 12873 O O . LEU D 2 368 ? 250.879 377.047 299.222 1.00 109.87 368 LEU C O 1
ATOM 12878 N N . ALA D 2 369 ? 252.230 378.638 300.064 1.00 113.36 369 ALA C N 1
ATOM 12879 C CA . ALA D 2 369 ? 252.952 377.708 300.912 1.00 115.18 369 ALA C CA 1
ATOM 12880 C C . ALA D 2 369 ? 252.144 377.394 302.165 1.00 114.87 369 ALA C C 1
ATOM 12881 O O . ALA D 2 369 ? 251.271 378.158 302.581 1.00 119.56 369 ALA C O 1
ATOM 12883 N N . LYS D 2 370 ? 252.445 376.248 302.766 1.00 108.54 370 LYS C N 1
ATOM 12884 C CA . LYS D 2 370 ? 251.802 375.863 304.013 1.00 102.62 370 LYS C CA 1
ATOM 12885 C C . LYS D 2 370 ? 252.383 376.680 305.157 1.00 109.69 370 LYS C C 1
ATOM 12886 O O . LYS D 2 370 ? 253.604 376.741 305.329 1.00 116.30 370 LYS C O 1
ATOM 12892 N N . VAL D 2 371 ? 251.510 377.308 305.939 1.00 105.42 371 VAL C N 1
ATOM 12893 C CA . VAL D 2 371 ? 251.925 378.217 306.996 1.00 99.37 371 VAL C CA 1
ATOM 12894 C C . VAL D 2 371 ? 251.274 377.803 308.304 1.00 99.09 371 VAL C C 1
ATOM 12895 O O . VAL D 2 371 ? 250.207 377.181 308.324 1.00 105.64 371 VAL C O 1
ATOM 12899 N N . GLN D 2 372 ? 251.935 378.148 309.409 1.00 95.07 372 GLN C N 1
ATOM 12900 C CA . GLN D 2 372 ? 251.374 377.887 310.728 1.00 94.96 372 GLN C CA 1
ATOM 12901 C C . GLN D 2 372 ? 250.274 378.882 311.073 1.00 92.67 372 GLN C C 1
ATOM 12902 O O . GLN D 2 372 ? 249.278 378.516 311.705 1.00 93.26 372 GLN C O 1
ATOM 12908 N N . ARG D 2 373 ? 250.440 380.140 310.673 1.00 90.66 373 ARG C N 1
ATOM 12909 C CA . ARG D 2 373 ? 249.503 381.203 310.995 1.00 81.99 373 ARG C CA 1
ATOM 12910 C C . ARG D 2 373 ? 249.108 381.949 309.733 1.00 89.16 373 ARG C C 1
ATOM 12911 O O . ARG D 2 373 ? 249.892 382.066 308.788 1.00 99.92 373 ARG C O 1
ATOM 12919 N N . ALA D 2 374 ? 247.882 382.460 309.733 1.00 84.70 374 ALA C N 1
ATOM 12920 C CA . ALA D 2 374 ? 247.398 383.305 308.655 1.00 78.47 374 ALA C CA 1
ATOM 12921 C C . ALA D 2 374 ? 246.358 384.252 309.223 1.00 75.75 374 ALA C C 1
ATOM 12922 O O . ALA D 2 374 ? 245.793 384.014 310.292 1.00 78.58 374 ALA C O 1
ATOM 12924 N N . VAL D 2 375 ? 246.109 385.336 308.497 1.00 72.32 375 VAL C N 1
ATOM 12925 C CA . VAL D 2 375 ? 245.197 386.369 308.967 1.00 72.17 375 VAL C CA 1
ATOM 12926 C C . VAL D 2 375 ? 244.576 387.062 307.763 1.00 75.35 375 VAL C C 1
ATOM 12927 O O . VAL D 2 375 ? 245.232 387.278 306.741 1.00 87.46 375 VAL C O 1
ATOM 12931 N N . CYS D 2 376 ? 243.286 387.364 307.873 1.00 72.65 376 CYS C N 1
ATOM 12932 C CA . CYS D 2 376 ? 242.557 388.145 306.882 1.00 70.98 376 CYS C CA 1
ATOM 12933 C C . CYS D 2 376 ? 242.063 389.408 307.568 1.00 74.11 376 CYS C C 1
ATOM 12934 O O . CYS D 2 376 ? 241.142 389.352 308.388 1.00 82.05 376 CYS C O 1
ATOM 12937 N N . MET D 2 377 ? 242.668 390.544 307.242 1.00 72.32 377 MET C N 1
ATOM 12938 C CA . MET D 2 377 ? 242.286 391.813 307.841 1.00 76.10 377 MET C CA 1
ATOM 12939 C C . MET D 2 377 ? 241.309 392.508 306.907 1.00 76.99 377 MET C C 1
ATOM 12940 O O . MET D 2 377 ? 241.527 392.552 305.693 1.00 82.11 377 MET C O 1
ATOM 12945 N N . LEU D 2 378 ? 240.223 393.028 307.470 1.00 73.16 378 LEU C N 1
ATOM 12946 C CA . LEU D 2 378 ? 239.105 393.572 306.702 1.00 71.02 378 LEU C CA 1
ATOM 12947 C C . LEU D 2 378 ? 238.827 394.978 307.213 1.00 78.21 378 LEU C C 1
ATOM 12948 O O . LEU D 2 378 ? 238.149 395.151 308.228 1.00 84.78 378 LEU C O 1
ATOM 12953 N N . SER D 2 379 ? 239.332 395.976 306.500 1.00 80.68 379 SER C N 1
ATOM 12954 C CA . SER D 2 379 ? 239.338 397.352 306.967 1.00 84.31 379 SER C CA 1
ATOM 12955 C C . SER D 2 379 ? 238.301 398.172 306.222 1.00 82.02 379 SER C C 1
ATOM 12956 O O . SER D 2 379 ? 238.271 398.171 304.989 1.00 85.22 379 SER C O 1
ATOM 12959 N N . ASN D 2 380 ? 237.463 398.875 306.975 1.00 78.95 380 ASN C N 1
ATOM 12960 C CA . ASN D 2 380 ? 236.554 399.871 306.419 1.00 75.81 380 ASN C CA 1
ATOM 12961 C C . ASN D 2 380 ? 237.282 401.206 306.457 1.00 85.66 380 ASN C C 1
ATOM 12962 O O . ASN D 2 380 ? 237.411 401.824 307.515 1.00 96.68 380 ASN C O 1
ATOM 12967 N N . THR D 2 381 ? 237.773 401.651 305.306 1.00 83.68 381 THR C N 1
ATOM 12968 C CA . THR D 2 381 ? 238.551 402.876 305.231 1.00 97.94 381 THR C CA 1
ATOM 12969 C C . THR D 2 381 ? 237.989 403.780 304.145 1.00 102.07 381 THR C C 1
ATOM 12970 O O . THR D 2 381 ? 237.232 403.348 303.273 1.00 106.56 381 THR C O 1
ATOM 12974 N N . THR D 2 382 ? 238.371 405.052 304.214 1.00 98.51 382 THR C N 1
ATOM 12975 C CA . THR D 2 382 ? 237.940 406.042 303.239 1.00 98.56 382 THR C CA 1
ATOM 12976 C C . THR D 2 382 ? 238.780 406.023 301.971 1.00 101.28 382 THR C C 1
ATOM 12977 O O . THR D 2 382 ? 238.502 406.798 301.051 1.00 106.09 382 THR C O 1
ATOM 12981 N N . ALA D 2 383 ? 239.791 405.160 301.898 1.00 96.50 383 ALA C N 1
ATOM 12982 C CA . ALA D 2 383 ? 240.642 405.075 300.721 1.00 101.47 383 ALA C CA 1
ATOM 12983 C C . ALA D 2 383 ? 240.004 404.303 299.578 1.00 102.22 383 ALA C C 1
ATOM 12984 O O . ALA D 2 383 ? 240.587 404.248 298.491 1.00 114.28 383 ALA C O 1
ATOM 12986 N N . ILE D 2 384 ? 238.837 403.693 299.793 1.00 98.33 384 ILE C N 1
ATOM 12987 C CA . ILE D 2 384 ? 238.159 402.991 298.714 1.00 100.35 384 ILE C CA 1
ATOM 12988 C C . ILE D 2 384 ? 237.504 403.977 297.751 1.00 101.65 384 ILE C C 1
ATOM 12989 O O . ILE D 2 384 ? 237.258 403.640 296.587 1.00 108.28 384 ILE C O 1
ATOM 12994 N N . ALA D 2 385 ? 237.271 405.216 298.190 1.00 96.71 385 ALA C N 1
ATOM 12995 C CA . ALA D 2 385 ? 236.522 406.174 297.388 1.00 100.45 385 ALA C CA 1
ATOM 12996 C C . ALA D 2 385 ? 237.295 406.681 296.176 1.00 106.54 385 ALA C C 1
ATOM 12997 O O . ALA D 2 385 ? 236.684 407.263 295.275 1.00 115.00 385 ALA C O 1
ATOM 12999 N N . GLU D 2 386 ? 238.615 406.493 296.127 1.00 101.55 386 GLU C N 1
ATOM 13000 C CA . GLU D 2 386 ? 239.360 406.970 294.966 1.00 107.10 386 GLU C CA 1
ATOM 13001 C C . GLU D 2 386 ? 239.187 406.057 293.757 1.00 110.21 386 GLU C C 1
ATOM 13002 O O . GLU D 2 386 ? 239.148 406.546 292.620 1.00 114.71 386 GLU C O 1
ATOM 13008 N N . ALA D 2 387 ? 239.074 404.743 293.977 1.00 104.89 387 ALA C N 1
ATOM 13009 C CA . ALA D 2 387 ? 238.691 403.841 292.896 1.00 104.04 387 ALA C CA 1
ATOM 13010 C C . ALA D 2 387 ? 237.289 404.164 292.403 1.00 106.90 387 ALA C C 1
ATOM 13011 O O . ALA D 2 387 ? 237.015 404.131 291.195 1.00 114.04 387 ALA C O 1
ATOM 13013 N N . TRP D 2 388 ? 236.400 404.506 293.333 1.00 99.26 388 TRP C N 1
ATOM 13014 C CA . TRP D 2 388 ? 235.073 404.989 292.981 1.00 97.12 388 TRP C CA 1
ATOM 13015 C C . TRP D 2 388 ? 235.156 406.263 292.151 1.00 99.54 388 TRP C C 1
ATOM 13016 O O . TRP D 2 388 ? 234.413 406.432 291.176 1.00 102.60 388 TRP C O 1
ATOM 13027 N N . ALA D 2 389 ? 236.066 407.169 292.524 1.00 97.99 389 ALA C N 1
ATOM 13028 C CA . ALA D 2 389 ? 236.210 408.437 291.817 1.00 95.37 389 ALA C CA 1
ATOM 13029 C C . ALA D 2 389 ? 236.701 408.234 290.390 1.00 101.06 389 ALA C C 1
ATOM 13030 O O . ALA D 2 389 ? 236.186 408.862 289.458 1.00 107.06 389 ALA C O 1
ATOM 13032 N N . ARG D 2 390 ? 237.688 407.359 290.193 1.00 95.80 390 ARG C N 1
ATOM 13033 C CA . ARG D 2 390 ? 238.181 407.147 288.836 1.00 99.94 390 ARG C CA 1
ATOM 13034 C C . ARG D 2 390 ? 237.188 406.354 287.994 1.00 96.77 390 ARG C C 1
ATOM 13035 O O . ARG D 2 390 ? 237.106 406.566 286.775 1.00 99.90 390 ARG C O 1
ATOM 13043 N N . LEU D 2 391 ? 236.401 405.471 288.620 1.00 94.10 391 LEU C N 1
ATOM 13044 C CA . LEU D 2 391 ? 235.308 404.835 287.893 1.00 91.05 391 LEU C CA 1
ATOM 13045 C C . LEU D 2 391 ? 234.276 405.862 287.443 1.00 91.24 391 LEU C C 1
ATOM 13046 O O . LEU D 2 391 ? 233.779 405.798 286.313 1.00 94.02 391 LEU C O 1
ATOM 13051 N N . ASP D 2 392 ? 233.942 406.818 288.316 1.00 91.26 392 ASP C N 1
ATOM 13052 C CA . ASP D 2 392 ? 233.014 407.878 287.932 1.00 91.24 392 ASP C CA 1
ATOM 13053 C C . ASP D 2 392 ? 233.591 408.751 286.828 1.00 94.87 392 ASP C C 1
ATOM 13054 O O . ASP D 2 392 ? 232.853 409.233 285.964 1.00 97.31 392 ASP C O 1
ATOM 13059 N N . HIS D 2 393 ? 234.906 408.974 286.849 1.00 95.12 393 HIS C N 1
ATOM 13060 C CA . HIS D 2 393 ? 235.545 409.732 285.779 1.00 94.89 393 HIS C CA 1
ATOM 13061 C C . HIS D 2 393 ? 235.418 409.017 284.439 1.00 93.34 393 HIS C C 1
ATOM 13062 O O . HIS D 2 393 ? 235.076 409.639 283.424 1.00 96.91 393 HIS C O 1
ATOM 13069 N N . LYS D 2 394 ? 235.673 407.705 284.424 1.00 90.77 394 LYS C N 1
ATOM 13070 C CA . LYS D 2 394 ? 235.526 406.933 283.191 1.00 81.33 394 LYS C CA 1
ATOM 13071 C C . LYS D 2 394 ? 234.075 406.904 282.723 1.00 80.62 394 LYS C C 1
ATOM 13072 O O . LYS D 2 394 ? 233.797 407.024 281.520 1.00 89.18 394 LYS C O 1
ATOM 13078 N N . PHE D 2 395 ? 233.137 406.764 283.664 1.00 82.09 395 PHE C N 1
ATOM 13079 C CA . PHE D 2 395 ? 231.717 406.772 283.328 1.00 77.86 395 PHE C CA 1
ATOM 13080 C C . PHE D 2 395 ? 231.296 408.108 282.732 1.00 86.86 395 PHE C C 1
ATOM 13081 O O . PHE D 2 395 ? 230.528 408.145 281.768 1.00 93.57 395 PHE C O 1
ATOM 13089 N N . ASP D 2 396 ? 231.773 409.215 283.304 1.00 87.31 396 ASP C N 1
ATOM 13090 C CA . ASP D 2 396 ? 231.415 410.531 282.790 1.00 90.14 396 ASP C CA 1
ATOM 13091 C C . ASP D 2 396 ? 232.013 410.769 281.411 1.00 92.92 396 ASP C C 1
ATOM 13092 O O . ASP D 2 396 ? 231.358 411.357 280.541 1.00 98.36 396 ASP C O 1
ATOM 13097 N N . LEU D 2 397 ? 233.252 410.313 281.195 1.00 87.54 397 LEU C N 1
ATOM 13098 C CA . LEU D 2 397 ? 233.864 410.428 279.875 1.00 84.86 397 LEU C CA 1
ATOM 13099 C C . LEU D 2 397 ? 233.082 409.646 278.832 1.00 89.76 397 LEU C C 1
ATOM 13100 O O . LEU D 2 397 ? 232.879 410.123 277.710 1.00 94.84 397 LEU C O 1
ATOM 13105 N N . MET D 2 398 ? 232.624 408.446 279.184 1.00 90.85 398 MET C N 1
ATOM 13106 C CA . MET D 2 398 ? 231.935 407.626 278.196 1.00 84.89 398 MET C CA 1
ATOM 13107 C C . MET D 2 398 ? 230.471 408.018 278.029 1.00 83.02 398 MET C C 1
ATOM 13108 O O . MET D 2 398 ? 229.884 407.754 276.975 1.00 86.53 398 MET C O 1
ATOM 13113 N N . TYR D 2 399 ? 229.870 408.647 279.035 1.00 83.38 399 TYR C N 1
ATOM 13114 C CA . TYR D 2 399 ? 228.473 409.049 278.979 1.00 83.37 399 TYR C CA 1
ATOM 13115 C C . TYR D 2 399 ? 228.283 410.465 278.453 1.00 90.13 399 TYR C C 1
ATOM 13116 O O . TYR D 2 399 ? 227.157 410.830 278.097 1.00 90.50 399 TYR C O 1
ATOM 13125 N N . ALA D 2 400 ? 229.350 411.267 278.397 1.00 92.10 400 ALA C N 1
ATOM 13126 C CA . ALA D 2 400 ? 229.240 412.598 277.811 1.00 89.19 400 ALA C CA 1
ATOM 13127 C C . ALA D 2 400 ? 228.910 412.519 276.326 1.00 96.42 400 ALA C C 1
ATOM 13128 O O . ALA D 2 400 ? 228.157 413.350 275.804 1.00 97.36 400 ALA C O 1
ATOM 13130 N N . LYS D 2 401 ? 229.454 411.524 275.634 1.00 95.34 401 LYS C N 1
ATOM 13131 C CA . LYS D 2 401 ? 229.192 411.318 274.218 1.00 90.25 401 LYS C CA 1
ATOM 13132 C C . LYS D 2 401 ? 228.033 410.363 273.963 1.00 85.54 401 LYS C C 1
ATOM 13133 O O . LYS D 2 401 ? 227.752 410.065 272.798 1.00 86.52 401 LYS C O 1
ATOM 13139 N N . ARG D 2 402 ? 227.365 409.892 275.024 1.00 84.04 402 ARG C N 1
ATOM 13140 C CA . ARG D 2 402 ? 226.267 408.920 274.947 1.00 81.57 402 ARG C CA 1
ATOM 13141 C C . ARG D 2 402 ? 226.688 407.645 274.220 1.00 79.07 402 ARG C C 1
ATOM 13142 O O . ARG D 2 402 ? 225.922 407.067 273.448 1.00 79.95 402 ARG C O 1
ATOM 13150 N N . ALA D 2 403 ? 227.913 407.200 274.477 1.00 79.99 403 ALA C N 1
ATOM 13151 C CA . ALA D 2 403 ? 228.415 405.986 273.854 1.00 76.13 403 ALA C CA 1
ATOM 13152 C C . ALA D 2 403 ? 227.783 404.755 274.490 1.00 74.48 403 ALA C C 1
ATOM 13153 O O . ALA D 2 403 ? 227.594 404.696 275.708 1.00 81.69 403 ALA C O 1
ATOM 13155 N N . PHE D 2 404 ? 227.430 403.784 273.647 1.00 69.71 404 PHE C N 1
ATOM 13156 C CA . PHE D 2 404 ? 226.902 402.469 274.012 1.00 68.69 404 PHE C CA 1
ATOM 13157 C C . PHE D 2 404 ? 225.573 402.526 274.755 1.00 74.01 404 PHE C C 1
ATOM 13158 O O . PHE D 2 404 ? 225.139 401.509 275.301 1.00 81.36 404 PHE C O 1
ATOM 13166 N N . VAL D 2 405 ? 224.903 403.678 274.786 1.00 69.15 405 VAL C N 1
ATOM 13167 C CA . VAL D 2 405 ? 223.652 403.779 275.530 1.00 73.51 405 VAL C CA 1
ATOM 13168 C C . VAL D 2 405 ? 222.497 403.123 274.783 1.00 77.94 405 VAL C C 1
ATOM 13169 O O . VAL D 2 405 ? 221.556 402.631 275.420 1.00 86.89 405 VAL C O 1
ATOM 13173 N N . HIS D 2 406 ? 222.565 403.065 273.450 1.00 73.14 406 HIS C N 1
ATOM 13174 C CA . HIS D 2 406 ? 221.472 402.498 272.666 1.00 73.65 406 HIS C CA 1
ATOM 13175 C C . HIS D 2 406 ? 221.296 401.006 272.920 1.00 76.43 406 HIS C C 1
ATOM 13176 O O . HIS D 2 406 ? 220.177 400.494 272.807 1.00 82.99 406 HIS C O 1
ATOM 13183 N N . TRP D 2 407 ? 222.375 400.302 273.276 1.00 76.34 407 TRP C N 1
ATOM 13184 C CA . TRP D 2 407 ? 222.257 398.897 273.655 1.00 75.27 407 TRP C CA 1
ATOM 13185 C C . TRP D 2 407 ? 221.421 398.736 274.914 1.00 82.12 407 TRP C C 1
ATOM 13186 O O . TRP D 2 407 ? 220.600 397.819 275.015 1.00 86.06 407 TRP C O 1
ATOM 13197 N N . TYR D 2 408 ? 221.626 399.615 275.893 1.00 76.40 408 TYR C N 1
ATOM 13198 C CA . TYR D 2 408 ? 220.850 399.538 277.124 1.00 73.80 408 TYR C CA 1
ATOM 13199 C C . TYR D 2 408 ? 219.412 399.972 276.894 1.00 83.48 408 TYR C C 1
ATOM 13200 O O . TYR D 2 408 ? 218.479 399.347 277.411 1.00 89.23 408 TYR C O 1
ATOM 13209 N N . VAL D 2 409 ? 219.214 401.036 276.112 1.00 84.26 409 VAL C N 1
ATOM 13210 C CA . VAL D 2 409 ? 217.873 401.565 275.882 1.00 85.95 409 VAL C CA 1
ATOM 13211 C C . VAL D 2 409 ? 217.031 400.573 275.088 1.00 90.14 409 VAL C C 1
ATOM 13212 O O . VAL D 2 409 ? 215.834 400.403 275.352 1.00 95.91 409 VAL C O 1
ATOM 13216 N N . GLY D 2 410 ? 217.651 399.863 274.142 1.00 84.35 410 GLY C N 1
ATOM 13217 C CA . GLY D 2 410 ? 216.907 398.907 273.341 1.00 89.37 410 GLY C CA 1
ATOM 13218 C C . GLY D 2 410 ? 216.441 397.687 274.112 1.00 93.44 410 GLY C C 1
ATOM 13219 O O . GLY D 2 410 ? 215.578 396.945 273.637 1.00 97.62 410 GLY C O 1
ATOM 13220 N N . GLU D 2 411 ? 216.997 397.459 275.302 1.00 91.44 411 GLU C N 1
ATOM 13221 C CA . GLU D 2 411 ? 216.645 396.307 276.123 1.00 95.13 411 GLU C CA 1
ATOM 13222 C C . GLU D 2 411 ? 215.822 396.687 277.349 1.00 95.49 411 GLU C C 1
ATOM 13223 O O . GLU D 2 411 ? 215.954 396.055 278.401 1.00 92.59 411 GLU C O 1
ATOM 13229 N N . GLY D 2 412 ? 214.979 397.706 277.241 1.00 98.57 412 GLY C N 1
ATOM 13230 C CA . GLY D 2 412 ? 214.064 398.052 278.307 1.00 97.94 412 GLY C CA 1
ATOM 13231 C C . GLY D 2 412 ? 214.627 398.906 279.421 1.00 98.55 412 GLY C C 1
ATOM 13232 O O . GLY D 2 412 ? 214.365 398.609 280.591 1.00 98.40 412 GLY C O 1
ATOM 13233 N N . MET D 2 413 ? 215.391 399.943 279.102 1.00 99.07 413 MET C N 1
ATOM 13234 C CA . MET D 2 413 ? 216.025 400.792 280.097 1.00 93.98 413 MET C CA 1
ATOM 13235 C C . MET D 2 413 ? 215.980 402.251 279.655 1.00 106.34 413 MET C C 1
ATOM 13236 O O . MET D 2 413 ? 216.062 402.556 278.463 1.00 113.01 413 MET C O 1
ATOM 13241 N N . GLU D 2 414 ? 215.843 403.154 280.622 1.00 105.05 414 GLU C N 1
ATOM 13242 C CA . GLU D 2 414 ? 215.796 404.585 280.368 1.00 107.77 414 GLU C CA 1
ATOM 13243 C C . GLU D 2 414 ? 217.113 405.241 280.764 1.00 111.74 414 GLU C C 1
ATOM 13244 O O . GLU D 2 414 ? 217.889 404.699 281.554 1.00 119.08 414 GLU C O 1
ATOM 13250 N N . GLU D 2 415 ? 217.356 406.430 280.202 1.00 109.55 415 GLU C N 1
ATOM 13251 C CA . GLU D 2 415 ? 218.557 407.187 280.546 1.00 113.36 415 GLU C CA 1
ATOM 13252 C C . GLU D 2 415 ? 218.477 407.746 281.960 1.00 114.80 415 GLU C C 1
ATOM 13253 O O . GLU D 2 415 ? 219.513 408.049 282.574 1.00 113.70 415 GLU C O 1
ATOM 13259 N N . GLY D 2 416 ? 217.258 407.904 282.482 1.00 114.16 416 GLY C N 1
ATOM 13260 C CA . GLY D 2 416 ? 217.092 408.368 283.845 1.00 110.49 416 GLY C CA 1
ATOM 13261 C C . GLY D 2 416 ? 217.685 407.419 284.862 1.00 113.26 416 GLY C C 1
ATOM 13262 O O . GLY D 2 416 ? 218.118 407.847 285.931 1.00 116.07 416 GLY C O 1
ATOM 13263 N N . GLU D 2 417 ? 217.727 406.124 284.539 1.00 111.12 417 GLU C N 1
ATOM 13264 C CA . GLU D 2 417 ? 218.393 405.170 285.417 1.00 113.49 417 GLU C CA 1
ATOM 13265 C C . GLU D 2 417 ? 219.897 405.412 285.457 1.00 107.34 417 GLU C C 1
ATOM 13266 O O . GLU D 2 417 ? 220.510 405.329 286.527 1.00 116.56 417 GLU C O 1
ATOM 13272 N N . PHE D 2 418 ? 220.501 405.739 284.308 1.00 92.90 418 PHE C N 1
ATOM 13273 C CA . PHE D 2 418 ? 221.908 406.135 284.281 1.00 94.77 418 PHE C CA 1
ATOM 13274 C C . PHE D 2 418 ? 222.140 407.375 285.131 1.00 106.36 418 PHE C C 1
ATOM 13275 O O . PHE D 2 418 ? 223.091 407.438 285.925 1.00 114.15 418 PHE C O 1
ATOM 13283 N N . SER D 2 419 ? 221.262 408.372 284.978 1.00 105.10 419 SER C N 1
ATOM 13284 C CA . SER D 2 419 ? 221.417 409.623 285.711 1.00 101.47 419 SER C CA 1
ATOM 13285 C C . SER D 2 419 ? 221.293 409.407 287.215 1.00 103.64 419 SER C C 1
ATOM 13286 O O . SER D 2 419 ? 222.120 409.899 287.990 1.00 110.21 419 SER C O 1
ATOM 13289 N N . GLU D 2 420 ? 220.285 408.643 287.646 1.00 102.37 420 GLU C N 1
ATOM 13290 C CA . GLU D 2 420 ? 220.096 408.444 289.077 1.00 106.43 420 GLU C CA 1
ATOM 13291 C C . GLU D 2 420 ? 221.168 407.536 289.661 1.00 111.07 420 GLU C C 1
ATOM 13292 O O . GLU D 2 420 ? 221.540 407.706 290.826 1.00 119.19 420 GLU C O 1
ATOM 13298 N N . ALA D 2 421 ? 221.693 406.589 288.875 1.00 104.05 421 ALA C N 1
ATOM 13299 C CA . ALA D 2 421 ? 222.807 405.780 289.349 1.00 100.81 421 ALA C CA 1
ATOM 13300 C C . ALA D 2 421 ? 224.042 406.635 289.581 1.00 104.37 421 ALA C C 1
ATOM 13301 O O . ALA D 2 421 ? 224.714 406.497 290.610 1.00 114.74 421 ALA C O 1
ATOM 13303 N N . ARG D 2 422 ? 224.331 407.554 288.654 1.00 99.60 422 ARG C N 1
ATOM 13304 C CA . ARG D 2 422 ? 225.465 408.452 288.844 1.00 100.40 422 ARG C CA 1
ATOM 13305 C C . ARG D 2 422 ? 225.255 409.380 290.039 1.00 108.54 422 ARG C C 1
ATOM 13306 O O . ARG D 2 422 ? 226.189 409.626 290.814 1.00 108.25 422 ARG C O 1
ATOM 13314 N N . GLU D 2 423 ? 224.031 409.896 290.210 1.00 112.83 423 GLU C N 1
ATOM 13315 C CA . GLU D 2 423 ? 223.758 410.796 291.330 1.00 112.80 423 GLU C CA 1
ATOM 13316 C C . GLU D 2 423 ? 223.871 410.084 292.673 1.00 112.99 423 GLU C C 1
ATOM 13317 O O . GLU D 2 423 ? 224.452 410.629 293.619 1.00 118.13 423 GLU C O 1
ATOM 13323 N N . ASP D 2 424 ? 223.338 408.864 292.780 1.00 113.13 424 ASP C N 1
ATOM 13324 C CA . ASP D 2 424 ? 223.470 408.117 294.028 1.00 115.35 424 ASP C CA 1
ATOM 13325 C C . ASP D 2 424 ? 224.908 407.693 294.281 1.00 109.67 424 ASP C C 1
ATOM 13326 O O . ASP D 2 424 ? 225.332 407.606 295.439 1.00 115.82 424 ASP C O 1
ATOM 13331 N N . MET D 2 425 ? 225.678 407.449 293.220 1.00 102.21 425 MET C N 1
ATOM 13332 C CA . MET D 2 425 ? 227.081 407.103 293.395 1.00 100.84 425 MET C CA 1
ATOM 13333 C C . MET D 2 425 ? 227.864 408.297 293.935 1.00 106.88 425 MET C C 1
ATOM 13334 O O . MET D 2 425 ? 228.704 408.156 294.839 1.00 110.06 425 MET C O 1
ATOM 13339 N N . ALA D 2 426 ? 227.569 409.491 293.410 1.00 106.99 426 ALA C N 1
ATOM 13340 C CA . ALA D 2 426 ? 228.172 410.712 293.933 1.00 104.67 426 ALA C CA 1
ATOM 13341 C C . ALA D 2 426 ? 227.731 410.978 295.367 1.00 104.91 426 ALA C C 1
ATOM 13342 O O . ALA D 2 426 ? 228.510 411.493 296.176 1.00 106.21 426 ALA C O 1
ATOM 13344 N N . ALA D 2 427 ? 226.480 410.644 295.695 1.00 105.35 427 ALA C N 1
ATOM 13345 C CA . ALA D 2 427 ? 226.006 410.791 297.069 1.00 105.11 427 ALA C CA 1
ATOM 13346 C C . ALA D 2 427 ? 226.758 409.864 298.015 1.00 106.77 427 ALA C C 1
ATOM 13347 O O . ALA D 2 427 ? 227.081 410.247 299.146 1.00 112.99 427 ALA C O 1
ATOM 13349 N N . LEU D 2 428 ? 227.039 408.638 297.567 1.00 103.75 428 LEU C N 1
ATOM 13350 C CA . LEU D 2 428 ? 227.851 407.715 298.355 1.00 102.07 428 LEU C CA 1
ATOM 13351 C C . LEU D 2 428 ? 229.253 408.265 298.589 1.00 106.42 428 LEU C C 1
ATOM 13352 O O . LEU D 2 428 ? 229.787 408.178 299.705 1.00 114.31 428 LEU C O 1
ATOM 13357 N N . GLU D 2 429 ? 229.862 408.837 297.548 1.00 104.61 429 GLU C N 1
ATOM 13358 C CA . GLU D 2 429 ? 231.183 409.441 297.719 1.00 109.12 429 GLU C CA 1
ATOM 13359 C C . GLU D 2 429 ? 231.142 410.631 298.671 1.00 115.16 429 GLU C C 1
ATOM 13360 O O . GLU D 2 429 ? 232.078 410.840 299.456 1.00 114.58 429 GLU C O 1
ATOM 13366 N N . LYS D 2 430 ? 230.073 411.427 298.603 1.00 113.52 430 LYS C N 1
ATOM 13367 C CA . LYS D 2 430 ? 229.922 412.551 299.519 1.00 113.74 430 LYS C CA 1
ATOM 13368 C C . LYS D 2 430 ? 229.784 412.072 300.957 1.00 118.73 430 LYS C C 1
ATOM 13369 O O . LYS D 2 430 ? 230.345 412.678 301.874 1.00 127.31 430 LYS C O 1
ATOM 13375 N N . ASP D 2 431 ? 229.053 410.974 301.170 1.00 117.70 431 ASP C N 1
ATOM 13376 C CA . ASP D 2 431 ? 228.948 410.397 302.509 1.00 112.69 431 ASP C CA 1
ATOM 13377 C C . ASP D 2 431 ? 230.298 409.903 303.015 1.00 108.35 431 ASP C C 1
ATOM 13378 O O . ASP D 2 431 ? 230.633 410.087 304.193 1.00 118.98 431 ASP C O 1
ATOM 13383 N N . TYR D 2 432 ? 231.083 409.267 302.140 1.00 98.11 432 TYR C N 1
ATOM 13384 C CA . TYR D 2 432 ? 232.395 408.781 302.559 1.00 102.60 432 TYR C CA 1
ATOM 13385 C C . TYR D 2 432 ? 233.339 409.926 302.911 1.00 108.68 432 TYR C C 1
ATOM 13386 O O . TYR D 2 432 ? 234.051 409.860 303.921 1.00 117.79 432 TYR C O 1
ATOM 13395 N N . GLU D 2 433 ? 233.355 410.992 302.108 1.00 106.63 433 GLU C N 1
ATOM 13396 C CA . GLU D 2 433 ? 234.218 412.116 302.459 1.00 114.90 433 GLU C CA 1
ATOM 13397 C C . GLU D 2 433 ? 233.674 412.903 303.645 1.00 117.70 433 GLU C C 1
ATOM 13398 O O . GLU D 2 433 ? 234.448 413.582 304.327 1.00 119.41 433 GLU C O 1
ATOM 13404 N N . GLU D 2 434 ? 232.368 412.822 303.912 1.00 117.11 434 GLU C N 1
ATOM 13405 C CA . GLU D 2 434 ? 231.812 413.480 305.087 1.00 115.30 434 GLU C CA 1
ATOM 13406 C C . GLU D 2 434 ? 232.200 412.749 306.364 1.00 115.07 434 GLU C C 1
ATOM 13407 O O . GLU D 2 434 ? 232.526 413.384 307.372 1.00 120.00 434 GLU C O 1
ATOM 13413 N N . VAL D 2 435 ? 232.155 411.414 306.354 1.00 114.74 435 VAL C N 1
ATOM 13414 C CA . VAL D 2 435 ? 232.602 410.674 307.535 1.00 107.93 435 VAL C CA 1
ATOM 13415 C C . VAL D 2 435 ? 234.114 410.589 307.628 1.00 108.80 435 VAL C C 1
ATOM 13416 O O . VAL D 2 435 ? 234.636 410.206 308.682 1.00 106.57 435 VAL C O 1
ATOM 13420 N N . GLY D 2 436 ? 234.833 410.925 306.555 1.00 115.96 436 GLY C N 1
ATOM 13421 C CA . GLY D 2 436 ? 236.285 410.914 306.618 1.00 119.08 436 GLY C CA 1
ATOM 13422 C C . GLY D 2 436 ? 236.859 411.996 307.514 1.00 127.19 436 GLY C C 1
ATOM 13423 O O . GLY D 2 436 ? 237.860 411.775 308.201 1.00 122.95 436 GLY C O 1
ATOM 13424 N N . VAL D 2 437 ? 236.243 413.180 307.518 1.00 132.30 437 VAL C N 1
ATOM 13425 C CA . VAL D 2 437 ? 236.821 414.322 308.217 1.00 134.43 437 VAL C CA 1
ATOM 13426 C C . VAL D 2 437 ? 236.624 414.174 309.722 1.00 134.58 437 VAL C C 1
ATOM 13427 O O . VAL D 2 437 ? 235.795 413.396 310.201 1.00 132.97 437 VAL C O 1
ATOM 13431 N N . ASP D 2 438 ? 237.407 414.942 310.476 1.00 139.00 438 ASP C N 1
ATOM 13432 C CA . ASP D 2 438 ? 237.361 414.923 311.927 1.00 142.10 438 ASP C CA 1
ATOM 13433 C C . ASP D 2 438 ? 236.362 415.959 312.438 1.00 140.70 438 ASP C C 1
ATOM 13434 O O . ASP D 2 438 ? 235.569 416.525 311.683 1.00 138.34 438 ASP C O 1
ATOM 13439 N N . SER D 2 439 ? 236.402 416.209 313.742 1.00 141.89 439 SER C N 1
ATOM 13440 C CA . SER D 2 439 ? 235.518 417.188 314.361 1.00 142.38 439 SER C CA 1
ATOM 13441 C C . SER D 2 439 ? 236.293 418.123 315.283 1.00 135.50 439 SER C C 1
ATOM 13442 O O . SER D 2 439 ? 237.402 418.549 314.961 1.00 135.10 439 SER C O 1
ATOM 13445 N N . GLY E 3 2 ? 255.341 438.111 232.555 1.00 165.70 1191 GLY E N 1
ATOM 13446 C CA . GLY E 3 2 ? 254.309 438.775 233.330 1.00 181.51 1191 GLY E CA 1
ATOM 13447 C C . GLY E 3 2 ? 254.374 438.440 234.806 1.00 190.23 1191 GLY E C 1
ATOM 13448 O O . GLY E 3 2 ? 255.320 437.785 235.246 1.00 188.76 1191 GLY E O 1
ATOM 13449 N N . PRO E 3 3 ? 253.394 438.918 235.573 1.00 194.81 1192 PRO E N 1
ATOM 13450 C CA . PRO E 3 3 ? 253.306 438.534 236.988 1.00 199.86 1192 PRO E CA 1
ATOM 13451 C C . PRO E 3 3 ? 253.116 437.033 237.138 1.00 203.31 1192 PRO E C 1
ATOM 13452 O O . PRO E 3 3 ? 252.356 436.408 236.394 1.00 202.55 1192 PRO E O 1
ATOM 13456 N N . ILE E 3 4 ? 253.814 436.450 238.112 1.00 205.40 1193 ILE E N 1
ATOM 13457 C CA . ILE E 3 4 ? 253.732 435.006 238.288 1.00 205.24 1193 ILE E CA 1
ATOM 13458 C C . ILE E 3 4 ? 252.433 434.588 238.958 1.00 204.67 1193 ILE E C 1
ATOM 13459 O O . ILE E 3 4 ? 252.011 433.439 238.797 1.00 203.11 1193 ILE E O 1
ATOM 13464 N N . TYR E 3 5 ? 251.766 435.492 239.670 1.00 205.33 1194 TYR E N 1
ATOM 13465 C CA . TYR E 3 5 ? 250.552 435.173 240.409 1.00 205.33 1194 TYR E CA 1
ATOM 13466 C C . TYR E 3 5 ? 249.341 435.536 239.564 1.00 207.22 1194 TYR E C 1
ATOM 13467 O O . TYR E 3 5 ? 249.452 436.317 238.613 1.00 206.84 1194 TYR E O 1
ATOM 13476 N N . ILE E 3 6 ? 248.192 434.965 239.911 1.00 206.70 1195 ILE E N 1
ATOM 13477 C CA . ILE E 3 6 ? 246.892 435.430 239.443 1.00 205.14 1195 ILE E CA 1
ATOM 13478 C C . ILE E 3 6 ? 246.026 435.592 240.688 1.00 205.89 1195 ILE E C 1
ATOM 13479 O O . ILE E 3 6 ? 245.730 434.614 241.381 1.00 204.81 1195 ILE E O 1
ATOM 13484 N N . ILE E 3 7 ? 245.622 436.825 240.986 1.00 206.05 1196 ILE E N 1
ATOM 13485 C CA . ILE E 3 7 ? 244.709 437.053 242.101 1.00 204.85 1196 ILE E CA 1
ATOM 13486 C C . ILE E 3 7 ? 243.317 436.589 241.703 1.00 208.32 1196 ILE E C 1
ATOM 13487 O O . ILE E 3 7 ? 242.700 437.143 240.785 1.00 209.44 1196 ILE E O 1
ATOM 13492 N N . VAL E 3 8 ? 242.822 435.564 242.383 1.00 208.66 1197 VAL E N 1
ATOM 13493 C CA . VAL E 3 8 ? 241.458 435.078 242.206 1.00 210.19 1197 VAL E CA 1
ATOM 13494 C C . VAL E 3 8 ? 240.559 435.868 243.150 1.00 212.08 1197 VAL E C 1
ATOM 13495 O O . VAL E 3 8 ? 240.787 435.836 244.369 1.00 209.36 1197 VAL E O 1
ATOM 13499 N N . PRO E 3 9 ? 239.566 436.611 242.642 1.00 215.06 1198 PRO E N 1
ATOM 13500 C CA . PRO E 3 9 ? 238.615 437.286 243.535 1.00 212.15 1198 PRO E CA 1
ATOM 13501 C C . PRO E 3 9 ? 237.818 436.290 244.358 1.00 208.34 1198 PRO E C 1
ATOM 13502 O O . PRO E 3 9 ? 237.123 435.438 243.793 1.00 209.43 1198 PRO E O 1
ATOM 13506 N N . ASN E 3 10 ? 237.926 436.401 245.686 1.00 201.81 1199 ASN E N 1
ATOM 13507 C CA . ASN E 3 10 ? 237.333 435.462 246.641 1.00 198.22 1199 ASN E CA 1
ATOM 13508 C C . ASN E 3 10 ? 237.814 434.037 246.353 1.00 198.49 1199 ASN E C 1
ATOM 13509 O O . ASN E 3 10 ? 237.037 433.129 246.049 1.00 196.82 1199 ASN E O 1
ATOM 13514 N N . GLY E 3 11 ? 239.132 433.861 246.403 1.00 196.83 1200 GLY E N 1
ATOM 13515 C CA . GLY E 3 11 ? 239.729 432.563 246.157 1.00 194.06 1200 GLY E CA 1
ATOM 13516 C C . GLY E 3 11 ? 240.127 431.836 247.423 1.00 189.37 1200 GLY E C 1
ATOM 13517 O O . GLY E 3 11 ? 239.832 430.646 247.584 1.00 187.35 1200 GLY E O 1
ATOM 13518 N N . LYS E 3 12 ? 240.805 432.550 248.328 1.00 190.09 1201 LYS E N 1
ATOM 13519 C CA . LYS E 3 12 ? 241.220 431.946 249.590 1.00 191.14 1201 LYS E CA 1
ATOM 13520 C C . LYS E 3 12 ? 240.019 431.561 250.440 1.00 188.38 1201 LYS E C 1
ATOM 13521 O O . LYS E 3 12 ? 239.981 430.466 251.009 1.00 186.96 1201 LYS E O 1
ATOM 13527 N N . GLU E 3 13 ? 239.017 432.437 250.517 1.00 186.80 1202 GLU E N 1
ATOM 13528 C CA . GLU E 3 13 ? 237.829 432.122 251.303 1.00 183.80 1202 GLU E CA 1
ATOM 13529 C C . GLU E 3 13 ? 237.006 431.029 250.634 1.00 186.46 1202 GLU E C 1
ATOM 13530 O O . GLU E 3 13 ? 236.319 430.257 251.312 1.00 185.84 1202 GLU E O 1
ATOM 13536 N N . GLN E 3 14 ? 237.069 430.945 249.301 1.00 188.27 1203 GLN E N 1
ATOM 13537 C CA . GLN E 3 14 ? 236.449 429.825 248.600 1.00 190.07 1203 GLN E CA 1
ATOM 13538 C C . GLN E 3 14 ? 237.123 428.510 248.966 1.00 188.95 1203 GLN E C 1
ATOM 13539 O O . GLN E 3 14 ? 236.448 427.503 249.205 1.00 188.07 1203 GLN E O 1
ATOM 13545 N N . ARG E 3 15 ? 238.456 428.509 249.035 1.00 187.65 1204 ARG E N 1
ATOM 13546 C CA . ARG E 3 15 ? 239.185 427.326 249.484 1.00 187.67 1204 ARG E CA 1
ATOM 13547 C C . ARG E 3 15 ? 238.843 426.986 250.930 1.00 188.22 1204 ARG E C 1
ATOM 13548 O O . ARG E 3 15 ? 238.729 425.808 251.293 1.00 188.99 1204 ARG E O 1
ATOM 13556 N N . VAL E 3 16 ? 238.656 428.012 251.760 1.00 188.12 1205 VAL E N 1
ATOM 13557 C CA . VAL E 3 16 ? 238.336 427.811 253.168 1.00 187.98 1205 VAL E CA 1
ATOM 13558 C C . VAL E 3 16 ? 236.943 427.208 253.337 1.00 189.96 1205 VAL E C 1
ATOM 13559 O O . VAL E 3 16 ? 236.749 426.286 254.141 1.00 191.19 1205 VAL E O 1
ATOM 13563 N N . LYS E 3 17 ? 235.955 427.691 252.580 1.00 190.10 1206 LYS E N 1
ATOM 13564 C CA . LYS E 3 17 ? 234.623 427.098 252.671 1.00 190.97 1206 LYS E CA 1
ATOM 13565 C C . LYS E 3 17 ? 234.571 425.746 251.970 1.00 190.38 1206 LYS E C 1
ATOM 13566 O O . LYS E 3 17 ? 233.680 424.934 252.244 1.00 189.70 1206 LYS E O 1
ATOM 13572 N N . ASP E 3 18 ? 235.515 425.485 251.062 1.00 189.28 1207 ASP E N 1
ATOM 13573 C CA . ASP E 3 18 ? 235.641 424.140 250.513 1.00 188.42 1207 ASP E CA 1
ATOM 13574 C C . ASP E 3 18 ? 236.185 423.171 251.553 1.00 189.07 1207 ASP E C 1
ATOM 13575 O O . ASP E 3 18 ? 235.752 422.015 251.619 1.00 186.99 1207 ASP E O 1
ATOM 13580 N N . GLU E 3 19 ? 237.135 423.621 252.376 1.00 192.27 1208 GLU E N 1
ATOM 13581 C CA . GLU E 3 19 ? 237.750 422.694 253.320 1.00 193.92 1208 GLU E CA 1
ATOM 13582 C C . GLU E 3 19 ? 236.932 422.543 254.599 1.00 194.85 1208 GLU E C 1
ATOM 13583 O O . GLU E 3 19 ? 237.005 421.491 255.244 1.00 193.19 1208 GLU E O 1
ATOM 13589 N N . LYS E 3 20 ? 236.150 423.558 254.994 1.00 196.45 1209 LYS E N 1
ATOM 13590 C CA . LYS E 3 20 ? 235.337 423.360 256.191 1.00 195.91 1209 LYS E CA 1
ATOM 13591 C C . LYS E 3 20 ? 234.118 422.486 255.930 1.00 196.98 1209 LYS E C 1
ATOM 13592 O O . LYS E 3 20 ? 233.633 421.832 256.860 1.00 195.30 1209 LYS E O 1
ATOM 13598 N N . ALA E 3 21 ? 233.614 422.459 254.697 1.00 196.74 1210 ALA E N 1
ATOM 13599 C CA . ALA E 3 21 ? 232.415 421.709 254.354 1.00 197.45 1210 ALA E CA 1
ATOM 13600 C C . ALA E 3 21 ? 232.736 420.311 253.846 1.00 200.64 1210 ALA E C 1
ATOM 13601 O O . ALA E 3 21 ? 231.832 419.606 253.383 1.00 203.44 1210 ALA E O 1
ATOM 13603 N N . LEU E 3 22 ? 234.009 419.916 253.919 1.00 198.93 1211 LEU E N 1
ATOM 13604 C CA . LEU E 3 22 ? 234.499 418.596 253.515 1.00 196.57 1211 LEU E CA 1
ATOM 13605 C C . LEU E 3 22 ? 234.199 418.342 252.033 1.00 194.94 1211 LEU E C 1
ATOM 13606 O O . LEU E 3 22 ? 233.440 417.447 251.655 1.00 190.02 1211 LEU E O 1
ATOM 13611 N N . LYS E 3 23 ? 234.767 419.199 251.188 1.00 196.51 1212 LYS E N 1
ATOM 13612 C CA . LYS E 3 23 ? 234.830 418.953 249.754 1.00 198.41 1212 LYS E CA 1
ATOM 13613 C C . LYS E 3 23 ? 236.252 418.740 249.260 1.00 200.30 1212 LYS E C 1
ATOM 13614 O O . LYS E 3 23 ? 236.445 418.157 248.188 1.00 199.52 1212 LYS E O 1
ATOM 13620 N N . VAL E 3 24 ? 237.246 419.203 250.017 1.00 202.27 1213 VAL E N 1
ATOM 13621 C CA . VAL E 3 24 ? 238.647 418.893 249.773 1.00 205.77 1213 VAL E CA 1
ATOM 13622 C C . VAL E 3 24 ? 239.232 418.350 251.069 1.00 210.91 1213 VAL E C 1
ATOM 13623 O O . VAL E 3 24 ? 238.741 418.627 252.165 1.00 207.41 1213 VAL E O 1
ATOM 13627 N N . LEU E 3 25 ? 240.291 417.558 250.931 1.00 215.55 1214 LEU E N 1
ATOM 13628 C CA . LEU E 3 25 ? 240.826 416.831 252.075 1.00 218.95 1214 LEU E CA 1
ATOM 13629 C C . LEU E 3 25 ? 241.646 417.755 252.969 1.00 217.79 1214 LEU E C 1
ATOM 13630 O O . LEU E 3 25 ? 242.511 418.496 252.491 1.00 217.93 1214 LEU E O 1
ATOM 13635 N N . LYS E 3 26 ? 241.359 417.704 254.268 1.00 216.51 1215 LYS E N 1
ATOM 13636 C CA . LYS E 3 26 ? 241.985 418.594 255.238 1.00 214.72 1215 LYS E CA 1
ATOM 13637 C C . LYS E 3 26 ? 243.456 418.236 255.428 1.00 216.23 1215 LYS E C 1
ATOM 13638 O O . LYS E 3 26 ? 243.840 417.066 255.341 1.00 218.07 1215 LYS E O 1
ATOM 13644 N N . TRP E 3 27 ? 244.282 419.252 255.684 1.00 215.46 1216 TRP E N 1
ATOM 13645 C CA . TRP E 3 27 ? 245.694 419.045 255.978 1.00 214.39 1216 TRP E CA 1
ATOM 13646 C C . TRP E 3 27 ? 245.923 418.443 257.353 1.00 216.62 1216 TRP E C 1
ATOM 13647 O O . TRP E 3 27 ? 246.067 419.168 258.342 1.00 213.77 1216 TRP E O 1
ATOM 13658 N N . ASN E 3 28 ? 245.961 417.115 257.418 1.00 221.19 1217 ASN E N 1
ATOM 13659 C CA . ASN E 3 28 ? 246.333 416.425 258.648 1.00 223.90 1217 ASN E CA 1
ATOM 13660 C C . ASN E 3 28 ? 246.868 415.064 258.223 1.00 226.69 1217 ASN E C 1
ATOM 13661 O O . ASN E 3 28 ? 246.081 414.155 257.943 1.00 228.53 1217 ASN E O 1
ATOM 13666 N N . PHE E 3 29 ? 248.191 414.929 258.172 1.00 226.97 1218 PHE E N 1
ATOM 13667 C CA . PHE E 3 29 ? 248.814 413.665 257.802 1.00 228.94 1218 PHE E CA 1
ATOM 13668 C C . PHE E 3 29 ? 250.215 413.585 258.389 1.00 229.20 1218 PHE E C 1
ATOM 13669 O O . PHE E 3 29 ? 250.723 414.552 258.964 1.00 226.52 1218 PHE E O 1
ATOM 13677 N N . THR E 3 30 ? 250.829 412.411 258.228 1.00 232.10 1219 THR E N 1
ATOM 13678 C CA . THR E 3 30 ? 252.165 412.159 258.749 1.00 232.23 1219 THR E CA 1
ATOM 13679 C C . THR E 3 30 ? 253.202 411.947 257.653 1.00 231.76 1219 THR E C 1
ATOM 13680 O O . THR E 3 30 ? 254.354 412.359 257.822 1.00 228.96 1219 THR E O 1
ATOM 13684 N N . THR E 3 31 ? 252.822 411.310 256.541 1.00 232.41 1220 THR E N 1
ATOM 13685 C CA . THR E 3 31 ? 253.724 410.983 255.437 1.00 233.01 1220 THR E CA 1
ATOM 13686 C C . THR E 3 31 ? 253.081 411.554 254.178 1.00 233.00 1220 THR E C 1
ATOM 13687 O O . THR E 3 31 ? 251.853 411.667 254.136 1.00 233.00 1220 THR E O 1
ATOM 13691 N N . PRO E 3 32 ? 253.863 411.959 253.167 1.00 233.48 1221 PRO E N 1
ATOM 13692 C CA . PRO E 3 32 ? 253.265 412.509 251.936 1.00 233.17 1221 PRO E CA 1
ATOM 13693 C C . PRO E 3 32 ? 252.585 411.442 251.089 1.00 233.49 1221 PRO E C 1
ATOM 13694 O O . PRO E 3 32 ? 253.098 410.322 250.996 1.00 235.52 1221 PRO E O 1
ATOM 13698 N N . ARG E 3 33 ? 251.449 411.759 250.466 1.00 228.71 1222 ARG E N 1
ATOM 13699 C CA . ARG E 3 33 ? 250.744 410.816 249.602 1.00 227.02 1222 ARG E CA 1
ATOM 13700 C C . ARG E 3 33 ? 250.481 411.474 248.255 1.00 227.14 1222 ARG E C 1
ATOM 13701 O O . ARG E 3 33 ? 250.837 412.632 248.022 1.00 225.04 1222 ARG E O 1
ATOM 13709 N N . ASP E 3 34 ? 249.807 410.730 247.374 1.00 229.45 1223 ASP E N 1
ATOM 13710 C CA . ASP E 3 34 ? 249.469 411.280 246.064 1.00 230.08 1223 ASP E CA 1
ATOM 13711 C C . ASP E 3 34 ? 248.303 412.260 246.146 1.00 227.74 1223 ASP E C 1
ATOM 13712 O O . ASP E 3 34 ? 248.455 413.437 245.793 1.00 225.63 1223 ASP E O 1
ATOM 13717 N N . GLU E 3 35 ? 247.147 411.801 246.651 1.00 228.89 1224 GLU E N 1
ATOM 13718 C CA . GLU E 3 35 ? 245.884 412.531 246.504 1.00 230.66 1224 GLU E CA 1
ATOM 13719 C C . GLU E 3 35 ? 245.986 413.959 247.034 1.00 227.85 1224 GLU E C 1
ATOM 13720 O O . GLU E 3 35 ? 245.417 414.892 246.454 1.00 227.01 1224 GLU E O 1
ATOM 13726 N N . TYR E 3 36 ? 246.830 414.157 248.049 1.00 226.22 1225 TYR E N 1
ATOM 13727 C CA . TYR E 3 36 ? 247.114 415.490 248.563 1.00 222.63 1225 TYR E CA 1
ATOM 13728 C C . TYR E 3 36 ? 247.823 416.345 247.509 1.00 220.85 1225 TYR E C 1
ATOM 13729 O O . TYR E 3 36 ? 247.483 417.524 247.318 1.00 217.64 1225 TYR E O 1
ATOM 13738 N N . ILE E 3 37 ? 248.785 415.767 246.774 1.00 221.06 1226 ILE E N 1
ATOM 13739 C CA . ILE E 3 37 ? 249.571 416.621 245.887 1.00 219.11 1226 ILE E CA 1
ATOM 13740 C C . ILE E 3 37 ? 248.811 416.903 244.592 1.00 220.23 1226 ILE E C 1
ATOM 13741 O O . ILE E 3 37 ? 248.923 418.004 244.040 1.00 218.52 1226 ILE E O 1
ATOM 13746 N N . GLU E 3 38 ? 247.985 415.960 244.092 1.00 223.03 1227 GLU E N 1
ATOM 13747 C CA . GLU E 3 38 ? 247.184 416.413 242.944 1.00 223.00 1227 GLU E CA 1
ATOM 13748 C C . GLU E 3 38 ? 246.006 417.278 243.385 1.00 224.02 1227 GLU E C 1
ATOM 13749 O O . GLU E 3 38 ? 245.466 418.037 242.569 1.00 222.44 1227 GLU E O 1
ATOM 13755 N N . GLN E 3 39 ? 245.616 417.227 244.669 1.00 224.54 1228 GLN E N 1
ATOM 13756 C CA . GLN E 3 39 ? 244.746 418.289 245.169 1.00 222.15 1228 GLN E CA 1
ATOM 13757 C C . GLN E 3 39 ? 245.412 419.646 244.998 1.00 220.63 1228 GLN E C 1
ATOM 13758 O O . GLN E 3 39 ? 244.851 420.533 244.341 1.00 220.38 1228 GLN E O 1
ATOM 13764 N N . LEU E 3 40 ? 246.658 419.779 245.469 1.00 219.46 1229 LEU E N 1
ATOM 13765 C CA . LEU E 3 40 ? 247.384 421.032 245.245 1.00 216.72 1229 LEU E CA 1
ATOM 13766 C C . LEU E 3 40 ? 247.562 421.366 243.767 1.00 215.85 1229 LEU E C 1
ATOM 13767 O O . LEU E 3 40 ? 247.547 422.544 243.418 1.00 212.83 1229 LEU E O 1
ATOM 13772 N N . LYS E 3 41 ? 247.674 420.376 242.880 1.00 216.20 1230 LYS E N 1
ATOM 13773 C CA . LYS E 3 41 ? 247.645 420.711 241.452 1.00 214.51 1230 LYS E CA 1
ATOM 13774 C C . LYS E 3 41 ? 246.287 421.270 241.029 1.00 215.44 1230 LYS E C 1
ATOM 13775 O O . LYS E 3 41 ? 246.215 422.091 240.108 1.00 212.88 1230 LYS E O 1
ATOM 13781 N N . THR E 3 42 ? 245.200 420.836 241.673 1.00 218.14 1231 THR E N 1
ATOM 13782 C CA . THR E 3 42 ? 243.898 421.397 241.312 1.00 217.46 1231 THR E CA 1
ATOM 13783 C C . THR E 3 42 ? 243.683 422.809 241.856 1.00 216.65 1231 THR E C 1
ATOM 13784 O O . THR E 3 42 ? 243.574 423.744 241.056 1.00 213.88 1231 THR E O 1
ATOM 13788 N N . GLN E 3 43 ? 243.642 423.007 243.179 1.00 218.44 1232 GLN E N 1
ATOM 13789 C CA . GLN E 3 43 ? 243.376 424.385 243.614 1.00 216.85 1232 GLN E CA 1
ATOM 13790 C C . GLN E 3 43 ? 244.606 425.288 243.617 1.00 211.74 1232 GLN E C 1
ATOM 13791 O O . GLN E 3 43 ? 244.493 426.459 243.996 1.00 207.41 1232 GLN E O 1
ATOM 13797 N N . MET E 3 44 ? 245.770 424.797 243.203 1.00 210.84 1233 MET E N 1
ATOM 13798 C CA . MET E 3 44 ? 246.922 425.659 242.987 1.00 210.61 1233 MET E CA 1
ATOM 13799 C C . MET E 3 44 ? 246.920 426.272 241.593 1.00 210.68 1233 MET E C 1
ATOM 13800 O O . MET E 3 44 ? 247.557 427.312 241.382 1.00 210.11 1233 MET E O 1
ATOM 13805 N N . SER E 3 45 ? 246.199 425.657 240.652 1.00 210.29 1234 SER E N 1
ATOM 13806 C CA . SER E 3 45 ? 246.257 426.072 239.250 1.00 210.09 1234 SER E CA 1
ATOM 13807 C C . SER E 3 45 ? 245.791 427.503 238.962 1.00 210.51 1234 SER E C 1
ATOM 13808 O O . SER E 3 45 ? 246.521 428.215 238.252 1.00 209.65 1234 SER E O 1
ATOM 13811 N N . PRO E 3 46 ? 244.651 428.008 239.450 1.00 211.37 1235 PRO E N 1
ATOM 13812 C CA . PRO E 3 46 ? 244.247 429.351 239.009 1.00 209.82 1235 PRO E CA 1
ATOM 13813 C C . PRO E 3 46 ? 244.964 430.493 239.712 1.00 208.20 1235 PRO E C 1
ATOM 13814 O O . PRO E 3 46 ? 244.591 431.652 239.497 1.00 204.02 1235 PRO E O 1
ATOM 13818 N N . CYS E 3 47 ? 245.982 430.209 240.519 1.00 210.00 1236 CYS E N 1
ATOM 13819 C CA . CYS E 3 47 ? 246.631 431.217 241.346 1.00 208.47 1236 CYS E CA 1
ATOM 13820 C C . CYS E 3 47 ? 248.000 431.641 240.841 1.00 207.46 1236 CYS E C 1
ATOM 13821 O O . CYS E 3 47 ? 248.316 432.828 240.880 1.00 206.26 1236 CYS E O 1
ATOM 13824 N N . ILE E 3 48 ? 248.832 430.709 240.382 1.00 208.85 1237 ILE E N 1
ATOM 13825 C CA . ILE E 3 48 ? 250.167 431.021 239.877 1.00 209.75 1237 ILE E CA 1
ATOM 13826 C C . ILE E 3 48 ? 250.377 430.340 238.526 1.00 210.54 1237 ILE E C 1
ATOM 13827 O O . ILE E 3 48 ? 249.938 429.206 238.300 1.00 211.66 1237 ILE E O 1
ATOM 13832 N N . ALA E 3 49 ? 251.037 431.071 237.617 1.00 207.48 1238 ALA E N 1
ATOM 13833 C CA . ALA E 3 49 ? 251.129 430.706 236.206 1.00 207.50 1238 ALA E CA 1
ATOM 13834 C C . ALA E 3 49 ? 251.882 429.398 235.988 1.00 210.70 1238 ALA E C 1
ATOM 13835 O O . ALA E 3 49 ? 252.609 428.922 236.864 1.00 211.74 1238 ALA E O 1
ATOM 13837 N N . ARG E 3 50 ? 251.728 428.843 234.780 1.00 211.43 1239 ARG E N 1
ATOM 13838 C CA . ARG E 3 50 ? 252.023 427.431 234.555 1.00 213.11 1239 ARG E CA 1
ATOM 13839 C C . ARG E 3 50 ? 253.522 427.161 234.524 1.00 217.37 1239 ARG E C 1
ATOM 13840 O O . ARG E 3 50 ? 253.971 426.075 234.911 1.00 220.50 1239 ARG E O 1
ATOM 13848 N N . TRP E 3 51 ? 254.313 428.127 234.047 1.00 216.93 1240 TRP E N 1
ATOM 13849 C CA . TRP E 3 51 ? 255.745 427.889 233.885 1.00 218.63 1240 TRP E CA 1
ATOM 13850 C C . TRP E 3 51 ? 256.463 427.859 235.225 1.00 220.29 1240 TRP E C 1
ATOM 13851 O O . TRP E 3 51 ? 257.628 427.454 235.294 1.00 221.45 1240 TRP E O 1
ATOM 13862 N N . LEU E 3 52 ? 255.791 428.280 236.295 1.00 218.41 1241 LEU E N 1
ATOM 13863 C CA . LEU E 3 52 ? 256.322 428.076 237.634 1.00 216.47 1241 LEU E CA 1
ATOM 13864 C C . LEU E 3 52 ? 255.688 426.850 238.288 1.00 217.68 1241 LEU E C 1
ATOM 13865 O O . LEU E 3 52 ? 256.322 426.198 239.130 1.00 215.68 1241 LEU E O 1
ATOM 13870 N N . GLN E 3 53 ? 254.453 426.513 237.888 1.00 220.20 1242 GLN E N 1
ATOM 13871 C CA . GLN E 3 53 ? 253.781 425.293 238.331 1.00 219.79 1242 GLN E CA 1
ATOM 13872 C C . GLN E 3 53 ? 254.509 424.028 237.914 1.00 219.27 1242 GLN E C 1
ATOM 13873 O O . GLN E 3 53 ? 254.730 423.144 238.747 1.00 217.36 1242 GLN E O 1
ATOM 13879 N N . ASP E 3 54 ? 254.896 423.925 236.642 1.00 221.48 1243 ASP E N 1
ATOM 13880 C CA . ASP E 3 54 ? 255.528 422.697 236.169 1.00 220.92 1243 ASP E CA 1
ATOM 13881 C C . ASP E 3 54 ? 256.977 422.586 236.626 1.00 222.28 1243 ASP E C 1
ATOM 13882 O O . ASP E 3 54 ? 257.662 421.617 236.282 1.00 222.29 1243 ASP E O 1
ATOM 13887 N N . GLU E 3 55 ? 257.461 423.562 237.394 1.00 221.80 1244 GLU E N 1
ATOM 13888 C CA . GLU E 3 55 ? 258.818 423.483 237.907 1.00 219.13 1244 GLU E CA 1
ATOM 13889 C C . GLU E 3 55 ? 258.854 423.414 239.428 1.00 215.48 1244 GLU E C 1
ATOM 13890 O O . GLU E 3 55 ? 259.871 423.002 239.993 1.00 213.45 1244 GLU E O 1
ATOM 13896 N N . LEU E 3 56 ? 257.783 423.834 240.113 1.00 214.11 1245 LEU E N 1
ATOM 13897 C CA . LEU E 3 56 ? 257.730 423.626 241.558 1.00 211.29 1245 LEU E CA 1
ATOM 13898 C C . LEU E 3 56 ? 257.241 422.230 241.926 1.00 212.94 1245 LEU E C 1
ATOM 13899 O O . LEU E 3 56 ? 257.374 421.821 243.084 1.00 213.55 1245 LEU E O 1
ATOM 13904 N N . PHE E 3 57 ? 256.664 421.498 240.976 1.00 213.69 1246 PHE E N 1
ATOM 13905 C CA . PHE E 3 57 ? 256.276 420.104 241.160 1.00 212.90 1246 PHE E CA 1
ATOM 13906 C C . PHE E 3 57 ? 256.998 419.174 240.193 1.00 213.66 1246 PHE E C 1
ATOM 13907 O O . PHE E 3 57 ? 256.406 418.234 239.659 1.00 215.36 1246 PHE E O 1
ATOM 13915 N N . HIS E 3 58 ? 258.284 419.419 239.984 1.00 213.33 1247 HIS E N 1
ATOM 13916 C CA . HIS E 3 58 ? 259.130 418.589 239.146 1.00 214.63 1247 HIS E CA 1
ATOM 13917 C C . HIS E 3 58 ? 260.042 417.747 240.032 1.00 215.19 1247 HIS E C 1
ATOM 13918 O O . HIS E 3 58 ? 260.384 418.144 241.149 1.00 213.94 1247 HIS E O 1
ATOM 13925 N N . ALA E 3 59 ? 260.410 416.565 239.530 1.00 215.57 1248 ALA E N 1
ATOM 13926 C CA . ALA E 3 59 ? 261.143 415.597 240.343 1.00 212.00 1248 ALA E CA 1
ATOM 13927 C C . ALA E 3 59 ? 262.548 416.088 240.675 1.00 212.79 1248 ALA E C 1
ATOM 13928 O O . ALA E 3 59 ? 263.062 415.838 241.771 1.00 211.31 1248 ALA E O 1
ATOM 13930 N N . ASP E 3 60 ? 263.187 416.789 239.741 1.00 214.97 1249 ASP E N 1
ATOM 13931 C CA . ASP E 3 60 ? 264.552 417.243 239.969 1.00 213.80 1249 ASP E CA 1
ATOM 13932 C C . ASP E 3 60 ? 264.570 418.467 240.877 1.00 213.60 1249 ASP E C 1
ATOM 13933 O O . ASP E 3 60 ? 263.675 419.314 240.827 1.00 215.27 1249 ASP E O 1
ATOM 13938 N N . PHE E 3 61 ? 265.612 418.558 241.707 1.00 210.34 1250 PHE E N 1
ATOM 13939 C CA . PHE E 3 61 ? 265.697 419.602 242.721 1.00 206.81 1250 PHE E CA 1
ATOM 13940 C C . PHE E 3 61 ? 266.296 420.900 242.197 1.00 209.28 1250 PHE E C 1
ATOM 13941 O O . PHE E 3 61 ? 266.062 421.954 242.796 1.00 209.16 1250 PHE E O 1
ATOM 13949 N N . GLN E 3 62 ? 267.098 420.849 241.128 1.00 209.79 1251 GLN E N 1
ATOM 13950 C CA . GLN E 3 62 ? 267.627 422.084 240.553 1.00 213.63 1251 GLN E CA 1
ATOM 13951 C C . GLN E 3 62 ? 266.507 422.935 239.971 1.00 214.74 1251 GLN E C 1
ATOM 13952 O O . GLN E 3 62 ? 266.518 424.169 240.093 1.00 213.24 1251 GLN E O 1
ATOM 13958 N N . ARG E 3 63 ? 265.517 422.287 239.361 1.00 214.59 1252 ARG E N 1
ATOM 13959 C CA . ARG E 3 63 ? 264.360 423.009 238.859 1.00 214.09 1252 ARG E CA 1
ATOM 13960 C C . ARG E 3 63 ? 263.560 423.602 240.014 1.00 211.27 1252 ARG E C 1
ATOM 13961 O O . ARG E 3 63 ? 263.089 424.744 239.923 1.00 209.64 1252 ARG E O 1
ATOM 13969 N N . GLN E 3 64 ? 263.462 422.856 241.124 1.00 210.58 1253 GLN E N 1
ATOM 13970 C CA . GLN E 3 64 ? 262.836 423.348 242.350 1.00 208.61 1253 GLN E CA 1
ATOM 13971 C C . GLN E 3 64 ? 263.525 424.608 242.864 1.00 208.66 1253 GLN E C 1
ATOM 13972 O O . GLN E 3 64 ? 262.859 425.605 243.183 1.00 207.40 1253 GLN E O 1
ATOM 13978 N N . ILE E 3 65 ? 264.859 424.575 242.965 1.00 210.27 1254 ILE E N 1
ATOM 13979 C CA . ILE E 3 65 ? 265.566 425.688 243.589 1.00 209.12 1254 ILE E CA 1
ATOM 13980 C C . ILE E 3 65 ? 265.558 426.908 242.677 1.00 208.19 1254 ILE E C 1
ATOM 13981 O O . ILE E 3 65 ? 265.471 428.046 243.158 1.00 206.82 1254 ILE E O 1
ATOM 13986 N N . LYS E 3 66 ? 265.586 426.710 241.352 1.00 207.98 1255 LYS E N 1
ATOM 13987 C CA . LYS E 3 66 ? 265.531 427.887 240.491 1.00 206.82 1255 LYS E CA 1
ATOM 13988 C C . LYS E 3 66 ? 264.123 428.476 240.473 1.00 208.65 1255 LYS E C 1
ATOM 13989 O O . LYS E 3 66 ? 263.961 429.698 240.386 1.00 208.52 1255 LYS E O 1
ATOM 13995 N N . GLY E 3 67 ? 263.090 427.632 240.588 1.00 208.57 1256 GLY E N 1
ATOM 13996 C CA . GLY E 3 67 ? 261.739 428.156 240.731 1.00 207.40 1256 GLY E CA 1
ATOM 13997 C C . GLY E 3 67 ? 261.528 428.957 242.002 1.00 209.57 1256 GLY E C 1
ATOM 13998 O O . GLY E 3 67 ? 260.902 430.030 241.976 1.00 209.28 1256 GLY E O 1
ATOM 13999 N N . LEU E 3 68 ? 262.051 428.464 243.129 1.00 209.30 1257 LEU E N 1
ATOM 14000 C CA . LEU E 3 68 ? 261.901 429.222 244.366 1.00 207.42 1257 LEU E CA 1
ATOM 14001 C C . LEU E 3 68 ? 262.755 430.483 244.349 1.00 207.43 1257 LEU E C 1
ATOM 14002 O O . LEU E 3 68 ? 262.377 431.495 244.948 1.00 206.60 1257 LEU E O 1
ATOM 14007 N N . ALA E 3 69 ? 263.881 430.468 243.629 1.00 207.05 1258 ALA E N 1
ATOM 14008 C CA . ALA E 3 69 ? 264.618 431.707 243.409 1.00 204.76 1258 ALA E CA 1
ATOM 14009 C C . ALA E 3 69 ? 263.796 432.699 242.599 1.00 207.71 1258 ALA E C 1
ATOM 14010 O O . ALA E 3 69 ? 263.743 433.883 242.945 1.00 206.70 1258 ALA E O 1
ATOM 14012 N N . VAL E 3 70 ? 263.119 432.225 241.546 1.00 210.72 1259 VAL E N 1
ATOM 14013 C CA . VAL E 3 70 ? 262.250 433.095 240.752 1.00 211.35 1259 VAL E CA 1
ATOM 14014 C C . VAL E 3 70 ? 261.162 433.713 241.622 1.00 210.19 1259 VAL E C 1
ATOM 14015 O O . VAL E 3 70 ? 260.850 434.903 241.480 1.00 207.84 1259 VAL E O 1
ATOM 14019 N N . MET E 3 71 ? 260.598 432.947 242.561 1.00 210.08 1260 MET E N 1
ATOM 14020 C CA . MET E 3 71 ? 259.715 433.580 243.543 1.00 209.68 1260 MET E CA 1
ATOM 14021 C C . MET E 3 71 ? 260.463 434.565 244.439 1.00 206.83 1260 MET E C 1
ATOM 14022 O O . MET E 3 71 ? 259.856 435.514 244.950 1.00 204.00 1260 MET E O 1
ATOM 14027 N N . THR E 3 72 ? 261.762 434.344 244.667 1.00 206.63 1261 THR E N 1
ATOM 14028 C CA . THR E 3 72 ? 262.496 435.225 245.573 1.00 203.74 1261 THR E CA 1
ATOM 14029 C C . THR E 3 72 ? 262.747 436.608 244.968 1.00 203.74 1261 THR E C 1
ATOM 14030 O O . THR E 3 72 ? 262.616 437.610 245.686 1.00 198.77 1261 THR E O 1
ATOM 14034 N N . GLU E 3 73 ? 263.104 436.710 243.670 1.00 206.63 1262 GLU E N 1
ATOM 14035 C CA . GLU E 3 73 ? 263.153 438.073 243.118 1.00 206.21 1262 GLU E CA 1
ATOM 14036 C C . GLU E 3 73 ? 261.776 438.725 243.050 1.00 205.87 1262 GLU E C 1
ATOM 14037 O O . GLU E 3 73 ? 261.683 439.958 243.035 1.00 201.74 1262 GLU E O 1
ATOM 14043 N N . HIS E 3 74 ? 260.703 437.937 243.029 1.00 207.23 1263 HIS E N 1
ATOM 14044 C CA . HIS E 3 74 ? 259.357 438.471 242.896 1.00 204.63 1263 HIS E CA 1
ATOM 14045 C C . HIS E 3 74 ? 258.625 438.538 244.229 1.00 203.08 1263 HIS E C 1
ATOM 14046 O O . HIS E 3 74 ? 257.392 438.603 244.250 1.00 202.52 1263 HIS E O 1
ATOM 14053 N N . LEU E 3 75 ? 259.357 438.528 245.343 1.00 203.08 1264 LEU E N 1
ATOM 14054 C CA . LEU E 3 75 ? 258.699 438.582 246.643 1.00 204.27 1264 LEU E CA 1
ATOM 14055 C C . LEU E 3 75 ? 258.300 440.009 247.003 1.00 203.62 1264 LEU E C 1
ATOM 14056 O O . LEU E 3 75 ? 257.161 440.259 247.413 1.00 201.71 1264 LEU E O 1
ATOM 14061 N N . GLU E 3 76 ? 259.223 440.959 246.860 1.00 203.22 1265 GLU E N 1
ATOM 14062 C CA . GLU E 3 76 ? 258.937 442.349 247.196 1.00 202.61 1265 GLU E CA 1
ATOM 14063 C C . GLU E 3 76 ? 257.974 443.015 246.225 1.00 202.22 1265 GLU E C 1
ATOM 14064 O O . GLU E 3 76 ? 257.065 443.730 246.660 1.00 198.22 1265 GLU E O 1
ATOM 14070 N N . SER E 3 77 ? 258.150 442.792 244.924 1.00 205.16 1266 SER E N 1
ATOM 14071 C CA . SER E 3 77 ? 257.362 443.493 243.919 1.00 205.93 1266 SER E CA 1
ATOM 14072 C C . SER E 3 77 ? 255.948 442.948 243.775 1.00 207.17 1266 SER E C 1
ATOM 14073 O O . SER E 3 77 ? 255.095 443.628 243.196 1.00 204.21 1266 SER E O 1
ATOM 14076 N N . GLU E 3 78 ? 255.680 441.744 244.280 1.00 208.52 1267 GLU E N 1
ATOM 14077 C CA . GLU E 3 78 ? 254.437 441.030 243.997 1.00 207.53 1267 GLU E CA 1
ATOM 14078 C C . GLU E 3 78 ? 253.844 440.494 245.303 1.00 207.96 1267 GLU E C 1
ATOM 14079 O O . GLU E 3 78 ? 253.462 439.331 245.417 1.00 209.70 1267 GLU E O 1
ATOM 14085 N N . LYS E 3 79 ? 253.765 441.376 246.302 1.00 206.26 1268 LYS E N 1
ATOM 14086 C CA . LYS E 3 79 ? 253.372 440.961 247.647 1.00 207.03 1268 LYS E CA 1
ATOM 14087 C C . LYS E 3 79 ? 251.873 440.689 247.751 1.00 208.36 1268 LYS E C 1
ATOM 14088 O O . LYS E 3 79 ? 251.443 439.893 248.595 1.00 210.51 1268 LYS E O 1
ATOM 14094 N N . GLU E 3 80 ? 251.060 441.347 246.919 1.00 206.11 1269 GLU E N 1
ATOM 14095 C CA . GLU E 3 80 ? 249.616 441.142 246.994 1.00 204.81 1269 GLU E CA 1
ATOM 14096 C C . GLU E 3 80 ? 249.231 439.751 246.513 1.00 207.16 1269 GLU E C 1
ATOM 14097 O O . GLU E 3 80 ? 248.321 439.124 247.068 1.00 204.82 1269 GLU E O 1
ATOM 14103 N N . GLY E 3 81 ? 249.912 439.251 245.481 1.00 208.81 1270 GLY E N 1
ATOM 14104 C CA . GLY E 3 81 ? 249.688 437.879 245.060 1.00 207.76 1270 GLY E CA 1
ATOM 14105 C C . GLY E 3 81 ? 250.199 436.875 246.074 1.00 210.09 1270 GLY E C 1
ATOM 14106 O O . GLY E 3 81 ? 249.674 435.764 246.177 1.00 210.04 1270 GLY E O 1
ATOM 14107 N N . VAL E 3 82 ? 251.236 437.249 246.826 1.00 211.84 1271 VAL E N 1
ATOM 14108 C CA . VAL E 3 82 ? 251.702 436.411 247.926 1.00 212.74 1271 VAL E CA 1
ATOM 14109 C C . VAL E 3 82 ? 250.638 436.324 249.013 1.00 210.88 1271 VAL E C 1
ATOM 14110 O O . VAL E 3 82 ? 250.344 435.241 249.528 1.00 211.35 1271 VAL E O 1
ATOM 14114 N N . ILE E 3 83 ? 250.031 437.461 249.361 1.00 209.22 1272 ILE E N 1
ATOM 14115 C CA . ILE E 3 83 ? 248.991 437.479 250.387 1.00 206.72 1272 ILE E CA 1
ATOM 14116 C C . ILE E 3 83 ? 247.741 436.741 249.912 1.00 207.18 1272 ILE E C 1
ATOM 14117 O O . ILE E 3 83 ? 247.096 436.028 250.694 1.00 205.76 1272 ILE E O 1
ATOM 14122 N N . SER E 3 84 ? 247.408 436.861 248.622 1.00 207.29 1273 SER E N 1
ATOM 14123 C CA . SER E 3 84 ? 246.177 436.276 248.095 1.00 206.76 1273 SER E CA 1
ATOM 14124 C C . SER E 3 84 ? 246.203 434.751 248.140 1.00 208.31 1273 SER E C 1
ATOM 14125 O O . SER E 3 84 ? 245.166 434.113 248.350 1.00 204.43 1273 SER E O 1
ATOM 14128 N N . CYS E 3 85 ? 247.373 434.148 247.935 1.00 210.51 1274 CYS E N 1
ATOM 14129 C CA . CYS E 3 85 ? 247.487 432.696 247.998 1.00 207.79 1274 CYS E CA 1
ATOM 14130 C C . CYS E 3 85 ? 248.581 432.278 248.975 1.00 208.58 1274 CYS E C 1
ATOM 14131 O O . CYS E 3 85 ? 249.377 431.379 248.686 1.00 206.44 1274 CYS E O 1
ATOM 14134 N N . LEU E 3 86 ? 248.610 432.928 250.144 1.00 209.48 1275 LEU E N 1
ATOM 14135 C CA . LEU E 3 86 ? 249.595 432.603 251.173 1.00 208.17 1275 LEU E CA 1
ATOM 14136 C C . LEU E 3 86 ? 249.429 431.181 251.686 1.00 208.09 1275 LEU E C 1
ATOM 14137 O O . LEU E 3 86 ? 250.428 430.496 251.952 1.00 208.45 1275 LEU E O 1
ATOM 14142 N N . ASP E 3 87 ? 248.180 430.724 251.810 1.00 209.23 1276 ASP E N 1
ATOM 14143 C CA . ASP E 3 87 ? 247.918 429.369 252.278 1.00 208.40 1276 ASP E CA 1
ATOM 14144 C C . ASP E 3 87 ? 248.513 428.319 251.346 1.00 207.85 1276 ASP E C 1
ATOM 14145 O O . ASP E 3 87 ? 249.085 427.331 251.811 1.00 207.42 1276 ASP E O 1
ATOM 14150 N N . LEU E 3 88 ? 248.452 428.541 250.034 1.00 208.41 1277 LEU E N 1
ATOM 14151 C CA . LEU E 3 88 ? 248.985 427.545 249.111 1.00 206.83 1277 LEU E CA 1
ATOM 14152 C C . LEU E 3 88 ? 250.512 427.536 249.069 1.00 206.16 1277 LEU E C 1
ATOM 14153 O O . LEU E 3 88 ? 251.117 426.471 248.895 1.00 206.03 1277 LEU E O 1
ATOM 14158 N N . VAL E 3 89 ? 251.165 428.690 249.229 1.00 204.50 1278 VAL E N 1
ATOM 14159 C CA . VAL E 3 89 ? 252.626 428.671 249.202 1.00 203.32 1278 VAL E CA 1
ATOM 14160 C C . VAL E 3 89 ? 253.182 428.079 250.495 1.00 202.49 1278 VAL E C 1
ATOM 14161 O O . VAL E 3 89 ? 254.143 427.302 250.460 1.00 203.24 1278 VAL E O 1
ATOM 14165 N N . LEU E 3 90 ? 252.581 428.400 251.653 1.00 202.57 1279 LEU E N 1
ATOM 14166 C CA . LEU E 3 90 ? 252.980 427.678 252.864 1.00 202.48 1279 LEU E CA 1
ATOM 14167 C C . LEU E 3 90 ? 252.596 426.204 252.789 1.00 204.02 1279 LEU E C 1
ATOM 14168 O O . LEU E 3 90 ? 253.280 425.344 253.366 1.00 204.39 1279 LEU E O 1
ATOM 14173 N N . LYS E 3 91 ? 251.533 425.900 252.045 1.00 205.14 1280 LYS E N 1
ATOM 14174 C CA . LYS E 3 91 ? 251.090 424.534 251.862 1.00 205.23 1280 LYS E CA 1
ATOM 14175 C C . LYS E 3 91 ? 252.134 423.730 251.103 1.00 205.75 1280 LYS E C 1
ATOM 14176 O O . LYS E 3 91 ? 252.448 422.602 251.490 1.00 205.34 1280 LYS E O 1
ATOM 14182 N N . TRP E 3 92 ? 252.708 424.311 250.044 1.00 205.83 1281 TRP E N 1
ATOM 14183 C CA . TRP E 3 92 ? 253.795 423.653 249.325 1.00 204.37 1281 TRP E CA 1
ATOM 14184 C C . TRP E 3 92 ? 255.104 423.692 250.106 1.00 202.51 1281 TRP E C 1
ATOM 14185 O O . TRP E 3 92 ? 255.956 422.816 249.908 1.00 202.22 1281 TRP E O 1
ATOM 14196 N N . PHE E 3 93 ? 255.287 424.684 250.985 1.00 202.62 1282 PHE E N 1
ATOM 14197 C CA . PHE E 3 93 ? 256.400 424.644 251.928 1.00 200.64 1282 PHE E CA 1
ATOM 14198 C C . PHE E 3 93 ? 256.351 423.420 252.825 1.00 199.74 1282 PHE E C 1
ATOM 14199 O O . PHE E 3 93 ? 257.404 422.848 253.130 1.00 198.09 1282 PHE E O 1
ATOM 14207 N N . THR E 3 94 ? 255.153 423.013 253.246 1.00 203.66 1283 THR E N 1
ATOM 14208 C CA . THR E 3 94 ? 255.035 421.804 254.055 1.00 204.60 1283 THR E CA 1
ATOM 14209 C C . THR E 3 94 ? 255.437 420.550 253.282 1.00 202.16 1283 THR E C 1
ATOM 14210 O O . THR E 3 94 ? 255.892 419.577 253.893 1.00 202.27 1283 THR E O 1
ATOM 14214 N N . LEU E 3 95 ? 255.272 420.544 251.954 1.00 199.42 1284 LEU E N 1
ATOM 14215 C CA . LEU E 3 95 ? 255.708 419.410 251.141 1.00 195.23 1284 LEU E CA 1
ATOM 14216 C C . LEU E 3 95 ? 257.219 419.283 251.043 1.00 193.87 1284 LEU E C 1
ATOM 14217 O O . LEU E 3 95 ? 257.735 418.163 251.108 1.00 192.98 1284 LEU E O 1
ATOM 14222 N N . ARG E 3 96 ? 257.942 420.391 250.896 1.00 194.09 1285 ARG E N 1
ATOM 14223 C CA . ARG E 3 96 ? 259.392 420.334 250.777 1.00 192.99 1285 ARG E CA 1
ATOM 14224 C C . ARG E 3 96 ? 260.093 420.184 252.114 1.00 193.85 1285 ARG E C 1
ATOM 14225 O O . ARG E 3 96 ? 261.307 420.399 252.191 1.00 192.66 1285 ARG E O 1
ATOM 14233 N N . PHE E 3 97 ? 259.366 419.793 253.152 1.00 195.18 1286 PHE E N 1
ATOM 14234 C CA . PHE E 3 97 ? 259.968 419.500 254.436 1.00 195.21 1286 PHE E CA 1
ATOM 14235 C C . PHE E 3 97 ? 260.351 418.033 254.559 1.00 197.52 1286 PHE E C 1
ATOM 14236 O O . PHE E 3 97 ? 261.407 417.722 255.115 1.00 200.09 1286 PHE E O 1
ATOM 14244 N N . PHE E 3 98 ? 259.549 417.135 254.000 1.00 196.72 1287 PHE E N 1
ATOM 14245 C CA . PHE E 3 98 ? 259.676 415.709 254.259 1.00 200.02 1287 PHE E CA 1
ATOM 14246 C C . PHE E 3 98 ? 260.728 415.017 253.399 1.00 203.09 1287 PHE E C 1
ATOM 14247 O O . PHE E 3 98 ? 260.993 413.831 253.618 1.00 203.30 1287 PHE E O 1
ATOM 14255 N N . ASP E 3 99 ? 261.333 415.711 252.439 1.00 205.62 1288 ASP E N 1
ATOM 14256 C CA . ASP E 3 99 ? 262.380 415.102 251.633 1.00 203.64 1288 ASP E CA 1
ATOM 14257 C C . ASP E 3 99 ? 263.746 415.307 252.278 1.00 199.45 1288 ASP E C 1
ATOM 14258 O O . ASP E 3 99 ? 263.940 416.197 253.110 1.00 197.94 1288 ASP E O 1
ATOM 14263 N N . THR E 3 100 ? 264.701 414.469 251.876 1.00 195.03 1289 THR E N 1
ATOM 14264 C CA . THR E 3 100 ? 266.002 414.405 252.526 1.00 191.63 1289 THR E CA 1
ATOM 14265 C C . THR E 3 100 ? 267.022 415.387 251.965 1.00 191.09 1289 THR E C 1
ATOM 14266 O O . THR E 3 100 ? 268.090 415.545 252.565 1.00 189.91 1289 THR E O 1
ATOM 14270 N N . ASN E 3 101 ? 266.733 416.045 250.844 1.00 193.11 1290 ASN E N 1
ATOM 14271 C CA . ASN E 3 101 ? 267.663 417.012 250.267 1.00 191.99 1290 ASN E CA 1
ATOM 14272 C C . ASN E 3 101 ? 267.724 418.238 251.171 1.00 197.85 1290 ASN E C 1
ATOM 14273 O O . ASN E 3 101 ? 266.687 418.764 251.579 1.00 199.20 1290 ASN E O 1
ATOM 14278 N N . THR E 3 102 ? 268.939 418.695 251.482 1.00 197.39 1291 THR E N 1
ATOM 14279 C CA . THR E 3 102 ? 269.096 419.787 252.437 1.00 200.53 1291 THR E CA 1
ATOM 14280 C C . THR E 3 102 ? 269.286 421.134 251.745 1.00 200.36 1291 THR E C 1
ATOM 14281 O O . THR E 3 102 ? 269.062 422.184 252.362 1.00 200.62 1291 THR E O 1
ATOM 14285 N N . SER E 3 103 ? 269.704 421.125 250.476 1.00 198.85 1292 SER E N 1
ATOM 14286 C CA . SER E 3 103 ? 269.834 422.372 249.729 1.00 200.25 1292 SER E CA 1
ATOM 14287 C C . SER E 3 103 ? 268.475 423.030 249.542 1.00 201.65 1292 SER E C 1
ATOM 14288 O O . SER E 3 103 ? 268.324 424.246 249.733 1.00 202.21 1292 SER E O 1
ATOM 14291 N N . VAL E 3 104 ? 267.466 422.228 249.193 1.00 200.90 1293 VAL E N 1
ATOM 14292 C CA . VAL E 3 104 ? 266.112 422.751 249.072 1.00 200.25 1293 VAL E CA 1
ATOM 14293 C C . VAL E 3 104 ? 265.606 423.231 250.427 1.00 200.94 1293 VAL E C 1
ATOM 14294 O O . VAL E 3 104 ? 264.930 424.259 250.508 1.00 203.19 1293 VAL E O 1
ATOM 14298 N N . LEU E 3 105 ? 265.979 422.541 251.513 1.00 200.55 1294 LEU E N 1
ATOM 14299 C CA . LEU E 3 105 ? 265.572 422.971 252.848 1.00 201.66 1294 LEU E CA 1
ATOM 14300 C C . LEU E 3 105 ? 266.130 424.345 253.181 1.00 201.89 1294 LEU E C 1
ATOM 14301 O O . LEU E 3 105 ? 265.388 425.233 253.615 1.00 202.38 1294 LEU E O 1
ATOM 14306 N N . MET E 3 106 ? 267.431 424.547 252.954 1.00 202.35 1295 MET E N 1
ATOM 14307 C CA . MET E 3 106 ? 268.052 425.807 253.349 1.00 203.50 1295 MET E CA 1
ATOM 14308 C C . MET E 3 106 ? 267.582 426.960 252.464 1.00 204.15 1295 MET E C 1
ATOM 14309 O O . MET E 3 106 ? 267.315 428.062 252.962 1.00 203.42 1295 MET E O 1
ATOM 14314 N N . LYS E 3 107 ? 267.420 426.711 251.154 1.00 203.79 1296 LYS E N 1
ATOM 14315 C CA . LYS E 3 107 ? 266.849 427.736 250.276 1.00 202.21 1296 LYS E CA 1
ATOM 14316 C C . LYS E 3 107 ? 265.421 428.101 250.671 1.00 203.49 1296 LYS E C 1
ATOM 14317 O O . LYS E 3 107 ? 265.074 429.295 250.736 1.00 200.25 1296 LYS E O 1
ATOM 14323 N N . CYS E 3 108 ? 264.581 427.095 250.955 1.00 207.10 1297 CYS E N 1
ATOM 14324 C CA . CYS E 3 108 ? 263.217 427.386 251.377 1.00 209.16 1297 CYS E CA 1
ATOM 14325 C C . CYS E 3 108 ? 263.191 428.182 252.670 1.00 205.28 1297 CYS E C 1
ATOM 14326 O O . CYS E 3 108 ? 262.493 429.189 252.743 1.00 207.89 1297 CYS E O 1
ATOM 14329 N N . LEU E 3 109 ? 263.995 427.803 253.666 1.00 201.79 1298 LEU E N 1
ATOM 14330 C CA . LEU E 3 109 ? 263.914 428.501 254.948 1.00 200.13 1298 LEU E CA 1
ATOM 14331 C C . LEU E 3 109 ? 264.496 429.914 254.872 1.00 201.11 1298 LEU E C 1
ATOM 14332 O O . LEU E 3 109 ? 264.047 430.807 255.603 1.00 199.56 1298 LEU E O 1
ATOM 14337 N N . GLU E 3 110 ? 265.440 430.160 253.953 1.00 201.09 1299 GLU E N 1
ATOM 14338 C CA . GLU E 3 110 ? 265.799 431.545 253.639 1.00 200.19 1299 GLU E CA 1
ATOM 14339 C C . GLU E 3 110 ? 264.602 432.317 253.089 1.00 200.15 1299 GLU E C 1
ATOM 14340 O O . GLU E 3 110 ? 264.346 433.471 253.484 1.00 197.92 1299 GLU E O 1
ATOM 14346 N N . TYR E 3 111 ? 263.849 431.689 252.180 1.00 202.18 1300 TYR E N 1
ATOM 14347 C CA . TYR E 3 111 ? 262.684 432.370 251.619 1.00 203.51 1300 TYR E CA 1
ATOM 14348 C C . TYR E 3 111 ? 261.587 432.564 252.670 1.00 203.65 1300 TYR E C 1
ATOM 14349 O O . TYR E 3 111 ? 260.880 433.574 252.648 1.00 201.60 1300 TYR E O 1
ATOM 14358 N N . LEU E 3 112 ? 261.528 431.643 253.627 1.00 206.33 1301 LEU E N 1
ATOM 14359 C CA . LEU E 3 112 ? 260.576 431.739 254.721 1.00 204.92 1301 LEU E CA 1
ATOM 14360 C C . LEU E 3 112 ? 260.951 432.956 255.564 1.00 201.50 1301 LEU E C 1
ATOM 14361 O O . LEU E 3 112 ? 260.083 433.731 255.967 1.00 200.82 1301 LEU E O 1
ATOM 14366 N N . LYS E 3 113 ? 262.247 433.123 255.827 1.00 199.42 1302 LYS E N 1
ATOM 14367 C CA . LYS E 3 113 ? 262.721 434.267 256.600 1.00 197.73 1302 LYS E CA 1
ATOM 14368 C C . LYS E 3 113 ? 262.299 435.573 255.939 1.00 196.78 1302 LYS E C 1
ATOM 14369 O O . LYS E 3 113 ? 261.685 436.439 256.581 1.00 194.30 1302 LYS E O 1
ATOM 14375 N N . LEU E 3 114 ? 262.564 435.696 254.636 1.00 195.85 1303 LEU E N 1
ATOM 14376 C CA . LEU E 3 114 ? 262.150 436.898 253.914 1.00 194.50 1303 LEU E CA 1
ATOM 14377 C C . LEU E 3 114 ? 260.629 437.061 253.909 1.00 197.27 1303 LEU E C 1
ATOM 14378 O O . LEU E 3 114 ? 260.120 438.188 254.018 1.00 195.27 1303 LEU E O 1
ATOM 14383 N N . LEU E 3 115 ? 259.898 435.946 253.826 1.00 200.62 1304 LEU E N 1
ATOM 14384 C CA . LEU E 3 115 ? 258.443 435.987 253.767 1.00 201.50 1304 LEU E CA 1
ATOM 14385 C C . LEU E 3 115 ? 257.838 436.494 255.069 1.00 200.96 1304 LEU E C 1
ATOM 14386 O O . LEU E 3 115 ? 256.967 437.366 255.045 1.00 200.72 1304 LEU E O 1
ATOM 14391 N N . PHE E 3 116 ? 258.264 435.954 256.214 1.00 200.68 1305 PHE E N 1
ATOM 14392 C CA . PHE E 3 116 ? 257.717 436.470 257.467 1.00 199.11 1305 PHE E CA 1
ATOM 14393 C C . PHE E 3 116 ? 258.226 437.866 257.798 1.00 197.63 1305 PHE E C 1
ATOM 14394 O O . PHE E 3 116 ? 257.528 438.604 258.502 1.00 197.02 1305 PHE E O 1
ATOM 14402 N N . ILE E 3 117 ? 259.382 438.283 257.266 1.00 196.63 1306 ILE E N 1
ATOM 14403 C CA . ILE E 3 117 ? 259.714 439.707 257.360 1.00 197.16 1306 ILE E CA 1
ATOM 14404 C C . ILE E 3 117 ? 258.685 440.554 256.614 1.00 198.40 1306 ILE E C 1
ATOM 14405 O O . ILE E 3 117 ? 258.155 441.537 257.160 1.00 196.75 1306 ILE E O 1
ATOM 14410 N N . MET E 3 118 ? 258.357 440.170 255.375 1.00 198.93 1307 MET E N 1
ATOM 14411 C CA . MET E 3 118 ? 257.422 440.969 254.585 1.00 200.61 1307 MET E CA 1
ATOM 14412 C C . MET E 3 118 ? 256.009 440.918 255.161 1.00 202.54 1307 MET E C 1
ATOM 14413 O O . MET E 3 118 ? 255.296 441.926 255.133 1.00 201.01 1307 MET E O 1
ATOM 14418 N N . LEU E 3 119 ? 255.589 439.769 255.691 1.00 203.97 1308 LEU E N 1
ATOM 14419 C CA . LEU E 3 119 ? 254.284 439.688 256.342 1.00 202.80 1308 LEU E CA 1
ATOM 14420 C C . LEU E 3 119 ? 254.271 440.433 257.672 1.00 200.95 1308 LEU E C 1
ATOM 14421 O O . LEU E 3 119 ? 253.209 440.873 258.128 1.00 198.73 1308 LEU E O 1
ATOM 14426 N N . SER E 3 120 ? 255.433 440.583 258.314 1.00 200.63 1309 SER E N 1
ATOM 14427 C CA . SER E 3 120 ? 255.502 441.422 259.501 1.00 199.08 1309 SER E CA 1
ATOM 14428 C C . SER E 3 120 ? 255.300 442.887 259.161 1.00 199.94 1309 SER E C 1
ATOM 14429 O O . SER E 3 120 ? 254.529 443.578 259.838 1.00 196.89 1309 SER E O 1
ATOM 14432 N N . GLN E 3 121 ? 255.970 443.375 258.115 1.00 200.75 1310 GLN E N 1
ATOM 14433 C CA . GLN E 3 121 ? 255.926 444.808 257.843 1.00 199.92 1310 GLN E CA 1
ATOM 14434 C C . GLN E 3 121 ? 254.591 445.247 257.244 1.00 200.44 1310 GLN E C 1
ATOM 14435 O O . GLN E 3 121 ? 254.280 446.443 257.253 1.00 197.06 1310 GLN E O 1
ATOM 14441 N N . GLU E 3 122 ? 253.787 444.313 256.735 1.00 201.70 1311 GLU E N 1
ATOM 14442 C CA . GLU E 3 122 ? 252.497 444.646 256.142 1.00 200.03 1311 GLU E CA 1
ATOM 14443 C C . GLU E 3 122 ? 251.323 444.426 257.090 1.00 198.76 1311 GLU E C 1
ATOM 14444 O O . GLU E 3 122 ? 250.175 444.642 256.686 1.00 196.21 1311 GLU E O 1
ATOM 14450 N N . GLU E 3 123 ? 251.591 444.006 258.328 1.00 199.94 1312 GLU E N 1
ATOM 14451 C CA . GLU E 3 123 ? 250.602 443.884 259.406 1.00 200.39 1312 GLU E CA 1
ATOM 14452 C C . GLU E 3 123 ? 249.445 442.955 259.032 1.00 197.89 1312 GLU E C 1
ATOM 14453 O O . GLU E 3 123 ? 248.282 443.197 259.358 1.00 193.86 1312 GLU E O 1
ATOM 14459 N N . TYR E 3 124 ? 249.785 441.876 258.337 1.00 196.75 1313 TYR E N 1
ATOM 14460 C CA . TYR E 3 124 ? 248.828 440.827 258.015 1.00 192.87 1313 TYR E CA 1
ATOM 14461 C C . TYR E 3 124 ? 248.777 439.835 259.165 1.00 191.70 1313 TYR E C 1
ATOM 14462 O O . TYR E 3 124 ? 249.819 439.387 259.652 1.00 192.31 1313 TYR E O 1
ATOM 14471 N N . HIS E 3 125 ? 247.569 439.494 259.597 1.00 189.33 1314 HIS E N 1
ATOM 14472 C CA . HIS E 3 125 ? 247.370 438.486 260.627 1.00 188.13 1314 HIS E CA 1
ATOM 14473 C C . HIS E 3 125 ? 247.101 437.145 259.960 1.00 190.30 1314 HIS E C 1
ATOM 14474 O O . HIS E 3 125 ? 246.109 436.992 259.238 1.00 188.05 1314 HIS E O 1
ATOM 14481 N N . LEU E 3 126 ? 247.999 436.192 260.190 1.00 193.65 1315 LEU E N 1
ATOM 14482 C CA . LEU E 3 126 ? 247.869 434.862 259.613 1.00 194.13 1315 LEU E CA 1
ATOM 14483 C C . LEU E 3 126 ? 246.662 434.150 260.213 1.00 192.38 1315 LEU E C 1
ATOM 14484 O O . LEU E 3 126 ? 246.380 434.264 261.408 1.00 188.31 1315 LEU E O 1
ATOM 14489 N N . THR E 3 127 ? 245.933 433.429 259.367 1.00 192.85 1316 THR E N 1
ATOM 14490 C CA . THR E 3 127 ? 244.633 432.908 259.752 1.00 190.87 1316 THR E CA 1
ATOM 14491 C C . THR E 3 127 ? 244.758 431.534 260.407 1.00 193.20 1316 THR E C 1
ATOM 14492 O O . THR E 3 127 ? 245.847 430.969 260.529 1.00 193.30 1316 THR E O 1
ATOM 14496 N N . GLU E 3 128 ? 243.611 431.002 260.835 1.00 193.32 1317 GLU E N 1
ATOM 14497 C CA . GLU E 3 128 ? 243.599 429.771 261.623 1.00 196.72 1317 GLU E CA 1
ATOM 14498 C C . GLU E 3 128 ? 243.988 428.556 260.789 1.00 200.91 1317 GLU E C 1
ATOM 14499 O O . GLU E 3 128 ? 244.794 427.723 261.221 1.00 205.14 1317 GLU E O 1
ATOM 14505 N N . MET E 3 129 ? 243.413 428.433 259.591 1.00 200.56 1318 MET E N 1
ATOM 14506 C CA . MET E 3 129 ? 243.674 427.257 258.766 1.00 202.23 1318 MET E CA 1
ATOM 14507 C C . MET E 3 129 ? 245.094 427.271 258.207 1.00 204.57 1318 MET E C 1
ATOM 14508 O O . MET E 3 129 ? 245.719 426.211 258.065 1.00 209.15 1318 MET E O 1
ATOM 14513 N N . GLU E 3 130 ? 245.641 428.464 257.950 1.00 200.57 1319 GLU E N 1
ATOM 14514 C CA . GLU E 3 130 ? 247.043 428.585 257.564 1.00 201.94 1319 GLU E CA 1
ATOM 14515 C C . GLU E 3 130 ? 247.958 428.081 258.673 1.00 206.67 1319 GLU E C 1
ATOM 14516 O O . GLU E 3 130 ? 248.903 427.320 258.416 1.00 208.78 1319 GLU E O 1
ATOM 14522 N N . GLY E 3 131 ? 247.667 428.473 259.916 1.00 204.80 1320 GLY E N 1
ATOM 14523 C CA . GLY E 3 131 ? 248.438 427.994 261.047 1.00 206.25 1320 GLY E CA 1
ATOM 14524 C C . GLY E 3 131 ? 248.327 426.504 261.275 1.00 211.15 1320 GLY E C 1
ATOM 14525 O O . GLY E 3 131 ? 249.348 425.832 261.445 1.00 211.66 1320 GLY E O 1
ATOM 14526 N N . THR E 3 132 ? 247.109 425.957 261.238 1.00 212.29 1321 THR E N 1
ATOM 14527 C CA . THR E 3 132 ? 246.927 424.526 261.441 1.00 210.99 1321 THR E CA 1
ATOM 14528 C C . THR E 3 132 ? 247.511 423.695 260.309 1.00 210.56 1321 THR E C 1
ATOM 14529 O O . THR E 3 132 ? 247.831 422.520 260.524 1.00 208.90 1321 THR E O 1
ATOM 14533 N N . SER E 3 133 ? 247.670 424.272 259.119 1.00 211.23 1322 SER E N 1
ATOM 14534 C CA . SER E 3 133 ? 248.273 423.537 258.021 1.00 209.24 1322 SER E CA 1
ATOM 14535 C C . SER E 3 133 ? 249.786 423.697 257.938 1.00 213.66 1322 SER E C 1
ATOM 14536 O O . SER E 3 133 ? 250.444 422.844 257.333 1.00 216.16 1322 SER E O 1
ATOM 14539 N N . PHE E 3 134 ? 250.361 424.747 258.528 1.00 212.97 1323 PHE E N 1
ATOM 14540 C CA . PHE E 3 134 ? 251.796 424.974 258.387 1.00 207.79 1323 PHE E CA 1
ATOM 14541 C C . PHE E 3 134 ? 252.583 424.723 259.665 1.00 205.45 1323 PHE E C 1
ATOM 14542 O O . PHE E 3 134 ? 253.656 424.115 259.608 1.00 202.79 1323 PHE E O 1
ATOM 14550 N N . LEU E 3 135 ? 252.095 425.203 260.816 1.00 206.12 1324 LEU E N 1
ATOM 14551 C CA . LEU E 3 135 ? 252.877 425.149 262.052 1.00 203.82 1324 LEU E CA 1
ATOM 14552 C C . LEU E 3 135 ? 253.207 423.739 262.540 1.00 204.97 1324 LEU E C 1
ATOM 14553 O O . LEU E 3 135 ? 254.385 423.484 262.845 1.00 205.61 1324 LEU E O 1
ATOM 14558 N N . PRO E 3 136 ? 252.238 422.765 262.651 1.00 207.38 1325 PRO E N 1
ATOM 14559 C CA . PRO E 3 136 ? 252.640 421.431 263.131 1.00 207.07 1325 PRO E CA 1
ATOM 14560 C C . PRO E 3 136 ? 253.562 420.702 262.166 1.00 207.60 1325 PRO E C 1
ATOM 14561 O O . PRO E 3 136 ? 254.274 419.772 262.556 1.00 207.93 1325 PRO E O 1
ATOM 14565 N N . TYR E 3 137 ? 253.561 421.126 260.903 1.00 207.94 1326 TYR E N 1
ATOM 14566 C CA . TYR E 3 137 ? 254.477 420.537 259.937 1.00 205.96 1326 TYR E CA 1
ATOM 14567 C C . TYR E 3 137 ? 255.829 421.230 259.988 1.00 202.05 1326 TYR E C 1
ATOM 14568 O O . TYR E 3 137 ? 256.843 420.651 259.582 1.00 199.33 1326 TYR E O 1
ATOM 14577 N N . LEU E 3 138 ? 255.861 422.466 260.488 1.00 200.65 1327 LEU E N 1
ATOM 14578 C CA . LEU E 3 138 ? 257.113 423.150 260.774 1.00 199.10 1327 LEU E CA 1
ATOM 14579 C C . LEU E 3 138 ? 257.784 422.610 262.030 1.00 199.17 1327 LEU E C 1
ATOM 14580 O O . LEU E 3 138 ? 259.016 422.656 262.128 1.00 198.58 1327 LEU E O 1
ATOM 14585 N N . MET E 3 139 ? 257.011 422.058 262.970 1.00 201.78 1328 MET E N 1
ATOM 14586 C CA . MET E 3 139 ? 257.560 421.609 264.245 1.00 202.11 1328 MET E CA 1
ATOM 14587 C C . MET E 3 139 ? 258.362 420.317 264.148 1.00 201.91 1328 MET E C 1
ATOM 14588 O O . MET E 3 139 ? 258.773 419.786 265.185 1.00 202.92 1328 MET E O 1
ATOM 14593 N N . LEU E 3 140 ? 258.591 419.793 262.944 1.00 199.00 1329 LEU E N 1
ATOM 14594 C CA . LEU E 3 140 ? 259.568 418.727 262.784 1.00 194.89 1329 LEU E CA 1
ATOM 14595 C C . LEU E 3 140 ? 260.761 419.166 261.942 1.00 194.24 1329 LEU E C 1
ATOM 14596 O O . LEU E 3 140 ? 261.719 418.400 261.801 1.00 191.32 1329 LEU E O 1
ATOM 14601 N N . LYS E 3 141 ? 260.724 420.380 261.392 1.00 196.08 1330 LYS E N 1
ATOM 14602 C CA . LYS E 3 141 ? 261.906 421.031 260.844 1.00 195.22 1330 LYS E CA 1
ATOM 14603 C C . LYS E 3 141 ? 262.683 421.801 261.889 1.00 198.61 1330 LYS E C 1
ATOM 14604 O O . LYS E 3 141 ? 263.664 422.471 261.552 1.00 200.13 1330 LYS E O 1
ATOM 14610 N N . VAL E 3 142 ? 262.259 421.722 263.141 1.00 199.83 1331 VAL E N 1
ATOM 14611 C CA . VAL E 3 142 ? 262.948 422.428 264.201 1.00 200.73 1331 VAL E CA 1
ATOM 14612 C C . VAL E 3 142 ? 263.742 421.438 265.065 1.00 200.47 1331 VAL E C 1
ATOM 14613 O O . VAL E 3 142 ? 264.252 421.795 266.132 1.00 204.62 1331 VAL E O 1
ATOM 14617 N N . GLY E 3 143 ? 263.904 420.198 264.594 1.00 197.46 1332 GLY E N 1
ATOM 14618 C CA . GLY E 3 143 ? 264.673 419.189 265.304 1.00 196.20 1332 GLY E CA 1
ATOM 14619 C C . GLY E 3 143 ? 265.724 418.448 264.490 1.00 199.47 1332 GLY E C 1
ATOM 14620 O O . GLY E 3 143 ? 265.938 417.250 264.697 1.00 194.83 1332 GLY E O 1
ATOM 14621 N N . GLU E 3 144 ? 266.384 419.142 263.560 1.00 204.19 1333 GLU E N 1
ATOM 14622 C CA . GLU E 3 144 ? 267.440 418.541 262.751 1.00 206.81 1333 GLU E CA 1
ATOM 14623 C C . GLU E 3 144 ? 268.794 418.554 263.460 1.00 213.58 1333 GLU E C 1
ATOM 14624 O O . GLU E 3 144 ? 269.052 419.403 264.315 1.00 215.50 1333 GLU E O 1
ATOM 14630 N N . PRO E 3 145 ? 269.692 417.632 263.098 1.00 216.64 1334 PRO E N 1
ATOM 14631 C CA . PRO E 3 145 ? 271.005 417.612 263.758 1.00 220.47 1334 PRO E CA 1
ATOM 14632 C C . PRO E 3 145 ? 271.951 418.720 263.315 1.00 221.52 1334 PRO E C 1
ATOM 14633 O O . PRO E 3 145 ? 272.929 418.986 264.025 1.00 224.20 1334 PRO E O 1
ATOM 14637 N N . LYS E 3 146 ? 271.601 419.414 262.232 1.00 217.69 1335 LYS E N 1
ATOM 14638 C CA . LYS E 3 146 ? 272.394 420.523 261.694 1.00 213.85 1335 LYS E CA 1
ATOM 14639 C C . LYS E 3 146 ? 272.392 421.762 262.600 1.00 211.80 1335 LYS E C 1
ATOM 14640 O O . LYS E 3 146 ? 271.548 421.902 263.488 1.00 210.80 1335 LYS E O 1
ATOM 14646 N N . ASP E 3 147 ? 273.316 422.683 262.344 1.00 211.57 1336 ASP E N 1
ATOM 14647 C CA . ASP E 3 147 ? 273.441 423.877 263.181 1.00 212.12 1336 ASP E CA 1
ATOM 14648 C C . ASP E 3 147 ? 272.906 425.209 262.639 1.00 209.36 1336 ASP E C 1
ATOM 14649 O O . ASP E 3 147 ? 272.659 426.125 263.423 1.00 208.28 1336 ASP E O 1
ATOM 14654 N N . ILE E 3 148 ? 272.720 425.341 261.328 1.00 205.96 1337 ILE E N 1
ATOM 14655 C CA . ILE E 3 148 ? 272.241 426.624 260.810 1.00 204.87 1337 ILE E CA 1
ATOM 14656 C C . ILE E 3 148 ? 270.743 426.551 260.525 1.00 209.12 1337 ILE E C 1
ATOM 14657 O O . ILE E 3 148 ? 270.014 427.538 260.697 1.00 209.17 1337 ILE E O 1
ATOM 14662 N N . VAL E 3 149 ? 270.249 425.363 260.151 1.00 211.31 1338 VAL E N 1
ATOM 14663 C CA . VAL E 3 149 ? 268.812 425.213 259.954 1.00 210.84 1338 VAL E CA 1
ATOM 14664 C C . VAL E 3 149 ? 268.092 425.306 261.290 1.00 210.83 1338 VAL E C 1
ATOM 14665 O O . VAL E 3 149 ? 266.993 425.862 261.365 1.00 210.95 1338 VAL E O 1
ATOM 14669 N N . ARG E 3 150 ? 268.730 424.820 262.366 1.00 209.64 1339 ARG E N 1
ATOM 14670 C CA . ARG E 3 150 ? 268.203 424.965 263.723 1.00 207.01 1339 ARG E CA 1
ATOM 14671 C C . ARG E 3 150 ? 267.991 426.425 264.073 1.00 208.04 1339 ARG E C 1
ATOM 14672 O O . ARG E 3 150 ? 266.886 426.838 264.453 1.00 206.14 1339 ARG E O 1
ATOM 14680 N N . LYS E 3 151 ? 269.054 427.222 263.950 1.00 209.88 1340 LYS E N 1
ATOM 14681 C CA . LYS E 3 151 ? 268.967 428.618 264.369 1.00 210.70 1340 LYS E CA 1
ATOM 14682 C C . LYS E 3 151 ? 268.049 429.419 263.455 1.00 213.66 1340 LYS E C 1
ATOM 14683 O O . LYS E 3 151 ? 267.359 430.339 263.913 1.00 214.03 1340 LYS E O 1
ATOM 14689 N N . ASP E 3 152 ? 267.963 429.057 262.174 1.00 213.19 1341 ASP E N 1
ATOM 14690 C CA . ASP E 3 152 ? 267.148 429.889 261.304 1.00 210.39 1341 ASP E CA 1
ATOM 14691 C C . ASP E 3 152 ? 265.670 429.493 261.408 1.00 209.59 1341 ASP E C 1
ATOM 14692 O O . ASP E 3 152 ? 264.796 430.350 261.285 1.00 210.75 1341 ASP E O 1
ATOM 14697 N N . VAL E 3 153 ? 265.354 428.228 261.720 1.00 209.29 1342 VAL E N 1
ATOM 14698 C CA . VAL E 3 153 ? 263.944 427.919 261.974 1.00 208.04 1342 VAL E CA 1
ATOM 14699 C C . VAL E 3 153 ? 263.537 428.460 263.342 1.00 206.52 1342 VAL E C 1
ATOM 14700 O O . VAL E 3 153 ? 262.366 428.796 263.572 1.00 204.32 1342 VAL E O 1
ATOM 14704 N N . ARG E 3 154 ? 264.504 428.590 264.259 1.00 207.66 1343 ARG E N 1
ATOM 14705 C CA . ARG E 3 154 ? 264.268 429.358 265.477 1.00 208.08 1343 ARG E CA 1
ATOM 14706 C C . ARG E 3 154 ? 263.929 430.806 265.147 1.00 208.61 1343 ARG E C 1
ATOM 14707 O O . ARG E 3 154 ? 263.025 431.391 265.752 1.00 206.94 1343 ARG E O 1
ATOM 14715 N N . ALA E 3 155 ? 264.632 431.388 264.172 1.00 208.46 1344 ALA E N 1
ATOM 14716 C CA . ALA E 3 155 ? 264.313 432.741 263.722 1.00 204.21 1344 ALA E CA 1
ATOM 14717 C C . ALA E 3 155 ? 262.941 432.810 263.052 1.00 205.87 1344 ALA E C 1
ATOM 14718 O O . ALA E 3 155 ? 262.241 433.823 263.172 1.00 204.16 1344 ALA E O 1
ATOM 14720 N N . ILE E 3 156 ? 262.552 431.754 262.327 1.00 209.42 1345 ILE E N 1
ATOM 14721 C CA . ILE E 3 156 ? 261.218 431.688 261.725 1.00 208.76 1345 ILE E CA 1
ATOM 14722 C C . ILE E 3 156 ? 260.150 431.709 262.800 1.00 207.53 1345 ILE E C 1
ATOM 14723 O O . ILE E 3 156 ? 259.205 432.506 262.738 1.00 207.85 1345 ILE E O 1
ATOM 14728 N N . LEU E 3 157 ? 260.288 430.850 263.806 1.00 206.65 1346 LEU E N 1
ATOM 14729 C CA . LEU E 3 157 ? 259.288 430.776 264.861 1.00 206.16 1346 LEU E CA 1
ATOM 14730 C C . LEU E 3 157 ? 259.349 432.001 265.768 1.00 205.69 1346 LEU E C 1
ATOM 14731 O O . LEU E 3 157 ? 258.370 432.312 266.455 1.00 202.49 1346 LEU E O 1
ATOM 14736 N N . THR E 3 158 ? 260.480 432.713 265.771 1.00 206.70 1347 THR E N 1
ATOM 14737 C CA . THR E 3 158 ? 260.566 433.988 266.473 1.00 205.26 1347 THR E CA 1
ATOM 14738 C C . THR E 3 158 ? 259.823 435.094 265.734 1.00 203.75 1347 THR E C 1
ATOM 14739 O O . THR E 3 158 ? 259.054 435.842 266.347 1.00 199.33 1347 THR E O 1
ATOM 14743 N N . LYS E 3 159 ? 260.026 435.201 264.422 1.00 205.50 1348 LYS E N 1
ATOM 14744 C CA . LYS E 3 159 ? 259.522 436.323 263.645 1.00 204.34 1348 LYS E CA 1
ATOM 14745 C C . LYS E 3 159 ? 258.101 436.054 263.148 1.00 207.21 1348 LYS E C 1
ATOM 14746 O O . LYS E 3 159 ? 257.500 436.902 262.480 1.00 207.88 1348 LYS E O 1
ATOM 14752 N N . MET E 3 160 ? 257.544 434.894 263.486 1.00 208.47 1349 MET E N 1
ATOM 14753 C CA . MET E 3 160 ? 256.144 434.583 263.246 1.00 208.71 1349 MET E CA 1
ATOM 14754 C C . MET E 3 160 ? 255.249 435.092 264.372 1.00 207.72 1349 MET E C 1
ATOM 14755 O O . MET E 3 160 ? 254.046 435.269 264.159 1.00 208.11 1349 MET E O 1
ATOM 14760 N N . CYS E 3 161 ? 255.825 435.394 265.540 1.00 205.65 1350 CYS E N 1
ATOM 14761 C CA . CYS E 3 161 ? 255.082 435.709 266.756 1.00 206.92 1350 CYS E CA 1
ATOM 14762 C C . CYS E 3 161 ? 254.186 436.937 266.644 1.00 205.34 1350 CYS E C 1
ATOM 14763 O O . CYS E 3 161 ? 253.211 437.037 267.395 1.00 201.37 1350 CYS E O 1
ATOM 14766 N N . GLN E 3 162 ? 254.490 437.872 265.751 1.00 205.38 1351 GLN E N 1
ATOM 14767 C CA . GLN E 3 162 ? 253.719 439.101 265.629 1.00 200.83 1351 GLN E CA 1
ATOM 14768 C C . GLN E 3 162 ? 252.645 439.050 264.548 1.00 201.04 1351 GLN E C 1
ATOM 14769 O O . GLN E 3 162 ? 251.865 440.001 264.437 1.00 196.78 1351 GLN E O 1
ATOM 14775 N N . VAL E 3 163 ? 252.577 437.985 263.752 1.00 202.35 1352 VAL E N 1
ATOM 14776 C CA . VAL E 3 163 ? 251.528 437.847 262.747 1.00 198.90 1352 VAL E CA 1
ATOM 14777 C C . VAL E 3 163 ? 250.517 436.770 263.101 1.00 198.02 1352 VAL E C 1
ATOM 14778 O O . VAL E 3 163 ? 249.535 436.597 262.364 1.00 196.34 1352 VAL E O 1
ATOM 14782 N N . TYR E 3 164 ? 250.722 436.039 264.193 1.00 198.32 1353 TYR E N 1
ATOM 14783 C CA . TYR E 3 164 ? 249.789 435.059 264.705 1.00 197.25 1353 TYR E CA 1
ATOM 14784 C C . TYR E 3 164 ? 249.765 435.265 266.212 1.00 198.61 1353 TYR E C 1
ATOM 14785 O O . TYR E 3 164 ? 250.785 435.668 266.789 1.00 199.27 1353 TYR E O 1
ATOM 14794 N N . PRO E 3 165 ? 248.625 435.061 266.867 1.00 196.46 1354 PRO E N 1
ATOM 14795 C CA . PRO E 3 165 ? 248.601 435.152 268.332 1.00 194.61 1354 PRO E CA 1
ATOM 14796 C C . PRO E 3 165 ? 249.460 434.068 268.967 1.00 199.10 1354 PRO E C 1
ATOM 14797 O O . PRO E 3 165 ? 249.564 432.952 268.454 1.00 199.71 1354 PRO E O 1
ATOM 14801 N N . ALA E 3 166 ? 250.074 434.406 270.104 1.00 198.80 1355 ALA E N 1
ATOM 14802 C CA . ALA E 3 166 ? 251.025 433.493 270.732 1.00 199.72 1355 ALA E CA 1
ATOM 14803 C C . ALA E 3 166 ? 250.317 432.327 271.413 1.00 202.63 1355 ALA E C 1
ATOM 14804 O O . ALA E 3 166 ? 250.902 431.248 271.586 1.00 205.22 1355 ALA E O 1
ATOM 14806 N N . SER E 3 167 ? 249.058 432.528 271.809 1.00 201.57 1356 SER E N 1
ATOM 14807 C CA . SER E 3 167 ? 248.321 431.492 272.526 1.00 202.20 1356 SER E CA 1
ATOM 14808 C C . SER E 3 167 ? 248.087 430.268 271.652 1.00 203.61 1356 SER E C 1
ATOM 14809 O O . SER E 3 167 ? 248.185 429.130 272.126 1.00 204.26 1356 SER E O 1
ATOM 14812 N N . LYS E 3 168 ? 247.780 430.477 270.371 1.00 202.27 1357 LYS E N 1
ATOM 14813 C CA . LYS E 3 168 ? 247.581 429.333 269.491 1.00 201.69 1357 LYS E CA 1
ATOM 14814 C C . LYS E 3 168 ? 248.897 428.667 269.100 1.00 203.92 1357 LYS E C 1
ATOM 14815 O O . LYS E 3 168 ? 248.939 427.439 268.984 1.00 203.77 1357 LYS E O 1
ATOM 14821 N N . MET E 3 169 ? 249.982 429.431 268.912 1.00 204.67 1358 MET E N 1
ATOM 14822 C CA . MET E 3 169 ? 251.236 428.793 268.509 1.00 206.21 1358 MET E CA 1
ATOM 14823 C C . MET E 3 169 ? 251.861 428.041 269.677 1.00 208.00 1358 MET E C 1
ATOM 14824 O O . MET E 3 169 ? 252.681 427.134 269.470 1.00 209.69 1358 MET E O 1
ATOM 14829 N N . PHE E 3 170 ? 251.492 428.425 270.909 1.00 207.67 1359 PHE E N 1
ATOM 14830 C CA . PHE E 3 170 ? 251.941 427.714 272.102 1.00 208.91 1359 PHE E CA 1
ATOM 14831 C C . PHE E 3 170 ? 251.521 426.254 272.051 1.00 208.46 1359 PHE E C 1
ATOM 14832 O O . PHE E 3 170 ? 252.273 425.367 272.466 1.00 209.35 1359 PHE E O 1
ATOM 14840 N N . ASN E 3 171 ? 250.311 425.992 271.551 1.00 206.93 1360 ASN E N 1
ATOM 14841 C CA . ASN E 3 171 ? 249.808 424.626 271.490 1.00 206.22 1360 ASN E CA 1
ATOM 14842 C C . ASN E 3 171 ? 250.573 423.806 270.461 1.00 206.73 1360 ASN E C 1
ATOM 14843 O O . ASN E 3 171 ? 250.905 422.641 270.709 1.00 206.18 1360 ASN E O 1
ATOM 14848 N N . PHE E 3 172 ? 250.860 424.399 269.298 1.00 207.89 1361 PHE E N 1
ATOM 14849 C CA . PHE E 3 172 ? 251.558 423.667 268.246 1.00 207.10 1361 PHE E CA 1
ATOM 14850 C C . PHE E 3 172 ? 253.014 423.405 268.598 1.00 207.21 1361 PHE E C 1
ATOM 14851 O O . PHE E 3 172 ? 253.540 422.336 268.267 1.00 206.83 1361 PHE E O 1
ATOM 14859 N N . VAL E 3 173 ? 253.688 424.351 269.255 1.00 207.78 1362 VAL E N 1
ATOM 14860 C CA . VAL E 3 173 ? 255.040 424.048 269.712 1.00 207.93 1362 VAL E CA 1
ATOM 14861 C C . VAL E 3 173 ? 255.001 423.114 270.919 1.00 208.60 1362 VAL E C 1
ATOM 14862 O O . VAL E 3 173 ? 255.940 422.336 271.130 1.00 211.65 1362 VAL E O 1
ATOM 14866 N N . MET E 3 174 ? 253.914 423.133 271.692 1.00 206.42 1363 MET E N 1
ATOM 14867 C CA . MET E 3 174 ? 253.709 422.148 272.742 1.00 207.06 1363 MET E CA 1
ATOM 14868 C C . MET E 3 174 ? 253.368 420.776 272.178 1.00 208.32 1363 MET E C 1
ATOM 14869 O O . MET E 3 174 ? 253.772 419.765 272.764 1.00 211.54 1363 MET E O 1
ATOM 14874 N N . GLU E 3 175 ? 252.634 420.719 271.066 1.00 206.62 1364 GLU E N 1
ATOM 14875 C CA . GLU E 3 175 ? 252.240 419.460 270.446 1.00 208.40 1364 GLU E CA 1
ATOM 14876 C C . GLU E 3 175 ? 253.434 418.649 269.960 1.00 209.26 1364 GLU E C 1
ATOM 14877 O O . GLU E 3 175 ? 253.388 417.415 270.012 1.00 209.33 1364 GLU E O 1
ATOM 14883 N N . GLY E 3 176 ? 254.501 419.307 269.509 1.00 207.41 1365 GLY E N 1
ATOM 14884 C CA . GLY E 3 176 ? 255.696 418.621 269.067 1.00 205.36 1365 GLY E CA 1
ATOM 14885 C C . GLY E 3 176 ? 256.472 417.907 270.147 1.00 204.58 1365 GLY E C 1
ATOM 14886 O O . GLY E 3 176 ? 257.316 417.064 269.836 1.00 203.63 1365 GLY E O 1
ATOM 14887 N N . THR E 3 177 ? 256.193 418.200 271.415 1.00 204.88 1366 THR E N 1
ATOM 14888 C CA . THR E 3 177 ? 256.918 417.610 272.532 1.00 202.64 1366 THR E CA 1
ATOM 14889 C C . THR E 3 177 ? 256.505 416.176 272.845 1.00 202.87 1366 THR E C 1
ATOM 14890 O O . THR E 3 177 ? 256.875 415.664 273.907 1.00 202.26 1366 THR E O 1
ATOM 14894 N N . LYS E 3 178 ? 255.744 415.520 271.972 1.00 201.62 1367 LYS E N 1
ATOM 14895 C CA . LYS E 3 178 ? 255.317 414.145 272.192 1.00 201.11 1367 LYS E CA 1
ATOM 14896 C C . LYS E 3 178 ? 255.838 413.175 271.140 1.00 197.60 1367 LYS E C 1
ATOM 14897 O O . LYS E 3 178 ? 255.487 411.992 271.187 1.00 192.94 1367 LYS E O 1
ATOM 14903 N N . SER E 3 179 ? 256.661 413.631 270.201 1.00 198.15 1368 SER E N 1
ATOM 14904 C CA . SER E 3 179 ? 257.169 412.723 269.186 1.00 193.62 1368 SER E CA 1
ATOM 14905 C C . SER E 3 179 ? 258.412 411.992 269.689 1.00 186.93 1368 SER E C 1
ATOM 14906 O O . SER E 3 179 ? 258.798 412.088 270.857 1.00 185.44 1368 SER E O 1
ATOM 14909 N N . LYS E 3 180 ? 259.040 411.244 268.780 1.00 183.44 1369 LYS E N 1
ATOM 14910 C CA . LYS E 3 180 ? 260.157 410.392 269.174 1.00 176.23 1369 LYS E CA 1
ATOM 14911 C C . LYS E 3 180 ? 261.501 411.095 269.041 1.00 174.84 1369 LYS E C 1
ATOM 14912 O O . LYS E 3 180 ? 262.482 410.658 269.652 1.00 170.29 1369 LYS E O 1
ATOM 14918 N N . ASN E 3 181 ? 261.573 412.165 268.255 1.00 177.20 1370 ASN E N 1
ATOM 14919 C CA . ASN E 3 181 ? 262.831 412.878 268.073 1.00 176.00 1370 ASN E CA 1
ATOM 14920 C C . ASN E 3 181 ? 263.131 413.649 269.352 1.00 181.44 1370 ASN E C 1
ATOM 14921 O O . ASN E 3 181 ? 262.413 414.588 269.700 1.00 186.16 1370 ASN E O 1
ATOM 14926 N N . SER E 3 182 ? 264.201 413.252 270.044 1.00 176.28 1371 SER E N 1
ATOM 14927 C CA . SER E 3 182 ? 264.470 413.776 271.380 1.00 175.97 1371 SER E CA 1
ATOM 14928 C C . SER E 3 182 ? 264.870 415.244 271.336 1.00 181.21 1371 SER E C 1
ATOM 14929 O O . SER E 3 182 ? 264.425 416.051 272.170 1.00 183.64 1371 SER E O 1
ATOM 14932 N N . LYS E 3 183 ? 265.705 415.606 270.356 1.00 182.88 1372 LYS E N 1
ATOM 14933 C CA . LYS E 3 183 ? 266.238 416.961 270.280 1.00 190.71 1372 LYS E CA 1
ATOM 14934 C C . LYS E 3 183 ? 265.112 417.976 270.153 1.00 194.64 1372 LYS E C 1
ATOM 14935 O O . LYS E 3 183 ? 265.155 419.056 270.762 1.00 199.64 1372 LYS E O 1
ATOM 14941 N N . GLN E 3 184 ? 264.067 417.623 269.402 1.00 191.78 1373 GLN E N 1
ATOM 14942 C CA . GLN E 3 184 ? 263.025 418.607 269.170 1.00 194.93 1373 GLN E CA 1
ATOM 14943 C C . GLN E 3 184 ? 262.136 418.750 270.400 1.00 196.37 1373 GLN E C 1
ATOM 14944 O O . GLN E 3 184 ? 261.618 419.838 270.645 1.00 201.47 1373 GLN E O 1
ATOM 14950 N N . ARG E 3 185 ? 261.999 417.697 271.228 1.00 190.92 1374 ARG E N 1
ATOM 14951 C CA . ARG E 3 185 ? 261.409 417.931 272.548 1.00 190.48 1374 ARG E CA 1
ATOM 14952 C C . ARG E 3 185 ? 262.234 418.922 273.353 1.00 194.84 1374 ARG E C 1
ATOM 14953 O O . ARG E 3 185 ? 261.677 419.858 273.935 1.00 198.65 1374 ARG E O 1
ATOM 14961 N N . ALA E 3 186 ? 263.563 418.754 273.370 1.00 193.74 1375 ALA E N 1
ATOM 14962 C CA . ALA E 3 186 ? 264.411 419.654 274.161 1.00 194.13 1375 ALA E CA 1
ATOM 14963 C C . ALA E 3 186 ? 264.270 421.106 273.707 1.00 197.74 1375 ALA E C 1
ATOM 14964 O O . ALA E 3 186 ? 264.023 422.017 274.516 1.00 200.71 1375 ALA E O 1
ATOM 14966 N N . GLU E 3 187 ? 264.385 421.331 272.403 1.00 197.77 1376 GLU E N 1
ATOM 14967 C CA . GLU E 3 187 ? 264.339 422.695 271.896 1.00 201.45 1376 GLU E CA 1
ATOM 14968 C C . GLU E 3 187 ? 262.928 423.279 271.950 1.00 204.90 1376 GLU E C 1
ATOM 14969 O O . GLU E 3 187 ? 262.764 424.494 272.096 1.00 205.31 1376 GLU E O 1
ATOM 14975 N N . CYS E 3 188 ? 261.886 422.443 271.863 1.00 205.18 1377 CYS E N 1
ATOM 14976 C CA . CYS E 3 188 ? 260.545 422.982 272.077 1.00 203.00 1377 CYS E CA 1
ATOM 14977 C C . CYS E 3 188 ? 260.314 423.364 273.532 1.00 202.46 1377 CYS E C 1
ATOM 14978 O O . CYS E 3 188 ? 259.597 424.326 273.800 1.00 203.82 1377 CYS E O 1
ATOM 14981 N N . LEU E 3 189 ? 260.899 422.634 274.489 1.00 201.58 1378 LEU E N 1
ATOM 14982 C CA . LEU E 3 189 ? 260.783 423.085 275.878 1.00 202.11 1378 LEU E CA 1
ATOM 14983 C C . LEU E 3 189 ? 261.514 424.401 276.115 1.00 204.46 1378 LEU E C 1
ATOM 14984 O O . LEU E 3 189 ? 261.001 425.275 276.829 1.00 208.11 1378 LEU E O 1
ATOM 14989 N N . GLU E 3 190 ? 262.699 424.585 275.520 1.00 204.37 1379 GLU E N 1
ATOM 14990 C CA . GLU E 3 190 ? 263.332 425.895 275.703 1.00 206.45 1379 GLU E CA 1
ATOM 14991 C C . GLU E 3 190 ? 262.580 426.975 274.926 1.00 209.20 1379 GLU E C 1
ATOM 14992 O O . GLU E 3 190 ? 262.590 428.152 275.311 1.00 210.99 1379 GLU E O 1
ATOM 14998 N N . GLU E 3 191 ? 261.883 426.582 273.855 1.00 208.75 1380 GLU E N 1
ATOM 14999 C CA . GLU E 3 191 ? 261.003 427.509 273.155 1.00 208.97 1380 GLU E CA 1
ATOM 15000 C C . GLU E 3 191 ? 259.827 427.921 274.032 1.00 208.98 1380 GLU E C 1
ATOM 15001 O O . GLU E 3 191 ? 259.429 429.091 274.042 1.00 209.21 1380 GLU E O 1
ATOM 15007 N N . LEU E 3 192 ? 259.252 426.963 274.759 1.00 208.07 1381 LEU E N 1
ATOM 15008 C CA . LEU E 3 192 ? 258.189 427.270 275.708 1.00 208.69 1381 LEU E CA 1
ATOM 15009 C C . LEU E 3 192 ? 258.698 428.214 276.783 1.00 211.72 1381 LEU E C 1
ATOM 15010 O O . LEU E 3 192 ? 257.993 429.142 277.196 1.00 212.78 1381 LEU E O 1
ATOM 15015 N N . GLY E 3 193 ? 259.941 428.002 277.219 1.00 212.27 1382 GLY E N 1
ATOM 15016 C CA . GLY E 3 193 ? 260.547 428.900 278.186 1.00 211.29 1382 GLY E CA 1
ATOM 15017 C C . GLY E 3 193 ? 260.705 430.319 277.670 1.00 213.82 1382 GLY E C 1
ATOM 15018 O O . GLY E 3 193 ? 260.433 431.281 278.391 1.00 214.82 1382 GLY E O 1
ATOM 15019 N N . CYS E 3 194 ? 261.143 430.474 276.415 1.00 214.03 1383 CYS E N 1
ATOM 15020 C CA . CYS E 3 194 ? 261.342 431.837 275.922 1.00 212.49 1383 CYS E CA 1
ATOM 15021 C C . CYS E 3 194 ? 260.021 432.507 275.547 1.00 210.96 1383 CYS E C 1
ATOM 15022 O O . CYS E 3 194 ? 259.936 433.739 275.564 1.00 210.05 1383 CYS E O 1
ATOM 15025 N N . LEU E 3 195 ? 258.984 431.732 275.207 1.00 210.16 1384 LEU E N 1
ATOM 15026 C CA . LEU E 3 195 ? 257.667 432.340 275.008 1.00 209.27 1384 LEU E CA 1
ATOM 15027 C C . LEU E 3 195 ? 256.991 432.708 276.323 1.00 209.33 1384 LEU E C 1
ATOM 15028 O O . LEU E 3 195 ? 256.208 433.664 276.358 1.00 208.45 1384 LEU E O 1
ATOM 15033 N N . VAL E 3 196 ? 257.254 431.968 277.402 1.00 209.83 1385 VAL E N 1
ATOM 15034 C CA . VAL E 3 196 ? 256.735 432.371 278.706 1.00 210.38 1385 VAL E CA 1
ATOM 15035 C C . VAL E 3 196 ? 257.326 433.695 279.186 1.00 211.48 1385 VAL E C 1
ATOM 15036 O O . VAL E 3 196 ? 256.569 434.588 279.593 1.00 210.67 1385 VAL E O 1
ATOM 15040 N N . GLU E 3 197 ? 258.642 433.871 279.098 1.00 212.40 1386 GLU E N 1
ATOM 15041 C CA . GLU E 3 197 ? 259.287 435.091 279.563 1.00 212.47 1386 GLU E CA 1
ATOM 15042 C C . GLU E 3 197 ? 259.048 436.285 278.648 1.00 210.98 1386 GLU E C 1
ATOM 15043 O O . GLU E 3 197 ? 259.296 437.421 279.062 1.00 210.09 1386 GLU E O 1
ATOM 15049 N N . SER E 3 198 ? 258.571 436.064 277.422 1.00 210.16 1387 SER E N 1
ATOM 15050 C CA . SER E 3 198 ? 258.338 437.151 276.484 1.00 205.62 1387 SER E CA 1
ATOM 15051 C C . SER E 3 198 ? 256.903 437.652 276.473 1.00 203.49 1387 SER E C 1
ATOM 15052 O O . SER E 3 198 ? 256.681 438.824 276.146 1.00 197.75 1387 SER E O 1
ATOM 15055 N N . TYR E 3 199 ? 255.928 436.813 276.820 1.00 205.57 1388 TYR E N 1
ATOM 15056 C CA . TYR E 3 199 ? 254.534 437.225 276.852 1.00 203.33 1388 TYR E CA 1
ATOM 15057 C C . TYR E 3 199 ? 253.846 436.984 278.186 1.00 203.23 1388 TYR E C 1
ATOM 15058 O O . TYR E 3 199 ? 252.632 437.194 278.274 1.00 202.28 1388 TYR E O 1
ATOM 15067 N N . GLY E 3 200 ? 254.566 436.560 279.216 1.00 204.83 1389 GLY E N 1
ATOM 15068 C CA . GLY E 3 200 ? 253.968 436.368 280.520 1.00 205.96 1389 GLY E CA 1
ATOM 15069 C C . GLY E 3 200 ? 253.368 434.986 280.696 1.00 205.97 1389 GLY E C 1
ATOM 15070 O O . GLY E 3 200 ? 253.793 433.994 280.097 1.00 205.13 1389 GLY E O 1
ATOM 15071 N N . MET E 3 201 ? 252.348 434.934 281.547 1.00 207.21 1390 MET E N 1
ATOM 15072 C CA . MET E 3 201 ? 251.682 433.691 281.908 1.00 208.43 1390 MET E CA 1
ATOM 15073 C C . MET E 3 201 ? 250.405 433.460 281.110 1.00 210.28 1390 MET E C 1
ATOM 15074 O O . MET E 3 201 ? 249.989 432.309 280.952 1.00 209.11 1390 MET E O 1
ATOM 15079 N N . ASN E 3 202 ? 249.809 434.513 280.550 1.00 211.48 1391 ASN E N 1
ATOM 15080 C CA . ASN E 3 202 ? 248.579 434.378 279.779 1.00 211.42 1391 ASN E CA 1
ATOM 15081 C C . ASN E 3 202 ? 248.755 433.617 278.468 1.00 211.75 1391 ASN E C 1
ATOM 15082 O O . ASN E 3 202 ? 247.753 433.213 277.869 1.00 209.95 1391 ASN E O 1
ATOM 15087 N N . VAL E 3 203 ? 249.993 433.421 278.012 1.00 211.29 1392 VAL E N 1
ATOM 15088 C CA . VAL E 3 203 ? 250.242 432.730 276.753 1.00 210.73 1392 VAL E CA 1
ATOM 15089 C C . VAL E 3 203 ? 249.890 431.242 276.804 1.00 211.71 1392 VAL E C 1
ATOM 15090 O O . VAL E 3 203 ? 249.401 430.699 275.802 1.00 209.33 1392 VAL E O 1
ATOM 15094 N N . CYS E 3 204 ? 250.085 430.576 277.944 1.00 213.98 1393 CYS E N 1
ATOM 15095 C CA . CYS E 3 204 ? 249.881 429.133 278.013 1.00 213.59 1393 CYS E CA 1
ATOM 15096 C C . CYS E 3 204 ? 248.394 428.797 277.933 1.00 213.52 1393 CYS E C 1
ATOM 15097 O O . CYS E 3 204 ? 247.552 429.494 278.509 1.00 210.75 1393 CYS E O 1
ATOM 15100 N N . GLN E 3 205 ? 248.080 427.735 277.193 1.00 214.02 1394 GLN E N 1
ATOM 15101 C CA . GLN E 3 205 ? 246.759 427.248 276.853 1.00 211.43 1394 GLN E CA 1
ATOM 15102 C C . GLN E 3 205 ? 246.654 425.755 277.140 1.00 210.80 1394 GLN E C 1
ATOM 15103 O O . GLN E 3 205 ? 247.649 425.033 277.014 1.00 212.01 1394 GLN E O 1
ATOM 15109 N N . PRO E 3 206 ? 245.470 425.254 277.508 1.00 209.53 1395 PRO E N 1
ATOM 15110 C CA . PRO E 3 206 ? 244.217 425.984 277.750 1.00 208.01 1395 PRO E CA 1
ATOM 15111 C C . PRO E 3 206 ? 244.161 426.538 279.172 1.00 207.48 1395 PRO E C 1
ATOM 15112 O O . PRO E 3 206 ? 243.559 427.580 279.413 1.00 205.38 1395 PRO E O 1
ATOM 15116 N N . THR E 3 207 ? 244.790 425.867 280.137 1.00 208.30 1396 THR E N 1
ATOM 15117 C CA . THR E 3 207 ? 244.901 426.357 281.501 1.00 207.74 1396 THR E CA 1
ATOM 15118 C C . THR E 3 207 ? 246.363 426.280 281.920 1.00 207.55 1396 THR E C 1
ATOM 15119 O O . THR E 3 207 ? 247.113 425.444 281.393 1.00 209.42 1396 THR E O 1
ATOM 15123 N N . PRO E 3 208 ? 246.803 427.161 282.827 1.00 205.97 1397 PRO E N 1
ATOM 15124 C CA . PRO E 3 208 ? 248.198 427.090 283.302 1.00 208.57 1397 PRO E CA 1
ATOM 15125 C C . PRO E 3 208 ? 248.570 425.782 283.983 1.00 213.96 1397 PRO E C 1
ATOM 15126 O O . PRO E 3 208 ? 249.690 425.287 283.791 1.00 217.16 1397 PRO E O 1
ATOM 15130 N N . ALA E 3 209 ? 247.650 425.202 284.760 1.00 213.56 1398 ALA E N 1
ATOM 15131 C CA . ALA E 3 209 ? 247.974 424.029 285.568 1.00 215.67 1398 ALA E CA 1
ATOM 15132 C C . ALA E 3 209 ? 248.338 422.834 284.698 1.00 220.08 1398 ALA E C 1
ATOM 15133 O O . ALA E 3 209 ? 249.365 422.177 284.922 1.00 225.12 1398 ALA E O 1
ATOM 15135 N N . LYS E 3 210 ? 247.522 422.553 283.676 1.00 216.47 1399 LYS E N 1
ATOM 15136 C CA . LYS E 3 210 ? 247.813 421.417 282.810 1.00 218.09 1399 LYS E CA 1
ATOM 15137 C C . LYS E 3 210 ? 249.120 421.617 282.057 1.00 224.64 1399 LYS E C 1
ATOM 15138 O O . LYS E 3 210 ? 249.979 420.734 282.084 1.00 228.75 1399 LYS E O 1
ATOM 15144 N N . ALA E 3 211 ? 249.318 422.804 281.465 1.00 224.97 1400 ALA E N 1
ATOM 15145 C CA . ALA E 3 211 ? 250.520 423.075 280.673 1.00 225.76 1400 ALA E CA 1
ATOM 15146 C C . ALA E 3 211 ? 251.788 422.943 281.510 1.00 226.26 1400 ALA E C 1
ATOM 15147 O O . ALA E 3 211 ? 252.778 422.341 281.063 1.00 228.37 1400 ALA E O 1
ATOM 15149 N N . LEU E 3 212 ? 251.765 423.466 282.743 1.00 224.59 1401 LEU E N 1
ATOM 15150 C CA . LEU E 3 212 ? 252.861 423.195 283.669 1.00 223.64 1401 LEU E CA 1
ATOM 15151 C C . LEU E 3 212 ? 252.974 421.715 284.021 1.00 224.92 1401 LEU E C 1
ATOM 15152 O O . LEU E 3 212 ? 254.065 421.262 284.386 1.00 224.36 1401 LEU E O 1
ATOM 15157 N N . LYS E 3 213 ? 251.889 420.938 283.920 1.00 226.65 1402 LYS E N 1
ATOM 15158 C CA . LYS E 3 213 ? 252.070 419.499 284.119 1.00 224.16 1402 LYS E CA 1
ATOM 15159 C C . LYS E 3 213 ? 252.746 418.816 282.926 1.00 225.82 1402 LYS E C 1
ATOM 15160 O O . LYS E 3 213 ? 253.640 417.987 283.132 1.00 222.98 1402 LYS E O 1
ATOM 15166 N N . GLU E 3 214 ? 252.354 419.117 281.673 1.00 229.86 1403 GLU E N 1
ATOM 15167 C CA . GLU E 3 214 ? 253.038 418.366 280.607 1.00 225.85 1403 GLU E CA 1
ATOM 15168 C C . GLU E 3 214 ? 254.413 418.945 280.295 1.00 222.37 1403 GLU E C 1
ATOM 15169 O O . GLU E 3 214 ? 255.176 418.324 279.546 1.00 219.04 1403 GLU E O 1
ATOM 15175 N N . ILE E 3 215 ? 254.769 420.112 280.839 1.00 223.32 1404 ILE E N 1
ATOM 15176 C CA . ILE E 3 215 ? 256.176 420.484 280.707 1.00 218.04 1404 ILE E CA 1
ATOM 15177 C C . ILE E 3 215 ? 256.985 420.000 281.902 1.00 215.76 1404 ILE E C 1
ATOM 15178 O O . ILE E 3 215 ? 258.148 420.392 282.055 1.00 209.49 1404 ILE E O 1
ATOM 15183 N N . ALA E 3 216 ? 256.401 419.152 282.748 1.00 217.33 1405 ALA E N 1
ATOM 15184 C CA . ALA E 3 216 ? 257.086 418.600 283.905 1.00 214.25 1405 ALA E CA 1
ATOM 15185 C C . ALA E 3 216 ? 257.422 417.123 283.752 1.00 213.74 1405 ALA E C 1
ATOM 15186 O O . ALA E 3 216 ? 258.355 416.648 284.407 1.00 213.40 1405 ALA E O 1
ATOM 15188 N N . ILE E 3 217 ? 256.689 416.386 282.909 1.00 214.67 1406 ILE E N 1
ATOM 15189 C CA . ILE E 3 217 ? 256.984 414.972 282.685 1.00 212.57 1406 ILE E CA 1
ATOM 15190 C C . ILE E 3 217 ? 258.283 414.758 281.924 1.00 213.26 1406 ILE E C 1
ATOM 15191 O O . ILE E 3 217 ? 258.871 413.669 282.015 1.00 212.99 1406 ILE E O 1
ATOM 15196 N N . HIS E 3 218 ? 258.752 415.756 281.179 1.00 214.54 1407 HIS E N 1
ATOM 15197 C CA . HIS E 3 218 ? 260.009 415.673 280.450 1.00 211.24 1407 HIS E CA 1
ATOM 15198 C C . HIS E 3 218 ? 261.224 415.834 281.350 1.00 206.63 1407 HIS E C 1
ATOM 15199 O O . HIS E 3 218 ? 262.354 415.666 280.882 1.00 202.43 1407 HIS E O 1
ATOM 15206 N N . ILE E 3 219 ? 261.021 416.178 282.622 1.00 207.75 1408 ILE E N 1
ATOM 15207 C CA . ILE E 3 219 ? 262.115 416.127 283.581 1.00 205.39 1408 ILE E CA 1
ATOM 15208 C C . ILE E 3 219 ? 262.473 414.671 283.871 1.00 206.05 1408 ILE E C 1
ATOM 15209 O O . ILE E 3 219 ? 263.631 414.344 284.152 1.00 202.07 1408 ILE E O 1
ATOM 15214 N N . GLY E 3 220 ? 261.503 413.766 283.760 1.00 210.80 1409 GLY E N 1
ATOM 15215 C CA . GLY E 3 220 ? 261.764 412.350 283.925 1.00 209.81 1409 GLY E CA 1
ATOM 15216 C C . GLY E 3 220 ? 262.152 411.647 282.641 1.00 210.56 1409 GLY E C 1
ATOM 15217 O O . GLY E 3 220 ? 262.092 410.416 282.558 1.00 211.13 1409 GLY E O 1
ATOM 15218 N N . ASP E 3 221 ? 262.541 412.418 281.630 1.00 208.71 1410 ASP E N 1
ATOM 15219 C CA . ASP E 3 221 ? 262.930 411.842 280.352 1.00 205.91 1410 ASP E CA 1
ATOM 15220 C C . ASP E 3 221 ? 264.287 411.154 280.459 1.00 204.00 1410 ASP E C 1
ATOM 15221 O O . ASP E 3 221 ? 265.143 411.532 281.263 1.00 199.43 1410 ASP E O 1
ATOM 15226 N N . ARG E 3 222 ? 264.470 410.124 279.629 1.00 203.24 1411 ARG E N 1
ATOM 15227 C CA . ARG E 3 222 ? 265.742 409.411 279.581 1.00 194.55 1411 ARG E CA 1
ATOM 15228 C C . ARG E 3 222 ? 266.843 410.275 278.980 1.00 192.17 1411 ARG E C 1
ATOM 15229 O O . ARG E 3 222 ? 268.022 410.093 279.303 1.00 188.09 1411 ARG E O 1
ATOM 15237 N N . ASP E 3 223 ? 266.475 411.210 278.108 1.00 194.99 1412 ASP E N 1
ATOM 15238 C CA . ASP E 3 223 ? 267.414 412.156 277.522 1.00 190.26 1412 ASP E CA 1
ATOM 15239 C C . ASP E 3 223 ? 267.965 413.112 278.573 1.00 189.27 1412 ASP E C 1
ATOM 15240 O O . ASP E 3 223 ? 267.356 413.308 279.629 1.00 190.91 1412 ASP E O 1
ATOM 15245 N N . THR E 3 224 ? 269.121 413.713 278.276 1.00 185.44 1413 THR E N 1
ATOM 15246 C CA . THR E 3 224 ? 269.736 414.632 279.226 1.00 180.37 1413 THR E CA 1
ATOM 15247 C C . THR E 3 224 ? 269.462 416.092 278.862 1.00 189.33 1413 THR E C 1
ATOM 15248 O O . THR E 3 224 ? 269.214 416.918 279.748 1.00 186.73 1413 THR E O 1
ATOM 15252 N N . THR E 3 225 ? 269.467 416.436 277.569 1.00 193.67 1414 THR E N 1
ATOM 15253 C CA . THR E 3 225 ? 269.249 417.834 277.209 1.00 193.59 1414 THR E CA 1
ATOM 15254 C C . THR E 3 225 ? 267.761 418.160 277.190 1.00 194.58 1414 THR E C 1
ATOM 15255 O O . THR E 3 225 ? 267.370 419.313 277.396 1.00 196.33 1414 THR E O 1
ATOM 15259 N N . VAL E 3 226 ? 266.913 417.144 276.998 1.00 192.93 1415 VAL E N 1
ATOM 15260 C CA . VAL E 3 226 ? 265.471 417.329 277.163 1.00 192.78 1415 VAL E CA 1
ATOM 15261 C C . VAL E 3 226 ? 265.156 417.688 278.606 1.00 194.31 1415 VAL E C 1
ATOM 15262 O O . VAL E 3 226 ? 264.415 418.637 278.887 1.00 197.16 1415 VAL E O 1
ATOM 15266 N N . ARG E 3 227 ? 265.737 416.935 279.537 1.00 191.18 1416 ARG E N 1
ATOM 15267 C CA . ARG E 3 227 ? 265.585 417.204 280.960 1.00 188.84 1416 ARG E CA 1
ATOM 15268 C C . ARG E 3 227 ? 266.167 418.557 281.344 1.00 190.05 1416 ARG E C 1
ATOM 15269 O O . ARG E 3 227 ? 265.568 419.302 282.130 1.00 192.96 1416 ARG E O 1
ATOM 15277 N N . ASN E 3 228 ? 267.342 418.888 280.801 1.00 190.11 1417 ASN E N 1
ATOM 15278 C CA . ASN E 3 228 ? 267.969 420.166 281.114 1.00 191.92 1417 ASN E CA 1
ATOM 15279 C C . ASN E 3 228 ? 267.128 421.330 280.607 1.00 194.28 1417 ASN E C 1
ATOM 15280 O O . ASN E 3 228 ? 266.935 422.319 281.320 1.00 196.69 1417 ASN E O 1
ATOM 15285 N N . ALA E 3 229 ? 266.578 421.212 279.397 1.00 194.64 1418 ALA E N 1
ATOM 15286 C CA . ALA E 3 229 ? 265.743 422.272 278.846 1.00 194.89 1418 ALA E CA 1
ATOM 15287 C C . ALA E 3 229 ? 264.408 422.369 279.574 1.00 198.62 1418 ALA E C 1
ATOM 15288 O O . ALA E 3 229 ? 263.860 423.463 279.738 1.00 201.71 1418 ALA E O 1
ATOM 15290 N N . ALA E 3 230 ? 263.865 421.229 280.014 1.00 197.95 1419 ALA E N 1
ATOM 15291 C CA . ALA E 3 230 ? 262.640 421.251 280.810 1.00 198.20 1419 ALA E CA 1
ATOM 15292 C C . ALA E 3 230 ? 262.861 421.959 282.137 1.00 197.17 1419 ALA E C 1
ATOM 15293 O O . ALA E 3 230 ? 262.048 422.797 282.547 1.00 196.59 1419 ALA E O 1
ATOM 15295 N N . LEU E 3 231 ? 263.970 421.646 282.810 1.00 197.35 1420 LEU E N 1
ATOM 15296 C CA . LEU E 3 231 ? 264.306 422.311 284.064 1.00 196.52 1420 LEU E CA 1
ATOM 15297 C C . LEU E 3 231 ? 264.560 423.798 283.839 1.00 198.11 1420 LEU E C 1
ATOM 15298 O O . LEU E 3 231 ? 264.197 424.636 284.673 1.00 200.50 1420 LEU E O 1
ATOM 15303 N N . ASN E 3 232 ? 265.174 424.139 282.701 1.00 198.15 1421 ASN E N 1
ATOM 15304 C CA . ASN E 3 232 ? 265.393 425.540 282.355 1.00 196.73 1421 ASN E CA 1
ATOM 15305 C C . ASN E 3 232 ? 264.075 426.269 282.127 1.00 199.66 1421 ASN E C 1
ATOM 15306 O O . ASN E 3 232 ? 263.921 427.425 282.529 1.00 201.85 1421 ASN E O 1
ATOM 15311 N N . THR E 3 233 ? 263.110 425.605 281.486 1.00 201.07 1422 THR E N 1
ATOM 15312 C CA . THR E 3 233 ? 261.786 426.192 281.303 1.00 203.82 1422 THR E CA 1
ATOM 15313 C C . THR E 3 233 ? 261.088 426.404 282.642 1.00 204.91 1422 THR E C 1
ATOM 15314 O O . THR E 3 233 ? 260.460 427.450 282.869 1.00 206.14 1422 THR E O 1
ATOM 15318 N N . ILE E 3 234 ? 261.204 425.427 283.547 1.00 204.03 1423 ILE E N 1
ATOM 15319 C CA . ILE E 3 234 ? 260.584 425.547 284.865 1.00 204.98 1423 ILE E CA 1
ATOM 15320 C C . ILE E 3 234 ? 261.205 426.685 285.670 1.00 208.04 1423 ILE E C 1
ATOM 15321 O O . ILE E 3 234 ? 260.488 427.440 286.335 1.00 211.28 1423 ILE E O 1
ATOM 15326 N N . VAL E 3 235 ? 262.529 426.852 285.623 1.00 208.08 1424 VAL E N 1
ATOM 15327 C CA . VAL E 3 235 ? 263.116 427.943 286.398 1.00 208.27 1424 VAL E CA 1
ATOM 15328 C C . VAL E 3 235 ? 262.861 429.281 285.701 1.00 206.94 1424 VAL E C 1
ATOM 15329 O O . VAL E 3 235 ? 262.762 430.327 286.354 1.00 208.06 1424 VAL E O 1
ATOM 15333 N N . THR E 3 236 ? 262.704 429.264 284.371 1.00 206.65 1425 THR E N 1
ATOM 15334 C CA . THR E 3 236 ? 262.365 430.483 283.643 1.00 204.92 1425 THR E CA 1
ATOM 15335 C C . THR E 3 236 ? 260.974 430.990 284.001 1.00 205.42 1425 THR E C 1
ATOM 15336 O O . THR E 3 236 ? 260.793 432.196 284.205 1.00 204.98 1425 THR E O 1
ATOM 15340 N N . VAL E 3 237 ? 259.986 430.098 284.089 1.00 206.91 1426 VAL E N 1
ATOM 15341 C CA . VAL E 3 237 ? 258.670 430.553 284.535 1.00 208.04 1426 VAL E CA 1
ATOM 15342 C C . VAL E 3 237 ? 258.694 430.833 286.042 1.00 209.05 1426 VAL E C 1
ATOM 15343 O O . VAL E 3 237 ? 257.970 431.711 286.528 1.00 207.17 1426 VAL E O 1
ATOM 15347 N N . TYR E 3 238 ? 259.553 430.133 286.790 1.00 210.43 1427 TYR E N 1
ATOM 15348 C CA . TYR E 3 238 ? 259.727 430.370 288.219 1.00 208.45 1427 TYR E CA 1
ATOM 15349 C C . TYR E 3 238 ? 260.264 431.757 288.544 1.00 208.67 1427 TYR E C 1
ATOM 15350 O O . TYR E 3 238 ? 259.722 432.417 289.438 1.00 208.17 1427 TYR E O 1
ATOM 15359 N N . ASN E 3 239 ? 261.313 432.208 287.853 1.00 209.52 1428 ASN E N 1
ATOM 15360 C CA . ASN E 3 239 ? 261.943 433.485 288.165 1.00 205.53 1428 ASN E CA 1
ATOM 15361 C C . ASN E 3 239 ? 261.048 434.678 287.870 1.00 201.33 1428 ASN E C 1
ATOM 15362 O O . ASN E 3 239 ? 261.207 435.724 288.508 1.00 195.43 1428 ASN E O 1
ATOM 15367 N N . VAL E 3 240 ? 260.118 434.549 286.927 1.00 203.16 1429 VAL E N 1
ATOM 15368 C CA . VAL E 3 240 ? 259.159 435.600 286.618 1.00 202.69 1429 VAL E CA 1
ATOM 15369 C C . VAL E 3 240 ? 257.979 435.608 287.577 1.00 204.82 1429 VAL E C 1
ATOM 15370 O O . VAL E 3 240 ? 257.508 436.687 287.954 1.00 204.03 1429 VAL E O 1
ATOM 15374 N N . HIS E 3 241 ? 257.521 434.440 288.031 1.00 206.28 1430 HIS E N 1
ATOM 15375 C CA . HIS E 3 241 ? 256.242 434.365 288.719 1.00 204.63 1430 HIS E CA 1
ATOM 15376 C C . HIS E 3 241 ? 256.330 433.928 290.174 1.00 206.57 1430 HIS E C 1
ATOM 15377 O O . HIS E 3 241 ? 255.484 434.346 290.971 1.00 204.67 1430 HIS E O 1
ATOM 15384 N N . GLY E 3 242 ? 257.310 433.116 290.552 1.00 208.14 1431 GLY E N 1
ATOM 15385 C CA . GLY E 3 242 ? 257.501 432.840 291.967 1.00 206.62 1431 GLY E CA 1
ATOM 15386 C C . GLY E 3 242 ? 257.013 431.463 292.370 1.00 206.27 1431 GLY E C 1
ATOM 15387 O O . GLY E 3 242 ? 257.146 430.484 291.627 1.00 205.94 1431 GLY E O 1
ATOM 15388 N N . GLU E 3 243 ? 256.415 431.389 293.557 1.00 205.97 1432 GLU E N 1
ATOM 15389 C CA . GLU E 3 243 ? 256.224 430.137 294.276 1.00 204.01 1432 GLU E CA 1
ATOM 15390 C C . GLU E 3 243 ? 254.940 429.405 293.906 1.00 201.42 1432 GLU E C 1
ATOM 15391 O O . GLU E 3 243 ? 254.689 428.321 294.443 1.00 199.52 1432 GLU E O 1
ATOM 15397 N N . GLN E 3 244 ? 254.119 429.956 293.010 1.00 200.66 1433 GLN E N 1
ATOM 15398 C CA . GLN E 3 244 ? 252.876 429.275 292.667 1.00 197.73 1433 GLN E CA 1
ATOM 15399 C C . GLN E 3 244 ? 253.056 428.276 291.534 1.00 199.65 1433 GLN E C 1
ATOM 15400 O O . GLN E 3 244 ? 252.071 427.674 291.094 1.00 197.66 1433 GLN E O 1
ATOM 15406 N N . VAL E 3 245 ? 254.288 428.080 291.058 1.00 203.00 1434 VAL E N 1
ATOM 15407 C CA . VAL E 3 245 ? 254.523 427.142 289.965 1.00 206.35 1434 VAL E CA 1
ATOM 15408 C C . VAL E 3 245 ? 254.419 425.704 290.461 1.00 208.12 1434 VAL E C 1
ATOM 15409 O O . VAL E 3 245 ? 254.223 424.773 289.671 1.00 211.55 1434 VAL E O 1
ATOM 15413 N N . PHE E 3 246 ? 254.545 425.500 291.775 1.00 205.11 1435 PHE E N 1
ATOM 15414 C CA . PHE E 3 246 ? 254.495 424.153 292.331 1.00 203.96 1435 PHE E CA 1
ATOM 15415 C C . PHE E 3 246 ? 253.079 423.596 292.288 1.00 205.54 1435 PHE E C 1
ATOM 15416 O O . PHE E 3 246 ? 252.861 422.439 291.914 1.00 206.17 1435 PHE E O 1
ATOM 15424 N N . LYS E 3 247 ? 252.101 424.419 292.671 1.00 204.71 1436 LYS E N 1
ATOM 15425 C CA . LYS E 3 247 ? 250.710 423.979 292.665 1.00 207.04 1436 LYS E CA 1
ATOM 15426 C C . LYS E 3 247 ? 250.198 423.826 291.241 1.00 213.26 1436 LYS E C 1
ATOM 15427 O O . LYS E 3 247 ? 249.312 423.005 290.974 1.00 215.79 1436 LYS E O 1
ATOM 15433 N N . LEU E 3 248 ? 250.735 424.623 290.315 1.00 213.61 1437 LEU E N 1
ATOM 15434 C CA . LEU E 3 248 ? 250.436 424.425 288.902 1.00 213.96 1437 LEU E CA 1
ATOM 15435 C C . LEU E 3 248 ? 251.008 423.104 288.404 1.00 215.86 1437 LEU E C 1
ATOM 15436 O O . LEU E 3 248 ? 250.362 422.394 287.625 1.00 217.36 1437 LEU E O 1
ATOM 15441 N N . ILE E 3 249 ? 252.210 422.754 288.850 1.00 217.49 1438 ILE E N 1
ATOM 15442 C CA . ILE E 3 249 ? 252.821 421.481 288.497 1.00 217.94 1438 ILE E CA 1
ATOM 15443 C C . ILE E 3 249 ? 252.219 420.369 289.348 1.00 213.78 1438 ILE E C 1
ATOM 15444 O O . ILE E 3 249 ? 251.665 419.402 288.826 1.00 213.47 1438 ILE E O 1
ATOM 15449 N N . SER E 3 253 ? 257.086 414.266 292.157 1.00 205.97 1442 SER E N 1
ATOM 15450 C CA . SER E 3 253 ? 257.587 412.898 292.201 1.00 208.30 1442 SER E CA 1
ATOM 15451 C C . SER E 3 253 ? 258.632 412.725 293.297 1.00 213.91 1442 SER E C 1
ATOM 15452 O O . SER E 3 253 ? 258.683 413.502 294.250 1.00 217.48 1442 SER E O 1
ATOM 15455 N N . GLU E 3 254 ? 259.462 411.695 293.154 1.00 210.48 1443 GLU E N 1
ATOM 15456 C CA . GLU E 3 254 ? 260.524 411.402 294.106 1.00 208.82 1443 GLU E CA 1
ATOM 15457 C C . GLU E 3 254 ? 261.920 411.648 293.560 1.00 204.84 1443 GLU E C 1
ATOM 15458 O O . GLU E 3 254 ? 262.838 411.901 294.344 1.00 198.78 1443 GLU E O 1
ATOM 15464 N N . LYS E 3 255 ? 262.105 411.581 292.241 1.00 201.92 1444 LYS E N 1
ATOM 15465 C CA . LYS E 3 255 ? 263.382 411.856 291.603 1.00 191.66 1444 LYS E CA 1
ATOM 15466 C C . LYS E 3 255 ? 263.423 413.187 290.873 1.00 205.27 1444 LYS E C 1
ATOM 15467 O O . LYS E 3 255 ? 264.378 413.948 291.066 1.00 206.62 1444 LYS E O 1
ATOM 15473 N N . ASP E 3 256 ? 262.419 413.487 290.049 1.00 209.71 1445 ASP E N 1
ATOM 15474 C CA . ASP E 3 256 ? 262.372 414.731 289.292 1.00 212.44 1445 ASP E CA 1
ATOM 15475 C C . ASP E 3 256 ? 262.216 415.938 290.204 1.00 215.04 1445 ASP E C 1
ATOM 15476 O O . ASP E 3 256 ? 262.768 417.014 289.926 1.00 218.69 1445 ASP E O 1
ATOM 15481 N N . MET E 3 257 ? 261.466 415.764 291.293 1.00 214.01 1446 MET E N 1
ATOM 15482 C CA . MET E 3 257 ? 261.072 416.888 292.131 1.00 219.51 1446 MET E CA 1
ATOM 15483 C C . MET E 3 257 ? 262.285 417.505 292.816 1.00 221.40 1446 MET E C 1
ATOM 15484 O O . MET E 3 257 ? 262.492 418.724 292.745 1.00 221.17 1446 MET E O 1
ATOM 15489 N N . SER E 3 258 ? 263.132 416.661 293.422 1.00 220.87 1447 SER E N 1
ATOM 15490 C CA . SER E 3 258 ? 264.315 417.134 294.139 1.00 219.86 1447 SER E CA 1
ATOM 15491 C C . SER E 3 258 ? 265.291 417.829 293.202 1.00 218.67 1447 SER E C 1
ATOM 15492 O O . SER E 3 258 ? 265.920 418.831 293.574 1.00 221.10 1447 SER E O 1
ATOM 15495 N N . MET E 3 259 ? 265.429 417.308 291.982 1.00 217.38 1448 MET E N 1
ATOM 15496 C CA . MET E 3 259 ? 266.239 417.980 290.974 1.00 215.10 1448 MET E CA 1
ATOM 15497 C C . MET E 3 259 ? 265.657 419.341 290.622 1.00 216.29 1448 MET E C 1
ATOM 15498 O O . MET E 3 259 ? 266.405 420.301 290.387 1.00 213.30 1448 MET E O 1
ATOM 15503 N N . LEU E 3 260 ? 264.324 419.454 290.620 1.00 217.82 1449 LEU E N 1
ATOM 15504 C CA . LEU E 3 260 ? 263.705 420.752 290.369 1.00 215.37 1449 LEU E CA 1
ATOM 15505 C C . LEU E 3 260 ? 264.031 421.751 291.480 1.00 215.20 1449 LEU E C 1
ATOM 15506 O O . LEU E 3 260 ? 264.389 422.903 291.186 1.00 213.27 1449 LEU E O 1
ATOM 15511 N N . GLU E 3 261 ? 263.940 421.333 292.758 1.00 217.79 1450 GLU E N 1
ATOM 15512 C CA . GLU E 3 261 ? 264.311 422.279 293.820 1.00 218.29 1450 GLU E CA 1
ATOM 15513 C C . GLU E 3 261 ? 265.787 422.652 293.754 1.00 216.41 1450 GLU E C 1
ATOM 15514 O O . GLU E 3 261 ? 266.135 423.818 293.961 1.00 212.46 1450 GLU E O 1
ATOM 15520 N N . GLU E 3 262 ? 266.679 421.690 293.487 1.00 218.78 1451 GLU E N 1
ATOM 15521 C CA . GLU E 3 262 ? 268.096 422.052 293.509 1.00 215.83 1451 GLU E CA 1
ATOM 15522 C C . GLU E 3 262 ? 268.445 422.977 292.346 1.00 213.20 1451 GLU E C 1
ATOM 15523 O O . GLU E 3 262 ? 269.246 423.906 292.510 1.00 211.33 1451 GLU E O 1
ATOM 15529 N N . ARG E 3 263 ? 267.813 422.780 291.181 1.00 215.02 1452 ARG E N 1
ATOM 15530 C CA . ARG E 3 263 ? 268.058 423.694 290.069 1.00 212.86 1452 ARG E CA 1
ATOM 15531 C C . ARG E 3 263 ? 267.524 425.092 290.367 1.00 211.38 1452 ARG E C 1
ATOM 15532 O O . ARG E 3 263 ? 268.203 426.090 290.095 1.00 209.23 1452 ARG E O 1
ATOM 15540 N N . ILE E 3 264 ? 266.326 425.195 290.957 1.00 210.72 1453 ILE E N 1
ATOM 15541 C CA . ILE E 3 264 ? 265.796 426.541 291.180 1.00 207.12 1453 ILE E CA 1
ATOM 15542 C C . ILE E 3 264 ? 266.519 427.237 292.331 1.00 207.73 1453 ILE E C 1
ATOM 15543 O O . ILE E 3 264 ? 266.591 428.472 292.363 1.00 203.66 1453 ILE E O 1
ATOM 15548 N N . LYS E 3 265 ? 267.073 426.481 293.287 1.00 210.85 1454 LYS E N 1
ATOM 15549 C CA . LYS E 3 265 ? 267.846 427.133 294.341 1.00 210.79 1454 LYS E CA 1
ATOM 15550 C C . LYS E 3 265 ? 269.236 427.542 293.868 1.00 210.32 1454 LYS E C 1
ATOM 15551 O O . LYS E 3 265 ? 269.714 428.615 294.250 1.00 209.70 1454 LYS E O 1
ATOM 15557 N N . ARG E 3 266 ? 269.902 426.729 293.043 1.00 210.55 1455 ARG E N 1
ATOM 15558 C CA . ARG E 3 266 ? 271.189 427.157 292.508 1.00 205.58 1455 ARG E CA 1
ATOM 15559 C C . ARG E 3 266 ? 271.065 428.259 291.466 1.00 208.42 1455 ARG E C 1
ATOM 15560 O O . ARG E 3 266 ? 271.983 429.076 291.344 1.00 210.44 1455 ARG E O 1
ATOM 15568 N N . ALA E 3 267 ? 269.972 428.293 290.706 1.00 207.72 1456 ALA E N 1
ATOM 15569 C CA . ALA E 3 267 ? 269.764 429.375 289.754 1.00 203.35 1456 ALA E CA 1
ATOM 15570 C C . ALA E 3 267 ? 269.337 430.657 290.458 1.00 205.86 1456 ALA E C 1
ATOM 15571 O O . ALA E 3 267 ? 269.785 431.750 290.096 1.00 206.93 1456 ALA E O 1
ATOM 15573 N N . GLY E 3 268 ? 268.474 430.543 291.463 1.00 205.12 1457 GLY E N 1
ATOM 15574 C CA . GLY E 3 268 ? 267.989 431.705 292.184 1.00 200.82 1457 GLY E CA 1
ATOM 15575 C C . GLY E 3 268 ? 268.983 432.247 293.192 1.00 200.25 1457 GLY E C 1
ATOM 15576 O O . GLY E 3 268 ? 269.323 433.429 293.166 1.00 200.20 1457 GLY E O 1
#

Organism: Bos taurus (NCBI:txid9913)

Nearest PDB structures (foldseek):
  6wvm-assembly1_B  TM=9.994E-01  e=3.033E-81  Bos taurus
  9eok-assembly1_B  TM=9.994E-01  e=4.826E-81  Xenopus laevis
  8snb-assembly1_AJ  TM=9.973E-01  e=2.141E-81  Strongylocentrotus purpuratus
  7ung-assembly1_LJ  TM=9.965E-01  e=1.372E-80  Homo sapiens
  7n32-assembly1_n  TM=9.981E-01  e=3.754E-79  Tetrahymena thermophila

Secondary structure (DSSP, 8-state):
---EEEEEEHHHHHHHHHHHHHHHHHHTT--TTS-----GGGTEEE-SSS-EEESEEEEESSSHHHHHHHHSTTTTTS-GGGEEE-SS--TT-HHIIIIITGGGTHHHHHHHHHHHHHS-SS--EEEEEEESSSHIIIIIHHHHHHHHHHHHSSSEEEEEEEEPPSS--S-SSHHHHHHHHHHHHTTS-SEEEEEEHHHHHHHIIIII--SS--HHHHHHHHHHHHHHHHHHHHS--SB---HHHHHHHH-SSTT----EEB-B----STTTTT----HHHHHHHHHSGGGBSSS--GGGS-EEEEEEEEEES--HHHHHHHHHHHHT-SSS-B-TT-S--EEEEEESSPPP--TT-SPPP-SEEEEEEEEEGGGHHHHHHHHHHHHHHHHTTTTHHHHHTTT--HHHHHHHHHHHHHHHHHHHHHHS--/--EEEEEEEHHHHHHHHHHHHHHHHHHTTB-TTS-B--S-THHHHTGGGTEEEETTTEEEE-EEEEES-HHHHHHHHHSTT-SSS-GGGEEE-SS--TT-HHIIIIISHHHHHHHHHHHHHHHHHHSSSEEEEEEEEESSSSIIIIIHHHHHHHHHHHSTTSEEEEEEEE--STT--SS-HHHHHHHHHHHHHHH-SEEEEEEHHHHHHIIIIIS--SS--HHHHHHHHHHHHHHHTHHHHS--SB---HHHHHHHH-SSTT--EEEEEEE----STTSTTS---HHHHHHHHTSGGGBSSS--GGGS-EEEEEEEEESS--HHHHHHHHHHHHHHTGGGB-TTSSS-EEEEEESPPPTT-S-EEEEEEEEGGGHHHHHHHHHHHHHHHHTTTTHHHHHTTT--HHHHHHHHHHHHHHHHHHHHHH-/--EEEEEEEHHHHHHHHHHHHHHHHHHTT--TTS----GGGGTEEE-SSS-EEESEEEEESSSHHHHHHHTSTTTTTS-TTTEEE-SS--TT-HHIIIIISTHHHHHHHHHHHHHHHHH-SSEEEEEEEEESSSHIIIIIHHHHHHHHHHHT-SSEEEEEEEEPPSS--S-SSHHHHHHHHHHHHTTS-SEEEEEEHHHHHHHHHHHS--SS--HHHHHHHHHHHHHHHHHHHHS--SS---HHHHHHHH-SBTTB---EEEEE----HHHHTT----HHHHHHHHT-GGG-SSS--GGGS-EEEEEEEEEES--HHHHHHHHHHHHH-SSS-B-TT-S--EEEEEESSPPP--TT-SSPP-SEEEEEEEEEGGGHHHHHHHHHHHHHHHHTTTTHHHHHTTT--HHHHHHHHHHHHHHHHHHHHHHS--/--EEEEEEEHHHHHHHHHHHHHHHHHHTTB-TTSBB--S-THHHHTGGGTEEEETTTEEEE-EEEEES-HHHHHHHHHSTT-SSS-GGGEEE-SS--TT-HHIIIIISHHHHHHHHHHHHHHHHTTSSSEEEEEEEEESSSSIIIIIHHHHHHHHHHH-TTSEEEEEEEEP-SSS---S-HHHHHHHHHHHHHHH-SEEEEEEHHHHHHIIIIIS--SS--HHHHHHHHHHHHHHHTHHHHS--SB---HHHHHHHH-SSTT--EEEEEEE----STTSTT----HHHHHHHHT-GGGBSSS--GGGS-EEEEEEEEEES--HHHHHHHHHHHHHHTGGGB-TTSSS-EEEEEES-PPTT-SEEEEEEEEETTHHHHHHHHHHHHHHHHHTTTTHHHHHTTT--THHHHHHHHHHHHHHHHHHHHH-/--SB---TT-HHHHHHHHHTTSS--S--SS--HHHHHHHHHHHTTTB-HHHHHHHT-SSHHHHHHHHHHHHHTTTTTHHHHHHTHHHHHHHHHHTTSSS-HHHHHHHHHHHHHHHHHHHHTTPPP-HHHHHHHHHHHTTSS--S-SHHHHHHHHHHHHTTTTS-HHHHHHHHHHGGGSS-HHHHHHHHHHHHHHHHHH-STTS-S-HHHHHHHTTGGGG-S-SHHHHHHHHHHHHHHHHH-TTHHHH---SHHHHHHHHHHHH-

B-factor: mean 109.63, std 41.65, range [51.07, 251.22]

Sequence (1978 aa):
MREIVHIQAGQCGNQIGAKFWEVISDEHGIDPTGSYHGDSDLQLERINVYYNEATGNKYVPRAILVDLEPGTMDSVRSGPFGQIFRPDNFVFGQSGAGNNWAKGHYTEGAELVDSVLDVVRKESESCDCLQGFQLTHSLGGGTGSGMGTLLISKIREEYPDRIMNTFSVMPSPKVSDTVVEPYNATLSVHQLVENTDETYCIDNEALYDICFRTLKLTTPTYGDLNHLVSATMSGVTTCLRFPGQLNADLRKLAVNMVPFPRLHFFMPGFAPLTSRGSQQYRALTVPELTQQMFDSKNMMAACDPRHGRYLTVAAIFRGRMSMKEVDEQMLNVQNKNSSYFVEWIPNNVKTAVCDIPPRGLKMSATFIGNSTAIQELFKRISEQFTAMFRRKAFLHWYTGEGMDEMEFTEAESNMNDLVSEYQQYQDMREIVHIQAGQCGNQIGAKFWEVISDEHGIDPTGSYHGDSDLQLERINVYYNEATGNKYVPRAILVDLEPGTMDSVRSGPFGQIFRPDNFVFGQSGAGNNWAKGHYTEGAELVDSVLDVVRKESESCDCLQGFQLTHSLGGGTGSGMGTLLISKIREEYPDRIMNTFSVMPSPKVSDTVVEPYNATLSVHQLVENTDETYCIDNEALYDICFRTLKLTTPTYGDLNHLVSATMSGVTTCLRFPGQLNADLRKLAVNMVPFPRLHFFMPGFAPLTSRGSQQYRALTVPELTQQMFDSKNMMAACDPRHGRYLTVAAIFRGRMSMKEVDEQMLNVQNKNSSYFVEWIPNNVKTAVCDIPPRGLKMSATFIGNSTAIQELFKRISEQFTAMFRRKAFLHWYTGEGMDEMEFTEAESNMNDLVSEYQQYQDMRECISIHVGQAGVQIGNACWELYCLEHGIQPDGQMPDSFNTFFSETGAGKHVPRAVFVDLEPTVIDEVRTGTYRQLFHPEQLITGKEDAANNYARGHYTIGKEIIDLVLDRIRKLADQCTGLQGFLVFHSFGGGTGSGFTSLLMERLSVDYGKKSKLEFSIYPAPQVSTAVVEPYNSILTTHTTLEHSDCAFMVDNEAIYDICRRNLDIERPTYTNLNRLIGQIVSSITASLRFDGALNVDLTEFQTNLVPYPRIHFPLATYAPVISAEKAYHEQLSVAEITNACFEPANQMVKCDPRHGKYMACCLLYRGDVVPKDVNAAIATIKTKRTIQFVDWCPTGFKVGINYQPPTVVPGGDLAKVQRAVCMLSNTTAIAEAWARLDHKFDLMYAKRAFVHWYVGEGMEEGEFSEAREDMAALEKDYEEVGVDSMRECISIHVGQAGVQIGNACWELYCLEHGIQPDGQMPDSFNTFFSETGAGKHVPRAVFVDLEPTVIDEVRTGTYRQLFHPEQLITGKEDAANNYARGHYTIGKEIIDLVLDRIRKLADQCTGLQGFLVFHSFGGGTGSGFTSLLMERLSVDYGKKSKLEFSIYPAPQVSTAVVEPYNSILTTHTTLEHSDCAFMVDNEAIYDICRRNLDIERPTYTNLNRLIGQIVSSITASLRFDGALNVDLTEFQTNLVPYPRIHFPLATYAPVISAEKAYHEQLSVAEITNACFEPANQMVKCDPRHGKYMACCLLYRGDVVPKDVNAAIATIKTKRTIQFVDWCPTGFKVGINYQPPTVVPGGDLAKVQRAVCMLSNTTAIAEAWARLDHKFDLMYAKRAFVHWYVGEGMEEGEFSEAREDMAALEKDYEEVGVDSGPIYIIVPNGKEQRVKDEKALKVLKWNFTTPRDEYIEQLKTQMSPCIARWLQDELFHADFQRQIKGLAVMTEHLESEKEGVISCLDLVLKWFTLRFFDTNTSVLMKCLEYLKLLFIMLSQEEYHLTEMEGTSFLPYLMLKVGEPKDIVRKDVRAILTKMCQVYPASKMFNFVMEGTKSKNSKQRAECLEELGCLVESYGMNVCQPTPAKALKEIAIHIGDRDTTVRNAALNTIVTVYNVHGEQVFKLISEKDMSMLEERIKRAG

Solvent-accessible surface area: 68795 Å² total; per-residue (Å²): 52,4,6,0,0,0,1,0,0,6,101,34,0,1,69,2,0,27,54,0,0,50,26,0,0,66,12,1,13,5,28,61,88,0,26,40,136,30,133,43,125,48,19,59,44,21,16,45,1,0,2,19,94,3,50,79,77,26,16,0,1,4,1,0,0,0,4,5,77,49,44,22,1,82,76,13,76,96,26,106,30,3,107,0,6,40,50,63,3,14,9,98,8,158,73,7,5,66,65,8,4,0,43,0,16,40,50,22,0,20,111,24,0,80,48,0,14,81,22,1,87,97,1,7,117,61,15,111,21,9,5,0,1,0,1,0,0,25,0,12,16,3,13,3,0,0,0,0,0,19,1,1,10,68,1,45,30,34,34,30,29,27,2,1,1,0,1,0,6,1,19,3,40,154,60,60,121,47,97,19,18,10,0,0,0,0,6,0,1,43,34,0,14,77,11,5,29,0,0,0,0,0,0,42,49,6,2,52,46,0,0,108,130,18,36,143,58,127,100,20,84,119,29,53,1,13,96,7,0,0,18,0,0,2,0,2,0,0,2,4,1,5,12,6,20,27,2,1,7,1,24,24,1,0,0,0,0,2,0,24,77,81,0,2,0,1,1,0,0,15,0,12,21,40,16,173,48,53,75,117,172,80,60,77,46,6,49,48,1,1,118,17,0,30,49,34,81,3,3,0,3,18,10,39,4,123,109,7,66,10,0,0,0,0,0,1,0,4,0,185,13,14,0,20,16,0,9,69,29,8,32,77,18,21,89,178,46,73,74,77,10,3,112,9,2,26,25,6,1,5,3,0,0,0,24,46,39,21,143,83,58,155,25,0,0,0,0,1,0,0,1,0,2,0,10,40,1,0,93,60,4,11,114,65,0,63,54,33,35,172,195,125,32,84,14,123,152,3,56,55,56,6,3,54,76,95,33,0,54,49,2,27,59,33,2,63,79,1,20,63,24,0,82,112,45,35,117,50,3,6,0,0,0,2,0,0,4,104,34,0,0,72,4,0,26,44,0,0,54,28,0,0,68,13,0,13,5,28,69,88,0,28,53,137,29,136,41,111,51,21,55,56,26,16,42,3,0,2,18,118,30,146,59,113,76,22,13,1,4,1,0,0,0,5,0,78,47,44,22,0,80,77,12,74,99,27,110,32,3,128,2,12,68,102,104,3,13,13,93,7,147,63,5,5,64,69,7,10,0,59,0,19,105,58,46,0,44,126,21,4,88,48,0,14,82,21,0,92,136,1,10,133,62,16,106,19,10,5,0,1,0,2,0,1,21,0,13,15,4,15,3,0,0,0,0,2,18,1,3,26,76,1,53,140,63,34,92,81,66,4,2,0,0,0,0,6,4,18,4,40,118,67,65,136,35,99,19,9,7,0,0,0,0,6,0,1,33,35,1,15,93,23,7,27,0,0,0,0,0,0,40,30,4,2,53,52,0,0,113,127,15,37,122,54,124,94,20,80,118,31,52,0,14,90,5,0,0,16,0,0,2,0,0,0,0,2,2,0,4,10,2,17,31,2,0,5,1,28,22,2,0,0,0,0,3,0,24,79,81,0,2,1,1,0,0,0,19,0,5,16,18,10,191,53,8,65,92,19,42,23,19,61,2,43,30,0,1,70,20,0,27,47,20,76,2,4,0,2,22,9,28,2,127,68,5,69,11,0,0,0,1,0,0,0,5,0,170,18,10,0,31,22,0,8,47,25,6,32,50,17,24,90,135,55,76,72,71,9,5,115,13,2,25,18,5,1,6,1,1,0,0,24,48,38,19,150,83,60,119,10,0,0,0,0,0,0,0,0,0,3,0,17,52,2,0,67,38,2,16,98,45,0,53,58,33,40,169,200,93,34,80,10,122,146,3,64,61,50,74,6,86,72,122,65,1,64,89,1,21,53,42,1,67,75,0,9,48,26,1,59,110,24,32,123,60,94,2,0,0,1,0,0,0,5,19,26,0,0,35,3,0,51,8,1,2,36,3,1,3,77,21,19,42,7,74,54,56,0,72,68,136,148,30,16,37,1,0,0,3,94,3,77,99,33,14,4,4,0,11,0,0,0,0,2,0,6,5,5,7,0,21,65,5,71,89,30,110,46,137,78,0,5,17,66,50,1,6,11,39,12,98,17,6,1,3,7,0,0,0,10,0,10,28,24,37,0,16,106,12,0,73,103,0,28,59,43,1,101,75,6,12,74,49,13,121,21,25,43,0,0,0,1,0,1,18,2,7,21,3,11,2,0,0,0,2,3,4,1,3,57,66,0,29,116,62,45,31,204,70,9,6,0,0,4,0,22,9,16,3,41,92,16,16,21,5,1,0,16,6,0,0,3,0,1,2,6,34,11,4,12,99,35,10,58,0,0,2,2,4,0,30,21,3,0,3,24,0,0,107,93,26,8,79,38,151,126,0,26,23,64,24,6,16,49,4,4,0,8,4,0,0,6,8,0,2,17,11,2,35,100,16,47,85,64,6,51,5,83,65,6,31,109,63,1,33,53,102,119,88,2,2,0,0,0,1,0,7,0,10,2,19,5,53,108,86,19,180,160,38,153,22,47,3,36,82,2,0,65,33,0,9,74,37,42,14,4,0,2,74,16,40,6,127,145,3,34,4,1,12,1,0,0,12,3,4,8,102,10,71,60,152,40,2,96,53,1,20,60,61,1,81,86,93,181,72,20,86,40,5,79,96,21,121,96,7,30,46,23,6,1,7,133,58,56,10,38,58,28,105,80,32,29,36,13,148,14,110,46,0,0,0,0,0,0,0,1,21,1,2,19,52,2,3,48,84,9,2,110,25,1,59,64,0,29,69,102,108,0,0,8,56,32,0,59,16,25,12,3,32,64,20,30,0,45,77,0,53,115,33,6,39,44,2,31,135,45,1,113,108,15,12,102,77,146,75,94,0,0,0,1,0,0,0,4,22,26,0,0,30,2,0,54,12,0,2,38,6,2,1,68,14,18,43,6,78,53,65,0,80,71,140,150,39,31,44,0,0,0,14,92,43,83,97,24,60,5,26,1,14,0,2,0,0,3,0,7,5,6,3,0,29,66,9,79,78,24,98,46,129,104,0,11,50,95,84,3,7,7,35,6,95,19,6,0,2,12,0,1,0,12,0,10,66,59,34,0,84,144,20,1,89,90,0,20,64,36,0,101,97,13,12,106,118,15,136,17,25,37,0,0,0,0,1,1,18,0,8,20,3,11,2,0,0,0,1,4,7,0,4,54,78,0,33,114,70,41,42,194,64,7,5,0,0,4,0,20,6,17,4,40,95,18,13,19,5,0,0,20,5,0,0,0,0,1,2,3,31,17,4,10,108,48,10,56,0,0,0,2,4,0,27,21,3,0,5,26,1,0,121,109,30,6,68,34,128,128,0,23,25,63,27,3,15,51,3,2,0,10,3,0,0,6,9,0,2,20,17,1,29,105,13,48,83,71,7,45,4,76,60,6,33,109,63,1,34,49,102,114,77,3,2,1,0,0,0,0,7,4,12,7,17,7,57,96,25,18,143,13,38,54,30,37,1,39,51,2,0,45,25,0,7,60,31,43,12,4,0,3,72,16,29,7,127,149,4,38,3,0,9,0,0,0,12,2,3,3,100,10,70,62,151,39,1,92,52,0,20,52,64,1,93,116,73,188,74,20,67,39,2,72,94,21,116,97,5,31,36,24,4,1,9,133,55,59,10,34,57,21,112,81,27,33,35,12,148,15,98,53,0,0,0,0,0,1,0,0,22,4,2,21,56,4,1,49,70,7,4,109,25,2,61,66,0,25,78,74,120,0,0,7,56,34,0,60,66,30,52,6,117,77,45,32,0,55,85,0,51,119,43,1,37,40,1,36,135,42,0,102,110,18,12,95,77,148,96,89,11,51,89,78,51,120,94,8,26,105,77,29,20,75,35,42,136,59,80,126,46,65,83,12,126,21,102,74,73,62,102,73,9,56,86,34,3,85,87,42,4,42,67,3,8,24,122,124,1,19,93,36,5,53,85,110,57,44,80,91,9,28,68,1,4,33,38,9,51,134,55,9,103,89,19,54,116,1,19,45,29,3,3,11,2,14,8,27,9,2,0,14,54,10,49,48,60,20,35,13,2,20,66,60,2,27,69,9,4,80,61,4,6,68,2,3,29,105,78,146,48,128,9,47,89,50,1,0,36,6,1,1,35,12,5,6,84,29,5,3,33,57,69,86,103,10,76,118,25,4,71,42,3,5,68,76,0,17,81,3,8,58,15,28,78,3,6,46,34,3,31,94,8,2,103,51,135,40,6,34,5,30,7,24,0,0,70,1,3,3,26,10,14,93,66,98,25,91,120,4,10,51,90,53,39,35,93,2,8,90,37,10,18,117,11,3,38,33,172,9,60,71,0,15,40,9,0,6,67,1,0,11,39,7,28,96,86,52,18,118,84,1,60,163,42,53,114,77,39,28,58,47,3,5,68,51,31,3,140,121,58,84

Foldseek 3Di:
DQAEAEEAKDLLSLLLVLLLVVQLCVQLQAALQQAHDDDDPLSVPLVRNFWDADPPRGTAGNYAYEYQDCVSVVVQCPDGSNNRHDPLSDQYHHDGQAQFLLCQAPNPLVVSLVSNVVSVVVSVVVGDDYAAYEYEAEQRGHICLRSVLNNLVVCCVVPVRHAAEYAYAQEDPVPHPDQRSLVSNLLRLVSCQVRHLAYEYFYVVLLVLCVCPAQVPPDDDSSSSSNQVSVQVCLQQVLSSAPWPFGAHPVNCSVLQPPDSRQRYKWKFKDDRHYPVCPVVDDQALLVRLVQRPDQSGTRHPFRLVVFAWQAKEKRKEADHDPVVNVVSLVVVCVVPVVRHQDVDPSRYHYGYGHHARPPGRMMMMMITRILRVLVSLVSSLVSLCVCPVVPHPCCVNVVSPDDVVSVVVSSVVSVVSNVVSVVSRD/DAAEAEEAWELLSLLLVLLLVVQLCVFLQAALQQAHDDDDPLSPPLLRNFWDDDPPRGTAGNYAAEYQDCVSVVVQCPDGSNNRHDPLRNQYHHDGQAQFQLCQAPPPLVVRLVSNVVSNVCSVVSDDDHAAYEYEAEQRGRGRQRNVLNNLVVVCVVCVRHAFEYAYEQEDPVPHDDQRRLQSNLLRLLRCQVRHLAYEYFYVVLLVLCCVPVQVPPDDDSSSSSNFVSVQVCLQAVLSSAPWPFGDHPVNCSVLQPPDRRQRYKWKFKDDRHYPVGPVVDDDAQLVLLVLQLDQSGTRHPFRLQVFAFAAKEKAKEADHDPVVNVVSLVVCCVVVVVRHQDVDPPRYHYHYGHHDRPPDRMIMMMITRGLRVLVSLVRSLVSLCVCPVVPHPVCVSVVSPDDPVSSVVSSVVSVVSNVVSVVSRD/DQAEAEEAKAPQSLLLVVLLVVQLCVQQCADLLAFRCQLSRRFWDDDDPGGTAGRYAAEFQACDSVVCCCPDSNVNRYDVLSYDYHHDGQAQFLLSQAPVGVVVCLVSNVVVNVVSVVPDDNYQAYEYEAEQRGNNRQNNVLNNLVVCCVVPPPRAAEYEYEYEALPDDDDQCRLVSNLLRCLRCLPRHLAYEYFYPVLVVLCCCPALVDPDDDVNQVSNVVSLLVCLVCVLSSAPDDFGARVVNVSVLAPPDRSQRYWWKFKPDFHFAVVPVVDPDDPLVRLVVRQDQSRTRGPWDQLVKAFEAKEKRKEFPDDVPVVVVNVVVLVPDPSHHHAPVPPDRYHYGYYHHARDDDVVHGGHGDRMMIIMITRMLRVVVSVVSSLVSLCVCPVVPPPVVVNVVSPDDCVSVVVSSVSSVVSNVVSVVVRDHD/DLAEEEEAKEPQSLLLVVLLVLQLCVVVQAALLQAHCQLSRRFWDDDDPRGTAGRYAADFQDCDSLVCCCPDSNVNRYDVLSYFYHHDGQAQFLLCLAFPGLVVCLVSNVVVNVVSVVRDDNYQAYEYEAEQRRNNRQNNVLNNLVVCCVPPPPRAYEYEYAYEALPDHDDDCSLVSNLLSVLRCLPRHLAYEYFYVVLVVLCCCPALVDPDDDSNQVSNVVSLLVCLVCVLSSAPDPFGARPVNVSVLAPPDSSQRYWWKFKPDFHFAVRVVVDPDDPLNRLVVRQDQSRTRGNWDQLVKAWAAKEKRKEAPDDVPVVVVNVVVVVVDDSHHHAPVCPDRYHYGYGHHFRDDDVVHGGHGDRMMIMMITRMLRVCVSLVSSLVSLCVCPVVPPPVVVSVVSPDDCVSVVVSSVVSVVSNVVSVVSRDHD/DDFWDQDVCLVVVVVVCDVVPVQDAQDDDDDDDSVVVVLVVSVDNTGDVVLVCQCPDPDCVSNLVSVVVVVVVCVVPVVSCVRPVLSVLLSVLVVLPDDDCVSVVSVLVVLLVNLVVCLVVLAADDDSSCVNRLLSLLVQCQDPDDPSNVSSVVSVVSCPRRYPLLVSLVSLVVSLPDDRQRSLLVSLLVLLVSCLVPPQVSYPDDLLVSLAVLQVQCVPPDDSSVVSSLVSLLSNCVVPHDCSPVSYDDPSVVVSVVSNVVVD

Radius of gyration: 39.53 Å; Cα contacts (8 Å, |Δi|>4): 4007; chains: 5; bounding box: 98×87×102 Å

InterPro domains:
  IPR000217 Tubulin [PR01161] (10-30)
  IPR000217 Tubulin [PR01161] (53-72)
  IPR000217 Tubulin [PR01161] (95-106)
  IPR000217 Tubulin [PR01161] (108-132)
  IPR000217 Tubulin [PR01161] (134-152)
  IPR000217 Tubulin [PR01161] (153-174)
  IPR000217 Tubulin [PR01161] (178-191)
  IPR000217 Tubulin [PR01161] (192-212)
  IPR000217 Tubulin [PR01161] (380-408)
  IPR000217 Tubulin [PTHR11588] (2-434)
  IPR002452 Alpha tubulin [PR01162] (18-33)
  IPR002452 Alpha tubulin [PR01162] (45-58)
  IPR002452 Alpha tubulin [PR01162] (88-101)
  IPR002452 Alpha tubulin [PR01162] (120-128)
  IPR002452 Alpha tubulin [PR01162] (148-160)
  IPR002452 Alpha tubulin [PR01162] (161-172)
  IPR002452 Alpha tubulin [PR01162] (214-226)
  IPR002452 Alpha tubulin [PR01162] (274-289)
  IPR002452 Alpha tubulin [PR01162] (321-342)
  IPR002452 Alpha tubulin [PR01162] (347-360)